Protein 6FND (pdb70)

Nearest PDB structures (foldseek):
  6fnd-assembly1_B  TM=9.970E-01  e=4.504E-64  Toxoplasma gondii TgCatPRC2
  7kw7-assembly1_E  TM=5.707E-01  e=5.114E-01  Homo sapiens
  6yxx-assembly1_BE  TM=6.167E-01  e=5.961E-01  Trypanosoma brucei brucei
  2nc9-assembly1_A  TM=5.061E-01  e=2.772E-01  Homo sapiens
  4u1d-assembly3_A  TM=3.752E-01  e=2.757E+00  Saccharomyces cerevisiae S288C

B-factor: mean 58.18, std 24.16, range [18.7, 177.25]

Sequence (1636 aa):
GSHMANPLAPYTLPQIATVQVHVPGGRCLYTKHDLEPGSIIFVETPVLVAIPSLDEELWSVLTEINDEEALELPPVWHLAAICSLTMLDDEKKICLDKWVPDPDRAPSDDVLRVINRAGLQVHPKLYERMLMVWRYNSFGHHTEQHGLVLYNRISMMAHSCRATACWHYGEDDAFILRARVLQAGDELTISYIGDDDLFSTNVRREVYGWLFTCQCVRCAAPVDNARGFRCPLCGTGAMFFKTEDGETTSSACTICQAFPTQETIQEYLDFEQAYVDRLAETDKSDVPDAELVYNQATRVFAQHWVLYQLHTILFEGYRDAGNSESASFHQMERIYVSQVMPLASYTLAWLYEEMGDTMLNKAEESGPEVPAHLNVISRHFEDAYNLLYILCGEDHDYTVAAGTKKTACEERLPLAPYTLPQIATVQVHVPGGRCLYTHDLEPGSIIFVETPVLVAIPSLDEELWSVLTEINDEEALELPPVWHLAAICSLTMLDDEKKICLDKWVPDPDRAPSDDVLRVINRAGLQVHPLYERMLMVWRYNSFGHHTEQHGLVLYNRISMMAHSCRATACWHYGEDDAFILRARVKLQAGDELTISYIGDDDLFSTNVRREVYGWLFTCQCVRCAAPVDNARGFRCPLCGTGAMFFTEDGETTSSACTICQAFPTQETIQEYLDFEQAYVDRLAETDSDVPDAELVYNQATRVFAQHWVLYQLHTILFEGYRDAGNSESASFHQMERIYVSQVMPLASYTLAWLYEEMGDTMLNAEESGPEVPAHLNVISRHFEDAYNLLYILCGEDHDYTVAAGTKTACEERLPASANPLAPYTLPQIATKVQVKHVPGGRCLYTHDLEPGSIIFVETPVLVAIPSLDEELWSVLTEINDEEALELPPVWHLAAICSLTMLDDEKKICLDKWVPDPDRAPSDDVLRVINRAGLQVHPKLYERMLMVWRYNSFGHHTEQHGLVLYNRISMMAHSCRATACWHYGEDDAFILRARVLQAGDELTISYIGDDDLFSTNVRREVYGWLFTCQCVRCAAPVDNARGFRCPLCGTGAMFFKTEDGETTSSACTICQQAFPTQETIQEYLDFEQAYVDRLAETDSDVPDAELVYNQATRVFAQHWVLYQLHTILFEGYRDAGNSESASFHQMERIYVSQVMPLASYTLAWLYEEMGDTMLNKAEESGPEVPAHLNVISRHFEDAYNLLYILCGEDHDYTVAAGTKTACEERLPAMANPLAPYTLPQIATVQVHVPGGRCLYTHDLEPGSIIFVETPVLVAIPSLDEELWSVLTEINDEEALELPPVWHLAAICSLTMLDDEKICLDKWVPDPDRAPSDDVLRVINRAGLQVHPLYERMLMVWRYNSFGHHTEQHGLVLYNRISMMAHSCRATACWHYGEDDAFILRARVLQAGDELTISYIGDDDLFSTNVRREVYGWLFTCQCVRCAAPVDNARGFRCPLCGTGAMFFTEDGETTSSACTICQAFPTQETIQEYLDFEQAYVDRLAETDKSDVPDAELVYNQATRVFAQHWVLYQLHTILFEGYRDAGNSESASFHQMERIYVSQVMPLASYTLAWLYEEMGDTMLNKAEESGPEVPAHLNVISRHFEDAYNLLYILCGEDHDYTVAAGTKTACEERLPAS

Secondary structure (DSSP, 8-state):
---SS-TTSPPPHHHHH--B-------EEEESS---TT-EEEEE--SEEE-GGG-HHHHHHHHHHHHHS--SS-HHHHHHHHHHHHSS-S---TTTTS--S-TTPPPPHHHHHHHHHHT--S-HHHHHHHHHHHHHH-EE-SS-TT-EEE-SSGGGSEE-SS-SEEEEE-TTS-EEEEE----TTPEEEE-SS-HHHH--HHHHH--GGGT----STTTT-SS-TTEEEE-TTTSSSEEEEEEETTEEEEPPPTTT-PPPPHHHHHHHHHHHHHHHHHHTT--TT-HHHHHHHHHHHHTTEEEEHHHHHHHHHHHHHHHHTT-HHHHHHHHHHH--HHHH--S--HHHHHHHHHHHHHHHHHHHTT-S------HHHHHHHHHHHHHHHHHH-TTSHHHHHHHHHHHHHHHT--/-PPPPHHHHH--B--------EE---B-TT-EEEEE--SEEE-GGG-HHHHHHHHHHHHHS--SS-HHHHHHHHHHHHHS----HHHHTS--S-TTPPPPHHHHHHHHHHT--S---HHHHHHHHHHHEEE-SS-SS-EEE-SGGGGSEE-TT-SEEEEE-GGG-EEEEESS-B-TTPEEEE-SS-HHHH--HHHHH--GGGT----STTTT-S--TTEEEEPTTTSSSEEE--BTTB---PPPTTT-PPPPHHHHHHHHHHHHHHHHHHTT----HHHHHHHHHHHTTTEEEEHHHHHHHHHHHHHHHHTT-HHHHHHHHHHH--HHHH--S--HHHHHHHHHHHHHHH--GGG-SS-----HHHHHHHHHHHHHHHHHH-TTSHHHHHHHH--HHHHTS---/--TTSPPPHHHHHTTEEEEPPP----EE-----TT-EEEEE--SEEE-GGG-HHHHHHHHHHHHHS--SS-HHHHHHHHHHHHHS-S---TTTTS--S-TTPPPPHHHHHHHHHHT----HHHHHHHHHHHHHH-EE-SS-SS-EEE-SGGGGSPB-SS-SEEEEE-GGG-EEEEE----TTPEE-B-SS-HHHH--HHHHH--GGGT----STTTT-SS-TTEEEEPTTTSSSEEEEEEETTEEEEPPPTTT-PPPPHHHHHHHHHHHHHHHHHHTT----HHHHHHHHHHHHTTEEEEHHHHHHHHHHHHHHHHTT-HHHHHHHHHHH--HHHH--S--HHHHHHHHHHHHHHHHHHHTT-S------HHHHHHHHHHHHHHHHHH-TTSHHHHHHHH--HHHHTS--/---TTSPPPHHHHH--B--------EE-----TT-EEEEE--SEEE-GGG-HHHHHHHHHHHHHS--SS-HHHHHHHHHHHHHS----TTTTS--S-TTPPPPHHHHHHHHHHT--S---HHHHHHHHHHH-EE-SS-TT-EEE-SGGGGSEE-SS-SEEEEE-GGG-EEEEE----TT-EEEE-SS-HHHH--HHHHH--GGGS----STTTT-S--TTEEEE-TTTSSSEEE--BTTB---PPPTTT-PPPPHHHHHHHHHHHHHHHHHHTT--TT-HHHHHHHHHHHHTTEEEEHHHHHHHHHHHHHHHHTT-HHHHHHHHHHH--HHHH--S--HHHHHHHHHHHHHHHHHHHTT-SS-----HHHHHHHHHHHHHHHHHH-TTSHHHHHHH--HHHHHT----

Solvent-accessible surface area: 72167 Å² total

Foldseek 3Di:
DPDPDDPPPDDDPVRVVVDDDDPFLHAWAFAQFDAAFQDWRDKFDFLDKQDCVVPVVLVVLQVVVCVVPNDPDHSSLLSQLVCLQPPDDPVSVLQLPGDFPDLQDDQDPRQVCSCVSVVDDDDSSSSVSSSRSQVSAWAQDDPRRSIITHTRVVSNHAAALQFQWFWDADDNRMITIFGLHDGRGGIGHDHPDDPVQSLFLVRSQCSCNSPDRDCHPQNVPPFRLQAWWQDPPVQHFTWGWHDDPRDIFIAQTPPPRHGDDSVVVVVLVVVVVVLVVVLVVDALVDLVVLVVSLVVCSSTGDLHVSNLSSLVRNLVNCVVVLNLPVNLVSLVVNCSCCVRRVGQDLSNLVSLLVNLVSVQSVQCVVPPLRAQVLVVSLVSLVSSLVRVCSRPHCPDPSNVVSVVSNVVSVVSYD/DDDDDPVRVVVPDDDCFLDAWAFAAWAAFQAWRDKFAFPDKQDCVVDVVLVVLQVVVCVVPNDPDHSSLLSQLVCLQVVHDPVVVLLLVGDFPCNPDDQDPSLVVCCVSVVDDDDSNSVSSSRSQVSAWDADPPDDSMITHTRPVSNHAAALQFQWFWDADPNRMITIFGLHGDHGGGIGHYHPDDPVQSLFQVSSQCSCNSPDRDCHCQNVPPFRLQAWWQDPVVRAFTWGWDDPRDMFIFATPPPRDGDDPVVVVVLVVVVVVLVVVLVVDAVDLVVLVVSLVVCSSTGHLHVSNLSSLVRNLVVCVVVLNLPSNLVSLVSNCSCCVNPVGQDLSNLVSLLVNLVSVQSCCVVPPLNAQVLVSSLVSLVSSLVSVCSRPRCPDPSNVVSVVSVVSVVSYDPD/DPPPDDDDVVRVPVVDDDADCFLHAWAFAADAAFQAFGDKFAFLDKQDCVVDVVQQVLQVVVCVVPNDPDHSLLLSQLVCLQPVHDPVSVLQLPGDFPDLPDDQDPVQVVCCVRVVDDDDRSSSVSSSRSQVSAWDADPPDDSIITHTRVVSNHAAALQFQWFWDADPNRMITIFGLHDHGGDIGHDHPDDPVQSLFQVRSQCSCNSPDRDCHCQNVPPFRLQAWWQDPPVRAFTWGWHDDPRAIFIAATPPPRHGDDSVVVVVLVVVVVVLVVVLVVDAVDLVVLVVSLVVCSSTGHLHVSNLSSLVRNLVVCVVVLNLPSNLVSLVSNCSCCVRPVTQDLSNLVSLLVNLVSVQSVQCVVPPLRAQVLVVSLVSLVSSLVRVCSRPHCPDPSNVVSVVSVVSVVSYDD/DVDPPDDDDPVRVVVDDDDPFLHAWAFFADAAQQAWGDKFAFQDKQDCVVDVVLVVLQVVVCVVPNDPDHSSLLSQQVCCQPPHDPPCLQLPGDFPDNPDDQDPSLVVSCVSVVDPDDSNSVSSSRSQVSAWDADPPHNSIITHTRVVSNHAAALQFQWFWDADPNRMITIFGLHDHGGGIGHDHSDDPVQSLFQVRSQCSCNSPDRDCHCQNVPPFRLQAWWQDPPVQHFTWGWDDPRDMFTAATPPPRHGDDVVVVVVLVVVVVVLVVVLVVDALVDLVVLVVSLVVRSSTGDLHVSNLSSLVRNLVNCVVVLNLPSNLVSLVVNCSCCVNPVGQDLSNLVSLLVNLVSVVSVQCVVPQPRAQVLVSSLVSLVSSLVSVCSRPHCPDPSNVVSVCSVVSVVSYDPD

Structure (mmCIF, N/CA/C/O backbone):
data_6FND
#
_entry.id   6FND
#
_cell.length_a   61.935
_cell.length_b   89.371
_cell.length_c   91.720
_cell.angle_alpha   108.690
_cell.angle_beta   101.310
_cell.angle_gamma   103.410
#
_symmetry.space_group_name_H-M   'P 1'
#
loop_
_entity.id
_entity.type
_entity.pdbx_description
1 polymer 'Apical complex lysine methyltransferase'
2 polymer 'Apical complex lysine methyltransferase'
3 polymer 'Apical complex lysine methyltransferase'
4 polymer 'Apical complex lysine methyltransferase'
5 non-polymer 'ZINC ION'
6 non-polymer 'SULFATE ION'
7 non-polymer GLYCEROL
8 non-polymer 1,2-ETHANEDIOL
9 non-polymer DI(HYDROXYETHYL)ETHER
10 water water
#
loop_
_atom_site.group_PDB
_atom_site.id
_atom_site.type_symbol
_atom_site.label_atom_id
_atom_site.label_alt_id
_atom_site.label_comp_id
_atom_site.label_asym_id
_atom_site.label_entity_id
_atom_site.label_seq_id
_atom_site.pdbx_PDB_ins_code
_atom_site.Cartn_x
_atom_site.Cartn_y
_atom_site.Cartn_z
_atom_site.occupancy
_atom_site.B_iso_or_equiv
_atom_site.auth_seq_id
_atom_site.auth_comp_id
_atom_site.auth_asym_id
_atom_site.auth_atom_id
_atom_site.pdbx_PDB_model_num
ATOM 1 N N . GLY A 1 1 ? -39.313 -12.226 -28.973 1.00 72.03 285 GLY A N 1
ATOM 2 C CA . GLY A 1 1 ? -38.736 -10.914 -28.742 1.00 72.89 285 GLY A CA 1
ATOM 3 C C . GLY A 1 1 ? -38.878 -10.437 -27.308 1.00 76.55 285 GLY A C 1
ATOM 4 O O . GLY A 1 1 ? -39.983 -10.154 -26.846 1.00 80.97 285 GLY A O 1
ATOM 5 N N . SER A 1 2 ? -37.752 -10.352 -26.601 1.00 75.52 286 SER A N 1
ATOM 6 C CA . SER A 1 2 ? -37.722 -9.883 -25.222 1.00 77.63 286 SER A CA 1
ATOM 7 C C . SER A 1 2 ? -37.246 -8.442 -25.099 1.00 76.50 286 SER A C 1
ATOM 8 O O . SER A 1 2 ? -36.932 -7.995 -23.990 1.00 73.49 286 SER A O 1
ATOM 11 N N . HIS A 1 3 ? -37.166 -7.711 -26.207 1.00 77.84 287 HIS A N 1
ATOM 12 C CA . HIS A 1 3 ? -36.899 -6.282 -26.134 1.00 75.87 287 HIS A CA 1
ATOM 13 C C . HIS A 1 3 ? -38.122 -5.562 -25.579 1.00 76.14 287 HIS A C 1
ATOM 14 O O . HIS A 1 3 ? -39.250 -5.810 -26.013 1.00 74.62 287 HIS A O 1
ATOM 21 N N . MET A 1 4 ? -37.902 -4.690 -24.596 1.00 75.92 288 MET A N 1
ATOM 22 C CA . MET A 1 4 ? -38.950 -3.788 -24.140 1.00 75.71 288 MET A CA 1
ATOM 23 C C . MET A 1 4 ? -38.908 -2.450 -24.861 1.00 73.34 288 MET A C 1
ATOM 24 O O . MET A 1 4 ? -39.932 -1.762 -24.935 1.00 77.82 288 MET A O 1
ATOM 29 N N . ALA A 1 5 ? -37.747 -2.076 -25.391 1.00 68.63 289 ALA A N 1
ATOM 30 C CA . ALA A 1 5 ? -37.606 -0.911 -26.248 1.00 65.36 289 ALA A CA 1
ATOM 31 C C . ALA A 1 5 ? -36.510 -1.208 -27.258 1.00 57.69 289 ALA A C 1
ATOM 32 O O . ALA A 1 5 ? -35.799 -2.211 -27.154 1.00 59.99 289 ALA A O 1
ATOM 34 N N . ASN A 1 6 ? -36.385 -0.331 -28.246 1.00 52.03 290 ASN A N 1
ATOM 35 C CA . ASN A 1 6 ? -35.311 -0.461 -29.221 1.00 46.65 290 ASN A CA 1
ATOM 36 C C . ASN A 1 6 ? -33.964 -0.352 -28.512 1.00 50.04 290 ASN A C 1
ATOM 37 O O . ASN A 1 6 ? -33.748 0.599 -27.748 1.00 56.22 290 ASN A O 1
ATOM 42 N N . PRO A 1 7 ? -33.040 -1.291 -28.730 1.00 48.36 291 PRO A N 1
ATOM 43 C CA . PRO A 1 7 ? -31.742 -1.217 -28.038 1.00 46.41 291 PRO A CA 1
ATOM 44 C C . PRO A 1 7 ? -30.893 -0.031 -28.458 1.00 43.32 291 PRO A C 1
ATOM 45 O O . PRO A 1 7 ? -29.940 0.308 -27.745 1.00 37.20 291 PRO A O 1
ATOM 49 N N . LEU A 1 8 ? -31.199 0.605 -29.588 1.00 46.00 292 LEU A N 1
ATOM 50 C CA . LEU A 1 8 ? -30.489 1.801 -30.020 1.00 50.36 292 LEU A CA 1
ATOM 51 C C . LEU A 1 8 ? -31.098 3.083 -29.467 1.00 56.49 292 LEU A C 1
ATOM 52 O O . LEU A 1 8 ? -30.511 4.156 -29.647 1.00 58.16 292 LEU A O 1
ATOM 57 N N . ALA A 1 9 ? -32.250 3.002 -28.809 1.00 43.61 293 ALA A N 1
ATOM 58 C CA . ALA A 1 9 ? -32.854 4.194 -28.235 1.00 49.81 293 ALA A CA 1
ATOM 59 C C . ALA A 1 9 ? -31.976 4.732 -27.107 1.00 47.14 293 ALA A C 1
ATOM 60 O O . ALA A 1 9 ? -31.399 3.952 -26.343 1.00 45.53 293 ALA A O 1
ATOM 62 N N . PRO A 1 10 ? -31.846 6.052 -26.985 1.00 57.98 294 PRO A N 1
ATOM 63 C CA . PRO A 1 10 ? -30.989 6.613 -25.934 1.00 49.76 294 PRO A CA 1
ATOM 64 C C . PRO A 1 10 ? -31.467 6.213 -24.545 1.00 50.20 294 PRO A C 1
ATOM 65 O O . PRO A 1 10 ? -32.667 6.158 -24.271 1.00 52.24 294 PRO A O 1
ATOM 69 N N . TYR A 1 11 ? -30.509 5.933 -23.668 1.00 54.67 295 TYR A N 1
ATOM 70 C CA . TYR A 1 11 ? -30.804 5.520 -22.303 1.00 53.98 295 TYR A CA 1
ATOM 71 C C . TYR A 1 11 ? -31.139 6.722 -21.428 1.00 59.53 295 TYR A C 1
ATOM 72 O O . TYR A 1 11 ? -30.674 7.840 -21.666 1.00 63.37 295 TYR A O 1
ATOM 81 N N . THR A 1 12 ? -31.931 6.474 -20.389 1.00 59.56 296 THR A N 1
ATOM 82 C CA . THR A 1 12 ? -31.994 7.409 -19.279 1.00 61.54 296 THR A CA 1
ATOM 83 C C . THR A 1 12 ? -30.749 7.253 -18.408 1.00 57.70 296 THR A C 1
ATOM 84 O O . THR A 1 12 ? -30.046 6.239 -18.464 1.00 54.44 296 THR A O 1
ATOM 88 N N . LEU A 1 13 ? -30.470 8.280 -17.606 1.00 58.95 297 LEU A N 1
ATOM 89 C CA . LEU A 1 13 ? -29.330 8.202 -16.695 1.00 59.53 297 LEU A CA 1
ATOM 90 C C . LEU A 1 13 ? -29.436 7.038 -15.714 1.00 56.52 297 LEU A C 1
ATOM 91 O O . LEU A 1 13 ? -28.414 6.363 -15.493 1.00 53.88 297 LEU A O 1
ATOM 96 N N . PRO A 1 14 ? -30.589 6.753 -15.091 1.00 55.90 298 PRO A N 1
ATOM 97 C CA . PRO A 1 14 ? -30.684 5.514 -14.301 1.00 53.99 298 PRO A CA 1
ATOM 98 C C . PRO A 1 14 ? -30.402 4.263 -15.113 1.00 52.63 298 PRO A C 1
ATOM 99 O O . PRO A 1 14 ? -29.766 3.335 -14.601 1.00 50.30 298 PRO A O 1
ATOM 103 N N . GLN A 1 15 ? -30.857 4.208 -16.369 1.00 51.47 299 GLN A N 1
ATOM 104 C CA . GLN A 1 15 ? -30.587 3.033 -17.192 1.00 47.55 299 GLN A CA 1
ATOM 105 C C . GLN A 1 15 ? -29.105 2.915 -17.521 1.00 48.05 299 GLN A C 1
ATOM 106 O O . GLN A 1 15 ? -28.562 1.804 -17.576 1.00 42.19 299 GLN A O 1
ATOM 112 N N . ILE A 1 16 ? -28.431 4.047 -17.745 1.00 44.03 300 ILE A N 1
ATOM 113 C CA . ILE A 1 16 ? -26.984 4.012 -17.927 1.00 44.16 300 ILE A CA 1
ATOM 114 C C . ILE A 1 16 ? -26.309 3.501 -16.663 1.00 46.96 300 ILE A C 1
ATOM 115 O O . ILE A 1 16 ? -25.361 2.708 -16.723 1.00 37.34 300 ILE A O 1
ATOM 120 N N . ALA A 1 17 ? -26.800 3.930 -15.496 1.00 48.10 301 ALA A N 1
ATOM 121 C CA . ALA A 1 17 ? -26.178 3.517 -14.242 1.00 47.64 301 ALA A CA 1
ATOM 122 C C . ALA A 1 17 ? -26.273 2.012 -14.035 1.00 44.28 301 ALA A C 1
ATOM 123 O O . ALA A 1 17 ? -25.418 1.427 -13.363 1.00 45.63 301 ALA A O 1
ATOM 125 N N . THR A 1 18 ? -27.284 1.370 -14.611 1.00 41.63 302 THR A N 1
ATOM 126 C CA . THR A 1 18 ? -27.421 -0.080 -14.508 1.00 40.58 302 THR A CA 1
ATOM 127 C C . THR A 1 18 ? -26.295 -0.819 -15.229 1.00 43.47 302 THR A C 1
ATOM 128 O O . THR A 1 18 ? -25.968 -1.952 -14.880 1.00 46.95 302 THR A O 1
ATOM 143 N N . VAL A 1 20 ? -23.013 0.603 -16.230 1.00 38.90 304 VAL A N 1
ATOM 144 C CA . VAL A 1 20 ? -21.631 0.996 -15.975 1.00 39.48 304 VAL A CA 1
ATOM 145 C C . VAL A 1 20 ? -21.441 1.558 -14.573 1.00 46.98 304 VAL A C 1
ATOM 146 O O . VAL A 1 20 ? -22.400 1.953 -13.912 1.00 51.80 304 VAL A O 1
ATOM 150 N N . GLN A 1 21 ? -20.183 1.609 -14.139 1.00 46.53 305 GLN A N 1
ATOM 151 C CA . GLN A 1 21 ? -19.813 2.056 -12.802 1.00 46.90 305 GLN A CA 1
ATOM 152 C C . GLN A 1 21 ? -18.733 3.123 -12.916 1.00 49.88 305 GLN A C 1
ATOM 153 O O . GLN A 1 21 ? -17.638 2.844 -13.416 1.00 53.17 305 GLN A O 1
ATOM 159 N N . VAL A 1 22 ? -19.034 4.339 -12.461 1.00 49.21 306 VAL A N 1
ATOM 160 C CA . VAL A 1 22 ? -18.011 5.381 -12.393 1.00 50.52 306 VAL A CA 1
ATOM 161 C C . VAL A 1 22 ? -17.177 5.200 -11.142 1.00 52.11 306 VAL A C 1
ATOM 162 O O . VAL A 1 22 ? -17.693 4.875 -10.074 1.00 52.79 306 VAL A O 1
ATOM 177 N N . HIS A 1 24 ? -14.595 7.447 -8.865 1.00 71.32 308 HIS A N 1
ATOM 178 C CA . HIS A 1 24 ? -14.002 8.736 -8.574 1.00 78.78 308 HIS A CA 1
ATOM 179 C C . HIS A 1 24 ? -12.543 8.532 -8.193 1.00 75.83 308 HIS A C 1
ATOM 180 O O . HIS A 1 24 ? -12.169 7.483 -7.659 1.00 69.46 308 HIS A O 1
ATOM 187 N N . VAL A 1 25 ? -11.730 9.538 -8.494 1.00 76.90 309 VAL A N 1
ATOM 188 C CA . VAL A 1 25 ? -10.282 9.482 -8.319 1.00 72.93 309 VAL A CA 1
ATOM 189 C C . VAL A 1 25 ? -9.960 9.111 -6.876 1.00 68.12 309 VAL A C 1
ATOM 190 O O . VAL A 1 25 ? -10.620 9.599 -5.944 1.00 70.26 309 VAL A O 1
ATOM 194 N N . PRO A 1 26 ? -8.996 8.219 -6.651 1.00 62.64 310 PRO A N 1
ATOM 195 C CA . PRO A 1 26 ? -8.598 7.890 -5.277 1.00 59.51 310 PRO A CA 1
ATOM 196 C C . PRO A 1 26 ? -8.146 9.131 -4.521 1.00 56.23 310 PRO A C 1
ATOM 197 O O . PRO A 1 26 ? -7.512 10.027 -5.082 1.00 55.96 310 PRO A O 1
ATOM 201 N N . GLY A 1 27 ? -8.492 9.183 -3.239 1.00 56.88 311 GLY A N 1
ATOM 202 C CA . GLY A 1 27 ? -8.013 10.244 -2.373 1.00 61.35 311 GLY A CA 1
ATOM 203 C C . GLY A 1 27 ? -6.508 10.165 -2.191 1.00 62.79 311 GLY A C 1
ATOM 204 O O . GLY A 1 27 ? -5.939 9.073 -2.239 1.00 62.46 311 GLY A O 1
ATOM 216 N N . GLY A 1 29 ? -6.484 12.614 -4.305 1.00 68.32 313 GLY A N 1
ATOM 217 C CA . GLY A 1 29 ? -6.765 13.186 -5.608 1.00 68.29 313 GLY A CA 1
ATOM 218 C C . GLY A 1 29 ? -5.611 13.676 -6.458 1.00 69.61 313 GLY A C 1
ATOM 219 O O . GLY A 1 29 ? -5.779 13.870 -7.661 1.00 70.84 313 GLY A O 1
ATOM 220 N N . ARG A 1 30 ? -4.439 13.879 -5.860 1.00 71.23 314 ARG A N 1
ATOM 221 C CA . ARG A 1 30 ? -3.327 14.475 -6.587 1.00 70.07 314 ARG A CA 1
ATOM 222 C C . ARG A 1 30 ? -2.020 13.782 -6.230 1.00 68.62 314 ARG A C 1
ATOM 223 O O . ARG A 1 30 ? -1.913 13.077 -5.222 1.00 67.18 314 ARG A O 1
ATOM 231 N N . CYS A 1 31 ? -1.023 14.000 -7.087 1.00 68.94 315 CYS A N 1
ATOM 232 C CA . CYS A 1 31 ? 0.345 13.545 -6.885 1.00 68.05 315 CYS A CA 1
ATOM 233 C C . CYS A 1 31 ? 1.267 14.761 -6.804 1.00 67.22 315 CYS A C 1
ATOM 234 O O . CYS A 1 31 ? 0.967 15.818 -7.370 1.00 63.19 315 CYS A O 1
ATOM 237 N N . LEU A 1 32 ? 2.379 14.616 -6.066 1.00 65.48 316 LEU A N 1
ATOM 238 C CA . LEU A 1 32 ? 3.358 15.682 -5.869 1.00 64.42 316 LEU A CA 1
ATOM 239 C C . LEU A 1 32 ? 4.759 15.133 -6.113 1.00 61.45 316 LEU A C 1
ATOM 240 O O . LEU A 1 32 ? 5.080 14.019 -5.685 1.00 63.75 316 LEU A O 1
ATOM 245 N N . TYR A 1 33 ? 5.577 15.900 -6.839 1.00 59.04 317 TYR A N 1
ATOM 246 C CA . TYR A 1 33 ? 6.900 15.463 -7.271 1.00 63.44 317 TYR A CA 1
ATOM 247 C C . TYR A 1 33 ? 7.939 16.511 -6.889 1.00 69.57 317 TYR A C 1
ATOM 248 O O . TYR A 1 33 ? 7.646 17.707 -6.858 1.00 72.33 317 TYR A O 1
ATOM 257 N N . THR A 1 34 ? 9.158 16.061 -6.594 1.00 71.27 318 THR A N 1
ATOM 258 C CA . THR A 1 34 ? 10.243 16.986 -6.287 1.00 69.57 318 THR A CA 1
ATOM 259 C C . THR A 1 34 ? 10.874 17.501 -7.576 1.00 68.61 318 THR A C 1
ATOM 260 O O . THR A 1 34 ? 11.034 16.755 -8.547 1.00 63.98 318 THR A O 1
ATOM 264 N N . LYS A 1 35 ? 11.218 18.787 -7.588 1.00 73.79 319 LYS A N 1
ATOM 265 C CA . LYS A 1 35 ? 11.899 19.386 -8.728 1.00 81.34 319 LYS A CA 1
ATOM 266 C C . LYS A 1 35 ? 13.410 19.212 -8.679 1.00 83.66 319 LYS A C 1
ATOM 267 O O . LYS A 1 35 ? 14.079 19.475 -9.685 1.00 87.56 319 LYS A O 1
ATOM 273 N N . HIS A 1 36 ? 13.960 18.763 -7.552 1.00 78.33 320 HIS A N 1
ATOM 274 C CA . HIS A 1 36 ? 15.399 18.732 -7.340 1.00 73.38 320 HIS A CA 1
ATOM 275 C C . HIS A 1 36 ? 15.825 17.375 -6.798 1.00 69.24 320 HIS A C 1
ATOM 276 O O . HIS A 1 36 ? 14.999 16.536 -6.427 1.00 67.05 320 HIS A O 1
ATOM 283 N N . ASP A 1 37 ? 17.138 17.170 -6.759 1.00 68.09 321 ASP A N 1
ATOM 284 C CA . ASP A 1 37 ? 17.693 16.025 -6.057 1.00 69.60 321 ASP A CA 1
ATOM 285 C C . ASP A 1 37 ? 17.646 16.272 -4.558 1.00 70.76 321 ASP A C 1
ATOM 286 O O . ASP A 1 37 ? 17.919 17.379 -4.087 1.00 75.61 321 ASP A O 1
ATOM 291 N N . LEU A 1 38 ? 17.294 15.238 -3.802 1.00 65.94 322 LEU A N 1
ATOM 292 C CA . LEU A 1 38 ? 17.187 15.354 -2.357 1.00 63.17 322 LEU A CA 1
ATOM 293 C C . LEU A 1 38 ? 18.015 14.260 -1.700 1.00 63.95 322 LEU A C 1
ATOM 294 O O . LEU A 1 38 ? 17.926 13.091 -2.086 1.00 64.25 322 LEU A O 1
ATOM 299 N N . GLU A 1 39 ? 18.826 14.645 -0.736 1.00 66.46 323 GLU A N 1
ATOM 300 C CA . GLU A 1 39 ? 19.479 13.629 0.070 1.00 65.02 323 GLU A CA 1
ATOM 301 C C . GLU A 1 39 ? 18.614 13.300 1.283 1.00 58.95 323 GLU A C 1
ATOM 302 O O . GLU A 1 39 ? 17.803 14.128 1.713 1.00 54.95 323 GLU A O 1
ATOM 308 N N . PRO A 1 40 ? 18.757 12.098 1.844 1.00 53.00 324 PRO A N 1
ATOM 309 C CA . PRO A 1 40 ? 17.866 11.681 2.937 1.00 53.28 324 PRO A CA 1
ATOM 310 C C . PRO A 1 40 ? 17.945 12.624 4.129 1.00 54.05 324 PRO A C 1
ATOM 311 O O . PRO A 1 40 ? 19.030 13.002 4.573 1.00 56.55 324 PRO A O 1
ATOM 315 N N . GLY A 1 41 ? 16.775 13.001 4.644 1.00 55.15 325 GLY A N 1
ATOM 316 C CA . GLY A 1 41 ? 16.678 13.883 5.785 1.00 55.53 325 GLY A CA 1
ATOM 317 C C . GLY A 1 41 ? 16.609 15.361 5.463 1.00 55.55 325 GLY A C 1
ATOM 318 O O . GLY A 1 41 ? 16.340 16.162 6.368 1.00 57.18 325 GLY A O 1
ATOM 319 N N . SER A 1 42 ? 16.837 15.754 4.213 1.00 54.17 326 SER A N 1
ATOM 320 C CA . SER A 1 42 ? 16.816 17.165 3.856 1.00 58.74 326 SER A CA 1
ATOM 321 C C . SER A 1 42 ? 15.383 17.678 3.767 1.00 57.90 326 SER A C 1
ATOM 322 O O . SER A 1 42 ? 14.457 16.945 3.411 1.00 56.80 326 SER A O 1
ATOM 325 N N . ILE A 1 43 ? 15.210 18.958 4.093 1.00 60.22 327 ILE A N 1
ATOM 326 C CA . ILE A 1 43 ? 13.882 19.560 4.085 1.00 68.28 327 ILE A CA 1
ATOM 327 C C . ILE A 1 43 ? 13.438 19.798 2.648 1.00 69.16 327 ILE A C 1
ATOM 328 O O . ILE A 1 43 ? 14.182 20.361 1.833 1.00 69.90 327 ILE A O 1
ATOM 333 N N . ILE A 1 44 ? 12.223 19.358 2.326 1.00 68.39 328 ILE A N 1
ATOM 334 C CA . ILE A 1 44 ? 11.626 19.615 1.021 1.00 66.32 328 ILE A CA 1
ATOM 335 C C . ILE A 1 44 ? 10.952 20.978 1.074 1.00 65.57 328 ILE A C 1
ATOM 336 O O . ILE A 1 44 ? 11.275 21.874 0.285 1.00 68.82 328 ILE A O 1
ATOM 341 N N . PHE A 1 45 ? 10.013 21.138 2.004 1.00 64.15 329 PHE A N 1
ATOM 342 C CA . PHE A 1 45 ? 9.472 22.449 2.334 1.00 69.00 329 PHE A CA 1
ATOM 343 C C . PHE A 1 45 ? 8.813 22.377 3.706 1.00 67.32 329 PHE A C 1
ATOM 344 O O . PHE A 1 45 ? 8.630 21.298 4.283 1.00 64.03 329 PHE A O 1
ATOM 352 N N . VAL A 1 46 ? 8.488 23.556 4.231 1.00 71.51 330 VAL A N 1
ATOM 353 C CA . VAL A 1 46 ? 7.754 23.717 5.480 1.00 72.39 330 VAL A CA 1
ATOM 354 C C . VAL A 1 46 ? 6.495 24.509 5.164 1.00 76.19 330 VAL A C 1
ATOM 355 O O . VAL A 1 46 ? 6.560 25.518 4.452 1.00 73.76 330 VAL A O 1
ATOM 359 N N . GLU A 1 47 ? 5.352 24.054 5.675 1.00 79.33 331 GLU A N 1
ATOM 360 C CA . GLU A 1 47 ? 4.081 24.679 5.327 1.00 79.46 331 GLU A CA 1
ATOM 361 C C . GLU A 1 47 ? 3.301 25.077 6.570 1.00 78.24 331 GLU A C 1
ATOM 362 O O . GLU A 1 47 ? 3.190 24.304 7.525 1.00 72.51 331 GLU A O 1
ATOM 368 N N . THR A 1 48 ? 2.753 26.284 6.539 1.00 80.04 332 THR A N 1
ATOM 369 C CA . THR A 1 48 ? 1.857 26.740 7.585 1.00 82.38 332 THR A CA 1
ATOM 370 C C . THR A 1 48 ? 0.450 26.192 7.339 1.00 78.49 332 THR A C 1
ATOM 371 O O . THR A 1 48 ? 0.060 25.951 6.192 1.00 77.93 332 THR A O 1
ATOM 375 N N . PRO A 1 49 ? -0.317 25.950 8.400 1.00 77.36 333 PRO A N 1
ATOM 376 C CA . PRO A 1 49 ? -1.669 25.410 8.220 1.00 77.47 333 PRO A CA 1
ATOM 377 C C . PRO A 1 49 ? -2.603 26.397 7.539 1.00 84.70 333 PRO A C 1
ATOM 378 O O . PRO A 1 49 ? -2.488 27.614 7.700 1.00 86.68 333 PRO A O 1
ATOM 382 N N . VAL A 1 50 ? -3.537 25.848 6.756 1.00 88.64 334 VAL A N 1
ATOM 383 C CA . VAL A 1 50 ? -4.710 26.619 6.352 1.00 91.15 334 VAL A CA 1
ATOM 384 C C . VAL A 1 50 ? -5.522 26.997 7.579 1.00 93.25 334 VAL A C 1
ATOM 385 O O . VAL A 1 50 ? -5.981 28.138 7.717 1.00 96.75 334 VAL A O 1
ATOM 389 N N . LEU A 1 51 ? -5.714 26.042 8.484 1.00 91.59 335 LEU A N 1
ATOM 390 C CA . LEU A 1 51 ? -6.411 26.282 9.735 1.00 97.69 335 LEU A CA 1
ATOM 391 C C . LEU A 1 51 ? -6.019 25.201 10.732 1.00 97.37 335 LEU A C 1
ATOM 392 O O . LEU A 1 51 ? -5.788 24.038 10.365 1.00 96.25 335 LEU A O 1
ATOM 397 N N . VAL A 1 52 ? -5.925 25.622 11.991 1.00 99.44 336 VAL A N 1
ATOM 398 C CA . VAL A 1 52 ? -5.727 24.751 13.142 1.00 101.76 336 VAL A CA 1
ATOM 399 C C . VAL A 1 52 ? -7.032 24.765 13.924 1.00 107.01 336 VAL A C 1
ATOM 400 O O . VAL A 1 52 ? -7.330 25.746 14.618 1.00 111.39 336 VAL A O 1
ATOM 404 N N . ALA A 1 53 ? -7.831 23.705 13.819 1.00 107.25 337 ALA A N 1
ATOM 405 C CA . ALA A 1 53 ? -9.068 23.688 14.595 1.00 110.37 337 ALA A CA 1
ATOM 406 C C . ALA A 1 53 ? -8.762 23.085 15.956 1.00 110.29 337 ALA A C 1
ATOM 407 O O . ALA A 1 53 ? -8.356 21.920 16.081 1.00 105.75 337 ALA A O 1
ATOM 409 N N . ILE A 1 54 ? -8.935 23.940 16.955 1.00 115.96 338 ILE A N 1
ATOM 410 C CA . ILE A 1 54 ? -8.675 23.763 18.372 1.00 117.37 338 ILE A CA 1
ATOM 411 C C . ILE A 1 54 ? -9.948 24.284 19.023 1.00 121.22 338 ILE A C 1
ATOM 412 O O . ILE A 1 54 ? -10.608 25.161 18.444 1.00 122.60 338 ILE A O 1
ATOM 417 N N . PRO A 1 55 ? -10.377 23.741 20.161 1.00 121.93 339 PRO A N 1
ATOM 418 C CA . PRO A 1 55 ? -11.388 24.449 20.966 1.00 127.00 339 PRO A CA 1
ATOM 419 C C . PRO A 1 55 ? -11.090 25.932 21.140 1.00 130.69 339 PRO A C 1
ATOM 420 O O . PRO A 1 55 ? -12.012 26.757 21.133 1.00 133.17 339 PRO A O 1
ATOM 424 N N . SER A 1 56 ? -9.809 26.285 21.284 1.00 130.60 340 SER A N 1
ATOM 425 C CA . SER A 1 56 ? -9.395 27.669 21.485 1.00 133.71 340 SER A CA 1
ATOM 426 C C . SER A 1 56 ? -9.772 28.577 20.320 1.00 136.59 340 SER A C 1
ATOM 427 O O . SER A 1 56 ? -9.730 29.804 20.470 1.00 139.89 340 SER A O 1
ATOM 430 N N . LEU A 1 57 ? -10.113 28.011 19.160 1.00 136.38 341 LEU A N 1
ATOM 431 C CA . LEU A 1 57 ? -10.428 28.827 17.993 1.00 139.17 341 LEU A CA 1
ATOM 432 C C . LEU A 1 57 ? -11.784 29.514 18.124 1.00 143.76 341 LEU A C 1
ATOM 433 O O . LEU A 1 57 ? -11.958 30.633 17.626 1.00 144.96 341 LEU A O 1
ATOM 438 N N . ASP A 1 58 ? -12.741 28.868 18.791 1.00 145.93 342 ASP A N 1
ATOM 439 C CA . ASP A 1 58 ? -14.066 29.431 19.023 1.00 150.03 342 ASP A CA 1
ATOM 440 C C . ASP A 1 58 ? -14.770 28.620 20.106 1.00 152.61 342 ASP A C 1
ATOM 441 O O . ASP A 1 58 ? -15.490 27.667 19.792 1.00 151.38 342 ASP A O 1
ATOM 446 N N . GLU A 1 59 ? -14.573 28.972 21.384 1.00 156.14 343 GLU A N 1
ATOM 447 C CA . GLU A 1 59 ? -15.100 28.114 22.447 1.00 157.40 343 GLU A CA 1
ATOM 448 C C . GLU A 1 59 ? -16.600 28.317 22.642 1.00 161.00 343 GLU A C 1
ATOM 449 O O . GLU A 1 59 ? -17.272 27.426 23.168 1.00 160.10 343 GLU A O 1
ATOM 455 N N . GLU A 1 60 ? -17.150 29.464 22.230 1.00 164.65 344 GLU A N 1
ATOM 456 C CA . GLU A 1 60 ? -18.603 29.586 22.136 1.00 166.57 344 GLU A CA 1
ATOM 457 C C . GLU A 1 60 ? -19.170 28.406 21.350 1.00 162.53 344 GLU A C 1
ATOM 458 O O . GLU A 1 60 ? -19.911 27.556 21.879 1.00 162.67 344 GLU A O 1
ATOM 464 N N . LEU A 1 61 ? -18.768 28.325 20.079 1.00 158.77 345 LEU A N 1
ATOM 465 C CA . LEU A 1 61 ? -19.201 27.255 19.190 1.00 154.73 345 LEU A CA 1
ATOM 466 C C . LEU A 1 61 ? -18.823 25.886 19.733 1.00 149.50 345 LEU A C 1
ATOM 467 O O . LEU A 1 61 ? -19.531 24.904 19.487 1.00 147.00 345 LEU A O 1
ATOM 472 N N . TRP A 1 62 ? -17.716 25.800 20.470 1.00 147.29 346 TRP A N 1
ATOM 473 C CA . TRP A 1 62 ? -17.279 24.516 21.003 1.00 143.25 346 TRP A CA 1
ATOM 474 C C . TRP A 1 62 ? -18.222 24.017 22.090 1.00 143.90 346 TRP A C 1
ATOM 475 O O . TRP A 1 62 ? -18.661 22.862 22.062 1.00 139.99 346 TRP A O 1
ATOM 486 N N . SER A 1 63 ? -18.523 24.866 23.077 1.00 148.40 347 SER A N 1
ATOM 487 C CA . SER A 1 63 ? -19.486 24.491 24.107 1.00 149.61 347 SER A CA 1
ATOM 488 C C . SER A 1 63 ? -20.814 24.090 23.483 1.00 151.15 347 SER A C 1
ATOM 489 O O . SER A 1 63 ? -21.408 23.068 23.861 1.00 149.92 347 SER A O 1
ATOM 492 N N . VAL A 1 64 ? -21.282 24.871 22.502 1.00 153.56 348 VAL A N 1
ATOM 493 C CA . VAL A 1 64 ? -22.535 24.524 21.833 1.00 154.83 348 VAL A CA 1
ATOM 494 C C . VAL A 1 64 ? -22.439 23.138 21.198 1.00 151.50 348 VAL A C 1
ATOM 495 O O . VAL A 1 64 ? -23.336 22.299 21.354 1.00 151.82 348 VAL A O 1
ATOM 499 N N . LEU A 1 65 ? -21.333 22.868 20.496 1.00 148.38 349 LEU A N 1
ATOM 500 C CA . LEU A 1 65 ? -21.192 21.598 19.785 1.00 145.47 349 LEU A CA 1
ATOM 501 C C . LEU A 1 65 ? -21.095 20.420 20.748 1.00 144.17 349 LEU A C 1
ATOM 502 O O . LEU A 1 65 ? -21.697 19.367 20.509 1.00 141.13 349 LEU A O 1
ATOM 507 N N . THR A 1 66 ? -20.330 20.571 21.833 1.00 145.55 350 THR A N 1
ATOM 508 C CA . THR A 1 66 ? -20.192 19.497 22.810 1.00 143.56 350 THR A CA 1
ATOM 509 C C . THR A 1 66 ? -21.513 19.201 23.500 1.00 146.44 350 THR A C 1
ATOM 510 O O . THR A 1 66 ? -21.794 18.043 23.829 1.00 144.05 350 THR A O 1
ATOM 514 N N . GLU A 1 67 ? -22.331 20.229 23.728 1.00 151.12 351 GLU A N 1
ATOM 515 C CA . GLU A 1 67 ? -23.621 20.012 24.372 1.00 154.26 351 GLU A CA 1
ATOM 516 C C . GLU A 1 67 ? -24.610 19.344 23.416 1.00 154.26 351 GLU A C 1
ATOM 517 O O . GLU A 1 67 ? -25.342 18.422 23.815 1.00 155.44 351 GLU A O 1
ATOM 523 N N . ILE A 1 68 ? -24.609 19.763 22.144 1.00 152.46 352 ILE A N 1
ATOM 524 C CA . ILE A 1 68 ? -25.352 19.037 21.114 1.00 149.43 352 ILE A CA 1
ATOM 525 C C . ILE A 1 68 ? -24.924 17.574 21.082 1.00 144.89 352 ILE A C 1
ATOM 526 O O . ILE A 1 68 ? -25.757 16.668 20.958 1.00 143.67 352 ILE A O 1
ATOM 531 N N . ASN A 1 69 ? -23.618 17.322 21.202 1.00 142.70 353 ASN A N 1
ATOM 532 C CA . ASN A 1 69 ? -23.112 15.954 21.168 1.00 138.82 353 ASN A CA 1
ATOM 533 C C . ASN A 1 69 ? -23.572 15.161 22.386 1.00 139.53 353 ASN A C 1
ATOM 534 O O . ASN A 1 69 ? -23.917 13.979 22.270 1.00 136.34 353 ASN A O 1
ATOM 539 N N . ASP A 1 70 ? -23.583 15.796 23.560 1.00 141.94 354 ASP A N 1
ATOM 540 C CA . ASP A 1 70 ? -23.987 15.098 24.775 1.00 141.87 354 ASP A CA 1
ATOM 541 C C . ASP A 1 70 ? -25.468 14.749 24.759 1.00 142.62 354 ASP A C 1
ATOM 542 O O . ASP A 1 70 ? -25.860 13.706 25.297 1.00 143.72 354 ASP A O 1
ATOM 547 N N . GLU A 1 71 ? -26.307 15.596 24.157 1.00 141.50 355 GLU A N 1
ATOM 548 C CA . GLU A 1 71 ? -27.730 15.271 24.094 1.00 141.54 355 GLU A CA 1
ATOM 549 C C . GLU A 1 71 ? -27.990 14.113 23.136 1.00 138.03 355 GLU A C 1
ATOM 550 O O . GLU A 1 71 ? -28.612 13.112 23.509 1.00 137.55 355 GLU A O 1
ATOM 556 N N . GLU A 1 72 ? -27.526 14.235 21.895 1.00 135.44 356 GLU A N 1
ATOM 557 C CA . GLU A 1 72 ? -27.638 13.168 20.908 1.00 132.31 356 GLU A CA 1
ATOM 558 C C . GLU A 1 72 ? -26.291 13.046 20.216 1.00 129.80 356 GLU A C 1
ATOM 559 O O . GLU A 1 72 ? -25.851 13.986 19.547 1.00 129.60 356 GLU A O 1
ATOM 565 N N . ALA A 1 73 ? -25.627 11.906 20.407 1.00 128.18 357 ALA A N 1
ATOM 566 C CA . ALA A 1 73 ? -24.300 11.708 19.838 1.00 125.12 357 ALA A CA 1
ATOM 567 C C . ALA A 1 73 ? -24.317 11.915 18.327 1.00 123.71 357 ALA A C 1
ATOM 568 O O . ALA A 1 73 ? -25.265 11.526 17.637 1.00 124.51 357 ALA A O 1
ATOM 570 N N . LEU A 1 74 ? -23.255 12.541 17.823 1.00 121.73 358 LEU A N 1
ATOM 571 C CA . LEU A 1 74 ? -23.145 12.945 16.430 1.00 120.00 358 LEU A CA 1
ATOM 572 C C . LEU A 1 74 ? -22.043 12.129 15.766 1.00 115.03 358 LEU A C 1
ATOM 573 O O . LEU A 1 74 ? -20.982 11.911 16.362 1.00 114.46 358 LEU A O 1
ATOM 578 N N . GLU A 1 75 ? -22.292 11.700 14.523 1.00 111.84 359 GLU A N 1
ATOM 579 C CA . GLU A 1 75 ? -21.493 10.639 13.905 1.00 108.82 359 GLU A CA 1
ATOM 580 C C . GLU A 1 75 ? -20.000 10.961 13.917 1.00 107.06 359 GLU A C 1
ATOM 581 O O . GLU A 1 75 ? -19.182 10.134 14.335 1.00 104.89 359 GLU A O 1
ATOM 587 N N . LEU A 1 76 ? -19.624 12.148 13.442 1.00 106.67 360 LEU A N 1
ATOM 588 C CA . LEU A 1 76 ? -18.230 12.561 13.595 1.00 102.78 360 LEU A CA 1
ATOM 589 C C . LEU A 1 76 ? -18.087 13.432 14.841 1.00 104.90 360 LEU A C 1
ATOM 590 O O . LEU A 1 76 ? -18.917 14.304 15.076 1.00 108.77 360 LEU A O 1
ATOM 595 N N . PRO A 1 77 ? -17.075 13.245 15.681 1.00 101.56 361 PRO A N 1
ATOM 596 C CA . PRO A 1 77 ? -16.988 14.024 16.931 1.00 102.26 361 PRO A CA 1
ATOM 597 C C . PRO A 1 77 ? -17.001 15.523 16.672 1.00 103.65 361 PRO A C 1
ATOM 598 O O . PRO A 1 77 ? -16.777 15.971 15.537 1.00 103.06 361 PRO A O 1
ATOM 602 N N . PRO A 1 78 ? -17.288 16.331 17.700 1.00 105.59 362 PRO A N 1
ATOM 603 C CA . PRO A 1 78 ? -17.382 17.794 17.509 1.00 110.10 362 PRO A CA 1
ATOM 604 C C . PRO A 1 78 ? -16.216 18.467 16.775 1.00 110.24 362 PRO A C 1
ATOM 605 O O . PRO A 1 78 ? -16.453 19.474 16.085 1.00 111.99 362 PRO A O 1
ATOM 609 N N . VAL A 1 79 ? -14.975 17.978 16.904 1.00 108.13 363 VAL A N 1
ATOM 610 C CA . VAL A 1 79 ? -13.840 18.701 16.321 1.00 106.37 363 VAL A CA 1
ATOM 611 C C . VAL A 1 79 ? -14.016 18.872 14.823 1.00 105.23 363 VAL A C 1
ATOM 612 O O . VAL A 1 79 ? -13.718 19.935 14.264 1.00 106.01 363 VAL A O 1
ATOM 616 N N . TRP A 1 80 ? -14.483 17.824 14.148 1.00 102.53 364 TRP A N 1
ATOM 617 C CA . TRP A 1 80 ? -14.665 17.892 12.704 1.00 100.50 364 TRP A CA 1
ATOM 618 C C . TRP A 1 80 ? -15.639 19.000 12.323 1.00 102.13 364 TRP A C 1
ATOM 619 O O . TRP A 1 80 ? -15.462 19.676 11.300 1.00 101.79 364 TRP A O 1
ATOM 630 N N . HIS A 1 81 ? -16.655 19.227 13.156 1.00 104.31 365 HIS A N 1
ATOM 631 C CA . HIS A 1 81 ? -17.663 20.227 12.831 1.00 106.56 365 HIS A CA 1
ATOM 632 C C . HIS A 1 81 ? -17.183 21.634 13.151 1.00 106.63 365 HIS A C 1
ATOM 633 O O . HIS A 1 81 ? -17.458 22.566 12.387 1.00 105.90 365 HIS A O 1
ATOM 640 N N . LEU A 1 82 ? -16.453 21.813 14.257 1.00 107.60 366 LEU A N 1
ATOM 641 C CA . LEU A 1 82 ? -15.794 23.099 14.473 1.00 109.58 366 LEU A CA 1
ATOM 642 C C . LEU A 1 82 ? -14.866 23.426 13.310 1.00 106.72 366 LEU A C 1
ATOM 643 O O . LEU A 1 82 ? -14.865 24.556 12.803 1.00 111.55 366 LEU A O 1
ATOM 648 N N . ALA A 1 83 ? -14.082 22.442 12.865 1.00 99.74 367 ALA A N 1
ATOM 649 C CA . ALA A 1 83 ? -13.179 22.652 11.739 1.00 97.90 367 ALA A CA 1
ATOM 650 C C . ALA A 1 83 ? -13.941 23.093 10.497 1.00 98.58 367 ALA A C 1
ATOM 651 O O . ALA A 1 83 ? -13.572 24.077 9.845 1.00 96.41 367 ALA A O 1
ATOM 653 N N . ALA A 1 84 ? -15.012 22.372 10.155 1.00 100.40 368 ALA A N 1
ATOM 654 C CA . ALA A 1 84 ? -15.757 22.690 8.940 1.00 98.84 368 ALA A CA 1
ATOM 655 C C . ALA A 1 84 ? -16.388 24.077 9.020 1.00 101.06 368 ALA A C 1
ATOM 656 O O . ALA A 1 84 ? -16.211 24.906 8.116 1.00 99.82 368 ALA A O 1
ATOM 658 N N . ILE A 1 85 ? -17.123 24.354 10.104 1.00 105.84 369 ILE A N 1
ATOM 659 C CA . ILE A 1 85 ? -17.834 25.629 10.208 1.00 111.06 369 ILE A CA 1
ATOM 660 C C . ILE A 1 85 ? -16.850 26.793 10.227 1.00 111.11 369 ILE A C 1
ATOM 661 O O . ILE A 1 85 ? -17.062 27.815 9.560 1.00 113.47 369 ILE A O 1
ATOM 666 N N . CYS A 1 86 ? -15.751 26.655 10.975 1.00 109.37 370 CYS A N 1
ATOM 667 C CA . CYS A 1 86 ? -14.753 27.717 11.001 1.00 110.99 370 CYS A CA 1
ATOM 668 C C . CYS A 1 86 ? -14.067 27.857 9.653 1.00 111.92 370 CYS A C 1
ATOM 669 O O . CYS A 1 86 ? -13.586 28.944 9.312 1.00 115.53 370 CYS A O 1
ATOM 672 N N . SER A 1 87 ? -14.010 26.774 8.877 1.00 109.93 371 SER A N 1
ATOM 673 C CA . SER A 1 87 ? -13.519 26.883 7.511 1.00 108.97 371 SER A CA 1
ATOM 674 C C . SER A 1 87 ? -14.501 27.633 6.625 1.00 110.33 371 SER A C 1
ATOM 675 O O . SER A 1 87 ? -14.092 28.261 5.649 1.00 106.62 371 SER A O 1
ATOM 678 N N . LEU A 1 88 ? -15.794 27.580 6.926 1.00 114.37 372 LEU A N 1
ATOM 679 C CA . LEU A 1 88 ? -16.734 28.314 6.091 1.00 117.44 372 LEU A CA 1
ATOM 680 C C . LEU A 1 88 ? -16.934 29.757 6.534 1.00 121.08 372 LEU A C 1
ATOM 681 O O . LEU A 1 88 ? -17.379 30.579 5.724 1.00 121.67 372 LEU A O 1
ATOM 686 N N . THR A 1 89 ? -16.595 30.097 7.777 1.00 122.11 373 THR A N 1
ATOM 687 C CA . THR A 1 89 ? -16.831 31.442 8.289 1.00 125.00 373 THR A CA 1
ATOM 688 C C . THR A 1 89 ? -15.572 32.276 8.472 1.00 125.54 373 THR A C 1
ATOM 689 O O . THR A 1 89 ? -15.639 33.500 8.347 1.00 129.32 373 THR A O 1
ATOM 693 N N . MET A 1 90 ? -14.428 31.653 8.755 1.00 122.66 374 MET A N 1
ATOM 694 C CA . MET A 1 90 ? -13.265 32.384 9.242 1.00 124.03 374 MET A CA 1
ATOM 695 C C . MET A 1 90 ? -12.257 32.753 8.163 1.00 125.07 374 MET A C 1
ATOM 696 O O . MET A 1 90 ? -11.435 33.647 8.393 1.00 129.13 374 MET A O 1
ATOM 701 N N . LEU A 1 91 ? -12.281 32.105 7.010 1.00 122.57 375 LEU A N 1
ATOM 702 C CA . LEU A 1 91 ? -11.272 32.388 6.004 1.00 123.79 375 LEU A CA 1
ATOM 703 C C . LEU A 1 91 ? -11.851 33.228 4.873 1.00 128.67 375 LEU A C 1
ATOM 704 O O . LEU A 1 91 ? -13.065 33.409 4.747 1.00 130.43 375 LEU A O 1
ATOM 709 N N . ASP A 1 92 ? -10.949 33.722 4.038 1.00 131.52 376 ASP A N 1
ATOM 710 C CA . ASP A 1 92 ? -11.291 34.519 2.878 1.00 135.96 376 ASP A CA 1
ATOM 711 C C . ASP A 1 92 ? -11.980 33.638 1.828 1.00 132.21 376 ASP A C 1
ATOM 712 O O . ASP A 1 92 ? -11.975 32.407 1.916 1.00 126.12 376 ASP A O 1
ATOM 717 N N . ASP A 1 93 ? -12.617 34.286 0.846 1.00 135.25 377 ASP A N 1
ATOM 718 C CA . ASP A 1 93 ? -13.255 33.548 -0.240 1.00 133.66 377 ASP A CA 1
ATOM 719 C C . ASP A 1 93 ? -12.267 32.668 -0.996 1.00 131.21 377 ASP A C 1
ATOM 720 O O . ASP A 1 93 ? -12.641 31.596 -1.485 1.00 128.09 377 ASP A O 1
ATOM 725 N N . GLU A 1 94 ? -11.010 33.095 -1.114 1.00 132.64 378 GLU A N 1
ATOM 726 C CA . GLU A 1 94 ? -10.042 32.286 -1.847 1.00 130.15 378 GLU A CA 1
ATOM 727 C C . GLU A 1 94 ? -9.599 31.080 -1.024 1.00 126.30 378 GLU A C 1
ATOM 728 O O . GLU A 1 94 ? -9.656 29.943 -1.509 1.00 122.77 378 GLU A O 1
ATOM 734 N N . LYS A 1 95 ? -9.184 31.302 0.227 1.00 126.72 379 LYS A N 1
ATOM 735 C CA . LYS A 1 95 ? -8.854 30.208 1.146 1.00 122.99 379 LYS A CA 1
ATOM 736 C C . LYS A 1 95 ? -9.958 29.155 1.115 1.00 120.20 379 LYS A C 1
ATOM 737 O O . LYS A 1 95 ? -9.691 27.960 0.962 1.00 113.89 379 LYS A O 1
ATOM 753 N N . LYS A 1 97 ? -12.142 28.365 -1.275 1.00 110.90 381 LYS A N 1
ATOM 754 C CA . LYS A 1 97 ? -12.233 27.562 -2.487 1.00 109.27 381 LYS A CA 1
ATOM 755 C C . LYS A 1 97 ? -11.051 26.608 -2.540 1.00 109.26 381 LYS A C 1
ATOM 756 O O . LYS A 1 97 ? -11.091 25.581 -3.222 1.00 106.85 381 LYS A O 1
ATOM 762 N N . ILE A 1 98 ? -10.003 26.950 -1.787 1.00 111.20 382 ILE A N 1
ATOM 763 C CA . ILE A 1 98 ? -8.884 26.031 -1.629 1.00 107.54 382 ILE A CA 1
ATOM 764 C C . ILE A 1 98 ? -9.317 24.775 -0.874 1.00 103.61 382 ILE A C 1
ATOM 765 O O . ILE A 1 98 ? -8.867 23.669 -1.188 1.00 101.23 382 ILE A O 1
ATOM 770 N N . CYS A 1 99 ? -10.202 24.909 0.119 1.00 102.85 383 CYS A N 1
ATOM 771 C CA . CYS A 1 99 ? -10.601 23.726 0.884 1.00 97.22 383 CYS A CA 1
ATOM 772 C C . CYS A 1 99 ? -11.822 23.030 0.261 1.00 95.68 383 CYS A C 1
ATOM 773 O O . CYS A 1 99 ? -11.907 21.793 0.247 1.00 94.98 383 CYS A O 1
ATOM 776 N N . LEU A 1 100 ? -12.778 23.804 -0.270 1.00 95.08 384 LEU A N 1
ATOM 777 C CA . LEU A 1 100 ? -13.955 23.200 -0.902 1.00 93.88 384 LEU A CA 1
ATOM 778 C C . LEU A 1 100 ? -13.605 22.339 -2.118 1.00 91.42 384 LEU A C 1
ATOM 779 O O . LEU A 1 100 ? -14.356 21.411 -2.442 1.00 91.27 384 LEU A O 1
ATOM 784 N N . ASP A 1 101 ? -12.495 22.629 -2.822 1.00 91.93 385 ASP A N 1
ATOM 785 C CA . ASP A 1 101 ? -12.141 21.840 -4.008 1.00 93.35 385 ASP A CA 1
ATOM 786 C C . ASP A 1 101 ? -11.143 20.721 -3.722 1.00 87.93 385 ASP A C 1
ATOM 787 O O . ASP A 1 101 ? -10.704 20.043 -4.661 1.00 87.52 385 ASP A O 1
ATOM 792 N N . LYS A 1 102 ? -10.774 20.515 -2.462 1.00 84.47 386 LYS A N 1
ATOM 793 C CA . LYS A 1 102 ? -9.965 19.364 -2.103 1.00 80.22 386 LYS A CA 1
ATOM 794 C C . LYS A 1 102 ? -10.787 18.083 -2.248 1.00 78.40 386 LYS A C 1
ATOM 795 O O . LYS A 1 102 ? -11.989 18.102 -2.531 1.00 77.58 386 LYS A O 1
ATOM 801 N N . TRP A 1 103 ? -10.128 16.950 -2.045 1.00 76.60 387 TRP A N 1
ATOM 802 C CA . TRP A 1 103 ? -10.751 15.677 -2.359 1.00 70.47 387 TRP A CA 1
ATOM 803 C C . TRP A 1 103 ? -11.797 15.302 -1.322 1.00 68.16 387 TRP A C 1
ATOM 804 O O . TRP A 1 103 ? -11.693 15.645 -0.140 1.00 65.79 387 TRP A O 1
ATOM 815 N N . VAL A 1 104 ? -12.801 14.564 -1.782 1.00 69.67 388 VAL A N 1
ATOM 816 C CA . VAL A 1 104 ? -13.943 14.200 -0.956 1.00 71.22 388 VAL A CA 1
ATOM 817 C C . VAL A 1 104 ? -14.540 12.922 -1.543 1.00 68.05 388 VAL A C 1
ATOM 818 O O . VAL A 1 104 ? -14.598 12.778 -2.774 1.00 69.15 388 VAL A O 1
ATOM 822 N N . PRO A 1 105 ? -14.945 11.943 -0.725 1.00 66.29 389 PRO A N 1
ATOM 823 C CA . PRO A 1 105 ? -15.416 10.675 -1.309 1.00 65.76 389 PRO A CA 1
ATOM 824 C C . PRO A 1 105 ? -16.732 10.798 -2.050 1.00 68.29 389 PRO A C 1
ATOM 825 O O . PRO A 1 105 ? -16.981 10.027 -2.985 1.00 64.64 389 PRO A O 1
ATOM 829 N N . ASP A 1 106 ? -17.581 11.749 -1.666 1.00 75.69 390 ASP A N 1
ATOM 830 C CA . ASP A 1 106 ? -18.925 11.876 -2.224 1.00 79.48 390 ASP A CA 1
ATOM 831 C C . ASP A 1 106 ? -19.167 13.339 -2.563 1.00 80.63 390 ASP A C 1
ATOM 832 O O . ASP A 1 106 ? -19.699 14.101 -1.745 1.00 80.56 390 ASP A O 1
ATOM 837 N N . PRO A 1 107 ? -18.787 13.770 -3.770 1.00 84.97 391 PRO A N 1
ATOM 838 C CA . PRO A 1 107 ? -18.903 15.203 -4.099 1.00 89.36 391 PRO A CA 1
ATOM 839 C C . PRO A 1 107 ? -20.325 15.737 -4.029 1.00 94.04 391 PRO A C 1
ATOM 840 O O . PRO A 1 107 ? -20.527 16.890 -3.628 1.00 96.50 391 PRO A O 1
ATOM 844 N N . ASP A 1 108 ? -21.319 14.931 -4.401 1.00 95.40 392 ASP A N 1
ATOM 845 C CA . ASP A 1 108 ? -22.705 15.375 -4.481 1.00 98.69 392 ASP A CA 1
ATOM 846 C C . ASP A 1 108 ? -23.526 14.979 -3.258 1.00 96.97 392 ASP A C 1
ATOM 847 O O . ASP A 1 108 ? -24.755 14.891 -3.352 1.00 96.43 392 ASP A O 1
ATOM 852 N N . ARG A 1 109 ? -22.883 14.747 -2.116 1.00 95.17 393 ARG A N 1
ATOM 853 C CA . ARG A 1 109 ? -23.601 14.233 -0.958 1.00 94.41 393 ARG A CA 1
ATOM 854 C C . ARG A 1 109 ? -24.565 15.276 -0.408 1.00 96.19 393 ARG A C 1
ATOM 855 O O . ARG A 1 109 ? -24.214 16.450 -0.255 1.00 99.59 393 ARG A O 1
ATOM 863 N N . ALA A 1 110 ? -25.785 14.836 -0.111 1.00 95.94 394 ALA A N 1
ATOM 864 C CA . ALA A 1 110 ? -26.784 15.699 0.486 1.00 99.71 394 ALA A CA 1
ATOM 865 C C . ALA A 1 110 ? -26.436 15.977 1.948 1.00 100.67 394 ALA A C 1
ATOM 866 O O . ALA A 1 110 ? -25.711 15.206 2.582 1.00 96.66 394 ALA A O 1
ATOM 868 N N . PRO A 1 111 ? -26.934 17.084 2.498 1.00 105.90 395 PRO A N 1
ATOM 869 C CA . PRO A 1 111 ? -26.660 17.397 3.908 1.00 108.60 395 PRO A CA 1
ATOM 870 C C . PRO A 1 111 ? -27.157 16.294 4.831 1.00 109.47 395 PRO A C 1
ATOM 871 O O . PRO A 1 111 ? -28.290 15.823 4.714 1.00 110.53 395 PRO A O 1
ATOM 875 N N . SER A 1 112 ? -26.294 15.886 5.756 1.00 108.67 396 SER A N 1
ATOM 876 C CA . SER A 1 112 ? -26.633 14.833 6.698 1.00 107.02 396 SER A CA 1
ATOM 877 C C . SER A 1 112 ? -27.600 15.352 7.762 1.00 111.84 396 SER A C 1
ATOM 878 O O . SER A 1 112 ? -27.781 16.560 7.941 1.00 115.72 396 SER A O 1
ATOM 881 N N . ASP A 1 113 ? -28.250 14.407 8.454 1.00 113.48 397 ASP A N 1
ATOM 882 C CA . ASP A 1 113 ? -29.073 14.743 9.615 1.00 118.44 397 ASP A CA 1
ATOM 883 C C . ASP A 1 113 ? -28.301 15.633 10.577 1.00 120.22 397 ASP A C 1
ATOM 884 O O . ASP A 1 113 ? -28.774 16.702 10.987 1.00 124.36 397 ASP A O 1
ATOM 889 N N . ASP A 1 114 ? -27.096 15.185 10.941 1.00 118.00 398 ASP A N 1
ATOM 890 C CA . ASP A 1 114 ? -26.230 15.919 11.858 1.00 119.63 398 ASP A CA 1
ATOM 891 C C . ASP A 1 114 ? -26.020 17.360 11.410 1.00 122.79 398 ASP A C 1
ATOM 892 O O . ASP A 1 114 ? -26.056 18.287 12.229 1.00 125.51 398 ASP A O 1
ATOM 897 N N . VAL A 1 115 ? -25.792 17.566 10.113 1.00 123.72 399 VAL A N 1
ATOM 898 C CA . VAL A 1 115 ? -25.478 18.903 9.616 1.00 128.27 399 VAL A CA 1
ATOM 899 C C . VAL A 1 115 ? -26.673 19.831 9.776 1.00 133.99 399 VAL A C 1
ATOM 900 O O . VAL A 1 115 ? -26.547 20.939 10.309 1.00 137.88 399 VAL A O 1
ATOM 904 N N . LEU A 1 116 ? -27.847 19.402 9.306 1.00 133.73 400 LEU A N 1
ATOM 905 C CA . LEU A 1 116 ? -29.042 20.230 9.437 1.00 136.97 400 LEU A CA 1
ATOM 906 C C . LEU A 1 116 ? -29.345 20.525 10.901 1.00 140.51 400 LEU A C 1
ATOM 907 O O . LEU A 1 116 ? -29.719 21.654 11.255 1.00 145.37 400 LEU A O 1
ATOM 912 N N . ARG A 1 117 ? -29.162 19.528 11.773 1.00 139.14 401 ARG A N 1
ATOM 913 C CA . ARG A 1 117 ? -29.401 19.752 13.195 1.00 142.98 401 ARG A CA 1
ATOM 914 C C . ARG A 1 117 ? -28.446 20.793 13.765 1.00 144.94 401 ARG A C 1
ATOM 915 O O . ARG A 1 117 ? -28.855 21.642 14.563 1.00 147.74 401 ARG A O 1
ATOM 923 N N . VAL A 1 118 ? -27.167 20.743 13.378 1.00 143.26 402 VAL A N 1
ATOM 924 C CA . VAL A 1 118 ? -26.218 21.737 13.876 1.00 144.50 402 VAL A CA 1
ATOM 925 C C . VAL A 1 118 ? -26.575 23.122 13.353 1.00 147.48 402 VAL A C 1
ATOM 926 O O . VAL A 1 118 ? -26.521 24.117 14.088 1.00 150.53 402 VAL A O 1
ATOM 930 N N . ILE A 1 119 ? -26.941 23.206 12.072 1.00 147.17 403 ILE A N 1
ATOM 931 C CA . ILE A 1 119 ? -27.305 24.485 11.468 1.00 150.93 403 ILE A CA 1
ATOM 932 C C . ILE A 1 119 ? -28.468 25.114 12.222 1.00 155.56 403 ILE A C 1
ATOM 933 O O . ILE A 1 119 ? -28.456 26.310 12.536 1.00 158.67 403 ILE A O 1
ATOM 938 N N . ASN A 1 120 ? -29.489 24.313 12.527 1.00 156.11 404 ASN A N 1
ATOM 939 C CA . ASN A 1 120 ? -30.687 24.842 13.170 1.00 160.78 404 ASN A CA 1
ATOM 940 C C . ASN A 1 120 ? -30.469 25.111 14.658 1.00 162.30 404 ASN A C 1
ATOM 941 O O . ASN A 1 120 ? -30.989 26.099 15.188 1.00 166.00 404 ASN A O 1
ATOM 946 N N . ARG A 1 121 ? -29.688 24.267 15.335 1.00 158.48 405 ARG A N 1
ATOM 947 C CA . ARG A 1 121 ? -29.501 24.398 16.777 1.00 158.29 405 ARG A CA 1
ATOM 948 C C . ARG A 1 121 ? -28.499 25.494 17.122 1.00 157.51 405 ARG A C 1
ATOM 949 O O . ARG A 1 121 ? -28.702 26.243 18.085 1.00 159.55 405 ARG A O 1
ATOM 957 N N . ALA A 1 122 ? -27.409 25.595 16.363 1.00 153.67 406 ALA A N 1
ATOM 958 C CA . ALA A 1 122 ? -26.443 26.668 16.549 1.00 152.35 406 ALA A CA 1
ATOM 959 C C . ALA A 1 122 ? -26.780 27.911 15.737 1.00 153.35 406 ALA A C 1
ATOM 960 O O . ALA A 1 122 ? -26.135 28.949 15.925 1.00 154.42 406 ALA A O 1
ATOM 962 N N . GLY A 1 123 ? -27.763 27.827 14.842 1.00 153.68 407 GLY A N 1
ATOM 963 C CA . GLY A 1 123 ? -28.266 28.977 14.116 1.00 157.26 407 GLY A CA 1
ATOM 964 C C . GLY A 1 123 ? -27.255 29.697 13.247 1.00 155.84 407 GLY A C 1
ATOM 965 O O . GLY A 1 123 ? -27.161 30.926 13.302 1.00 157.23 407 GLY A O 1
ATOM 966 N N . LEU A 1 124 ? -26.501 28.962 12.436 1.00 152.47 408 LEU A N 1
ATOM 967 C CA . LEU A 1 124 ? -25.473 29.572 11.605 1.00 151.62 408 LEU A CA 1
ATOM 968 C C . LEU A 1 124 ? -25.980 29.796 10.181 1.00 152.41 408 LEU A C 1
ATOM 969 O O . LEU A 1 124 ? -27.025 29.285 9.771 1.00 151.28 408 LEU A O 1
ATOM 974 N N . GLN A 1 125 ? -25.201 30.564 9.420 1.00 154.18 409 GLN A N 1
ATOM 975 C CA . GLN A 1 125 ? -25.620 31.076 8.122 1.00 156.12 409 GLN A CA 1
ATOM 976 C C . GLN A 1 125 ? -25.025 30.319 6.940 1.00 151.07 409 GLN A C 1
ATOM 977 O O . GLN A 1 125 ? -25.312 30.674 5.792 1.00 150.22 409 GLN A O 1
ATOM 983 N N . VAL A 1 126 ? -24.231 29.277 7.179 1.00 148.04 410 VAL A N 1
ATOM 984 C CA . VAL A 1 126 ? -23.503 28.627 6.094 1.00 142.43 410 VAL A CA 1
ATOM 985 C C . VAL A 1 126 ? -24.401 27.624 5.379 1.00 138.99 410 VAL A C 1
ATOM 986 O O . VAL A 1 126 ? -25.336 27.056 5.956 1.00 138.36 410 VAL A O 1
ATOM 990 N N . HIS A 1 127 ? -24.093 27.404 4.105 1.00 136.35 411 HIS A N 1
ATOM 991 C CA . HIS A 1 127 ? -24.892 26.533 3.249 1.00 134.15 411 HIS A CA 1
ATOM 992 C C . HIS A 1 127 ? -24.741 25.079 3.689 1.00 127.35 411 HIS A C 1
ATOM 993 O O . HIS A 1 127 ? -23.611 24.605 3.859 1.00 124.15 411 HIS A O 1
ATOM 1000 N N . PRO A 1 128 ? -25.844 24.344 3.883 1.00 136.97 412 PRO A N 1
ATOM 1001 C CA . PRO A 1 128 ? -25.718 22.944 4.333 1.00 131.38 412 PRO A CA 1
ATOM 1002 C C . PRO A 1 128 ? -24.868 22.083 3.416 1.00 124.77 412 PRO A C 1
ATOM 1003 O O . PRO A 1 128 ? -24.106 21.230 3.892 1.00 120.17 412 PRO A O 1
ATOM 1007 N N . LYS A 1 129 ? -24.975 22.295 2.104 1.00 124.28 413 LYS A N 1
ATOM 1008 C CA . LYS A 1 129 ? -24.236 21.477 1.148 1.00 122.34 413 LYS A CA 1
ATOM 1009 C C . LYS A 1 129 ? -22.735 21.687 1.305 1.00 122.25 413 LYS A C 1
ATOM 1010 O O . LYS A 1 129 ? -21.948 20.733 1.230 1.00 121.23 413 LYS A O 1
ATOM 1016 N N . LEU A 1 130 ? -22.323 22.937 1.537 1.00 123.85 414 LEU A N 1
ATOM 1017 C CA . LEU A 1 130 ? -20.911 23.225 1.756 1.00 121.01 414 LEU A CA 1
ATOM 1018 C C . LEU A 1 130 ? -20.463 22.794 3.145 1.00 119.55 414 LEU A C 1
ATOM 1019 O O . LEU A 1 130 ? -19.293 22.451 3.334 1.00 116.85 414 LEU A O 1
ATOM 1024 N N . TYR A 1 131 ? -21.363 22.832 4.129 1.00 119.33 415 TYR A N 1
ATOM 1025 C CA . TYR A 1 131 ? -21.043 22.308 5.454 1.00 116.04 415 TYR A CA 1
ATOM 1026 C C . TYR A 1 131 ? -20.694 20.825 5.371 1.00 113.28 415 TYR A C 1
ATOM 1027 O O . TYR A 1 131 ? -19.665 20.378 5.903 1.00 113.51 415 TYR A O 1
ATOM 1036 N N . GLU A 1 132 ? -21.535 20.052 4.681 1.00 110.65 416 GLU A N 1
ATOM 1037 C CA . GLU A 1 132 ? -21.251 18.637 4.460 1.00 105.98 416 GLU A CA 1
ATOM 1038 C C . GLU A 1 132 ? -19.942 18.455 3.698 1.00 104.39 416 GLU A C 1
ATOM 1039 O O . GLU A 1 132 ? -19.040 17.706 4.130 1.00 105.42 416 GLU A O 1
ATOM 1045 N N . ARG A 1 133 ? -19.819 19.155 2.562 1.00 104.02 417 ARG A N 1
ATOM 1046 C CA . ARG A 1 133 ? -18.597 19.081 1.770 1.00 103.26 417 ARG A CA 1
ATOM 1047 C C . ARG A 1 133 ? -17.365 19.286 2.647 1.00 104.13 417 ARG A C 1
ATOM 1048 O O . ARG A 1 133 ? -16.386 18.534 2.555 1.00 102.63 417 ARG A O 1
ATOM 1056 N N . MET A 1 134 ? -17.415 20.276 3.544 1.00 105.00 418 MET A N 1
ATOM 1057 C CA . MET A 1 134 ? -16.235 20.619 4.328 1.00 105.16 418 MET A CA 1
ATOM 1058 C C . MET A 1 134 ? -15.962 19.626 5.443 1.00 101.48 418 MET A C 1
ATOM 1059 O O . MET A 1 134 ? -14.787 19.406 5.787 1.00 95.27 418 MET A O 1
ATOM 1064 N N . LEU A 1 135 ? -17.010 19.059 6.059 1.00 102.56 419 LEU A N 1
ATOM 1065 C CA . LEU A 1 135 ? -16.771 18.045 7.082 1.00 98.91 419 LEU A CA 1
ATOM 1066 C C . LEU A 1 135 ? -16.020 16.860 6.471 1.00 96.16 419 LEU A C 1
ATOM 1067 O O . LEU A 1 135 ? -15.073 16.323 7.067 1.00 94.47 419 LEU A O 1
ATOM 1072 N N . MET A 1 136 ? -16.392 16.464 5.239 1.00 94.99 420 MET A N 1
ATOM 1073 C CA . MET A 1 136 ? -15.585 15.397 4.648 1.00 92.48 420 MET A CA 1
ATOM 1074 C C . MET A 1 136 ? -14.212 15.852 4.155 1.00 92.51 420 MET A C 1
ATOM 1075 O O . MET A 1 136 ? -13.279 15.035 4.174 1.00 89.73 420 MET A O 1
ATOM 1080 N N . VAL A 1 137 ? -14.042 17.102 3.693 1.00 95.20 421 VAL A N 1
ATOM 1081 C CA . VAL A 1 137 ? -12.684 17.483 3.302 1.00 91.98 421 VAL A CA 1
ATOM 1082 C C . VAL A 1 137 ? -11.749 17.391 4.498 1.00 88.21 421 VAL A C 1
ATOM 1083 O O . VAL A 1 137 ? -10.606 16.935 4.365 1.00 85.45 421 VAL A O 1
ATOM 1087 N N . TRP A 1 138 ? -12.219 17.756 5.692 1.00 87.89 422 TRP A N 1
ATOM 1088 C CA . TRP A 1 138 ? -11.293 17.615 6.807 1.00 90.85 422 TRP A CA 1
ATOM 1089 C C . TRP A 1 138 ? -11.237 16.183 7.331 1.00 90.52 422 TRP A C 1
ATOM 1090 O O . TRP A 1 138 ? -10.217 15.784 7.907 1.00 90.18 422 TRP A O 1
ATOM 1101 N N . ARG A 1 139 ? -12.302 15.395 7.144 1.00 91.56 423 ARG A N 1
ATOM 1102 C CA . ARG A 1 139 ? -12.239 13.983 7.518 1.00 90.91 423 ARG A CA 1
ATOM 1103 C C . ARG A 1 139 ? -11.185 13.251 6.703 1.00 85.35 423 ARG A C 1
ATOM 1104 O O . ARG A 1 139 ? -10.521 12.338 7.206 1.00 82.22 423 ARG A O 1
ATOM 1112 N N . TYR A 1 140 ? -11.000 13.652 5.447 1.00 84.09 424 TYR A N 1
ATOM 1113 C CA . TYR A 1 140 ? -10.134 12.923 4.534 1.00 79.22 424 TYR A CA 1
ATOM 1114 C C . TYR A 1 140 ? -8.887 13.698 4.118 1.00 78.84 424 TYR A C 1
ATOM 1115 O O . TYR A 1 140 ? -8.139 13.219 3.259 1.00 76.13 424 TYR A O 1
ATOM 1124 N N . ASN A 1 141 ? -8.619 14.863 4.714 1.00 82.34 425 ASN A N 1
ATOM 1125 C CA . ASN A 1 141 ? -7.459 15.653 4.316 1.00 80.02 425 ASN A CA 1
ATOM 1126 C C . ASN A 1 141 ? -6.645 16.224 5.472 1.00 76.76 425 ASN A C 1
ATOM 1127 O O . ASN A 1 141 ? -5.553 16.744 5.224 1.00 77.80 425 ASN A O 1
ATOM 1132 N N . SER A 1 142 ? -7.112 16.140 6.711 1.00 77.69 426 SER A N 1
ATOM 1133 C CA . SER A 1 142 ? -6.460 16.814 7.824 1.00 81.10 426 SER A CA 1
ATOM 1134 C C . SER A 1 142 ? -5.534 15.880 8.593 1.00 80.07 426 SER A C 1
ATOM 1135 O O . SER A 1 142 ? -5.485 14.675 8.354 1.00 81.50 426 SER A O 1
ATOM 1138 N N . PHE A 1 143 ? -4.800 16.461 9.540 1.00 82.27 427 PHE A N 1
ATOM 1139 C CA . PHE A 1 143 ? -3.916 15.722 10.422 1.00 84.38 427 PHE A CA 1
ATOM 1140 C C . PHE A 1 143 ? -4.312 16.004 11.856 1.00 90.84 427 PHE A C 1
ATOM 1141 O O . PHE A 1 143 ? -4.810 17.084 12.169 1.00 95.67 427 PHE A O 1
ATOM 1149 N N . GLY A 1 144 ? -4.148 14.995 12.703 1.00 90.16 428 GLY A N 1
ATOM 1150 C CA . GLY A 1 144 ? -4.392 15.179 14.120 1.00 95.51 428 GLY A CA 1
ATOM 1151 C C . GLY A 1 144 ? -3.381 16.127 14.746 1.00 102.07 428 GLY A C 1
ATOM 1152 O O . GLY A 1 144 ? -2.190 16.100 14.429 1.00 101.45 428 GLY A O 1
ATOM 1153 N N . HIS A 1 145 ? -3.864 16.955 15.673 1.00 107.17 429 HIS A N 1
ATOM 1154 C CA . HIS A 1 145 ? -2.998 17.911 16.346 1.00 108.57 429 HIS A CA 1
ATOM 1155 C C . HIS A 1 145 ? -1.909 17.183 17.131 1.00 109.48 429 HIS A C 1
ATOM 1156 O O . HIS A 1 145 ? -2.050 16.017 17.511 1.00 108.76 429 HIS A O 1
ATOM 1163 N N . HIS A 1 146 ? -0.802 17.886 17.367 1.00 112.81 430 HIS A N 1
ATOM 1164 C CA . HIS A 1 146 ? 0.350 17.247 17.995 1.00 116.35 430 HIS A CA 1
ATOM 1165 C C . HIS A 1 146 ? 0.072 16.923 19.461 1.00 116.51 430 HIS A C 1
ATOM 1166 O O . HIS A 1 146 ? 0.249 15.779 19.893 1.00 114.68 430 HIS A O 1
ATOM 1173 N N . THR A 1 147 ? -0.364 17.910 20.243 1.00 118.70 431 THR A N 1
ATOM 1174 C CA . THR A 1 147 ? -0.588 17.737 21.676 1.00 118.64 431 THR A CA 1
ATOM 1175 C C . THR A 1 147 ? -2.059 17.675 22.050 1.00 119.66 431 THR A C 1
ATOM 1176 O O . THR A 1 147 ? -2.490 16.739 22.735 1.00 119.40 431 THR A O 1
ATOM 1180 N N . GLU A 1 148 ? -2.836 18.671 21.632 1.00 120.34 432 GLU A N 1
ATOM 1181 C CA . GLU A 1 148 ? -4.227 18.767 22.045 1.00 119.95 432 GLU A CA 1
ATOM 1182 C C . GLU A 1 148 ? -5.027 17.644 21.408 1.00 116.41 432 GLU A C 1
ATOM 1183 O O . GLU A 1 148 ? -5.037 17.489 20.183 1.00 116.14 432 GLU A O 1
ATOM 1189 N N . GLN A 1 149 ? -5.704 16.866 22.248 1.00 113.70 433 GLN A N 1
ATOM 1190 C CA . GLN A 1 149 ? -6.207 15.573 21.809 1.00 108.91 433 GLN A CA 1
ATOM 1191 C C . GLN A 1 149 ? -7.460 15.711 20.941 1.00 108.79 433 GLN A C 1
ATOM 1192 O O . GLN A 1 149 ? -7.678 14.887 20.044 1.00 107.77 433 GLN A O 1
ATOM 1198 N N . HIS A 1 150 ? -8.252 16.766 21.144 1.00 110.17 434 HIS A N 1
ATOM 1199 C CA . HIS A 1 150 ? -9.378 17.101 20.262 1.00 113.13 434 HIS A CA 1
ATOM 1200 C C . HIS A 1 150 ? -9.004 18.223 19.289 1.00 116.01 434 HIS A C 1
ATOM 1201 O O . HIS A 1 150 ? -9.632 19.284 19.250 1.00 115.68 434 HIS A O 1
ATOM 1208 N N . GLY A 1 151 ? -7.975 17.982 18.481 1.00 118.98 435 GLY A N 1
ATOM 1209 C CA . GLY A 1 151 ? -7.502 19.000 17.561 1.00 122.65 435 GLY A CA 1
ATOM 1210 C C . GLY A 1 151 ? -7.128 18.453 16.200 1.00 122.89 435 GLY A C 1
ATOM 1211 O O . GLY A 1 151 ? -6.689 17.306 16.085 1.00 136.02 435 GLY A O 1
ATOM 1212 N N . LEU A 1 152 ? -7.306 19.244 15.149 1.00 115.01 436 LEU A N 1
ATOM 1213 C CA . LEU A 1 152 ? -6.936 18.767 13.823 1.00 105.77 436 LEU A CA 1
ATOM 1214 C C . LEU A 1 152 ? -6.382 19.945 13.026 1.00 102.70 436 LEU A C 1
ATOM 1215 O O . LEU A 1 152 ? -6.550 21.103 13.420 1.00 104.45 436 LEU A O 1
ATOM 1220 N N . VAL A 1 153 ? -5.620 19.650 11.969 1.00 97.22 437 VAL A N 1
ATOM 1221 C CA . VAL A 1 153 ? -4.880 20.677 11.229 1.00 95.24 437 VAL A CA 1
ATOM 1222 C C . VAL A 1 153 ? -5.006 20.383 9.740 1.00 93.40 437 VAL A C 1
ATOM 1223 O O . VAL A 1 153 ? -4.885 19.225 9.325 1.00 90.59 437 VAL A O 1
ATOM 1227 N N . LEU A 1 154 ? -5.255 21.414 8.928 1.00 93.62 438 LEU A N 1
ATOM 1228 C CA . LEU A 1 154 ? -5.282 21.214 7.480 1.00 90.94 438 LEU A CA 1
ATOM 1229 C C . LEU A 1 154 ? -4.231 22.069 6.800 1.00 91.92 438 LEU A C 1
ATOM 1230 O O . LEU A 1 154 ? -4.003 23.223 7.180 1.00 95.48 438 LEU A O 1
ATOM 1235 N N . TYR A 1 155 ? -3.616 21.486 5.780 1.00 89.16 439 TYR A N 1
ATOM 1236 C CA . TYR A 1 155 ? -2.668 22.155 4.913 1.00 88.67 439 TYR A CA 1
ATOM 1237 C C . TYR A 1 155 ? -3.122 21.991 3.472 1.00 90.76 439 TYR A C 1
ATOM 1238 O O . TYR A 1 155 ? -3.888 21.080 3.140 1.00 91.85 439 TYR A O 1
ATOM 1247 N N . ASN A 1 156 ? -2.638 22.886 2.614 1.00 91.61 440 ASN A N 1
ATOM 1248 C CA . ASN A 1 156 ? -3.052 22.867 1.217 1.00 94.95 440 ASN A CA 1
ATOM 1249 C C . ASN A 1 156 ? -2.130 21.988 0.374 1.00 90.85 440 ASN A C 1
ATOM 1250 O O . ASN A 1 156 ? -2.584 21.036 -0.269 1.00 92.47 440 ASN A O 1
ATOM 1255 N N . ARG A 1 157 ? -0.827 22.295 0.372 1.00 84.68 441 ARG A N 1
ATOM 1256 C CA . ARG A 1 157 ? 0.101 21.536 -0.459 1.00 81.32 441 ARG A CA 1
ATOM 1257 C C . ARG A 1 157 ? 0.273 20.106 0.040 1.00 76.89 441 ARG A C 1
ATOM 1258 O O . ARG A 1 157 ? 0.451 19.193 -0.774 1.00 72.60 441 ARG A O 1
ATOM 1266 N N . ILE A 1 158 ? 0.218 19.887 1.359 1.00 79.35 442 ILE A N 1
ATOM 1267 C CA . ILE A 1 158 ? 0.428 18.543 1.901 1.00 76.82 442 ILE A CA 1
ATOM 1268 C C . ILE A 1 158 ? -0.628 17.576 1.383 1.00 74.83 442 ILE A C 1
ATOM 1269 O O . ILE A 1 158 ? -0.340 16.394 1.154 1.00 68.97 442 ILE A O 1
ATOM 1274 N N . SER A 1 159 ? -1.855 18.057 1.173 1.00 76.92 443 SER A N 1
ATOM 1275 C CA . SER A 1 159 ? -2.917 17.207 0.651 1.00 79.36 443 SER A CA 1
ATOM 1276 C C . SER A 1 159 ? -2.655 16.739 -0.775 1.00 77.74 443 SER A C 1
ATOM 1277 O O . SER A 1 159 ? -3.370 15.855 -1.255 1.00 81.08 443 SER A O 1
ATOM 1280 N N . MET A 1 160 ? -1.656 17.299 -1.457 1.00 75.30 444 MET A N 1
ATOM 1281 C CA . MET A 1 160 ? -1.381 16.923 -2.837 1.00 78.03 444 MET A CA 1
ATOM 1282 C C . MET A 1 160 ? -0.543 15.659 -2.962 1.00 76.64 444 MET A C 1
ATOM 1283 O O . MET A 1 160 ? -0.334 15.186 -4.084 1.00 79.23 444 MET A O 1
ATOM 1288 N N . MET A 1 161 ? -0.056 15.106 -1.856 1.00 70.77 445 MET A N 1
ATOM 1289 C CA . MET A 1 161 ? 0.775 13.913 -1.900 1.00 66.02 445 MET A CA 1
ATOM 1290 C C . MET A 1 161 ? -0.105 12.671 -1.859 1.00 64.57 445 MET A C 1
ATOM 1291 O O . MET A 1 161 ? -1.027 12.580 -1.041 1.00 62.16 445 MET A O 1
ATOM 1296 N N . ALA A 1 162 ? 0.174 11.726 -2.754 1.00 61.45 446 ALA A N 1
ATOM 1297 C CA . ALA A 1 162 ? -0.551 10.466 -2.772 1.00 61.96 446 ALA A CA 1
ATOM 1298 C C . ALA A 1 162 ? -0.078 9.566 -1.634 1.00 61.04 446 ALA A C 1
ATOM 1299 O O . ALA A 1 162 ? 0.986 9.771 -1.042 1.00 61.36 446 ALA A O 1
ATOM 1301 N N . HIS A 1 163 ? -0.884 8.553 -1.330 1.00 58.54 447 HIS A N 1
ATOM 1302 C CA . HIS A 1 163 ? -0.539 7.627 -0.263 1.00 56.49 447 HIS A CA 1
ATOM 1303 C C . HIS A 1 163 ? 0.439 6.566 -0.751 1.00 53.55 447 HIS A C 1
ATOM 1304 O O . HIS A 1 163 ? 0.427 6.165 -1.918 1.00 51.94 447 HIS A O 1
ATOM 1311 N N . SER A 1 164 ? 1.300 6.120 0.162 1.00 55.71 448 SER A N 1
ATOM 1312 C CA . SER A 1 164 ? 2.086 4.912 -0.034 1.00 53.98 448 SER A CA 1
ATOM 1313 C C . SER A 1 164 ? 2.366 4.294 1.327 1.00 52.23 448 SER A C 1
ATOM 1314 O O . SER A 1 164 ? 2.618 5.011 2.299 1.00 49.47 448 SER A O 1
ATOM 1317 N N . CYS A 1 165 ? 2.300 2.963 1.391 1.00 49.03 449 CYS A N 1
ATOM 1318 C CA . CYS A 1 165 ? 2.715 2.262 2.598 1.00 47.75 449 CYS A CA 1
ATOM 1319 C C . CYS A 1 165 ? 4.232 2.237 2.749 1.00 49.39 449 CYS A C 1
ATOM 1320 O O . CYS A 1 165 ? 4.727 1.879 3.824 1.00 49.54 449 CYS A O 1
ATOM 1323 N N . ARG A 1 166 ? 4.973 2.617 1.698 1.00 50.06 450 ARG A N 1
ATOM 1324 C CA . ARG A 1 166 ? 6.422 2.821 1.744 1.00 47.44 450 ARG A CA 1
ATOM 1325 C C . ARG A 1 166 ? 6.702 4.234 1.217 1.00 47.38 450 ARG A C 1
ATOM 1326 O O . ARG A 1 166 ? 7.113 4.427 0.071 1.00 47.56 450 ARG A O 1
ATOM 1334 N N . ALA A 1 167 ? 6.470 5.227 2.070 1.00 50.25 451 ALA A N 1
ATOM 1335 C CA . ALA A 1 167 ? 6.460 6.612 1.626 1.00 49.66 451 ALA A CA 1
ATOM 1336 C C . ALA A 1 167 ? 7.869 7.118 1.338 1.00 50.71 451 ALA A C 1
ATOM 1337 O O . ALA A 1 167 ? 8.841 6.741 1.998 1.00 51.70 451 ALA A O 1
ATOM 1339 N N . THR A 1 168 ? 7.968 7.989 0.335 1.00 50.91 452 THR A N 1
ATOM 1340 C CA . THR A 1 168 ? 9.225 8.632 -0.017 1.00 50.21 452 THR A CA 1
ATOM 1341 C C . THR A 1 168 ? 9.549 9.818 0.880 1.00 54.38 452 THR A C 1
ATOM 1342 O O . THR A 1 168 ? 10.708 10.243 0.927 1.00 52.80 452 THR A O 1
ATOM 1346 N N . ALA A 1 169 ? 8.566 10.342 1.605 1.00 49.77 453 ALA A N 1
ATOM 1347 C CA . ALA A 1 169 ? 8.741 11.523 2.431 1.00 52.15 453 ALA A CA 1
ATOM 1348 C C . ALA A 1 169 ? 8.270 11.233 3.848 1.00 50.00 453 ALA A C 1
ATOM 1349 O O . ALA A 1 169 ? 7.386 10.401 4.072 1.00 53.14 453 ALA A O 1
ATOM 1351 N N . CYS A 1 170 ? 8.882 11.920 4.804 1.00 46.78 454 CYS A N 1
ATOM 1352 C CA . CYS A 1 170 ? 8.475 11.864 6.197 1.00 48.14 454 CYS A CA 1
ATOM 1353 C C . CYS A 1 170 ? 8.186 13.284 6.660 1.00 50.91 454 CYS A C 1
ATOM 1354 O O . CYS A 1 170 ? 8.504 14.257 5.974 1.00 53.71 454 CYS A O 1
ATOM 1357 N N . TRP A 1 171 ? 7.574 13.413 7.832 1.00 50.09 455 TRP A N 1
ATOM 1358 C CA . TRP A 1 171 ? 7.165 14.738 8.267 1.00 55.46 455 TRP A CA 1
ATOM 1359 C C . TRP A 1 171 ? 7.132 14.813 9.781 1.00 58.56 455 TRP A C 1
ATOM 1360 O O . TRP A 1 171 ? 7.032 13.799 10.476 1.00 58.21 455 TRP A O 1
ATOM 1371 N N . HIS A 1 172 ? 7.215 16.043 10.284 1.00 62.43 456 HIS A N 1
ATOM 1372 C CA . HIS A 1 172 ? 6.989 16.282 11.703 1.00 65.76 456 HIS A CA 1
ATOM 1373 C C . HIS A 1 172 ? 6.560 17.729 11.890 1.00 69.51 456 HIS A C 1
ATOM 1374 O O . HIS A 1 172 ? 6.759 18.574 11.014 1.00 68.29 456 HIS A O 1
ATOM 1381 N N . TYR A 1 173 ? 5.964 18.000 13.049 1.00 74.56 457 TYR A N 1
ATOM 1382 C CA . TYR A 1 173 ? 5.441 19.326 13.345 1.00 80.94 457 TYR A CA 1
ATOM 1383 C C . TYR A 1 173 ? 6.552 20.257 13.812 1.00 82.78 457 TYR A C 1
ATOM 1384 O O . TYR A 1 173 ? 7.389 19.879 14.638 1.00 82.26 457 TYR A O 1
ATOM 1393 N N . GLY A 1 174 ? 6.552 21.474 13.278 1.00 85.62 458 GLY A N 1
ATOM 1394 C CA . GLY A 1 174 ? 7.354 22.553 13.812 1.00 90.01 458 GLY A CA 1
ATOM 1395 C C . GLY A 1 174 ? 6.645 23.206 14.980 1.00 94.86 458 GLY A C 1
ATOM 1396 O O . GLY A 1 174 ? 5.684 22.670 15.540 1.00 96.31 458 GLY A O 1
ATOM 1397 N N . GLU A 1 175 ? 7.108 24.405 15.335 1.00 98.05 459 GLU A N 1
ATOM 1398 C CA . GLU A 1 175 ? 6.676 24.990 16.599 1.00 102.34 459 GLU A CA 1
ATOM 1399 C C . GLU A 1 175 ? 5.256 25.542 16.516 1.00 103.87 459 GLU A C 1
ATOM 1400 O O . GLU A 1 175 ? 4.433 25.292 17.405 1.00 106.95 459 GLU A O 1
ATOM 1406 N N . ASP A 1 176 ? 4.943 26.303 15.473 1.00 101.65 460 ASP A N 1
ATOM 1407 C CA . ASP A 1 176 ? 3.601 26.870 15.344 1.00 104.83 460 ASP A CA 1
ATOM 1408 C C . ASP A 1 176 ? 2.759 26.029 14.386 1.00 102.50 460 ASP A C 1
ATOM 1409 O O . ASP A 1 176 ? 2.198 26.516 13.402 1.00 102.33 460 ASP A O 1
ATOM 1414 N N . ASP A 1 177 ? 2.683 24.735 14.706 1.00 98.93 461 ASP A N 1
ATOM 1415 C CA . ASP A 1 177 ? 1.971 23.748 13.898 1.00 93.61 461 ASP A CA 1
ATOM 1416 C C . ASP A 1 177 ? 2.467 23.739 12.457 1.00 87.65 461 ASP A C 1
ATOM 1417 O O . ASP A 1 177 ? 1.734 23.357 11.538 1.00 86.22 461 ASP A O 1
ATOM 1422 N N . ALA A 1 178 ? 3.708 24.172 12.247 1.00 84.47 462 ALA A N 1
ATOM 1423 C CA . ALA A 1 178 ? 4.314 24.082 10.929 1.00 81.30 462 ALA A CA 1
ATOM 1424 C C . ALA A 1 178 ? 4.513 22.621 10.550 1.00 75.91 462 ALA A C 1
ATOM 1425 O O . ALA A 1 178 ? 4.836 21.780 11.393 1.00 73.82 462 ALA A O 1
ATOM 1427 N N . PHE A 1 179 ? 4.294 22.321 9.277 1.00 75.80 463 PHE A N 1
ATOM 1428 C CA . PHE A 1 179 ? 4.436 20.977 8.735 1.00 72.14 463 PHE A CA 1
ATOM 1429 C C . PHE A 1 179 ? 5.781 20.909 8.024 1.00 68.87 463 PHE A C 1
ATOM 1430 O O . PHE A 1 179 ? 5.947 21.477 6.939 1.00 69.80 463 PHE A O 1
ATOM 1438 N N . ILE A 1 180 ? 6.742 20.236 8.645 1.00 66.36 464 ILE A N 1
ATOM 1439 C CA . ILE A 1 180 ? 8.080 20.090 8.091 1.00 67.13 464 ILE A CA 1
ATOM 1440 C C . ILE A 1 180 ? 8.113 18.785 7.310 1.00 65.98 464 ILE A C 1
ATOM 1441 O O . ILE A 1 180 ? 7.959 17.696 7.884 1.00 67.11 464 ILE A O 1
ATOM 1446 N N . LEU A 1 181 ? 8.305 18.908 5.996 1.00 65.08 465 LEU A N 1
ATOM 1447 C CA . LEU A 1 181 ? 8.357 17.771 5.088 1.00 65.93 465 LEU A CA 1
ATOM 1448 C C . LEU A 1 181 ? 9.808 17.507 4.708 1.00 65.08 465 LEU A C 1
ATOM 1449 O O . LEU A 1 181 ? 10.487 18.396 4.181 1.00 63.81 465 LEU A O 1
ATOM 1454 N N . ARG A 1 182 ? 10.273 16.288 4.973 1.00 60.67 466 ARG A N 1
ATOM 1455 C CA . ARG A 1 182 ? 11.638 15.870 4.699 1.00 61.49 466 ARG A CA 1
ATOM 1456 C C . ARG A 1 182 ? 11.650 14.678 3.753 1.00 61.47 466 ARG A C 1
ATOM 1457 O O . ARG A 1 182 ? 10.699 13.894 3.687 1.00 63.80 466 ARG A O 1
ATOM 1465 N N . ALA A 1 183 ? 12.755 14.546 3.027 1.00 58.89 467 ALA A N 1
ATOM 1466 C CA . ALA A 1 183 ? 12.981 13.361 2.214 1.00 53.43 467 ALA A CA 1
ATOM 1467 C C . ALA A 1 183 ? 13.335 12.190 3.122 1.00 48.61 467 ALA A C 1
ATOM 1468 O O . ALA A 1 183 ? 14.280 12.270 3.913 1.00 48.67 467 ALA A O 1
ATOM 1470 N N . ARG A 1 184 ? 12.556 11.113 3.028 1.00 49.69 468 ARG A N 1
ATOM 1471 C CA . ARG A 1 184 ? 12.824 9.913 3.812 1.00 48.46 468 ARG A CA 1
ATOM 1472 C C . ARG A 1 184 ? 13.900 9.052 3.168 1.00 48.03 468 ARG A C 1
ATOM 1473 O O . ARG A 1 184 ? 14.596 8.304 3.865 1.00 45.57 468 ARG A O 1
ATOM 1481 N N . VAL A 1 185 ? 14.047 9.150 1.851 1.00 49.42 469 VAL A N 1
ATOM 1482 C CA . VAL A 1 185 ? 15.052 8.400 1.114 1.00 50.13 469 VAL A CA 1
ATOM 1483 C C . VAL A 1 185 ? 15.797 9.338 0.174 1.00 53.37 469 VAL A C 1
ATOM 1484 O O . VAL A 1 185 ? 15.441 10.509 0.036 1.00 54.04 469 VAL A O 1
ATOM 1498 N N . LEU A 1 187 ? 16.413 10.925 -3.232 1.00 60.82 471 LEU A N 1
ATOM 1499 C CA . LEU A 1 187 ? 15.510 11.160 -4.351 1.00 63.20 471 LEU A CA 1
ATOM 1500 C C . LEU A 1 187 ? 16.159 11.971 -5.468 1.00 68.37 471 LEU A C 1
ATOM 1501 O O . LEU A 1 187 ? 17.012 12.824 -5.221 1.00 69.40 471 LEU A O 1
ATOM 1506 N N . GLN A 1 188 ? 15.744 11.697 -6.699 1.00 68.71 472 GLN A N 1
ATOM 1507 C CA . GLN A 1 188 ? 16.197 12.429 -7.869 1.00 70.97 472 GLN A CA 1
ATOM 1508 C C . GLN A 1 188 ? 15.097 13.368 -8.344 1.00 71.15 472 GLN A C 1
ATOM 1509 O O . GLN A 1 188 ? 13.913 13.166 -8.059 1.00 69.67 472 GLN A O 1
ATOM 1515 N N . ALA A 1 189 ? 15.506 14.405 -9.072 1.00 75.41 473 ALA A N 1
ATOM 1516 C CA . ALA A 1 189 ? 14.554 15.389 -9.572 1.00 73.41 473 ALA A CA 1
ATOM 1517 C C . ALA A 1 189 ? 13.483 14.714 -10.422 1.00 68.30 473 ALA A C 1
ATOM 1518 O O . ALA A 1 189 ? 13.791 13.965 -11.354 1.00 68.50 473 ALA A O 1
ATOM 1520 N N . GLY A 1 190 ? 12.220 14.974 -10.084 1.00 68.87 474 GLY A N 1
ATOM 1521 C CA . GLY A 1 190 ? 11.087 14.365 -10.748 1.00 68.81 474 GLY A CA 1
ATOM 1522 C C . GLY A 1 190 ? 10.481 13.180 -10.023 1.00 66.41 474 GLY A C 1
ATOM 1523 O O . GLY A 1 190 ? 9.391 12.733 -10.406 1.00 66.19 474 GLY A O 1
ATOM 1524 N N . ASP A 1 191 ? 11.149 12.658 -8.997 1.00 64.72 475 ASP A N 1
ATOM 1525 C CA . ASP A 1 191 ? 10.605 11.542 -8.237 1.00 61.24 475 ASP A CA 1
ATOM 1526 C C . ASP A 1 191 ? 9.365 11.975 -7.464 1.00 61.03 475 ASP A C 1
ATOM 1527 O O . ASP A 1 191 ? 9.236 13.130 -7.047 1.00 63.17 475 ASP A O 1
ATOM 1532 N N . GLU A 1 192 ? 8.448 11.033 -7.270 1.00 56.27 476 GLU A N 1
ATOM 1533 C CA . GLU A 1 192 ? 7.202 11.328 -6.579 1.00 54.17 476 GLU A CA 1
ATOM 1534 C C . GLU A 1 192 ? 7.418 11.379 -5.072 1.00 55.16 476 GLU A C 1
ATOM 1535 O O . GLU A 1 192 ? 8.175 10.584 -4.509 1.00 57.81 476 GLU A O 1
ATOM 1541 N N . LEU A 1 193 ? 6.741 12.321 -4.421 1.00 55.00 477 LEU A N 1
ATOM 1542 C CA . LEU A 1 193 ? 6.755 12.451 -2.970 1.00 51.19 477 LEU A CA 1
ATOM 1543 C C . LEU A 1 193 ? 5.455 11.885 -2.414 1.00 56.73 477 LEU A C 1
ATOM 1544 O O . LEU A 1 193 ? 4.373 12.406 -2.702 1.00 61.61 477 LEU A O 1
ATOM 1549 N N . THR A 1 194 ? 5.561 10.823 -1.622 1.00 58.21 478 THR A N 1
ATOM 1550 C CA . THR A 1 194 ? 4.402 10.187 -1.019 1.00 56.83 478 THR A CA 1
ATOM 1551 C C . THR A 1 194 ? 4.523 10.209 0.498 1.00 54.01 478 THR A C 1
ATOM 1552 O O . THR A 1 194 ? 5.626 10.238 1.052 1.00 53.10 478 THR A O 1
ATOM 1556 N N . ILE A 1 195 ? 3.369 10.207 1.164 1.00 49.92 479 ILE A N 1
ATOM 1557 C CA . ILE A 1 195 ? 3.303 10.053 2.608 1.00 50.80 479 ILE A CA 1
ATOM 1558 C C . ILE A 1 195 ? 2.293 8.962 2.920 1.00 52.51 479 ILE A C 1
ATOM 1559 O O . ILE A 1 195 ? 1.494 8.556 2.074 1.00 55.27 479 ILE A O 1
ATOM 1564 N N . SER A 1 196 ? 2.341 8.486 4.156 1.00 54.20 480 SER A N 1
ATOM 1565 C CA . SER A 1 196 ? 1.439 7.444 4.617 1.00 52.93 480 SER A CA 1
ATOM 1566 C C . SER A 1 196 ? 0.169 8.087 5.156 1.00 54.18 480 SER A C 1
ATOM 1567 O O . SER A 1 196 ? 0.220 8.866 6.115 1.00 53.90 480 SER A O 1
ATOM 1570 N N . TYR A 1 197 ? -0.966 7.777 4.526 1.00 54.01 481 TYR A N 1
ATOM 1571 C CA . TYR A 1 197 ? -2.255 8.194 5.064 1.00 54.24 481 TYR A CA 1
ATOM 1572 C C . TYR A 1 197 ? -2.605 7.456 6.345 1.00 51.58 481 TYR A C 1
ATOM 1573 O O . TYR A 1 197 ? -3.551 7.852 7.035 1.00 53.55 481 TYR A O 1
ATOM 1582 N N . ILE A 1 198 ? -1.865 6.404 6.674 1.00 48.75 482 ILE A N 1
ATOM 1583 C CA . ILE A 1 198 ? -2.175 5.515 7.783 1.00 51.85 482 ILE A CA 1
ATOM 1584 C C . ILE A 1 198 ? -1.112 5.691 8.860 1.00 50.82 482 ILE A C 1
ATOM 1585 O O . ILE A 1 198 ? 0.070 5.889 8.557 1.00 47.23 482 ILE A O 1
ATOM 1590 N N . GLY A 1 199 ? -1.543 5.637 10.119 1.00 52.94 483 GLY A N 1
ATOM 1591 C CA . GLY A 1 199 ? -0.644 5.904 11.222 1.00 53.59 483 GLY A CA 1
ATOM 1592 C C . GLY A 1 199 ? 0.400 4.821 11.402 1.00 53.37 483 GLY A C 1
ATOM 1593 O O . GLY A 1 199 ? 0.281 3.697 10.908 1.00 51.55 483 GLY A O 1
ATOM 1594 N N . ASP A 1 200 ? 1.448 5.181 12.147 1.00 57.69 484 ASP A N 1
ATOM 1595 C CA . ASP A 1 200 ? 2.550 4.261 12.393 1.00 59.28 484 ASP A CA 1
ATOM 1596 C C . ASP A 1 200 ? 2.126 3.047 13.206 1.00 58.13 484 ASP A C 1
ATOM 1597 O O . ASP A 1 200 ? 2.805 2.016 13.156 1.00 53.67 484 ASP A O 1
ATOM 1602 N N . ASP A 1 201 ? 1.027 3.143 13.958 1.00 60.91 485 ASP A N 1
ATOM 1603 C CA . ASP A 1 201 ? 0.557 2.002 14.733 1.00 60.14 485 ASP A CA 1
ATOM 1604 C C . ASP A 1 201 ? 0.037 0.877 13.850 1.00 56.28 485 ASP A C 1
ATOM 1605 O O . ASP A 1 201 ? -0.157 -0.237 14.345 1.00 59.57 485 ASP A O 1
ATOM 1610 N N . ASP A 1 202 ? -0.194 1.142 12.563 1.00 51.96 486 ASP A N 1
ATOM 1611 C CA . ASP A 1 202 ? -0.674 0.135 11.630 1.00 48.49 486 ASP A CA 1
ATOM 1612 C C . ASP A 1 202 ? 0.262 -0.114 10.457 1.00 44.50 486 ASP A C 1
ATOM 1613 O O . ASP A 1 202 ? 0.028 -1.060 9.695 1.00 48.79 486 ASP A O 1
ATOM 1618 N N . LEU A 1 203 ? 1.304 0.700 10.279 1.00 44.68 487 LEU A N 1
ATOM 1619 C CA . LEU A 1 203 ? 2.145 0.572 9.093 1.00 44.59 487 LEU A CA 1
ATOM 1620 C C . LEU A 1 203 ? 2.946 -0.725 9.093 1.00 40.59 487 LEU A C 1
ATOM 1621 O O . LEU A 1 203 ? 3.336 -1.206 8.023 1.00 41.12 487 LEU A O 1
ATOM 1626 N N . PHE A 1 204 ? 3.202 -1.304 10.262 1.00 39.73 488 PHE A N 1
ATOM 1627 C CA . PHE A 1 204 ? 4.008 -2.522 10.342 1.00 38.25 488 PHE A CA 1
ATOM 1628 C C . PHE A 1 204 ? 3.148 -3.773 10.180 1.00 39.80 488 PHE A C 1
ATOM 1629 O O . PHE A 1 204 ? 3.660 -4.891 10.187 1.00 39.17 488 PHE A O 1
ATOM 1648 N N . SER A 1 206 ? 0.092 -6.233 8.196 1.00 33.92 490 SER A N 1
ATOM 1649 C CA . SER A 1 206 ? 0.085 -6.873 6.885 1.00 35.11 490 SER A CA 1
ATOM 1650 C C . SER A 1 206 ? -0.757 -6.124 5.851 1.00 37.72 490 SER A C 1
ATOM 1651 O O . SER A 1 206 ? -1.477 -5.180 6.178 1.00 37.12 490 SER A O 1
ATOM 1654 N N . THR A 1 207 ? -0.660 -6.581 4.600 1.00 36.69 491 THR A N 1
ATOM 1655 C CA . THR A 1 207 ? -1.256 -5.857 3.481 1.00 38.96 491 THR A CA 1
ATOM 1656 C C . THR A 1 207 ? -2.769 -5.732 3.626 1.00 41.15 491 THR A C 1
ATOM 1657 O O . THR A 1 207 ? -3.338 -4.664 3.363 1.00 42.21 491 THR A O 1
ATOM 1661 N N . ASN A 1 208 ? -3.440 -6.809 4.049 1.00 37.33 492 ASN A N 1
ATOM 1662 C CA . ASN A 1 208 ? -4.889 -6.752 4.229 1.00 36.99 492 ASN A CA 1
ATOM 1663 C C . ASN A 1 208 ? -5.282 -5.656 5.215 1.00 41.98 492 ASN A C 1
ATOM 1664 O O . ASN A 1 208 ? -6.248 -4.912 4.985 1.00 44.33 492 ASN A O 1
ATOM 1669 N N . VAL A 1 209 ? -4.523 -5.522 6.304 1.00 41.60 493 VAL A N 1
ATOM 1670 C CA . VAL A 1 209 ? -4.862 -4.548 7.338 1.00 42.02 493 VAL A CA 1
ATOM 1671 C C . VAL A 1 209 ? -4.647 -3.128 6.828 1.00 45.34 493 VAL A C 1
ATOM 1672 O O . VAL A 1 209 ? -5.522 -2.262 6.965 1.00 49.23 493 VAL A O 1
ATOM 1676 N N . ARG A 1 210 ? -3.477 -2.864 6.239 1.00 42.02 494 ARG A N 1
ATOM 1677 C CA . ARG A 1 210 ? -3.207 -1.533 5.699 1.00 43.86 494 ARG A CA 1
ATOM 1678 C C . ARG A 1 210 ? -4.261 -1.137 4.674 1.00 46.00 494 ARG A C 1
ATOM 1679 O O . ARG A 1 210 ? -4.770 -0.004 4.690 1.00 48.01 494 ARG A O 1
ATOM 1687 N N . ARG A 1 211 ? -4.621 -2.071 3.790 1.00 46.87 495 ARG A N 1
ATOM 1688 C CA . ARG A 1 211 ? -5.655 -1.791 2.802 1.00 47.71 495 ARG A CA 1
ATOM 1689 C C . ARG A 1 211 ? -6.981 -1.456 3.473 1.00 48.35 495 ARG A C 1
ATOM 1690 O O . ARG A 1 211 ? -7.684 -0.531 3.043 1.00 52.34 495 ARG A O 1
ATOM 1698 N N . GLU A 1 212 ? -7.332 -2.179 4.539 1.00 49.43 496 GLU A N 1
ATOM 1699 C CA . GLU A 1 212 ? -8.535 -1.835 5.297 1.00 54.53 496 GLU A CA 1
ATOM 1700 C C . GLU A 1 212 ? -8.453 -0.402 5.810 1.00 52.05 496 GLU A C 1
ATOM 1701 O O . GLU A 1 212 ? -9.450 0.325 5.799 1.00 49.95 496 GLU A O 1
ATOM 1718 N N . VAL A 1 214 ? -6.844 2.160 4.501 1.00 55.75 498 VAL A N 1
ATOM 1719 C CA . VAL A 1 214 ? -6.952 3.215 3.490 1.00 59.01 498 VAL A CA 1
ATOM 1720 C C . VAL A 1 214 ? -8.168 3.079 2.569 1.00 57.79 498 VAL A C 1
ATOM 1721 O O . VAL A 1 214 ? -8.323 3.883 1.648 1.00 59.91 498 VAL A O 1
ATOM 1725 N N . TYR A 1 215 ? -9.033 2.083 2.807 1.00 53.65 499 TYR A N 1
ATOM 1726 C CA . TYR A 1 215 ? -10.218 1.933 1.960 1.00 55.49 499 TYR A CA 1
ATOM 1727 C C . TYR A 1 215 ? -11.095 3.181 1.971 1.00 54.60 499 TYR A C 1
ATOM 1728 O O . TYR A 1 215 ? -11.809 3.439 0.996 1.00 53.80 499 TYR A O 1
ATOM 1737 N N . GLY A 1 216 ? -11.057 3.961 3.055 1.00 58.21 500 GLY A N 1
ATOM 1738 C CA . GLY A 1 216 ? -11.895 5.147 3.141 1.00 61.84 500 GLY A CA 1
ATOM 1739 C C . GLY A 1 216 ? -11.613 6.165 2.055 1.00 64.55 500 GLY A C 1
ATOM 1740 O O . GLY A 1 216 ? -12.509 6.909 1.646 1.00 67.12 500 GLY A O 1
ATOM 1741 N N . TRP A 1 217 ? -10.374 6.218 1.575 1.00 63.45 501 TRP A N 1
ATOM 1742 C CA . TRP A 1 217 ? -10.032 7.050 0.431 1.00 61.78 501 TRP A CA 1
ATOM 1743 C C . TRP A 1 217 ? -10.392 6.383 -0.895 1.00 62.48 501 TRP A C 1
ATOM 1744 O O . TRP A 1 217 ? -9.962 6.853 -1.953 1.00 67.05 501 TRP A O 1
ATOM 1755 N N . LEU A 1 218 ? -11.166 5.295 -0.838 1.00 60.68 502 LEU A N 1
ATOM 1756 C CA . LEU A 1 218 ? -11.800 4.674 -2.005 1.00 56.30 502 LEU A CA 1
ATOM 1757 C C . LEU A 1 218 ? -10.782 4.186 -3.034 1.00 55.60 502 LEU A C 1
ATOM 1758 O O . LEU A 1 218 ? -10.931 4.408 -4.237 1.00 58.84 502 LEU A O 1
ATOM 1763 N N . PHE A 1 219 ? -9.743 3.503 -2.561 1.00 52.00 503 PHE A N 1
ATOM 1764 C CA . PHE A 1 219 ? -8.871 2.756 -3.453 1.00 48.28 503 PHE A CA 1
ATOM 1765 C C . PHE A 1 219 ? -8.332 1.547 -2.708 1.00 46.31 503 PHE A C 1
ATOM 1766 O O . PHE A 1 219 ? -8.201 1.563 -1.481 1.00 44.96 503 PHE A O 1
ATOM 1774 N N . THR A 1 220 ? -8.048 0.488 -3.462 1.00 47.37 504 THR A N 1
ATOM 1775 C CA . THR A 1 220 ? -7.321 -0.666 -2.947 1.00 45.56 504 THR A CA 1
ATOM 1776 C C . THR A 1 220 ? -5.841 -0.402 -3.188 1.00 46.23 504 THR A C 1
ATOM 1777 O O . THR A 1 220 ? -5.400 -0.331 -4.340 1.00 48.97 504 THR A O 1
ATOM 1781 N N . CYS A 1 221 ? -5.081 -0.230 -2.108 1.00 45.35 505 CYS A N 1
ATOM 1782 C CA . CYS A 1 221 ? -3.696 0.202 -2.243 1.00 46.34 505 CYS A CA 1
ATOM 1783 C C . CYS A 1 221 ? -2.900 -0.800 -3.068 1.00 45.74 505 CYS A C 1
ATOM 1784 O O . CYS A 1 221 ? -3.001 -2.014 -2.868 1.00 40.65 505 CYS A O 1
ATOM 1787 N N . GLN A 1 222 ? -2.128 -0.280 -4.020 1.00 47.27 506 GLN A N 1
ATOM 1788 C CA . GLN A 1 222 ? -1.231 -1.080 -4.841 1.00 49.20 506 GLN A CA 1
ATOM 1789 C C . GLN A 1 222 ? 0.186 -0.523 -4.793 1.00 48.14 506 GLN A C 1
ATOM 1790 O O . GLN A 1 222 ? 0.931 -0.609 -5.770 1.00 50.52 506 GLN A O 1
ATOM 1796 N N . CYS A 1 223 ? 0.565 0.055 -3.655 1.00 49.07 507 CYS A N 1
ATOM 1797 C CA . CYS A 1 223 ? 1.918 0.550 -3.466 1.00 47.03 507 CYS A CA 1
ATOM 1798 C C . CYS A 1 223 ? 2.912 -0.612 -3.500 1.00 47.48 507 CYS A C 1
ATOM 1799 O O . CYS A 1 223 ? 2.540 -1.788 -3.570 1.00 46.29 507 CYS A O 1
ATOM 1802 N N . VAL A 1 224 ? 4.200 -0.267 -3.441 1.00 46.92 508 VAL A N 1
ATOM 1803 C CA . VAL A 1 224 ? 5.255 -1.261 -3.622 1.00 45.98 508 VAL A CA 1
ATOM 1804 C C . VAL A 1 224 ? 5.150 -2.364 -2.574 1.00 41.96 508 VAL A C 1
ATOM 1805 O O . VAL A 1 224 ? 5.347 -3.547 -2.877 1.00 42.89 508 VAL A O 1
ATOM 1809 N N . ARG A 1 225 ? 4.826 -2.000 -1.332 1.00 41.35 509 ARG A N 1
ATOM 1810 C CA . ARG A 1 225 ? 4.623 -3.011 -0.298 1.00 46.06 509 ARG A CA 1
ATOM 1811 C C . ARG A 1 225 ? 3.336 -3.785 -0.540 1.00 47.87 509 ARG A C 1
ATOM 1812 O O . ARG A 1 225 ? 3.312 -5.020 -0.471 1.00 44.29 509 ARG A O 1
ATOM 1820 N N . CYS A 1 226 ? 2.256 -3.063 -0.831 1.00 46.85 510 CYS A N 1
ATOM 1821 C CA . CYS A 1 226 ? 0.937 -3.671 -0.898 1.00 44.61 510 CYS A CA 1
ATOM 1822 C C . CYS A 1 226 ? 0.799 -4.581 -2.120 1.00 48.12 510 CYS A C 1
ATOM 1823 O O . CYS A 1 226 ? 0.039 -5.556 -2.081 1.00 46.40 510 CYS A O 1
ATOM 1826 N N . ALA A 1 227 ? 1.562 -4.317 -3.183 1.00 49.62 511 ALA A N 1
ATOM 1827 C CA . ALA A 1 227 ? 1.543 -5.129 -4.395 1.00 45.79 511 ALA A CA 1
ATOM 1828 C C . ALA A 1 227 ? 2.669 -6.156 -4.456 1.00 45.96 511 ALA A C 1
ATOM 1829 O O . ALA A 1 227 ? 2.805 -6.842 -5.475 1.00 48.63 511 ALA A O 1
ATOM 1831 N N . ALA A 1 228 ? 3.479 -6.273 -3.406 1.00 44.71 512 ALA A N 1
ATOM 1832 C CA . ALA A 1 228 ? 4.585 -7.217 -3.421 1.00 48.69 512 ALA A CA 1
ATOM 1833 C C . ALA A 1 228 ? 4.059 -8.650 -3.524 1.00 54.48 512 ALA A C 1
ATOM 1834 O O . ALA A 1 228 ? 2.996 -8.970 -2.983 1.00 58.21 512 ALA A O 1
ATOM 1836 N N . PRO A 1 229 ? 4.781 -9.533 -4.221 1.00 55.02 513 PRO A N 1
ATOM 1837 C CA . PRO A 1 229 ? 4.306 -10.922 -4.344 1.00 53.69 513 PRO A CA 1
ATOM 1838 C C . PRO A 1 229 ? 4.229 -11.642 -3.012 1.00 49.78 513 PRO A C 1
ATOM 1839 O O . PRO A 1 229 ? 3.357 -12.500 -2.827 1.00 55.12 513 PRO A O 1
ATOM 1843 N N . VAL A 1 230 ? 5.112 -11.312 -2.073 1.00 47.80 514 VAL A N 1
ATOM 1844 C CA . VAL A 1 230 ? 5.149 -11.939 -0.758 1.00 45.51 514 VAL A CA 1
ATOM 1845 C C . VAL A 1 230 ? 4.830 -10.878 0.286 1.00 46.19 514 VAL A C 1
ATOM 1846 O O . VAL A 1 230 ? 5.512 -9.848 0.363 1.00 47.62 514 VAL A O 1
ATOM 1850 N N . ASP A 1 231 ? 3.797 -11.129 1.089 1.00 42.81 515 ASP A N 1
ATOM 1851 C CA . ASP A 1 231 ? 3.495 -10.297 2.253 1.00 41.17 515 ASP A CA 1
ATOM 1852 C C . ASP A 1 231 ? 4.261 -10.888 3.431 1.00 41.10 515 ASP A C 1
ATOM 1853 O O . ASP A 1 231 ? 3.771 -11.769 4.139 1.00 40.59 515 ASP A O 1
ATOM 1858 N N . ASN A 1 232 ? 5.486 -10.401 3.643 1.00 41.25 516 ASN A N 1
ATOM 1859 C CA . ASN A 1 232 ? 6.330 -10.930 4.707 1.00 38.17 516 ASN A CA 1
ATOM 1860 C C . ASN A 1 232 ? 5.979 -10.365 6.080 1.00 35.54 516 ASN A C 1
ATOM 1861 O O . ASN A 1 232 ? 6.741 -10.563 7.032 1.00 36.05 516 ASN A O 1
ATOM 1866 N N . ALA A 1 233 ? 4.847 -9.679 6.209 1.00 36.07 517 ALA A N 1
ATOM 1867 C CA . ALA A 1 233 ? 4.308 -9.320 7.511 1.00 35.71 517 ALA A CA 1
ATOM 1868 C C . ALA A 1 233 ? 3.252 -10.305 7.989 1.00 34.24 517 ALA A C 1
ATOM 1869 O O . ALA A 1 233 ? 2.732 -10.149 9.098 1.00 35.12 517 ALA A O 1
ATOM 1871 N N . ARG A 1 234 ? 2.933 -11.316 7.185 1.00 33.26 518 ARG A N 1
ATOM 1872 C CA . ARG A 1 234 ? 1.803 -12.208 7.423 1.00 34.95 518 ARG A CA 1
ATOM 1873 C C . ARG A 1 234 ? 2.249 -13.664 7.356 1.00 34.64 518 ARG A C 1
ATOM 1874 O O . ARG A 1 234 ? 1.678 -14.477 6.619 1.00 33.84 518 ARG A O 1
ATOM 1882 N N . GLY A 1 235 ? 3.258 -14.010 8.133 1.00 36.62 519 GLY A N 1
ATOM 1883 C CA . GLY A 1 235 ? 3.864 -15.332 8.078 1.00 32.84 519 GLY A CA 1
ATOM 1884 C C . GLY A 1 235 ? 3.345 -16.247 9.170 1.00 34.98 519 GLY A C 1
ATOM 1885 O O . GLY A 1 235 ? 3.307 -15.876 10.346 1.00 38.76 519 GLY A O 1
ATOM 1886 N N . PHE A 1 236 ? 2.957 -17.451 8.765 1.00 30.71 520 PHE A N 1
ATOM 1887 C CA . PHE A 1 236 ? 2.492 -18.484 9.672 1.00 30.99 520 PHE A CA 1
ATOM 1888 C C . PHE A 1 236 ? 3.519 -19.607 9.747 1.00 33.88 520 PHE A C 1
ATOM 1889 O O . PHE A 1 236 ? 4.269 -19.851 8.797 1.00 32.54 520 PHE A O 1
ATOM 1897 N N . ARG A 1 237 ? 3.557 -20.282 10.893 1.00 36.73 521 ARG A N 1
ATOM 1898 C CA . ARG A 1 237 ? 4.481 -21.394 11.077 1.00 34.47 521 ARG A CA 1
ATOM 1899 C C . ARG A 1 237 ? 4.016 -22.586 10.250 1.00 33.55 521 ARG A C 1
ATOM 1900 O O . ARG A 1 237 ? 2.920 -23.113 10.469 1.00 36.10 521 ARG A O 1
ATOM 1908 N N . CYS A 1 238 ? 4.846 -23.000 9.299 1.00 34.72 522 CYS A N 1
ATOM 1909 C CA . CYS A 1 238 ? 4.517 -24.133 8.444 1.00 34.95 522 CYS A CA 1
ATOM 1910 C C . CYS A 1 238 ? 4.214 -25.367 9.289 1.00 39.20 522 CYS A C 1
ATOM 1911 O O . CYS A 1 238 ? 5.032 -25.746 10.139 1.00 40.79 522 CYS A O 1
ATOM 1914 N N . PRO A 1 239 ? 3.059 -26.012 9.098 1.00 43.14 523 PRO A N 1
ATOM 1915 C CA . PRO A 1 239 ? 2.744 -27.218 9.874 1.00 42.31 523 PRO A CA 1
ATOM 1916 C C . PRO A 1 239 ? 3.456 -28.466 9.384 1.00 44.95 523 PRO A C 1
ATOM 1917 O O . PRO A 1 239 ? 3.458 -29.476 10.100 1.00 41.87 523 PRO A O 1
ATOM 1921 N N . LEU A 1 240 ? 4.047 -28.436 8.189 1.00 48.05 524 LEU A N 1
ATOM 1922 C CA . LEU A 1 240 ? 4.753 -29.607 7.682 1.00 43.23 524 LEU A CA 1
ATOM 1923 C C . LEU A 1 240 ? 6.118 -29.750 8.344 1.00 39.19 524 LEU A C 1
ATOM 1924 O O . LEU A 1 240 ? 6.420 -30.782 8.951 1.00 40.02 524 LEU A O 1
ATOM 1929 N N . CYS A 1 241 ? 6.958 -28.718 8.241 1.00 39.77 525 CYS A N 1
ATOM 1930 C CA . CYS A 1 241 ? 8.290 -28.777 8.829 1.00 39.78 525 CYS A CA 1
ATOM 1931 C C . CYS A 1 241 ? 8.339 -28.231 10.250 1.00 39.82 525 CYS A C 1
ATOM 1932 O O . CYS A 1 241 ? 9.270 -28.566 10.993 1.00 36.53 525 CYS A O 1
ATOM 1935 N N . GLY A 1 242 ? 7.361 -27.413 10.647 1.00 37.64 526 GLY A N 1
ATOM 1936 C CA . GLY A 1 242 ? 7.256 -26.926 12.007 1.00 34.46 526 GLY A CA 1
ATOM 1937 C C . GLY A 1 242 ? 8.103 -25.717 12.334 1.00 33.16 526 GLY A C 1
ATOM 1938 O O . GLY A 1 242 ? 8.042 -25.229 13.472 1.00 31.72 526 GLY A O 1
ATOM 1939 N N . THR A 1 243 ? 8.874 -25.207 11.381 1.00 33.25 527 THR A N 1
ATOM 1940 C CA . THR A 1 243 ? 9.829 -24.138 11.662 1.00 34.51 527 THR A CA 1
ATOM 1941 C C . THR A 1 243 ? 9.855 -23.028 10.618 1.00 35.31 527 THR A C 1
ATOM 1942 O O . THR A 1 243 ? 10.076 -21.870 10.988 1.00 36.60 527 THR A O 1
ATOM 1946 N N . GLY A 1 244 ? 9.619 -23.317 9.343 1.00 30.95 528 GLY A N 1
ATOM 1947 C CA . GLY A 1 244 ? 9.611 -22.287 8.328 1.00 30.48 528 GLY A CA 1
ATOM 1948 C C . GLY A 1 244 ? 8.357 -21.427 8.381 1.00 32.84 528 GLY A C 1
ATOM 1949 O O . GLY A 1 244 ? 7.418 -21.661 9.143 1.00 35.36 528 GLY A O 1
ATOM 1950 N N . ALA A 1 245 ? 8.352 -20.407 7.529 1.00 31.18 529 ALA A N 1
ATOM 1951 C CA . ALA A 1 245 ? 7.253 -19.457 7.439 1.00 30.87 529 ALA A CA 1
ATOM 1952 C C . ALA A 1 245 ? 6.580 -19.559 6.078 1.00 33.11 529 ALA A C 1
ATOM 1953 O O . ALA A 1 245 ? 7.253 -19.639 5.045 1.00 33.09 529 ALA A O 1
ATOM 1955 N N . MET A 1 246 ? 5.249 -19.556 6.086 1.00 35.76 530 MET A N 1
ATOM 1956 C CA . MET A 1 246 ? 4.445 -19.443 4.875 1.00 38.36 530 MET A CA 1
ATOM 1957 C C . MET A 1 246 ? 3.661 -18.141 4.953 1.00 34.53 530 MET A C 1
ATOM 1958 O O . MET A 1 246 ? 2.916 -17.917 5.912 1.00 34.10 530 MET A O 1
ATOM 1963 N N . PHE A 1 247 ? 3.839 -17.285 3.955 1.00 33.21 531 PHE A N 1
ATOM 1964 C CA . PHE A 1 247 ? 3.280 -15.940 3.967 1.00 34.16 531 PHE A CA 1
ATOM 1965 C C . PHE A 1 247 ? 1.984 -15.924 3.164 1.00 35.92 531 PHE A C 1
ATOM 1966 O O . PHE A 1 247 ? 1.971 -16.308 1.989 1.00 34.54 531 PHE A O 1
ATOM 1974 N N . PHE A 1 248 ? 0.899 -15.493 3.803 1.00 36.36 532 PHE A N 1
ATOM 1975 C CA . PHE A 1 248 ? -0.405 -15.447 3.159 1.00 36.96 532 PHE A CA 1
ATOM 1976 C C . PHE A 1 248 ? -0.596 -14.109 2.456 1.00 39.12 532 PHE A C 1
ATOM 1977 O O . PHE A 1 248 ? 0.016 -13.100 2.820 1.00 38.95 532 PHE A O 1
ATOM 1985 N N . LYS A 1 249 ? -1.457 -14.111 1.442 1.00 40.42 533 LYS A N 1
ATOM 1986 C CA . LYS A 1 249 ? -1.715 -12.924 0.636 1.00 42.76 533 LYS A CA 1
ATOM 1987 C C . LYS A 1 249 ? -3.133 -13.008 0.094 1.00 42.98 533 LYS A C 1
ATOM 1988 O O . LYS A 1 249 ? -3.522 -14.037 -0.465 1.00 37.14 533 LYS A O 1
ATOM 1994 N N . THR A 1 250 ? -3.897 -11.933 0.253 1.00 47.48 534 THR A N 1
ATOM 1995 C CA . THR A 1 250 ? -5.291 -11.897 -0.171 1.00 47.90 534 THR A CA 1
ATOM 1996 C C . THR A 1 250 ? -5.446 -10.909 -1.318 1.00 52.21 534 THR A C 1
ATOM 1997 O O . THR A 1 250 ? -5.093 -9.731 -1.184 1.00 49.26 534 THR A O 1
ATOM 2001 N N . GLU A 1 251 ? -5.970 -11.393 -2.442 1.00 54.14 535 GLU A N 1
ATOM 2002 C CA . GLU A 1 251 ? -6.330 -10.542 -3.566 1.00 58.49 535 GLU A CA 1
ATOM 2003 C C . GLU A 1 251 ? -7.704 -10.964 -4.058 1.00 60.14 535 GLU A C 1
ATOM 2004 O O . GLU A 1 251 ? -7.985 -12.162 -4.167 1.00 59.47 535 GLU A O 1
ATOM 2010 N N . ASP A 1 252 ? -8.560 -9.977 -4.328 1.00 61.39 536 ASP A N 1
ATOM 2011 C CA . ASP A 1 252 ? -9.913 -10.212 -4.828 1.00 66.43 536 ASP A CA 1
ATOM 2012 C C . ASP A 1 252 ? -10.654 -11.231 -3.963 1.00 64.71 536 ASP A C 1
ATOM 2013 O O . ASP A 1 252 ? -11.317 -12.146 -4.457 1.00 60.44 536 ASP A O 1
ATOM 2018 N N . GLY A 1 253 ? -10.519 -11.072 -2.648 1.00 66.47 537 GLY A N 1
ATOM 2019 C CA . GLY A 1 253 ? -11.209 -11.918 -1.698 1.00 69.47 537 GLY A CA 1
ATOM 2020 C C . GLY A 1 253 ? -10.670 -13.323 -1.552 1.00 70.59 537 GLY A C 1
ATOM 2021 O O . GLY A 1 253 ? -11.197 -14.083 -0.731 1.00 72.07 537 GLY A O 1
ATOM 2022 N N . GLU A 1 254 ? -9.646 -13.701 -2.312 1.00 67.81 538 GLU A N 1
ATOM 2023 C CA . GLU A 1 254 ? -9.074 -15.037 -2.237 1.00 63.26 538 GLU A CA 1
ATOM 2024 C C . GLU A 1 254 ? -7.673 -14.981 -1.647 1.00 53.14 538 GLU A C 1
ATOM 2025 O O . GLU A 1 254 ? -6.871 -14.111 -2.003 1.00 49.59 538 GLU A O 1
ATOM 2031 N N . THR A 1 255 ? -7.386 -15.913 -0.743 1.00 47.49 539 THR A N 1
ATOM 2032 C CA . THR A 1 255 ? -6.110 -15.971 -0.046 1.00 46.25 539 THR A CA 1
ATOM 2033 C C . THR A 1 255 ? -5.274 -17.120 -0.592 1.00 46.28 539 THR A C 1
ATOM 2034 O O . THR A 1 255 ? -5.764 -18.247 -0.718 1.00 45.96 539 THR A O 1
ATOM 2038 N N . THR A 1 256 ? -4.019 -16.824 -0.919 1.00 45.84 540 THR A N 1
ATOM 2039 C CA . THR A 1 256 ? -3.026 -17.810 -1.313 1.00 47.87 540 THR A CA 1
ATOM 2040 C C . THR A 1 256 ? -1.825 -17.701 -0.382 1.00 50.44 540 THR A C 1
ATOM 2041 O O . THR A 1 256 ? -1.739 -16.801 0.456 1.00 52.39 540 THR A O 1
ATOM 2045 N N . SER A 1 257 ? -0.884 -18.623 -0.541 1.00 45.99 541 SER A N 1
ATOM 2046 C CA . SER A 1 257 ? 0.288 -18.669 0.318 1.00 41.08 541 SER A CA 1
ATOM 2047 C C . SER A 1 257 ? 1.545 -18.860 -0.512 1.00 36.36 541 SER A C 1
ATOM 2048 O O . SER A 1 257 ? 1.533 -19.561 -1.530 1.00 33.31 541 SER A O 1
ATOM 2051 N N . SER A 1 258 ? 2.625 -18.227 -0.071 1.00 36.75 542 SER A N 1
ATOM 2052 C CA . SER A 1 258 ? 3.940 -18.556 -0.586 1.00 39.39 542 SER A CA 1
ATOM 2053 C C . SER A 1 258 ? 4.340 -19.954 -0.125 1.00 39.26 542 SER A C 1
ATOM 2054 O O . SER A 1 258 ? 3.778 -20.509 0.825 1.00 35.97 542 SER A O 1
ATOM 2057 N N . ALA A 1 259 ? 5.319 -20.531 -0.814 1.00 41.57 543 ALA A N 1
ATOM 2058 C CA . ALA A 1 259 ? 5.895 -21.779 -0.339 1.00 40.51 543 ALA A CA 1
ATOM 2059 C C . ALA A 1 259 ? 6.657 -21.529 0.955 1.00 37.78 543 ALA A C 1
ATOM 2060 O O . ALA A 1 259 ? 7.204 -20.445 1.175 1.00 40.24 543 ALA A O 1
ATOM 2062 N N . CYS A 1 260 ? 6.668 -22.536 1.825 1.00 37.36 544 CYS A N 1
ATOM 2063 C CA . CYS A 1 260 ? 7.381 -22.419 3.090 1.00 34.43 544 CYS A CA 1
ATOM 2064 C C . CYS A 1 260 ? 8.839 -22.048 2.848 1.00 32.73 544 CYS A C 1
ATOM 2065 O O . CYS A 1 260 ? 9.479 -22.550 1.921 1.00 35.33 544 CYS A O 1
ATOM 2068 N N . THR A 1 261 ? 9.364 -21.153 3.688 1.00 31.56 545 THR A N 1
ATOM 2069 C CA . THR A 1 261 ? 10.729 -20.674 3.505 1.00 33.17 545 THR A CA 1
ATOM 2070 C C . THR A 1 261 ? 11.764 -21.782 3.657 1.00 34.01 545 THR A C 1
ATOM 2071 O O . THR A 1 261 ? 12.859 -21.672 3.092 1.00 35.48 545 THR A O 1
ATOM 2075 N N . ILE A 1 262 ? 11.447 -22.843 4.398 1.00 37.42 546 ILE A N 1
ATOM 2076 C CA . ILE A 1 262 ? 12.426 -23.883 4.699 1.00 40.34 546 ILE A CA 1
ATOM 2077 C C . ILE A 1 262 ? 12.170 -25.128 3.858 1.00 39.50 546 ILE A C 1
ATOM 2078 O O . ILE A 1 262 ? 13.049 -25.566 3.107 1.00 41.14 546 ILE A O 1
ATOM 2083 N N . CYS A 1 263 ? 10.975 -25.712 3.974 1.00 33.63 547 CYS A N 1
ATOM 2084 C CA . CYS A 1 263 ? 10.690 -26.965 3.280 1.00 31.80 547 CYS A CA 1
ATOM 2085 C C . CYS A 1 263 ? 10.029 -26.769 1.920 1.00 32.02 547 CYS A C 1
ATOM 2086 O O . CYS A 1 263 ? 9.838 -27.754 1.199 1.00 35.71 547 CYS A O 1
ATOM 2089 N N . GLN A 1 264 ? 9.678 -25.533 1.556 1.00 30.61 548 GLN A N 1
ATOM 2090 C CA . GLN A 1 264 ? 9.181 -25.171 0.229 1.00 33.14 548 GLN A CA 1
ATOM 2091 C C . GLN A 1 264 ? 7.834 -25.802 -0.107 1.00 37.42 548 GLN A C 1
ATOM 2092 O O . GLN A 1 264 ? 7.440 -25.834 -1.276 1.00 41.86 548 GLN A O 1
ATOM 2098 N N . ALA A 1 265 ? 7.101 -26.294 0.886 1.00 38.78 549 ALA A N 1
ATOM 2099 C CA . ALA A 1 265 ? 5.779 -26.842 0.628 1.00 38.61 549 ALA A CA 1
ATOM 2100 C C . ALA A 1 265 ? 4.727 -25.738 0.632 1.00 34.98 549 ALA A C 1
ATOM 2101 O O . ALA A 1 265 ? 4.832 -24.750 1.365 1.00 34.16 549 ALA A O 1
ATOM 2103 N N . PHE A 1 266 ? 3.711 -25.913 -0.208 1.00 34.53 550 PHE A N 1
ATOM 2104 C CA . PHE A 1 266 ? 2.540 -25.043 -0.222 1.00 37.39 550 PHE A CA 1
ATOM 2105 C C . PHE A 1 266 ? 1.447 -25.629 0.667 1.00 39.79 550 PHE A C 1
ATOM 2106 O O . PHE A 1 266 ? 1.169 -26.829 0.594 1.00 46.92 550 PHE A O 1
ATOM 2114 N N . PRO A 1 267 ? 0.804 -24.833 1.513 1.00 39.08 551 PRO A N 1
ATOM 2115 C CA . PRO A 1 267 ? -0.346 -25.349 2.257 1.00 42.68 551 PRO A CA 1
ATOM 2116 C C . PRO A 1 267 ? -1.548 -25.527 1.343 1.00 45.05 551 PRO A C 1
ATOM 2117 O O . PRO A 1 267 ? -1.696 -24.840 0.329 1.00 45.38 551 PRO A O 1
ATOM 2121 N N . THR A 1 268 ? -2.405 -26.476 1.704 1.00 46.02 552 THR A N 1
ATOM 2122 C CA . THR A 1 268 ? -3.665 -26.623 0.996 1.00 48.57 552 THR A CA 1
ATOM 2123 C C . THR A 1 268 ? -4.585 -25.450 1.319 1.00 49.79 552 THR A C 1
ATOM 2124 O O . THR A 1 268 ? -4.371 -24.704 2.280 1.00 46.67 552 THR A O 1
ATOM 2128 N N . GLN A 1 269 ? -5.624 -25.288 0.495 1.00 50.91 553 GLN A N 1
ATOM 2129 C CA . GLN A 1 269 ? -6.611 -24.249 0.770 1.00 51.83 553 GLN A CA 1
ATOM 2130 C C . GLN A 1 269 ? -7.311 -24.493 2.103 1.00 50.83 553 GLN A C 1
ATOM 2131 O O . GLN A 1 269 ? -7.670 -23.537 2.801 1.00 50.26 553 GLN A O 1
ATOM 2137 N N . GLU A 1 270 ? -7.487 -25.761 2.484 1.00 50.97 554 GLU A N 1
ATOM 2138 C CA . GLU A 1 270 ? -8.076 -26.079 3.782 1.00 51.96 554 GLU A CA 1
ATOM 2139 C C . GLU A 1 270 ? -7.175 -25.622 4.923 1.00 48.20 554 GLU A C 1
ATOM 2140 O O . GLU A 1 270 ? -7.648 -25.046 5.911 1.00 50.35 554 GLU A O 1
ATOM 2146 N N . THR A 1 271 ? -5.869 -25.878 4.808 1.00 42.44 555 THR A N 1
ATOM 2147 C CA . THR A 1 271 ? -4.928 -25.374 5.803 1.00 40.20 555 THR A CA 1
ATOM 2148 C C . THR A 1 271 ? -4.929 -23.851 5.829 1.00 38.99 555 THR A C 1
ATOM 2149 O O . THR A 1 271 ? -4.851 -23.236 6.901 1.00 40.00 555 THR A O 1
ATOM 2153 N N . ILE A 1 272 ? -5.032 -23.224 4.657 1.00 39.51 556 ILE A N 1
ATOM 2154 C CA . ILE A 1 272 ? -5.068 -21.766 4.591 1.00 41.11 556 ILE A CA 1
ATOM 2155 C C . ILE A 1 272 ? -6.267 -21.229 5.364 1.00 43.68 556 ILE A C 1
ATOM 2156 O O . ILE A 1 272 ? -6.144 -20.288 6.155 1.00 40.51 556 ILE A O 1
ATOM 2161 N N . GLN A 1 273 ? -7.442 -21.833 5.162 1.00 44.10 557 GLN A N 1
ATOM 2162 C CA . GLN A 1 273 ? -8.632 -21.399 5.891 1.00 45.69 557 GLN A CA 1
ATOM 2163 C C . GLN A 1 273 ? -8.481 -21.638 7.391 1.00 45.01 557 GLN A C 1
ATOM 2164 O O . GLN A 1 273 ? -8.850 -20.782 8.208 1.00 44.14 557 GLN A O 1
ATOM 2170 N N . GLU A 1 274 ? -7.941 -22.801 7.768 1.00 44.58 558 GLU A N 1
ATOM 2171 C CA . GLU A 1 274 ? -7.671 -23.099 9.172 1.00 49.27 558 GLU A CA 1
ATOM 2172 C C . GLU A 1 274 ? -6.834 -22.000 9.820 1.00 47.40 558 GLU A C 1
ATOM 2173 O O . GLU A 1 274 ? -7.181 -21.473 10.888 1.00 46.28 558 GLU A O 1
ATOM 2179 N N . TYR A 1 275 ? -5.731 -21.628 9.172 1.00 45.90 559 TYR A N 1
ATOM 2180 C CA . TYR A 1 275 ? -4.838 -20.629 9.740 1.00 42.45 559 TYR A CA 1
ATOM 2181 C C . TYR A 1 275 ? -5.391 -19.212 9.636 1.00 41.66 559 TYR A C 1
ATOM 2182 O O . TYR A 1 275 ? -4.989 -18.351 10.423 1.00 44.45 559 TYR A O 1
ATOM 2191 N N . LEU A 1 276 ? -6.299 -18.948 8.696 1.00 38.10 560 LEU A N 1
ATOM 2192 C CA . LEU A 1 276 ? -7.011 -17.675 8.717 1.00 41.79 560 LEU A CA 1
ATOM 2193 C C . LEU A 1 276 ? -7.916 -17.587 9.940 1.00 40.74 560 LEU A C 1
ATOM 2194 O O . LEU A 1 276 ? -8.011 -16.529 10.579 1.00 37.15 560 LEU A O 1
ATOM 2199 N N . ASP A 1 277 ? -8.573 -18.698 10.291 1.00 40.02 561 ASP A N 1
ATOM 2200 C CA . ASP A 1 277 ? -9.364 -18.736 11.518 1.00 45.87 561 ASP A CA 1
ATOM 2201 C C . ASP A 1 277 ? -8.486 -18.500 12.743 1.00 44.60 561 ASP A C 1
ATOM 2202 O O . ASP A 1 277 ? -8.831 -17.699 13.624 1.00 42.69 561 ASP A O 1
ATOM 2207 N N . PHE A 1 278 ? -7.342 -19.192 12.818 1.00 44.50 562 PHE A N 1
ATOM 2208 C CA . PHE A 1 278 ? -6.391 -18.926 13.898 1.00 41.83 562 PHE A CA 1
ATOM 2209 C C . PHE A 1 278 ? -6.020 -17.447 13.950 1.00 40.73 562 PHE A C 1
ATOM 2210 O O . PHE A 1 278 ? -6.041 -16.819 15.019 1.00 40.19 562 PHE A O 1
ATOM 2218 N N . GLU A 1 279 ? -5.683 -16.877 12.789 1.00 38.39 563 GLU A N 1
ATOM 2219 C CA . GLU A 1 279 ? -5.281 -15.478 12.712 1.00 40.08 563 GLU A CA 1
ATOM 2220 C C . GLU A 1 279 ? -6.345 -14.566 13.309 1.00 42.59 563 GLU A C 1
ATOM 2221 O O . GLU A 1 279 ? -6.047 -13.719 14.160 1.00 41.50 563 GLU A O 1
ATOM 2227 N N . GLN A 1 280 ? -7.603 -14.741 12.892 1.00 43.27 564 GLN A N 1
ATOM 2228 C CA . GLN A 1 280 ? -8.666 -13.893 13.427 1.00 44.37 564 GLN A CA 1
ATOM 2229 C C . GLN A 1 280 ? -8.840 -14.099 14.930 1.00 45.02 564 GLN A C 1
ATOM 2230 O O . GLN A 1 280 ? -9.067 -13.134 15.672 1.00 48.08 564 GLN A O 1
ATOM 2236 N N . ALA A 1 281 ? -8.722 -15.345 15.400 1.00 42.64 565 ALA A N 1
ATOM 2237 C CA . ALA A 1 281 ? -8.844 -15.603 16.834 1.00 46.26 565 ALA A CA 1
ATOM 2238 C C . ALA A 1 281 ? -7.785 -14.845 17.630 1.00 48.32 565 ALA A C 1
ATOM 2239 O O . ALA A 1 281 ? -8.083 -14.274 18.689 1.00 52.63 565 ALA A O 1
ATOM 2241 N N . TYR A 1 282 ? -6.544 -14.815 17.135 1.00 42.61 566 TYR A N 1
ATOM 2242 C CA . TYR A 1 282 ? -5.494 -14.106 17.861 1.00 41.03 566 TYR A CA 1
ATOM 2243 C C . TYR A 1 282 ? -5.610 -12.592 17.722 1.00 43.84 566 TYR A C 1
ATOM 2244 O O . TYR A 1 282 ? -5.263 -11.863 18.661 1.00 45.80 566 TYR A O 1
ATOM 2253 N N . VAL A 1 283 ? -6.081 -12.101 16.572 1.00 45.68 567 VAL A N 1
ATOM 2254 C CA . VAL A 1 283 ? -6.399 -10.680 16.456 1.00 46.49 567 VAL A CA 1
ATOM 2255 C C . VAL A 1 283 ? -7.424 -10.285 17.509 1.00 53.39 567 VAL A C 1
ATOM 2256 O O . VAL A 1 283 ? -7.300 -9.240 18.159 1.00 57.83 567 VAL A O 1
ATOM 2260 N N . ASP A 1 284 ? -8.446 -11.123 17.701 1.00 54.32 568 ASP A N 1
ATOM 2261 C CA . ASP A 1 284 ? -9.422 -10.868 18.755 1.00 54.96 568 ASP A CA 1
ATOM 2262 C C . ASP A 1 284 ? -8.769 -10.898 20.132 1.00 56.04 568 ASP A C 1
ATOM 2263 O O . ASP A 1 284 ? -9.045 -10.037 20.975 1.00 59.93 568 ASP A O 1
ATOM 2268 N N . ARG A 1 285 ? -7.898 -11.883 20.377 1.00 51.51 569 ARG A N 1
ATOM 2269 C CA . ARG A 1 285 ? -7.270 -11.999 21.690 1.00 52.01 569 ARG A CA 1
ATOM 2270 C C . ARG A 1 285 ? -6.397 -10.792 22.009 1.00 53.43 569 ARG A C 1
ATOM 2271 O O . ARG A 1 285 ? -6.257 -10.423 23.181 1.00 54.15 569 ARG A O 1
ATOM 2279 N N . LEU A 1 286 ? -5.811 -10.162 20.985 1.00 52.38 570 LEU A N 1
ATOM 2280 C CA . LEU A 1 286 ? -4.939 -9.013 21.217 1.00 52.24 570 LEU A CA 1
ATOM 2281 C C . LEU A 1 286 ? -5.658 -7.887 21.951 1.00 56.49 570 LEU A C 1
ATOM 2282 O O . LEU A 1 286 ? -5.036 -7.173 22.746 1.00 59.33 570 LEU A O 1
ATOM 2287 N N . ALA A 1 287 ? -6.957 -7.707 21.698 1.00 56.77 571 ALA A N 1
ATOM 2288 C CA . ALA A 1 287 ? -7.706 -6.659 22.383 1.00 57.84 571 ALA A CA 1
ATOM 2289 C C . ALA A 1 287 ? -7.842 -6.933 23.874 1.00 62.22 571 ALA A C 1
ATOM 2290 O O . ALA A 1 287 ? -8.077 -5.998 24.647 1.00 67.33 571 ALA A O 1
ATOM 2292 N N . GLU A 1 288 ? -7.701 -8.190 24.291 1.00 60.33 572 GLU A N 1
ATOM 2293 C CA . GLU A 1 288 ? -7.774 -8.578 25.691 1.00 62.79 572 GLU A CA 1
ATOM 2294 C C . GLU A 1 288 ? -6.400 -8.772 26.319 1.00 61.51 572 GLU A C 1
ATOM 2295 O O . GLU A 1 288 ? -6.313 -9.217 27.468 1.00 67.54 572 GLU A O 1
ATOM 2301 N N . THR A 1 289 ? -5.330 -8.456 25.595 1.00 57.65 573 THR A N 1
ATOM 2302 C CA . THR A 1 289 ? -3.964 -8.702 26.042 1.00 56.63 573 THR A CA 1
ATOM 2303 C C . THR A 1 289 ? -3.225 -7.376 26.141 1.00 55.91 573 THR A C 1
ATOM 2304 O O . THR A 1 289 ? -3.294 -6.556 25.220 1.00 56.89 573 THR A O 1
ATOM 2308 N N . ASP A 1 290 ? -2.516 -7.167 27.248 1.00 55.75 574 ASP A N 1
ATOM 2309 C CA . ASP A 1 290 ? -1.811 -5.909 27.451 1.00 57.09 574 ASP A CA 1
ATOM 2310 C C . ASP A 1 290 ? -0.743 -6.084 28.523 1.00 58.29 574 ASP A C 1
ATOM 2311 O O . ASP A 1 290 ? -0.667 -7.114 29.199 1.00 58.29 574 ASP A O 1
ATOM 2316 N N . LYS A 1 291 ? 0.071 -5.037 28.682 1.00 58.41 575 LYS A N 1
ATOM 2317 C CA . LYS A 1 291 ? 1.283 -5.097 29.490 1.00 56.86 575 LYS A CA 1
ATOM 2318 C C . LYS A 1 291 ? 1.019 -5.078 30.989 1.00 61.36 575 LYS A C 1
ATOM 2319 O O . LYS A 1 291 ? 1.953 -5.319 31.761 1.00 65.37 575 LYS A O 1
ATOM 2325 N N . SER A 1 292 ? -0.209 -4.800 31.426 1.00 62.33 576 SER A N 1
ATOM 2326 C CA . SER A 1 292 ? -0.500 -4.802 32.853 1.00 65.35 576 SER A CA 1
ATOM 2327 C C . SER A 1 292 ? -0.725 -6.202 33.409 1.00 62.49 576 SER A C 1
ATOM 2328 O O . SER A 1 292 ? -0.791 -6.360 34.633 1.00 62.28 576 SER A O 1
ATOM 2331 N N . ASP A 1 293 ? -0.849 -7.212 32.547 1.00 59.45 577 ASP A N 1
ATOM 2332 C CA . ASP A 1 293 ? -0.945 -8.615 32.955 1.00 62.39 577 ASP A CA 1
ATOM 2333 C C . ASP A 1 293 ? 0.051 -9.390 32.096 1.00 56.76 577 ASP A C 1
ATOM 2334 O O . ASP A 1 293 ? -0.294 -9.903 31.027 1.00 50.64 577 ASP A O 1
ATOM 2339 N N . VAL A 1 294 ? 1.290 -9.468 32.568 1.00 54.73 578 VAL A N 1
ATOM 2340 C CA . VAL A 1 294 ? 2.358 -10.133 31.829 1.00 53.63 578 VAL A CA 1
ATOM 2341 C C . VAL A 1 294 ? 2.181 -11.651 31.844 1.00 52.23 578 VAL A C 1
ATOM 2342 O O . VAL A 1 294 ? 2.411 -12.278 30.806 1.00 49.54 578 VAL A O 1
ATOM 2346 N N . PRO A 1 295 ? 1.790 -12.300 32.955 1.00 55.63 579 PRO A N 1
ATOM 2347 C CA . PRO A 1 295 ? 1.525 -13.753 32.872 1.00 55.50 579 PRO A CA 1
ATOM 2348 C C . PRO A 1 295 ? 0.551 -14.131 31.764 1.00 57.94 579 PRO A C 1
ATOM 2349 O O . PRO A 1 295 ? 0.790 -15.093 31.016 1.00 60.98 579 PRO A O 1
ATOM 2353 N N . ASP A 1 296 ? -0.539 -13.373 31.634 1.00 59.39 580 ASP A N 1
ATOM 2354 C CA . ASP A 1 296 ? -1.514 -13.621 30.577 1.00 54.12 580 ASP A CA 1
ATOM 2355 C C . ASP A 1 296 ? -0.885 -13.456 29.198 1.00 51.14 580 ASP A C 1
ATOM 2356 O O . ASP A 1 296 ? -1.066 -14.302 28.311 1.00 53.57 580 ASP A O 1
ATOM 2361 N N . ALA A 1 297 ? -0.135 -12.368 29.002 1.00 49.92 581 ALA A N 1
ATOM 2362 C CA . ALA A 1 297 ? 0.539 -12.148 27.725 1.00 46.14 581 ALA A CA 1
ATOM 2363 C C . ALA A 1 297 ? 1.558 -13.242 27.427 1.00 42.10 581 ALA A C 1
ATOM 2364 O O . ALA A 1 297 ? 1.792 -13.567 26.258 1.00 41.29 581 ALA A O 1
ATOM 2366 N N . GLU A 1 298 ? 2.174 -13.815 28.462 1.00 42.19 582 GLU A N 1
ATOM 2367 C CA . GLU A 1 298 ? 3.082 -14.940 28.264 1.00 43.84 582 GLU A CA 1
ATOM 2368 C C . GLU A 1 298 ? 2.322 -16.162 27.775 1.00 48.61 582 GLU A C 1
ATOM 2369 O O . GLU A 1 298 ? 2.765 -16.845 26.844 1.00 49.39 582 GLU A O 1
ATOM 2375 N N . LEU A 1 299 ? 1.171 -16.447 28.391 1.00 51.15 583 LEU A N 1
ATOM 2376 C CA . LEU A 1 299 ? 0.316 -17.531 27.915 1.00 51.38 583 LEU A CA 1
ATOM 2377 C C . LEU A 1 299 ? -0.029 -17.350 26.438 1.00 47.02 583 LEU A C 1
ATOM 2378 O O . LEU A 1 299 ? 0.175 -18.257 25.614 1.00 45.46 583 LEU A O 1
ATOM 2383 N N . VAL A 1 300 ? -0.524 -16.161 26.083 1.00 45.34 584 VAL A N 1
ATOM 2384 C CA . VAL A 1 300 ? -0.942 -15.904 24.706 1.00 44.56 584 VAL A CA 1
ATOM 2385 C C . VAL A 1 300 ? 0.241 -16.010 23.751 1.00 43.62 584 VAL A C 1
ATOM 2386 O O . VAL A 1 300 ? 0.109 -16.531 22.637 1.00 45.11 584 VAL A O 1
ATOM 2390 N N . TYR A 1 301 ? 1.409 -15.510 24.159 1.00 41.41 585 TYR A N 1
ATOM 2391 C CA . TYR A 1 301 ? 2.583 -15.583 23.293 1.00 40.68 585 TYR A CA 1
ATOM 2392 C C . TYR A 1 301 ? 2.984 -17.031 23.041 1.00 40.13 585 TYR A C 1
ATOM 2393 O O . TYR A 1 301 ? 3.275 -17.422 21.901 1.00 38.34 585 TYR A O 1
ATOM 2402 N N . ASN A 1 302 ? 3.008 -17.839 24.105 1.00 42.17 586 ASN A N 1
ATOM 2403 C CA . ASN A 1 302 ? 3.359 -19.247 23.963 1.00 45.14 586 ASN A CA 1
ATOM 2404 C C . ASN A 1 302 ? 2.415 -19.952 23.001 1.00 46.36 586 ASN A C 1
ATOM 2405 O O . ASN A 1 302 ? 2.855 -20.690 22.112 1.00 46.94 586 ASN A O 1
ATOM 2410 N N . GLN A 1 303 ? 1.105 -19.731 23.157 1.00 47.02 587 GLN A N 1
ATOM 2411 C CA . GLN A 1 303 ? 0.168 -20.338 22.216 1.00 47.26 587 GLN A CA 1
ATOM 2412 C C . GLN A 1 303 ? 0.360 -19.805 20.800 1.00 44.15 587 GLN A C 1
ATOM 2413 O O . GLN A 1 303 ? 0.195 -20.552 19.829 1.00 41.44 587 GLN A O 1
ATOM 2419 N N . ALA A 1 304 ? 0.722 -18.527 20.662 1.00 43.26 588 ALA A N 1
ATOM 2420 C CA . ALA A 1 304 ? 0.794 -17.908 19.343 1.00 38.65 588 ALA A CA 1
ATOM 2421 C C . ALA A 1 304 ? 2.025 -18.353 18.564 1.00 37.68 588 ALA A C 1
ATOM 2422 O O . ALA A 1 304 ? 2.007 -18.334 17.326 1.00 35.12 588 ALA A O 1
ATOM 2424 N N . THR A 1 305 ? 3.102 -18.743 19.253 1.00 36.12 589 THR A N 1
ATOM 2425 C CA . THR A 1 305 ? 4.292 -19.178 18.526 1.00 35.97 589 THR A CA 1
ATOM 2426 C C . THR A 1 305 ? 4.027 -20.428 17.695 1.00 36.01 589 THR A C 1
ATOM 2427 O O . THR A 1 305 ? 4.714 -20.659 16.694 1.00 38.46 589 THR A O 1
ATOM 2431 N N . ARG A 1 306 ? 3.039 -21.240 18.077 1.00 40.57 590 ARG A N 1
ATOM 2432 C CA . ARG A 1 306 ? 2.708 -22.417 17.281 1.00 44.03 590 ARG A CA 1
ATOM 2433 C C . ARG A 1 306 ? 2.002 -22.056 15.983 1.00 40.83 590 ARG A C 1
ATOM 2434 O O . ARG A 1 306 ? 2.006 -22.857 15.041 1.00 38.57 590 ARG A O 1
ATOM 2442 N N . VAL A 1 307 ? 1.398 -20.875 15.911 1.00 36.69 591 VAL A N 1
ATOM 2443 C CA . VAL A 1 307 ? 0.653 -20.459 14.736 1.00 32.84 591 VAL A CA 1
ATOM 2444 C C . VAL A 1 307 ? 1.483 -19.554 13.837 1.00 30.39 591 VAL A C 1
ATOM 2445 O O . VAL A 1 307 ? 1.474 -19.712 12.616 1.00 34.67 591 VAL A O 1
ATOM 2449 N N . PHE A 1 308 ? 2.226 -18.623 14.424 1.00 31.69 592 PHE A N 1
ATOM 2450 C CA . PHE A 1 308 ? 2.847 -17.539 13.680 1.00 34.41 592 PHE A CA 1
ATOM 2451 C C . PHE A 1 308 ? 4.350 -17.735 13.539 1.00 35.72 592 PHE A C 1
ATOM 2452 O O . PHE A 1 308 ? 5.012 -18.291 14.421 1.00 39.06 592 PHE A O 1
ATOM 2460 N N . ALA A 1 309 ? 4.875 -17.256 12.412 1.00 37.15 593 ALA A N 1
ATOM 2461 C CA . ALA A 1 309 ? 6.311 -17.118 12.178 1.00 40.34 593 ALA A CA 1
ATOM 2462 C C . ALA A 1 309 ? 6.503 -15.851 11.356 1.00 46.21 593 ALA A C 1
ATOM 2463 O O . ALA A 1 309 ? 6.227 -15.847 10.153 1.00 51.94 593 ALA A O 1
ATOM 2465 N N . GLN A 1 310 ? 6.966 -14.781 12.006 1.00 42.21 594 GLN A N 1
ATOM 2466 C CA . GLN A 1 310 ? 7.070 -13.456 11.399 1.00 38.49 594 GLN A CA 1
ATOM 2467 C C . GLN A 1 310 ? 5.695 -12.948 10.976 1.00 35.20 594 GLN A C 1
ATOM 2468 O O . GLN A 1 310 ? 5.339 -12.974 9.793 1.00 35.96 594 GLN A O 1
ATOM 2474 N N . HIS A 1 311 ? 4.923 -12.481 11.950 1.00 32.18 595 HIS A N 1
ATOM 2475 C CA . HIS A 1 311 ? 3.580 -11.973 11.732 1.00 31.57 595 HIS A CA 1
ATOM 2476 C C . HIS A 1 311 ? 3.379 -10.782 12.655 1.00 32.11 595 HIS A C 1
ATOM 2477 O O . HIS A 1 311 ? 3.929 -10.745 13.759 1.00 32.08 595 HIS A O 1
ATOM 2484 N N . TRP A 1 312 ? 2.598 -9.799 12.195 1.00 32.13 596 TRP A N 1
ATOM 2485 C CA . TRP A 1 312 ? 2.433 -8.581 12.984 1.00 34.97 596 TRP A CA 1
ATOM 2486 C C . TRP A 1 312 ? 1.743 -8.852 14.317 1.00 37.45 596 TRP A C 1
ATOM 2487 O O . TRP A 1 312 ? 1.957 -8.106 15.279 1.00 41.09 596 TRP A O 1
ATOM 2498 N N . VAL A 1 313 ? 0.926 -9.905 14.402 1.00 35.92 597 VAL A N 1
ATOM 2499 C CA . VAL A 1 313 ? 0.323 -10.266 15.685 1.00 38.75 597 VAL A CA 1
ATOM 2500 C C . VAL A 1 313 ? 1.405 -10.693 16.668 1.00 38.13 597 VAL A C 1
ATOM 2501 O O . VAL A 1 313 ? 1.420 -10.279 17.839 1.00 35.00 597 VAL A O 1
ATOM 2505 N N . LEU A 1 314 ? 2.337 -11.525 16.196 1.00 36.40 598 LEU A N 1
ATOM 2506 C CA . LEU A 1 314 ? 3.462 -11.930 17.028 1.00 38.18 598 LEU A CA 1
ATOM 2507 C C . LEU A 1 314 ? 4.313 -10.729 17.416 1.00 37.47 598 LEU A C 1
ATOM 2508 O O . LEU A 1 314 ? 4.797 -10.646 18.549 1.00 36.47 598 LEU A O 1
ATOM 2513 N N . TYR A 1 315 ? 4.497 -9.781 16.491 1.00 37.89 599 TYR A N 1
ATOM 2514 C CA . TYR A 1 315 ? 5.216 -8.557 16.830 1.00 34.95 599 TYR A CA 1
ATOM 2515 C C . TYR A 1 315 ? 4.503 -7.790 17.936 1.00 36.33 599 TYR A C 1
ATOM 2516 O O . TYR A 1 315 ? 5.149 -7.255 18.844 1.00 40.53 599 TYR A O 1
ATOM 2525 N N . GLN A 1 316 ? 3.171 -7.712 17.868 1.00 36.80 600 GLN A N 1
ATOM 2526 C CA . GLN A 1 316 ? 2.419 -7.033 18.919 1.00 37.94 600 GLN A CA 1
ATOM 2527 C C . GLN A 1 316 ? 2.621 -7.716 20.263 1.00 38.54 600 GLN A C 1
ATOM 2528 O O . GLN A 1 316 ? 2.768 -7.048 21.295 1.00 39.02 600 GLN A O 1
ATOM 2534 N N . LEU A 1 317 ? 2.637 -9.052 20.273 1.00 39.40 601 LEU A N 1
ATOM 2535 C CA . LEU A 1 317 ? 2.882 -9.758 21.527 1.00 39.75 601 LEU A CA 1
ATOM 2536 C C . LEU A 1 317 ? 4.296 -9.504 22.042 1.00 42.20 601 LEU A C 1
ATOM 2537 O O . LEU A 1 317 ? 4.496 -9.304 23.247 1.00 45.77 601 LEU A O 1
ATOM 2542 N N . HIS A 1 318 ? 5.287 -9.499 21.143 1.00 39.37 602 HIS A N 1
ATOM 2543 C CA . HIS A 1 318 ? 6.644 -9.114 21.522 1.00 35.52 602 HIS A CA 1
ATOM 2544 C C . HIS A 1 318 ? 6.667 -7.721 22.136 1.00 37.95 602 HIS A C 1
ATOM 2545 O O . HIS A 1 318 ? 7.402 -7.467 23.096 1.00 38.49 602 HIS A O 1
ATOM 2552 N N . THR A 1 319 ? 5.874 -6.801 21.584 1.00 40.16 603 THR A N 1
ATOM 2553 C CA . THR A 1 319 ? 5.828 -5.436 22.095 1.00 45.11 603 THR A CA 1
ATOM 2554 C C . THR A 1 319 ? 5.251 -5.401 23.504 1.00 47.36 603 THR A C 1
ATOM 2555 O O . THR A 1 319 ? 5.846 -4.815 24.419 1.00 48.51 603 THR A O 1
ATOM 2559 N N . ILE A 1 320 ? 4.085 -6.027 23.691 1.00 45.08 604 ILE A N 1
ATOM 2560 C CA . ILE A 1 320 ? 3.465 -6.091 25.012 1.00 44.72 604 ILE A CA 1
ATOM 2561 C C . ILE A 1 320 ? 4.441 -6.668 26.028 1.00 45.29 604 ILE A C 1
ATOM 2562 O O . ILE A 1 320 ? 4.626 -6.121 27.123 1.00 49.82 604 ILE A O 1
ATOM 2567 N N . LEU A 1 321 ? 5.097 -7.775 25.672 1.00 40.17 605 LEU A N 1
ATOM 2568 C CA . LEU A 1 321 ? 6.004 -8.418 26.617 1.00 46.37 605 LEU A CA 1
ATOM 2569 C C . LEU A 1 321 ? 7.223 -7.548 26.903 1.00 50.17 605 LEU A C 1
ATOM 2570 O O . LEU A 1 321 ? 7.672 -7.463 28.051 1.00 54.30 605 LEU A O 1
ATOM 2575 N N . PHE A 1 322 ? 7.765 -6.881 25.881 1.00 48.89 606 PHE A N 1
ATOM 2576 C CA . PHE A 1 322 ? 8.911 -6.007 26.106 1.00 47.09 606 PHE A CA 1
ATOM 2577 C C . PHE A 1 322 ? 8.555 -4.877 27.060 1.00 47.49 606 PHE A C 1
ATOM 2578 O O . PHE A 1 322 ? 9.318 -4.565 27.979 1.00 48.80 606 PHE A O 1
ATOM 2586 N N . GLU A 1 323 ? 7.400 -4.242 26.852 1.00 47.65 607 GLU A N 1
ATOM 2587 C CA . GLU A 1 323 ? 7.028 -3.127 27.716 1.00 50.93 607 GLU A CA 1
ATOM 2588 C C . GLU A 1 323 ? 6.717 -3.604 29.131 1.00 52.70 607 GLU A C 1
ATOM 2589 O O . GLU A 1 323 ? 7.053 -2.925 30.110 1.00 56.37 607 GLU A O 1
ATOM 2595 N N . GLY A 1 324 ? 6.096 -4.779 29.260 1.00 51.38 608 GLY A N 1
ATOM 2596 C CA . GLY A 1 324 ? 5.831 -5.315 30.587 1.00 54.93 608 GLY A CA 1
ATOM 2597 C C . GLY A 1 324 ? 7.102 -5.645 31.346 1.00 55.87 608 GLY A C 1
ATOM 2598 O O . GLY A 1 324 ? 7.250 -5.295 32.520 1.00 59.62 608 GLY A O 1
ATOM 2599 N N . TYR A 1 325 ? 8.041 -6.323 30.682 1.00 51.85 609 TYR A N 1
ATOM 2600 C CA . TYR A 1 325 ? 9.301 -6.675 31.329 1.00 52.98 609 TYR A CA 1
ATOM 2601 C C . TYR A 1 325 ? 10.127 -5.434 31.643 1.00 57.73 609 TYR A C 1
ATOM 2602 O O . TYR A 1 325 ? 10.742 -5.345 32.712 1.00 63.17 609 TYR A O 1
ATOM 2611 N N . ARG A 1 326 ? 10.152 -4.470 30.721 1.00 56.89 610 ARG A N 1
ATOM 2612 C CA . ARG A 1 326 ? 10.888 -3.231 30.948 1.00 59.37 610 ARG A CA 1
ATOM 2613 C C . ARG A 1 326 ? 10.325 -2.475 32.144 1.00 63.03 610 ARG A C 1
ATOM 2614 O O . ARG A 1 326 ? 11.077 -1.994 33.000 1.00 66.25 610 ARG A O 1
ATOM 2622 N N . ASP A 1 327 ? 8.996 -2.366 32.223 1.00 63.86 611 ASP A N 1
ATOM 2623 C CA . ASP A 1 327 ? 8.379 -1.687 33.358 1.00 67.28 611 ASP A CA 1
ATOM 2624 C C . ASP A 1 327 ? 8.665 -2.407 34.667 1.00 67.88 611 ASP A C 1
ATOM 2625 O O . ASP A 1 327 ? 8.748 -1.767 35.721 1.00 70.47 611 ASP A O 1
ATOM 2630 N N . ALA A 1 328 ? 8.817 -3.727 34.623 1.00 65.43 612 ALA A N 1
ATOM 2631 C CA . ALA A 1 328 ? 9.093 -4.518 35.813 1.00 66.50 612 ALA A CA 1
ATOM 2632 C C . ALA A 1 328 ? 10.581 -4.637 36.117 1.00 67.61 612 ALA A C 1
ATOM 2633 O O . ALA A 1 328 ? 10.946 -5.293 37.097 1.00 70.83 612 ALA A O 1
ATOM 2635 N N . GLY A 1 329 ? 11.443 -4.023 35.310 1.00 65.26 613 GLY A N 1
ATOM 2636 C CA . GLY A 1 329 ? 12.872 -4.091 35.538 1.00 65.90 613 GLY A CA 1
ATOM 2637 C C . GLY A 1 329 ? 13.531 -5.388 35.130 1.00 66.85 613 GLY A C 1
ATOM 2638 O O . GLY A 1 329 ? 14.681 -5.626 35.515 1.00 68.32 613 GLY A O 1
ATOM 2639 N N . ASN A 1 330 ? 12.843 -6.236 34.366 1.00 65.19 614 ASN A N 1
ATOM 2640 C CA . ASN A 1 330 ? 13.390 -7.516 33.916 1.00 61.49 614 ASN A CA 1
ATOM 2641 C C . ASN A 1 330 ? 14.048 -7.285 32.562 1.00 59.33 614 ASN A C 1
ATOM 2642 O O . ASN A 1 330 ? 13.439 -7.471 31.509 1.00 57.67 614 ASN A O 1
ATOM 2647 N N . SER A 1 331 ? 15.318 -6.875 32.595 1.00 60.34 615 SER A N 1
ATOM 2648 C CA . SER A 1 331 ? 16.038 -6.598 31.358 1.00 61.31 615 SER A CA 1
ATOM 2649 C C . SER A 1 331 ? 16.316 -7.869 30.561 1.00 58.77 615 SER A C 1
ATOM 2650 O O . SER A 1 331 ? 16.431 -7.810 29.330 1.00 56.21 615 SER A O 1
ATOM 2653 N N . GLU A 1 332 ? 16.393 -9.023 31.232 1.00 60.25 616 GLU A N 1
ATOM 2654 C CA . GLU A 1 332 ? 16.859 -10.243 30.574 1.00 63.10 616 GLU A CA 1
ATOM 2655 C C . GLU A 1 332 ? 15.923 -10.678 29.443 1.00 62.54 616 GLU A C 1
ATOM 2656 O O . GLU A 1 332 ? 16.369 -10.896 28.309 1.00 65.57 616 GLU A O 1
ATOM 2662 N N . SER A 1 333 ? 14.620 -10.813 29.730 1.00 61.22 617 SER A N 1
ATOM 2663 C CA . SER A 1 333 ? 13.653 -11.248 28.717 1.00 59.46 617 SER A CA 1
ATOM 2664 C C . SER A 1 333 ? 13.185 -10.088 27.833 1.00 54.52 617 SER A C 1
ATOM 2665 O O . SER A 1 333 ? 12.887 -10.277 26.636 1.00 57.85 617 SER A O 1
ATOM 2668 N N . ALA A 1 334 ? 13.112 -8.883 28.411 1.00 50.46 618 ALA A N 1
ATOM 2669 C CA . ALA A 1 334 ? 12.879 -7.690 27.607 1.00 52.04 618 ALA A CA 1
ATOM 2670 C C . ALA A 1 334 ? 13.865 -7.620 26.449 1.00 51.52 618 ALA A C 1
ATOM 2671 O O . ALA A 1 334 ? 13.503 -7.237 25.330 1.00 49.24 618 ALA A O 1
ATOM 2673 N N . SER A 1 335 ? 15.118 -8.006 26.703 1.00 50.62 619 SER A N 1
ATOM 2674 C CA . SER A 1 335 ? 16.136 -8.020 25.660 1.00 48.32 619 SER A CA 1
ATOM 2675 C C . SER A 1 335 ? 15.745 -8.943 24.508 1.00 46.05 619 SER A C 1
ATOM 2676 O O . SER A 1 335 ? 15.754 -8.535 23.338 1.00 49.95 619 SER A O 1
ATOM 2679 N N . PHE A 1 336 ? 15.399 -10.197 24.820 1.00 41.55 620 PHE A N 1
ATOM 2680 C CA . PHE A 1 336 ? 15.022 -11.149 23.777 1.00 40.63 620 PHE A CA 1
ATOM 2681 C C . PHE A 1 336 ? 13.865 -10.618 22.940 1.00 39.59 620 PHE A C 1
ATOM 2682 O O . PHE A 1 336 ? 13.929 -10.598 21.700 1.00 35.66 620 PHE A O 1
ATOM 2690 N N . HIS A 1 337 ? 12.794 -10.172 23.604 1.00 42.18 621 HIS A N 1
ATOM 2691 C CA . HIS A 1 337 ? 11.633 -9.720 22.844 1.00 41.87 621 HIS A CA 1
ATOM 2692 C C . HIS A 1 337 ? 11.940 -8.473 22.025 1.00 40.74 621 HIS A C 1
ATOM 2693 O O . HIS A 1 337 ? 11.418 -8.319 20.913 1.00 44.57 621 HIS A O 1
ATOM 2700 N N . GLN A 1 338 ? 12.801 -7.592 22.533 1.00 41.20 622 GLN A N 1
ATOM 2701 C CA . GLN A 1 338 ? 13.147 -6.400 21.768 1.00 44.88 622 GLN A CA 1
ATOM 2702 C C . GLN A 1 338 ? 13.959 -6.764 20.528 1.00 48.31 622 GLN A C 1
ATOM 2703 O O . GLN A 1 338 ? 13.760 -6.184 19.451 1.00 50.77 622 GLN A O 1
ATOM 2709 N N . MET A 1 339 ? 14.850 -7.749 20.649 1.00 45.78 623 MET A N 1
ATOM 2710 C CA . MET A 1 339 ? 15.599 -8.208 19.484 1.00 45.07 623 MET A CA 1
ATOM 2711 C C . MET A 1 339 ? 14.683 -8.845 18.440 1.00 36.27 623 MET A C 1
ATOM 2712 O O . MET A 1 339 ? 14.852 -8.601 17.234 1.00 32.95 623 MET A O 1
ATOM 2717 N N . GLU A 1 340 ? 13.680 -9.616 18.878 1.00 33.35 624 GLU A N 1
ATOM 2718 C CA . GLU A 1 340 ? 12.680 -10.113 17.932 1.00 36.50 624 GLU A CA 1
ATOM 2719 C C . GLU A 1 340 ? 11.925 -8.967 17.255 1.00 37.17 624 GLU A C 1
ATOM 2720 O O . GLU A 1 340 ? 11.609 -9.038 16.058 1.00 33.86 624 GLU A O 1
ATOM 2726 N N . ARG A 1 341 ? 11.623 -7.904 18.007 1.00 39.52 625 ARG A N 1
ATOM 2727 C CA . ARG A 1 341 ? 10.944 -6.753 17.417 1.00 37.82 625 ARG A CA 1
ATOM 2728 C C . ARG A 1 341 ? 11.791 -6.108 16.327 1.00 37.17 625 ARG A C 1
ATOM 2729 O O . ARG A 1 341 ? 11.282 -5.782 15.244 1.00 36.08 625 ARG A O 1
ATOM 2737 N N . ILE A 1 342 ? 13.081 -5.919 16.592 1.00 38.19 626 ILE A N 1
ATOM 2738 C CA . ILE A 1 342 ? 13.984 -5.330 15.607 1.00 39.44 626 ILE A CA 1
ATOM 2739 C C . ILE A 1 342 ? 14.046 -6.192 14.348 1.00 38.05 626 ILE A C 1
ATOM 2740 O O . ILE A 1 342 ? 14.001 -5.659 13.229 1.00 37.28 626 ILE A O 1
ATOM 2756 N N . TYR A 1 344 ? 11.738 -8.343 13.190 1.00 31.31 628 TYR A N 1
ATOM 2757 C CA . TYR A 1 344 ? 10.478 -8.194 12.476 1.00 29.87 628 TYR A CA 1
ATOM 2758 C C . TYR A 1 344 ? 10.427 -6.886 11.687 1.00 31.30 628 TYR A C 1
ATOM 2759 O O . TYR A 1 344 ? 10.202 -6.901 10.481 1.00 32.49 628 TYR A O 1
ATOM 2768 N N . VAL A 1 345 ? 10.642 -5.755 12.366 1.00 34.89 629 VAL A N 1
ATOM 2769 C CA . VAL A 1 345 ? 10.445 -4.462 11.710 1.00 36.96 629 VAL A CA 1
ATOM 2770 C C . VAL A 1 345 ? 11.448 -4.267 10.579 1.00 40.42 629 VAL A C 1
ATOM 2771 O O . VAL A 1 345 ? 11.094 -3.794 9.490 1.00 38.44 629 VAL A O 1
ATOM 2775 N N . SER A 1 346 ? 12.714 -4.630 10.809 1.00 41.89 630 SER A N 1
ATOM 2776 C CA . SER A 1 346 ? 13.710 -4.458 9.759 1.00 42.38 630 SER A CA 1
ATOM 2777 C C . SER A 1 346 ? 13.471 -5.391 8.579 1.00 40.69 630 SER A C 1
ATOM 2778 O O . SER A 1 346 ? 13.933 -5.095 7.471 1.00 42.88 630 SER A O 1
ATOM 2781 N N . GLN A 1 347 ? 12.756 -6.502 8.779 1.00 36.28 631 GLN A N 1
ATOM 2782 C CA . GLN A 1 347 ? 12.358 -7.307 7.627 1.00 36.09 631 GLN A CA 1
ATOM 2783 C C . GLN A 1 347 ? 11.148 -6.712 6.912 1.00 38.51 631 GLN A C 1
ATOM 2784 O O . GLN A 1 347 ? 11.121 -6.643 5.678 1.00 41.39 631 GLN A O 1
ATOM 2790 N N . VAL A 1 348 ? 10.151 -6.268 7.670 1.00 39.03 632 VAL A N 1
ATOM 2791 C CA . VAL A 1 348 ? 8.847 -5.914 7.118 1.00 43.23 632 VAL A CA 1
ATOM 2792 C C . VAL A 1 348 ? 8.816 -4.475 6.617 1.00 42.90 632 VAL A C 1
ATOM 2793 O O . VAL A 1 348 ? 8.231 -4.188 5.569 1.00 41.40 632 VAL A O 1
ATOM 2797 N N . MET A 1 349 ? 9.449 -3.557 7.345 1.00 41.31 633 MET A N 1
ATOM 2798 C CA . MET A 1 349 ? 9.359 -2.124 7.065 1.00 39.71 633 MET A CA 1
ATOM 2799 C C . MET A 1 349 ? 10.732 -1.512 7.293 1.00 39.04 633 MET A C 1
ATOM 2800 O O . MET A 1 349 ? 10.981 -0.849 8.309 1.00 39.37 633 MET A O 1
ATOM 2805 N N . PRO A 1 350 ? 11.660 -1.705 6.350 1.00 39.53 634 PRO A N 1
ATOM 2806 C CA . PRO A 1 350 ? 13.064 -1.367 6.621 1.00 39.17 634 PRO A CA 1
ATOM 2807 C C . PRO A 1 350 ? 13.392 0.115 6.544 1.00 39.96 634 PRO A C 1
ATOM 2808 O O . PRO A 1 350 ? 14.437 0.519 7.073 1.00 36.73 634 PRO A O 1
ATOM 2812 N N . LEU A 1 351 ? 12.557 0.935 5.912 1.00 40.03 635 LEU A N 1
ATOM 2813 C CA . LEU A 1 351 ? 12.875 2.351 5.798 1.00 40.85 635 LEU A CA 1
ATOM 2814 C C . LEU A 1 351 ? 12.756 3.035 7.157 1.00 43.67 635 LEU A C 1
ATOM 2815 O O . LEU A 1 351 ? 12.147 2.513 8.095 1.00 45.00 635 LEU A O 1
ATOM 2820 N N . ALA A 1 352 ? 13.348 4.224 7.249 1.00 44.12 636 ALA A N 1
ATOM 2821 C CA . ALA A 1 352 ? 13.421 4.929 8.522 1.00 46.49 636 ALA A CA 1
ATOM 2822 C C . ALA A 1 352 ? 12.029 5.204 9.074 1.00 51.31 636 ALA A C 1
ATOM 2823 O O . ALA A 1 352 ? 11.157 5.722 8.370 1.00 50.87 636 ALA A O 1
ATOM 2825 N N . SER A 1 353 ? 11.823 4.843 10.339 1.00 50.24 637 SER A N 1
ATOM 2826 C CA . SER A 1 353 ? 10.575 5.125 11.030 1.00 51.64 637 SER A CA 1
ATOM 2827 C C . SER A 1 353 ? 10.884 5.398 12.493 1.00 53.22 637 SER A C 1
ATOM 2828 O O . SER A 1 353 ? 11.941 5.019 13.004 1.00 53.65 637 SER A O 1
ATOM 2831 N N . TYR A 1 354 ? 9.954 6.080 13.164 1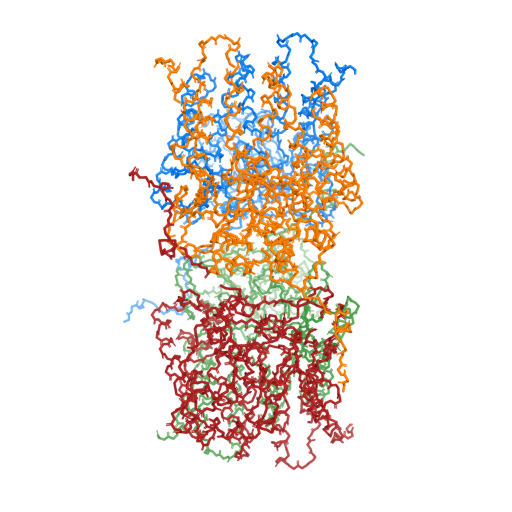.00 51.67 638 TYR A N 1
ATOM 2832 C CA . TYR A 1 354 ? 10.118 6.298 14.596 1.00 51.42 638 TYR A CA 1
ATOM 2833 C C . TYR A 1 354 ? 10.090 4.979 15.355 1.00 47.85 638 TYR A C 1
ATOM 2834 O O . TYR A 1 354 ? 10.822 4.811 16.340 1.00 51.52 638 TYR A O 1
ATOM 2843 N N . THR A 1 355 ? 9.276 4.027 14.891 1.00 40.08 639 THR A N 1
ATOM 2844 C CA . THR A 1 355 ? 9.221 2.713 15.522 1.00 40.69 639 THR A CA 1
ATOM 2845 C C . THR A 1 355 ? 10.589 2.039 15.508 1.00 43.48 639 THR A C 1
ATOM 2846 O O . THR A 1 355 ? 11.073 1.580 16.547 1.00 48.40 639 THR A O 1
ATOM 2850 N N . LEU A 1 356 ? 11.233 1.983 14.339 1.00 44.80 640 LEU A N 1
ATOM 2851 C CA . LEU A 1 356 ? 12.527 1.313 14.229 1.00 45.94 640 LEU A CA 1
ATOM 2852 C C . LEU A 1 356 ? 13.601 2.047 15.025 1.00 43.08 640 LEU A C 1
ATOM 2853 O O . LEU A 1 356 ? 14.357 1.430 15.789 1.00 40.98 640 LEU A O 1
ATOM 2858 N N . ALA A 1 357 ? 13.678 3.371 14.860 1.00 42.55 641 ALA A N 1
ATOM 2859 C CA . ALA A 1 357 ? 14.669 4.163 15.582 1.00 43.26 641 ALA A CA 1
ATOM 2860 C C . ALA A 1 357 ? 14.566 3.940 17.086 1.00 49.16 641 ALA A C 1
ATOM 2861 O O . ALA A 1 357 ? 15.571 3.683 17.762 1.00 50.96 641 ALA A O 1
ATOM 2863 N N . TRP A 1 358 ? 13.349 4.018 17.629 1.00 50.90 642 TRP A N 1
ATOM 2864 C CA . TRP A 1 358 ? 13.189 3.822 19.063 1.00 51.78 642 TRP A CA 1
ATOM 2865 C C . TRP A 1 358 ? 13.318 2.361 19.475 1.00 49.06 642 TRP A C 1
ATOM 2866 O O . TRP A 1 358 ? 13.582 2.086 20.650 1.00 49.72 642 TRP A O 1
ATOM 2877 N N . LEU A 1 359 ? 13.142 1.423 18.542 1.00 42.86 643 LEU A N 1
ATOM 2878 C CA . LEU A 1 359 ? 13.514 0.040 18.816 1.00 41.84 643 LEU A CA 1
ATOM 2879 C C . LEU A 1 359 ? 15.009 -0.064 19.086 1.00 43.47 643 LEU A C 1
ATOM 2880 O O . LEU A 1 359 ? 15.437 -0.709 20.052 1.00 46.48 643 LEU A O 1
ATOM 2885 N N . TYR A 1 360 ? 15.821 0.580 18.242 1.00 43.71 644 TYR A N 1
ATOM 2886 C CA . TYR A 1 360 ? 17.265 0.566 18.458 1.00 43.31 644 TYR A CA 1
ATOM 2887 C C . TYR A 1 360 ? 17.634 1.274 19.758 1.00 45.58 644 TYR A C 1
ATOM 2888 O O . TYR A 1 360 ? 18.436 0.763 20.554 1.00 45.98 644 TYR A O 1
ATOM 2897 N N . GLU A 1 361 ? 17.045 2.450 19.999 1.00 43.29 645 GLU A N 1
ATOM 2898 C CA . GLU A 1 361 ? 17.367 3.196 21.213 1.00 49.06 645 GLU A CA 1
ATOM 2899 C C . GLU A 1 361 ? 17.008 2.402 22.463 1.00 50.77 645 GLU A C 1
ATOM 2900 O O . GLU A 1 361 ? 17.816 2.283 23.394 1.00 49.82 645 GLU A O 1
ATOM 2906 N N . GLU A 1 362 ? 15.794 1.848 22.503 1.00 50.80 646 GLU A N 1
ATOM 2907 C CA . GLU A 1 362 ? 15.366 1.119 23.691 1.00 53.08 646 GLU A CA 1
ATOM 2908 C C . GLU A 1 362 ? 16.126 -0.191 23.853 1.00 52.39 646 GLU A C 1
ATOM 2909 O O . GLU A 1 362 ? 16.297 -0.668 24.982 1.00 50.78 646 GLU A O 1
ATOM 2915 N N . MET A 1 363 ? 16.592 -0.785 22.750 1.00 52.30 647 MET A N 1
ATOM 2916 C CA . MET A 1 363 ? 17.532 -1.894 22.873 1.00 51.89 647 MET A CA 1
ATOM 2917 C C . MET A 1 363 ? 18.810 -1.447 23.564 1.00 52.57 647 MET A C 1
ATOM 2918 O O . MET A 1 363 ? 19.351 -2.165 24.417 1.00 54.45 647 MET A O 1
ATOM 2923 N N . GLY A 1 364 ? 19.317 -0.269 23.193 1.00 52.48 648 GLY A N 1
ATOM 2924 C CA . GLY A 1 364 ? 20.457 0.288 23.904 1.00 54.70 648 GLY A CA 1
ATOM 2925 C C . GLY A 1 364 ? 20.191 0.444 25.390 1.00 55.88 648 GLY A C 1
ATOM 2926 O O . GLY A 1 364 ? 21.013 0.054 26.225 1.00 58.14 648 GLY A O 1
ATOM 2927 N N . ASP A 1 365 ? 19.030 1.010 25.738 1.00 55.91 649 ASP A N 1
ATOM 2928 C CA . ASP A 1 365 ? 18.658 1.161 27.144 1.00 59.31 649 ASP A CA 1
ATOM 2929 C C . ASP A 1 365 ? 18.676 -0.177 27.870 1.00 60.59 649 ASP A C 1
ATOM 2930 O O . ASP A 1 365 ? 19.287 -0.315 28.938 1.00 65.27 649 ASP A O 1
ATOM 2935 N N . THR A 1 366 ? 17.997 -1.176 27.302 1.00 57.47 650 THR A N 1
ATOM 2936 C CA . THR A 1 366 ? 17.875 -2.475 27.958 1.00 57.18 650 THR A CA 1
ATOM 2937 C C . THR A 1 366 ? 19.239 -3.127 28.146 1.00 59.06 650 THR A C 1
ATOM 2938 O O . THR A 1 366 ? 19.564 -3.624 29.235 1.00 59.49 650 THR A O 1
ATOM 2942 N N . MET A 1 367 ? 20.056 -3.129 27.091 1.00 59.35 651 MET A N 1
ATOM 2943 C CA . MET A 1 367 ? 21.380 -3.728 27.189 1.00 61.25 651 MET A CA 1
ATOM 2944 C C . MET A 1 367 ? 22.234 -3.014 28.228 1.00 63.91 651 MET A C 1
ATOM 2945 O O . MET A 1 367 ? 22.967 -3.658 28.989 1.00 67.63 651 MET A O 1
ATOM 2950 N N . LEU A 1 368 ? 22.144 -1.683 28.283 1.00 63.06 652 LEU A N 1
ATOM 2951 C CA . LEU A 1 368 ? 22.940 -0.933 29.249 1.00 64.77 652 LEU A CA 1
ATOM 2952 C C . LEU A 1 368 ? 22.501 -1.226 30.678 1.00 68.81 652 LEU A C 1
ATOM 2953 O O . LEU A 1 368 ? 23.344 -1.378 31.569 1.00 71.67 652 LEU A O 1
ATOM 2958 N N . ASN A 1 369 ? 21.190 -1.304 30.920 1.00 68.90 653 ASN A N 1
ATOM 2959 C CA . ASN A 1 369 ? 20.700 -1.657 32.250 1.00 71.45 653 ASN A CA 1
ATOM 2960 C C . ASN A 1 369 ? 21.199 -3.038 32.664 1.00 70.34 653 ASN A C 1
ATOM 2961 O O . ASN A 1 369 ? 21.828 -3.206 33.723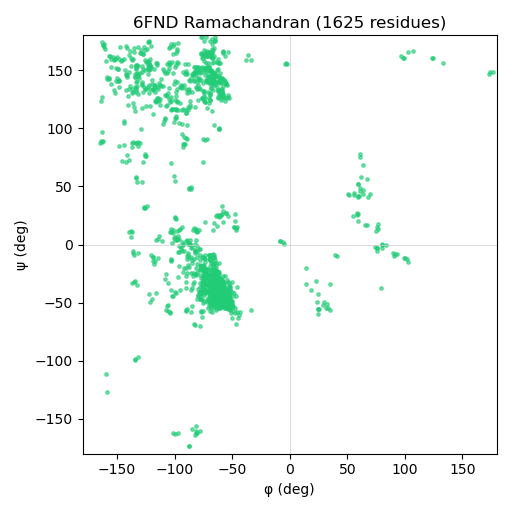 1.00 74.66 653 ASN A O 1
ATOM 2966 N N . LYS A 1 370 ? 20.929 -4.042 31.821 1.00 65.22 654 LYS A N 1
ATOM 2967 C CA . LYS A 1 370 ? 21.372 -5.404 32.102 1.00 65.62 654 LYS A CA 1
ATOM 2968 C C . LYS A 1 370 ? 22.866 -5.456 32.396 1.00 66.48 654 LYS A C 1
ATOM 2969 O O . LYS A 1 370 ? 23.298 -6.124 33.343 1.00 69.77 654 LYS A O 1
ATOM 2975 N N . ALA A 1 371 ? 23.670 -4.742 31.604 1.00 63.90 655 ALA A N 1
ATOM 2976 C CA . ALA A 1 371 ? 25.110 -4.731 31.842 1.00 66.36 655 ALA A CA 1
ATOM 2977 C C . ALA A 1 371 ? 25.452 -4.069 33.172 1.00 70.29 655 ALA A C 1
ATOM 2978 O O . ALA A 1 371 ? 26.306 -4.563 33.917 1.00 74.67 655 ALA A O 1
ATOM 2980 N N . GLU A 1 372 ? 24.790 -2.955 33.493 1.00 68.71 656 GLU A N 1
ATOM 2981 C CA . GLU A 1 372 ? 25.083 -2.226 34.720 1.00 70.03 656 GLU A CA 1
ATOM 2982 C C . GLU A 1 372 ? 24.636 -2.966 35.970 1.00 76.58 656 GLU A C 1
ATOM 2983 O O . GLU A 1 372 ? 25.025 -2.565 37.073 1.00 83.31 656 GLU A O 1
ATOM 2989 N N . GLU A 1 373 ? 23.833 -4.024 35.836 1.00 78.94 657 GLU A N 1
ATOM 2990 C CA . GLU A 1 373 ? 23.565 -4.859 37.003 1.00 85.98 657 GLU A CA 1
ATOM 2991 C C . GLU A 1 373 ? 24.813 -5.583 37.505 1.00 90.45 657 GLU A C 1
ATOM 2992 O O . GLU A 1 373 ? 24.816 -6.076 38.638 1.00 90.76 657 GLU A O 1
ATOM 2998 N N . SER A 1 374 ? 25.871 -5.652 36.697 1.00 92.54 658 SER A N 1
ATOM 2999 C CA . SER A 1 374 ? 27.131 -6.265 37.101 1.00 94.00 658 SER A CA 1
ATOM 3000 C C . SER A 1 374 ? 28.116 -5.267 37.696 1.00 95.90 658 SER A C 1
ATOM 3001 O O . SER A 1 374 ? 29.224 -5.662 38.076 1.00 97.08 658 SER A O 1
ATOM 3004 N N . GLY A 1 375 ? 27.745 -3.994 37.788 1.00 96.90 659 GLY A N 1
ATOM 3005 C CA . GLY A 1 375 ? 28.650 -2.965 38.238 1.00 99.00 659 GLY A CA 1
ATOM 3006 C C . GLY A 1 375 ? 28.758 -1.848 37.221 1.00 99.46 659 GLY A C 1
ATOM 3007 O O . GLY A 1 375 ? 28.439 -2.023 36.040 1.00 97.78 659 GLY A O 1
ATOM 3008 N N . PRO A 1 376 ? 29.215 -0.672 37.659 1.00 101.54 660 PRO A N 1
ATOM 3009 C CA . PRO A 1 376 ? 29.277 0.468 36.731 1.00 100.59 660 PRO A CA 1
ATOM 3010 C C . PRO A 1 376 ? 30.326 0.305 35.646 1.00 96.83 660 PRO A C 1
ATOM 3011 O O . PRO A 1 376 ? 30.125 0.804 34.532 1.00 96.67 660 PRO A O 1
ATOM 3015 N N . GLU A 1 377 ? 31.437 -0.375 35.932 1.00 93.34 661 GLU A N 1
ATOM 3016 C CA . GLU A 1 377 ? 32.464 -0.595 34.922 1.00 87.69 661 GLU A CA 1
ATOM 3017 C C . GLU A 1 377 ? 32.013 -1.665 33.939 1.00 81.57 661 GLU A C 1
ATOM 3018 O O . GLU A 1 377 ? 32.240 -2.861 34.156 1.00 81.26 661 GLU A O 1
ATOM 3024 N N . VAL A 1 378 ? 31.366 -1.237 32.861 1.00 75.32 662 VAL A N 1
ATOM 3025 C CA . VAL A 1 378 ? 30.877 -2.133 31.818 1.00 68.75 662 VAL A CA 1
ATOM 3026 C C . VAL A 1 378 ? 31.982 -2.288 30.781 1.00 65.72 662 VAL A C 1
ATOM 3027 O O . VAL A 1 378 ? 32.584 -1.284 30.371 1.00 64.09 662 VAL A O 1
ATOM 3031 N N . PRO A 1 379 ? 32.290 -3.509 30.341 1.00 65.44 663 PRO A N 1
ATOM 3032 C CA . PRO A 1 379 ? 33.443 -3.705 29.455 1.00 67.30 663 PRO A CA 1
ATOM 3033 C C . PRO A 1 379 ? 33.282 -2.966 28.137 1.00 65.38 663 PRO A C 1
ATOM 3034 O O . PRO A 1 379 ? 32.179 -2.600 27.723 1.00 66.26 663 PRO A O 1
ATOM 3038 N N . ALA A 1 380 ? 34.422 -2.747 27.476 1.00 64.26 664 ALA A N 1
ATOM 3039 C CA . ALA A 1 380 ? 34.438 -1.970 26.241 1.00 63.59 664 ALA A CA 1
ATOM 3040 C C . ALA A 1 380 ? 33.508 -2.574 25.199 1.00 61.67 664 ALA A C 1
ATOM 3041 O O . ALA A 1 380 ? 32.630 -1.886 24.663 1.00 64.01 664 ALA A O 1
ATOM 3043 N N . HIS A 1 381 ? 33.674 -3.867 24.918 1.00 58.88 665 HIS A N 1
ATOM 3044 C CA . HIS A 1 381 ? 32.890 -4.558 23.898 1.00 57.70 665 HIS A CA 1
ATOM 3045 C C . HIS A 1 381 ? 31.404 -4.250 24.021 1.00 59.15 665 HIS A C 1
ATOM 3046 O O . HIS A 1 381 ? 30.798 -3.716 23.082 1.00 61.71 665 HIS A O 1
ATOM 3064 N N . LEU A 1 383 ? 29.902 -1.949 25.779 1.00 58.92 667 LEU A N 1
ATOM 3065 C CA . LEU A 1 383 ? 29.736 -0.522 25.530 1.00 57.08 667 LEU A CA 1
ATOM 3066 C C . LEU A 1 383 ? 29.576 -0.280 24.036 1.00 58.03 667 LEU A C 1
ATOM 3067 O O . LEU A 1 383 ? 28.556 0.267 23.595 1.00 54.06 667 LEU A O 1
ATOM 3072 N N . ASN A 1 384 ? 30.564 -0.747 23.263 1.00 59.44 668 ASN A N 1
ATOM 3073 C CA . ASN A 1 384 ? 30.525 -0.544 21.820 1.00 57.69 668 ASN A CA 1
ATOM 3074 C C . ASN A 1 384 ? 29.207 -1.039 21.247 1.00 54.90 668 ASN A C 1
ATOM 3075 O O . ASN A 1 384 ? 28.502 -0.296 20.552 1.00 54.20 668 ASN A O 1
ATOM 3080 N N . VAL A 1 385 ? 28.825 -2.274 21.590 1.00 53.53 669 VAL A N 1
ATOM 3081 C CA . VAL A 1 385 ? 27.572 -2.816 21.075 1.00 52.75 669 VAL A CA 1
ATOM 3082 C C . VAL A 1 385 ? 26.426 -1.878 21.419 1.00 52.48 669 VAL A C 1
ATOM 3083 O O . VAL A 1 385 ? 25.678 -1.433 20.536 1.00 51.85 669 VAL A O 1
ATOM 3087 N N . ILE A 1 386 ? 26.325 -1.498 22.699 1.00 51.29 670 ILE A N 1
ATOM 3088 C CA . ILE A 1 386 ? 25.269 -0.579 23.119 1.00 53.78 670 ILE A CA 1
ATOM 3089 C C . ILE A 1 386 ? 25.334 0.694 22.289 1.00 52.82 670 ILE A C 1
ATOM 3090 O O . ILE A 1 386 ? 24.334 1.130 21.701 1.00 47.87 670 ILE A O 1
ATOM 3095 N N . SER A 1 387 ? 26.537 1.266 22.177 1.00 55.09 671 SER A N 1
ATOM 3096 C CA . SER A 1 387 ? 26.711 2.490 21.407 1.00 53.67 671 SER A CA 1
ATOM 3097 C C . SER A 1 387 ? 26.165 2.316 20.000 1.00 52.11 671 SER A C 1
ATOM 3098 O O . SER A 1 387 ? 25.400 3.160 19.510 1.00 53.61 671 SER A O 1
ATOM 3101 N N . ARG A 1 388 ? 26.501 1.189 19.359 1.00 46.60 672 ARG A N 1
ATOM 3102 C CA . ARG A 1 388 ? 26.036 0.942 18.000 1.00 45.44 672 ARG A CA 1
ATOM 3103 C C . ARG A 1 388 ? 24.533 1.149 17.908 1.00 47.46 672 ARG A C 1
ATOM 3104 O O . ARG A 1 388 ? 24.049 1.923 17.071 1.00 48.60 672 ARG A O 1
ATOM 3112 N N . HIS A 1 389 ? 23.784 0.526 18.821 1.00 46.29 673 HIS A N 1
ATOM 3113 C CA . HIS A 1 389 ? 22.334 0.654 18.780 1.00 48.54 673 HIS A CA 1
ATOM 3114 C C . HIS A 1 389 ? 21.921 2.113 18.910 1.00 51.55 673 HIS A C 1
ATOM 3115 O O . HIS A 1 389 ? 21.172 2.634 18.071 1.00 42.98 673 HIS A O 1
ATOM 3122 N N . PHE A 1 390 ? 22.456 2.807 19.922 1.00 52.27 674 PHE A N 1
ATOM 3123 C CA . PHE A 1 390 ? 22.163 4.229 20.062 1.00 51.99 674 PHE A CA 1
ATOM 3124 C C . PHE A 1 390 ? 22.455 4.952 18.757 1.00 49.00 674 PHE A C 1
ATOM 3125 O O . PHE A 1 390 ? 21.610 5.695 18.239 1.00 52.02 674 PHE A O 1
ATOM 3133 N N . GLU A 1 391 ? 23.623 4.676 18.168 1.00 44.30 675 GLU A N 1
ATOM 3134 C CA . GLU A 1 391 ? 23.994 5.347 16.930 1.00 49.82 675 GLU A CA 1
ATOM 3135 C C . GLU A 1 391 ? 22.949 5.098 15.856 1.00 51.62 675 GLU A C 1
ATOM 3136 O O . GLU A 1 391 ? 22.482 6.038 15.197 1.00 51.06 675 GLU A O 1
ATOM 3142 N N . ASP A 1 392 ? 22.535 3.838 15.700 1.00 49.68 676 ASP A N 1
ATOM 3143 C CA . ASP A 1 392 ? 21.528 3.526 14.695 1.00 49.71 676 ASP A CA 1
ATOM 3144 C C . ASP A 1 392 ? 20.281 4.366 14.920 1.00 50.30 676 ASP A C 1
ATOM 3145 O O . ASP A 1 392 ? 19.772 5.000 13.986 1.00 50.60 676 ASP A O 1
ATOM 3150 N N . ALA A 1 393 ? 19.821 4.442 16.173 1.00 48.59 677 ALA A N 1
ATOM 3151 C CA . ALA A 1 393 ? 18.679 5.288 16.488 1.00 48.60 677 ALA A CA 1
ATOM 3152 C C . ALA A 1 393 ? 18.926 6.699 15.977 1.00 49.56 677 ALA A C 1
ATOM 3153 O O . ALA A 1 393 ? 18.152 7.234 15.170 1.00 51.72 677 ALA A O 1
ATOM 3155 N N . TYR A 1 394 ? 20.055 7.280 16.392 1.00 44.26 678 TYR A N 1
ATOM 3156 C CA . TYR A 1 394 ? 20.442 8.603 15.925 1.00 48.87 678 TYR A CA 1
ATOM 3157 C C . TYR A 1 394 ? 20.340 8.683 14.409 1.00 55.54 678 TYR A C 1
ATOM 3158 O O . TYR A 1 394 ? 19.623 9.536 13.867 1.00 58.64 678 TYR A O 1
ATOM 3167 N N . ASN A 1 395 ? 20.978 7.732 13.714 1.00 55.25 679 ASN A N 1
ATOM 3168 C CA . ASN A 1 395 ? 21.046 7.800 12.258 1.00 50.72 679 ASN A CA 1
ATOM 3169 C C . ASN A 1 395 ? 19.657 7.862 11.647 1.00 50.01 679 ASN A C 1
ATOM 3170 O O . ASN A 1 395 ? 19.436 8.569 10.656 1.00 52.94 679 ASN A O 1
ATOM 3175 N N . LEU A 1 396 ? 18.702 7.147 12.237 1.00 44.53 680 LEU A N 1
ATOM 3176 C CA . LEU A 1 396 ? 17.364 7.159 11.670 1.00 45.73 680 LEU A CA 1
ATOM 3177 C C . LEU A 1 396 ? 16.638 8.449 12.023 1.00 46.92 680 LEU A C 1
ATOM 3178 O O . LEU A 1 396 ? 16.013 9.069 11.155 1.00 45.83 680 LEU A O 1
ATOM 3183 N N . LEU A 1 397 ? 16.758 8.896 13.276 1.00 49.11 681 LEU A N 1
ATOM 3184 C CA . LEU A 1 397 ? 16.050 10.105 13.683 1.00 51.34 681 LEU A CA 1
ATOM 3185 C C . LEU A 1 397 ? 16.588 11.320 12.944 1.00 54.89 681 LEU A C 1
ATOM 3186 O O . LEU A 1 397 ? 15.820 12.214 12.564 1.00 63.39 681 LEU A O 1
ATOM 3191 N N . TYR A 1 398 ? 17.903 11.353 12.712 1.00 53.65 682 TYR A N 1
ATOM 3192 C CA . TYR A 1 398 ? 18.502 12.393 11.883 1.00 61.16 682 TYR A CA 1
ATOM 3193 C C . TYR A 1 398 ? 17.766 12.534 10.557 1.00 61.42 682 TYR A C 1
ATOM 3194 O O . TYR A 1 398 ? 17.544 13.650 10.075 1.00 60.75 682 TYR A O 1
ATOM 3203 N N . ILE A 1 399 ? 17.373 11.409 9.954 1.00 59.57 683 ILE A N 1
ATOM 3204 C CA . ILE A 1 399 ? 16.660 11.474 8.684 1.00 56.01 683 ILE A CA 1
ATOM 3205 C C . ILE A 1 399 ? 15.225 11.932 8.906 1.00 55.67 683 ILE A C 1
ATOM 3206 O O . ILE A 1 399 ? 14.679 12.719 8.123 1.00 53.79 683 ILE A O 1
ATOM 3211 N N . LEU A 1 400 ? 14.602 11.473 9.991 1.00 55.97 684 LEU A N 1
ATOM 3212 C CA . LEU A 1 400 ? 13.169 11.680 10.156 1.00 54.88 684 LEU A CA 1
ATOM 3213 C C . LEU A 1 400 ? 12.843 13.095 10.615 1.00 58.31 684 LEU A C 1
ATOM 3214 O O . LEU A 1 400 ? 11.873 13.693 10.137 1.00 59.02 684 LEU A O 1
ATOM 3219 N N . CYS A 1 401 ? 13.632 13.651 11.540 1.00 56.65 685 CYS A N 1
ATOM 3220 C CA . CYS A 1 401 ? 13.271 14.934 12.129 1.00 61.17 685 CYS A CA 1
ATOM 3221 C C . CYS A 1 401 ? 14.444 15.897 12.287 1.00 64.16 685 CYS A C 1
ATOM 3222 O O . CYS A 1 401 ? 14.269 16.960 12.895 1.00 60.95 685 CYS A O 1
ATOM 3225 N N . GLY A 1 402 ? 15.624 15.571 11.776 1.00 69.01 686 GLY A N 1
ATOM 3226 C CA . GLY A 1 402 ? 16.675 16.560 11.671 1.00 71.88 686 GLY A CA 1
ATOM 3227 C C . GLY A 1 402 ? 17.741 16.418 12.747 1.00 70.50 686 GLY A C 1
ATOM 3228 O O . GLY A 1 402 ? 17.570 15.739 13.763 1.00 65.90 686 GLY A O 1
ATOM 3229 N N . GLU A 1 403 ? 18.859 17.110 12.511 1.00 74.68 687 GLU A N 1
ATOM 3230 C CA . GLU A 1 403 ? 20.025 17.012 13.384 1.00 77.15 687 GLU A CA 1
ATOM 3231 C C . GLU A 1 403 ? 19.718 17.500 14.795 1.00 78.83 687 GLU A C 1
ATOM 3232 O O . GLU A 1 403 ? 20.147 16.885 15.779 1.00 80.79 687 GLU A O 1
ATOM 3238 N N . ASP A 1 404 ? 18.977 18.599 14.917 1.00 76.85 688 ASP A N 1
ATOM 3239 C CA . ASP A 1 404 ? 18.819 19.295 16.186 1.00 78.91 688 ASP A CA 1
ATOM 3240 C C . ASP A 1 404 ? 17.496 18.994 16.883 1.00 78.72 688 ASP A C 1
ATOM 3241 O O . ASP A 1 404 ? 17.165 19.660 17.869 1.00 83.01 688 ASP A O 1
ATOM 3246 N N . HIS A 1 405 ? 16.739 18.009 16.406 1.00 73.94 689 HIS A N 1
ATOM 3247 C CA . HIS A 1 405 ? 15.479 17.658 17.049 1.00 73.48 689 HIS A CA 1
ATOM 3248 C C . HIS A 1 405 ? 15.730 16.978 18.391 1.00 73.82 689 HIS A C 1
ATOM 3249 O O . HIS A 1 405 ? 16.759 16.332 18.603 1.00 69.51 689 HIS A O 1
ATOM 3256 N N . ASP A 1 406 ? 14.761 17.120 19.301 1.00 77.28 690 ASP A N 1
ATOM 3257 C CA . ASP A 1 406 ? 14.921 16.590 20.654 1.00 77.62 690 ASP A CA 1
ATOM 3258 C C . ASP A 1 406 ? 15.125 15.077 20.648 1.00 72.74 690 ASP A C 1
ATOM 3259 O O . ASP A 1 406 ? 15.922 14.549 21.435 1.00 73.81 690 ASP A O 1
ATOM 3264 N N . TYR A 1 407 ? 14.417 14.361 19.770 1.00 68.04 691 TYR A N 1
ATOM 3265 C CA . TYR A 1 407 ? 14.610 12.916 19.667 1.00 66.64 691 TYR A CA 1
ATOM 3266 C C . TYR A 1 407 ? 16.040 12.589 19.246 1.00 67.75 691 TYR A C 1
ATOM 3267 O O . TYR A 1 407 ? 16.737 11.794 19.898 1.00 71.78 691 TYR A O 1
ATOM 3276 N N . THR A 1 408 ? 16.495 13.211 18.154 1.00 64.96 692 THR A N 1
ATOM 3277 C CA . THR A 1 408 ? 17.834 12.956 17.635 1.00 61.81 692 THR A CA 1
ATOM 3278 C C . THR A 1 408 ? 18.900 13.286 18.672 1.00 63.89 692 THR A C 1
ATOM 3279 O O . THR A 1 408 ? 19.838 12.507 18.886 1.00 62.29 692 THR A O 1
ATOM 3283 N N . VAL A 1 409 ? 18.771 14.439 19.336 1.00 65.74 693 VAL A N 1
ATOM 3284 C CA . VAL A 1 409 ? 19.781 14.822 20.318 1.00 69.85 693 VAL A CA 1
ATOM 3285 C C . VAL A 1 409 ? 19.721 13.912 21.537 1.00 70.41 693 VAL A C 1
ATOM 3286 O O . VAL A 1 409 ? 20.727 13.733 22.231 1.00 70.84 693 VAL A O 1
ATOM 3290 N N . ALA A 1 410 ? 18.557 13.323 21.823 1.00 71.67 694 ALA A N 1
ATOM 3291 C CA . ALA A 1 410 ? 18.481 12.353 22.911 1.00 72.76 694 ALA A CA 1
ATOM 3292 C C . ALA A 1 410 ? 19.275 11.096 22.573 1.00 70.60 694 ALA A C 1
ATOM 3293 O O . ALA A 1 410 ? 20.136 10.658 23.354 1.00 71.74 694 ALA A O 1
ATOM 3295 N N . ALA A 1 411 ? 19.013 10.514 21.399 1.00 66.55 695 ALA A N 1
ATOM 3296 C CA . ALA A 1 411 ? 19.745 9.315 20.995 1.00 62.62 695 ALA A CA 1
ATOM 3297 C C . ALA A 1 411 ? 21.245 9.583 20.919 1.00 61.23 695 ALA A C 1
ATOM 3298 O O . ALA A 1 411 ? 22.056 8.816 21.459 1.00 58.74 695 ALA A O 1
ATOM 3300 N N . GLY A 1 412 ? 21.635 10.674 20.254 1.00 63.48 696 GLY A N 1
ATOM 3301 C CA . GLY A 1 412 ? 23.045 11.022 20.185 1.00 66.63 696 GLY A CA 1
ATOM 3302 C C . GLY A 1 412 ? 23.660 11.279 21.547 1.00 70.32 696 GLY A C 1
ATOM 3303 O O . GLY A 1 412 ? 24.842 10.995 21.764 1.00 69.16 696 GLY A O 1
ATOM 3304 N N . THR A 1 413 ? 22.870 11.816 22.480 1.00 73.47 697 THR A N 1
ATOM 3305 C CA . THR A 1 413 ? 23.343 12.011 23.846 1.00 77.13 697 THR A CA 1
ATOM 3306 C C . THR A 1 413 ? 23.704 10.679 24.489 1.00 77.35 697 THR A C 1
ATOM 3307 O O . THR A 1 413 ? 24.791 10.525 25.065 1.00 81.37 697 THR A O 1
ATOM 3311 N N . LYS A 1 414 ? 22.801 9.698 24.394 1.00 73.69 698 LYS A N 1
ATOM 3312 C CA . LYS A 1 414 ? 23.104 8.381 24.948 1.00 71.54 698 LYS A CA 1
ATOM 3313 C C . LYS A 1 414 ? 24.332 7.769 24.278 1.00 68.90 698 LYS A C 1
ATOM 3314 O O . LYS A 1 414 ? 25.208 7.210 24.955 1.00 73.86 698 LYS A O 1
ATOM 3320 N N . LYS A 1 415 ? 24.424 7.890 22.950 1.00 63.09 699 LYS A N 1
ATOM 3321 C CA . LYS A 1 415 ? 25.576 7.356 22.225 1.00 62.99 699 LYS A CA 1
ATOM 3322 C C . LYS A 1 415 ? 26.883 7.948 22.745 1.00 68.52 699 LYS A C 1
ATOM 3323 O O . LYS A 1 415 ? 27.818 7.215 23.102 1.00 70.00 699 LYS A O 1
ATOM 3329 N N . THR A 1 416 ? 26.964 9.281 22.805 1.00 69.64 700 THR A N 1
ATOM 3330 C CA . THR A 1 416 ? 28.214 9.917 23.206 1.00 71.38 700 THR A CA 1
ATOM 3331 C C . THR A 1 416 ? 28.540 9.656 24.670 1.00 71.45 700 THR A C 1
ATOM 3332 O O . THR A 1 416 ? 29.719 9.607 25.033 1.00 73.61 700 THR A O 1
ATOM 3336 N N . ALA A 1 417 ? 27.526 9.500 25.526 1.00 71.13 701 ALA A N 1
ATOM 3337 C CA . ALA A 1 417 ? 27.795 9.080 26.899 1.00 74.45 701 ALA A CA 1
ATOM 3338 C C . ALA A 1 417 ? 28.452 7.703 26.921 1.00 74.72 701 ALA A C 1
ATOM 3339 O O . ALA A 1 417 ? 29.453 7.479 27.624 1.00 75.55 701 ALA A O 1
ATOM 3341 N N . CYS A 1 418 ? 27.905 6.771 26.133 1.00 71.51 702 CYS A N 1
ATOM 3342 C CA . CYS A 1 418 ? 28.514 5.453 26.002 1.00 68.91 702 CYS A CA 1
ATOM 3343 C C . CYS A 1 418 ? 29.977 5.557 25.590 1.00 67.62 702 CYS A C 1
ATOM 3344 O O . CYS A 1 418 ? 30.850 4.929 26.200 1.00 65.28 702 CYS A O 1
ATOM 3347 N N . GLU A 1 419 ? 30.267 6.354 24.556 1.00 70.64 703 GLU A N 1
ATOM 3348 C CA . GLU A 1 419 ? 31.660 6.533 24.150 1.00 72.27 703 GLU A CA 1
ATOM 3349 C C . GLU A 1 419 ? 32.492 7.145 25.272 1.00 76.57 703 GLU A C 1
ATOM 3350 O O . GLU A 1 419 ? 33.677 6.824 25.424 1.00 78.14 703 GLU A O 1
ATOM 3356 N N . GLU A 1 420 ? 31.886 8.034 26.064 1.00 77.03 704 GLU A N 1
ATOM 3357 C CA . GLU A 1 420 ? 32.607 8.676 27.158 1.00 78.83 704 GLU A CA 1
ATOM 3358 C C . GLU A 1 420 ? 33.065 7.656 28.187 1.00 77.98 704 GLU A C 1
ATOM 3359 O O . GLU A 1 420 ? 34.142 7.799 28.778 1.00 81.39 704 GLU A O 1
ATOM 3365 N N . ARG A 1 421 ? 32.257 6.625 28.426 1.00 77.18 705 ARG A N 1
ATOM 3366 C CA . ARG A 1 421 ? 32.652 5.622 29.408 1.00 79.03 705 ARG A CA 1
ATOM 3367 C C . ARG A 1 421 ? 33.633 4.584 28.863 1.00 78.15 705 ARG A C 1
ATOM 3368 O O . ARG A 1 421 ? 33.998 3.661 29.599 1.00 79.71 705 ARG A O 1
ATOM 3376 N N . LEU A 1 422 ? 34.091 4.722 27.609 1.00 74.21 706 LEU A N 1
ATOM 3377 C CA . LEU A 1 422 ? 35.031 3.781 27.014 1.00 73.18 706 LEU A CA 1
ATOM 3378 C C . LEU A 1 422 ? 36.455 4.035 27.508 1.00 80.50 706 LEU A C 1
ATOM 3379 O O . LEU A 1 422 ? 36.830 5.177 27.786 1.00 82.24 706 LEU A O 1
ATOM 3384 N N . PRO A 1 423 ? 37.275 2.975 27.624 1.00 84.31 707 PRO A N 1
ATOM 3385 C CA . PRO A 1 423 ? 38.703 3.113 27.938 1.00 88.25 707 PRO A CA 1
ATOM 3386 C C . PRO A 1 423 ? 39.478 3.838 26.840 1.00 89.52 707 PRO A C 1
ATOM 3387 O O . PRO A 1 423 ? 39.646 3.284 25.751 1.00 86.94 707 PRO A O 1
ATOM 3391 N N . LEU B 2 1 ? 38.395 -20.316 -49.112 1.00 113.96 292 LEU B N 1
ATOM 3392 C CA . LEU B 2 1 ? 38.608 -19.810 -47.762 1.00 113.10 292 LEU B CA 1
ATOM 3393 C C . LEU B 2 1 ? 39.250 -20.916 -46.923 1.00 114.08 292 LEU B C 1
ATOM 3394 O O . LEU B 2 1 ? 38.601 -21.903 -46.571 1.00 113.28 292 LEU B O 1
ATOM 3399 N N . ALA B 2 2 ? 40.538 -20.732 -46.607 1.00 114.25 293 ALA B N 1
ATOM 3400 C CA . ALA B 2 2 ? 41.402 -21.825 -46.175 1.00 111.12 293 ALA B CA 1
ATOM 3401 C C . ALA B 2 2 ? 41.059 -22.283 -44.757 1.00 104.77 293 ALA B C 1
ATOM 3402 O O . ALA B 2 2 ? 40.769 -21.458 -43.886 1.00 101.41 293 ALA B O 1
ATOM 3404 N N . PRO B 2 3 ? 41.098 -23.592 -44.507 1.00 101.81 294 PRO B N 1
ATOM 3405 C CA . PRO B 2 3 ? 40.796 -24.104 -43.166 1.00 99.15 294 PRO B CA 1
ATOM 3406 C C . PRO B 2 3 ? 41.807 -23.640 -42.129 1.00 97.66 294 PRO B C 1
ATOM 3407 O O . PRO B 2 3 ? 43.002 -23.508 -42.405 1.00 101.33 294 PRO B O 1
ATOM 3411 N N . TYR B 2 4 ? 41.308 -23.409 -40.920 1.00 94.61 295 TYR B N 1
ATOM 3412 C CA . TYR B 2 4 ? 42.138 -23.028 -39.791 1.00 95.04 295 TYR B CA 1
ATOM 3413 C C . TYR B 2 4 ? 42.789 -24.265 -39.184 1.00 96.47 295 TYR B C 1
ATOM 3414 O O . TYR B 2 4 ? 42.228 -25.364 -39.214 1.00 97.20 295 TYR B O 1
ATOM 3423 N N . THR B 2 5 ? 43.979 -24.083 -38.622 1.00 95.91 296 THR B N 1
ATOM 3424 C CA . THR B 2 5 ? 44.494 -25.134 -37.764 1.00 92.57 296 THR B CA 1
ATOM 3425 C C . THR B 2 5 ? 43.791 -25.076 -36.410 1.00 89.16 296 THR B C 1
ATOM 3426 O O . THR B 2 5 ? 43.123 -24.096 -36.067 1.00 85.63 296 THR B O 1
ATOM 3430 N N . LEU B 2 6 ? 43.936 -26.153 -35.644 1.00 87.93 297 LEU B N 1
ATOM 3431 C CA . LEU B 2 6 ? 43.290 -26.220 -34.337 1.00 80.41 297 LEU B CA 1
ATOM 3432 C C . LEU B 2 6 ? 43.714 -25.091 -33.398 1.00 79.23 297 LEU B C 1
ATOM 3433 O O . LEU B 2 6 ? 42.837 -24.543 -32.706 1.00 79.39 297 LEU B O 1
ATOM 3438 N N . PRO B 2 7 ? 44.993 -24.701 -33.308 1.00 83.38 298 PRO B N 1
ATOM 3439 C CA . PRO B 2 7 ? 45.328 -23.530 -32.477 1.00 82.39 298 PRO B CA 1
ATOM 3440 C C . PRO B 2 7 ? 44.695 -22.240 -32.971 1.00 80.42 298 PRO B C 1
ATOM 3441 O O . PRO B 2 7 ? 44.344 -21.376 -32.157 1.00 80.29 298 PRO B O 1
ATOM 3445 N N . GLN B 2 8 ? 44.562 -22.087 -34.294 1.00 81.77 299 GLN B N 1
ATOM 3446 C CA . GLN B 2 8 ? 43.887 -20.926 -34.869 1.00 79.43 299 GLN B CA 1
ATOM 3447 C C . GLN B 2 8 ? 42.417 -20.899 -34.462 1.00 75.84 299 GLN B C 1
ATOM 3448 O O . GLN B 2 8 ? 41.886 -19.845 -34.096 1.00 74.09 299 GLN B O 1
ATOM 3454 N N . ILE B 2 9 ? 41.761 -22.063 -34.480 1.00 73.34 300 ILE B N 1
ATOM 3455 C CA . ILE B 2 9 ? 40.374 -22.167 -34.027 1.00 73.98 300 ILE B CA 1
ATOM 3456 C C . ILE B 2 9 ? 40.266 -21.824 -32.544 1.00 74.07 300 ILE B C 1
ATOM 3457 O O . ILE B 2 9 ? 39.350 -21.106 -32.118 1.00 69.65 300 ILE B O 1
ATOM 3462 N N . ALA B 2 10 ? 41.212 -22.315 -31.740 1.00 74.37 301 ALA B N 1
ATOM 3463 C CA . ALA B 2 10 ? 41.170 -22.072 -30.304 1.00 67.91 301 ALA B CA 1
ATOM 3464 C C . ALA B 2 10 ? 41.351 -20.603 -29.954 1.00 62.02 301 ALA B C 1
ATOM 3465 O O . ALA B 2 10 ? 40.945 -20.185 -28.866 1.00 64.19 301 ALA B O 1
ATOM 3467 N N . THR B 2 11 ? 41.940 -19.815 -30.842 1.00 59.48 302 THR B N 1
ATOM 3468 C CA . THR B 2 11 ? 42.145 -18.401 -30.574 1.00 62.08 302 THR B CA 1
ATOM 3469 C C . THR B 2 11 ? 40.835 -17.625 -30.660 1.00 62.00 302 THR B C 1
ATOM 3470 O O . THR B 2 11 ? 40.663 -16.594 -30.009 1.00 64.85 302 THR B O 1
ATOM 3484 N N . VAL B 2 13 ? 37.437 -19.109 -30.450 1.00 50.98 304 VAL B N 1
ATOM 3485 C CA . VAL B 2 13 ? 36.310 -19.612 -29.685 1.00 54.75 304 VAL B CA 1
ATOM 3486 C C . VAL B 2 13 ? 36.775 -20.281 -28.399 1.00 55.11 304 VAL B C 1
ATOM 3487 O O . VAL B 2 13 ? 37.930 -20.691 -28.277 1.00 62.37 304 VAL B O 1
ATOM 3491 N N . GLN B 2 14 ? 35.856 -20.377 -27.442 1.00 49.73 305 GLN B N 1
ATOM 3492 C CA . GLN B 2 14 ? 36.100 -20.988 -26.143 1.00 50.06 305 GLN B CA 1
ATOM 3493 C C . GLN B 2 14 ? 35.119 -22.135 -25.954 1.00 50.50 305 GLN B C 1
ATOM 3494 O O . GLN B 2 14 ? 33.902 -21.918 -25.956 1.00 51.26 305 GLN B O 1
ATOM 3500 N N . VAL B 2 15 ? 35.644 -23.346 -25.793 1.00 50.19 306 VAL B N 1
ATOM 3501 C CA . VAL B 2 15 ? 34.812 -24.516 -25.535 1.00 49.93 306 VAL B CA 1
ATOM 3502 C C . VAL B 2 15 ? 34.440 -24.588 -24.057 1.00 52.40 306 VAL B C 1
ATOM 3503 O O . VAL B 2 15 ? 35.263 -24.316 -23.185 1.00 55.76 306 VAL B O 1
ATOM 3518 N N . HIS B 2 17 ? 33.334 -27.191 -21.210 1.00 67.22 308 HIS B N 1
ATOM 3519 C CA . HIS B 2 17 ? 33.233 -28.589 -20.790 1.00 69.32 308 HIS B CA 1
ATOM 3520 C C . HIS B 2 17 ? 31.839 -28.871 -20.238 1.00 61.54 308 HIS B C 1
ATOM 3521 O O . HIS B 2 17 ? 31.166 -27.959 -19.750 1.00 56.93 308 HIS B O 1
ATOM 3528 N N . VAL B 2 18 ? 31.395 -30.122 -20.323 1.00 59.17 309 VAL B N 1
ATOM 3529 C CA . VAL B 2 18 ? 30.229 -30.538 -19.550 1.00 57.54 309 VAL B CA 1
ATOM 3530 C C . VAL B 2 18 ? 30.564 -30.216 -18.101 1.00 54.16 309 VAL B C 1
ATOM 3531 O O . VAL B 2 18 ? 31.604 -30.667 -17.601 1.00 52.25 309 VAL B O 1
ATOM 3535 N N . PRO B 2 19 ? 29.755 -29.419 -17.407 1.00 55.35 310 PRO B N 1
ATOM 3536 C CA . PRO B 2 19 ? 30.076 -29.093 -16.013 1.00 53.04 310 PRO B CA 1
ATOM 3537 C C . PRO B 2 19 ? 30.081 -30.346 -15.153 1.00 49.96 310 PRO B C 1
ATOM 3538 O O . PRO B 2 19 ? 29.245 -31.235 -15.319 1.00 52.89 310 PRO B O 1
ATOM 3542 N N . GLY B 2 20 ? 31.051 -30.420 -14.248 1.00 49.23 311 GLY B N 1
ATOM 3543 C CA . GLY B 2 20 ? 31.104 -31.512 -13.292 1.00 49.44 311 GLY B CA 1
ATOM 3544 C C . GLY B 2 20 ? 29.868 -31.499 -12.414 1.00 45.75 311 GLY B C 1
ATOM 3545 O O . GLY B 2 20 ? 29.348 -30.427 -12.105 1.00 42.05 311 GLY B O 1
ATOM 3557 N N . GLY B 2 22 ? 28.823 -33.820 -14.424 1.00 43.35 313 GLY B N 1
ATOM 3558 C CA . GLY B 2 22 ? 28.453 -34.290 -15.746 1.00 44.80 313 GLY B CA 1
ATOM 3559 C C . GLY B 2 22 ? 27.028 -34.744 -15.990 1.00 49.20 313 GLY B C 1
ATOM 3560 O O . GLY B 2 22 ? 26.627 -34.904 -17.144 1.00 53.47 313 GLY B O 1
ATOM 3561 N N . ARG B 2 23 ? 26.255 -34.960 -14.927 1.00 46.46 314 ARG B N 1
ATOM 3562 C CA . ARG B 2 23 ? 24.918 -35.520 -15.067 1.00 49.62 314 ARG B CA 1
ATOM 3563 C C . ARG B 2 23 ? 23.945 -34.814 -14.133 1.00 48.96 314 ARG B C 1
ATOM 3564 O O . ARG B 2 23 ? 24.334 -34.087 -13.215 1.00 47.92 314 ARG B O 1
ATOM 3572 N N . CYS B 2 24 ? 22.658 -35.047 -14.385 1.00 50.22 315 CYS B N 1
ATOM 3573 C CA . CYS B 2 24 ? 21.575 -34.597 -13.527 1.00 48.73 315 CYS B CA 1
ATOM 3574 C C . CYS B 2 24 ? 20.739 -35.794 -13.096 1.00 48.36 315 CYS B C 1
ATOM 3575 O O . CYS B 2 24 ? 20.633 -36.791 -13.816 1.00 49.18 315 CYS B O 1
ATOM 3578 N N . LEU B 2 25 ? 20.141 -35.686 -11.912 1.00 46.50 316 LEU B N 1
ATOM 3579 C CA . LEU B 2 25 ? 19.330 -36.753 -11.348 1.00 44.80 316 LEU B CA 1
ATOM 3580 C C . LEU B 2 25 ? 17.977 -36.192 -10.933 1.00 41.17 316 LEU B C 1
ATOM 3581 O O . LEU B 2 25 ? 17.892 -35.085 -10.394 1.00 35.43 316 LEU B O 1
ATOM 3586 N N . TYR B 2 26 ? 16.922 -36.963 -11.188 1.00 39.69 317 TYR B N 1
ATOM 3587 C CA . TYR B 2 26 ? 15.556 -36.526 -10.942 1.00 40.85 317 TYR B CA 1
ATOM 3588 C C . TYR B 2 26 ? 14.809 -37.594 -10.162 1.00 43.17 317 TYR B C 1
ATOM 3589 O O . TYR B 2 26 ? 15.016 -38.791 -10.380 1.00 47.17 317 TYR B O 1
ATOM 3598 N N . THR B 2 27 ? 13.944 -37.159 -9.252 1.00 42.62 318 THR B N 1
ATOM 3599 C CA . THR B 2 27 ? 13.110 -38.096 -8.514 1.00 41.45 318 THR B CA 1
ATOM 3600 C C . THR B 2 27 ? 11.950 -38.549 -9.391 1.00 44.14 318 THR B C 1
ATOM 3601 O O . THR B 2 27 ? 11.376 -37.756 -10.141 1.00 45.67 318 THR B O 1
ATOM 3615 N N . HIS B 2 29 ? 9.266 -39.886 -7.940 1.00 50.77 320 HIS B N 1
ATOM 3616 C CA . HIS B 2 29 ? 8.120 -39.859 -7.042 1.00 50.97 320 HIS B CA 1
ATOM 3617 C C . HIS B 2 29 ? 8.045 -38.555 -6.264 1.00 50.96 320 HIS B C 1
ATOM 3618 O O . HIS B 2 29 ? 9.054 -37.875 -6.080 1.00 50.48 320 HIS B O 1
ATOM 3625 N N . ASP B 2 30 ? 6.840 -38.212 -5.813 1.00 51.45 321 ASP B N 1
ATOM 3626 C CA . ASP B 2 30 ? 6.693 -37.157 -4.822 1.00 47.42 321 ASP B CA 1
ATOM 3627 C C . ASP B 2 30 ? 7.474 -37.531 -3.571 1.00 47.52 321 ASP B C 1
ATOM 3628 O O . ASP B 2 30 ? 7.534 -38.702 -3.186 1.00 52.36 321 ASP B O 1
ATOM 3633 N N . LEU B 2 31 ? 8.085 -36.536 -2.937 1.00 43.61 322 LEU B N 1
ATOM 3634 C CA . LEU B 2 31 ? 8.870 -36.759 -1.730 1.00 38.20 322 LEU B CA 1
ATOM 3635 C C . LEU B 2 31 ? 8.495 -35.721 -0.686 1.00 40.07 322 LEU B C 1
ATOM 3636 O O . LEU B 2 31 ? 8.441 -34.524 -0.987 1.00 44.90 322 LEU B O 1
ATOM 3641 N N . GLU B 2 32 ? 8.235 -36.180 0.530 1.00 37.92 323 GLU B N 1
ATOM 3642 C CA . GLU B 2 32 ? 8.066 -35.278 1.654 1.00 38.26 323 GLU B CA 1
ATOM 3643 C C . GLU B 2 32 ? 9.433 -34.886 2.213 1.00 38.56 323 GLU B C 1
ATOM 3644 O O . GLU B 2 32 ? 10.403 -35.637 2.077 1.00 35.95 323 GLU B O 1
ATOM 3650 N N . PRO B 2 33 ? 9.540 -33.708 2.829 1.00 41.11 324 PRO B N 1
ATOM 3651 C CA . PRO B 2 33 ? 10.825 -33.296 3.412 1.00 38.89 324 PRO B CA 1
ATOM 3652 C C . PRO B 2 33 ? 11.308 -34.299 4.450 1.00 37.25 324 PRO B C 1
ATOM 3653 O O . PRO B 2 33 ? 10.571 -34.683 5.359 1.00 37.86 324 PRO B O 1
ATOM 3657 N N . GLY B 2 34 ? 12.564 -34.723 4.304 1.00 35.95 325 GLY B N 1
ATOM 3658 C CA . GLY B 2 34 ? 13.161 -35.684 5.204 1.00 33.70 325 GLY B CA 1
ATOM 3659 C C . GLY B 2 34 ? 13.051 -37.127 4.768 1.00 37.09 325 GLY B C 1
ATOM 3660 O O . GLY B 2 34 ? 13.665 -37.996 5.402 1.00 40.07 325 GLY B O 1
ATOM 3661 N N . SER B 2 35 ? 12.296 -37.413 3.710 1.00 37.19 326 SER B N 1
ATOM 3662 C CA . SER B 2 35 ? 12.121 -38.788 3.265 1.00 42.86 326 SER B CA 1
ATOM 3663 C C . SER B 2 35 ? 13.399 -39.315 2.628 1.00 43.76 326 SER B C 1
ATOM 3664 O O . SER B 2 35 ? 14.101 -38.591 1.916 1.00 42.17 326 SER B O 1
ATOM 3667 N N . ILE B 2 36 ? 13.694 -40.590 2.882 1.00 41.35 327 ILE B N 1
ATOM 3668 C CA . ILE B 2 36 ? 14.818 -41.237 2.220 1.00 40.89 327 ILE B CA 1
ATOM 3669 C C . ILE B 2 36 ? 14.490 -41.417 0.746 1.00 39.49 327 ILE B C 1
ATOM 3670 O O . ILE B 2 36 ? 13.411 -41.907 0.389 1.00 40.31 327 ILE B O 1
ATOM 3675 N N . ILE B 2 37 ? 15.416 -41.006 -0.119 1.00 38.07 328 ILE B N 1
ATOM 3676 C CA . ILE B 2 37 ? 15.277 -41.192 -1.558 1.00 37.90 328 ILE B CA 1
ATOM 3677 C C . ILE B 2 37 ? 15.882 -42.541 -1.915 1.00 42.89 328 ILE B C 1
ATOM 3678 O O . ILE B 2 37 ? 15.221 -43.391 -2.523 1.00 46.82 328 ILE B O 1
ATOM 3683 N N . PHE B 2 38 ? 17.143 -42.745 -1.540 1.00 42.90 329 PHE B N 1
ATOM 3684 C CA . PHE B 2 38 ? 17.740 -44.072 -1.569 1.00 41.71 329 PHE B CA 1
ATOM 3685 C C . PHE B 2 38 ? 18.972 -44.077 -0.675 1.00 41.37 329 PHE B C 1
ATOM 3686 O O . PHE B 2 38 ? 19.422 -43.036 -0.180 1.00 41.74 329 PHE B O 1
ATOM 3694 N N . VAL B 2 39 ? 19.487 -45.282 -0.448 1.00 42.97 330 VAL B N 1
ATOM 3695 C CA . VAL B 2 39 ? 20.725 -45.518 0.281 1.00 47.74 330 VAL B CA 1
ATOM 3696 C C . VAL B 2 39 ? 21.652 -46.289 -0.643 1.00 50.40 330 VAL B C 1
ATOM 3697 O O . VAL B 2 39 ? 21.241 -47.292 -1.239 1.00 52.44 330 VAL B O 1
ATOM 3701 N N . GLU B 2 40 ? 22.892 -45.827 -0.771 1.00 49.71 331 GLU B N 1
ATOM 3702 C CA . GLU B 2 40 ? 23.834 -46.440 -1.696 1.00 50.13 331 GLU B CA 1
ATOM 3703 C C . GLU B 2 40 ? 25.090 -46.905 -0.972 1.00 50.96 331 GLU B C 1
ATOM 3704 O O . GLU B 2 40 ? 25.629 -46.192 -0.121 1.00 49.70 331 GLU B O 1
ATOM 3710 N N . THR B 2 41 ? 25.552 -48.110 -1.327 1.00 50.84 332 THR B N 1
ATOM 3711 C CA . THR B 2 41 ? 26.838 -48.602 -0.865 1.00 53.09 332 THR B CA 1
ATOM 3712 C C . THR B 2 41 ? 27.964 -48.007 -1.703 1.00 49.04 332 THR B C 1
ATOM 3713 O O . THR B 2 41 ? 27.773 -47.691 -2.881 1.00 52.85 332 THR B O 1
ATOM 3717 N N . PRO B 2 42 ? 29.148 -47.848 -1.120 1.00 47.46 333 PRO B N 1
ATOM 3718 C CA . PRO B 2 42 ? 30.277 -47.322 -1.889 1.00 48.24 333 PRO B CA 1
ATOM 3719 C C . PRO B 2 42 ? 30.732 -48.293 -2.964 1.00 52.24 333 PRO B C 1
ATOM 3720 O O . PRO B 2 42 ? 30.663 -49.515 -2.808 1.00 49.79 333 PRO B O 1
ATOM 3724 N N . VAL B 2 43 ? 31.192 -47.724 -4.079 1.00 54.06 334 VAL B N 1
ATOM 3725 C CA . VAL B 2 43 ? 31.992 -48.500 -5.020 1.00 57.49 334 VAL B CA 1
ATOM 3726 C C . VAL B 2 43 ? 33.291 -48.927 -4.354 1.00 61.42 334 VAL B C 1
ATOM 3727 O O . VAL B 2 43 ? 33.728 -50.078 -4.482 1.00 61.04 334 VAL B O 1
ATOM 3731 N N . LEU B 2 44 ? 33.917 -48.011 -3.618 1.00 62.35 335 LEU B N 1
ATOM 3732 C CA . LEU B 2 44 ? 35.117 -48.328 -2.862 1.00 61.31 335 LEU B CA 1
ATOM 3733 C C . LEU B 2 44 ? 35.279 -47.332 -1.720 1.00 60.48 335 LEU B C 1
ATOM 3734 O O . LEU B 2 44 ? 34.954 -46.140 -1.860 1.00 61.74 335 LEU B O 1
ATOM 3739 N N . VAL B 2 45 ? 35.763 -47.851 -0.592 1.00 58.12 336 VAL B N 1
ATOM 3740 C CA . VAL B 2 45 ? 36.152 -47.078 0.581 1.00 58.67 336 VAL B CA 1
ATOM 3741 C C . VAL B 2 45 ? 37.671 -47.132 0.665 1.00 63.87 336 VAL B C 1
ATOM 3742 O O . VAL B 2 45 ? 38.249 -48.165 1.028 1.00 65.88 336 VAL B O 1
ATOM 3746 N N . ALA B 2 46 ? 38.320 -46.024 0.324 1.00 65.63 337 ALA B N 1
ATOM 3747 C CA . ALA B 2 46 ? 39.776 -45.918 0.337 1.00 65.21 337 ALA B CA 1
ATOM 3748 C C . ALA B 2 46 ? 40.226 -45.454 1.716 1.00 65.54 337 ALA B C 1
ATOM 3749 O O . ALA B 2 46 ? 40.117 -44.271 2.058 1.00 66.72 337 ALA B O 1
ATOM 3751 N N . ILE B 2 47 ? 40.724 -46.397 2.509 1.00 65.53 338 ILE B N 1
ATOM 3752 C CA . ILE B 2 47 ? 41.324 -46.127 3.814 1.00 70.53 338 ILE B CA 1
ATOM 3753 C C . ILE B 2 47 ? 42.589 -46.957 3.941 1.00 72.65 338 ILE B C 1
ATOM 3754 O O . ILE B 2 47 ? 42.769 -47.949 3.214 1.00 73.78 338 ILE B O 1
ATOM 3759 N N . PRO B 2 48 ? 43.509 -46.567 4.834 1.00 74.38 339 PRO B N 1
ATOM 3760 C CA . PRO B 2 48 ? 44.780 -47.309 4.940 1.00 77.88 339 PRO B CA 1
ATOM 3761 C C . PRO B 2 48 ? 44.613 -48.810 5.126 1.00 80.01 339 PRO B C 1
ATOM 3762 O O . PRO B 2 48 ? 45.400 -49.587 4.571 1.00 83.94 339 PRO B O 1
ATOM 3766 N N . SER B 2 49 ? 43.598 -49.241 5.878 1.00 80.52 340 SER B N 1
ATOM 3767 C CA . SER B 2 49 ? 43.373 -50.664 6.108 1.00 86.37 340 SER B CA 1
ATOM 3768 C C . SER B 2 49 ? 42.967 -51.417 4.846 1.00 86.00 340 SER B C 1
ATOM 3769 O O . SER B 2 49 ? 42.892 -52.650 4.882 1.00 85.48 340 SER B O 1
ATOM 3772 N N . LEU B 2 50 ? 42.699 -50.713 3.743 1.00 84.72 341 LEU B N 1
ATOM 3773 C CA . LEU B 2 50 ? 42.389 -51.388 2.487 1.00 83.95 341 LEU B CA 1
ATOM 3774 C C . LEU B 2 50 ? 43.603 -52.125 1.936 1.00 88.02 341 LEU B C 1
ATOM 3775 O O . LEU B 2 50 ? 43.459 -53.194 1.330 1.00 87.49 341 LEU B O 1
ATOM 3780 N N . ASP B 2 51 ? 44.800 -51.571 2.138 1.00 91.28 342 ASP B N 1
ATOM 3781 C CA . ASP B 2 51 ? 46.035 -52.199 1.664 1.00 94.42 342 ASP B CA 1
ATOM 3782 C C . ASP B 2 51 ? 47.179 -51.543 2.446 1.00 95.20 342 ASP B C 1
ATOM 3783 O O . ASP B 2 51 ? 47.751 -50.547 2.003 1.00 94.53 342 ASP B O 1
ATOM 3788 N N . GLU B 2 52 ? 47.495 -52.119 3.608 1.00 96.06 343 GLU B N 1
ATOM 3789 C CA . GLU B 2 52 ? 48.452 -51.483 4.508 1.00 97.64 343 GLU B CA 1
ATOM 3790 C C . GLU B 2 52 ? 49.853 -51.452 3.912 1.00 103.02 343 GLU B C 1
ATOM 3791 O O . GLU B 2 52 ? 50.604 -50.499 4.142 1.00 104.98 343 GLU B O 1
ATOM 3797 N N . GLU B 2 53 ? 50.230 -52.486 3.158 1.00 106.25 344 GLU B N 1
ATOM 3798 C CA . GLU B 2 53 ? 51.533 -52.480 2.501 1.00 110.73 344 GLU B CA 1
ATOM 3799 C C . GLU B 2 53 ? 51.628 -51.330 1.505 1.00 109.27 344 GLU B C 1
ATOM 3800 O O . GLU B 2 53 ? 52.545 -50.498 1.572 1.00 111.49 344 GLU B O 1
ATOM 3806 N N . LEU B 2 54 ? 50.664 -51.262 0.580 1.00 104.04 345 LEU B N 1
ATOM 3807 C CA . LEU B 2 54 ? 50.590 -50.142 -0.353 1.00 100.14 345 LEU B CA 1
ATOM 3808 C C . LEU B 2 54 ? 50.601 -48.811 0.389 1.00 97.69 345 LEU B C 1
ATOM 3809 O O . LEU B 2 54 ? 51.295 -47.873 -0.013 1.00 96.08 345 LEU B O 1
ATOM 3814 N N . TRP B 2 55 ? 49.843 -48.718 1.486 1.00 96.32 346 TRP B N 1
ATOM 3815 C CA . TRP B 2 55 ? 49.800 -47.477 2.255 1.00 95.43 346 TRP B CA 1
ATOM 3816 C C . TRP B 2 55 ? 51.182 -47.099 2.772 1.00 95.62 346 TRP B C 1
ATOM 3817 O O . TRP B 2 55 ? 51.617 -45.956 2.619 1.00 96.31 346 TRP B O 1
ATOM 3828 N N . SER B 2 56 ? 51.885 -48.045 3.399 1.00 96.14 347 SER B N 1
ATOM 3829 C CA . SER B 2 56 ? 53.197 -47.744 3.967 1.00 99.87 347 SER B CA 1
ATOM 3830 C C . SER B 2 56 ? 54.162 -47.276 2.886 1.00 100.28 347 SER B C 1
ATOM 3831 O O . SER B 2 56 ? 54.868 -46.266 3.056 1.00 98.03 347 SER B O 1
ATOM 3834 N N . VAL B 2 57 ? 54.206 -48.005 1.763 1.00 102.32 348 VAL B N 1
ATOM 3835 C CA . VAL B 2 57 ? 54.936 -47.524 0.589 1.00 104.60 348 VAL B CA 1
ATOM 3836 C C . VAL B 2 57 ? 54.583 -46.061 0.322 1.00 103.81 348 VAL B C 1
ATOM 3837 O O . VAL B 2 57 ? 55.409 -45.154 0.517 1.00 104.59 348 VAL B O 1
ATOM 3841 N N . LEU B 2 58 ? 53.327 -45.818 -0.089 1.00 101.43 349 LEU B N 1
ATOM 3842 C CA . LEU B 2 58 ? 52.769 -44.483 -0.312 1.00 99.36 349 LEU B CA 1
ATOM 3843 C C . LEU B 2 58 ? 53.317 -43.429 0.645 1.00 99.70 349 LEU B C 1
ATOM 3844 O O . LEU B 2 58 ? 53.840 -42.388 0.222 1.00 99.70 349 LEU B O 1
ATOM 3849 N N . THR B 2 59 ? 53.162 -43.685 1.947 1.00 99.57 350 THR B N 1
ATOM 3850 C CA . THR B 2 59 ? 53.672 -42.783 2.972 1.00 100.14 350 THR B CA 1
ATOM 3851 C C . THR B 2 59 ? 55.135 -42.462 2.734 1.00 102.15 350 THR B C 1
ATOM 3852 O O . THR B 2 59 ? 55.522 -41.292 2.660 1.00 102.55 350 THR B O 1
ATOM 3856 N N . GLU B 2 60 ? 55.969 -43.496 2.595 1.00 104.61 351 GLU B N 1
ATOM 3857 C CA . GLU B 2 60 ? 57.400 -43.229 2.509 1.00 108.26 351 GLU B CA 1
ATOM 3858 C C . GLU B 2 60 ? 57.766 -42.466 1.235 1.00 108.19 351 GLU B C 1
ATOM 3859 O O . GLU B 2 60 ? 58.619 -41.565 1.284 1.00 108.04 351 GLU B O 1
ATOM 3865 N N . ILE B 2 61 ? 57.141 -42.782 0.086 1.00 106.60 352 ILE B N 1
ATOM 3866 C CA . ILE B 2 61 ? 57.437 -41.962 -1.093 1.00 106.51 352 ILE B CA 1
ATOM 3867 C C . ILE B 2 61 ? 56.988 -40.518 -0.863 1.00 108.78 352 ILE B C 1
ATOM 3868 O O . ILE B 2 61 ? 57.604 -39.569 -1.366 1.00 111.92 352 ILE B O 1
ATOM 3873 N N . ASN B 2 62 ? 55.910 -40.326 -0.102 1.00 108.22 353 ASN B N 1
ATOM 3874 C CA . ASN B 2 62 ? 55.463 -38.965 0.174 1.00 107.84 353 ASN B CA 1
ATOM 3875 C C . ASN B 2 62 ? 56.466 -38.218 1.042 1.00 109.40 353 ASN B C 1
ATOM 3876 O O . ASN B 2 62 ? 56.728 -37.032 0.812 1.00 108.88 353 ASN B O 1
ATOM 3881 N N . ASP B 2 63 ? 57.039 -38.892 2.043 1.00 112.34 354 ASP B N 1
ATOM 3882 C CA . ASP B 2 63 ? 57.971 -38.209 2.936 1.00 115.32 354 ASP B CA 1
ATOM 3883 C C . ASP B 2 63 ? 59.313 -37.949 2.267 1.00 117.42 354 ASP B C 1
ATOM 3884 O O . ASP B 2 63 ? 59.993 -36.976 2.613 1.00 120.17 354 ASP B O 1
ATOM 3889 N N . GLU B 2 64 ? 59.721 -38.796 1.320 1.00 116.99 355 GLU B N 1
ATOM 3890 C CA . GLU B 2 64 ? 60.921 -38.475 0.552 1.00 118.56 355 GLU B CA 1
ATOM 3891 C C . GLU B 2 64 ? 60.687 -37.254 -0.327 1.00 117.87 355 GLU B C 1
ATOM 3892 O O . GLU B 2 64 ? 61.437 -36.273 -0.265 1.00 118.52 355 GLU B O 1
ATOM 3898 N N . GLU B 2 65 ? 59.647 -37.303 -1.152 1.00 115.67 356 GLU B N 1
ATOM 3899 C CA . GLU B 2 65 ? 59.303 -36.232 -2.076 1.00 113.43 356 GLU B CA 1
ATOM 3900 C C . GLU B 2 65 ? 57.800 -36.028 -1.967 1.00 111.12 356 GLU B C 1
ATOM 3901 O O . GLU B 2 65 ? 57.032 -36.956 -2.236 1.00 110.73 356 GLU B O 1
ATOM 3907 N N . ALA B 2 66 ? 57.378 -34.838 -1.543 1.00 108.70 357 ALA B N 1
ATOM 3908 C CA . ALA B 2 66 ? 55.963 -34.608 -1.280 1.00 103.81 357 ALA B CA 1
ATOM 3909 C C . ALA B 2 66 ? 55.142 -34.762 -2.555 1.00 101.80 357 ALA B C 1
ATOM 3910 O O . ALA B 2 66 ? 55.524 -34.280 -3.625 1.00 104.91 357 ALA B O 1
ATOM 3912 N N . LEU B 2 67 ? 54.014 -35.455 -2.435 1.00 96.53 358 LEU B N 1
ATOM 3913 C CA . LEU B 2 67 ? 53.096 -35.631 -3.549 1.00 94.76 358 LEU B CA 1
ATOM 3914 C C . LEU B 2 67 ? 52.126 -34.459 -3.599 1.00 89.52 358 LEU B C 1
ATOM 3915 O O . LEU B 2 67 ? 51.681 -33.963 -2.559 1.00 89.37 358 LEU B O 1
ATOM 3920 N N . GLU B 2 68 ? 51.815 -34.009 -4.817 1.00 85.44 359 GLU B N 1
ATOM 3921 C CA . GLU B 2 68 ? 50.894 -32.889 -4.982 1.00 85.47 359 GLU B CA 1
ATOM 3922 C C . GLU B 2 68 ? 49.545 -33.199 -4.345 1.00 84.59 359 GLU B C 1
ATOM 3923 O O . GLU B 2 68 ? 49.006 -32.393 -3.578 1.00 85.11 359 GLU B O 1
ATOM 3929 N N . LEU B 2 69 ? 48.990 -34.369 -4.648 1.00 81.64 360 LEU B N 1
ATOM 3930 C CA . LEU B 2 69 ? 47.815 -34.881 -3.958 1.00 76.49 360 LEU B CA 1
ATOM 3931 C C . LEU B 2 69 ? 48.255 -35.862 -2.883 1.00 77.24 360 LEU B C 1
ATOM 3932 O O . LEU B 2 69 ? 49.105 -36.722 -3.157 1.00 80.39 360 LEU B O 1
ATOM 3937 N N . PRO B 2 70 ? 47.722 -35.760 -1.668 1.00 77.85 361 PRO B N 1
ATOM 3938 C CA . PRO B 2 70 ? 48.188 -36.610 -0.556 1.00 79.66 361 PRO B CA 1
ATOM 3939 C C . PRO B 2 70 ? 48.054 -38.091 -0.873 1.00 78.75 361 PRO B C 1
ATOM 3940 O O . PRO B 2 70 ? 47.383 -38.472 -1.843 1.00 76.82 361 PRO B O 1
ATOM 3944 N N . PRO B 2 71 ? 48.689 -38.959 -0.075 1.00 83.13 362 PRO B N 1
ATOM 3945 C CA . PRO B 2 71 ? 48.723 -40.392 -0.422 1.00 85.05 362 PRO B CA 1
ATOM 3946 C C . PRO B 2 71 ? 47.359 -41.048 -0.578 1.00 82.28 362 PRO B C 1
ATOM 3947 O O . PRO B 2 71 ? 47.225 -41.963 -1.401 1.00 81.31 362 PRO B O 1
ATOM 3951 N N . VAL B 2 72 ? 46.345 -40.619 0.179 1.00 78.72 363 VAL B N 1
ATOM 3952 C CA . VAL B 2 72 ? 45.068 -41.331 0.170 1.00 72.44 363 VAL B CA 1
ATOM 3953 C C . VAL B 2 72 ? 44.437 -41.315 -1.219 1.00 69.77 363 VAL B C 1
ATOM 3954 O O . VAL B 2 72 ? 43.768 -42.278 -1.617 1.00 68.15 363 VAL B O 1
ATOM 3958 N N . TRP B 2 73 ? 44.657 -40.244 -1.986 1.00 69.05 364 TRP B N 1
ATOM 3959 C CA . TRP B 2 73 ? 44.126 -40.187 -3.344 1.00 68.55 364 TRP B CA 1
ATOM 3960 C C . TRP B 2 73 ? 44.758 -41.262 -4.224 1.00 67.99 364 TRP B C 1
ATOM 3961 O O . TRP B 2 73 ? 44.069 -41.913 -5.020 1.00 64.51 364 TRP B O 1
ATOM 3972 N N . HIS B 2 74 ? 46.067 -41.477 -4.077 1.00 69.64 365 HIS B N 1
ATOM 3973 C CA . HIS B 2 74 ? 46.739 -42.509 -4.859 1.00 70.80 365 HIS B CA 1
ATOM 3974 C C . HIS B 2 74 ? 46.336 -43.903 -4.398 1.00 68.41 365 HIS B C 1
ATOM 3975 O O . HIS B 2 74 ? 46.149 -44.803 -5.225 1.00 65.91 365 HIS B O 1
ATOM 3982 N N . LEU B 2 75 ? 46.210 -44.104 -3.084 1.00 69.80 366 LEU B N 1
ATOM 3983 C CA . LEU B 2 75 ? 45.655 -45.354 -2.573 1.00 71.33 366 LEU B CA 1
ATOM 3984 C C . LEU B 2 75 ? 44.318 -45.655 -3.238 1.00 69.78 366 LEU B C 1
ATOM 3985 O O . LEU B 2 75 ? 44.089 -46.761 -3.745 1.00 71.52 366 LEU B O 1
ATOM 3990 N N . ALA B 2 76 ? 43.440 -44.650 -3.278 1.00 65.59 367 ALA B N 1
ATOM 3991 C CA . ALA B 2 76 ? 42.127 -44.811 -3.893 1.00 65.47 367 ALA B CA 1
ATOM 3992 C C . ALA B 2 76 ? 42.242 -45.181 -5.365 1.00 66.32 367 ALA B C 1
ATOM 3993 O O . ALA B 2 76 ? 41.632 -46.154 -5.820 1.00 64.97 367 ALA B O 1
ATOM 3995 N N . ALA B 2 77 ? 43.017 -44.408 -6.130 1.00 67.03 368 ALA B N 1
ATOM 3996 C CA . ALA B 2 77 ? 43.092 -44.630 -7.572 1.00 68.00 368 ALA B CA 1
ATOM 3997 C C . ALA B 2 77 ? 43.688 -45.996 -7.895 1.00 72.27 368 ALA B C 1
ATOM 3998 O O . ALA B 2 77 ? 43.073 -46.807 -8.607 1.00 75.23 368 ALA B O 1
ATOM 4000 N N . ILE B 2 78 ? 44.894 -46.263 -7.383 1.00 73.78 369 ILE B N 1
ATOM 4001 C CA . ILE B 2 78 ? 45.525 -47.562 -7.597 1.00 76.58 369 ILE B CA 1
ATOM 4002 C C . ILE B 2 78 ? 44.564 -48.684 -7.227 1.00 78.46 369 ILE B C 1
ATOM 4003 O O . ILE B 2 78 ? 44.169 -49.483 -8.083 1.00 78.47 369 ILE B O 1
ATOM 4008 N N . CYS B 2 79 ? 44.109 -48.711 -5.967 1.00 79.92 370 CYS B N 1
ATOM 4009 C CA . CYS B 2 79 ? 43.210 -49.778 -5.529 1.00 81.64 370 CYS B CA 1
ATOM 4010 C C . CYS B 2 79 ? 41.957 -49.877 -6.397 1.00 80.41 370 CYS B C 1
ATOM 4011 O O . CYS B 2 79 ? 41.368 -50.958 -6.513 1.00 80.18 370 CYS B O 1
ATOM 4014 N N . SER B 2 80 ? 41.531 -48.769 -7.009 1.00 77.67 371 SER B N 1
ATOM 4015 C CA . SER B 2 80 ? 40.410 -48.834 -7.941 1.00 76.38 371 SER B CA 1
ATOM 4016 C C . SER B 2 80 ? 40.797 -49.581 -9.208 1.00 77.62 371 SER B C 1
ATOM 4017 O O . SER B 2 80 ? 39.974 -50.300 -9.786 1.00 77.53 371 SER B O 1
ATOM 4020 N N . LEU B 2 81 ? 42.045 -49.424 -9.654 1.00 77.39 372 LEU B N 1
ATOM 4021 C CA . LEU B 2 81 ? 42.496 -50.148 -10.837 1.00 79.41 372 LEU B CA 1
ATOM 4022 C C . LEU B 2 81 ? 42.903 -51.591 -10.544 1.00 83.68 372 LEU B C 1
ATOM 4023 O O . LEU B 2 81 ? 42.865 -52.423 -11.457 1.00 88.68 372 LEU B O 1
ATOM 4028 N N . THR B 2 82 ? 43.278 -51.915 -9.304 1.00 84.48 373 THR B N 1
ATOM 4029 C CA . THR B 2 82 ? 43.707 -53.265 -8.947 1.00 88.23 373 THR B CA 1
ATOM 4030 C C . THR B 2 82 ? 42.613 -54.155 -8.363 1.00 88.73 373 THR B C 1
ATOM 4031 O O . THR B 2 82 ? 42.553 -55.334 -8.709 1.00 91.27 373 THR B O 1
ATOM 4035 N N . MET B 2 83 ? 41.734 -53.622 -7.517 1.00 84.85 374 MET B N 1
ATOM 4036 C CA . MET B 2 83 ? 40.883 -54.451 -6.673 1.00 83.17 374 MET B CA 1
ATOM 4037 C C . MET B 2 83 ? 39.447 -54.565 -7.161 1.00 85.49 374 MET B C 1
ATOM 4038 O O . MET B 2 83 ? 38.711 -55.433 -6.675 1.00 88.73 374 MET B O 1
ATOM 4043 N N . LEU B 2 84 ? 39.030 -53.713 -8.088 1.00 84.96 375 LEU B N 1
ATOM 4044 C CA . LEU B 2 84 ? 37.671 -53.748 -8.599 1.00 84.24 375 LEU B CA 1
ATOM 4045 C C . LEU B 2 84 ? 37.592 -54.650 -9.822 1.00 87.36 375 LEU B C 1
ATOM 4046 O O . LEU B 2 84 ? 38.539 -54.749 -10.607 1.00 86.73 375 LEU B O 1
ATOM 4051 N N . ASP B 2 85 ? 36.450 -55.316 -9.974 1.00 91.26 376 ASP B N 1
ATOM 4052 C CA . ASP B 2 85 ? 36.213 -56.098 -11.176 1.00 95.22 376 ASP B CA 1
ATOM 4053 C C . ASP B 2 85 ? 36.113 -55.172 -12.389 1.00 95.11 376 ASP B C 1
ATOM 4054 O O . ASP B 2 85 ? 36.033 -53.945 -12.268 1.00 91.78 376 ASP B O 1
ATOM 4059 N N . ASP B 2 86 ? 36.123 -55.779 -13.578 1.00 98.23 377 ASP B N 1
ATOM 4060 C CA . ASP B 2 86 ? 36.100 -54.996 -14.811 1.00 98.69 377 ASP B CA 1
ATOM 4061 C C . ASP B 2 86 ? 34.847 -54.137 -14.914 1.00 95.97 377 ASP B C 1
ATOM 4062 O O . ASP B 2 86 ? 34.889 -53.044 -15.491 1.00 94.76 377 ASP B O 1
ATOM 4067 N N . GLU B 2 87 ? 33.735 -54.609 -14.364 1.00 94.71 378 GLU B N 1
ATOM 4068 C CA . GLU B 2 87 ? 32.457 -53.920 -14.471 1.00 92.14 378 GLU B CA 1
ATOM 4069 C C . GLU B 2 87 ? 32.490 -52.601 -13.710 1.00 85.69 378 GLU B C 1
ATOM 4070 O O . GLU B 2 87 ? 32.111 -51.559 -14.242 1.00 83.51 378 GLU B O 1
ATOM 4096 N N . LYS B 2 89 ? 35.319 -51.094 -12.475 1.00 76.87 380 LYS B N 1
ATOM 4097 C CA . LYS B 2 89 ? 36.470 -50.310 -12.909 1.00 75.09 380 LYS B CA 1
ATOM 4098 C C . LYS B 2 89 ? 36.047 -49.376 -14.038 1.00 76.96 380 LYS B C 1
ATOM 4099 O O . LYS B 2 89 ? 36.536 -48.253 -14.148 1.00 76.68 380 LYS B O 1
ATOM 4105 N N . LYS B 2 90 ? 35.114 -49.854 -14.864 1.00 79.71 381 LYS B N 1
ATOM 4106 C CA . LYS B 2 90 ? 34.589 -49.037 -15.950 1.00 80.36 381 LYS B CA 1
ATOM 4107 C C . LYS B 2 90 ? 33.638 -47.955 -15.443 1.00 78.34 381 LYS B C 1
ATOM 4108 O O . LYS B 2 90 ? 33.637 -46.842 -15.982 1.00 78.05 381 LYS B O 1
ATOM 4114 N N . ILE B 2 91 ? 32.839 -48.241 -14.409 1.00 77.67 382 ILE B N 1
ATOM 4115 C CA . ILE B 2 91 ? 31.963 -47.210 -13.855 1.00 77.76 382 ILE B CA 1
ATOM 4116 C C . ILE B 2 91 ? 32.789 -46.075 -13.259 1.00 74.34 382 ILE B C 1
ATOM 4117 O O . ILE B 2 91 ? 32.389 -44.906 -13.303 1.00 76.82 382 ILE B O 1
ATOM 4122 N N . CYS B 2 92 ? 33.956 -46.401 -12.695 1.00 69.05 383 CYS B N 1
ATOM 4123 C CA . CYS B 2 92 ? 34.843 -45.365 -12.174 1.00 67.52 383 CYS B CA 1
ATOM 4124 C C . CYS B 2 92 ? 35.490 -44.580 -13.305 1.00 67.48 383 CYS B C 1
ATOM 4125 O O . CYS B 2 92 ? 35.483 -43.344 -13.298 1.00 66.04 383 CYS B O 1
ATOM 4128 N N . LEU B 2 93 ? 36.061 -45.283 -14.286 1.00 67.80 384 LEU B N 1
ATOM 4129 C CA . LEU B 2 93 ? 36.705 -44.614 -15.410 1.00 66.48 384 LEU B CA 1
ATOM 4130 C C . LEU B 2 93 ? 35.718 -43.824 -16.259 1.00 67.20 384 LEU B C 1
ATOM 4131 O O . LEU B 2 93 ? 36.131 -42.901 -16.969 1.00 66.99 384 LEU B O 1
ATOM 4136 N N . ASP B 2 94 ? 34.430 -44.163 -16.203 1.00 68.67 385 ASP B N 1
ATOM 4137 C CA . ASP B 2 94 ? 33.402 -43.426 -16.925 1.00 69.40 385 ASP B CA 1
ATOM 4138 C C . ASP B 2 94 ? 33.019 -42.119 -16.246 1.00 63.13 385 ASP B C 1
ATOM 4139 O O . ASP B 2 94 ? 32.281 -41.327 -16.841 1.00 64.13 385 ASP B O 1
ATOM 4144 N N . LYS B 2 95 ? 33.493 -41.877 -15.027 1.00 59.09 386 LYS B N 1
ATOM 4145 C CA . LYS B 2 95 ? 33.066 -40.716 -14.264 1.00 55.83 386 LYS B CA 1
ATOM 4146 C C . LYS B 2 95 ? 33.711 -39.440 -14.798 1.00 58.50 386 LYS B C 1
ATOM 4147 O O . LYS B 2 95 ? 34.736 -39.465 -15.486 1.00 59.04 386 LYS B O 1
ATOM 4153 N N . TRP B 2 96 ? 33.094 -38.312 -14.451 1.00 56.14 387 TRP B N 1
ATOM 4154 C CA . TRP B 2 96 ? 33.510 -37.019 -14.977 1.00 53.34 387 TRP B CA 1
ATOM 4155 C C . TRP B 2 96 ? 34.911 -36.653 -14.507 1.00 51.27 387 TRP B C 1
ATOM 4156 O O . TRP B 2 96 ? 35.260 -36.823 -13.336 1.00 48.43 387 TRP B O 1
ATOM 4167 N N . VAL B 2 97 ? 35.708 -36.133 -15.435 1.00 53.70 388 VAL B N 1
ATOM 4168 C CA . VAL B 2 97 ? 37.034 -35.602 -15.134 1.00 57.86 388 VAL B CA 1
ATOM 4169 C C . VAL B 2 97 ? 37.159 -34.253 -15.833 1.00 58.80 388 VAL B C 1
ATOM 4170 O O . VAL B 2 97 ? 36.497 -34.026 -16.857 1.00 58.95 388 VAL B O 1
ATOM 4174 N N . PRO B 2 98 ? 37.970 -33.325 -15.319 1.00 58.92 389 PRO B N 1
ATOM 4175 C CA . PRO B 2 98 ? 38.115 -32.038 -16.013 1.00 62.70 389 PRO B CA 1
ATOM 4176 C C . PRO B 2 98 ? 38.938 -32.139 -17.280 1.00 66.46 389 PRO B C 1
ATOM 4177 O O . PRO B 2 98 ? 38.768 -31.317 -18.188 1.00 64.72 389 PRO B O 1
ATOM 4181 N N . ASP B 2 99 ? 39.817 -33.133 -17.372 1.00 70.68 390 ASP B N 1
ATOM 4182 C CA . ASP B 2 99 ? 40.813 -33.195 -18.436 1.00 71.42 390 ASP B CA 1
ATOM 4183 C C . ASP B 2 99 ? 40.873 -34.638 -18.930 1.00 68.65 390 ASP B C 1
ATOM 4184 O O . ASP B 2 99 ? 41.717 -35.420 -18.495 1.00 66.12 390 ASP B O 1
ATOM 4189 N N . PRO B 2 100 ? 39.974 -35.006 -19.846 1.00 70.70 391 PRO B N 1
ATOM 4190 C CA . PRO B 2 100 ? 39.970 -36.405 -20.315 1.00 73.50 391 PRO B CA 1
ATOM 4191 C C . PRO B 2 100 ? 41.283 -36.817 -20.945 1.00 78.85 391 PRO B C 1
ATOM 4192 O O . PRO B 2 100 ? 41.661 -37.995 -20.882 1.00 78.07 391 PRO B O 1
ATOM 4196 N N . ASP B 2 101 ? 41.997 -35.874 -21.548 1.00 83.42 392 ASP B N 1
ATOM 4197 C CA . ASP B 2 101 ? 43.156 -36.176 -22.372 1.00 87.16 392 ASP B CA 1
ATOM 4198 C C . ASP B 2 101 ? 44.474 -36.066 -21.621 1.00 87.01 392 ASP B C 1
ATOM 4199 O O . ASP B 2 101 ? 45.539 -36.128 -22.248 1.00 89.42 392 ASP B O 1
ATOM 4204 N N . ARG B 2 102 ? 44.436 -35.964 -20.299 1.00 85.62 393 ARG B N 1
ATOM 4205 C CA . ARG B 2 102 ? 45.604 -35.476 -19.587 1.00 84.73 393 ARG B CA 1
ATOM 4206 C C . ARG B 2 102 ? 46.687 -36.544 -19.516 1.00 84.79 393 ARG B C 1
ATOM 4207 O O . ARG B 2 102 ? 46.419 -37.697 -19.170 1.00 85.96 393 ARG B O 1
ATOM 4215 N N . ALA B 2 103 ? 47.915 -36.145 -19.850 1.00 83.79 394 ALA B N 1
ATOM 4216 C CA . ALA B 2 103 ? 49.057 -37.039 -19.792 1.00 84.50 394 ALA B CA 1
ATOM 4217 C C . ALA B 2 103 ? 49.383 -37.407 -18.345 1.00 84.66 394 ALA B C 1
ATOM 4218 O O . ALA B 2 103 ? 49.033 -36.679 -17.414 1.00 80.27 394 ALA B O 1
ATOM 4220 N N . PRO B 2 104 ? 50.049 -38.543 -18.132 1.00 88.20 395 PRO B N 1
ATOM 4221 C CA . PRO B 2 104 ? 50.432 -38.928 -16.766 1.00 88.87 395 PRO B CA 1
ATOM 4222 C C . PRO B 2 104 ? 51.302 -37.867 -16.110 1.00 90.93 395 PRO B C 1
ATOM 4223 O O . PRO B 2 104 ? 52.307 -37.427 -16.672 1.00 94.59 395 PRO B O 1
ATOM 4227 N N . SER B 2 105 ? 50.906 -37.456 -14.909 1.00 89.48 396 SER B N 1
ATOM 4228 C CA . SER B 2 105 ? 51.710 -36.525 -14.135 1.00 89.13 396 SER B CA 1
ATOM 4229 C C . SER B 2 105 ? 53.020 -37.186 -13.708 1.00 90.44 396 SER B C 1
ATOM 4230 O O . SER B 2 105 ? 53.200 -38.402 -13.811 1.00 93.17 396 SER B O 1
ATOM 4233 N N . ASP B 2 106 ? 53.948 -36.360 -13.217 1.00 89.31 397 ASP B N 1
ATOM 4234 C CA . ASP B 2 106 ? 55.233 -36.889 -12.771 1.00 95.53 397 ASP B CA 1
ATOM 4235 C C . ASP B 2 106 ? 55.090 -37.669 -11.468 1.00 94.72 397 ASP B C 1
ATOM 4236 O O . ASP B 2 106 ? 55.787 -38.672 -11.257 1.00 95.06 397 ASP B O 1
ATOM 4241 N N . ASP B 2 107 ? 54.187 -37.226 -10.584 1.00 93.96 398 ASP B N 1
ATOM 4242 C CA . ASP B 2 107 ? 53.858 -38.012 -9.398 1.00 94.30 398 ASP B CA 1
ATOM 4243 C C . ASP B 2 107 ? 53.435 -39.425 -9.780 1.00 92.32 398 ASP B C 1
ATOM 4244 O O . ASP B 2 107 ? 53.816 -40.400 -9.119 1.00 90.60 398 ASP B O 1
ATOM 4249 N N . VAL B 2 108 ? 52.657 -39.552 -10.857 1.00 92.25 399 VAL B N 1
ATOM 4250 C CA . VAL B 2 108 ? 52.113 -40.849 -11.246 1.00 92.86 399 VAL B CA 1
ATOM 4251 C C . VAL B 2 108 ? 53.219 -41.767 -11.756 1.00 96.20 399 VAL B C 1
ATOM 4252 O O . VAL B 2 108 ? 53.357 -42.907 -11.295 1.00 97.43 399 VAL B O 1
ATOM 4256 N N . LEU B 2 109 ? 54.029 -41.289 -12.708 1.00 97.78 400 LEU B N 1
ATOM 4257 C CA . LEU B 2 109 ? 55.115 -42.121 -13.219 1.00 101.89 400 LEU B CA 1
ATOM 4258 C C . LEU B 2 109 ? 56.084 -42.496 -12.104 1.00 105.64 400 LEU B C 1
ATOM 4259 O O . LEU B 2 109 ? 56.590 -43.628 -12.061 1.00 109.64 400 LEU B O 1
ATOM 4264 N N . ARG B 2 110 ? 56.317 -41.574 -11.167 1.00 102.98 401 ARG B N 1
ATOM 4265 C CA . ARG B 2 110 ? 57.186 -41.872 -10.034 1.00 103.60 401 ARG B CA 1
ATOM 4266 C C . ARG B 2 110 ? 56.613 -42.999 -9.183 1.00 104.69 401 ARG B C 1
ATOM 4267 O O . ARG B 2 110 ? 57.292 -43.993 -8.915 1.00 109.25 401 ARG B O 1
ATOM 4275 N N . VAL B 2 111 ? 55.358 -42.858 -8.744 1.00 100.70 402 VAL B N 1
ATOM 4276 C CA . VAL B 2 111 ? 54.750 -43.886 -7.898 1.00 98.66 402 VAL B CA 1
ATOM 4277 C C . VAL B 2 111 ? 54.728 -45.229 -8.618 1.00 97.02 402 VAL B C 1
ATOM 4278 O O . VAL B 2 111 ? 54.948 -46.283 -8.007 1.00 97.76 402 VAL B O 1
ATOM 4282 N N . ILE B 2 112 ? 54.465 -45.212 -9.926 1.00 94.96 403 ILE B N 1
ATOM 4283 C CA . ILE B 2 112 ? 54.504 -46.445 -10.707 1.00 97.55 403 ILE B CA 1
ATOM 4284 C C . ILE B 2 112 ? 55.889 -47.076 -10.629 1.00 100.34 403 ILE B C 1
ATOM 4285 O O . ILE B 2 112 ? 56.027 -48.292 -10.453 1.00 99.58 403 ILE B O 1
ATOM 4290 N N . ASN B 2 113 ? 56.937 -46.255 -10.733 1.00 104.36 404 ASN B N 1
ATOM 4291 C CA . ASN B 2 113 ? 58.291 -46.800 -10.807 1.00 111.46 404 ASN B CA 1
ATOM 4292 C C . ASN B 2 113 ? 58.795 -47.259 -9.440 1.00 114.78 404 ASN B C 1
ATOM 4293 O O . ASN B 2 113 ? 59.444 -48.305 -9.333 1.00 118.19 404 ASN B O 1
ATOM 4298 N N . ARG B 2 114 ? 58.497 -46.509 -8.384 1.00 112.62 405 ARG B N 1
ATOM 4299 C CA . ARG B 2 114 ? 59.072 -46.811 -7.081 1.00 113.96 405 ARG B CA 1
ATOM 4300 C C . ARG B 2 114 ? 58.216 -47.782 -6.276 1.00 112.85 405 ARG B C 1
ATOM 4301 O O . ARG B 2 114 ? 58.743 -48.497 -5.415 1.00 111.62 405 ARG B O 1
ATOM 4309 N N . ALA B 2 115 ? 56.915 -47.846 -6.550 1.00 112.63 406 ALA B N 1
ATOM 4310 C CA . ALA B 2 115 ? 56.089 -48.919 -6.016 1.00 111.70 406 ALA B CA 1
ATOM 4311 C C . ALA B 2 115 ? 56.043 -50.131 -6.937 1.00 111.86 406 ALA B C 1
ATOM 4312 O O . ALA B 2 115 ? 55.579 -51.195 -6.514 1.00 109.05 406 ALA B O 1
ATOM 4314 N N . GLY B 2 116 ? 56.516 -49.995 -8.176 1.00 114.66 407 GLY B N 1
ATOM 4315 C CA . GLY B 2 116 ? 56.614 -51.105 -9.105 1.00 116.29 407 GLY B CA 1
ATOM 4316 C C . GLY B 2 116 ? 55.291 -51.731 -9.494 1.00 114.52 407 GLY B C 1
ATOM 4317 O O . GLY B 2 116 ? 55.161 -52.959 -9.491 1.00 115.93 407 GLY B O 1
ATOM 4318 N N . LEU B 2 117 ? 54.306 -50.910 -9.843 1.00 110.92 408 LEU B N 1
ATOM 4319 C CA . LEU B 2 117 ? 52.970 -51.396 -10.155 1.00 107.83 408 LEU B CA 1
ATOM 4320 C C . LEU B 2 117 ? 52.783 -51.562 -11.660 1.00 107.37 408 LEU B C 1
ATOM 4321 O O . LEU B 2 117 ? 53.460 -50.928 -12.473 1.00 105.66 408 LEU B O 1
ATOM 4326 N N . GLN B 2 118 ? 51.834 -52.427 -12.019 1.00 110.17 409 GLN B N 1
ATOM 4327 C CA . GLN B 2 118 ? 51.572 -52.794 -13.405 1.00 112.12 409 GLN B CA 1
ATOM 4328 C C . GLN B 2 118 ? 50.407 -52.025 -14.017 1.00 108.27 409 GLN B C 1
ATOM 4329 O O . GLN B 2 118 ? 49.944 -52.390 -15.102 1.00 109.05 409 GLN B O 1
ATOM 4335 N N . VAL B 2 119 ? 49.920 -50.981 -13.353 1.00 102.64 410 VAL B N 1
ATOM 4336 C CA . VAL B 2 119 ? 48.773 -50.237 -13.861 1.00 98.25 410 VAL B CA 1
ATOM 4337 C C . VAL B 2 119 ? 49.231 -49.247 -14.923 1.00 96.83 410 VAL B C 1
ATOM 4338 O O . VAL B 2 119 ? 50.319 -48.665 -14.843 1.00 95.17 410 VAL B O 1
ATOM 4342 N N . HIS B 2 120 ? 48.387 -49.053 -15.927 1.00 96.59 411 HIS B N 1
ATOM 4343 C CA . HIS B 2 120 ? 48.698 -48.139 -17.017 1.00 95.70 411 HIS B CA 1
ATOM 4344 C C . HIS B 2 120 ? 48.656 -46.706 -16.508 1.00 91.19 411 HIS B C 1
ATOM 4345 O O . HIS B 2 120 ? 47.647 -46.300 -15.914 1.00 90.59 411 HIS B O 1
ATOM 4352 N N . PRO B 2 121 ? 49.720 -45.909 -16.702 1.00 88.75 412 PRO B N 1
ATOM 4353 C CA . PRO B 2 121 ? 49.847 -44.536 -16.201 1.00 87.33 412 PRO B CA 1
ATOM 4354 C C . PRO B 2 121 ? 48.617 -43.671 -16.474 1.00 85.40 412 PRO B C 1
ATOM 4355 O O . PRO B 2 121 ? 48.059 -43.097 -15.534 1.00 83.98 412 PRO B O 1
ATOM 4370 N N . LEU B 2 123 ? 45.555 -44.367 -17.140 1.00 79.26 414 LEU B N 1
ATOM 4371 C CA . LEU B 2 123 ? 44.387 -44.741 -16.362 1.00 80.09 414 LEU B CA 1
ATOM 4372 C C . LEU B 2 123 ? 44.591 -44.246 -14.937 1.00 83.98 414 LEU B C 1
ATOM 4373 O O . LEU B 2 123 ? 43.710 -43.584 -14.374 1.00 87.06 414 LEU B O 1
ATOM 4378 N N . TYR B 2 124 ? 45.772 -44.551 -14.382 1.00 80.90 415 TYR B N 1
ATOM 4379 C CA . TYR B 2 124 ? 46.149 -44.061 -13.059 1.00 76.84 415 TYR B CA 1
ATOM 4380 C C . TYR B 2 124 ? 45.798 -42.584 -12.926 1.00 75.79 415 TYR B C 1
ATOM 4381 O O . TYR B 2 124 ? 44.923 -42.205 -12.136 1.00 74.10 415 TYR B O 1
ATOM 4390 N N . GLU B 2 125 ? 46.439 -41.746 -13.748 1.00 76.24 416 GLU B N 1
ATOM 4391 C CA . GLU B 2 125 ? 46.119 -40.327 -13.826 1.00 75.08 416 GLU B CA 1
ATOM 4392 C C . GLU B 2 125 ? 44.616 -40.086 -13.827 1.00 72.90 416 GLU B C 1
ATOM 4393 O O . GLU B 2 125 ? 44.083 -39.411 -12.937 1.00 74.64 416 GLU B O 1
ATOM 4399 N N . ARG B 2 126 ? 43.912 -40.667 -14.804 1.00 71.62 417 ARG B N 1
ATOM 4400 C CA . ARG B 2 126 ? 42.483 -40.399 -14.918 1.00 72.74 417 ARG B CA 1
ATOM 4401 C C . ARG B 2 126 ? 41.761 -40.793 -13.637 1.00 71.82 417 ARG B C 1
ATOM 4402 O O . ARG B 2 126 ? 40.939 -40.025 -13.120 1.00 67.18 417 ARG B O 1
ATOM 4410 N N . MET B 2 127 ? 42.110 -41.954 -13.070 1.00 73.94 418 MET B N 1
ATOM 4411 C CA . MET B 2 127 ? 41.466 -42.370 -11.830 1.00 70.54 418 MET B CA 1
ATOM 4412 C C . MET B 2 127 ? 41.676 -41.327 -10.739 1.00 69.24 418 MET B C 1
ATOM 4413 O O . MET B 2 127 ? 40.723 -40.965 -10.034 1.00 69.04 418 MET B O 1
ATOM 4418 N N . LEU B 2 128 ? 42.903 -40.799 -10.619 1.00 67.45 419 LEU B N 1
ATOM 4419 C CA . LEU B 2 128 ? 43.150 -39.668 -9.728 1.00 64.74 419 LEU B CA 1
ATOM 4420 C C . LEU B 2 128 ? 42.057 -38.626 -9.880 1.00 61.86 419 LEU B C 1
ATOM 4421 O O . LEU B 2 128 ? 41.317 -38.330 -8.933 1.00 60.13 419 LEU B O 1
ATOM 4426 N N . MET B 2 129 ? 41.924 -38.092 -11.097 1.00 61.76 420 MET B N 1
ATOM 4427 C CA . MET B 2 129 ? 40.945 -37.043 -11.338 1.00 59.21 420 MET B CA 1
ATOM 4428 C C . MET B 2 129 ? 39.565 -37.483 -10.885 1.00 58.81 420 MET B C 1
ATOM 4429 O O . MET B 2 129 ? 38.876 -36.740 -10.173 1.00 58.13 420 MET B O 1
ATOM 4434 N N . VAL B 2 130 ? 39.173 -38.712 -11.238 1.00 57.89 421 VAL B N 1
ATOM 4435 C CA . VAL B 2 130 ? 37.878 -39.234 -10.810 1.00 56.50 421 VAL B CA 1
ATOM 4436 C C . VAL B 2 130 ? 37.716 -39.025 -9.312 1.00 54.34 421 VAL B C 1
ATOM 4437 O O . VAL B 2 130 ? 36.816 -38.309 -8.851 1.00 50.99 421 VAL B O 1
ATOM 4441 N N . TRP B 2 131 ? 38.655 -39.572 -8.538 1.00 54.44 422 TRP B N 1
ATOM 4442 C CA . TRP B 2 131 ? 38.526 -39.504 -7.091 1.00 54.04 422 TRP B CA 1
ATOM 4443 C C . TRP B 2 131 ? 38.614 -38.072 -6.587 1.00 54.03 422 TRP B C 1
ATOM 4444 O O . TRP B 2 131 ? 37.983 -37.734 -5.579 1.00 48.52 422 TRP B O 1
ATOM 4455 N N . ARG B 2 132 ? 39.362 -37.209 -7.277 1.00 56.84 423 ARG B N 1
ATOM 4456 C CA . ARG B 2 132 ? 39.452 -35.839 -6.791 1.00 59.59 423 ARG B CA 1
ATOM 4457 C C . ARG B 2 132 ? 38.153 -35.085 -7.033 1.00 54.16 423 ARG B C 1
ATOM 4458 O O . ARG B 2 132 ? 37.824 -34.164 -6.277 1.00 52.91 423 ARG B O 1
ATOM 4466 N N . TYR B 2 133 ? 37.378 -35.483 -8.043 1.00 53.10 424 TYR B N 1
ATOM 4467 C CA . TYR B 2 133 ? 36.219 -34.699 -8.439 1.00 53.03 424 TYR B CA 1
ATOM 4468 C C . TYR B 2 133 ? 34.895 -35.426 -8.248 1.00 52.35 424 TYR B C 1
ATOM 4469 O O . TYR B 2 133 ? 33.845 -34.870 -8.597 1.00 49.21 424 TYR B O 1
ATOM 4478 N N . ASN B 2 134 ? 34.904 -36.636 -7.683 1.00 50.72 425 ASN B N 1
ATOM 4479 C CA . ASN B 2 134 ? 33.680 -37.394 -7.474 1.00 48.52 425 ASN B CA 1
ATOM 4480 C C . ASN B 2 134 ? 33.578 -38.057 -6.105 1.00 51.69 425 ASN B C 1
ATOM 4481 O O . ASN B 2 134 ? 32.522 -38.621 -5.799 1.00 58.46 425 ASN B O 1
ATOM 4486 N N . SER B 2 135 ? 34.616 -38.004 -5.275 1.00 47.56 426 SER B N 1
ATOM 4487 C CA . SER B 2 135 ? 34.626 -38.726 -4.012 1.00 47.93 426 SER B CA 1
ATOM 4488 C C . SER B 2 135 ? 34.323 -37.798 -2.840 1.00 46.45 426 SER B C 1
ATOM 4489 O O . SER B 2 135 ? 34.393 -36.572 -2.941 1.00 47.32 426 SER B O 1
ATOM 4492 N N . PHE B 2 136 ? 33.987 -38.413 -1.709 1.00 47.60 427 PHE B N 1
ATOM 4493 C CA . PHE B 2 136 ? 33.697 -37.709 -0.470 1.00 46.79 427 PHE B CA 1
ATOM 4494 C C . PHE B 2 136 ? 34.734 -38.070 0.583 1.00 50.10 427 PHE B C 1
ATOM 4495 O O . PHE B 2 136 ? 35.366 -39.128 0.526 1.00 53.37 427 PHE B O 1
ATOM 4503 N N . GLY B 2 137 ? 34.893 -37.179 1.557 1.00 47.36 428 GLY B N 1
ATOM 4504 C CA . GLY B 2 137 ? 35.753 -37.481 2.687 1.00 45.47 428 GLY B CA 1
ATOM 4505 C C . GLY B 2 137 ? 35.112 -38.511 3.601 1.00 47.48 428 GLY B C 1
ATOM 4506 O O . GLY B 2 137 ? 33.900 -38.507 3.828 1.00 45.46 428 GLY B O 1
ATOM 4507 N N . HIS B 2 138 ? 35.941 -39.409 4.126 1.00 49.45 429 HIS B N 1
ATOM 4508 C CA . HIS B 2 138 ? 35.449 -40.439 5.028 1.00 52.09 429 HIS B CA 1
ATOM 4509 C C . HIS B 2 138 ? 34.941 -39.812 6.323 1.00 55.84 429 HIS B C 1
ATOM 4510 O O . HIS B 2 138 ? 35.445 -38.783 6.782 1.00 55.85 429 HIS B O 1
ATOM 4517 N N . HIS B 2 139 ? 33.922 -40.448 6.908 1.00 61.56 430 HIS B N 1
ATOM 4518 C CA . HIS B 2 139 ? 33.263 -39.892 8.087 1.00 68.45 430 HIS B CA 1
ATOM 4519 C C . HIS B 2 139 ? 34.202 -39.856 9.284 1.00 68.36 430 HIS B C 1
ATOM 4520 O O . HIS B 2 139 ? 34.250 -38.867 10.021 1.00 65.98 430 HIS B O 1
ATOM 4527 N N . THR B 2 140 ? 34.951 -40.929 9.494 1.00 70.20 431 THR B N 1
ATOM 4528 C CA . THR B 2 140 ? 35.769 -41.102 10.686 1.00 72.96 431 THR B CA 1
ATOM 4529 C C . THR B 2 140 ? 37.248 -40.910 10.409 1.00 72.75 431 THR B C 1
ATOM 4530 O O . THR B 2 140 ? 37.908 -40.112 11.080 1.00 74.65 431 THR B O 1
ATOM 4534 N N . GLU B 2 141 ? 37.772 -41.607 9.415 1.00 70.78 432 GLU B N 1
ATOM 4535 C CA . GLU B 2 141 ? 39.207 -41.685 9.201 1.00 73.61 432 GLU B CA 1
ATOM 4536 C C . GLU B 2 141 ? 39.706 -40.462 8.442 1.00 74.76 432 GLU B C 1
ATOM 4537 O O . GLU B 2 141 ? 39.272 -40.202 7.314 1.00 75.24 432 GLU B O 1
ATOM 4543 N N . GLN B 2 142 ? 40.588 -39.691 9.073 1.00 75.83 433 GLN B N 1
ATOM 4544 C CA . GLN B 2 142 ? 41.445 -38.794 8.315 1.00 77.59 433 GLN B CA 1
ATOM 4545 C C . GLN B 2 142 ? 42.344 -39.636 7.419 1.00 80.21 433 GLN B C 1
ATOM 4546 O O . GLN B 2 142 ? 42.825 -40.695 7.830 1.00 81.86 433 GLN B O 1
ATOM 4552 N N . HIS B 2 143 ? 42.562 -39.166 6.190 1.00 81.83 434 HIS B N 1
ATOM 4553 C CA . HIS B 2 143 ? 43.137 -39.980 5.116 1.00 81.94 434 HIS B CA 1
ATOM 4554 C C . HIS B 2 143 ? 42.162 -41.093 4.726 1.00 81.05 434 HIS B C 1
ATOM 4555 O O . HIS B 2 143 ? 42.477 -42.284 4.768 1.00 84.64 434 HIS B O 1
ATOM 4562 N N . GLY B 2 144 ? 40.958 -40.672 4.353 1.00 76.10 435 GLY B N 1
ATOM 4563 C CA . GLY B 2 144 ? 39.929 -41.587 3.904 1.00 73.06 435 GLY B CA 1
ATOM 4564 C C . GLY B 2 144 ? 39.017 -40.958 2.872 1.00 66.07 435 GLY B C 1
ATOM 4565 O O . GLY B 2 144 ? 38.591 -39.809 3.028 1.00 62.21 435 GLY B O 1
ATOM 4566 N N . LEU B 2 145 ? 38.719 -41.697 1.806 1.00 62.91 436 LEU B N 1
ATOM 4567 C CA . LEU B 2 145 ? 37.843 -41.225 0.744 1.00 57.16 436 LEU B CA 1
ATOM 4568 C C . LEU B 2 145 ? 36.835 -42.314 0.417 1.00 55.84 436 LEU B C 1
ATOM 4569 O O . LEU B 2 145 ? 37.087 -43.495 0.651 1.00 58.22 436 LEU B O 1
ATOM 4574 N N . VAL B 2 146 ? 35.680 -41.914 -0.109 1.00 50.92 437 VAL B N 1
ATOM 4575 C CA . VAL B 2 146 ? 34.620 -42.857 -0.457 1.00 49.74 437 VAL B CA 1
ATOM 4576 C C . VAL B 2 146 ? 34.051 -42.453 -1.808 1.00 50.55 437 VAL B C 1
ATOM 4577 O O . VAL B 2 146 ? 33.777 -41.270 -2.035 1.00 46.80 437 VAL B O 1
ATOM 4581 N N . LEU B 2 147 ? 33.862 -43.421 -2.707 1.00 53.78 438 LEU B N 1
ATOM 4582 C CA . LEU B 2 147 ? 33.311 -43.093 -4.018 1.00 53.37 438 LEU B CA 1
ATOM 4583 C C . LEU B 2 147 ? 32.043 -43.891 -4.286 1.00 52.68 438 LEU B C 1
ATOM 4584 O O . LEU B 2 147 ? 31.993 -45.101 -4.039 1.00 56.67 438 LEU B O 1
ATOM 4589 N N . TYR B 2 148 ? 31.021 -43.207 -4.803 1.00 49.11 439 TYR B N 1
ATOM 4590 C CA . TYR B 2 148 ? 29.723 -43.807 -5.071 1.00 49.54 439 TYR B CA 1
ATOM 4591 C C . TYR B 2 148 ? 29.366 -43.680 -6.546 1.00 55.14 439 TYR B C 1
ATOM 4592 O O . TYR B 2 148 ? 29.817 -42.764 -7.239 1.00 61.78 439 TYR B O 1
ATOM 4601 N N . ASN B 2 149 ? 28.533 -44.610 -7.015 1.00 54.59 440 ASN B N 1
ATOM 4602 C CA . ASN B 2 149 ? 28.101 -44.608 -8.412 1.00 55.57 440 ASN B CA 1
ATOM 4603 C C . ASN B 2 149 ? 27.010 -43.567 -8.648 1.00 55.03 440 ASN B C 1
ATOM 4604 O O . ASN B 2 149 ? 27.235 -42.553 -9.314 1.00 58.30 440 ASN B O 1
ATOM 4609 N N . ARG B 2 150 ? 25.815 -43.811 -8.105 1.00 52.51 441 ARG B N 1
ATOM 4610 C CA . ARG B 2 150 ? 24.666 -42.972 -8.429 1.00 55.51 441 ARG B CA 1
ATOM 4611 C C . ARG B 2 150 ? 24.795 -41.567 -7.850 1.00 51.44 441 ARG B C 1
ATOM 4612 O O . ARG B 2 150 ? 24.325 -40.604 -8.467 1.00 47.70 441 ARG B O 1
ATOM 4620 N N . ILE B 2 151 ? 25.428 -41.426 -6.681 1.00 50.04 442 ILE B N 1
ATOM 4621 C CA . ILE B 2 151 ? 25.529 -40.117 -6.036 1.00 48.35 442 ILE B CA 1
ATOM 4622 C C . ILE B 2 151 ? 26.225 -39.115 -6.950 1.00 48.36 442 ILE B C 1
ATOM 4623 O O . ILE B 2 151 ? 25.882 -37.927 -6.968 1.00 48.24 442 ILE B O 1
ATOM 4628 N N . SER B 2 152 ? 27.200 -39.578 -7.735 1.00 47.18 443 SER B N 1
ATOM 4629 C CA . SER B 2 152 ? 27.938 -38.691 -8.625 1.00 49.47 443 SER B CA 1
ATOM 4630 C C . SER B 2 152 ? 27.080 -38.116 -9.744 1.00 46.04 443 SER B C 1
ATOM 4631 O O . SER B 2 152 ? 27.537 -37.203 -10.441 1.00 45.67 443 SER B O 1
ATOM 4634 N N . MET B 2 153 ? 25.865 -38.618 -9.940 1.00 44.64 444 MET B N 1
ATOM 4635 C CA . MET B 2 153 ? 25.021 -38.151 -11.028 1.00 49.76 444 MET B CA 1
ATOM 4636 C C . MET B 2 153 ? 24.162 -36.954 -10.647 1.00 48.94 444 MET B C 1
ATOM 4637 O O . MET B 2 153 ? 23.384 -36.479 -11.479 1.00 50.16 444 MET B O 1
ATOM 4642 N N . MET B 2 154 ? 24.288 -36.450 -9.423 1.00 46.37 445 MET B N 1
ATOM 4643 C CA . MET B 2 154 ? 23.552 -35.269 -8.999 1.00 44.74 445 MET B CA 1
ATOM 4644 C C . MET B 2 154 ? 24.361 -34.018 -9.314 1.00 42.16 445 MET B C 1
ATOM 4645 O O . MET B 2 154 ? 25.551 -33.942 -8.990 1.00 36.18 445 MET B O 1
ATOM 4650 N N . ALA B 2 155 ? 23.716 -33.047 -9.954 1.00 41.25 446 ALA B N 1
ATOM 4651 C CA . ALA B 2 155 ? 24.357 -31.768 -10.205 1.00 40.32 446 ALA B CA 1
ATOM 4652 C C . ALA B 2 155 ? 24.477 -30.974 -8.907 1.00 40.86 446 ALA B C 1
ATOM 4653 O O . ALA B 2 155 ? 23.797 -31.247 -7.913 1.00 42.24 446 ALA B O 1
ATOM 4655 N N . HIS B 2 156 ? 25.351 -29.976 -8.926 1.00 39.83 447 HIS B N 1
ATOM 4656 C CA . HIS B 2 156 ? 25.555 -29.124 -7.765 1.00 41.32 447 HIS B CA 1
ATOM 4657 C C . HIS B 2 156 ? 24.512 -28.015 -7.714 1.00 39.84 447 HIS B C 1
ATOM 4658 O O . HIS B 2 156 ? 24.038 -27.533 -8.744 1.00 38.96 447 HIS B O 1
ATOM 4665 N N . SER B 2 157 ? 24.166 -27.609 -6.494 1.00 37.85 448 SER B N 1
ATOM 4666 C CA . SER B 2 157 ? 23.423 -26.380 -6.264 1.00 36.80 448 SER B CA 1
ATOM 4667 C C . SER B 2 157 ? 23.830 -25.815 -4.912 1.00 36.60 448 SER B C 1
ATOM 4668 O O . SER B 2 157 ? 24.045 -26.570 -3.960 1.00 37.44 448 SER B O 1
ATOM 4671 N N . CYS B 2 158 ? 23.953 -24.487 -4.839 1.00 36.73 449 CYS B N 1
ATOM 4672 C CA . CYS B 2 158 ? 24.144 -23.835 -3.550 1.00 35.49 449 CYS B CA 1
ATOM 4673 C C . CYS B 2 158 ? 22.865 -23.817 -2.724 1.00 37.65 449 CYS B C 1
ATOM 4674 O O . CYS B 2 158 ? 22.909 -23.442 -1.547 1.00 37.45 449 CYS B O 1
ATOM 4677 N N . ARG B 2 159 ? 21.733 -24.198 -3.322 1.00 38.92 450 ARG B N 1
ATOM 4678 C CA . ARG B 2 159 ? 20.463 -24.383 -2.622 1.00 39.18 450 ARG B CA 1
ATOM 4679 C C . ARG B 2 159 ? 19.953 -25.781 -2.986 1.00 37.57 450 ARG B C 1
ATOM 4680 O O . ARG B 2 159 ? 18.986 -25.946 -3.732 1.00 39.26 450 ARG B O 1
ATOM 4688 N N . ALA B 2 160 ? 20.633 -26.795 -2.460 1.00 39.41 451 ALA B N 1
ATOM 4689 C CA . ALA B 2 160 ? 20.355 -28.173 -2.840 1.00 38.31 451 ALA B CA 1
ATOM 4690 C C . ALA B 2 160 ? 18.952 -28.595 -2.421 1.00 34.49 451 ALA B C 1
ATOM 4691 O O . ALA B 2 160 ? 18.443 -28.180 -1.376 1.00 31.79 451 ALA B O 1
ATOM 4693 N N . THR B 2 161 ? 18.326 -29.429 -3.251 1.00 31.32 452 THR B N 1
ATOM 4694 C CA . THR B 2 161 ? 17.033 -30.014 -2.932 1.00 29.32 452 THR B CA 1
ATOM 4695 C C . THR B 2 161 ? 17.157 -31.326 -2.170 1.00 34.86 452 THR B C 1
ATOM 4696 O O . THR B 2 161 ? 16.146 -31.835 -1.673 1.00 35.13 452 THR B O 1
ATOM 4700 N N . ALA B 2 162 ? 18.363 -31.880 -2.067 1.00 35.06 453 ALA B N 1
ATOM 4701 C CA . ALA B 2 162 ? 18.608 -33.118 -1.346 1.00 34.44 453 ALA B CA 1
ATOM 4702 C C . ALA B 2 162 ? 19.706 -32.909 -0.313 1.00 36.43 453 ALA B C 1
ATOM 4703 O O . ALA B 2 162 ? 20.594 -32.070 -0.484 1.00 38.44 453 ALA B O 1
ATOM 4705 N N . CYS B 2 163 ? 19.631 -33.674 0.769 1.00 38.09 454 CYS B N 1
ATOM 4706 C CA . CYS B 2 163 ? 20.662 -33.684 1.796 1.00 36.76 454 CYS B CA 1
ATOM 4707 C C . CYS B 2 163 ? 21.096 -35.126 2.009 1.00 38.03 454 CYS B C 1
ATOM 4708 O O . CYS B 2 163 ? 20.477 -36.059 1.495 1.00 39.01 454 CYS B O 1
ATOM 4711 N N . TRP B 2 164 ? 22.172 -35.319 2.763 1.00 39.78 455 TRP B N 1
ATOM 4712 C CA . TRP B 2 164 ? 22.710 -36.663 2.887 1.00 37.03 455 TRP B CA 1
ATOM 4713 C C . TRP B 2 164 ? 23.451 -36.815 4.201 1.00 35.28 455 TRP B C 1
ATOM 4714 O O . TRP B 2 164 ? 23.834 -35.833 4.843 1.00 34.12 455 TRP B O 1
ATOM 4725 N N . HIS B 2 165 ? 23.647 -38.072 4.593 1.00 30.70 456 HIS B N 1
ATOM 4726 C CA . HIS B 2 165 ? 24.480 -38.366 5.749 1.00 31.48 456 HIS B CA 1
ATOM 4727 C C . HIS B 2 165 ? 24.932 -39.815 5.666 1.00 35.56 456 HIS B C 1
ATOM 4728 O O . HIS B 2 165 ? 24.315 -40.640 4.986 1.00 36.90 456 HIS B O 1
ATOM 4735 N N . TYR B 2 166 ? 26.029 -40.106 6.360 1.00 38.35 457 TYR B N 1
ATOM 4736 C CA . TYR B 2 166 ? 26.575 -41.455 6.392 1.00 44.26 457 TYR B CA 1
ATOM 4737 C C . TYR B 2 166 ? 25.788 -42.331 7.355 1.00 44.77 457 TYR B C 1
ATOM 4738 O O . TYR B 2 166 ? 25.475 -41.924 8.476 1.00 45.68 457 TYR B O 1
ATOM 4747 N N . GLY B 2 167 ? 25.476 -43.542 6.911 1.00 46.39 458 GLY B N 1
ATOM 4748 C CA . GLY B 2 167 ? 24.925 -44.566 7.765 1.00 46.78 458 GLY B CA 1
ATOM 4749 C C . GLY B 2 167 ? 25.976 -45.573 8.179 1.00 52.27 458 GLY B C 1
ATOM 4750 O O . GLY B 2 167 ? 27.185 -45.329 8.083 1.00 51.35 458 GLY B O 1
ATOM 4751 N N . GLU B 2 168 ? 25.507 -46.726 8.643 1.00 53.00 459 GLU B N 1
ATOM 4752 C CA . GLU B 2 168 ? 26.416 -47.804 9.000 1.00 58.68 459 GLU B CA 1
ATOM 4753 C C . GLU B 2 168 ? 27.135 -48.317 7.758 1.00 60.81 459 GLU B C 1
ATOM 4754 O O . GLU B 2 168 ? 26.565 -48.358 6.663 1.00 57.36 459 GLU B O 1
ATOM 4760 N N . ASP B 2 169 ? 28.402 -48.693 7.937 1.00 62.26 460 ASP B N 1
ATOM 4761 C CA . ASP B 2 169 ? 29.217 -49.274 6.869 1.00 62.88 460 ASP B CA 1
ATOM 4762 C C . ASP B 2 169 ? 29.341 -48.326 5.679 1.00 58.79 460 ASP B C 1
ATOM 4763 O O . ASP B 2 169 ? 29.280 -48.745 4.521 1.00 58.67 460 ASP B O 1
ATOM 4768 N N . ASP B 2 170 ? 29.514 -47.036 5.973 1.00 55.83 461 ASP B N 1
ATOM 4769 C CA . ASP B 2 170 ? 29.756 -46.011 4.957 1.00 51.54 461 ASP B CA 1
ATOM 4770 C C . ASP B 2 170 ? 28.635 -45.952 3.927 1.00 46.22 461 ASP B C 1
ATOM 4771 O O . ASP B 2 170 ? 28.852 -45.569 2.775 1.00 44.77 461 ASP B O 1
ATOM 4776 N N . ALA B 2 171 ? 27.432 -46.344 4.332 1.00 47.24 462 ALA B N 1
ATOM 4777 C CA . ALA B 2 171 ? 26.278 -46.174 3.466 1.00 49.25 462 ALA B CA 1
ATOM 4778 C C . ALA B 2 171 ? 25.991 -44.689 3.287 1.00 47.37 462 ALA B C 1
ATOM 4779 O O . ALA B 2 171 ? 26.130 -43.893 4.219 1.00 43.54 462 ALA B O 1
ATOM 4781 N N . PHE B 2 172 ? 25.619 -44.317 2.069 1.00 49.66 463 PHE B N 1
ATOM 4782 C CA . PHE B 2 172 ? 25.267 -42.945 1.729 1.00 43.90 463 PHE B CA 1
ATOM 4783 C C . PHE B 2 172 ? 23.748 -42.851 1.753 1.00 42.39 463 PHE B C 1
ATOM 4784 O O . PHE B 2 172 ? 23.072 -43.411 0.882 1.00 48.68 463 PHE B O 1
ATOM 4792 N N . ILE B 2 173 ? 23.213 -42.167 2.759 1.00 38.33 464 ILE B N 1
ATOM 4793 C CA . ILE B 2 173 ? 21.775 -42.008 2.921 1.00 38.63 464 ILE B CA 1
ATOM 4794 C C . ILE B 2 173 ? 21.377 -40.666 2.323 1.00 39.65 464 ILE B C 1
ATOM 4795 O O . ILE B 2 173 ? 21.808 -39.607 2.805 1.00 38.18 464 ILE B O 1
ATOM 4800 N N . LEU B 2 174 ? 20.568 -40.719 1.263 1.00 42.56 465 LEU B N 1
ATOM 4801 C CA . LEU B 2 174 ? 20.120 -39.530 0.548 1.00 43.08 465 LEU B CA 1
ATOM 4802 C C . LEU B 2 174 ? 18.671 -39.247 0.921 1.00 40.84 465 LEU B C 1
ATOM 4803 O O . LEU B 2 174 ? 17.807 -40.121 0.787 1.00 38.59 465 LEU B O 1
ATOM 4808 N N . ARG B 2 175 ? 18.410 -38.031 1.388 1.00 37.58 466 ARG B N 1
ATOM 4809 C CA . ARG B 2 175 ? 17.084 -37.609 1.802 1.00 36.05 466 ARG B CA 1
ATOM 4810 C C . ARG B 2 175 ? 16.651 -36.384 1.010 1.00 40.10 466 ARG B C 1
ATOM 4811 O O . ARG B 2 175 ? 17.476 -35.629 0.481 1.00 40.59 466 ARG B O 1
ATOM 4819 N N . ALA B 2 176 ? 15.337 -36.196 0.934 1.00 39.13 467 ALA B N 1
ATOM 4820 C CA . ALA B 2 176 ? 14.788 -34.964 0.393 1.00 39.86 467 ALA B CA 1
ATOM 4821 C C . ALA B 2 176 ? 14.919 -33.864 1.435 1.00 39.02 467 ALA B C 1
ATOM 4822 O O . ALA B 2 176 ? 14.493 -34.028 2.582 1.00 43.46 467 ALA B O 1
ATOM 4824 N N . ARG B 2 177 ? 15.536 -32.753 1.040 1.00 36.99 468 ARG B N 1
ATOM 4825 C CA . ARG B 2 177 ? 15.685 -31.598 1.912 1.00 37.02 468 ARG B CA 1
ATOM 4826 C C . ARG B 2 177 ? 14.453 -30.700 1.892 1.00 37.37 468 ARG B C 1
ATOM 4827 O O . ARG B 2 177 ? 14.204 -29.979 2.867 1.00 31.90 468 ARG B O 1
ATOM 4835 N N . VAL B 2 178 ? 13.679 -30.742 0.806 1.00 35.70 469 VAL B N 1
ATOM 4836 C CA . VAL B 2 178 ? 12.475 -29.945 0.628 1.00 29.85 469 VAL B CA 1
ATOM 4837 C C . VAL B 2 178 ? 11.383 -30.852 0.074 1.00 32.31 469 VAL B C 1
ATOM 4838 O O . VAL B 2 178 ? 11.634 -31.983 -0.339 1.00 35.45 469 VAL B O 1
ATOM 4842 N N . LYS B 2 179 ? 10.157 -30.335 0.065 1.00 36.43 470 LYS B N 1
ATOM 4843 C CA . LYS B 2 179 ? 9.056 -31.047 -0.572 1.00 39.16 470 LYS B CA 1
ATOM 4844 C C . LYS B 2 179 ? 9.258 -31.062 -2.081 1.00 39.76 470 LYS B C 1
ATOM 4845 O O . LYS B 2 179 ? 9.485 -30.016 -2.697 1.00 39.95 470 LYS B O 1
ATOM 4851 N N . LEU B 2 180 ? 9.178 -32.248 -2.681 1.00 40.48 471 LEU B N 1
ATOM 4852 C CA . LEU B 2 180 ? 9.476 -32.419 -4.094 1.00 41.79 471 LEU B CA 1
ATOM 4853 C C . LEU B 2 180 ? 8.356 -33.184 -4.784 1.00 42.80 471 LEU B C 1
ATOM 4854 O O . LEU B 2 180 ? 7.713 -34.051 -4.188 1.00 43.57 471 LEU B O 1
ATOM 4859 N N . GLN B 2 181 ? 8.135 -32.856 -6.052 1.00 43.05 472 GLN B N 1
ATOM 4860 C CA . GLN B 2 181 ? 7.165 -33.545 -6.887 1.00 45.49 472 GLN B CA 1
ATOM 4861 C C . GLN B 2 181 ? 7.888 -34.423 -7.898 1.00 45.97 472 GLN B C 1
ATOM 4862 O O . GLN B 2 181 ? 9.046 -34.172 -8.244 1.00 48.29 472 GLN B O 1
ATOM 4868 N N . ALA B 2 182 ? 7.195 -35.462 -8.363 1.00 42.90 473 ALA B N 1
ATOM 4869 C CA . ALA B 2 182 ? 7.764 -36.361 -9.358 1.00 47.07 473 ALA B CA 1
ATOM 4870 C C . ALA B 2 182 ? 8.251 -35.576 -10.568 1.00 49.91 473 ALA B C 1
ATOM 4871 O O . ALA B 2 182 ? 7.512 -34.773 -11.143 1.00 51.71 473 ALA B O 1
ATOM 4873 N N . GLY B 2 183 ? 9.512 -35.801 -10.937 1.00 48.73 474 GLY B N 1
ATOM 4874 C CA . GLY B 2 183 ? 10.147 -35.081 -12.018 1.00 43.75 474 GLY B CA 1
ATOM 4875 C C . GLY B 2 183 ? 11.083 -33.975 -11.579 1.00 43.61 474 GLY B C 1
ATOM 4876 O O . GLY B 2 183 ? 11.848 -33.469 -12.410 1.00 49.01 474 GLY B O 1
ATOM 4877 N N . ASP B 2 184 ? 11.049 -33.587 -10.308 1.00 40.62 475 ASP B N 1
ATOM 4878 C CA . ASP B 2 184 ? 11.927 -32.534 -9.819 1.00 41.65 475 ASP B CA 1
ATOM 4879 C C . ASP B 2 184 ? 13.369 -33.024 -9.740 1.00 42.50 475 ASP B C 1
ATOM 4880 O O . ASP B 2 184 ? 13.639 -34.207 -9.515 1.00 43.46 475 ASP B O 1
ATOM 4885 N N . GLU B 2 185 ? 14.301 -32.091 -9.919 1.00 41.21 476 GLU B N 1
ATOM 4886 C CA . GLU B 2 185 ? 15.719 -32.422 -9.934 1.00 40.06 476 GLU B CA 1
ATOM 4887 C C . GLU B 2 185 ? 16.259 -32.563 -8.518 1.00 40.20 476 GLU B C 1
ATOM 4888 O O . GLU B 2 185 ? 15.912 -31.788 -7.621 1.00 40.08 476 GLU B O 1
ATOM 4894 N N . LEU B 2 186 ? 17.118 -33.562 -8.326 1.00 39.53 477 LEU B N 1
ATOM 4895 C CA . LEU B 2 186 ? 17.808 -33.788 -7.063 1.00 39.70 477 LEU B CA 1
ATOM 4896 C C . LEU B 2 186 ? 19.215 -33.215 -7.165 1.00 40.77 477 LEU B C 1
ATOM 4897 O O . LEU B 2 186 ? 20.019 -33.672 -7.986 1.00 37.92 477 LEU B O 1
ATOM 4902 N N . THR B 2 187 ? 19.510 -32.216 -6.340 1.00 40.27 478 THR B N 1
ATOM 4903 C CA . THR B 2 187 ? 20.821 -31.591 -6.310 1.00 38.50 478 THR B CA 1
ATOM 4904 C C . THR B 2 187 ? 21.415 -31.699 -4.912 1.00 38.21 478 THR B C 1
ATOM 4905 O O . THR B 2 187 ? 20.691 -31.788 -3.915 1.00 37.98 478 THR B O 1
ATOM 4909 N N . ILE B 2 188 ? 22.747 -31.708 -4.852 1.00 34.87 479 ILE B N 1
ATOM 4910 C CA . ILE B 2 188 ? 23.480 -31.627 -3.598 1.00 33.37 479 ILE B CA 1
ATOM 4911 C C . ILE B 2 188 ? 24.521 -30.528 -3.737 1.00 37.03 479 ILE B C 1
ATOM 4912 O O . ILE B 2 188 ? 24.837 -30.073 -4.838 1.00 39.89 479 ILE B O 1
ATOM 4917 N N . SER B 2 189 ? 25.054 -30.102 -2.599 1.00 34.79 480 SER B N 1
ATOM 4918 C CA . SER B 2 189 ? 26.105 -29.097 -2.579 1.00 39.70 480 SER B CA 1
ATOM 4919 C C . SER B 2 189 ? 27.458 -29.783 -2.730 1.00 41.27 480 SER B C 1
ATOM 4920 O O . SER B 2 189 ? 27.838 -30.608 -1.892 1.00 42.24 480 SER B O 1
ATOM 4923 N N . TYR B 2 190 ? 28.176 -29.455 -3.807 1.00 42.18 481 TYR B N 1
ATOM 4924 C CA . TYR B 2 190 ? 29.578 -29.844 -3.905 1.00 45.63 481 TYR B CA 1
ATOM 4925 C C . TYR B 2 190 ? 30.446 -29.075 -2.919 1.00 49.14 481 TYR B C 1
ATOM 4926 O O . TYR B 2 190 ? 31.613 -29.437 -2.726 1.00 45.91 481 TYR B O 1
ATOM 4935 N N . ILE B 2 191 ? 29.898 -28.028 -2.300 1.00 48.60 482 ILE B N 1
ATOM 4936 C CA . ILE B 2 191 ? 30.618 -27.137 -1.399 1.00 47.10 482 ILE B CA 1
ATOM 4937 C C . ILE B 2 191 ? 30.344 -27.560 0.034 1.00 40.26 482 ILE B C 1
ATOM 4938 O O . ILE B 2 191 ? 29.209 -27.907 0.382 1.00 37.29 482 ILE B O 1
ATOM 4943 N N . GLY B 2 192 ? 31.377 -27.518 0.872 1.00 40.99 483 GLY B N 1
ATOM 4944 C CA . GLY B 2 192 ? 31.191 -27.805 2.277 1.00 43.12 483 GLY B CA 1
ATOM 4945 C C . GLY B 2 192 ? 30.365 -26.743 2.977 1.00 47.03 483 GLY B C 1
ATOM 4946 O O . GLY B 2 192 ? 30.215 -25.612 2.510 1.00 50.08 483 GLY B O 1
ATOM 4947 N N . ASP B 2 193 ? 29.816 -27.122 4.132 1.00 46.27 484 ASP B N 1
ATOM 4948 C CA . ASP B 2 193 ? 29.000 -26.190 4.901 1.00 51.93 484 ASP B CA 1
ATOM 4949 C C . ASP B 2 193 ? 29.817 -25.032 5.460 1.00 51.18 484 ASP B C 1
ATOM 4950 O O . ASP B 2 193 ? 29.241 -23.997 5.810 1.00 52.64 484 ASP B O 1
ATOM 4955 N N . ASP B 2 194 ? 31.142 -25.179 5.544 1.00 50.80 485 ASP B N 1
ATOM 4956 C CA . ASP B 2 194 ? 31.984 -24.076 5.989 1.00 51.28 485 ASP B CA 1
ATOM 4957 C C . ASP B 2 194 ? 31.978 -22.914 5.004 1.00 45.29 485 ASP B C 1
ATOM 4958 O O . ASP B 2 194 ? 32.375 -21.803 5.371 1.00 49.05 485 ASP B O 1
ATOM 4963 N N . ASP B 2 195 ? 31.536 -23.141 3.764 1.00 41.35 486 ASP B N 1
ATOM 4964 C CA . ASP B 2 195 ? 31.491 -22.100 2.748 1.00 39.34 486 ASP B CA 1
ATOM 4965 C C . ASP B 2 195 ? 30.092 -21.801 2.229 1.00 36.05 486 ASP B C 1
ATOM 4966 O O . ASP B 2 195 ? 29.919 -20.800 1.523 1.00 40.46 486 ASP B O 1
ATOM 4971 N N . LEU B 2 196 ? 29.095 -22.629 2.551 1.00 32.65 487 LEU B N 1
ATOM 4972 C CA . LEU B 2 196 ? 27.771 -22.474 1.955 1.00 37.99 487 LEU B CA 1
ATOM 4973 C C . LEU B 2 196 ? 27.107 -21.164 2.362 1.00 36.85 487 LEU B C 1
ATOM 4974 O O . LEU B 2 196 ? 26.294 -20.623 1.602 1.00 36.07 487 LEU B O 1
ATOM 4979 N N . PHE B 2 197 ? 27.436 -20.638 3.537 1.00 35.58 488 PHE B N 1
ATOM 4980 C CA . PHE B 2 197 ? 26.781 -19.434 4.041 1.00 35.22 488 PHE B CA 1
ATOM 4981 C C . PHE B 2 197 ? 27.460 -18.161 3.553 1.00 35.23 488 PHE B C 1
ATOM 4982 O O . PHE B 2 197 ? 27.049 -17.058 3.913 1.00 37.17 488 PHE B O 1
ATOM 5001 N N . SER B 2 199 ? 29.255 -15.558 0.448 1.00 38.91 490 SER B N 1
ATOM 5002 C CA . SER B 2 199 ? 28.677 -14.847 -0.692 1.00 39.36 490 SER B CA 1
ATOM 5003 C C . SER B 2 199 ? 28.907 -15.560 -2.028 1.00 38.58 490 SER B C 1
ATOM 5004 O O . SER B 2 199 ? 29.664 -16.524 -2.117 1.00 38.93 490 SER B O 1
ATOM 5007 N N . THR B 2 200 ? 28.238 -15.055 -3.066 1.00 42.69 491 THR B N 1
ATOM 5008 C CA . THR B 2 200 ? 28.206 -15.742 -4.355 1.00 45.51 491 THR B CA 1
ATOM 5009 C C . THR B 2 200 ? 29.595 -15.843 -4.978 1.00 44.23 491 THR B C 1
ATOM 5010 O O . THR B 2 200 ? 29.959 -16.889 -5.533 1.00 42.31 491 THR B O 1
ATOM 5014 N N . ASN B 2 201 ? 30.388 -14.772 -4.891 1.00 44.08 492 ASN B N 1
ATOM 5015 C CA . ASN B 2 201 ? 31.751 -14.816 -5.417 1.00 45.87 492 ASN B CA 1
ATOM 5016 C C . ASN B 2 201 ? 32.553 -15.947 -4.780 1.00 44.63 492 ASN B C 1
ATOM 5017 O O . ASN B 2 201 ? 33.272 -16.681 -5.474 1.00 43.89 492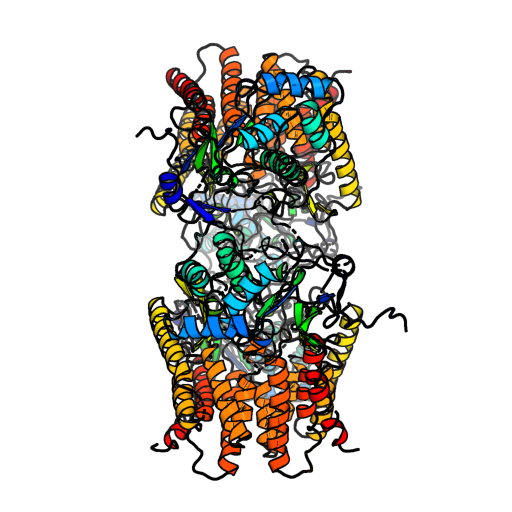 ASN B O 1
ATOM 5022 N N . VAL B 2 202 ? 32.416 -16.122 -3.464 1.00 47.74 493 VAL B N 1
ATOM 5023 C CA . VAL B 2 202 ? 33.192 -17.137 -2.756 1.00 47.36 493 VAL B CA 1
ATOM 5024 C C . VAL B 2 202 ? 32.732 -18.537 -3.145 1.00 46.33 493 VAL B C 1
ATOM 5025 O O . VAL B 2 202 ? 33.553 -19.423 -3.416 1.00 49.85 493 VAL B O 1
ATOM 5029 N N . ARG B 2 203 ? 31.414 -18.763 -3.167 1.00 39.24 494 ARG B N 1
ATOM 5030 C CA . ARG B 2 203 ? 30.900 -20.084 -3.527 1.00 38.37 494 ARG B CA 1
ATOM 5031 C C . ARG B 2 203 ? 31.315 -20.463 -4.942 1.00 39.24 494 ARG B C 1
ATOM 5032 O O . ARG B 2 203 ? 31.752 -21.598 -5.194 1.00 41.80 494 ARG B O 1
ATOM 5040 N N . ARG B 2 204 ? 31.197 -19.516 -5.877 1.00 37.02 495 ARG B N 1
ATOM 5041 C CA . ARG B 2 204 ? 31.655 -19.754 -7.241 1.00 43.78 495 ARG B CA 1
ATOM 5042 C C . ARG B 2 204 ? 33.136 -20.109 -7.268 1.00 48.79 495 ARG B C 1
ATOM 5043 O O . ARG B 2 204 ? 33.548 -21.027 -7.991 1.00 53.07 495 ARG B O 1
ATOM 5051 N N . GLU B 2 205 ? 33.948 -19.402 -6.482 1.00 48.40 496 GLU B N 1
ATOM 5052 C CA . GLU B 2 205 ? 35.360 -19.759 -6.346 1.00 49.82 496 GLU B CA 1
ATOM 5053 C C . GLU B 2 205 ? 35.511 -21.213 -5.914 1.00 50.08 496 GLU B C 1
ATOM 5054 O O . GLU B 2 205 ? 36.347 -21.945 -6.445 1.00 49.43 496 GLU B O 1
ATOM 5070 N N . VAL B 2 207 ? 33.428 -23.741 -6.433 1.00 46.22 498 VAL B N 1
ATOM 5071 C CA . VAL B 2 207 ? 33.032 -24.752 -7.421 1.00 47.37 498 VAL B CA 1
ATOM 5072 C C . VAL B 2 207 ? 33.728 -24.613 -8.779 1.00 49.10 498 VAL B C 1
ATOM 5073 O O . VAL B 2 207 ? 33.459 -25.409 -9.680 1.00 48.69 498 VAL B O 1
ATOM 5077 N N . TYR B 2 208 ? 34.614 -23.619 -8.927 1.00 51.16 499 TYR B N 1
ATOM 5078 C CA . TYR B 2 208 ? 35.311 -23.428 -10.201 1.00 55.57 499 TYR B CA 1
ATOM 5079 C C . TYR B 2 208 ? 35.993 -24.699 -10.698 1.00 54.19 499 TYR B C 1
ATOM 5080 O O . TYR B 2 208 ? 36.083 -24.920 -11.911 1.00 53.92 499 TYR B O 1
ATOM 5089 N N . GLY B 2 209 ? 36.479 -25.542 -9.783 1.00 56.38 500 GLY B N 1
ATOM 5090 C CA . GLY B 2 209 ? 37.222 -26.725 -10.189 1.00 57.63 500 GLY B CA 1
ATOM 5091 C C . GLY B 2 209 ? 36.420 -27.687 -11.041 1.00 58.10 500 GLY B C 1
ATOM 5092 O O . GLY B 2 209 ? 36.986 -28.422 -11.854 1.00 63.98 500 GLY B O 1
ATOM 5093 N N . TRP B 2 210 ? 35.102 -27.707 -10.869 1.00 51.73 501 TRP B N 1
ATOM 5094 C CA . TRP B 2 210 ? 34.238 -28.507 -11.724 1.00 48.52 501 TRP B CA 1
ATOM 5095 C C . TRP B 2 210 ? 33.895 -27.793 -13.029 1.00 51.25 501 TRP B C 1
ATOM 5096 O O . TRP B 2 210 ? 32.964 -28.209 -13.729 1.00 54.17 501 TRP B O 1
ATOM 5107 N N . LEU B 2 211 ? 34.629 -26.721 -13.342 1.00 53.81 502 LEU B N 1
ATOM 5108 C CA . LEU B 2 211 ? 34.632 -26.071 -14.657 1.00 56.92 502 LEU B CA 1
ATOM 5109 C C . LEU B 2 211 ? 33.274 -25.484 -15.027 1.00 59.41 502 LEU B C 1
ATOM 5110 O O . LEU B 2 211 ? 32.821 -25.591 -16.169 1.00 62.34 502 LEU B O 1
ATOM 5115 N N . PHE B 2 212 ? 32.630 -24.826 -14.069 1.00 55.23 503 PHE B N 1
ATOM 5116 C CA . PHE B 2 212 ? 31.454 -24.039 -14.394 1.00 51.68 503 PHE B CA 1
ATOM 5117 C C . PHE B 2 212 ? 31.358 -22.868 -13.430 1.00 51.92 503 PHE B C 1
ATOM 5118 O O . PHE B 2 212 ? 31.838 -22.933 -12.295 1.00 51.50 503 PHE B O 1
ATOM 5126 N N . THR B 2 213 ? 30.758 -21.786 -13.913 1.00 51.83 504 THR B N 1
ATOM 5127 C CA . THR B 2 213 ? 30.367 -20.669 -13.068 1.00 49.40 504 THR B CA 1
ATOM 5128 C C . THR B 2 213 ? 28.946 -20.930 -12.589 1.00 48.61 504 THR B C 1
ATOM 5129 O O . THR B 2 213 ? 28.019 -21.005 -13.403 1.00 51.17 504 THR B O 1
ATOM 5133 N N . CYS B 2 214 ? 28.779 -21.095 -11.278 1.00 46.02 505 CYS B N 1
ATOM 5134 C CA . CYS B 2 214 ? 27.488 -21.516 -10.750 1.00 45.44 505 CYS B CA 1
ATOM 5135 C C . CYS B 2 214 ? 26.417 -20.479 -11.059 1.00 45.46 505 CYS B C 1
ATOM 5136 O O . CYS B 2 214 ? 26.617 -19.274 -10.864 1.00 42.62 505 CYS B O 1
ATOM 5139 N N . GLN B 2 215 ? 25.284 -20.962 -11.568 1.00 43.74 506 GLN B N 1
ATOM 5140 C CA . GLN B 2 215 ? 24.113 -20.149 -11.863 1.00 42.70 506 GLN B CA 1
ATOM 5141 C C . GLN B 2 215 ? 22.878 -20.719 -11.177 1.00 44.57 506 GLN B C 1
ATOM 5142 O O . GLN B 2 215 ? 21.762 -20.608 -11.691 1.00 44.77 506 GLN B O 1
ATOM 5148 N N . CYS B 2 216 ? 23.070 -21.342 -10.014 1.00 39.43 507 CYS B N 1
ATOM 5149 C CA . CYS B 2 216 ? 21.954 -21.863 -9.237 1.00 42.07 507 CYS B CA 1
ATOM 5150 C C . CYS B 2 216 ? 21.076 -20.715 -8.757 1.00 44.02 507 CYS B C 1
ATOM 5151 O O . CYS B 2 216 ? 21.409 -19.544 -8.972 1.00 47.70 507 CYS B O 1
ATOM 5154 N N . VAL B 2 217 ? 19.957 -21.041 -8.105 1.00 41.63 508 VAL B N 1
ATOM 5155 C CA . VAL B 2 217 ? 18.984 -20.016 -7.736 1.00 41.62 508 VAL B CA 1
ATOM 5156 C C . VAL B 2 217 ? 19.601 -18.979 -6.803 1.00 42.45 508 VAL B C 1
ATOM 5157 O O . VAL B 2 217 ? 19.226 -17.800 -6.839 1.00 46.61 508 VAL B O 1
ATOM 5161 N N . ARG B 2 218 ? 20.572 -19.382 -5.979 1.00 37.68 509 ARG B N 1
ATOM 5162 C CA . ARG B 2 218 ? 21.233 -18.425 -5.096 1.00 35.76 509 ARG B CA 1
ATOM 5163 C C . ARG B 2 218 ? 22.251 -17.578 -5.853 1.00 37.08 509 ARG B C 1
ATOM 5164 O O . ARG B 2 218 ? 22.290 -16.353 -5.696 1.00 37.55 509 ARG B O 1
ATOM 5172 N N . CYS B 2 219 ? 23.091 -18.214 -6.672 1.00 35.13 510 CYS B N 1
ATOM 5173 C CA . CYS B 2 219 ? 24.144 -17.474 -7.359 1.00 36.59 510 CYS B CA 1
ATOM 5174 C C . CYS B 2 219 ? 23.577 -16.527 -8.410 1.00 38.78 510 CYS B C 1
ATOM 5175 O O . CYS B 2 219 ? 24.132 -15.444 -8.629 1.00 37.86 510 CYS B O 1
ATOM 5178 N N . ALA B 2 220 ? 22.480 -16.902 -9.059 1.00 38.29 511 ALA B N 1
ATOM 5179 C CA . ALA B 2 220 ? 21.871 -16.064 -10.082 1.00 40.31 511 ALA B CA 1
ATOM 5180 C C . ALA B 2 220 ? 20.876 -15.059 -9.515 1.00 43.27 511 ALA B C 1
ATOM 5181 O O . ALA B 2 220 ? 20.283 -14.298 -10.288 1.00 46.09 511 ALA B O 1
ATOM 5183 N N . ALA B 2 221 ? 20.679 -15.036 -8.198 1.00 39.86 512 ALA B N 1
ATOM 5184 C CA . ALA B 2 221 ? 19.736 -14.103 -7.606 1.00 42.76 512 ALA B CA 1
ATOM 5185 C C . ALA B 2 221 ? 20.178 -12.664 -7.868 1.00 48.47 512 ALA B C 1
ATOM 5186 O O . ALA B 2 221 ? 21.377 -12.365 -7.888 1.00 48.56 512 ALA B O 1
ATOM 5188 N N . PRO B 2 222 ? 19.228 -11.751 -8.078 1.00 51.31 513 PRO B N 1
ATOM 5189 C CA . PRO B 2 222 ? 19.607 -10.353 -8.334 1.00 54.13 513 PRO B CA 1
ATOM 5190 C C . PRO B 2 222 ? 20.347 -9.715 -7.174 1.00 49.34 513 PRO B C 1
ATOM 5191 O O . PRO B 2 222 ? 21.250 -8.900 -7.400 1.00 51.79 513 PRO B O 1
ATOM 5195 N N . VAL B 2 223 ? 19.999 -10.068 -5.939 1.00 44.26 514 VAL B N 1
ATOM 5196 C CA . VAL B 2 223 ? 20.630 -9.518 -4.746 1.00 42.28 514 VAL B CA 1
ATOM 5197 C C . VAL B 2 223 ? 21.367 -10.637 -4.025 1.00 43.16 514 VAL B C 1
ATOM 5198 O O . VAL B 2 223 ? 20.775 -11.675 -3.709 1.00 44.97 514 VAL B O 1
ATOM 5202 N N . ASP B 2 224 ? 22.656 -10.425 -3.764 1.00 42.96 515 ASP B N 1
ATOM 5203 C CA . ASP B 2 224 ? 23.423 -11.337 -2.918 1.00 43.34 515 ASP B CA 1
ATOM 5204 C C . ASP B 2 224 ? 23.356 -10.780 -1.503 1.00 42.45 515 ASP B C 1
ATOM 5205 O O . ASP B 2 224 ? 24.144 -9.918 -1.110 1.00 43.25 515 ASP B O 1
ATOM 5210 N N . ASN B 2 225 ? 22.403 -11.285 -0.724 1.00 39.00 516 ASN B N 1
ATOM 5211 C CA . ASN B 2 225 ? 22.191 -10.788 0.627 1.00 42.24 516 ASN B CA 1
ATOM 5212 C C . ASN B 2 225 ? 23.171 -11.375 1.638 1.00 39.98 516 ASN B C 1
ATOM 5213 O O . ASN B 2 225 ? 22.983 -11.183 2.844 1.00 37.06 516 ASN B O 1
ATOM 5218 N N . ALA B 2 226 ? 24.207 -12.072 1.177 1.00 39.30 517 ALA B N 1
ATOM 5219 C CA . ALA B 2 226 ? 25.314 -12.483 2.028 1.00 38.46 517 ALA B CA 1
ATOM 5220 C C . ALA B 2 226 ? 26.506 -11.541 1.927 1.00 37.61 517 ALA B C 1
ATOM 5221 O O . ALA B 2 226 ? 27.543 -11.805 2.542 1.00 35.16 517 ALA B O 1
ATOM 5223 N N . ARG B 2 227 ? 26.378 -10.444 1.177 1.00 38.26 518 ARG B N 1
ATOM 5224 C CA . ARG B 2 227 ? 27.493 -9.546 0.881 1.00 37.17 518 ARG B CA 1
ATOM 5225 C C . ARG B 2 227 ? 27.059 -8.095 1.099 1.00 38.72 518 ARG B C 1
ATOM 5226 O O . ARG B 2 227 ? 27.128 -7.253 0.205 1.00 38.89 518 ARG B O 1
ATOM 5234 N N . GLY B 2 228 ? 26.617 -7.802 2.318 1.00 40.52 519 GLY B N 1
ATOM 5235 C CA . GLY B 2 228 ? 26.022 -6.517 2.625 1.00 39.52 519 GLY B CA 1
ATOM 5236 C C . GLY B 2 228 ? 26.879 -5.600 3.472 1.00 39.52 519 GLY B C 1
ATOM 5237 O O . GLY B 2 228 ? 27.210 -5.916 4.620 1.00 43.93 519 GLY B O 1
ATOM 5238 N N . PHE B 2 229 ? 27.217 -4.445 2.911 1.00 37.50 520 PHE B N 1
ATOM 5239 C CA . PHE B 2 229 ? 28.050 -3.451 3.564 1.00 38.92 520 PHE B CA 1
ATOM 5240 C C . PHE B 2 229 ? 27.182 -2.358 4.174 1.00 43.33 520 PHE B C 1
ATOM 5241 O O . PHE B 2 229 ? 26.060 -2.108 3.727 1.00 46.57 520 PHE B O 1
ATOM 5249 N N . ARG B 2 230 ? 27.715 -1.706 5.205 1.00 43.98 521 ARG B N 1
ATOM 5250 C CA . ARG B 2 230 ? 26.991 -0.633 5.874 1.00 45.40 521 ARG B CA 1
ATOM 5251 C C . ARG B 2 230 ? 27.006 0.618 5.004 1.00 43.78 521 ARG B C 1
ATOM 5252 O O . ARG B 2 230 ? 28.076 1.111 4.632 1.00 43.06 521 ARG B O 1
ATOM 5260 N N . CYS B 2 231 ? 25.823 1.122 4.679 1.00 40.82 522 CYS B N 1
ATOM 5261 C CA . CYS B 2 231 ? 25.700 2.290 3.817 1.00 40.31 522 CYS B CA 1
ATOM 5262 C C . CYS B 2 231 ? 26.419 3.483 4.439 1.00 43.38 522 CYS B C 1
ATOM 5263 O O . CYS B 2 231 ? 26.129 3.839 5.591 1.00 44.20 522 CYS B O 1
ATOM 5266 N N . PRO B 2 232 ? 27.360 4.118 3.732 1.00 47.91 523 PRO B N 1
ATOM 5267 C CA . PRO B 2 232 ? 28.058 5.272 4.316 1.00 54.48 523 PRO B CA 1
ATOM 5268 C C . PRO B 2 232 ? 27.225 6.540 4.343 1.00 54.34 523 PRO B C 1
ATOM 5269 O O . PRO B 2 232 ? 27.565 7.462 5.096 1.00 56.72 523 PRO B O 1
ATOM 5273 N N . LEU B 2 233 ? 26.155 6.620 3.549 1.00 52.93 524 LEU B N 1
ATOM 5274 C CA . LEU B 2 233 ? 25.287 7.794 3.573 1.00 52.88 524 LEU B CA 1
ATOM 5275 C C . LEU B 2 233 ? 24.402 7.792 4.814 1.00 52.56 524 LEU B C 1
ATOM 5276 O O . LEU B 2 233 ? 24.419 8.742 5.604 1.00 53.65 524 LEU B O 1
ATOM 5281 N N . CYS B 2 234 ? 23.612 6.728 4.992 1.00 52.44 525 CYS B N 1
ATOM 5282 C CA . CYS B 2 234 ? 22.668 6.661 6.103 1.00 57.93 525 CYS B CA 1
ATOM 5283 C C . CYS B 2 234 ? 23.324 6.169 7.385 1.00 51.61 525 CYS B C 1
ATOM 5284 O O . CYS B 2 234 ? 22.848 6.488 8.480 1.00 47.90 525 CYS B O 1
ATOM 5287 N N . GLY B 2 235 ? 24.394 5.383 7.270 1.00 51.20 526 GLY B N 1
ATOM 5288 C CA . GLY B 2 235 ? 25.072 4.826 8.421 1.00 51.49 526 GLY B CA 1
ATOM 5289 C C . GLY B 2 235 ? 24.419 3.605 9.027 1.00 48.78 526 GLY B C 1
ATOM 5290 O O . GLY B 2 235 ? 24.981 3.027 9.968 1.00 42.46 526 GLY B O 1
ATOM 5291 N N . THR B 2 236 ? 23.266 3.177 8.514 1.00 46.09 527 THR B N 1
ATOM 5292 C CA . THR B 2 236 ? 22.535 2.090 9.157 1.00 49.54 527 THR B CA 1
ATOM 5293 C C . THR B 2 236 ? 22.052 1.006 8.196 1.00 50.35 527 THR B C 1
ATOM 5294 O O . THR B 2 236 ? 22.065 -0.169 8.576 1.00 49.92 527 THR B O 1
ATOM 5298 N N . GLY B 2 237 ? 21.668 1.331 6.962 1.00 48.43 528 GLY B N 1
ATOM 5299 C CA . GLY B 2 237 ? 21.182 0.333 6.031 1.00 45.29 528 GLY B CA 1
ATOM 5300 C C . GLY B 2 237 ? 22.286 -0.513 5.418 1.00 42.62 528 GLY B C 1
ATOM 5301 O O . GLY B 2 237 ? 23.477 -0.339 5.675 1.00 43.38 528 GLY B O 1
ATOM 5302 N N . ALA B 2 238 ? 21.866 -1.454 4.575 1.00 41.93 529 ALA B N 1
ATOM 5303 C CA . ALA B 2 238 ? 22.775 -2.382 3.918 1.00 42.12 529 ALA B CA 1
ATOM 5304 C C . ALA B 2 238 ? 22.726 -2.187 2.410 1.00 42.81 529 ALA B C 1
ATOM 5305 O O . ALA B 2 238 ? 21.649 -2.017 1.828 1.00 41.36 529 ALA B O 1
ATOM 5307 N N . MET B 2 239 ? 23.899 -2.202 1.784 1.00 41.71 530 MET B N 1
ATOM 5308 C CA . MET B 2 239 ? 24.016 -2.241 0.333 1.00 43.18 530 MET B CA 1
ATOM 5309 C C . MET B 2 239 ? 24.712 -3.540 -0.037 1.00 44.95 530 MET B C 1
ATOM 5310 O O . MET B 2 239 ? 25.812 -3.823 0.453 1.00 45.95 530 MET B O 1
ATOM 5315 N N . PHE B 2 240 ? 24.060 -4.338 -0.874 1.00 44.28 531 PHE B N 1
ATOM 5316 C CA . PHE B 2 240 ? 24.527 -5.676 -1.209 1.00 42.64 531 PHE B CA 1
ATOM 5317 C C . PHE B 2 240 ? 25.278 -5.628 -2.532 1.00 41.98 531 PHE B C 1
ATOM 5318 O O . PHE B 2 240 ? 24.727 -5.193 -3.549 1.00 45.00 531 PHE B O 1
ATOM 5326 N N . PHE B 2 241 ? 26.533 -6.063 -2.512 1.00 41.63 532 PHE B N 1
ATOM 5327 C CA . PHE B 2 241 ? 27.363 -6.063 -3.710 1.00 41.68 532 PHE B CA 1
ATOM 5328 C C . PHE B 2 241 ? 27.173 -7.354 -4.490 1.00 45.11 532 PHE B C 1
ATOM 5329 O O . PHE B 2 241 ? 26.941 -8.417 -3.911 1.00 43.73 532 PHE B O 1
ATOM 5347 N N . THR B 2 243 ? 28.938 -9.437 -8.062 1.00 50.28 534 THR B N 1
ATOM 5348 C CA . THR B 2 243 ? 29.977 -9.453 -9.083 1.00 53.30 534 THR B CA 1
ATOM 5349 C C . THR B 2 243 ? 29.607 -10.383 -10.231 1.00 54.30 534 THR B C 1
ATOM 5350 O O . THR B 2 243 ? 29.282 -11.552 -10.020 1.00 51.93 534 THR B O 1
ATOM 5354 N N . GLU B 2 244 ? 29.657 -9.850 -11.449 1.00 54.39 535 GLU B N 1
ATOM 5355 C CA . GLU B 2 244 ? 29.403 -10.629 -12.652 1.00 60.61 535 GLU B CA 1
ATOM 5356 C C . GLU B 2 244 ? 30.377 -10.183 -13.729 1.00 62.14 535 GLU B C 1
ATOM 5357 O O . GLU B 2 244 ? 30.485 -8.987 -14.012 1.00 61.45 535 GLU B O 1
ATOM 5363 N N . ASP B 2 245 ? 31.085 -11.149 -14.317 1.00 63.51 536 ASP B N 1
ATOM 5364 C CA . ASP B 2 245 ? 32.091 -10.881 -15.346 1.00 65.77 536 ASP B CA 1
ATOM 5365 C C . ASP B 2 245 ? 33.144 -9.892 -14.846 1.00 62.96 536 ASP B C 1
ATOM 5366 O O . ASP B 2 245 ? 33.531 -8.957 -15.549 1.00 66.00 536 ASP B O 1
ATOM 5371 N N . GLY B 2 246 ? 33.604 -10.096 -13.613 1.00 60.25 537 GLY B N 1
ATOM 5372 C CA . GLY B 2 246 ? 34.658 -9.290 -13.034 1.00 60.86 537 GLY B CA 1
ATOM 5373 C C . GLY B 2 246 ? 34.252 -7.907 -12.574 1.00 64.67 537 GLY B C 1
ATOM 5374 O O . GLY B 2 246 ? 35.091 -7.191 -12.012 1.00 67.86 537 GLY B O 1
ATOM 5375 N N . GLU B 2 247 ? 33.003 -7.504 -12.783 1.00 62.24 538 GLU B N 1
ATOM 5376 C CA . GLU B 2 247 ? 32.545 -6.171 -12.425 1.00 58.46 538 GLU B CA 1
ATOM 5377 C C . GLU B 2 247 ? 31.531 -6.243 -11.293 1.00 55.68 538 GLU B C 1
ATOM 5378 O O . GLU B 2 247 ? 30.638 -7.096 -11.298 1.00 53.57 538 GLU B O 1
ATOM 5384 N N . THR B 2 248 ? 31.676 -5.338 -10.330 1.00 54.72 539 THR B N 1
ATOM 5385 C CA . THR B 2 248 ? 30.868 -5.330 -9.120 1.00 52.92 539 THR B CA 1
ATOM 5386 C C . THR B 2 248 ? 29.889 -4.166 -9.155 1.00 49.60 539 THR B C 1
ATOM 5387 O O . THR B 2 248 ? 30.286 -3.020 -9.390 1.00 48.42 539 THR B O 1
ATOM 5391 N N . THR B 2 249 ? 28.615 -4.468 -8.927 1.00 49.07 540 THR B N 1
ATOM 5392 C CA . THR B 2 249 ? 27.567 -3.474 -8.761 1.00 46.56 540 THR B CA 1
ATOM 5393 C C . THR B 2 249 ? 26.935 -3.652 -7.387 1.00 45.95 540 THR B C 1
ATOM 5394 O O . THR B 2 249 ? 27.193 -4.629 -6.680 1.00 47.38 540 THR B O 1
ATOM 5398 N N . SER B 2 250 ? 26.093 -2.697 -7.008 1.00 41.10 541 SER B N 1
ATOM 5399 C CA . SER B 2 250 ? 25.480 -2.705 -5.691 1.00 41.34 541 SER B CA 1
ATOM 5400 C C . SER B 2 250 ? 23.981 -2.480 -5.798 1.00 42.22 541 SER B C 1
ATOM 5401 O O . SER B 2 250 ? 23.503 -1.743 -6.664 1.00 40.48 541 SER B O 1
ATOM 5404 N N . SER B 2 251 ? 23.246 -3.128 -4.901 1.00 44.12 542 SER B N 1
ATOM 5405 C CA . SER B 2 251 ? 21.847 -2.795 -4.712 1.00 46.78 542 SER B CA 1
ATOM 5406 C C . SER B 2 251 ? 21.731 -1.436 -4.031 1.00 45.17 542 SER B C 1
ATOM 5407 O O . SER B 2 251 ? 22.688 -0.922 -3.442 1.00 41.65 542 SER B O 1
ATOM 5410 N N . ALA B 2 252 ? 20.544 -0.844 -4.130 1.00 42.60 543 ALA B N 1
ATOM 5411 C CA . ALA B 2 252 ? 20.264 0.364 -3.371 1.00 41.78 543 ALA B CA 1
ATOM 5412 C C . ALA B 2 252 ? 20.199 0.035 -1.884 1.00 41.26 543 ALA B C 1
ATOM 5413 O O . ALA B 2 252 ? 19.820 -1.071 -1.487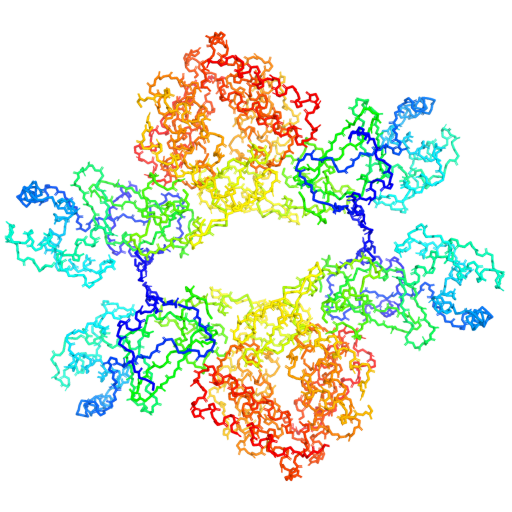 1.00 41.81 543 ALA B O 1
ATOM 5415 N N . CYS B 2 253 ? 20.590 1.005 -1.058 1.00 40.90 544 CYS B N 1
ATOM 5416 C CA . CYS B 2 253 ? 20.575 0.799 0.384 1.00 38.58 544 CYS B CA 1
ATOM 5417 C C . CYS B 2 253 ? 19.177 0.420 0.855 1.00 40.30 544 CYS B C 1
ATOM 5418 O O . CYS B 2 253 ? 18.177 0.980 0.401 1.00 45.25 544 CYS B O 1
ATOM 5421 N N . THR B 2 254 ? 19.111 -0.544 1.774 1.00 37.13 545 THR B N 1
ATOM 5422 C CA . THR B 2 254 ? 17.819 -1.023 2.248 1.00 37.81 545 THR B CA 1
ATOM 5423 C C . THR B 2 254 ? 17.010 0.071 2.930 1.00 42.65 545 THR B C 1
ATOM 5424 O O . THR B 2 254 ? 15.777 -0.019 2.970 1.00 43.91 545 THR B O 1
ATOM 5428 N N . ILE B 2 255 ? 17.660 1.110 3.450 1.00 43.99 546 ILE B N 1
ATOM 5429 C CA . ILE B 2 255 ? 16.989 2.132 4.249 1.00 45.54 546 ILE B CA 1
ATOM 5430 C C . ILE B 2 255 ? 16.844 3.443 3.485 1.00 45.44 546 ILE B C 1
ATOM 5431 O O . ILE B 2 255 ? 15.736 3.959 3.325 1.00 47.62 546 ILE B O 1
ATOM 5436 N N . CYS B 2 256 ? 17.953 4.005 3.012 1.00 46.50 547 CYS B N 1
ATOM 5437 C CA . CYS B 2 256 ? 17.888 5.276 2.301 1.00 46.24 547 CYS B CA 1
ATOM 5438 C C . CYS B 2 256 ? 17.842 5.113 0.786 1.00 48.76 547 CYS B C 1
ATOM 5439 O O . CYS B 2 256 ? 17.659 6.108 0.081 1.00 45.35 547 CYS B O 1
ATOM 5442 N N . GLN B 2 257 ? 18.002 3.891 0.272 1.00 52.28 548 GLN B N 1
ATOM 5443 C CA . GLN B 2 257 ? 17.858 3.559 -1.143 1.00 50.98 548 GLN B CA 1
ATOM 5444 C C . GLN B 2 257 ? 18.818 4.322 -2.049 1.00 51.16 548 GLN B C 1
ATOM 5445 O O . GLN B 2 257 ? 18.581 4.425 -3.256 1.00 50.25 548 GLN B O 1
ATOM 5451 N N . ALA B 2 258 ? 19.908 4.855 -1.513 1.00 49.49 549 ALA B N 1
ATOM 5452 C CA . ALA B 2 258 ? 20.945 5.406 -2.370 1.00 47.35 549 ALA B CA 1
ATOM 5453 C C . ALA B 2 258 ? 21.831 4.294 -2.923 1.00 51.59 549 ALA B C 1
ATOM 5454 O O . ALA B 2 258 ? 22.031 3.251 -2.290 1.00 49.23 549 ALA B O 1
ATOM 5456 N N . PHE B 2 259 ? 22.354 4.523 -4.124 1.00 53.27 550 PHE B N 1
ATOM 5457 C CA . PHE B 2 259 ? 23.359 3.666 -4.740 1.00 55.03 550 PHE B CA 1
ATOM 5458 C C . PHE B 2 259 ? 24.754 4.214 -4.457 1.00 59.97 550 PHE B C 1
ATOM 5459 O O . PHE B 2 259 ? 24.978 5.423 -4.568 1.00 63.38 550 PHE B O 1
ATOM 5467 N N . PRO B 2 260 ? 25.716 3.370 -4.092 1.00 56.53 551 PRO B N 1
ATOM 5468 C CA . PRO B 2 260 ? 27.092 3.852 -3.969 1.00 50.95 551 PRO B CA 1
ATOM 5469 C C . PRO B 2 260 ? 27.712 4.077 -5.338 1.00 52.25 551 PRO B C 1
ATOM 5470 O O . PRO B 2 260 ? 27.348 3.435 -6.326 1.00 47.02 551 PRO B O 1
ATOM 5474 N N . THR B 2 261 ? 28.655 5.013 -5.387 1.00 57.76 552 THR B N 1
ATOM 5475 C CA . THR B 2 261 ? 29.415 5.247 -6.603 1.00 60.00 552 THR B CA 1
ATOM 5476 C C . THR B 2 261 ? 30.387 4.094 -6.842 1.00 63.85 552 THR B C 1
ATOM 5477 O O . THR B 2 261 ? 30.634 3.259 -5.966 1.00 63.36 552 THR B O 1
ATOM 5481 N N . GLN B 2 262 ? 30.947 4.049 -8.055 1.00 60.70 553 GLN B N 1
ATOM 5482 C CA . GLN B 2 262 ? 31.986 3.062 -8.338 1.00 63.98 553 GLN B CA 1
ATOM 5483 C C . GLN B 2 262 ? 33.180 3.254 -7.410 1.00 65.01 553 GLN B C 1
ATOM 5484 O O . GLN B 2 262 ? 33.811 2.279 -6.981 1.00 61.96 553 GLN B O 1
ATOM 5490 N N . GLU B 2 263 ? 33.492 4.513 -7.084 1.00 66.03 554 GLU B N 1
ATOM 5491 C CA . GLU B 2 263 ? 34.555 4.817 -6.132 1.00 66.90 554 GLU B CA 1
ATOM 5492 C C . GLU B 2 263 ? 34.291 4.155 -4.786 1.00 61.07 554 GLU B C 1
ATOM 5493 O O . GLU B 2 263 ? 35.153 3.454 -4.239 1.00 61.56 554 GLU B O 1
ATOM 5499 N N . THR B 2 264 ? 33.097 4.381 -4.234 1.00 58.04 555 THR B N 1
ATOM 5500 C CA . THR B 2 264 ? 32.728 3.778 -2.958 1.00 56.27 555 THR B CA 1
ATOM 5501 C C . THR B 2 264 ? 32.761 2.258 -3.038 1.00 52.84 555 THR B C 1
ATOM 5502 O O . THR B 2 264 ? 33.217 1.587 -2.103 1.00 56.27 555 THR B O 1
ATOM 5506 N N . ILE B 2 265 ? 32.287 1.699 -4.155 1.00 47.13 556 ILE B N 1
ATOM 5507 C CA . ILE B 2 265 ? 32.280 0.249 -4.328 1.00 50.24 556 ILE B CA 1
ATOM 5508 C C . ILE B 2 265 ? 33.697 -0.304 -4.251 1.00 54.59 556 ILE B C 1
ATOM 5509 O O . ILE B 2 265 ? 33.960 -1.286 -3.548 1.00 54.42 556 ILE B O 1
ATOM 5514 N N . GLN B 2 266 ? 34.635 0.323 -4.969 1.00 55.68 557 GLN B N 1
ATOM 5515 C CA . GLN B 2 266 ? 36.019 -0.143 -4.935 1.00 57.46 557 GLN B CA 1
ATOM 5516 C C . GLN B 2 266 ? 36.618 0.006 -3.540 1.00 52.56 557 GLN B C 1
ATOM 5517 O O . GLN B 2 266 ? 37.338 -0.884 -3.064 1.00 48.38 557 GLN B O 1
ATOM 5523 N N . GLU B 2 267 ? 36.330 1.126 -2.871 1.00 54.62 558 GLU B N 1
ATOM 5524 C CA . GLU B 2 267 ? 36.797 1.325 -1.502 1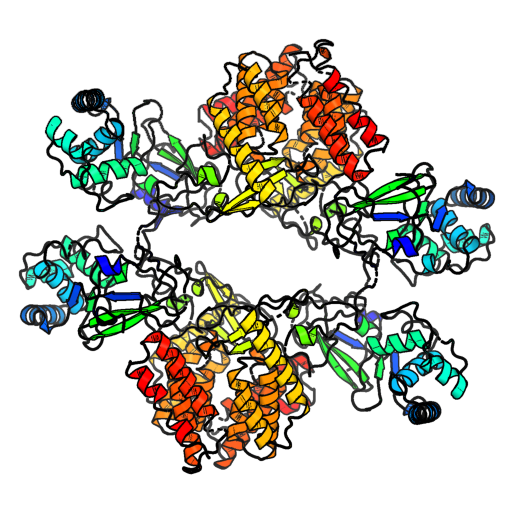.00 56.50 558 GLU B CA 1
ATOM 5525 C C . GLU B 2 267 ? 36.345 0.184 -0.595 1.00 53.62 558 GLU B C 1
ATOM 5526 O O . GLU B 2 267 ? 37.151 -0.406 0.138 1.00 52.96 558 GLU B O 1
ATOM 5532 N N . TYR B 2 268 ? 35.057 -0.157 -0.650 1.00 51.65 559 TYR B N 1
ATOM 5533 C CA . TYR B 2 268 ? 34.528 -1.194 0.224 1.00 51.33 559 TYR B CA 1
ATOM 5534 C C . TYR B 2 268 ? 34.946 -2.595 -0.202 1.00 49.02 559 TYR B C 1
ATOM 5535 O O . TYR B 2 268 ? 34.965 -3.499 0.638 1.00 49.34 559 TYR B O 1
ATOM 5544 N N . LEU B 2 269 ? 35.289 -2.797 -1.476 1.00 51.57 560 LEU B N 1
ATOM 5545 C CA . LEU B 2 269 ? 35.913 -4.056 -1.870 1.00 53.58 560 LEU B CA 1
ATOM 5546 C C . LEU B 2 269 ? 37.299 -4.186 -1.250 1.00 54.27 560 LEU B C 1
ATOM 5547 O O . LEU B 2 269 ? 37.690 -5.273 -0.801 1.00 49.99 560 LEU B O 1
ATOM 5552 N N . ASP B 2 270 ? 38.050 -3.081 -1.206 1.00 54.99 561 ASP B N 1
ATOM 5553 C CA . ASP B 2 270 ? 39.342 -3.093 -0.527 1.00 56.18 561 ASP B CA 1
ATOM 5554 C C . ASP B 2 270 ? 39.176 -3.401 0.958 1.00 49.57 561 ASP B C 1
ATOM 5555 O O . ASP B 2 270 ? 39.920 -4.215 1.523 1.00 48.70 561 ASP B O 1
ATOM 5560 N N . PHE B 2 271 ? 38.199 -2.757 1.609 1.00 47.35 562 PHE B N 1
ATOM 5561 C CA . PHE B 2 271 ? 37.886 -3.098 2.996 1.00 49.15 562 PHE B CA 1
ATOM 5562 C C . PHE B 2 271 ? 37.576 -4.584 3.136 1.00 49.52 562 PHE B C 1
ATOM 5563 O O . PHE B 2 271 ? 38.083 -5.259 4.042 1.00 52.48 562 PHE B O 1
ATOM 5571 N N . GLU B 2 272 ? 36.740 -5.107 2.235 1.00 50.84 563 GLU B N 1
ATOM 5572 C CA . GLU B 2 272 ? 36.340 -6.509 2.293 1.00 49.37 563 GLU B CA 1
ATOM 5573 C C . GLU B 2 272 ? 37.552 -7.429 2.242 1.00 51.11 563 GLU B C 1
ATOM 5574 O O . GLU B 2 272 ? 37.683 -8.347 3.060 1.00 53.99 563 GLU B O 1
ATOM 5580 N N . GLN B 2 273 ? 38.459 -7.192 1.290 1.00 50.34 564 GLN B N 1
ATOM 5581 C CA . GLN B 2 273 ? 39.647 -8.035 1.191 1.00 53.67 564 GLN B CA 1
ATOM 5582 C C . GLN B 2 273 ? 40.523 -7.908 2.433 1.00 53.83 564 GLN B C 1
ATOM 5583 O O . GLN B 2 273 ? 41.086 -8.903 2.910 1.00 52.70 564 GLN B O 1
ATOM 5589 N N . ALA B 2 274 ? 40.643 -6.694 2.980 1.00 53.58 565 ALA B N 1
ATOM 5590 C CA . ALA B 2 274 ? 41.445 -6.514 4.188 1.00 50.80 565 ALA B CA 1
ATOM 5591 C C . ALA B 2 274 ? 40.879 -7.312 5.358 1.00 52.76 565 ALA B C 1
ATOM 5592 O O . ALA B 2 274 ? 41.634 -7.919 6.128 1.00 52.80 565 ALA B O 1
ATOM 5594 N N . TYR B 2 275 ? 39.551 -7.330 5.509 1.00 52.46 566 TYR B N 1
ATOM 5595 C CA . TYR B 2 275 ? 38.963 -8.063 6.625 1.00 47.89 566 TYR B CA 1
ATOM 5596 C C . TYR B 2 275 ? 38.974 -9.568 6.392 1.00 47.70 566 TYR B C 1
ATOM 5597 O O . TYR B 2 275 ? 39.098 -10.337 7.353 1.00 47.45 566 TYR B O 1
ATOM 5606 N N . VAL B 2 276 ? 38.850 -10.008 5.137 1.00 47.23 567 VAL B N 1
ATOM 5607 C CA . VAL B 2 276 ? 39.055 -11.422 4.839 1.00 47.47 567 VAL B CA 1
ATOM 5608 C C . VAL B 2 276 ? 40.465 -11.840 5.237 1.00 51.73 567 VAL B C 1
ATOM 5609 O O . VAL B 2 276 ? 40.672 -12.914 5.816 1.00 56.98 567 VAL B O 1
ATOM 5613 N N . ASP B 2 277 ? 41.455 -10.985 4.955 1.00 48.04 568 ASP B N 1
ATOM 5614 C CA . ASP B 2 277 ? 42.822 -11.265 5.391 1.00 52.25 568 ASP B CA 1
ATOM 5615 C C . ASP B 2 277 ? 42.921 -11.317 6.911 1.00 54.78 568 ASP B C 1
ATOM 5616 O O . ASP B 2 277 ? 43.570 -12.211 7.468 1.00 54.09 568 ASP B O 1
ATOM 5621 N N . ARG B 2 278 ? 42.291 -10.360 7.599 1.00 55.61 569 ARG B N 1
ATOM 5622 C CA . ARG B 2 278 ? 42.371 -10.322 9.056 1.00 55.24 569 ARG B CA 1
ATOM 5623 C C . ARG B 2 278 ? 41.701 -11.535 9.693 1.00 56.02 569 ARG B C 1
ATOM 5624 O O . ARG B 2 278 ? 42.089 -11.951 10.791 1.00 56.91 569 ARG B O 1
ATOM 5632 N N . LEU B 2 279 ? 40.703 -12.119 9.021 1.00 54.43 570 LEU B N 1
ATOM 5633 C CA . LEU B 2 279 ? 40.017 -13.282 9.578 1.00 56.70 570 LEU B CA 1
ATOM 5634 C C . LEU B 2 279 ? 40.983 -14.432 9.842 1.00 59.95 570 LEU B C 1
ATOM 5635 O O . LEU B 2 279 ? 40.818 -15.178 10.815 1.00 60.93 570 LEU B O 1
ATOM 5640 N N . ALA B 2 280 ? 41.997 -14.592 8.987 1.00 61.82 571 ALA B N 1
ATOM 5641 C CA . ALA B 2 280 ? 42.953 -15.679 9.157 1.00 61.67 571 ALA B CA 1
ATOM 5642 C C . ALA B 2 280 ? 43.791 -15.527 10.421 1.00 65.21 571 ALA B C 1
ATOM 5643 O O . ALA B 2 280 ? 44.308 -16.528 10.929 1.00 70.01 571 ALA B O 1
ATOM 5645 N N . GLU B 2 281 ? 43.935 -14.307 10.937 1.00 65.31 572 GLU B N 1
ATOM 5646 C CA . GLU B 2 281 ? 44.669 -14.038 12.165 1.00 65.68 572 GLU B CA 1
ATOM 5647 C C . GLU B 2 281 ? 43.744 -13.782 13.349 1.00 62.19 572 GLU B C 1
ATOM 5648 O O . GLU B 2 281 ? 44.208 -13.335 14.403 1.00 64.79 572 GLU B O 1
ATOM 5654 N N . THR B 2 282 ? 42.446 -14.036 13.193 1.00 59.32 573 THR B N 1
ATOM 5655 C CA . THR B 2 282 ? 41.457 -13.822 14.241 1.00 56.96 573 THR B CA 1
ATOM 5656 C C . THR B 2 282 ? 40.834 -15.159 14.615 1.00 60.78 573 THR B C 1
ATOM 5657 O O . THR B 2 282 ? 40.411 -15.916 13.734 1.00 62.99 573 THR B O 1
ATOM 5661 N N . ASP B 2 283 ? 40.777 -15.448 15.912 1.00 59.01 574 ASP B N 1
ATOM 5662 C CA . ASP B 2 283 ? 40.153 -16.684 16.381 1.00 58.11 574 ASP B CA 1
ATOM 5663 C C . ASP B 2 283 ? 39.753 -16.613 17.855 1.00 57.82 574 ASP B C 1
ATOM 5664 O O . ASP B 2 283 ? 40.101 -15.668 18.565 1.00 60.85 574 ASP B O 1
ATOM 5679 N N . SER B 2 285 ? 40.722 -17.998 20.576 1.00 61.17 576 SER B N 1
ATOM 5680 C CA . SER B 2 285 ? 41.706 -18.101 21.649 1.00 65.75 576 SER B CA 1
ATOM 5681 C C . SER B 2 285 ? 42.191 -16.725 22.104 1.00 71.26 576 SER B C 1
ATOM 5682 O O . SER B 2 285 ? 42.888 -16.606 23.112 1.00 75.96 576 SER B O 1
ATOM 5685 N N . ASP B 2 286 ? 41.823 -15.686 21.353 1.00 68.19 577 ASP B N 1
ATOM 5686 C CA . ASP B 2 286 ? 42.090 -14.295 21.726 1.00 64.14 577 ASP B CA 1
ATOM 5687 C C . ASP B 2 286 ? 40.793 -13.519 21.511 1.00 60.36 577 ASP B C 1
ATOM 5688 O O . ASP B 2 286 ? 40.572 -12.944 20.442 1.00 59.88 577 ASP B O 1
ATOM 5693 N N . VAL B 2 287 ? 39.943 -13.505 22.533 1.00 56.64 578 VAL B N 1
ATOM 5694 C CA . VAL B 2 287 ? 38.651 -12.822 22.479 1.00 54.37 578 VAL B CA 1
ATOM 5695 C C . VAL B 2 287 ? 38.821 -11.304 22.443 1.00 55.12 578 VAL B C 1
ATOM 5696 O O . VAL B 2 287 ? 38.117 -10.648 21.665 1.00 53.27 578 VAL B O 1
ATOM 5700 N N . PRO B 2 288 ? 39.706 -10.686 23.247 1.00 57.94 579 PRO B N 1
ATOM 5701 C CA . PRO B 2 288 ? 39.895 -9.226 23.114 1.00 59.60 579 PRO B CA 1
ATOM 5702 C C . PRO B 2 288 ? 40.234 -8.776 21.698 1.00 60.54 579 PRO B C 1
ATOM 5703 O O . PRO B 2 288 ? 39.683 -7.776 21.212 1.00 65.08 579 PRO B O 1
ATOM 5707 N N . ASP B 2 289 ? 41.127 -9.503 21.021 1.00 57.36 580 ASP B N 1
ATOM 5708 C CA . ASP B 2 289 ? 41.489 -9.167 19.647 1.00 54.65 580 ASP B CA 1
ATOM 5709 C C . ASP B 2 289 ? 40.283 -9.268 18.721 1.00 54.58 580 ASP B C 1
ATOM 5710 O O . ASP B 2 289 ? 40.034 -8.374 17.901 1.00 57.08 580 ASP B O 1
ATOM 5715 N N . ALA B 2 290 ? 39.518 -10.357 18.841 1.00 52.71 581 ALA B N 1
ATOM 5716 C CA . ALA B 2 290 ? 38.312 -10.507 18.036 1.00 53.41 581 ALA B CA 1
ATOM 5717 C C . ALA B 2 290 ? 37.303 -9.406 18.329 1.00 49.43 581 ALA B C 1
ATOM 5718 O O . ALA B 2 290 ? 36.557 -8.999 17.434 1.00 49.50 581 ALA B O 1
ATOM 5720 N N . GLU B 2 291 ? 37.265 -8.913 19.569 1.00 49.89 582 GLU B N 1
ATOM 5721 C CA . GLU B 2 291 ? 36.379 -7.805 19.913 1.00 49.74 582 GLU B CA 1
ATOM 5722 C C . GLU B 2 291 ? 36.808 -6.533 19.198 1.00 49.92 582 GLU B C 1
ATOM 5723 O O . GLU B 2 291 ? 35.973 -5.800 18.651 1.00 50.59 582 GLU B O 1
ATOM 5729 N N . LEU B 2 292 ? 38.113 -6.255 19.203 1.00 47.82 583 LEU B N 1
ATOM 5730 C CA . LEU B 2 292 ? 38.654 -5.142 18.428 1.00 49.11 583 LEU B CA 1
ATOM 5731 C C . LEU B 2 292 ? 38.233 -5.241 16.963 1.00 48.87 583 LEU B C 1
ATOM 5732 O O . LEU B 2 292 ? 37.642 -4.305 16.400 1.00 54.47 583 LEU B O 1
ATOM 5737 N N . VAL B 2 293 ? 38.511 -6.390 16.340 1.00 45.27 584 VAL B N 1
ATOM 5738 C CA . VAL B 2 293 ? 38.247 -6.554 14.912 1.00 45.68 584 VAL B CA 1
ATOM 5739 C C . VAL B 2 293 ? 36.756 -6.434 14.620 1.00 46.31 584 VAL B C 1
ATOM 5740 O O . VAL B 2 293 ? 36.355 -5.849 13.608 1.00 50.33 584 VAL B O 1
ATOM 5744 N N . TYR B 2 294 ? 35.913 -6.988 15.494 1.00 43.35 585 TYR B N 1
ATOM 5745 C CA . TYR B 2 294 ? 34.469 -6.881 15.301 1.00 45.30 585 TYR B CA 1
ATOM 5746 C C . TYR B 2 294 ? 34.019 -5.427 15.368 1.00 45.49 585 TYR B C 1
ATOM 5747 O O . TYR B 2 294 ? 33.266 -4.953 14.504 1.00 42.16 585 TYR B O 1
ATOM 5756 N N . ASN B 2 295 ? 34.478 -4.703 16.395 1.00 48.63 586 ASN B N 1
ATOM 5757 C CA . ASN B 2 295 ? 34.113 -3.300 16.546 1.00 49.40 586 ASN B CA 1
ATOM 5758 C C . ASN B 2 295 ? 34.479 -2.496 15.307 1.00 50.59 586 ASN B C 1
ATOM 5759 O O . ASN B 2 295 ? 33.689 -1.665 14.845 1.00 52.64 586 ASN B O 1
ATOM 5764 N N . GLN B 2 296 ? 35.669 -2.729 14.748 1.00 48.96 587 GLN B N 1
ATOM 5765 C CA . GLN B 2 296 ? 36.006 -2.013 13.521 1.00 48.95 587 GLN B CA 1
ATOM 5766 C C . GLN B 2 296 ? 35.203 -2.523 12.330 1.00 48.84 587 GLN B C 1
ATOM 5767 O O . GLN B 2 296 ? 34.915 -1.756 11.403 1.00 49.45 587 GLN B O 1
ATOM 5773 N N . ALA B 2 297 ? 34.812 -3.797 12.349 1.00 45.71 588 ALA B N 1
ATOM 5774 C CA . ALA B 2 297 ? 34.134 -4.383 11.200 1.00 45.47 588 ALA B CA 1
ATOM 5775 C C . ALA B 2 297 ? 32.694 -3.905 11.083 1.00 40.92 588 ALA B C 1
ATOM 5776 O O . ALA B 2 297 ? 32.147 -3.876 9.975 1.00 38.66 588 ALA B O 1
ATOM 5778 N N . THR B 2 298 ? 32.060 -3.536 12.201 1.00 38.97 589 THR B N 1
ATOM 5779 C CA . THR B 2 298 ? 30.679 -3.068 12.122 1.00 39.23 589 THR B CA 1
ATOM 5780 C C . THR B 2 298 ? 30.553 -1.774 11.326 1.00 49.72 589 THR B C 1
ATOM 5781 O O . THR B 2 298 ? 29.475 -1.492 10.791 1.00 51.14 589 THR B O 1
ATOM 5785 N N . ARG B 2 299 ? 31.624 -0.983 11.231 1.00 56.03 590 ARG B N 1
ATOM 5786 C CA . ARG B 2 299 ? 31.579 0.222 10.413 1.00 59.14 590 ARG B CA 1
ATOM 5787 C C . ARG B 2 299 ? 31.549 -0.092 8.923 1.00 56.09 590 ARG B C 1
ATOM 5788 O O . ARG B 2 299 ? 31.114 0.752 8.132 1.00 56.19 590 ARG B O 1
ATOM 5796 N N . VAL B 2 300 ? 31.989 -1.283 8.527 1.00 51.26 591 VAL B N 1
ATOM 5797 C CA . VAL B 2 300 ? 32.082 -1.657 7.122 1.00 48.26 591 VAL B CA 1
ATOM 5798 C C . VAL B 2 300 ? 30.920 -2.545 6.694 1.00 43.98 591 VAL B C 1
ATOM 5799 O O . VAL B 2 300 ? 30.336 -2.337 5.630 1.00 40.82 591 VAL B O 1
ATOM 5803 N N . PHE B 2 301 ? 30.570 -3.530 7.514 1.00 40.76 592 PHE B N 1
ATOM 5804 C CA . PHE B 2 301 ? 29.617 -4.564 7.143 1.00 41.36 592 PHE B CA 1
ATOM 5805 C C . PHE B 2 301 ? 28.277 -4.349 7.833 1.00 41.21 592 PHE B C 1
ATOM 5806 O O . PHE B 2 301 ? 28.207 -3.835 8.953 1.00 42.58 592 PHE B O 1
ATOM 5814 N N . ALA B 2 302 ? 27.211 -4.767 7.152 1.00 37.86 593 ALA B N 1
ATOM 5815 C CA . ALA B 2 302 ? 25.869 -4.760 7.717 1.00 41.40 593 ALA B CA 1
ATOM 5816 C C . ALA B 2 302 ? 25.263 -6.152 7.773 1.00 50.91 593 ALA B C 1
ATOM 5817 O O . ALA B 2 302 ? 24.719 -6.547 8.811 1.00 57.88 593 ALA B O 1
ATOM 5819 N N . GLN B 2 303 ? 25.353 -6.922 6.680 1.00 48.31 594 GLN B N 1
ATOM 5820 C CA . GLN B 2 303 ? 24.866 -8.308 6.668 1.00 38.67 594 GLN B CA 1
ATOM 5821 C C . GLN B 2 303 ? 25.783 -9.068 5.706 1.00 35.98 594 GLN B C 1
ATOM 5822 O O . GLN B 2 303 ? 25.496 -9.237 4.519 1.00 37.85 594 GLN B O 1
ATOM 5828 N N . HIS B 2 304 ? 26.914 -9.524 6.235 1.00 34.45 595 HIS B N 1
ATOM 5829 C CA . HIS B 2 304 ? 28.013 -10.020 5.421 1.00 34.87 595 HIS B CA 1
ATOM 5830 C C . HIS B 2 304 ? 28.627 -11.234 6.102 1.00 34.94 595 HIS B C 1
ATOM 5831 O O . HIS B 2 304 ? 28.704 -11.296 7.332 1.00 34.62 595 HIS B O 1
ATOM 5838 N N . TRP B 2 305 ? 29.067 -12.201 5.289 1.00 35.81 596 TRP B N 1
ATOM 5839 C CA . TRP B 2 305 ? 29.571 -13.453 5.847 1.00 38.61 596 TRP B CA 1
ATOM 5840 C C . TRP B 2 305 ? 30.816 -13.240 6.700 1.00 40.61 596 TRP B C 1
ATOM 5841 O O . TRP B 2 305 ? 31.096 -14.048 7.593 1.00 41.76 596 TRP B O 1
ATOM 5852 N N . VAL B 2 306 ? 31.579 -12.176 6.443 1.00 41.26 597 VAL B N 1
ATOM 5853 C CA . VAL B 2 306 ? 32.727 -11.866 7.293 1.00 40.28 597 VAL B CA 1
ATOM 5854 C C . VAL B 2 306 ? 32.257 -11.486 8.691 1.00 40.15 597 VAL B C 1
ATOM 5855 O O . VAL B 2 306 ? 32.801 -11.948 9.705 1.00 39.14 597 VAL B O 1
ATOM 5859 N N . LEU B 2 307 ? 31.233 -10.632 8.760 1.00 38.63 598 LEU B N 1
ATOM 5860 C CA . LEU B 2 307 ? 30.647 -10.280 10.045 1.00 40.72 598 LEU B CA 1
ATOM 5861 C C . LEU B 2 307 ? 30.074 -11.509 10.735 1.00 40.71 598 LEU B C 1
ATOM 5862 O O . LEU B 2 307 ? 30.187 -11.648 11.957 1.00 43.37 598 LEU B O 1
ATOM 5867 N N . TYR B 2 308 ? 29.457 -12.412 9.967 1.00 36.64 599 TYR B N 1
ATOM 5868 C CA . TYR B 2 308 ? 28.972 -13.662 10.543 1.00 36.16 599 TYR B CA 1
ATOM 5869 C C . TYR B 2 308 ? 30.119 -14.480 11.121 1.00 34.77 599 TYR B C 1
ATOM 5870 O O . TYR B 2 308 ? 29.979 -15.087 12.188 1.00 33.16 599 TYR B O 1
ATOM 5879 N N . GLN B 2 309 ? 31.260 -14.518 10.427 1.00 35.51 600 GLN B N 1
ATOM 5880 C CA . GLN B 2 309 ? 32.415 -15.237 10.952 1.00 37.83 600 GLN B CA 1
ATOM 5881 C C . GLN B 2 309 ? 32.881 -14.630 12.268 1.00 38.41 600 GLN B C 1
ATOM 5882 O O . GLN B 2 309 ? 33.232 -15.356 13.207 1.00 41.25 600 GLN B O 1
ATOM 5888 N N . LEU B 2 310 ? 32.876 -13.297 12.364 1.00 37.31 601 LEU B N 1
ATOM 5889 C CA . LEU B 2 310 ? 33.274 -12.661 13.617 1.00 39.03 601 LEU B CA 1
ATOM 5890 C C . LEU B 2 310 ? 32.266 -12.941 14.728 1.00 38.90 601 LEU B C 1
ATOM 5891 O O . LEU B 2 310 ? 32.655 -13.183 15.880 1.00 43.03 601 LEU B O 1
ATOM 5896 N N . HIS B 2 311 ? 30.969 -12.921 14.402 1.00 37.31 602 HIS B N 1
ATOM 5897 C CA . HIS B 2 311 ? 29.948 -13.334 15.361 1.00 37.32 602 HIS B CA 1
ATOM 5898 C C . HIS B 2 311 ? 30.192 -14.759 15.838 1.00 37.86 602 HIS B C 1
ATOM 5899 O O . HIS B 2 311 ? 29.981 -15.074 17.014 1.00 38.07 602 HIS B O 1
ATOM 5906 N N . THR B 2 312 ? 30.622 -15.637 14.931 1.00 38.23 603 THR B N 1
ATOM 5907 C CA . THR B 2 312 ? 30.881 -17.027 15.290 1.00 39.06 603 THR B CA 1
ATOM 5908 C C . THR B 2 312 ? 32.057 -17.130 16.252 1.00 40.87 603 THR B C 1
ATOM 5909 O O . THR B 2 312 ? 31.972 -17.803 17.291 1.00 39.59 603 THR B O 1
ATOM 5913 N N . ILE B 2 313 ? 33.167 -16.466 15.914 1.00 41.33 604 ILE B N 1
ATOM 5914 C CA . ILE B 2 313 ? 34.343 -16.458 16.782 1.00 41.08 604 ILE B CA 1
ATOM 5915 C C . ILE B 2 313 ? 33.971 -15.961 18.172 1.00 42.27 604 ILE B C 1
ATOM 5916 O O . ILE B 2 313 ? 34.314 -16.579 19.189 1.00 41.08 604 ILE B O 1
ATOM 5921 N N . LEU B 2 314 ? 33.247 -14.842 18.236 1.00 39.80 605 LEU B N 1
ATOM 5922 C CA . LEU B 2 314 ? 32.896 -14.275 19.532 1.00 41.15 605 LEU B CA 1
ATOM 5923 C C . LEU B 2 314 ? 31.930 -15.176 20.294 1.00 41.65 605 LEU B C 1
ATOM 5924 O O . LEU B 2 314 ? 32.046 -15.317 21.516 1.00 45.44 605 LEU B O 1
ATOM 5929 N N . PHE B 2 315 ? 30.978 -15.805 19.599 1.00 37.91 606 PHE B N 1
ATOM 5930 C CA . PHE B 2 315 ? 30.055 -16.701 20.289 1.00 37.20 606 PHE B CA 1
ATOM 5931 C C . PHE B 2 315 ? 30.792 -17.881 20.903 1.00 34.75 606 PHE B C 1
ATOM 5932 O O . PHE B 2 315 ? 30.530 -18.255 22.050 1.00 37.69 606 PHE B O 1
ATOM 5940 N N . GLU B 2 316 ? 31.704 -18.494 20.149 1.00 37.74 607 GLU B N 1
ATOM 5941 C CA . GLU B 2 316 ? 32.433 -19.638 20.685 1.00 42.58 607 GLU B CA 1
ATOM 5942 C C . GLU B 2 316 ? 33.378 -19.218 21.806 1.00 42.22 607 GLU B C 1
ATOM 5943 O O . GLU B 2 316 ? 33.538 -19.945 22.794 1.00 47.03 607 GLU B O 1
ATOM 5949 N N . GLY B 2 317 ? 33.989 -18.038 21.686 1.00 39.27 608 GLY B N 1
ATOM 5950 C CA . GLY B 2 317 ? 34.864 -17.563 22.748 1.00 41.09 608 GLY B CA 1
ATOM 5951 C C . GLY B 2 317 ? 34.113 -17.281 24.036 1.00 43.67 608 GLY B C 1
ATOM 5952 O O . GLY B 2 317 ? 34.549 -17.670 25.122 1.00 49.08 608 GLY B O 1
ATOM 5953 N N . TYR B 2 318 ? 32.968 -16.604 23.928 1.00 40.59 609 TYR B N 1
ATOM 5954 C CA . TYR B 2 318 ? 32.172 -16.285 25.110 1.00 39.55 609 TYR B CA 1
ATOM 5955 C C . TYR B 2 318 ? 31.542 -17.536 25.708 1.00 40.59 609 TYR B C 1
ATOM 5956 O O . TYR B 2 318 ? 31.464 -17.673 26.934 1.00 44.39 609 TYR B O 1
ATOM 5965 N N . ARG B 2 319 ? 31.070 -18.448 24.856 1.00 41.84 610 ARG B N 1
ATOM 5966 C CA . ARG B 2 319 ? 30.509 -19.705 25.337 1.00 39.80 610 ARG B CA 1
ATOM 5967 C C . ARG B 2 319 ? 31.553 -20.505 26.102 1.00 39.50 610 ARG B C 1
ATOM 5968 O O . ARG B 2 319 ? 31.291 -20.988 27.210 1.00 41.27 610 ARG B O 1
ATOM 5976 N N . ASP B 2 320 ? 32.752 -20.647 25.526 1.00 40.73 611 ASP B N 1
ATOM 5977 C CA . ASP B 2 320 ? 33.822 -21.370 26.207 1.00 45.97 611 ASP B CA 1
ATOM 5978 C C . ASP B 2 320 ? 34.184 -20.718 27.534 1.00 46.56 611 ASP B C 1
ATOM 5979 O O . ASP B 2 320 ? 34.538 -21.416 28.492 1.00 45.10 611 ASP B O 1
ATOM 5984 N N . ALA B 2 321 ? 34.101 -19.393 27.614 1.00 45.24 612 ALA B N 1
ATOM 5985 C CA . ALA B 2 321 ? 34.436 -18.672 28.834 1.00 45.83 612 ALA B CA 1
ATOM 5986 C C . ALA B 2 321 ? 33.277 -18.595 29.818 1.00 46.96 612 ALA B C 1
ATOM 5987 O O . ALA B 2 321 ? 33.446 -18.039 30.907 1.00 50.20 612 ALA B O 1
ATOM 5989 N N . GLY B 2 322 ? 32.112 -19.134 29.466 1.00 48.15 613 GLY B N 1
ATOM 5990 C CA . GLY B 2 322 ? 30.964 -19.071 30.349 1.00 54.54 613 GLY B CA 1
ATOM 5991 C C . GLY B 2 322 ? 30.266 -17.732 30.404 1.00 55.60 613 GLY B C 1
ATOM 5992 O O . GLY B 2 322 ? 29.505 -17.483 31.343 1.00 59.08 613 GLY B O 1
ATOM 5993 N N . ASN B 2 323 ? 30.503 -16.856 29.429 1.00 53.18 614 ASN B N 1
ATOM 5994 C CA . ASN B 2 323 ? 29.846 -15.549 29.373 1.00 49.64 614 ASN B CA 1
ATOM 5995 C C . ASN B 2 323 ? 28.599 -15.698 28.511 1.00 46.64 614 ASN B C 1
ATOM 5996 O O . ASN B 2 323 ? 28.612 -15.446 27.305 1.00 42.98 614 ASN B O 1
ATOM 6001 N N . SER B 2 324 ? 27.500 -16.112 29.146 1.00 47.23 615 SER B N 1
ATOM 6002 C CA . SER B 2 324 ? 26.267 -16.365 28.407 1.00 50.07 615 SER B CA 1
ATOM 6003 C C . SER B 2 324 ? 25.641 -15.078 27.883 1.00 46.92 615 SER B C 1
ATOM 6004 O O . SER B 2 324 ? 24.942 -15.106 26.864 1.00 43.48 615 SER B O 1
ATOM 6007 N N . GLU B 2 325 ? 25.883 -13.949 28.555 1.00 51.13 616 GLU B N 1
ATOM 6008 C CA . GLU B 2 325 ? 25.255 -12.692 28.155 1.00 57.82 616 GLU B CA 1
ATOM 6009 C C . GLU B 2 325 ? 25.684 -12.277 26.749 1.00 53.60 616 GLU B C 1
ATOM 6010 O O . GLU B 2 325 ? 24.841 -12.011 25.884 1.00 49.83 616 GLU B O 1
ATOM 6016 N N . SER B 2 326 ? 26.995 -12.224 26.501 1.00 50.26 617 SER B N 1
ATOM 6017 C CA . SER B 2 326 ? 27.486 -11.755 25.207 1.00 49.20 617 SER B CA 1
ATOM 6018 C C . SER B 2 326 ? 27.307 -12.818 24.127 1.00 46.01 617 SER B C 1
ATOM 6019 O O . SER B 2 326 ? 26.930 -12.508 22.981 1.00 49.38 617 SER B O 1
ATOM 6022 N N . ALA B 2 327 ? 27.572 -14.081 24.478 1.00 41.16 618 ALA B N 1
ATOM 6023 C CA . ALA B 2 327 ? 27.302 -15.182 23.563 1.00 41.93 618 ALA B CA 1
ATOM 6024 C C . ALA B 2 327 ? 25.862 -15.147 23.074 1.00 41.64 618 ALA B C 1
ATOM 6025 O O . ALA B 2 327 ? 25.592 -15.421 21.900 1.00 44.21 618 ALA B O 1
ATOM 6027 N N . SER B 2 328 ? 24.926 -14.802 23.961 1.00 39.47 619 SER B N 1
ATOM 6028 C CA . SER B 2 328 ? 23.523 -14.696 23.571 1.00 41.87 619 SER B CA 1
ATOM 6029 C C . SER B 2 328 ? 23.346 -13.737 22.399 1.00 39.97 619 SER B C 1
ATOM 6030 O O . SER B 2 328 ? 22.791 -14.108 21.353 1.00 39.77 619 SER B O 1
ATOM 6033 N N . PHE B 2 329 ? 23.832 -12.503 22.550 1.00 38.38 620 PHE B N 1
ATOM 6034 C CA . PHE B 2 329 ? 23.696 -11.508 21.489 1.00 40.36 620 PHE B CA 1
ATOM 6035 C C . PHE B 2 329 ? 24.299 -11.998 20.178 1.00 42.18 620 PHE B C 1
ATOM 6036 O O . PHE B 2 329 ? 23.654 -11.940 19.117 1.00 42.09 620 PHE B O 1
ATOM 6044 N N . HIS B 2 330 ? 25.536 -12.504 20.230 1.00 39.59 621 HIS B N 1
ATOM 6045 C CA . HIS B 2 330 ? 26.184 -12.883 18.977 1.00 35.82 621 HIS B CA 1
ATOM 6046 C C . HIS B 2 330 ? 25.505 -14.081 18.321 1.00 35.49 621 HIS B C 1
ATOM 6047 O O . HIS B 2 330 ? 25.411 -14.140 17.089 1.00 37.86 621 HIS B O 1
ATOM 6054 N N . GLN B 2 331 ? 25.000 -15.024 19.117 1.00 36.22 622 GLN B N 1
ATOM 6055 C CA . GLN B 2 331 ? 24.270 -16.150 18.544 1.00 37.67 622 GLN B CA 1
ATOM 6056 C C . GLN B 2 331 ? 22.969 -15.690 17.898 1.00 35.64 622 GLN B C 1
ATOM 6057 O O . GLN B 2 331 ? 22.578 -16.203 16.840 1.00 33.51 622 GLN B O 1
ATOM 6063 N N . MET B 2 332 ? 22.286 -14.720 18.511 1.00 37.98 623 MET B N 1
ATOM 6064 C CA . MET B 2 332 ? 21.083 -14.192 17.877 1.00 39.94 623 MET B CA 1
ATOM 6065 C C . MET B 2 332 ? 21.416 -13.569 16.526 1.00 37.40 623 MET B C 1
ATOM 6066 O O . MET B 2 332 ? 20.724 -13.821 15.528 1.00 31.88 623 MET B O 1
ATOM 6071 N N . GLU B 2 333 ? 22.508 -12.798 16.459 1.00 38.00 624 GLU B N 1
ATOM 6072 C CA . GLU B 2 333 ? 22.921 -12.239 15.172 1.00 37.91 624 GLU B CA 1
ATOM 6073 C C . GLU B 2 333 ? 23.244 -13.337 14.158 1.00 36.35 624 GLU B C 1
ATOM 6074 O O . GLU B 2 333 ? 22.927 -13.211 12.966 1.00 36.47 624 GLU B O 1
ATOM 6080 N N . ARG B 2 334 ? 23.867 -14.428 14.616 1.00 33.25 625 ARG B N 1
ATOM 6081 C CA . ARG B 2 334 ? 24.164 -15.539 13.714 1.00 30.06 625 ARG B CA 1
ATOM 6082 C C . ARG B 2 334 ? 22.889 -16.140 13.137 1.00 27.75 625 ARG B C 1
ATOM 6083 O O . ARG B 2 334 ? 22.814 -16.415 11.930 1.00 30.50 625 ARG B O 1
ATOM 6091 N N . ILE B 2 335 ? 21.882 -16.353 13.980 1.00 26.78 626 ILE B N 1
ATOM 6092 C CA . ILE B 2 335 ? 20.607 -16.895 13.525 1.00 31.74 626 ILE B CA 1
ATOM 6093 C C . ILE B 2 335 ? 19.951 -15.964 12.500 1.00 31.10 626 ILE B C 1
ATOM 6094 O O . ILE B 2 335 ? 19.415 -16.432 11.488 1.00 31.49 626 ILE B O 1
ATOM 6110 N N . TYR B 2 337 ? 21.452 -13.742 10.459 1.00 30.77 628 TYR B N 1
ATOM 6111 C CA . TYR B 2 337 ? 22.213 -13.853 9.225 1.00 30.30 628 TYR B CA 1
ATOM 6112 C C . TYR B 2 337 ? 21.866 -15.119 8.447 1.00 34.80 628 TYR B C 1
ATOM 6113 O O . TYR B 2 337 ? 21.486 -15.049 7.274 1.00 35.39 628 TYR B O 1
ATOM 6122 N N . VAL B 2 338 ? 21.999 -16.277 9.099 1.00 33.73 629 VAL B N 1
ATOM 6123 C CA . VAL B 2 338 ? 21.825 -17.538 8.380 1.00 33.18 629 VAL B CA 1
ATOM 6124 C C . VAL B 2 338 ? 20.394 -17.683 7.879 1.00 33.50 629 VAL B C 1
ATOM 6125 O O . VAL B 2 338 ? 20.162 -18.076 6.729 1.00 33.97 629 VAL B O 1
ATOM 6129 N N . SER B 2 339 ? 19.409 -17.363 8.722 1.00 33.25 630 SER B N 1
ATOM 6130 C CA . SER B 2 339 ? 18.028 -17.493 8.276 1.00 39.93 630 SER B CA 1
ATOM 6131 C C . SER B 2 339 ? 17.696 -16.517 7.156 1.00 39.62 630 SER B C 1
ATOM 6132 O O . SER B 2 339 ? 16.737 -16.755 6.415 1.00 40.42 630 SER B O 1
ATOM 6135 N N . GLN B 2 340 ? 18.469 -15.435 7.006 1.00 39.12 631 GLN B N 1
ATOM 6136 C CA . GLN B 2 340 ? 18.276 -14.569 5.846 1.00 39.63 631 GLN B CA 1
ATOM 6137 C C . GLN B 2 340 ? 18.958 -15.124 4.596 1.00 40.22 631 GLN B C 1
ATOM 6138 O O . GLN B 2 340 ? 18.355 -15.155 3.517 1.00 42.61 631 GLN B O 1
ATOM 6144 N N . VAL B 2 341 ? 20.213 -15.559 4.713 1.00 34.92 632 VAL B N 1
ATOM 6145 C CA . VAL B 2 341 ? 20.985 -15.894 3.519 1.00 35.82 632 VAL B CA 1
ATOM 6146 C C . VAL B 2 341 ? 20.831 -17.358 3.111 1.00 36.02 632 VAL B C 1
ATOM 6147 O O . VAL B 2 341 ? 20.966 -17.685 1.927 1.00 39.78 632 VAL B O 1
ATOM 6151 N N . MET B 2 342 ? 20.549 -18.248 4.058 1.00 36.32 633 MET B N 1
ATOM 6152 C CA . MET B 2 342 ? 20.555 -19.691 3.815 1.00 39.35 633 MET B CA 1
ATOM 6153 C C . MET B 2 342 ? 19.416 -20.314 4.607 1.00 41.94 633 MET B C 1
ATOM 6154 O O . MET B 2 342 ? 19.635 -21.028 5.593 1.00 42.02 633 MET B O 1
ATOM 6159 N N . PRO B 2 343 ? 18.167 -20.067 4.193 1.00 41.02 634 PRO B N 1
ATOM 6160 C CA . PRO B 2 343 ? 17.026 -20.428 5.049 1.00 36.87 634 PRO B CA 1
ATOM 6161 C C . PRO B 2 343 ? 16.683 -21.909 5.066 1.00 39.24 634 PRO B C 1
ATOM 6162 O O . PRO B 2 343 ? 16.030 -22.356 6.019 1.00 36.04 634 PRO B O 1
ATOM 6166 N N . LEU B 2 344 ? 17.089 -22.682 4.063 1.00 38.38 635 LEU B N 1
ATOM 6167 C CA . LEU B 2 344 ? 16.745 -24.095 4.038 1.00 35.80 635 LEU B CA 1
ATOM 6168 C C . LEU B 2 344 ? 17.453 -24.843 5.166 1.00 37.26 635 LEU B C 1
ATOM 6169 O O . LEU B 2 344 ? 18.407 -24.350 5.774 1.00 39.32 635 LEU B O 1
ATOM 6174 N N . ALA B 2 345 ? 16.972 -26.057 5.434 1.00 35.07 636 ALA B N 1
ATOM 6175 C CA . ALA B 2 345 ? 17.506 -26.855 6.532 1.00 35.37 636 ALA B CA 1
ATOM 6176 C C . ALA B 2 345 ? 18.989 -27.136 6.332 1.00 36.02 636 ALA B C 1
ATOM 6177 O O . ALA B 2 345 ? 19.411 -27.607 5.271 1.00 36.33 636 ALA B O 1
ATOM 6179 N N . SER B 2 346 ? 19.778 -26.837 7.359 1.00 38.00 637 SER B N 1
ATOM 6180 C CA . SER B 2 346 ? 21.197 -27.159 7.361 1.00 36.84 637 SER B CA 1
ATOM 6181 C C . SER B 2 346 ? 21.614 -27.490 8.785 1.00 34.01 637 SER B C 1
ATOM 6182 O O . SER B 2 346 ? 20.953 -27.102 9.751 1.00 30.93 637 SER B O 1
ATOM 6185 N N . TYR B 2 347 ? 22.717 -28.230 8.906 1.00 37.67 638 TYR B N 1
ATOM 6186 C CA . TYR B 2 347 ? 23.264 -28.507 10.230 1.00 39.79 638 TYR B CA 1
ATOM 6187 C C . TYR B 2 347 ? 23.674 -27.221 10.934 1.00 39.37 638 TYR B C 1
ATOM 6188 O O . TYR B 2 347 ? 23.503 -27.096 12.155 1.00 39.48 638 TYR B O 1
ATOM 6197 N N . THR B 2 348 ? 24.192 -26.252 10.177 1.00 35.95 639 THR B N 1
ATOM 6198 C CA . THR B 2 348 ? 24.578 -24.967 10.750 1.00 38.28 639 THR B CA 1
ATOM 6199 C C . THR B 2 348 ? 23.395 -24.289 11.427 1.00 36.96 639 THR B C 1
ATOM 6200 O O . THR B 2 348 ? 23.489 -23.863 12.582 1.00 40.05 639 THR B O 1
ATOM 6204 N N . LEU B 2 349 ? 22.263 -24.194 10.725 1.00 36.70 640 LEU B N 1
ATOM 6205 C CA . LEU B 2 349 ? 21.093 -23.522 11.282 1.00 32.05 640 LEU B CA 1
ATOM 6206 C C . LEU B 2 349 ? 20.509 -24.308 12.452 1.00 34.40 640 LEU B C 1
ATOM 6207 O O . LEU B 2 349 ? 20.177 -23.733 13.502 1.00 34.54 640 LEU B O 1
ATOM 6212 N N . ALA B 2 350 ? 20.372 -25.626 12.286 1.00 31.92 641 ALA B N 1
ATOM 6213 C CA . ALA B 2 350 ? 19.824 -26.461 13.350 1.00 32.58 641 ALA B CA 1
ATOM 6214 C C . ALA B 2 350 ? 20.626 -26.300 14.633 1.00 31.50 641 ALA B C 1
ATOM 6215 O O . ALA B 2 350 ? 20.062 -26.083 15.714 1.00 31.40 641 ALA B O 1
ATOM 6217 N N . TRP B 2 351 ? 21.952 -26.376 14.529 1.00 31.27 642 TRP B N 1
ATOM 6218 C CA . TRP B 2 351 ? 22.785 -26.252 15.715 1.00 32.73 642 TRP B CA 1
ATOM 6219 C C . TRP B 2 351 ? 22.903 -24.813 16.195 1.00 33.88 642 TRP B C 1
ATOM 6220 O O . TRP B 2 351 ? 23.245 -24.590 17.361 1.00 33.78 642 TRP B O 1
ATOM 6231 N N . LEU B 2 352 ? 22.623 -23.834 15.333 1.00 31.75 643 LEU B N 1
ATOM 6232 C CA . LEU B 2 352 ? 22.447 -22.470 15.818 1.00 31.74 643 LEU B CA 1
ATOM 6233 C C . LEU B 2 352 ? 21.270 -22.398 16.777 1.00 34.30 643 LEU B C 1
ATOM 6234 O O . LEU B 2 352 ? 21.370 -21.815 17.865 1.00 35.12 643 LEU B O 1
ATOM 6239 N N . TYR B 2 353 ? 20.141 -23.002 16.392 1.00 29.01 644 TYR B N 1
ATOM 6240 C CA . TYR B 2 353 ? 18.985 -23.028 17.281 1.00 30.85 644 TYR B CA 1
ATOM 6241 C C . TYR B 2 353 ? 19.278 -23.818 18.554 1.00 33.06 644 TYR B C 1
ATOM 6242 O O . TYR B 2 353 ? 18.944 -23.374 19.661 1.00 33.24 644 TYR B O 1
ATOM 6251 N N . GLU B 2 354 ? 19.911 -24.988 18.422 1.00 33.17 645 GLU B N 1
ATOM 6252 C CA . GLU B 2 354 ? 20.198 -25.794 19.607 1.00 31.84 645 GLU B CA 1
ATOM 6253 C C . GLU B 2 354 ? 21.116 -25.051 20.571 1.00 32.27 645 GLU B C 1
ATOM 6254 O O . GLU B 2 354 ? 20.855 -24.997 21.780 1.00 34.58 645 GLU B O 1
ATOM 6260 N N . GLU B 2 355 ? 22.195 -24.460 20.053 1.00 31.70 646 GLU B N 1
ATOM 6261 C CA . GLU B 2 355 ? 23.146 -23.784 20.928 1.00 34.07 646 GLU B CA 1
ATOM 6262 C C . GLU B 2 355 ? 22.581 -22.484 21.485 1.00 36.60 646 GLU B C 1
ATOM 6263 O O . GLU B 2 355 ? 22.972 -22.065 22.580 1.00 38.33 646 GLU B O 1
ATOM 6269 N N . MET B 2 356 ? 21.675 -21.826 20.755 1.00 38.83 647 MET B N 1
ATOM 6270 C CA . MET B 2 356 ? 20.922 -20.736 21.367 1.00 39.65 647 MET B CA 1
ATOM 6271 C C . MET B 2 356 ? 20.121 -21.245 22.556 1.00 39.62 647 MET B C 1
ATOM 6272 O O . MET B 2 356 ? 20.072 -20.596 23.611 1.00 39.99 647 MET B O 1
ATOM 6277 N N . GLY B 2 357 ? 19.492 -22.416 22.403 1.00 36.63 648 GLY B N 1
ATOM 6278 C CA . GLY B 2 357 ? 18.813 -23.033 23.532 1.00 36.91 648 GLY B CA 1
ATOM 6279 C C . GLY B 2 357 ? 19.738 -23.256 24.713 1.00 38.93 648 GLY B C 1
ATOM 6280 O O . GLY B 2 357 ? 19.415 -22.889 25.848 1.00 39.76 648 GLY B O 1
ATOM 6281 N N . ASP B 2 358 ? 20.909 -23.855 24.459 1.00 39.55 649 ASP B N 1
ATOM 6282 C CA . ASP B 2 358 ? 21.897 -24.069 25.516 1.00 40.98 649 ASP B CA 1
ATOM 6283 C C . ASP B 2 358 ? 22.254 -22.763 26.214 1.00 41.72 649 ASP B C 1
ATOM 6284 O O . ASP B 2 358 ? 22.246 -22.678 27.448 1.00 39.07 649 ASP B O 1
ATOM 6289 N N . THR B 2 359 ? 22.581 -21.733 25.429 1.00 42.36 650 THR B N 1
ATOM 6290 C CA . THR B 2 359 ? 23.047 -20.473 26.001 1.00 42.95 650 THR B CA 1
ATOM 6291 C C . THR B 2 359 ? 21.972 -19.825 26.866 1.00 41.15 650 THR B C 1
ATOM 6292 O O . THR B 2 359 ? 22.252 -19.369 27.983 1.00 38.33 650 THR B O 1
ATOM 6296 N N . MET B 2 360 ? 20.731 -19.780 26.372 1.00 45.96 651 MET B N 1
ATOM 6297 C CA . MET B 2 360 ? 19.663 -19.159 27.151 1.00 46.15 651 MET B CA 1
ATOM 6298 C C . MET B 2 360 ? 19.337 -19.972 28.398 1.00 41.88 651 MET B C 1
ATOM 6299 O O . MET B 2 360 ? 18.976 -19.409 29.439 1.00 43.28 651 MET B O 1
ATOM 6304 N N . LEU B 2 361 ? 19.430 -21.302 28.306 1.00 39.62 652 LEU B N 1
ATOM 6305 C CA . LEU B 2 361 ? 19.191 -22.127 29.486 1.00 42.56 652 LEU B CA 1
ATOM 6306 C C . LEU B 2 361 ? 20.257 -21.885 30.548 1.00 46.54 652 LEU B C 1
ATOM 6307 O O . LEU B 2 361 ? 19.934 -21.760 31.733 1.00 48.34 652 LEU B O 1
ATOM 6312 N N . ASN B 2 362 ? 21.526 -21.814 30.147 1.00 46.75 653 ASN B N 1
ATOM 6313 C CA . ASN B 2 362 ? 22.614 -21.493 31.074 1.00 49.21 653 ASN B CA 1
ATOM 6314 C C . ASN B 2 362 ? 22.375 -20.144 31.752 1.00 50.77 653 ASN B C 1
ATOM 6315 O O . ASN B 2 362 ? 22.350 -20.032 32.995 1.00 52.96 653 ASN B O 1
ATOM 6330 N N . ALA B 2 364 ? 19.659 -18.436 32.105 1.00 52.95 655 ALA B N 1
ATOM 6331 C CA . ALA B 2 364 ? 18.505 -18.507 32.994 1.00 49.72 655 ALA B CA 1
ATOM 6332 C C . ALA B 2 364 ? 18.858 -19.206 34.302 1.00 51.31 655 ALA B C 1
ATOM 6333 O O . ALA B 2 364 ? 18.463 -18.765 35.382 1.00 49.96 655 ALA B O 1
ATOM 6335 N N . GLU B 2 365 ? 19.611 -20.303 34.194 1.00 53.72 656 GLU B N 1
ATOM 6336 C CA . GLU B 2 365 ? 19.981 -21.080 35.368 1.00 58.38 656 GLU B CA 1
ATOM 6337 C C . GLU B 2 365 ? 20.936 -20.337 36.287 1.00 63.19 656 GLU B C 1
ATOM 6338 O O . GLU B 2 365 ? 21.096 -20.748 37.443 1.00 67.58 656 GLU B O 1
ATOM 6344 N N . GLU B 2 366 ? 21.569 -19.259 35.815 1.00 61.10 657 GLU B N 1
ATOM 6345 C CA . GLU B 2 366 ? 22.321 -18.415 36.739 1.00 67.52 657 GLU B CA 1
ATOM 6346 C C . GLU B 2 366 ? 21.429 -17.745 37.781 1.00 75.40 657 GLU B C 1
ATOM 6347 O O . GLU B 2 366 ? 21.943 -17.257 38.795 1.00 79.41 657 GLU B O 1
ATOM 6353 N N . SER B 2 367 ? 20.113 -17.711 37.564 1.00 77.05 658 SER B N 1
ATOM 6354 C CA . SER B 2 367 ? 19.170 -17.135 38.518 1.00 75.79 658 SER B CA 1
ATOM 6355 C C . SER B 2 367 ? 18.561 -18.168 39.457 1.00 76.66 658 SER B C 1
ATOM 6356 O O . SER B 2 367 ? 17.773 -17.798 40.334 1.00 78.92 658 SER B O 1
ATOM 6359 N N . GLY B 2 368 ? 18.900 -19.443 39.298 1.00 75.85 659 GLY B N 1
ATOM 6360 C CA . GLY B 2 368 ? 18.308 -20.495 40.087 1.00 77.13 659 GLY B CA 1
ATOM 6361 C C . GLY B 2 368 ? 17.880 -21.663 39.226 1.00 76.62 659 GLY B C 1
ATOM 6362 O O . GLY B 2 368 ? 17.632 -21.517 38.024 1.00 76.54 659 GLY B O 1
ATOM 6363 N N . PRO B 2 369 ? 17.791 -22.855 39.823 1.00 75.15 660 PRO B N 1
ATOM 6364 C CA . PRO B 2 369 ? 17.320 -24.012 39.047 1.00 76.03 660 PRO B CA 1
ATOM 6365 C C . PRO B 2 369 ? 15.882 -23.866 38.586 1.00 78.05 660 PRO B C 1
ATOM 6366 O O . PRO B 2 369 ? 15.552 -24.312 37.481 1.00 83.47 660 PRO B O 1
ATOM 6370 N N . GLU B 2 370 ? 15.019 -23.244 39.390 1.00 75.47 661 GLU B N 1
ATOM 6371 C CA . GLU B 2 370 ? 13.640 -23.013 38.981 1.00 71.32 661 GLU B CA 1
ATOM 6372 C C . GLU B 2 370 ? 13.576 -21.911 37.931 1.00 65.54 661 GLU B C 1
ATOM 6373 O O . GLU B 2 370 ? 13.451 -20.727 38.264 1.00 67.67 661 GLU B O 1
ATOM 6379 N N . VAL B 2 371 ? 13.670 -22.294 36.667 1.00 55.96 662 VAL B N 1
ATOM 6380 C CA . VAL B 2 371 ? 13.564 -21.338 35.564 1.00 49.70 662 VAL B CA 1
ATOM 6381 C C . VAL B 2 371 ? 12.086 -21.053 35.307 1.00 47.76 662 VAL B C 1
ATOM 6382 O O . VAL B 2 371 ? 11.281 -21.997 35.271 1.00 41.92 662 VAL B O 1
ATOM 6386 N N . PRO B 2 372 ? 11.688 -19.791 35.146 1.00 51.36 663 PRO B N 1
ATOM 6387 C CA . PRO B 2 372 ? 10.266 -19.488 34.934 1.00 52.77 663 PRO B CA 1
ATOM 6388 C C . PRO B 2 372 ? 9.733 -20.144 33.668 1.00 52.09 663 PRO B C 1
ATOM 6389 O O . PRO B 2 372 ? 10.478 -20.470 32.741 1.00 53.54 663 PRO B O 1
ATOM 6393 N N . ALA B 2 373 ? 8.413 -20.345 33.649 1.00 52.54 664 ALA B N 1
ATOM 6394 C CA . ALA B 2 373 ? 7.777 -21.047 32.538 1.00 52.14 664 ALA B CA 1
ATOM 6395 C C . ALA B 2 373 ? 8.093 -20.380 31.205 1.00 50.05 664 ALA B C 1
ATOM 6396 O O . ALA B 2 373 ? 8.570 -21.035 30.270 1.00 51.73 664 ALA B O 1
ATOM 6398 N N . HIS B 2 374 ? 7.846 -19.074 31.108 1.00 44.33 665 HIS B N 1
ATOM 6399 C CA . HIS B 2 374 ? 8.043 -18.328 29.865 1.00 46.33 665 HIS B CA 1
ATOM 6400 C C . HIS B 2 374 ? 9.403 -18.612 29.239 1.00 48.06 665 HIS B C 1
ATOM 6401 O O . HIS B 2 374 ? 9.482 -19.144 28.131 1.00 45.23 665 HIS B O 1
ATOM 6418 N N . LEU B 2 376 ? 11.474 -20.982 29.861 1.00 46.28 667 LEU B N 1
ATOM 6419 C CA . LEU B 2 376 ? 11.557 -22.394 29.509 1.00 44.24 667 LEU B CA 1
ATOM 6420 C C . LEU B 2 376 ? 10.947 -22.601 28.133 1.00 45.85 667 LEU B C 1
ATOM 6421 O O . LEU B 2 376 ? 11.588 -23.158 27.234 1.00 45.74 667 LEU B O 1
ATOM 6426 N N . ASN B 2 377 ? 9.727 -22.085 27.960 1.00 45.22 668 ASN B N 1
ATOM 6427 C CA . ASN B 2 377 ? 9.026 -22.256 26.693 1.00 40.51 668 ASN B CA 1
ATOM 6428 C C . ASN B 2 377 ? 9.850 -21.706 25.538 1.00 38.60 668 ASN B C 1
ATOM 6429 O O . ASN B 2 377 ? 10.072 -22.398 24.536 1.00 44.25 668 ASN B O 1
ATOM 6434 N N . VAL B 2 378 ? 10.351 -20.476 25.682 1.00 35.52 669 VAL B N 1
ATOM 6435 C CA . VAL B 2 378 ? 11.223 -19.910 24.656 1.00 37.88 669 VAL B CA 1
ATOM 6436 C C . VAL B 2 378 ? 12.392 -20.849 24.391 1.00 43.38 669 VAL B C 1
ATOM 6437 O O . VAL B 2 378 ? 12.654 -21.237 23.242 1.00 44.06 669 VAL B O 1
ATOM 6441 N N . ILE B 2 379 ? 13.079 -21.271 25.459 1.00 43.96 670 ILE B N 1
ATOM 6442 C CA . ILE B 2 379 ? 14.198 -22.196 25.290 1.00 39.66 670 ILE B CA 1
ATOM 6443 C C . ILE B 2 379 ? 13.730 -23.433 24.542 1.00 34.65 670 ILE B C 1
ATOM 6444 O O . ILE B 2 379 ? 14.347 -23.860 23.556 1.00 33.60 670 ILE B O 1
ATOM 6449 N N . SER B 2 380 ? 12.585 -23.981 24.961 1.00 34.20 671 SER B N 1
ATOM 6450 C CA . SER B 2 380 ? 12.062 -25.181 24.325 1.00 37.73 671 SER B CA 1
ATOM 6451 C C . SER B 2 380 ? 11.859 -24.944 22.840 1.00 37.69 671 SER B C 1
ATOM 6452 O O . SER B 2 380 ? 12.270 -25.762 22.005 1.00 36.34 671 SER B O 1
ATOM 6455 N N . ARG B 2 381 ? 11.273 -23.791 22.495 1.00 33.63 672 ARG B N 1
ATOM 6456 C CA . ARG B 2 381 ? 11.052 -23.460 21.095 1.00 33.08 672 ARG B CA 1
ATOM 6457 C C . ARG B 2 381 ? 12.338 -23.632 20.301 1.00 34.02 672 ARG B C 1
ATOM 6458 O O . ARG B 2 381 ? 12.364 -24.329 19.278 1.00 37.36 672 ARG B O 1
ATOM 6466 N N . HIS B 2 382 ? 13.438 -23.073 20.811 1.00 33.35 673 HIS B N 1
ATOM 6467 C CA . HIS B 2 382 ? 14.702 -23.185 20.093 1.00 35.58 673 HIS B CA 1
ATOM 6468 C C . HIS B 2 382 ? 15.085 -24.648 19.912 1.00 38.94 673 HIS B C 1
ATOM 6469 O O . HIS B 2 382 ? 15.333 -25.100 18.785 1.00 40.26 673 HIS B O 1
ATOM 6476 N N . PHE B 2 383 ? 15.068 -25.420 21.004 1.00 37.60 674 PHE B N 1
ATOM 6477 C CA . PHE B 2 383 ? 15.370 -26.842 20.895 1.00 36.53 674 PHE B CA 1
ATOM 6478 C C . PHE B 2 383 ? 14.467 -27.494 19.858 1.00 37.25 674 PHE B C 1
ATOM 6479 O O . PHE B 2 383 ? 14.940 -28.223 18.974 1.00 34.12 674 PHE B O 1
ATOM 6487 N N . GLU B 2 384 ? 13.169 -27.172 19.902 1.00 35.33 675 GLU B N 1
ATOM 6488 C CA . GLU B 2 384 ? 12.241 -27.799 18.969 1.00 31.61 675 GLU B CA 1
ATOM 6489 C C . GLU B 2 384 ? 12.626 -27.469 17.535 1.00 29.61 675 GLU B C 1
ATOM 6490 O O . GLU B 2 384 ? 12.681 -28.359 16.675 1.00 34.12 675 GLU B O 1
ATOM 6496 N N . ASP B 2 385 ? 12.965 -26.201 17.276 1.00 27.78 676 ASP B N 1
ATOM 6497 C CA . ASP B 2 385 ? 13.372 -25.824 15.928 1.00 28.82 676 ASP B CA 1
ATOM 6498 C C . ASP B 2 385 ? 14.567 -26.656 15.484 1.00 34.28 676 ASP B C 1
ATOM 6499 O O . ASP B 2 385 ? 14.578 -27.208 14.374 1.00 33.88 676 ASP B O 1
ATOM 6504 N N . ALA B 2 386 ? 15.552 -26.821 16.374 1.00 36.22 677 ALA B N 1
ATOM 6505 C CA . ALA B 2 386 ? 16.697 -27.661 16.042 1.00 34.95 677 ALA B CA 1
ATOM 6506 C C . ALA B 2 386 ? 16.224 -29.051 15.653 1.00 36.51 677 ALA B C 1
ATOM 6507 O O . ALA B 2 386 ? 16.534 -29.552 14.560 1.00 34.86 677 ALA B O 1
ATOM 6509 N N . TYR B 2 387 ? 15.398 -29.651 16.513 1.00 37.46 678 TYR B N 1
ATOM 6510 C CA . TYR B 2 387 ? 14.846 -30.968 16.231 1.00 33.35 678 TYR B CA 1
ATOM 6511 C C . TYR B 2 387 ? 14.198 -30.980 14.856 1.00 34.64 678 TYR B C 1
ATOM 6512 O O . TYR B 2 387 ? 14.522 -31.825 14.009 1.00 32.54 678 TYR B O 1
ATOM 6521 N N . ASN B 2 388 ? 13.358 -29.969 14.584 1.00 31.20 679 ASN B N 1
ATOM 6522 C CA . ASN B 2 388 ? 12.595 -29.957 13.341 1.00 33.44 679 ASN B CA 1
ATOM 6523 C C . ASN B 2 388 ? 13.517 -29.998 12.137 1.00 34.50 679 ASN B C 1
ATOM 6524 O O . ASN B 2 388 ? 13.238 -30.697 11.155 1.00 35.36 679 ASN B O 1
ATOM 6529 N N . LEU B 2 389 ? 14.637 -29.278 12.204 1.00 30.56 680 LEU B N 1
ATOM 6530 C CA . LEU B 2 389 ? 15.523 -29.265 11.051 1.00 33.73 680 LEU B CA 1
ATOM 6531 C C . LEU B 2 389 ? 16.301 -30.570 10.949 1.00 36.14 680 LEU B C 1
ATOM 6532 O O . LEU B 2 389 ? 16.447 -31.123 9.851 1.00 37.29 680 LEU B O 1
ATOM 6537 N N . LEU B 2 390 ? 16.757 -31.107 12.086 1.00 37.00 681 LEU B N 1
ATOM 6538 C CA . LEU B 2 390 ? 17.569 -32.319 12.026 1.00 35.88 681 LEU B CA 1
ATOM 6539 C C . LEU B 2 390 ? 16.724 -33.513 11.608 1.00 34.07 681 LEU B C 1
ATOM 6540 O O . LEU B 2 390 ? 17.199 -34.397 10.882 1.00 36.60 681 LEU B O 1
ATOM 6545 N N . TYR B 2 391 ? 15.461 -33.538 12.045 1.00 32.50 682 TYR B N 1
ATOM 6546 C CA . TYR B 2 391 ? 14.491 -34.497 11.531 1.00 33.92 682 TYR B CA 1
ATOM 6547 C C . TYR B 2 391 ? 14.534 -34.558 10.011 1.00 37.52 682 TYR B C 1
ATOM 6548 O O . TYR B 2 391 ? 14.525 -35.648 9.426 1.00 38.76 682 TYR B O 1
ATOM 6557 N N . ILE B 2 392 ? 14.590 -33.396 9.354 1.00 34.68 683 ILE B N 1
ATOM 6558 C CA . ILE B 2 392 ? 14.621 -33.387 7.897 1.00 35.48 683 ILE B CA 1
ATOM 6559 C C . ILE B 2 392 ? 15.979 -33.857 7.398 1.00 38.43 683 ILE B C 1
ATOM 6560 O O . ILE B 2 392 ? 16.072 -34.615 6.424 1.00 39.62 683 ILE B O 1
ATOM 6565 N N . LEU B 2 393 ? 17.051 -33.447 8.077 1.00 36.33 684 LEU B N 1
ATOM 6566 C CA . LEU B 2 393 ? 18.381 -33.652 7.520 1.00 34.18 684 LEU B CA 1
ATOM 6567 C C . LEU B 2 393 ? 18.845 -35.092 7.676 1.00 33.06 684 LEU B C 1
ATOM 6568 O O . LEU B 2 393 ? 19.430 -35.658 6.747 1.00 35.74 684 LEU B O 1
ATOM 6573 N N . CYS B 2 394 ? 18.593 -35.705 8.833 1.00 31.72 685 CYS B N 1
ATOM 6574 C CA . CYS B 2 394 ? 19.163 -37.020 9.092 1.00 38.36 685 CYS B CA 1
ATOM 6575 C C . CYS B 2 394 ? 18.195 -37.990 9.760 1.00 37.39 685 CYS B C 1
ATOM 6576 O O . CYS B 2 394 ? 18.634 -39.050 10.223 1.00 38.14 685 CYS B O 1
ATOM 6579 N N . GLY B 2 395 ? 16.909 -37.676 9.833 1.00 38.97 686 GLY B N 1
ATOM 6580 C CA . GLY B 2 395 ? 15.938 -38.654 10.271 1.00 41.58 686 GLY B CA 1
ATOM 6581 C C . GLY B 2 395 ? 15.547 -38.486 11.732 1.00 42.02 686 GLY B C 1
ATOM 6582 O O . GLY B 2 395 ? 16.253 -37.874 12.537 1.00 41.38 686 GLY B O 1
ATOM 6583 N N . GLU B 2 396 ? 14.393 -39.068 12.069 1.00 43.79 687 GLU B N 1
ATOM 6584 C CA . GLU B 2 396 ? 13.844 -38.944 13.416 1.00 48.33 687 GLU B CA 1
ATOM 6585 C C . GLU B 2 396 ? 14.725 -39.638 14.451 1.00 48.45 687 GLU B C 1
ATOM 6586 O O . GLU B 2 396 ? 14.864 -39.155 15.581 1.00 47.25 687 GLU B O 1
ATOM 6592 N N . ASP B 2 397 ? 15.332 -40.767 14.086 1.00 48.29 688 ASP B N 1
ATOM 6593 C CA . ASP B 2 397 ? 16.051 -41.607 15.034 1.00 52.56 688 ASP B CA 1
ATOM 6594 C C . ASP B 2 397 ? 17.555 -41.362 15.040 1.00 50.46 688 ASP B C 1
ATOM 6595 O O . ASP B 2 397 ? 18.289 -42.102 15.702 1.00 54.29 688 ASP B O 1
ATOM 6600 N N . HIS B 2 398 ? 18.033 -40.349 14.325 1.00 48.90 689 HIS B N 1
ATOM 6601 C CA . HIS B 2 398 ? 19.456 -40.045 14.331 1.00 45.62 689 HIS B CA 1
ATOM 6602 C C . HIS B 2 398 ? 19.878 -39.486 15.687 1.00 41.82 689 HIS B C 1
ATOM 6603 O O . HIS B 2 398 ? 19.078 -38.888 16.412 1.00 39.25 689 HIS B O 1
ATOM 6610 N N . ASP B 2 399 ? 21.154 -39.694 16.027 1.00 40.41 690 ASP B N 1
ATOM 6611 C CA . ASP B 2 399 ? 21.668 -39.237 17.316 1.00 41.08 690 ASP B CA 1
ATOM 6612 C C . ASP B 2 399 ? 21.524 -37.722 17.479 1.00 38.94 690 ASP B C 1
ATOM 6613 O O . ASP B 2 399 ? 21.200 -37.240 18.571 1.00 45.73 690 ASP B O 1
ATOM 6618 N N . TYR B 2 400 ? 21.766 -36.955 16.410 1.00 35.27 691 TYR B N 1
ATOM 6619 C CA . TYR B 2 400 ? 21.616 -35.501 16.480 1.00 36.20 691 TYR B CA 1
ATOM 6620 C C . TYR B 2 400 ? 20.176 -35.115 16.807 1.00 38.02 691 TYR B C 1
ATOM 6621 O O . TYR B 2 400 ? 19.910 -34.357 17.753 1.00 45.85 691 TYR B O 1
ATOM 6630 N N . THR B 2 401 ? 19.235 -35.620 16.004 1.00 34.07 692 THR B N 1
ATOM 6631 C CA . THR B 2 401 ? 17.819 -35.326 16.202 1.00 35.73 692 THR B CA 1
ATOM 6632 C C . THR B 2 401 ? 17.366 -35.733 17.597 1.00 40.56 692 THR B C 1
ATOM 6633 O O . THR B 2 401 ? 16.672 -34.975 18.286 1.00 39.78 692 THR B O 1
ATOM 6637 N N . VAL B 2 402 ? 17.761 -36.932 18.034 1.00 43.89 693 VAL B N 1
ATOM 6638 C CA . VAL B 2 402 ? 17.372 -37.415 19.355 1.00 44.17 693 VAL B CA 1
ATOM 6639 C C . VAL B 2 402 ? 17.954 -36.524 20.445 1.00 41.00 693 VAL B C 1
ATOM 6640 O O . VAL B 2 402 ? 17.321 -36.295 21.479 1.00 40.31 693 VAL B O 1
ATOM 6644 N N . ALA B 2 403 ? 19.163 -35.999 20.234 1.00 42.20 694 ALA B N 1
ATOM 6645 C CA . ALA B 2 403 ? 19.756 -35.110 21.229 1.00 43.57 694 ALA B CA 1
ATOM 6646 C C . ALA B 2 403 ? 18.952 -33.819 21.358 1.00 41.68 694 ALA B C 1
ATOM 6647 O O . ALA B 2 403 ? 18.594 -33.400 22.471 1.00 47.10 694 ALA B O 1
ATOM 6649 N N . ALA B 2 404 ? 18.644 -33.181 20.224 1.00 33.03 695 ALA B N 1
ATOM 6650 C CA . ALA B 2 404 ? 17.847 -31.956 20.268 1.00 34.86 695 ALA B CA 1
ATOM 6651 C C . ALA B 2 404 ? 16.480 -32.205 20.903 1.00 35.84 695 ALA B C 1
ATOM 6652 O O . ALA B 2 404 ? 16.033 -31.443 21.774 1.00 32.71 695 ALA B O 1
ATOM 6654 N N . GLY B 2 405 ? 15.797 -33.271 20.476 1.00 36.41 696 GLY B N 1
ATOM 6655 C CA . GLY B 2 405 ? 14.502 -33.581 21.058 1.00 35.61 696 GLY B CA 1
ATOM 6656 C C . GLY B 2 405 ? 14.589 -33.891 22.538 1.00 39.35 696 GLY B C 1
ATOM 6657 O O . GLY B 2 405 ? 13.665 -33.586 23.297 1.00 37.82 696 GLY B O 1
ATOM 6658 N N . THR B 2 406 ? 15.706 -34.487 22.966 1.00 39.67 697 THR B N 1
ATOM 6659 C CA . THR B 2 406 ? 15.919 -34.778 24.379 1.00 41.01 697 THR B CA 1
ATOM 6660 C C . THR B 2 406 ? 16.000 -33.495 25.193 1.00 42.89 697 THR B C 1
ATOM 6661 O O . THR B 2 406 ? 15.348 -33.365 26.239 1.00 42.69 697 THR B O 1
ATOM 6665 N N . LYS B 2 407 ? 16.798 -32.533 24.729 1.00 40.14 698 LYS B N 1
ATOM 6666 C CA . LYS B 2 407 ? 16.864 -31.237 25.404 1.00 39.11 698 LYS B CA 1
ATOM 6667 C C . LYS B 2 407 ? 15.484 -30.572 25.451 1.00 36.74 698 LYS B C 1
ATOM 6668 O O . LYS B 2 407 ? 15.089 -30.004 26.479 1.00 35.22 698 LYS B O 1
ATOM 6694 N N . THR B 2 409 ? 12.320 -32.036 25.377 1.00 42.96 700 THR B N 1
ATOM 6695 C CA . THR B 2 409 ? 11.435 -32.710 26.316 1.00 46.24 700 THR B CA 1
ATOM 6696 C C . THR B 2 409 ? 11.882 -32.504 27.762 1.00 47.71 700 THR B C 1
ATOM 6697 O O . THR B 2 409 ? 11.047 -32.420 28.657 1.00 52.44 700 THR B O 1
ATOM 6701 N N . ALA B 2 410 ? 13.196 -32.424 27.995 1.00 48.39 701 ALA B N 1
ATOM 6702 C CA . ALA B 2 410 ? 13.677 -32.068 29.329 1.00 51.78 701 ALA B CA 1
ATOM 6703 C C . ALA B 2 410 ? 13.164 -30.691 29.732 1.00 54.06 701 ALA B C 1
ATOM 6704 O O . ALA B 2 410 ? 12.651 -30.497 30.849 1.00 52.07 701 ALA B O 1
ATOM 6706 N N . CYS B 2 411 ? 13.279 -29.722 28.816 1.00 51.69 702 CYS B N 1
ATOM 6707 C CA . CYS B 2 411 ? 12.738 -28.390 29.057 1.00 49.37 702 CYS B CA 1
ATOM 6708 C C . CYS B 2 411 ? 11.265 -28.446 29.430 1.00 45.38 702 CYS B C 1
ATOM 6709 O O . CYS B 2 411 ? 10.838 -27.818 30.405 1.00 48.91 702 CYS B O 1
ATOM 6712 N N . GLU B 2 412 ? 10.468 -29.187 28.656 1.00 46.82 703 GLU B N 1
ATOM 6713 C CA . GLU B 2 412 ? 9.045 -29.287 28.976 1.00 49.81 703 GLU B CA 1
ATOM 6714 C C . GLU B 2 412 ? 8.823 -29.938 30.337 1.00 52.11 703 GLU B C 1
ATOM 6715 O O . GLU B 2 412 ? 7.911 -29.548 31.078 1.00 50.48 703 GLU B O 1
ATOM 6721 N N . GLU B 2 413 ? 9.649 -30.926 30.687 1.00 50.58 704 GLU B N 1
ATOM 6722 C CA . GLU B 2 413 ? 9.505 -31.579 31.983 1.00 52.94 704 GLU B CA 1
ATOM 6723 C C . GLU B 2 413 ? 9.774 -30.617 33.131 1.00 49.69 704 GLU B C 1
ATOM 6724 O O . GLU B 2 413 ? 9.199 -30.773 34.214 1.00 48.67 704 GLU B O 1
ATOM 6730 N N . ARG B 2 414 ? 10.630 -29.617 32.923 1.00 47.96 705 ARG B N 1
ATOM 6731 C CA . ARG B 2 414 ? 10.888 -28.664 34.000 1.00 47.22 705 ARG B CA 1
ATOM 6732 C C . ARG B 2 414 ? 9.794 -27.608 34.169 1.00 44.51 705 ARG B C 1
ATOM 6733 O O . ARG B 2 414 ? 9.879 -26.810 35.109 1.00 42.28 705 ARG B O 1
ATOM 6741 N N . LEU B 2 415 ? 8.778 -27.583 33.309 1.00 44.93 706 LEU B N 1
ATOM 6742 C CA . LEU B 2 415 ? 7.749 -26.551 33.406 1.00 46.84 706 LEU B CA 1
ATOM 6743 C C . LEU B 2 415 ? 6.958 -26.705 34.704 1.00 45.73 706 LEU B C 1
ATOM 6744 O O . LEU B 2 415 ? 6.634 -27.826 35.105 1.00 43.05 706 LEU B O 1
ATOM 6749 N N . PRO B 2 416 ? 6.626 -25.604 35.376 1.00 46.85 707 PRO B N 1
ATOM 6750 C CA . PRO B 2 416 ? 5.832 -25.704 36.604 1.00 46.39 707 PRO B CA 1
ATOM 6751 C C . PRO B 2 416 ? 4.413 -26.159 36.300 1.00 41.63 707 PRO B C 1
ATOM 6752 O O . PRO B 2 416 ? 3.947 -26.106 35.160 1.00 39.20 707 PRO B O 1
ATOM 6756 N N . ALA B 2 417 ? 3.727 -26.623 37.349 1.00 44.37 708 ALA B N 1
ATOM 6757 C CA . ALA B 2 417 ? 2.355 -27.095 37.183 1.00 47.41 708 ALA B CA 1
ATOM 6758 C C . ALA B 2 417 ? 1.469 -26.014 36.575 1.00 51.54 708 ALA B C 1
ATOM 6759 O O . ALA B 2 417 ? 0.639 -26.297 35.702 1.00 47.89 708 ALA B O 1
ATOM 6761 N N . SER B 2 418 ? 1.633 -24.773 37.020 1.00 58.72 709 SER B N 1
ATOM 6762 C CA . SER B 2 418 ? 0.972 -23.621 36.416 1.00 62.70 709 SER B CA 1
ATOM 6763 C C . SER B 2 418 ? 1.758 -22.354 36.733 1.00 68.61 709 SER B C 1
ATOM 6764 O O . SER B 2 418 ? 1.268 -21.237 36.568 1.00 70.23 709 SER B O 1
ATOM 6768 N N . ALA C 3 5 ? 17.757 32.395 5.772 1.00 124.46 289 ALA C N 1
ATOM 6769 C CA . ALA C 3 5 ? 16.664 32.263 6.728 1.00 123.47 289 ALA C CA 1
ATOM 6770 C C . ALA C 3 5 ? 16.778 30.967 7.523 1.00 122.36 289 ALA C C 1
ATOM 6771 O O . ALA C 3 5 ? 17.573 30.088 7.187 1.00 122.52 289 ALA C O 1
ATOM 6773 N N . ASN C 3 6 ? 15.983 30.864 8.582 1.00 119.62 290 ASN C N 1
ATOM 6774 C CA . ASN C 3 6 ? 15.911 29.630 9.350 1.00 114.91 290 ASN C CA 1
ATOM 6775 C C . ASN C 3 6 ? 15.386 28.510 8.455 1.00 107.91 290 ASN C C 1
ATOM 6776 O O . ASN C 3 6 ? 14.335 28.673 7.820 1.00 107.89 290 ASN C O 1
ATOM 6781 N N . PRO C 3 7 ? 16.082 27.373 8.365 1.00 99.49 291 PRO C N 1
ATOM 6782 C CA . PRO C 3 7 ? 15.595 26.285 7.499 1.00 91.00 291 PRO C CA 1
ATOM 6783 C C . PRO C 3 7 ? 14.269 25.698 7.948 1.00 80.87 291 PRO C C 1
ATOM 6784 O O . PRO C 3 7 ? 13.579 25.069 7.136 1.00 75.27 291 PRO C O 1
ATOM 6788 N N . LEU C 3 8 ? 13.891 25.887 9.211 1.00 79.52 292 LEU C N 1
ATOM 6789 C CA . LEU C 3 8 ? 12.630 25.394 9.747 1.00 79.26 292 LEU C CA 1
ATOM 6790 C C . LEU C 3 8 ? 11.466 26.340 9.480 1.00 81.22 292 LEU C C 1
ATOM 6791 O O . LEU C 3 8 ? 10.310 25.932 9.629 1.00 82.23 292 LEU C O 1
ATOM 6796 N N . ALA C 3 9 ? 11.744 27.575 9.065 1.00 80.05 293 ALA C N 1
ATOM 6797 C CA . ALA C 3 9 ? 10.693 28.569 8.905 1.00 78.50 293 ALA C CA 1
ATOM 6798 C C . ALA C 3 9 ? 9.742 28.171 7.778 1.00 77.09 293 ALA C C 1
ATOM 6799 O O . ALA C 3 9 ? 10.182 27.654 6.746 1.00 74.27 293 ALA C O 1
ATOM 6801 N N . PRO C 3 10 ? 8.437 28.393 7.950 1.00 79.86 294 PRO C N 1
ATOM 6802 C CA . PRO C 3 10 ? 7.475 28.028 6.902 1.00 75.41 294 PRO C CA 1
ATOM 6803 C C . PRO C 3 10 ? 7.766 28.742 5.590 1.00 74.40 294 PRO C C 1
ATOM 6804 O O . PRO C 3 10 ? 8.149 29.913 5.566 1.00 79.66 294 PRO C O 1
ATOM 6808 N N . TYR C 3 11 ? 7.579 28.017 4.491 1.00 71.38 295 TYR C N 1
ATOM 6809 C CA . TYR C 3 11 ? 7.839 28.555 3.164 1.00 75.54 295 TYR C CA 1
ATOM 6810 C C . TYR C 3 11 ? 6.662 29.385 2.670 1.00 80.86 295 TYR C C 1
ATOM 6811 O O . TYR C 3 11 ? 5.501 29.109 2.986 1.00 81.42 295 TYR C O 1
ATOM 6820 N N . THR C 3 12 ? 6.969 30.395 1.865 1.00 85.75 296 THR C N 1
ATOM 6821 C CA . THR C 3 12 ? 5.931 30.985 1.040 1.00 87.55 296 THR C CA 1
ATOM 6822 C C . THR C 3 12 ? 5.455 29.960 0.019 1.00 86.63 296 THR C C 1
ATOM 6823 O O . THR C 3 12 ? 6.126 28.962 -0.256 1.00 87.40 296 THR C O 1
ATOM 6827 N N . LEU C 3 13 ? 4.290 30.215 -0.557 1.00 84.36 297 LEU C N 1
ATOM 6828 C CA . LEU C 3 13 ? 3.776 29.281 -1.554 1.00 85.12 297 LEU C CA 1
ATOM 6829 C C . LEU C 3 13 ? 4.521 29.391 -2.882 1.00 86.17 297 LEU C C 1
ATOM 6830 O O . LEU C 3 13 ? 4.636 28.385 -3.590 1.00 81.94 297 LEU C O 1
ATOM 6835 N N . PRO C 3 14 ? 5.019 30.566 -3.284 1.00 91.01 298 PRO C N 1
ATOM 6836 C CA . PRO C 3 14 ? 6.020 30.567 -4.370 1.00 90.67 298 PRO C CA 1
ATOM 6837 C C . PRO C 3 14 ? 7.259 29.750 -4.025 1.00 88.18 298 PRO C C 1
ATOM 6838 O O . PRO C 3 14 ? 7.746 28.956 -4.855 1.00 90.81 298 PRO C O 1
ATOM 6842 N N . GLN C 3 15 ? 7.777 29.920 -2.802 1.00 86.80 299 GLN C N 1
ATOM 6843 C CA . GLN C 3 15 ? 8.921 29.134 -2.350 1.00 87.95 299 GLN C CA 1
ATOM 6844 C C . GLN C 3 15 ? 8.613 27.644 -2.357 1.00 85.51 299 GLN C C 1
ATOM 6845 O O . GLN C 3 15 ? 9.495 26.830 -2.653 1.00 88.84 299 GLN C O 1
ATOM 6851 N N . ILE C 3 16 ? 7.377 27.266 -2.022 1.00 79.84 300 ILE C N 1
ATOM 6852 C CA . ILE C 3 16 ? 6.971 25.871 -2.160 1.00 77.72 300 ILE C CA 1
ATOM 6853 C C . ILE C 3 16 ? 6.944 25.476 -3.630 1.00 78.21 300 ILE C C 1
ATOM 6854 O O . ILE C 3 16 ? 7.333 24.361 -3.997 1.00 75.93 300 ILE C O 1
ATOM 6859 N N . ALA C 3 17 ? 6.511 26.395 -4.497 1.00 76.06 301 ALA C N 1
ATOM 6860 C CA . ALA C 3 17 ? 6.287 26.056 -5.897 1.00 73.77 301 ALA C CA 1
ATOM 6861 C C . ALA C 3 17 ? 7.590 25.793 -6.642 1.00 72.55 301 ALA C C 1
ATOM 6862 O O . ALA C 3 17 ? 7.597 25.022 -7.609 1.00 70.73 301 ALA C O 1
ATOM 6864 N N . THR C 3 18 ? 8.699 26.416 -6.230 1.00 75.95 302 THR C N 1
ATOM 6865 C CA . THR C 3 18 ? 9.956 26.071 -6.892 1.00 79.35 302 THR C CA 1
ATOM 6866 C C . THR C 3 18 ? 10.601 24.802 -6.338 1.00 81.30 302 THR C C 1
ATOM 6867 O O . THR C 3 18 ? 11.619 24.360 -6.884 1.00 82.05 302 THR C O 1
ATOM 6871 N N . LYS C 3 19 ? 10.056 24.217 -5.268 1.00 80.45 303 LYS C N 1
ATOM 6872 C CA . LYS C 3 19 ? 10.581 22.967 -4.727 1.00 79.38 303 LYS C CA 1
ATOM 6873 C C . LYS C 3 19 ? 9.829 21.728 -5.198 1.00 77.31 303 LYS C C 1
ATOM 6874 O O . LYS C 3 19 ? 10.427 20.650 -5.261 1.00 78.63 303 LYS C O 1
ATOM 6880 N N . VAL C 3 20 ? 8.538 21.837 -5.532 1.00 76.44 304 VAL C N 1
ATOM 6881 C CA . VAL C 3 20 ? 7.728 20.676 -5.892 1.00 77.28 304 VAL C CA 1
ATOM 6882 C C . VAL C 3 20 ? 6.884 20.970 -7.128 1.00 79.80 304 VAL C C 1
ATOM 6883 O O . VAL C 3 20 ? 6.708 22.120 -7.534 1.00 80.55 304 VAL C O 1
ATOM 6887 N N . GLN C 3 21 ? 6.339 19.899 -7.714 1.00 78.65 305 GLN C N 1
ATOM 6888 C CA . GLN C 3 21 ? 5.601 19.939 -8.977 1.00 80.35 305 GLN C CA 1
ATOM 6889 C C . GLN C 3 21 ? 4.259 19.235 -8.821 1.00 82.00 305 GLN C C 1
ATOM 6890 O O . GLN C 3 21 ? 4.194 18.004 -8.911 1.00 83.99 305 GLN C O 1
ATOM 6896 N N . VAL C 3 22 ? 3.185 19.999 -8.626 1.00 81.10 306 VAL C N 1
ATOM 6897 C CA . VAL C 3 22 ? 1.861 19.399 -8.500 1.00 80.13 306 VAL C CA 1
ATOM 6898 C C . VAL C 3 22 ? 1.408 18.885 -9.855 1.00 80.02 306 VAL C C 1
ATOM 6899 O O . VAL C 3 22 ? 1.645 19.515 -10.894 1.00 81.52 306 VAL C O 1
ATOM 6903 N N . LYS C 3 23 ? 0.759 17.728 -9.847 1.00 79.17 307 LYS C N 1
ATOM 6904 C CA . LYS C 3 23 ? 0.158 17.163 -11.045 1.00 79.99 307 LYS C CA 1
ATOM 6905 C C . LYS C 3 23 ? -1.340 17.039 -10.792 1.00 79.71 307 LYS C C 1
ATOM 6906 O O . LYS C 3 23 ? -1.776 16.241 -9.953 1.00 79.58 307 LYS C O 1
ATOM 6912 N N . HIS C 3 24 ? -2.111 17.840 -11.530 1.00 80.75 308 HIS C N 1
ATOM 6913 C CA . HIS C 3 24 ? -3.568 17.811 -11.563 1.00 79.79 308 HIS C CA 1
ATOM 6914 C C . HIS C 3 24 ? -4.108 16.419 -11.864 1.00 69.37 308 HIS C C 1
ATOM 6915 O O . HIS C 3 24 ? -3.364 15.539 -12.308 1.00 65.56 308 HIS C O 1
ATOM 6922 N N . VAL C 3 25 ? -5.398 16.212 -11.624 1.00 65.24 309 VAL C N 1
ATOM 6923 C CA . VAL C 3 25 ? -6.040 14.978 -12.087 1.00 60.14 309 VAL C CA 1
ATOM 6924 C C . VAL C 3 25 ? -5.971 14.926 -13.608 1.00 56.99 309 VAL C C 1
ATOM 6925 O O . VAL C 3 25 ? -6.262 15.938 -14.274 1.00 57.65 309 VAL C O 1
ATOM 6929 N N . PRO C 3 26 ? -5.578 13.807 -14.211 1.00 56.23 310 PRO C N 1
ATOM 6930 C CA . PRO C 3 26 ? -5.556 13.740 -15.677 1.00 50.83 310 PRO C CA 1
ATOM 6931 C C . PRO C 3 26 ? -6.965 13.820 -16.246 1.00 44.20 310 PRO C C 1
ATOM 6932 O O . PRO C 3 26 ? -7.906 13.232 -15.709 1.00 43.80 310 PRO C O 1
ATOM 6936 N N . GLY C 3 27 ? -7.107 14.569 -17.335 1.00 44.22 311 GLY C N 1
ATOM 6937 C CA . GLY C 3 27 ? -8.365 14.628 -18.054 1.00 41.38 311 GLY C CA 1
ATOM 6938 C C . GLY C 3 27 ? -8.728 13.255 -18.585 1.00 38.94 311 GLY C C 1
ATOM 6939 O O . GLY C 3 27 ? -7.836 12.480 -18.932 1.00 37.84 311 GLY C O 1
ATOM 6951 N N . GLY C 3 29 ? -10.640 13.131 -15.998 1.00 38.74 313 GLY C N 1
ATOM 6952 C CA . GLY C 3 29 ? -10.829 13.123 -14.560 1.00 39.58 313 GLY C CA 1
ATOM 6953 C C . GLY C 3 29 ? -11.381 11.864 -13.921 1.00 45.24 313 GLY C C 1
ATOM 6954 O O . GLY C 3 29 ? -11.349 11.734 -12.695 1.00 53.08 313 GLY C O 1
ATOM 6955 N N . ARG C 3 30 ? -11.878 10.926 -14.727 1.00 40.68 314 ARG C N 1
ATOM 6956 C CA . ARG C 3 30 ? -12.615 9.790 -14.194 1.00 41.15 314 ARG C CA 1
ATOM 6957 C C . ARG C 3 30 ? -12.270 8.519 -14.956 1.00 40.04 314 ARG C C 1
ATOM 6958 O O . ARG C 3 30 ? -11.630 8.547 -16.011 1.00 39.65 314 ARG C O 1
ATOM 6966 N N . CYS C 3 31 ? -12.715 7.393 -14.397 1.00 40.58 315 CYS C N 1
ATOM 6967 C CA . CYS C 3 31 ? -12.664 6.090 -15.043 1.00 36.82 315 CYS C CA 1
ATOM 6968 C C . CYS C 3 31 ? -14.049 5.458 -14.996 1.00 37.70 315 CYS C C 1
ATOM 6969 O O . CYS C 3 31 ? -14.850 5.749 -14.103 1.00 39.20 315 CYS C O 1
ATOM 6972 N N . LEU C 3 32 ? -14.324 4.585 -15.966 1.00 35.58 316 LEU C N 1
ATOM 6973 C CA . LEU C 3 32 ? -15.623 3.943 -16.109 1.00 33.98 316 LEU C CA 1
ATOM 6974 C C . LEU C 3 32 ? -15.435 2.449 -16.318 1.00 32.29 316 LEU C C 1
ATOM 6975 O O . LEU C 3 32 ? -14.512 2.022 -17.019 1.00 33.05 316 LEU C O 1
ATOM 6980 N N . TYR C 3 33 ? -16.314 1.657 -15.707 1.00 31.01 317 TYR C N 1
ATOM 6981 C CA . TYR C 3 33 ? -16.203 0.207 -15.720 1.00 33.53 317 TYR C CA 1
ATOM 6982 C C . TYR C 3 33 ? -17.553 -0.399 -16.063 1.00 39.47 317 TYR C C 1
ATOM 6983 O O . TYR C 3 33 ? -18.600 0.147 -15.707 1.00 40.56 317 TYR C O 1
ATOM 6992 N N . THR C 3 34 ? -17.527 -1.528 -16.763 1.00 26.78 318 THR C N 1
ATOM 6993 C CA . THR C 3 34 ? -18.768 -2.231 -17.067 1.00 31.31 318 THR C CA 1
ATOM 6994 C C . THR C 3 34 ? -19.170 -3.142 -15.906 1.00 35.56 318 THR C C 1
ATOM 6995 O O . THR C 3 34 ? -18.316 -3.755 -15.259 1.00 32.77 318 THR C O 1
ATOM 7010 N N . HIS C 3 36 ? -21.172 -5.659 -16.379 1.00 40.55 320 HIS C N 1
ATOM 7011 C CA . HIS C 3 36 ? -21.516 -6.941 -16.991 1.00 38.27 320 HIS C CA 1
ATOM 7012 C C . HIS C 3 36 ? -20.477 -7.432 -17.992 1.00 39.36 320 HIS C C 1
ATOM 7013 O O . HIS C 3 36 ? -19.734 -6.638 -18.572 1.00 38.31 320 HIS C O 1
ATOM 7020 N N . ASP C 3 37 ? -20.445 -8.750 -18.187 1.00 37.66 321 ASP C N 1
ATOM 7021 C CA . ASP C 3 37 ? -19.722 -9.325 -19.311 1.00 35.86 321 ASP C CA 1
ATOM 7022 C C . ASP C 3 37 ? -20.252 -8.741 -20.613 1.00 37.66 321 ASP C C 1
ATOM 7023 O O . ASP C 3 37 ? -21.457 -8.524 -20.769 1.00 34.21 321 ASP C O 1
ATOM 7028 N N . LEU C 3 38 ? -19.348 -8.489 -21.556 1.00 34.57 322 LEU C N 1
ATOM 7029 C CA . LEU C 3 38 ? -19.724 -7.929 -22.846 1.00 31.57 322 LEU C CA 1
ATOM 7030 C C . LEU C 3 38 ? -19.065 -8.725 -23.959 1.00 30.62 322 LEU C C 1
ATOM 7031 O O . LEU C 3 38 ? -17.852 -8.956 -23.928 1.00 34.48 322 LEU C O 1
ATOM 7036 N N . GLU C 3 39 ? -19.865 -9.145 -24.928 1.00 29.65 323 GLU C N 1
ATOM 7037 C CA . GLU C 3 39 ? -19.333 -9.706 -26.155 1.00 32.59 323 GLU C CA 1
ATOM 7038 C C . GLU C 3 39 ? -18.839 -8.582 -27.064 1.00 35.79 323 GLU C C 1
ATOM 7039 O O . GLU C 3 39 ? -19.342 -7.457 -26.998 1.00 32.89 323 GLU C O 1
ATOM 7045 N N . PRO C 3 40 ? -17.846 -8.854 -27.908 1.00 33.85 324 PRO C N 1
ATOM 7046 C CA . PRO C 3 40 ? -17.383 -7.824 -28.846 1.00 35.15 324 PRO C CA 1
ATOM 7047 C C . PRO C 3 40 ? -18.518 -7.366 -29.751 1.00 37.35 324 PRO C C 1
ATOM 7048 O O . PRO C 3 40 ? -19.248 -8.180 -30.322 1.00 32.91 324 PRO C O 1
ATOM 7052 N N . GLY C 3 41 ? -18.673 -6.047 -29.862 1.00 34.22 325 GLY C N 1
ATOM 7053 C CA . GLY C 3 41 ? -19.699 -5.464 -30.693 1.00 32.95 325 GLY C CA 1
ATOM 7054 C C . GLY C 3 41 ? -21.018 -5.190 -30.006 1.00 35.69 325 GLY C C 1
ATOM 7055 O O . GLY C 3 41 ? -21.890 -4.554 -30.611 1.00 33.98 325 GLY C O 1
ATOM 7056 N N . SER C 3 42 ? -21.202 -5.643 -28.768 1.00 34.38 326 SER C N 1
ATOM 7057 C CA . SER C 3 42 ? -22.469 -5.426 -28.090 1.00 33.00 326 SER C CA 1
ATOM 7058 C C . SER C 3 42 ? -22.558 -4.001 -27.557 1.00 31.45 326 SER C C 1
ATOM 7059 O O . SER C 3 42 ? -21.550 -3.371 -27.223 1.00 29.19 326 SER C O 1
ATOM 7062 N N . ILE C 3 43 ? -23.790 -3.499 -27.490 1.00 33.24 327 ILE C N 1
ATOM 7063 C CA . ILE C 3 43 ? -24.046 -2.149 -27.008 1.00 35.34 327 ILE C CA 1
ATOM 7064 C C . ILE C 3 43 ? -23.878 -2.108 -25.496 1.00 33.72 327 ILE C C 1
ATOM 7065 O O . ILE C 3 43 ? -24.407 -2.961 -24.773 1.00 29.97 327 ILE C O 1
ATOM 7070 N N . ILE C 3 44 ? -23.141 -1.109 -25.013 1.00 36.40 328 ILE C N 1
ATOM 7071 C CA . ILE C 3 44 ? -22.985 -0.872 -23.582 1.00 33.66 328 ILE C CA 1
ATOM 7072 C C . ILE C 3 44 ? -24.089 0.078 -23.136 1.00 34.83 328 ILE C C 1
ATOM 7073 O O . ILE C 3 44 ? -24.871 -0.241 -22.233 1.00 34.25 328 ILE C O 1
ATOM 7078 N N . PHE C 3 45 ? -24.163 1.250 -23.767 1.00 35.20 329 PHE C N 1
ATOM 7079 C CA . PHE C 3 45 ? -25.321 2.123 -23.623 1.00 33.09 329 PHE C CA 1
ATOM 7080 C C . PHE C 3 45 ? -25.328 3.132 -24.766 1.00 32.41 329 PHE C C 1
ATOM 7081 O O . PHE C 3 45 ? -24.387 3.213 -25.565 1.00 29.05 329 PHE C O 1
ATOM 7089 N N . VAL C 3 46 ? -26.430 3.879 -24.846 1.00 37.06 330 VAL C N 1
ATOM 7090 C CA . VAL C 3 46 ? -26.634 4.946 -25.821 1.00 37.57 330 VAL C CA 1
ATOM 7091 C C . VAL C 3 46 ? -26.998 6.207 -25.052 1.00 37.71 330 VAL C C 1
ATOM 7092 O O . VAL C 3 46 ? -27.844 6.163 -24.151 1.00 36.95 330 VAL C O 1
ATOM 7096 N N . GLU C 3 47 ? -26.366 7.328 -25.402 1.00 34.60 331 GLU C N 1
ATOM 7097 C CA . GLU C 3 47 ? -26.564 8.565 -24.656 1.00 37.28 331 GLU C CA 1
ATOM 7098 C C . GLU C 3 47 ? -26.934 9.713 -25.583 1.00 39.45 331 GLU C C 1
ATOM 7099 O O . GLU C 3 47 ? -26.339 9.882 -26.650 1.00 40.90 331 GLU C O 1
ATOM 7105 N N . THR C 3 48 ? -27.908 10.509 -25.149 1.00 37.53 332 THR C N 1
ATOM 7106 C CA . THR C 3 48 ? -28.333 11.740 -25.801 1.00 40.68 332 THR C CA 1
ATOM 7107 C C . THR C 3 48 ? -27.418 12.889 -25.382 1.00 41.07 332 THR C C 1
ATOM 7108 O O . THR C 3 48 ? -26.982 12.943 -24.229 1.00 41.78 332 THR C O 1
ATOM 7112 N N . PRO C 3 49 ? -27.090 13.798 -26.303 1.00 38.96 333 PRO C N 1
ATOM 7113 C CA . PRO C 3 49 ? -26.233 14.934 -25.946 1.00 38.63 333 PRO C CA 1
ATOM 7114 C C . PRO C 3 49 ? -26.845 15.800 -24.858 1.00 37.92 333 PRO C C 1
ATOM 7115 O O . PRO C 3 49 ? -28.066 15.939 -24.752 1.00 40.54 333 PRO C O 1
ATOM 7119 N N . VAL C 3 50 ? -25.972 16.385 -24.036 1.00 38.81 334 VAL C N 1
ATOM 7120 C CA . VAL C 3 50 ? -26.392 17.507 -23.206 1.00 43.04 334 VAL C CA 1
ATOM 7121 C C . VAL C 3 50 ? -26.734 18.698 -24.088 1.00 47.66 334 VAL C C 1
ATOM 7122 O O . VAL C 3 50 ? -27.738 19.387 -23.868 1.00 51.55 334 VAL C O 1
ATOM 7126 N N . LEU C 3 51 ? -25.917 18.948 -25.110 1.00 46.06 335 LEU C N 1
ATOM 7127 C CA . LEU C 3 51 ? -26.180 20.013 -26.064 1.00 46.14 335 LEU C CA 1
ATOM 7128 C C . LEU C 3 51 ? -25.428 19.731 -27.357 1.00 46.97 335 LEU C C 1
ATOM 7129 O O . LEU C 3 51 ? -24.296 19.219 -27.336 1.00 49.12 335 LEU C O 1
ATOM 7134 N N . VAL C 3 52 ? -26.082 20.056 -28.473 1.00 44.01 336 VAL C N 1
ATOM 7135 C CA . VAL C 3 52 ? -25.495 20.025 -29.807 1.00 46.85 336 VAL C CA 1
ATOM 7136 C C . VAL C 3 52 ? -25.306 21.471 -30.244 1.00 51.71 336 VAL C C 1
ATOM 7137 O O . VAL C 3 52 ? -26.279 22.172 -30.545 1.00 53.20 336 VAL C O 1
ATOM 7141 N N . ALA C 3 53 ? -24.054 21.918 -30.281 1.00 54.61 337 ALA C N 1
ATOM 7142 C CA . ALA C 3 53 ? -23.710 23.295 -30.629 1.00 54.73 337 ALA C CA 1
ATOM 7143 C C . ALA C 3 53 ? -23.413 23.376 -32.122 1.00 53.52 337 ALA C C 1
ATOM 7144 O O . ALA C 3 53 ? -22.341 22.969 -32.583 1.00 53.29 337 ALA C O 1
ATOM 7146 N N . ILE C 3 54 ? -24.373 23.903 -32.875 1.00 54.62 338 ILE C N 1
ATOM 7147 C CA . ILE C 3 54 ? -24.216 24.190 -34.299 1.00 57.20 338 ILE C CA 1
ATOM 7148 C C . ILE C 3 54 ? -24.805 25.566 -34.576 1.00 58.83 338 ILE C C 1
ATOM 7149 O O . ILE C 3 54 ? -25.597 26.085 -33.778 1.00 60.50 338 ILE C O 1
ATOM 7154 N N . PRO C 3 55 ? -24.412 26.198 -35.693 1.00 61.21 339 PRO C N 1
ATOM 7155 C CA . PRO C 3 55 ? -24.889 27.570 -35.953 1.00 63.13 339 PRO C CA 1
ATOM 7156 C C . PRO C 3 55 ? -26.399 27.732 -35.880 1.00 62.22 339 PRO C C 1
ATOM 7157 O O . PRO C 3 55 ? -26.881 28.771 -35.415 1.00 65.34 339 PRO C O 1
ATOM 7161 N N . SER C 3 56 ? -27.162 26.724 -36.307 1.00 60.90 340 SER C N 1
ATOM 7162 C CA . SER C 3 56 ? -28.615 26.842 -36.335 1.00 66.21 340 SER C CA 1
ATOM 7163 C C . SER C 3 56 ? -29.241 26.866 -34.947 1.00 70.26 340 SER C C 1
ATOM 7164 O O . SER C 3 56 ? -30.444 27.127 -34.837 1.00 70.45 340 SER C O 1
ATOM 7167 N N . LEU C 3 57 ? -28.470 26.605 -33.889 1.00 72.24 341 LEU C N 1
ATOM 7168 C CA . LEU C 3 57 ? -29.042 26.676 -32.551 1.00 71.61 341 LEU C CA 1
ATOM 7169 C C . LEU C 3 57 ? -29.288 28.121 -32.132 1.00 72.13 341 LEU C C 1
ATOM 7170 O O . LEU C 3 57 ? -30.173 28.385 -31.309 1.00 69.12 341 LEU C O 1
ATOM 7175 N N . ASP C 3 58 ? -28.537 29.069 -32.700 1.00 74.82 342 ASP C N 1
ATOM 7176 C CA . ASP C 3 58 ? -28.737 30.492 -32.405 1.00 77.65 342 ASP C CA 1
ATOM 7177 C C . ASP C 3 58 ? -28.015 31.288 -33.501 1.00 78.85 342 ASP C C 1
ATOM 7178 O O . ASP C 3 58 ? -26.847 31.645 -33.350 1.00 78.60 342 ASP C O 1
ATOM 7183 N N . GLU C 3 59 ? -28.735 31.566 -34.593 1.00 81.32 343 GLU C N 1
ATOM 7184 C CA . GLU C 3 59 ? -28.109 32.200 -35.751 1.00 84.21 343 GLU C CA 1
ATOM 7185 C C . GLU C 3 59 ? -27.707 33.645 -35.460 1.00 83.11 343 GLU C C 1
ATOM 7186 O O . GLU C 3 59 ? -26.668 34.110 -35.946 1.00 80.92 343 GLU C O 1
ATOM 7192 N N . GLU C 3 60 ? -28.516 34.373 -34.680 1.00 85.39 344 GLU C N 1
ATOM 7193 C CA . GLU C 3 60 ? -28.145 35.731 -34.277 1.00 90.13 344 GLU C CA 1
ATOM 7194 C C . GLU C 3 60 ? -26.791 35.727 -33.567 1.00 86.00 344 GLU C C 1
ATOM 7195 O O . GLU C 3 60 ? -25.858 36.461 -33.944 1.00 85.75 344 GLU C O 1
ATOM 7201 N N . LEU C 3 61 ? -26.655 34.849 -32.569 1.00 82.20 345 LEU C N 1
ATOM 7202 C CA . LEU C 3 61 ? -25.406 34.689 -31.846 1.00 81.66 345 LEU C CA 1
ATOM 7203 C C . LEU C 3 61 ? -24.280 34.300 -32.783 1.00 80.27 345 LEU C C 1
ATOM 7204 O O . LEU C 3 61 ? -23.165 34.811 -32.653 1.00 79.53 345 LEU C O 1
ATOM 7209 N N . TRP C 3 62 ? -24.563 33.427 -33.747 1.00 79.03 346 TRP C N 1
ATOM 7210 C CA . TRP C 3 62 ? -23.518 32.930 -34.631 1.00 79.55 346 TRP C CA 1
ATOM 7211 C C . TRP C 3 62 ? -22.962 34.041 -35.514 1.00 84.76 346 TRP C C 1
ATOM 7212 O O . TRP C 3 62 ? -21.740 34.191 -35.645 1.00 85.91 346 TRP C O 1
ATOM 7223 N N . SER C 3 63 ? -23.844 34.835 -36.124 1.00 86.37 347 SER C N 1
ATOM 7224 C CA . SER C 3 63 ? -23.372 35.898 -37.005 1.00 88.05 347 SER C CA 1
ATOM 7225 C C . SER C 3 63 ? -22.618 36.972 -36.226 1.00 85.98 347 SER C C 1
ATOM 7226 O O . SER C 3 63 ? -21.563 37.445 -36.681 1.00 87.43 347 SER C O 1
ATOM 7229 N N . VAL C 3 64 ? -23.122 37.362 -35.045 1.00 83.82 348 VAL C N 1
ATOM 7230 C CA . VAL C 3 64 ? -22.374 38.334 -34.246 1.00 85.47 348 VAL C CA 1
ATOM 7231 C C . VAL C 3 64 ? -21.004 37.772 -33.865 1.00 83.69 348 VAL C C 1
ATOM 7232 O O . VAL C 3 64 ? -19.986 38.474 -33.920 1.00 82.47 348 VAL C O 1
ATOM 7236 N N . LEU C 3 65 ? -20.957 36.489 -33.486 1.00 82.03 349 LEU C N 1
ATOM 7237 C CA . LEU C 3 65 ? -19.691 35.882 -33.086 1.00 84.21 349 LEU C CA 1
ATOM 7238 C C . LEU C 3 65 ? -18.698 35.854 -34.238 1.00 87.11 349 LEU C C 1
ATOM 7239 O O . LEU C 3 65 ? -17.517 36.157 -34.044 1.00 85.95 349 LEU C O 1
ATOM 7244 N N . THR C 3 66 ? -19.144 35.492 -35.442 1.00 90.19 350 THR C N 1
ATOM 7245 C CA . THR C 3 66 ? -18.188 35.387 -36.535 1.00 94.90 350 THR C CA 1
ATOM 7246 C C . THR C 3 66 ? -17.806 36.742 -37.119 1.00 97.03 350 THR C C 1
ATOM 7247 O O . THR C 3 66 ? -16.738 36.851 -37.729 1.00 98.98 350 THR C O 1
ATOM 7251 N N . GLU C 3 67 ? -18.621 37.788 -36.939 1.00 96.18 351 GLU C N 1
ATOM 7252 C CA . GLU C 3 67 ? -18.109 39.099 -37.326 1.00 98.34 351 GLU C CA 1
ATOM 7253 C C . GLU C 3 67 ? -17.144 39.650 -36.278 1.00 96.69 351 GLU C C 1
ATOM 7254 O O . GLU C 3 67 ? -16.168 40.328 -36.636 1.00 97.54 351 GLU C O 1
ATOM 7260 N N . ILE C 3 68 ? -17.370 39.339 -34.994 1.00 93.24 352 ILE C N 1
ATOM 7261 C CA . ILE C 3 68 ? -16.342 39.583 -33.983 1.00 92.39 352 ILE C CA 1
ATOM 7262 C C . ILE C 3 68 ? -15.049 38.872 -34.364 1.00 94.55 352 ILE C C 1
ATOM 7263 O O . ILE C 3 68 ? -13.951 39.427 -34.224 1.00 97.30 352 ILE C O 1
ATOM 7268 N N . ASN C 3 69 ? -15.158 37.633 -34.848 1.00 93.08 353 ASN C N 1
ATOM 7269 C CA . ASN C 3 69 ? -13.974 36.894 -35.275 1.00 91.78 353 ASN C CA 1
ATOM 7270 C C . ASN C 3 69 ? -13.313 37.554 -36.478 1.00 95.24 353 ASN C C 1
ATOM 7271 O O . ASN C 3 69 ? -12.081 37.621 -36.556 1.00 98.92 353 ASN C O 1
ATOM 7276 N N . ASP C 3 70 ? -14.113 38.050 -37.425 1.00 94.53 354 ASP C N 1
ATOM 7277 C CA . ASP C 3 70 ? -13.540 38.658 -38.621 1.00 96.71 354 ASP C CA 1
ATOM 7278 C C . ASP C 3 70 ? -12.820 39.962 -38.306 1.00 100.56 354 ASP C C 1
ATOM 7279 O O . ASP C 3 70 ? -11.823 40.286 -38.961 1.00 103.11 354 ASP C O 1
ATOM 7284 N N . GLU C 3 71 ? -13.297 40.719 -37.315 1.00 101.72 355 GLU C N 1
ATOM 7285 C CA . GLU C 3 71 ? -12.588 41.937 -36.929 1.00 103.46 355 GLU C CA 1
ATOM 7286 C C . GLU C 3 71 ? -11.239 41.610 -36.297 1.00 101.67 355 GLU C C 1
ATOM 7287 O O . GLU C 3 71 ? -10.189 42.053 -36.776 1.00 100.75 355 GLU C O 1
ATOM 7293 N N . GLU C 3 72 ? -11.251 40.836 -35.214 1.00 100.14 356 GLU C N 1
ATOM 7294 C CA . GLU C 3 72 ? -10.030 40.391 -34.551 1.00 99.21 356 GLU C CA 1
ATOM 7295 C C . GLU C 3 72 ? -10.206 38.919 -34.212 1.00 97.78 356 GLU C C 1
ATOM 7296 O O . GLU C 3 72 ? -11.153 38.555 -33.507 1.00 97.19 356 GLU C O 1
ATOM 7302 N N . ALA C 3 73 ? -9.303 38.082 -34.720 1.00 97.05 357 ALA C N 1
ATOM 7303 C CA . ALA C 3 73 ? -9.482 36.638 -34.638 1.00 93.80 357 ALA C CA 1
ATOM 7304 C C . ALA C 3 73 ? -9.527 36.163 -33.191 1.00 91.39 357 ALA C C 1
ATOM 7305 O O . ALA C 3 73 ? -8.771 36.637 -32.338 1.00 92.65 357 ALA C O 1
ATOM 7307 N N . LEU C 3 74 ? -10.427 35.221 -32.921 1.00 87.68 358 LEU C N 1
ATOM 7308 C CA . LEU C 3 74 ? -10.535 34.601 -31.610 1.00 84.53 358 LEU C CA 1
ATOM 7309 C C . LEU C 3 74 ? -9.554 33.438 -31.524 1.00 81.76 358 LEU C C 1
ATOM 7310 O O . LEU C 3 74 ? -9.329 32.731 -32.511 1.00 81.60 358 LEU C O 1
ATOM 7315 N N . GLU C 3 75 ? -8.961 33.251 -30.342 1.00 80.92 359 GLU C N 1
ATOM 7316 C CA . GLU C 3 75 ? -8.012 32.155 -30.160 1.00 83.77 359 GLU C CA 1
ATOM 7317 C C . GLU C 3 75 ? -8.684 30.810 -30.412 1.00 84.47 359 GLU C C 1
ATOM 7318 O O . GLU C 3 75 ? -8.180 29.983 -31.181 1.00 86.07 359 GLU C O 1
ATOM 7324 N N . LEU C 3 76 ? -9.826 30.575 -29.769 1.00 81.62 360 LEU C N 1
ATOM 7325 C CA . LEU C 3 76 ? -10.674 29.450 -30.139 1.00 75.92 360 LEU C CA 1
ATOM 7326 C C . LEU C 3 76 ? -11.723 29.910 -31.148 1.00 74.70 360 LEU C C 1
ATOM 7327 O O . LEU C 3 76 ? -12.314 30.980 -30.979 1.00 75.37 360 LEU C O 1
ATOM 7332 N N . PRO C 3 77 ? -11.956 29.127 -32.199 1.00 74.00 361 PRO C N 1
ATOM 7333 C CA . PRO C 3 77 ? -12.906 29.530 -33.251 1.00 73.37 361 PRO C CA 1
ATOM 7334 C C . PRO C 3 77 ? -14.295 29.790 -32.690 1.00 74.29 361 PRO C C 1
ATOM 7335 O O . PRO C 3 77 ? -14.594 29.420 -31.544 1.00 76.80 361 PRO C O 1
ATOM 7339 N N . PRO C 3 78 ? -15.173 30.431 -33.471 1.00 73.31 362 PRO C N 1
ATOM 7340 C CA . PRO C 3 78 ? -16.476 30.853 -32.925 1.00 71.91 362 PRO C CA 1
ATOM 7341 C C . PRO C 3 78 ? -17.336 29.732 -32.360 1.00 67.35 362 PRO C C 1
ATOM 7342 O O . PRO C 3 78 ? -18.103 29.986 -31.423 1.00 67.62 362 PRO C O 1
ATOM 7346 N N . VAL C 3 79 ? -17.251 28.510 -32.896 1.00 66.05 363 VAL C N 1
ATOM 7347 C CA . VAL C 3 79 ? -18.179 27.462 -32.468 1.00 62.69 363 VAL C CA 1
ATOM 7348 C C . VAL C 3 79 ? -18.000 27.138 -30.989 1.00 58.35 363 VAL C C 1
ATOM 7349 O O . VAL C 3 79 ? -18.970 26.797 -30.299 1.00 57.64 363 VAL C O 1
ATOM 7353 N N . TRP C 3 80 ? -16.776 27.257 -30.471 1.00 56.53 364 TRP C N 1
ATOM 7354 C CA . TRP C 3 80 ? -16.550 27.001 -29.052 1.00 56.98 364 TRP C CA 1
ATOM 7355 C C . TRP C 3 80 ? -17.270 28.032 -28.189 1.00 59.03 364 TRP C C 1
ATOM 7356 O O . TRP C 3 80 ? -17.882 27.682 -27.170 1.00 58.42 364 TRP C O 1
ATOM 7367 N N . HIS C 3 81 ? -17.224 29.304 -28.591 1.00 58.27 365 HIS C N 1
ATOM 7368 C CA . HIS C 3 81 ? -17.938 30.341 -27.854 1.00 59.95 365 HIS C CA 1
ATOM 7369 C C . HIS C 3 81 ? -19.446 30.164 -27.978 1.00 57.00 365 HIS C C 1
ATOM 7370 O O . HIS C 3 81 ? -20.178 30.345 -26.998 1.00 59.58 365 HIS C O 1
ATOM 7377 N N . LEU C 3 82 ? -19.925 29.826 -29.179 1.00 55.42 366 LEU C N 1
ATOM 7378 C CA . LEU C 3 82 ? -21.313 29.429 -29.384 1.00 57.08 366 LEU C CA 1
ATOM 7379 C C . LEU C 3 82 ? -21.740 28.408 -28.338 1.00 56.39 366 LEU C C 1
ATOM 7380 O O . LEU C 3 82 ? -22.723 28.601 -27.607 1.00 61.97 366 LEU C O 1
ATOM 7385 N N . ALA C 3 83 ? -20.970 27.323 -28.255 1.00 51.20 367 ALA C N 1
ATOM 7386 C CA . ALA C 3 83 ? -21.270 26.238 -27.329 1.00 47.27 367 ALA C CA 1
ATOM 7387 C C . ALA C 3 83 ? -21.296 26.725 -25.888 1.00 48.72 367 ALA C C 1
ATOM 7388 O O . ALA C 3 83 ? -22.220 26.407 -25.130 1.00 49.88 367 ALA C O 1
ATOM 7390 N N . ALA C 3 84 ? -20.283 27.493 -25.486 1.00 51.57 368 ALA C N 1
ATOM 7391 C CA . ALA C 3 84 ? -20.187 27.912 -24.091 1.00 53.53 368 ALA C CA 1
ATOM 7392 C C . ALA C 3 84 ? -21.345 28.830 -23.704 1.00 56.08 368 ALA C C 1
ATOM 7393 O O . ALA C 3 84 ? -22.063 28.575 -22.724 1.00 56.61 368 ALA C O 1
ATOM 7395 N N . ILE C 3 85 ? -21.542 29.903 -24.472 1.00 54.85 369 ILE C N 1
ATOM 7396 C CA . ILE C 3 85 ? -22.601 30.863 -24.172 1.00 56.60 369 ILE C CA 1
ATOM 7397 C C . ILE C 3 85 ? -23.959 30.173 -24.164 1.00 61.40 369 ILE C C 1
ATOM 7398 O O . ILE C 3 85 ? -24.758 30.342 -23.232 1.00 62.16 369 ILE C O 1
ATOM 7403 N N . CYS C 3 86 ? -24.236 29.372 -25.199 1.00 63.92 370 CYS C N 1
ATOM 7404 C CA . CYS C 3 86 ? -25.516 28.671 -25.259 1.00 62.88 370 CYS C CA 1
ATOM 7405 C C . CYS C 3 86 ? -25.671 27.681 -24.114 1.00 61.65 370 CYS C C 1
ATOM 7406 O O . CYS C 3 86 ? -26.796 27.397 -23.687 1.00 64.52 370 CYS C O 1
ATOM 7409 N N . SER C 3 87 ? -24.562 27.146 -23.603 1.00 56.98 371 SER C N 1
ATOM 7410 C CA . SER C 3 87 ? -24.641 26.283 -22.432 1.00 54.74 371 SER C CA 1
ATOM 7411 C C . SER C 3 87 ? -25.008 27.073 -21.186 1.00 57.65 371 SER C C 1
ATOM 7412 O O . SER C 3 87 ? -25.712 26.555 -20.310 1.00 60.44 371 SER C O 1
ATOM 7415 N N . LEU C 3 88 ? -24.548 28.320 -21.083 1.00 59.05 372 LEU C N 1
ATOM 7416 C CA . LEU C 3 88 ? -24.889 29.122 -19.916 1.00 61.08 372 LEU C CA 1
ATOM 7417 C C . LEU C 3 88 ? -26.269 29.764 -20.005 1.00 65.52 372 LEU C C 1
ATOM 7418 O O . LEU C 3 88 ? -26.829 30.135 -18.968 1.00 68.82 372 LEU C O 1
ATOM 7423 N N . THR C 3 89 ? -26.834 29.908 -21.203 1.00 64.25 373 THR C N 1
ATOM 7424 C CA . THR C 3 89 ? -28.116 30.587 -21.341 1.00 65.54 373 THR C CA 1
ATOM 7425 C C . THR C 3 89 ? -29.294 29.661 -21.613 1.00 68.00 373 THR C C 1
ATOM 7426 O O . THR C 3 89 ? -30.399 29.947 -21.146 1.00 70.29 373 THR C O 1
ATOM 7430 N N . MET C 3 90 ? -29.095 28.558 -22.340 1.00 67.09 374 MET C N 1
ATOM 7431 C CA . MET C 3 90 ? -30.215 27.746 -22.806 1.00 67.90 374 MET C CA 1
ATOM 7432 C C . MET C 3 90 ? -30.433 26.460 -22.020 1.00 68.27 374 MET C C 1
ATOM 7433 O O . MET C 3 90 ? -31.481 25.826 -22.190 1.00 72.98 374 MET C O 1
ATOM 7438 N N . LEU C 3 91 ? -29.488 26.054 -21.180 1.00 67.08 375 LEU C N 1
ATOM 7439 C CA . LEU C 3 91 ? -29.658 24.853 -20.377 1.00 64.88 375 LEU C CA 1
ATOM 7440 C C . LEU C 3 91 ? -30.314 25.190 -19.045 1.00 69.55 375 LEU C C 1
ATOM 7441 O O . LEU C 3 91 ? -30.114 26.273 -18.488 1.00 71.92 375 LEU C O 1
ATOM 7446 N N . ASP C 3 92 ? -31.102 24.248 -18.534 1.00 71.84 376 ASP C N 1
ATOM 7447 C CA . ASP C 3 92 ? -31.638 24.399 -17.191 1.00 76.60 376 ASP C CA 1
ATOM 7448 C C . ASP C 3 92 ? -30.504 24.323 -16.169 1.00 78.66 376 ASP C C 1
ATOM 7449 O O . ASP C 3 92 ? -29.373 23.941 -16.481 1.00 75.91 376 ASP C O 1
ATOM 7454 N N . ASP C 3 93 ? -30.821 24.694 -14.927 1.00 82.12 377 ASP C N 1
ATOM 7455 C CA . ASP C 3 93 ? -29.784 24.796 -13.906 1.00 83.54 377 ASP C CA 1
ATOM 7456 C C . ASP C 3 93 ? -29.147 23.446 -13.600 1.00 79.78 377 ASP C C 1
ATOM 7457 O O . ASP C 3 93 ? -27.976 23.392 -13.209 1.00 78.53 377 ASP C O 1
ATOM 7462 N N . GLU C 3 94 ? -29.890 22.353 -13.774 1.00 78.24 378 GLU C N 1
ATOM 7463 C CA . GLU C 3 94 ? -29.329 21.027 -13.533 1.00 77.22 378 GLU C CA 1
ATOM 7464 C C . GLU C 3 94 ? -28.287 20.679 -14.589 1.00 75.26 378 GLU C C 1
ATOM 7465 O O . GLU C 3 94 ? -27.126 20.396 -14.268 1.00 75.09 378 GLU C O 1
ATOM 7471 N N . LYS C 3 95 ? -28.683 20.710 -15.859 1.00 72.86 379 LYS C N 1
ATOM 7472 C CA . LYS C 3 95 ? -27.776 20.426 -16.966 1.00 67.19 379 LYS C CA 1
ATOM 7473 C C . LYS C 3 95 ? -26.592 21.387 -16.962 1.00 66.76 379 LYS C C 1
ATOM 7474 O O . LYS C 3 95 ? -25.454 20.978 -17.198 1.00 65.61 379 LYS C O 1
ATOM 7490 N N . LYS C 3 97 ? -25.221 22.613 -14.424 1.00 69.59 381 LYS C N 1
ATOM 7491 C CA . LYS C 3 97 ? -24.324 22.153 -13.373 1.00 69.55 381 LYS C CA 1
ATOM 7492 C C . LYS C 3 97 ? -23.536 20.940 -13.855 1.00 68.73 381 LYS C C 1
ATOM 7493 O O . LYS C 3 97 ? -22.391 20.734 -13.452 1.00 69.22 381 LYS C O 1
ATOM 7499 N N . ILE C 3 98 ? -24.159 20.141 -14.725 1.00 68.91 382 ILE C N 1
ATOM 7500 C CA . ILE C 3 98 ? -23.476 18.976 -15.280 1.00 68.63 382 ILE C CA 1
ATOM 7501 C C . ILE C 3 98 ? -22.249 19.409 -16.071 1.00 67.55 382 ILE C C 1
ATOM 7502 O O . ILE C 3 98 ? -21.189 18.776 -16.000 1.00 67.18 382 ILE C O 1
ATOM 7507 N N . CYS C 3 99 ? -22.367 20.507 -16.818 1.00 65.11 383 CYS C N 1
ATOM 7508 C CA . CYS C 3 99 ? -21.259 20.959 -17.653 1.00 61.22 383 CYS C CA 1
ATOM 7509 C C . CYS C 3 99 ? -20.152 21.592 -16.816 1.00 56.88 383 CYS C C 1
ATOM 7510 O O . CYS C 3 99 ? -18.972 21.266 -16.987 1.00 54.81 383 CYS C O 1
ATOM 7513 N N . LEU C 3 100 ? -20.511 22.506 -15.909 1.00 55.05 384 LEU C N 1
ATOM 7514 C CA . LEU C 3 100 ? -19.508 23.200 -15.104 1.00 55.77 384 LEU C CA 1
ATOM 7515 C C . LEU C 3 100 ? -18.759 22.277 -14.152 1.00 55.27 384 LEU C C 1
ATOM 7516 O O . LEU C 3 100 ? -17.656 22.625 -13.718 1.00 58.05 384 LEU C O 1
ATOM 7521 N N . ASP C 3 101 ? -19.324 21.121 -13.812 1.00 53.28 385 ASP C N 1
ATOM 7522 C CA . ASP C 3 101 ? -18.620 20.165 -12.968 1.00 56.98 385 ASP C CA 1
ATOM 7523 C C . ASP C 3 101 ? -17.614 19.318 -13.736 1.00 54.52 385 ASP C C 1
ATOM 7524 O O . ASP C 3 101 ? -16.876 18.550 -13.110 1.00 56.39 385 ASP C O 1
ATOM 7529 N N . LYS C 3 102 ? -17.566 19.433 -15.062 1.00 50.58 386 LYS C N 1
ATOM 7530 C CA . LYS C 3 102 ? -16.680 18.597 -15.857 1.00 46.56 386 LYS C CA 1
ATOM 7531 C C . LYS C 3 102 ? -15.229 19.052 -15.705 1.00 47.07 386 LYS C C 1
ATOM 7532 O O . LYS C 3 102 ? -14.931 20.144 -15.212 1.00 47.30 386 LYS C O 1
ATOM 7538 N N . TRP C 3 103 ? -14.321 18.188 -16.148 1.00 45.21 387 TRP C N 1
ATOM 7539 C CA . TRP C 3 103 ? -12.896 18.418 -15.958 1.00 41.68 387 TRP C CA 1
ATOM 7540 C C . TRP C 3 103 ? -12.408 19.587 -16.802 1.00 41.38 387 TRP C C 1
ATOM 7541 O O . TRP C 3 103 ? -12.781 19.736 -17.969 1.00 42.65 387 TRP C O 1
ATOM 7552 N N . VAL C 3 104 ? -11.559 20.415 -16.205 1.00 40.19 388 VAL C N 1
ATOM 7553 C CA . VAL C 3 104 ? -10.894 21.497 -16.923 1.00 43.30 388 VAL C CA 1
ATOM 7554 C C . VAL C 3 104 ? -9.417 21.458 -16.551 1.00 48.39 388 VAL C C 1
ATOM 7555 O O . VAL C 3 104 ? -9.069 20.974 -15.464 1.00 50.43 388 VAL C O 1
ATOM 7559 N N . PRO C 3 105 ? -8.515 21.937 -17.411 1.00 48.81 389 PRO C N 1
ATOM 7560 C CA . PRO C 3 105 ? -7.094 21.928 -17.037 1.00 48.01 389 PRO C CA 1
ATOM 7561 C C . PRO C 3 105 ? -6.741 22.980 -16.003 1.00 48.94 389 PRO C C 1
ATOM 7562 O O . PRO C 3 105 ? -5.785 22.789 -15.242 1.00 50.26 389 PRO C O 1
ATOM 7566 N N . ASP C 3 106 ? -7.491 24.080 -15.942 1.00 50.05 390 ASP C N 1
ATOM 7567 C CA . ASP C 3 106 ? -7.126 25.234 -15.123 1.00 53.38 390 ASP C CA 1
ATOM 7568 C C . ASP C 3 106 ? -8.368 25.719 -14.390 1.00 56.79 390 ASP C C 1
ATOM 7569 O O . ASP C 3 106 ? -9.090 26.598 -14.876 1.00 58.73 390 ASP C O 1
ATOM 7574 N N . PRO C 3 107 ? -8.649 25.164 -13.207 1.00 58.53 391 PRO C N 1
ATOM 7575 C CA . PRO C 3 107 ? -9.906 25.517 -12.522 1.00 58.94 391 PRO C CA 1
ATOM 7576 C C . PRO C 3 107 ? -10.024 26.991 -12.173 1.00 61.97 391 PRO C C 1
ATOM 7577 O O . PRO C 3 107 ? -11.130 27.545 -12.222 1.00 64.80 391 PRO C O 1
ATOM 7581 N N . ASP C 3 108 ? -8.916 27.650 -11.833 1.00 64.03 392 ASP C N 1
ATOM 7582 C CA . ASP C 3 108 ? -8.943 29.026 -11.354 1.00 70.93 392 ASP C CA 1
ATOM 7583 C C . ASP C 3 108 ? -8.596 30.040 -12.440 1.00 71.89 392 ASP C C 1
ATOM 7584 O O . ASP C 3 108 ? -8.179 31.159 -12.120 1.00 73.92 392 ASP C O 1
ATOM 7589 N N . ARG C 3 109 ? -8.767 29.683 -13.711 1.00 68.00 393 ARG C N 1
ATOM 7590 C CA . ARG C 3 109 ? -8.323 30.553 -14.793 1.00 65.13 393 ARG C CA 1
ATOM 7591 C C . ARG C 3 109 ? -9.166 31.822 -14.858 1.00 64.65 393 ARG C C 1
ATOM 7592 O O . ARG C 3 109 ? -10.398 31.771 -14.788 1.00 63.05 393 ARG C O 1
ATOM 7600 N N . ALA C 3 110 ? -8.494 32.962 -15.003 1.00 63.58 394 ALA C N 1
ATOM 7601 C CA . ALA C 3 110 ? -9.178 34.237 -15.114 1.00 64.24 394 ALA C CA 1
ATOM 7602 C C . ALA C 3 110 ? -9.822 34.376 -16.492 1.00 64.94 394 ALA C C 1
ATOM 7603 O O . ALA C 3 110 ? -9.420 33.706 -17.446 1.00 62.55 394 ALA C O 1
ATOM 7605 N N . PRO C 3 111 ? -10.839 35.232 -16.616 1.00 66.23 395 PRO C N 1
ATOM 7606 C CA . PRO C 3 111 ? -11.465 35.446 -17.929 1.00 66.53 395 PRO C CA 1
ATOM 7607 C C . PRO C 3 111 ? -10.455 35.954 -18.948 1.00 68.23 395 PRO C C 1
ATOM 7608 O O . PRO C 3 111 ? -9.700 36.893 -18.687 1.00 71.03 395 PRO C O 1
ATOM 7612 N N . SER C 3 112 ? -10.450 35.322 -20.119 1.00 66.43 396 SER C N 1
ATOM 7613 C CA . SER C 3 112 ? -9.512 35.665 -21.174 1.00 69.19 396 SER C CA 1
ATOM 7614 C C . SER C 3 112 ? -9.906 36.980 -21.844 1.00 75.37 396 SER C C 1
ATOM 7615 O O . SER C 3 112 ? -11.007 37.506 -21.653 1.00 79.77 396 SER C O 1
ATOM 7618 N N . ASP C 3 113 ? -8.974 37.516 -22.638 1.00 77.21 397 ASP C N 1
ATOM 7619 C CA . ASP C 3 113 ? -9.252 38.718 -23.419 1.00 79.54 397 ASP C CA 1
ATOM 7620 C C . ASP C 3 113 ? -10.449 38.504 -24.335 1.00 78.73 397 ASP C C 1
ATOM 7621 O O . ASP C 3 113 ? -11.351 39.349 -24.416 1.00 78.26 397 ASP C O 1
ATOM 7626 N N . ASP C 3 114 ? -10.468 37.365 -25.032 1.00 76.23 398 ASP C N 1
ATOM 7627 C CA . ASP C 3 114 ? -11.554 37.057 -25.956 1.00 73.61 398 ASP C CA 1
ATOM 7628 C C . ASP C 3 114 ? -12.904 37.058 -25.254 1.00 72.56 398 ASP C C 1
ATOM 7629 O O . ASP C 3 114 ? -13.899 37.543 -25.804 1.00 76.70 398 ASP C O 1
ATOM 7634 N N . VAL C 3 115 ? -12.958 36.520 -24.036 1.00 68.71 399 VAL C N 1
ATOM 7635 C CA . VAL C 3 115 ? -14.235 36.371 -23.345 1.00 68.59 399 VAL C CA 1
ATOM 7636 C C . VAL C 3 115 ? -14.781 37.733 -22.931 1.00 72.16 399 VAL C C 1
ATOM 7637 O O . VAL C 3 115 ? -15.956 38.044 -23.162 1.00 73.12 399 VAL C O 1
ATOM 7641 N N . LEU C 3 116 ? -13.935 38.568 -22.320 1.00 73.67 400 LEU C N 1
ATOM 7642 C CA . LEU C 3 116 ? -14.366 39.914 -21.959 1.00 78.78 400 LEU C CA 1
ATOM 7643 C C . LEU C 3 116 ? -14.753 40.712 -23.194 1.00 80.47 400 LEU C C 1
ATOM 7644 O O . LEU C 3 116 ? -15.709 41.496 -23.162 1.00 80.02 400 LEU C O 1
ATOM 7649 N N . ARG C 3 117 ? -14.024 40.524 -24.295 1.00 80.95 401 ARG C N 1
ATOM 7650 C CA . ARG C 3 117 ? -14.366 41.227 -25.525 1.00 82.26 401 ARG C CA 1
ATOM 7651 C C . ARG C 3 117 ? -15.727 40.790 -26.054 1.00 80.78 401 ARG C C 1
ATOM 7652 O O . ARG C 3 117 ? -16.506 41.621 -26.527 1.00 81.33 401 ARG C O 1
ATOM 7660 N N . VAL C 3 118 ? -16.030 39.492 -25.988 1.00 76.74 402 VAL C N 1
ATOM 7661 C CA . VAL C 3 118 ? -17.290 39.000 -26.539 1.00 75.84 402 VAL C CA 1
ATOM 7662 C C . VAL C 3 118 ? -18.461 39.416 -25.654 1.00 79.85 402 VAL C C 1
ATOM 7663 O O . VAL C 3 118 ? -19.526 39.805 -26.151 1.00 84.72 402 VAL C O 1
ATOM 7667 N N . ILE C 3 119 ? -18.280 39.345 -24.332 1.00 77.21 403 ILE C N 1
ATOM 7668 C CA . ILE C 3 119 ? -19.272 39.889 -23.408 1.00 78.87 403 ILE C CA 1
ATOM 7669 C C . ILE C 3 119 ? -19.510 41.369 -23.697 1.00 85.77 403 ILE C C 1
ATOM 7670 O O . ILE C 3 119 ? -20.652 41.833 -23.752 1.00 87.48 403 ILE C O 1
ATOM 7675 N N . ASN C 3 120 ? -18.432 42.128 -23.883 1.00 89.83 404 ASN C N 1
ATOM 7676 C CA . ASN C 3 120 ? -18.533 43.538 -24.244 1.00 93.69 404 ASN C CA 1
ATOM 7677 C C . ASN C 3 120 ? -19.319 43.729 -25.541 1.00 98.71 404 ASN C C 1
ATOM 7678 O O . ASN C 3 120 ? -20.301 44.479 -25.578 1.00 101.94 404 ASN C O 1
ATOM 7683 N N . ARG C 3 121 ? -18.938 43.017 -26.594 1.00 99.54 405 ARG C N 1
ATOM 7684 C CA . ARG C 3 121 ? -19.356 43.354 -27.949 1.00 101.99 405 ARG C CA 1
ATOM 7685 C C . ARG C 3 121 ? -20.731 42.786 -28.287 1.00 102.75 405 ARG C C 1
ATOM 7686 O O . ARG C 3 121 ? -21.499 43.408 -29.033 1.00 105.97 405 ARG C O 1
ATOM 7694 N N . ALA C 3 122 ? -21.053 41.611 -27.756 1.00 100.70 406 ALA C N 1
ATOM 7695 C CA . ALA C 3 122 ? -22.371 41.023 -27.929 1.00 99.61 406 ALA C CA 1
ATOM 7696 C C . ALA C 3 122 ? -23.311 41.346 -26.773 1.00 100.92 406 ALA C C 1
ATOM 7697 O O . ALA C 3 122 ? -24.489 40.976 -26.829 1.00 99.75 406 ALA C O 1
ATOM 7699 N N . GLY C 3 123 ? -22.817 42.029 -25.740 1.00 101.83 407 GLY C N 1
ATOM 7700 C CA . GLY C 3 123 ? -23.639 42.540 -24.660 1.00 103.53 407 GLY C CA 1
ATOM 7701 C C . GLY C 3 123 ? -24.429 41.497 -23.897 1.00 101.90 407 GLY C C 1
ATOM 7702 O O . GLY C 3 123 ? -25.643 41.642 -23.723 1.00 103.05 407 GLY C O 1
ATOM 7703 N N . LEU C 3 124 ? -23.758 40.454 -23.422 1.00 99.34 408 LEU C N 1
ATOM 7704 C CA . LEU C 3 124 ? -24.434 39.346 -22.765 1.00 97.06 408 LEU C CA 1
ATOM 7705 C C . LEU C 3 124 ? -24.285 39.421 -21.252 1.00 96.15 408 LEU C C 1
ATOM 7706 O O . LEU C 3 124 ? -23.346 40.023 -20.724 1.00 96.52 408 LEU C O 1
ATOM 7711 N N . GLN C 3 125 ? -25.221 38.775 -20.560 1.00 94.16 409 GLN C N 1
ATOM 7712 C CA . GLN C 3 125 ? -25.318 38.829 -19.111 1.00 94.22 409 GLN C CA 1
ATOM 7713 C C . GLN C 3 125 ? -24.615 37.662 -18.427 1.00 91.09 409 GLN C C 1
ATOM 7714 O O . GLN C 3 125 ? -24.824 37.444 -17.229 1.00 92.81 409 GLN C O 1
ATOM 7720 N N . VAL C 3 126 ? -23.787 36.913 -19.150 1.00 85.90 410 VAL C N 1
ATOM 7721 C CA . VAL C 3 126 ? -23.135 35.742 -18.575 1.00 80.89 410 VAL C CA 1
ATOM 7722 C C . VAL C 3 126 ? -21.957 36.180 -17.714 1.00 78.81 410 VAL C C 1
ATOM 7723 O O . VAL C 3 126 ? -21.313 37.208 -17.965 1.00 80.92 410 VAL C O 1
ATOM 7727 N N . HIS C 3 127 ? -21.686 35.400 -16.676 1.00 74.23 411 HIS C N 1
ATOM 7728 C CA . HIS C 3 127 ? -20.565 35.691 -15.791 1.00 75.44 411 HIS C CA 1
ATOM 7729 C C . HIS C 3 127 ? -19.262 35.331 -16.493 1.00 72.80 411 HIS C C 1
ATOM 7730 O O . HIS C 3 127 ? -19.127 34.209 -16.995 1.00 73.28 411 HIS C O 1
ATOM 7737 N N . PRO C 3 128 ? -18.290 36.246 -16.557 1.00 72.79 412 PRO C N 1
ATOM 7738 C CA . PRO C 3 128 ? -17.066 35.960 -17.329 1.00 71.43 412 PRO C CA 1
ATOM 7739 C C . PRO C 3 128 ? -16.324 34.716 -16.868 1.00 70.27 412 PRO C C 1
ATOM 7740 O O . PRO C 3 128 ? -15.806 33.965 -17.706 1.00 69.95 412 PRO C O 1
ATOM 7744 N N . LYS C 3 129 ? -16.262 34.472 -15.557 1.00 69.29 413 LYS C N 1
ATOM 7745 C CA . LYS C 3 129 ? -15.546 33.301 -15.059 1.00 68.32 413 LYS C CA 1
ATOM 7746 C C . LYS C 3 129 ? -16.221 32.010 -15.508 1.00 63.71 413 LYS C C 1
ATOM 7747 O O . LYS C 3 129 ? -15.545 31.038 -15.870 1.00 59.06 413 LYS C O 1
ATOM 7753 N N . LEU C 3 130 ? -17.557 31.985 -15.503 1.00 64.87 414 LEU C N 1
ATOM 7754 C CA . LEU C 3 130 ? -18.274 30.800 -15.960 1.00 62.95 414 LEU C CA 1
ATOM 7755 C C . LEU C 3 130 ? -18.177 30.638 -17.472 1.00 61.13 414 LEU C C 1
ATOM 7756 O O . LEU C 3 130 ? -18.131 29.508 -17.970 1.00 59.56 414 LEU C O 1
ATOM 7761 N N . TYR C 3 131 ? -18.159 31.749 -18.211 1.00 61.16 415 TYR C N 1
ATOM 7762 C CA . TYR C 3 131 ? -17.902 31.697 -19.648 1.00 58.86 415 TYR C CA 1
ATOM 7763 C C . TYR C 3 131 ? -16.554 31.039 -19.930 1.00 55.95 415 TYR C C 1
ATOM 7764 O O . TYR C 3 131 ? -16.459 30.103 -20.734 1.00 53.97 415 TYR C O 1
ATOM 7773 N N . GLU C 3 132 ? -15.502 31.507 -19.254 1.00 56.90 416 GLU C N 1
ATOM 7774 C CA . GLU C 3 132 ? -14.173 30.925 -19.428 1.00 55.47 416 GLU C CA 1
ATOM 7775 C C . GLU C 3 132 ? -14.170 29.438 -19.082 1.00 54.45 416 GLU C C 1
ATOM 7776 O O . GLU C 3 132 ? -13.712 28.597 -19.874 1.00 55.24 416 GLU C O 1
ATOM 7782 N N . ARG C 3 133 ? -14.691 29.091 -17.900 1.00 55.33 417 ARG C N 1
ATOM 7783 C CA . ARG C 3 133 ? -14.673 27.692 -17.487 1.00 54.61 417 ARG C CA 1
ATOM 7784 C C . ARG C 3 133 ? -15.440 26.812 -18.465 1.00 49.54 417 ARG C C 1
ATOM 7785 O O . ARG C 3 133 ? -15.003 25.701 -18.779 1.00 47.48 417 ARG C O 1
ATOM 7793 N N . MET C 3 134 ? -16.579 27.291 -18.969 1.00 48.08 418 MET C N 1
ATOM 7794 C CA . MET C 3 134 ? -17.340 26.477 -19.909 1.00 49.53 418 MET C CA 1
ATOM 7795 C C . MET C 3 134 ? -16.618 26.347 -21.248 1.00 51.34 418 MET C C 1
ATOM 7796 O O . MET C 3 134 ? -16.702 25.293 -21.894 1.00 50.92 418 MET C O 1
ATOM 7801 N N . LEU C 3 135 ? -15.902 27.392 -21.676 1.00 54.15 419 LEU C N 1
ATOM 7802 C CA . LEU C 3 135 ? -15.019 27.258 -22.832 1.00 51.12 419 LEU C CA 1
ATOM 7803 C C . LEU C 3 135 ? -14.046 26.102 -22.637 1.00 46.08 419 LEU C C 1
ATOM 7804 O O . LEU C 3 135 ? -13.851 25.275 -23.538 1.00 39.67 419 LEU C O 1
ATOM 7809 N N . MET C 3 136 ? -13.426 26.026 -21.455 1.00 44.27 420 MET C N 1
ATOM 7810 C CA . MET C 3 136 ? -12.540 24.897 -21.175 1.00 44.93 420 MET C CA 1
ATOM 7811 C C . MET C 3 136 ? -13.301 23.574 -21.187 1.00 43.95 420 MET C C 1
ATOM 7812 O O . MET C 3 136 ? -12.803 22.565 -21.709 1.00 42.29 420 MET C O 1
ATOM 7817 N N . VAL C 3 137 ? -14.509 23.563 -20.617 1.00 39.59 421 VAL C N 1
ATOM 7818 C CA . VAL C 3 137 ? -15.305 22.339 -20.542 1.00 39.37 421 VAL C CA 1
ATOM 7819 C C . VAL C 3 137 ? -15.542 21.781 -21.936 1.00 35.71 421 VAL C C 1
ATOM 7820 O O . VAL C 3 137 ? -15.358 20.583 -22.189 1.00 35.56 421 VAL C O 1
ATOM 7824 N N . TRP C 3 138 ? -15.935 22.647 -22.869 1.00 38.05 422 TRP C N 1
ATOM 7825 C CA . TRP C 3 138 ? -16.190 22.183 -24.226 1.00 38.80 422 TRP C CA 1
ATOM 7826 C C . TRP C 3 138 ? -14.894 21.844 -24.951 1.00 40.05 422 TRP C C 1
ATOM 7827 O O . TRP C 3 138 ? -14.860 20.916 -25.767 1.00 39.17 422 TRP C O 1
ATOM 7838 N N . ARG C 3 139 ? -13.818 22.582 -24.670 1.00 44.68 423 ARG C N 1
ATOM 7839 C CA . ARG C 3 139 ? -12.548 22.291 -25.327 1.00 45.39 423 ARG C CA 1
ATOM 7840 C C . ARG C 3 139 ? -12.052 20.896 -24.973 1.00 41.37 423 ARG C C 1
ATOM 7841 O O . ARG C 3 139 ? -11.501 20.190 -25.825 1.00 41.15 423 ARG C O 1
ATOM 7849 N N . TYR C 3 140 ? -12.256 20.468 -23.731 1.00 35.99 424 TYR C N 1
ATOM 7850 C CA . TYR C 3 140 ? -11.641 19.236 -23.263 1.00 36.95 424 TYR C CA 1
ATOM 7851 C C . TYR C 3 140 ? -12.627 18.105 -23.009 1.00 35.77 424 TYR C C 1
ATOM 7852 O O . TYR C 3 140 ? -12.204 17.027 -22.577 1.00 33.74 424 TYR C O 1
ATOM 7861 N N . ASN C 3 141 ? -13.920 18.302 -23.282 1.00 33.27 425 ASN C N 1
ATOM 7862 C CA . ASN C 3 141 ? -14.900 17.247 -23.063 1.00 32.76 425 ASN C CA 1
ATOM 7863 C C . ASN C 3 141 ? -15.848 16.998 -24.231 1.00 33.97 425 ASN C C 1
ATOM 7864 O O . ASN C 3 141 ? -16.602 16.022 -24.177 1.00 39.41 425 ASN C O 1
ATOM 7869 N N . SER C 3 142 ? -15.832 17.817 -25.277 1.00 34.72 426 SER C N 1
ATOM 7870 C CA . SER C 3 142 ? -16.793 17.687 -26.365 1.00 36.38 426 SER C CA 1
ATOM 7871 C C . SER C 3 142 ? -16.203 16.921 -27.548 1.00 34.58 426 SER C C 1
ATOM 7872 O O . SER C 3 142 ? -14.994 16.699 -27.648 1.00 35.76 426 SER C O 1
ATOM 7875 N N . PHE C 3 143 ? -17.091 16.513 -28.452 1.00 33.15 427 PHE C N 1
ATOM 7876 C CA . PHE C 3 143 ? -16.732 15.826 -29.683 1.00 34.27 427 PHE C CA 1
ATOM 7877 C C . PHE C 3 143 ? -17.094 16.689 -30.885 1.00 40.78 427 PHE C C 1
ATOM 7878 O O . PHE C 3 143 ? -18.004 17.522 -30.821 1.00 38.74 427 PHE C O 1
ATOM 7886 N N . GLY C 3 144 ? -16.383 16.476 -31.988 1.00 43.32 428 GLY C N 1
ATOM 7887 C CA . GLY C 3 144 ? -16.754 17.130 -33.230 1.00 43.91 428 GLY C CA 1
ATOM 7888 C C . GLY C 3 144 ? -18.045 16.552 -33.784 1.00 48.85 428 GLY C C 1
ATOM 7889 O O . GLY C 3 144 ? -18.282 15.344 -33.734 1.00 47.77 428 GLY C O 1
ATOM 7890 N N . HIS C 3 145 ? -18.897 17.435 -34.305 1.00 53.13 429 HIS C N 1
ATOM 7891 C CA . HIS C 3 145 ? -20.155 17.003 -34.899 1.00 51.59 429 HIS C CA 1
ATOM 7892 C C . HIS C 3 145 ? -19.884 16.096 -36.094 1.00 53.57 429 HIS C C 1
ATOM 7893 O O . HIS C 3 145 ? -18.851 16.203 -36.761 1.00 57.97 429 HIS C O 1
ATOM 7900 N N . HIS C 3 146 ? -20.822 15.183 -36.354 1.00 54.62 430 HIS C N 1
ATOM 7901 C CA . HIS C 3 146 ? -20.593 14.162 -37.372 1.00 60.62 430 HIS C CA 1
ATOM 7902 C C . HIS C 3 146 ? -20.445 14.775 -38.758 1.00 67.00 430 HIS C C 1
ATOM 7903 O O . HIS C 3 146 ? -19.592 14.349 -39.546 1.00 68.03 430 HIS C O 1
ATOM 7910 N N . THR C 3 147 ? -21.264 15.766 -39.076 1.00 69.24 431 THR C N 1
ATOM 7911 C CA . THR C 3 147 ? -21.303 16.340 -40.414 1.00 73.52 431 THR C CA 1
ATOM 7912 C C . THR C 3 147 ? -21.016 17.829 -40.436 1.00 76.54 431 THR C C 1
ATOM 7913 O O . THR C 3 147 ? -20.278 18.300 -41.306 1.00 74.87 431 THR C O 1
ATOM 7917 N N . GLU C 3 148 ? -21.583 18.583 -39.501 1.00 80.54 432 GLU C N 1
ATOM 7918 C CA . GLU C 3 148 ? -21.383 20.024 -39.466 1.00 82.94 432 GLU C CA 1
ATOM 7919 C C . GLU C 3 148 ? -19.936 20.350 -39.128 1.00 84.79 432 GLU C C 1
ATOM 7920 O O . GLU C 3 148 ? -19.466 20.047 -38.026 1.00 86.87 432 GLU C O 1
ATOM 7926 N N . GLN C 3 149 ? -19.224 20.954 -40.073 1.00 84.61 433 GLN C N 1
ATOM 7927 C CA . GLN C 3 149 ? -18.102 21.783 -39.675 1.00 82.54 433 GLN C CA 1
ATOM 7928 C C . GLN C 3 149 ? -18.654 22.988 -38.926 1.00 80.91 433 GLN C C 1
ATOM 7929 O O . GLN C 3 149 ? -19.748 23.478 -39.224 1.00 85.20 433 GLN C O 1
ATOM 7935 N N . HIS C 3 150 ? -17.896 23.447 -37.929 1.00 75.69 434 HIS C N 1
ATOM 7936 C CA . HIS C 3 150 ? -18.392 24.376 -36.909 1.00 75.44 434 HIS C CA 1
ATOM 7937 C C . HIS C 3 150 ? -19.529 23.726 -36.117 1.00 67.65 434 HIS C C 1
ATOM 7938 O O . HIS C 3 150 ? -20.653 24.227 -36.054 1.00 64.94 434 HIS C O 1
ATOM 7945 N N . GLY C 3 151 ? -19.210 22.584 -35.514 1.00 63.76 435 GLY C N 1
ATOM 7946 C CA . GLY C 3 151 ? -20.180 21.836 -34.738 1.00 60.38 435 GLY C CA 1
ATOM 7947 C C . GLY C 3 151 ? -19.539 21.007 -33.643 1.00 54.29 435 GLY C C 1
ATOM 7948 O O . GLY C 3 151 ? -18.548 20.310 -33.882 1.00 47.43 435 GLY C O 1
ATOM 7949 N N . LEU C 3 152 ? -20.094 21.080 -32.435 1.00 53.96 436 LEU C N 1
ATOM 7950 C CA . LEU C 3 152 ? -19.579 20.349 -31.286 1.00 48.50 436 LEU C CA 1
ATOM 7951 C C . LEU C 3 152 ? -20.740 19.685 -30.562 1.00 46.03 436 LEU C C 1
ATOM 7952 O O . LEU C 3 152 ? -21.878 20.142 -30.650 1.00 47.16 436 LEU C O 1
ATOM 7957 N N . VAL C 3 153 ? -20.455 18.593 -29.855 1.00 44.67 437 VAL C N 1
ATOM 7958 C CA . VAL C 3 153 ? -21.481 17.850 -29.128 1.00 44.02 437 VAL C CA 1
ATOM 7959 C C . VAL C 3 153 ? -20.940 17.493 -27.750 1.00 40.55 437 VAL C C 1
ATOM 7960 O O . VAL C 3 153 ? -19.830 16.963 -27.637 1.00 37.34 437 VAL C O 1
ATOM 7964 N N . LEU C 3 154 ? -21.723 17.758 -26.702 1.00 38.42 438 LEU C N 1
ATOM 7965 C CA . LEU C 3 154 ? -21.280 17.460 -25.344 1.00 38.15 438 LEU C CA 1
ATOM 7966 C C . LEU C 3 154 ? -22.181 16.414 -24.697 1.00 40.55 438 LEU C C 1
ATOM 7967 O O . LEU C 3 154 ? -23.409 16.499 -24.788 1.00 40.95 438 LEU C O 1
ATOM 7972 N N . TYR C 3 155 ? -21.562 15.433 -24.034 1.00 38.99 439 TYR C N 1
ATOM 7973 C CA . TYR C 3 155 ? -22.271 14.352 -23.362 1.00 38.70 439 TYR C CA 1
ATOM 7974 C C . TYR C 3 155 ? -21.897 14.298 -21.886 1.00 44.65 439 TYR C C 1
ATOM 7975 O O . TYR C 3 155 ? -20.835 14.765 -21.471 1.00 50.84 439 TYR C O 1
ATOM 7984 N N . ASN C 3 156 ? -22.779 13.692 -21.095 1.00 42.41 440 ASN C N 1
ATOM 7985 C CA . ASN C 3 156 ? -22.563 13.611 -19.651 1.00 42.81 440 ASN C CA 1
ATOM 7986 C C . ASN C 3 156 ? -21.652 12.437 -19.307 1.00 41.98 440 ASN C C 1
ATOM 7987 O O . ASN C 3 156 ? -20.505 12.620 -18.884 1.00 44.42 440 ASN C O 1
ATOM 7992 N N . ARG C 3 157 ? -22.161 11.216 -19.500 1.00 39.99 441 ARG C N 1
ATOM 7993 C CA . ARG C 3 157 ? -21.501 10.018 -18.992 1.00 40.37 441 ARG C CA 1
ATOM 7994 C C . ARG C 3 157 ? -20.322 9.604 -19.870 1.00 35.79 441 ARG C C 1
ATOM 7995 O O . ARG C 3 157 ? -19.375 8.979 -19.376 1.00 33.65 441 ARG C O 1
ATOM 8003 N N . ILE C 3 158 ? -20.342 9.957 -21.160 1.00 39.61 442 ILE C N 1
ATOM 8004 C CA . ILE C 3 158 ? -19.217 9.628 -22.034 1.00 42.62 442 ILE C CA 1
ATOM 8005 C C . ILE C 3 158 ? -17.926 10.231 -21.502 1.00 40.41 442 ILE C C 1
ATOM 8006 O O . ILE C 3 158 ? -16.853 9.624 -21.612 1.00 40.72 442 ILE C O 1
ATOM 8011 N N . SER C 3 159 ? -18.007 11.414 -20.890 1.00 34.83 443 SER C N 1
ATOM 8012 C CA . SER C 3 159 ? -16.828 12.086 -20.366 1.00 37.26 443 SER C CA 1
ATOM 8013 C C . SER C 3 159 ? -16.192 11.361 -19.185 1.00 40.04 443 SER C C 1
ATOM 8014 O O . SER C 3 159 ? -15.092 11.748 -18.775 1.00 42.93 443 SER C O 1
ATOM 8017 N N . MET C 3 160 ? -16.836 10.333 -18.624 1.00 40.46 444 MET C N 1
ATOM 8018 C CA . MET C 3 160 ? -16.253 9.641 -17.479 1.00 44.18 444 MET C CA 1
ATOM 8019 C C . MET C 3 160 ? -15.279 8.536 -17.873 1.00 40.61 444 MET C C 1
ATOM 8020 O O . MET C 3 160 ? -14.681 7.917 -16.986 1.00 38.91 444 MET C O 1
ATOM 8025 N N . MET C 3 161 ? -15.098 8.271 -19.165 1.00 39.74 445 MET C N 1
ATOM 8026 C CA . MET C 3 161 ? -14.172 7.242 -19.619 1.00 37.86 445 MET C CA 1
ATOM 8027 C C . MET C 3 161 ? -12.770 7.822 -19.768 1.00 36.26 445 MET C C 1
ATOM 8028 O O . MET C 3 161 ? -12.590 8.882 -20.378 1.00 34.48 445 MET C O 1
ATOM 8033 N N . ALA C 3 162 ? -11.783 7.122 -19.211 1.00 28.89 446 ALA C N 1
ATOM 8034 C CA . ALA C 3 162 ? -10.394 7.522 -19.361 1.00 27.68 446 ALA C CA 1
ATOM 8035 C C . ALA C 3 162 ? -9.908 7.239 -20.779 1.00 27.37 446 ALA C C 1
ATOM 8036 O O . ALA C 3 162 ? -10.519 6.480 -21.537 1.00 29.36 446 ALA C O 1
ATOM 8038 N N . HIS C 3 163 ? -8.786 7.857 -21.133 1.00 26.05 447 HIS C N 1
ATOM 8039 C CA . HIS C 3 163 ? -8.211 7.659 -22.453 1.00 30.46 447 HIS C CA 1
ATOM 8040 C C . HIS C 3 163 ? -7.355 6.401 -22.497 1.00 32.75 447 HIS C C 1
ATOM 8041 O O . HIS C 3 163 ? -6.689 6.040 -21.523 1.00 33.57 447 HIS C O 1
ATOM 8048 N N . SER C 3 164 ? -7.367 5.740 -23.653 1.00 30.77 448 SER C N 1
ATOM 8049 C CA . SER C 3 164 ? -6.362 4.738 -23.971 1.00 29.37 448 SER C CA 1
ATOM 8050 C C . SER C 3 164 ? -6.115 4.741 -25.472 1.00 30.38 448 SER C C 1
ATOM 8051 O O . SER C 3 164 ? -7.051 4.894 -26.263 1.00 26.98 448 SER C O 1
ATOM 8054 N N . CYS C 3 165 ? -4.850 4.566 -25.857 1.00 28.58 449 CYS C N 1
ATOM 8055 C CA . CYS C 3 165 ? -4.513 4.372 -27.260 1.00 31.06 449 CYS C CA 1
ATOM 8056 C C . CYS C 3 165 ? -4.908 2.988 -27.757 1.00 29.28 449 CYS C C 1
ATOM 8057 O O . CYS C 3 165 ? -4.891 2.749 -28.970 1.00 31.16 449 CYS C O 1
ATOM 8060 N N . ARG C 3 166 ? -5.244 2.074 -26.843 1.00 27.42 450 ARG C N 1
ATOM 8061 C CA . ARG C 3 166 ? -5.812 0.767 -27.167 1.00 34.31 450 ARG C CA 1
ATOM 8062 C C . ARG C 3 166 ? -7.130 0.650 -26.396 1.00 37.12 450 ARG C C 1
ATOM 8063 O O . ARG C 3 166 ? -7.221 -0.034 -25.374 1.00 36.29 450 ARG C O 1
ATOM 8071 N N . ALA C 3 167 ? -8.151 1.344 -26.894 1.00 31.10 451 ALA C N 1
ATOM 8072 C CA . ALA C 3 167 ? -9.415 1.469 -26.179 1.00 28.01 451 ALA C CA 1
ATOM 8073 C C . ALA C 3 167 ? -10.173 0.147 -26.151 1.00 29.45 451 ALA C C 1
ATOM 8074 O O . ALA C 3 167 ? -10.203 -0.591 -27.137 1.00 29.52 451 ALA C O 1
ATOM 8076 N N . THR C 3 168 ? -10.804 -0.144 -25.015 1.00 30.60 452 THR C N 1
ATOM 8077 C CA . THR C 3 168 ? -11.657 -1.320 -24.915 1.00 31.39 452 THR C CA 1
ATOM 8078 C C . THR C 3 168 ? -13.067 -1.076 -25.438 1.00 33.40 452 THR C C 1
ATOM 8079 O O . THR C 3 168 ? -13.815 -2.039 -25.634 1.00 32.57 452 THR C O 1
ATOM 8083 N N . ALA C 3 169 ? -13.446 0.176 -25.671 1.00 29.97 453 ALA C N 1
ATOM 8084 C CA . ALA C 3 169 ? -14.766 0.503 -26.184 1.00 32.96 453 ALA C CA 1
ATOM 8085 C C . ALA C 3 169 ? -14.631 1.297 -27.474 1.00 33.99 453 ALA C C 1
ATOM 8086 O O . ALA C 3 169 ? -13.637 1.991 -27.695 1.00 35.66 453 ALA C O 1
ATOM 8088 N N . CYS C 3 170 ? -15.638 1.172 -28.331 1.00 33.94 454 CYS C N 1
ATOM 8089 C CA . CYS C 3 170 ? -15.726 1.941 -29.561 1.00 32.70 454 CYS C CA 1
ATOM 8090 C C . CYS C 3 170 ? -17.077 2.641 -29.579 1.00 33.58 454 CYS C C 1
ATOM 8091 O O . CYS C 3 170 ? -17.960 2.339 -28.775 1.00 32.44 454 CYS C O 1
ATOM 8094 N N . TRP C 3 171 ? -17.247 3.595 -30.489 1.00 30.18 455 TRP C N 1
ATOM 8095 C CA . TRP C 3 171 ? -18.482 4.361 -30.481 1.00 31.11 455 TRP C CA 1
ATOM 8096 C C . TRP C 3 171 ? -18.799 4.861 -31.879 1.00 32.98 455 TRP C C 1
ATOM 8097 O O . TRP C 3 171 ? -17.924 4.946 -32.745 1.00 33.06 455 TRP C O 1
ATOM 8108 N N . HIS C 3 172 ? -20.073 5.187 -32.089 1.00 32.23 456 HIS C N 1
ATOM 8109 C CA . HIS C 3 172 ? -20.468 5.857 -33.320 1.00 29.09 456 HIS C CA 1
ATOM 8110 C C . HIS C 3 172 ? -21.743 6.649 -33.077 1.00 36.71 456 HIS C C 1
ATOM 8111 O O . HIS C 3 172 ? -22.486 6.398 -32.123 1.00 37.97 456 HIS C O 1
ATOM 8118 N N . TYR C 3 173 ? -21.981 7.623 -33.954 1.00 37.15 457 TYR C N 1
ATOM 8119 C CA . TYR C 3 173 ? -23.184 8.438 -33.876 1.00 38.06 457 TYR C CA 1
ATOM 8120 C C . TYR C 3 173 ? -24.373 7.667 -34.430 1.00 39.11 457 TYR C C 1
ATOM 8121 O O . TYR C 3 173 ? -24.282 7.047 -35.494 1.00 45.23 457 TYR C O 1
ATOM 8130 N N . GLY C 3 174 ? -25.481 7.693 -33.699 1.00 34.93 458 GLY C N 1
ATOM 8131 C CA . GLY C 3 174 ? -26.757 7.240 -34.198 1.00 36.31 458 GLY C CA 1
ATOM 8132 C C . GLY C 3 174 ? -27.585 8.402 -34.703 1.00 41.94 458 GLY C C 1
ATOM 8133 O O . GLY C 3 174 ? -27.076 9.499 -34.959 1.00 42.99 458 GLY C O 1
ATOM 8134 N N . GLU C 3 175 ? -28.885 8.165 -34.838 1.00 44.85 459 GLU C N 1
ATOM 8135 C CA . GLU C 3 175 ? -29.775 9.232 -35.272 1.00 49.87 459 GLU C CA 1
ATOM 8136 C C . GLU C 3 175 ? -29.894 10.294 -34.184 1.00 51.79 459 GLU C C 1
ATOM 8137 O O . GLU C 3 175 ? -29.880 9.987 -32.988 1.00 51.46 459 GLU C O 1
ATOM 8143 N N . ASP C 3 176 ? -29.983 11.555 -34.616 1.00 53.30 460 ASP C N 1
ATOM 8144 C CA . ASP C 3 176 ? -30.126 12.702 -33.716 1.00 56.37 460 ASP C CA 1
ATOM 8145 C C . ASP C 3 176 ? -28.960 12.794 -32.738 1.00 52.09 460 ASP C C 1
ATOM 8146 O O . ASP C 3 176 ? -29.141 13.068 -31.549 1.00 53.52 460 ASP C O 1
ATOM 8151 N N . ASP C 3 177 ? -27.752 12.556 -33.253 1.00 44.15 461 ASP C N 1
ATOM 8152 C CA . ASP C 3 177 ? -26.510 12.731 -32.503 1.00 42.47 461 ASP C CA 1
ATOM 8153 C C . ASP C 3 177 ? -26.469 11.854 -31.256 1.00 38.16 461 ASP C C 1
ATOM 8154 O O . ASP C 3 177 ? -25.781 12.173 -30.282 1.00 42.00 461 ASP C O 1
ATOM 8159 N N . ALA C 3 178 ? -27.197 10.739 -31.279 1.00 31.82 462 ALA C N 1
ATOM 8160 C CA . ALA C 3 178 ? -27.061 9.748 -30.223 1.00 37.51 462 ALA C CA 1
ATOM 8161 C C . ALA C 3 178 ? -25.657 9.156 -30.245 1.00 38.44 462 ALA C C 1
ATOM 8162 O O . ALA C 3 178 ? -25.089 8.896 -31.309 1.00 38.82 462 ALA C O 1
ATOM 8164 N N . PHE C 3 179 ? -25.095 8.962 -29.057 1.00 36.29 463 PHE C N 1
ATOM 8165 C CA . PHE C 3 179 ? -23.764 8.393 -28.877 1.00 34.44 463 PHE C CA 1
ATOM 8166 C C . PHE C 3 179 ? -23.942 6.919 -28.529 1.00 32.22 463 PHE C C 1
ATOM 8167 O O . PHE C 3 179 ? -24.421 6.586 -27.440 1.00 29.92 463 PHE C O 1
ATOM 8175 N N . ILE C 3 180 ? -23.588 6.040 -29.461 1.00 33.34 464 ILE C N 1
ATOM 8176 C CA . ILE C 3 180 ? -23.729 4.602 -29.274 1.00 32.32 464 ILE C CA 1
ATOM 8177 C C . ILE C 3 180 ? -22.374 4.039 -28.867 1.00 33.40 464 ILE C C 1
ATOM 8178 O O . ILE C 3 180 ? -21.405 4.097 -29.642 1.00 32.56 464 ILE C O 1
ATOM 8183 N N . LEU C 3 181 ? -22.311 3.508 -27.646 1.00 33.44 465 LEU C N 1
ATOM 8184 C CA . LEU C 3 181 ? -21.090 2.953 -27.080 1.00 32.79 465 LEU C CA 1
ATOM 8185 C C . LEU C 3 181 ? -21.161 1.433 -27.147 1.00 33.46 465 LEU C C 1
ATOM 8186 O O . LEU C 3 181 ? -22.099 0.828 -26.618 1.00 30.97 465 LEU C O 1
ATOM 8191 N N . ARG C 3 182 ? -20.172 0.825 -27.793 1.00 30.96 466 ARG C N 1
ATOM 8192 C CA . ARG C 3 182 ? -20.093 -0.615 -27.954 1.00 28.84 466 ARG C CA 1
ATOM 8193 C C . ARG C 3 182 ? -18.800 -1.140 -27.348 1.00 30.06 466 ARG C C 1
ATOM 8194 O O . ARG C 3 182 ? -17.826 -0.405 -27.158 1.00 30.56 466 ARG C O 1
ATOM 8202 N N . ALA C 3 183 ? -18.803 -2.435 -27.051 1.00 31.49 467 ALA C N 1
ATOM 8203 C CA . ALA C 3 183 ? -17.596 -3.113 -26.603 1.00 31.01 467 ALA C CA 1
ATOM 8204 C C . ALA C 3 183 ? -16.733 -3.421 -27.819 1.00 32.27 467 ALA C C 1
ATOM 8205 O O . ALA C 3 183 ? -17.200 -4.048 -28.777 1.00 34.06 467 ALA C O 1
ATOM 8207 N N . ARG C 3 184 ? -15.485 -2.960 -27.794 1.00 33.44 468 ARG C N 1
ATOM 8208 C CA . ARG C 3 184 ? -14.556 -3.241 -28.880 1.00 31.24 468 ARG C CA 1
ATOM 8209 C C . ARG C 3 184 ? -13.908 -4.610 -28.739 1.00 29.57 468 ARG C C 1
ATOM 8210 O O . ARG C 3 184 ? -13.494 -5.195 -29.745 1.00 28.91 468 ARG C O 1
ATOM 8218 N N . VAL C 3 185 ? -13.824 -5.128 -27.520 1.00 30.71 469 VAL C N 1
ATOM 8219 C CA . VAL C 3 185 ? -13.225 -6.428 -27.248 1.00 34.18 469 VAL C CA 1
ATOM 8220 C C . VAL C 3 185 ? -14.140 -7.192 -26.307 1.00 33.86 469 VAL C C 1
ATOM 8221 O O . VAL C 3 185 ? -15.098 -6.628 -25.775 1.00 30.99 469 VAL C O 1
ATOM 8236 N N . LEU C 3 187 ? -15.163 -8.437 -22.907 1.00 30.17 471 LEU C N 1
ATOM 8237 C CA . LEU C 3 187 ? -14.939 -7.847 -21.593 1.00 29.33 471 LEU C CA 1
ATOM 8238 C C . LEU C 3 187 ? -15.673 -8.614 -20.503 1.00 31.18 471 LEU C C 1
ATOM 8239 O O . LEU C 3 187 ? -16.749 -9.164 -20.727 1.00 33.14 471 LEU C O 1
ATOM 8244 N N . GLN C 3 188 ? -15.075 -8.647 -19.320 1.00 34.47 472 GLN C N 1
ATOM 8245 C CA . GLN C 3 188 ? -15.680 -9.260 -18.151 1.00 38.37 472 GLN C CA 1
ATOM 8246 C C . GLN C 3 188 ? -16.199 -8.176 -17.220 1.00 38.70 472 GLN C C 1
ATOM 8247 O O . GLN C 3 188 ? -15.714 -7.041 -17.233 1.00 34.64 472 GLN C O 1
ATOM 8253 N N . ALA C 3 189 ? -17.194 -8.539 -16.411 1.00 40.16 473 ALA C N 1
ATOM 8254 C CA . ALA C 3 189 ? -17.734 -7.618 -15.420 1.00 38.88 473 ALA C CA 1
ATOM 8255 C C . ALA C 3 189 ? -16.614 -7.074 -14.545 1.00 40.68 473 ALA C C 1
ATOM 8256 O O . ALA C 3 189 ? -15.803 -7.832 -14.009 1.00 43.15 473 ALA C O 1
ATOM 8258 N N . GLY C 3 190 ? -16.561 -5.749 -14.423 1.00 39.49 474 GLY C N 1
ATOM 8259 C CA . GLY C 3 190 ? -15.514 -5.079 -13.683 1.00 36.30 474 GLY C CA 1
ATOM 8260 C C . GLY C 3 190 ? -14.403 -4.498 -14.535 1.00 37.15 474 GLY C C 1
ATOM 8261 O O . GLY C 3 190 ? -13.592 -3.721 -14.015 1.00 39.35 474 GLY C O 1
ATOM 8262 N N . ASP C 3 191 ? -14.343 -4.844 -15.820 1.00 33.26 475 ASP C N 1
ATOM 8263 C CA . ASP C 3 191 ? -13.289 -4.337 -16.689 1.00 35.36 475 ASP C CA 1
ATOM 8264 C C . ASP C 3 191 ? -13.505 -2.861 -17.007 1.00 36.62 475 ASP C C 1
ATOM 8265 O O . ASP C 3 191 ? -14.638 -2.376 -17.086 1.00 35.40 475 ASP C O 1
ATOM 8270 N N . GLU C 3 192 ? -12.401 -2.146 -17.201 1.00 35.02 476 GLU C N 1
ATOM 8271 C CA . GLU C 3 192 ? -12.478 -0.719 -17.469 1.00 34.22 476 GLU C CA 1
ATOM 8272 C C . GLU C 3 192 ? -12.888 -0.463 -18.912 1.00 32.05 476 GLU C C 1
ATOM 8273 O O . GLU C 3 192 ? -12.477 -1.180 -19.830 1.00 32.72 476 GLU C O 1
ATOM 8279 N N . LEU C 3 193 ? -13.715 0.561 -19.102 1.00 29.69 477 LEU C N 1
ATOM 8280 C CA . LEU C 3 193 ? -14.133 1.016 -20.420 1.00 30.07 477 LEU C CA 1
ATOM 8281 C C . LEU C 3 193 ? -13.343 2.268 -20.773 1.00 30.54 477 LEU C C 1
ATOM 8282 O O . LEU C 3 193 ? -13.462 3.295 -20.096 1.00 30.89 477 LEU C O 1
ATOM 8287 N N . THR C 3 194 ? -12.534 2.181 -21.821 1.00 33.39 478 THR C N 1
ATOM 8288 C CA . THR C 3 194 ? -11.733 3.303 -22.281 1.00 33.51 478 THR C CA 1
ATOM 8289 C C . THR C 3 194 ? -12.076 3.614 -23.731 1.00 32.10 478 THR C C 1
ATOM 8290 O O . THR C 3 194 ? -12.461 2.727 -24.498 1.00 30.21 478 THR C O 1
ATOM 8294 N N . ILE C 3 195 ? -11.942 4.889 -24.093 1.00 33.68 479 ILE C N 1
ATOM 8295 C CA . ILE C 3 195 ? -12.047 5.338 -25.473 1.00 32.18 479 ILE C CA 1
ATOM 8296 C C . ILE C 3 195 ? -10.808 6.160 -25.792 1.00 30.41 479 ILE C C 1
ATOM 8297 O O . ILE C 3 195 ? -10.079 6.601 -24.902 1.00 29.41 479 ILE C O 1
ATOM 8302 N N . SER C 3 196 ? -10.576 6.366 -27.082 1.00 32.46 480 SER C N 1
ATOM 8303 C CA . SER C 3 196 ? -9.446 7.166 -27.531 1.00 32.77 480 SER C CA 1
ATOM 8304 C C . SER C 3 196 ? -9.849 8.635 -27.564 1.00 30.96 480 SER C C 1
ATOM 8305 O O . SER C 3 196 ? -10.784 9.010 -28.278 1.00 32.33 480 SER C O 1
ATOM 8308 N N . TYR C 3 197 ? -9.151 9.463 -26.784 1.00 30.14 481 TYR C N 1
ATOM 8309 C CA . TYR C 3 197 ? -9.269 10.908 -26.940 1.00 33.20 481 TYR C CA 1
ATOM 8310 C C . TYR C 3 197 ? -8.639 11.383 -28.241 1.00 37.81 481 TYR C C 1
ATOM 8311 O O . TYR C 3 197 ? -8.805 12.553 -28.604 1.00 38.79 481 TYR C O 1
ATOM 8320 N N . ILE C 3 198 ? -7.926 10.501 -28.938 1.00 37.17 482 ILE C N 1
ATOM 8321 C CA . ILE C 3 198 ? -7.179 10.816 -30.149 1.00 35.81 482 ILE C CA 1
ATOM 8322 C C . ILE C 3 198 ? -7.981 10.360 -31.357 1.00 33.26 482 ILE C C 1
ATOM 8323 O O . ILE C 3 198 ? -8.564 9.268 -31.351 1.00 34.91 482 ILE C O 1
ATOM 8328 N N . GLY C 3 199 ? -8.004 11.186 -32.401 1.00 32.24 483 GLY C N 1
ATOM 8329 C CA . GLY C 3 199 ? -8.669 10.798 -33.626 1.00 33.13 483 GLY C CA 1
ATOM 8330 C C . GLY C 3 199 ? -7.979 9.639 -34.320 1.00 37.47 483 GLY C C 1
ATOM 8331 O O . GLY C 3 199 ? -6.806 9.340 -34.090 1.00 44.33 483 GLY C O 1
ATOM 8332 N N . ASP C 3 200 ? -8.736 8.972 -35.195 1.00 33.70 484 ASP C N 1
ATOM 8333 C CA . ASP C 3 200 ? -8.196 7.837 -35.936 1.00 38.38 484 ASP C CA 1
ATOM 8334 C C . ASP C 3 200 ? -7.079 8.247 -36.888 1.00 40.67 484 ASP C C 1
ATOM 8335 O O . ASP C 3 200 ? -6.253 7.405 -37.257 1.00 41.71 484 ASP C O 1
ATOM 8340 N N . ASP C 3 201 ? -7.033 9.520 -37.291 1.00 37.72 485 ASP C N 1
ATOM 8341 C CA . ASP C 3 201 ? -5.951 9.991 -38.145 1.00 41.88 485 ASP C CA 1
ATOM 8342 C C . ASP C 3 201 ? -4.595 9.908 -37.457 1.00 35.38 485 ASP C C 1
ATOM 8343 O O . ASP C 3 201 ? -3.565 9.960 -38.135 1.00 37.86 485 ASP C O 1
ATOM 8348 N N . ASP C 3 202 ? -4.568 9.781 -36.130 1.00 32.59 486 ASP C N 1
ATOM 8349 C CA . ASP C 3 202 ? -3.327 9.758 -35.379 1.00 33.97 486 ASP C CA 1
ATOM 8350 C C . ASP C 3 202 ? -3.092 8.464 -34.616 1.00 36.31 486 ASP C C 1
ATOM 8351 O O . ASP C 3 202 ? -1.980 8.260 -34.116 1.00 40.21 486 ASP C O 1
ATOM 8356 N N . LEU C 3 203 ? -4.094 7.586 -34.508 1.00 34.58 487 LEU C N 1
ATOM 8357 C CA . LEU C 3 203 ? -3.965 6.428 -33.628 1.00 35.19 487 LEU C CA 1
ATOM 8358 C C . LEU C 3 203 ? -2.934 5.429 -34.139 1.00 30.90 487 LEU C C 1
ATOM 8359 O O . LEU C 3 203 ? -2.341 4.696 -33.340 1.00 32.97 487 LEU C O 1
ATOM 8364 N N . PHE C 3 204 ? -2.694 5.393 -35.446 1.00 29.64 488 PHE C N 1
ATOM 8365 C CA . PHE C 3 204 ? -1.739 4.451 -36.026 1.00 28.28 488 PHE C CA 1
ATOM 8366 C C . PHE C 3 204 ? -0.308 4.983 -35.994 1.00 33.84 488 PHE C C 1
ATOM 8367 O O . PHE C 3 204 ? 0.619 4.321 -36.467 1.00 34.97 488 PHE C O 1
ATOM 8386 N N . SER C 3 206 ? 3.166 6.797 -33.971 1.00 36.32 490 SER C N 1
ATOM 8387 C CA . SER C 3 206 ? 4.044 6.332 -32.899 1.00 38.79 490 SER C CA 1
ATOM 8388 C C . SER C 3 206 ? 3.749 6.984 -31.549 1.00 34.73 490 SER C C 1
ATOM 8389 O O . SER C 3 206 ? 2.994 7.950 -31.461 1.00 34.72 490 SER C O 1
ATOM 8392 N N . THR C 3 207 ? 4.384 6.449 -30.503 1.00 36.32 491 THR C N 1
ATOM 8393 C CA . THR C 3 207 ? 4.034 6.818 -29.133 1.00 37.56 491 THR C CA 1
ATOM 8394 C C . THR C 3 207 ? 4.278 8.301 -28.865 1.00 37.23 491 THR C C 1
ATOM 8395 O O . THR C 3 207 ? 3.461 8.963 -28.212 1.00 35.40 491 THR C O 1
ATOM 8399 N N . ASN C 3 208 ? 5.394 8.840 -29.363 1.00 35.61 492 ASN C N 1
ATOM 8400 C CA . ASN C 3 208 ? 5.681 10.260 -29.174 1.00 38.03 492 ASN C CA 1
ATOM 8401 C C . ASN C 3 208 ? 4.559 11.134 -29.731 1.00 37.74 492 ASN C C 1
ATOM 8402 O O . ASN C 3 208 ? 4.153 12.119 -29.098 1.00 38.56 492 ASN C O 1
ATOM 8407 N N . VAL C 3 209 ? 4.024 10.766 -30.898 1.00 36.36 493 VAL C N 1
ATOM 8408 C CA . VAL C 3 209 ? 2.987 11.571 -31.541 1.00 39.14 493 VAL C CA 1
ATOM 8409 C C . VAL C 3 209 ? 1.675 11.485 -30.766 1.00 37.48 493 VAL C C 1
ATOM 8410 O O . VAL C 3 209 ? 1.035 12.506 -30.486 1.00 36.91 493 VAL C O 1
ATOM 8414 N N . ARG C 3 210 ? 1.248 10.267 -30.415 1.00 32.16 494 ARG C N 1
ATOM 8415 C CA . ARG C 3 210 ? 0.007 10.108 -29.659 1.00 30.88 494 ARG C CA 1
ATOM 8416 C C . ARG C 3 210 ? 0.073 10.865 -28.337 1.00 35.63 494 ARG C C 1
ATOM 8417 O O . ARG C 3 210 ? -0.872 11.579 -27.958 1.00 37.27 494 ARG C O 1
ATOM 8425 N N . ARG C 3 211 ? 1.197 10.730 -27.626 1.00 34.14 495 ARG C N 1
ATOM 8426 C CA . ARG C 3 211 ? 1.385 11.479 -26.390 1.00 37.00 495 ARG C CA 1
ATOM 8427 C C . ARG C 3 211 ? 1.292 12.980 -26.636 1.00 37.71 495 ARG C C 1
ATOM 8428 O O . ARG C 3 211 ? 0.704 13.712 -25.827 1.00 38.76 495 ARG C O 1
ATOM 8436 N N . GLU C 3 212 ? 1.860 13.454 -27.747 1.00 37.55 496 GLU C N 1
ATOM 8437 C CA . GLU C 3 212 ? 1.679 14.848 -28.158 1.00 42.63 496 GLU C CA 1
ATOM 8438 C C . GLU C 3 212 ? 0.200 15.202 -28.226 1.00 37.04 496 GLU C C 1
ATOM 8439 O O . GLU C 3 212 ? -0.211 16.262 -27.758 1.00 40.21 496 GLU C O 1
ATOM 8456 N N . VAL C 3 214 ? -2.372 13.872 -26.682 1.00 44.55 498 VAL C N 1
ATOM 8457 C CA . VAL C 3 214 ? -3.133 13.916 -25.431 1.00 41.29 498 VAL C CA 1
ATOM 8458 C C . VAL C 3 214 ? -2.501 14.774 -24.332 1.00 38.52 498 VAL C C 1
ATOM 8459 O O . VAL C 3 214 ? -3.039 14.831 -23.223 1.00 38.64 498 VAL C O 1
ATOM 8463 N N . TYR C 3 215 ? -1.379 15.444 -24.629 1.00 35.41 499 TYR C N 1
ATOM 8464 C CA . TYR C 3 215 ? -0.757 16.319 -23.633 1.00 39.77 499 TYR C CA 1
ATOM 8465 C C . TYR C 3 215 ? -1.733 17.349 -23.072 1.00 40.87 499 TYR C C 1
ATOM 8466 O O . TYR C 3 215 ? -1.621 17.736 -21.903 1.00 41.10 499 TYR C O 1
ATOM 8475 N N . GLY C 3 216 ? -2.689 17.806 -23.887 1.00 41.56 500 GLY C N 1
ATOM 8476 C CA . GLY C 3 216 ? -3.603 18.849 -23.443 1.00 41.73 500 GLY C CA 1
ATOM 8477 C C . GLY C 3 216 ? -4.438 18.450 -22.243 1.00 42.84 500 GLY C C 1
ATOM 8478 O O . GLY C 3 216 ? -4.787 19.297 -21.416 1.00 46.25 500 GLY C O 1
ATOM 8479 N N . TRP C 3 217 ? -4.769 17.166 -22.127 1.00 36.67 501 TRP C N 1
ATOM 8480 C CA . TRP C 3 217 ? -5.453 16.655 -20.949 1.00 37.40 501 TRP C CA 1
ATOM 8481 C C . TRP C 3 217 ? -4.503 16.453 -19.782 1.00 41.57 501 TRP C C 1
ATOM 8482 O O . TRP C 3 217 ? -4.864 15.796 -18.797 1.00 39.77 501 TRP C O 1
ATOM 8493 N N . LEU C 3 218 ? -3.290 16.992 -19.905 1.00 46.32 502 LEU C N 1
ATOM 8494 C CA . LEU C 3 218 ? -2.340 17.111 -18.809 1.00 46.67 502 LEU C CA 1
ATOM 8495 C C . LEU C 3 218 ? -1.828 15.756 -18.345 1.00 44.21 502 LEU C C 1
ATOM 8496 O O . LEU C 3 218 ? -1.711 15.527 -17.156 1.00 41.85 502 LEU C O 1
ATOM 8501 N N . PHE C 3 219 ? -1.533 14.838 -19.258 1.00 44.13 503 PHE C N 1
ATOM 8502 C CA . PHE C 3 219 ? -0.874 13.625 -18.797 1.00 39.57 503 PHE C CA 1
ATOM 8503 C C . PHE C 3 219 ? -0.010 13.057 -19.909 1.00 41.11 503 PHE C C 1
ATOM 8504 O O . PHE C 3 219 ? -0.275 13.266 -21.096 1.00 40.65 503 PHE C O 1
ATOM 8512 N N . THR C 3 220 ? 1.044 12.358 -19.499 1.00 40.43 504 THR C N 1
ATOM 8513 C CA . THR C 3 220 ? 1.858 11.553 -20.400 1.00 41.51 504 THR C CA 1
ATOM 8514 C C . THR C 3 220 ? 1.249 10.157 -20.427 1.00 38.77 504 THR C C 1
ATOM 8515 O O . THR C 3 220 ? 1.248 9.456 -19.410 1.00 39.62 504 THR C O 1
ATOM 8519 N N . CYS C 3 221 ? 0.711 9.763 -21.579 1.00 31.87 505 CYS C N 1
ATOM 8520 C CA . CYS C 3 221 ? -0.020 8.506 -21.659 1.00 33.28 505 CYS C CA 1
ATOM 8521 C C . CYS C 3 221 ? 0.893 7.330 -21.331 1.00 37.36 505 CYS C C 1
ATOM 8522 O O . CYS C 3 221 ? 2.024 7.246 -21.820 1.00 37.70 505 CYS C O 1
ATOM 8525 N N . GLN C 3 222 ? 0.400 6.436 -20.476 1.00 39.48 506 GLN C N 1
ATOM 8526 C CA . GLN C 3 222 ? 1.092 5.203 -20.126 1.00 38.70 506 GLN C CA 1
ATOM 8527 C C . GLN C 3 222 ? 0.210 3.990 -20.393 1.00 38.32 506 GLN C C 1
ATOM 8528 O O . GLN C 3 222 ? 0.285 2.989 -19.677 1.00 38.65 506 GLN C O 1
ATOM 8534 N N . CYS C 3 223 ? -0.635 4.071 -21.419 1.00 34.11 507 CYS C N 1
ATOM 8535 C CA . CYS C 3 223 ? -1.480 2.947 -21.785 1.00 32.82 507 CYS C CA 1
ATOM 8536 C C . CYS C 3 223 ? -0.612 1.792 -22.278 1.00 35.44 507 CYS C C 1
ATOM 8537 O O . CYS C 3 223 ? 0.610 1.910 -22.420 1.00 36.98 507 CYS C O 1
ATOM 8540 N N . VAL C 3 224 ? -1.258 0.655 -22.555 1.00 34.52 508 VAL C N 1
ATOM 8541 C CA . VAL C 3 224 ? -0.513 -0.553 -22.904 1.00 36.81 508 VAL C CA 1
ATOM 8542 C C . VAL C 3 224 ? 0.322 -0.342 -24.162 1.00 35.39 508 VAL C C 1
ATOM 8543 O O . VAL C 3 224 ? 1.389 -0.947 -24.316 1.00 35.68 508 VAL C O 1
ATOM 8547 N N . ARG C 3 225 ? -0.124 0.530 -25.069 1.00 34.04 509 ARG C N 1
ATOM 8548 C CA . ARG C 3 225 ? 0.665 0.802 -26.265 1.00 33.00 509 ARG C CA 1
ATOM 8549 C C . ARG C 3 225 ? 1.821 1.750 -25.964 1.00 34.20 509 ARG C C 1
ATOM 8550 O O . ARG C 3 225 ? 2.964 1.495 -26.362 1.00 29.34 509 ARG C O 1
ATOM 8558 N N . CYS C 3 226 ? 1.540 2.847 -25.253 1.00 33.93 510 CYS C N 1
ATOM 8559 C CA . CYS C 3 226 ? 2.568 3.849 -24.995 1.00 34.42 510 CYS C CA 1
ATOM 8560 C C . CYS C 3 226 ? 3.650 3.328 -24.055 1.00 36.79 510 CYS C C 1
ATOM 8561 O O . CYS C 3 226 ? 4.822 3.696 -24.199 1.00 35.75 510 CYS C O 1
ATOM 8564 N N . ALA C 3 227 ? 3.287 2.482 -23.093 1.00 36.63 511 ALA C N 1
ATOM 8565 C CA . ALA C 3 227 ? 4.248 1.933 -22.146 1.00 36.05 511 ALA C CA 1
ATOM 8566 C C . ALA C 3 227 ? 4.938 0.675 -22.657 1.00 35.71 511 ALA C C 1
ATOM 8567 O O . ALA C 3 227 ? 5.768 0.110 -21.937 1.00 38.75 511 ALA C O 1
ATOM 8569 N N . ALA C 3 228 ? 4.621 0.229 -23.868 1.00 32.01 512 ALA C N 1
ATOM 8570 C CA . ALA C 3 228 ? 5.240 -0.975 -24.401 1.00 33.75 512 ALA C CA 1
ATOM 8571 C C . ALA C 3 228 ? 6.751 -0.782 -24.519 1.00 41.17 512 ALA C C 1
ATOM 8572 O O . ALA C 3 228 ? 7.215 0.326 -24.816 1.00 43.66 512 ALA C O 1
ATOM 8574 N N . PRO C 3 229 ? 7.547 -1.831 -24.289 1.00 44.75 513 PRO C N 1
ATOM 8575 C CA . PRO C 3 229 ? 9.006 -1.674 -24.416 1.00 43.51 513 PRO C CA 1
ATOM 8576 C C . PRO C 3 229 ? 9.445 -1.286 -25.816 1.00 39.87 513 PRO C C 1
ATOM 8577 O O . PRO C 3 229 ? 10.394 -0.508 -25.971 1.00 39.64 513 PRO C O 1
ATOM 8581 N N . VAL C 3 230 ? 8.771 -1.797 -26.844 1.00 36.61 514 VAL C N 1
ATOM 8582 C CA . VAL C 3 230 ? 9.127 -1.543 -28.235 1.00 35.12 514 VAL C CA 1
ATOM 8583 C C . VAL C 3 230 ? 8.000 -0.753 -28.886 1.00 37.77 514 VAL C C 1
ATOM 8584 O O . VAL C 3 230 ? 6.843 -1.194 -28.886 1.00 32.56 514 VAL C O 1
ATOM 8588 N N . ASP C 3 231 ? 8.337 0.404 -29.451 1.00 36.59 515 ASP C N 1
ATOM 8589 C CA . ASP C 3 231 ? 7.385 1.173 -30.251 1.00 34.42 515 ASP C CA 1
ATOM 8590 C C . ASP C 3 231 ? 7.522 0.701 -31.692 1.00 35.14 515 ASP C C 1
ATOM 8591 O O . ASP C 3 231 ? 8.325 1.226 -32.467 1.00 30.66 515 ASP C O 1
ATOM 8596 N N . ASN C 3 232 ? 6.717 -0.297 -32.063 1.00 36.95 516 ASN C N 1
ATOM 8597 C CA . ASN C 3 232 ? 6.815 -0.885 -33.394 1.00 37.84 516 ASN C CA 1
ATOM 8598 C C . ASN C 3 232 ? 6.083 -0.073 -34.460 1.00 32.22 516 ASN C C 1
ATOM 8599 O O . ASN C 3 232 ? 5.893 -0.568 -35.576 1.00 33.97 516 ASN C O 1
ATOM 8604 N N . ALA C 3 233 ? 5.686 1.156 -34.147 1.00 29.43 517 ALA C N 1
ATOM 8605 C CA . ALA C 3 233 ? 5.228 2.109 -35.147 1.00 28.89 517 ALA C CA 1
ATOM 8606 C C . ALA C 3 233 ? 6.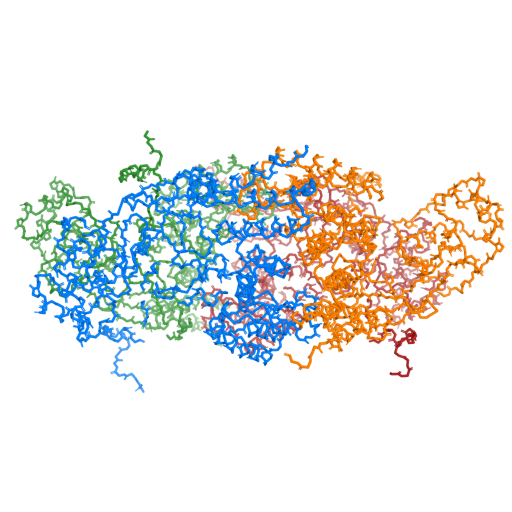307 3.117 -35.522 1.00 29.06 517 ALA C C 1
ATOM 8607 O O . ALA C 3 233 ? 6.031 4.042 -36.292 1.00 31.77 517 ALA C O 1
ATOM 8609 N N . ARG C 3 234 ? 7.527 2.959 -35.004 1.00 32.13 518 ARG C N 1
ATOM 8610 C CA . ARG C 3 234 ? 8.603 3.935 -35.181 1.00 33.25 518 ARG C CA 1
ATOM 8611 C C . ARG C 3 234 ? 9.899 3.217 -35.573 1.00 31.77 518 ARG C C 1
ATOM 8612 O O . ARG C 3 234 ? 10.937 3.338 -34.922 1.00 30.33 518 ARG C O 1
ATOM 8620 N N . GLY C 3 235 ? 9.832 2.474 -36.672 1.00 29.84 519 GLY C N 1
ATOM 8621 C CA . GLY C 3 235 ? 10.916 1.609 -37.091 1.00 30.75 519 GLY C CA 1
ATOM 8622 C C . GLY C 3 235 ? 11.698 2.095 -38.292 1.00 35.84 519 GLY C C 1
ATOM 8623 O O . GLY C 3 235 ? 11.149 2.258 -39.390 1.00 38.47 519 GLY C O 1
ATOM 8624 N N . PHE C 3 236 ? 12.997 2.301 -38.084 1.00 35.08 520 PHE C N 1
ATOM 8625 C CA . PHE C 3 236 ? 13.916 2.781 -39.103 1.00 34.90 520 PHE C CA 1
ATOM 8626 C C . PHE C 3 236 ? 14.704 1.618 -39.694 1.00 34.18 520 PHE C C 1
ATOM 8627 O O . PHE C 3 236 ? 14.909 0.590 -39.045 1.00 34.20 520 PHE C O 1
ATOM 8635 N N . ARG C 3 237 ? 15.136 1.788 -40.941 1.00 33.69 521 ARG C N 1
ATOM 8636 C CA . ARG C 3 237 ? 15.896 0.745 -41.621 1.00 34.50 521 ARG C CA 1
ATOM 8637 C C . ARG C 3 237 ? 17.308 0.689 -41.051 1.00 35.95 521 ARG C C 1
ATOM 8638 O O . ARG C 3 237 ? 18.028 1.694 -41.056 1.00 36.18 521 ARG C O 1
ATOM 8646 N N . CYS C 3 238 ? 17.698 -0.482 -40.555 1.00 35.23 522 CYS C N 1
ATOM 8647 C CA . CYS C 3 238 ? 19.005 -0.639 -39.929 1.00 33.48 522 CYS C CA 1
ATOM 8648 C C . CYS C 3 238 ? 20.112 -0.271 -40.915 1.00 33.99 522 CYS C C 1
ATOM 8649 O O . CYS C 3 238 ? 20.144 -0.806 -42.029 1.00 35.14 522 CYS C O 1
ATOM 8652 N N . PRO C 3 239 ? 21.023 0.638 -40.555 1.00 36.45 523 PRO C N 1
ATOM 8653 C CA . PRO C 3 239 ? 22.106 0.984 -41.487 1.00 38.99 523 PRO C CA 1
ATOM 8654 C C . PRO C 3 239 ? 23.195 -0.069 -41.579 1.00 40.47 523 PRO C C 1
ATOM 8655 O O . PRO C 3 239 ? 23.967 -0.043 -42.547 1.00 41.10 523 PRO C O 1
ATOM 8659 N N . LEU C 3 240 ? 23.284 -0.991 -40.617 1.00 39.09 524 LEU C N 1
ATOM 8660 C CA . LEU C 3 240 ? 24.291 -2.047 -40.683 1.00 35.55 524 LEU C CA 1
ATOM 8661 C C . LEU C 3 240 ? 23.898 -3.119 -41.692 1.00 32.10 524 LEU C C 1
ATOM 8662 O O . LEU C 3 240 ? 24.609 -3.353 -42.675 1.00 35.82 524 LEU C O 1
ATOM 8667 N N . CYS C 3 241 ? 22.782 -3.802 -41.456 1.00 30.96 525 CYS C N 1
ATOM 8668 C CA . CYS C 3 241 ? 22.394 -4.890 -42.343 1.00 34.30 525 CYS C CA 1
ATOM 8669 C C . CYS C 3 241 ? 21.545 -4.424 -43.519 1.00 36.88 525 CYS C C 1
ATOM 8670 O O . CYS C 3 241 ? 21.447 -5.149 -44.516 1.00 33.72 525 CYS C O 1
ATOM 8673 N N . GLY C 3 242 ? 20.954 -3.231 -43.441 1.00 38.04 526 GLY C N 1
ATOM 8674 C CA . GLY C 3 242 ? 20.221 -2.663 -44.553 1.00 37.32 526 GLY C CA 1
ATOM 8675 C C . GLY C 3 242 ? 18.812 -3.181 -44.736 1.00 39.49 526 GLY C C 1
ATOM 8676 O O . GLY C 3 242 ? 18.119 -2.726 -45.655 1.00 39.01 526 GLY C O 1
ATOM 8677 N N . THR C 3 243 ? 18.356 -4.099 -43.886 1.00 36.19 527 THR C N 1
ATOM 8678 C CA . THR C 3 243 ? 17.058 -4.735 -44.083 1.00 37.16 527 THR C CA 1
ATOM 8679 C C . THR C 3 243 ? 16.214 -4.844 -42.816 1.00 34.33 527 THR C C 1
ATOM 8680 O O . THR C 3 243 ? 14.986 -4.746 -42.910 1.00 33.98 527 THR C O 1
ATOM 8684 N N . GLY C 3 244 ? 16.807 -5.004 -41.640 1.00 31.33 528 GLY C N 1
ATOM 8685 C CA . GLY C 3 244 ? 16.036 -5.064 -40.417 1.00 32.79 528 GLY C CA 1
ATOM 8686 C C . GLY C 3 244 ? 15.484 -3.705 -40.013 1.00 34.30 528 GLY C C 1
ATOM 8687 O O . GLY C 3 244 ? 15.707 -2.679 -40.654 1.00 33.39 528 GLY C O 1
ATOM 8688 N N . ALA C 3 245 ? 14.743 -3.712 -38.907 1.00 33.67 529 ALA C N 1
ATOM 8689 C CA . ALA C 3 245 ? 14.153 -2.505 -38.348 1.00 33.90 529 ALA C CA 1
ATOM 8690 C C . ALA C 3 245 ? 14.686 -2.268 -36.942 1.00 35.43 529 ALA C C 1
ATOM 8691 O O . ALA C 3 245 ? 14.821 -3.207 -36.153 1.00 31.24 529 ALA C O 1
ATOM 8693 N N . MET C 3 246 ? 14.986 -1.007 -36.637 1.00 34.03 530 MET C N 1
ATOM 8694 C CA . MET C 3 246 ? 15.313 -0.574 -35.284 1.00 32.78 530 MET C CA 1
ATOM 8695 C C . MET C 3 246 ? 14.241 0.408 -34.835 1.00 32.01 530 MET C C 1
ATOM 8696 O O . MET C 3 246 ? 13.981 1.408 -35.514 1.00 30.20 530 MET C O 1
ATOM 8701 N N . PHE C 3 247 ? 13.612 0.115 -33.704 1.00 31.82 531 PHE C N 1
ATOM 8702 C CA . PHE C 3 247 ? 12.460 0.872 -33.235 1.00 31.54 531 PHE C CA 1
ATOM 8703 C C . PHE C 3 247 ? 12.912 1.865 -32.172 1.00 29.98 531 PHE C C 1
ATOM 8704 O O . PHE C 3 247 ? 13.533 1.478 -31.177 1.00 31.13 531 PHE C O 1
ATOM 8712 N N . PHE C 3 248 ? 12.609 3.141 -32.392 1.00 31.45 532 PHE C N 1
ATOM 8713 C CA . PHE C 3 248 ? 13.009 4.194 -31.472 1.00 33.56 532 PHE C CA 1
ATOM 8714 C C . PHE C 3 248 ? 11.931 4.412 -30.419 1.00 35.39 532 PHE C C 1
ATOM 8715 O O . PHE C 3 248 ? 10.738 4.227 -30.672 1.00 33.00 532 PHE C O 1
ATOM 8723 N N . LYS C 3 249 ? 12.367 4.816 -29.230 1.00 38.70 533 LYS C N 1
ATOM 8724 C CA . LYS C 3 249 ? 11.473 5.082 -28.113 1.00 45.53 533 LYS C CA 1
ATOM 8725 C C . LYS C 3 249 ? 11.992 6.292 -27.355 1.00 45.16 533 LYS C C 1
ATOM 8726 O O . LYS C 3 249 ? 13.188 6.377 -27.070 1.00 43.40 533 LYS C O 1
ATOM 8732 N N . THR C 3 250 ? 11.100 7.226 -27.037 1.00 42.82 534 THR C N 1
ATOM 8733 C CA . THR C 3 250 ? 11.455 8.431 -26.302 1.00 41.53 534 THR C CA 1
ATOM 8734 C C . THR C 3 250 ? 10.812 8.401 -24.923 1.00 45.74 534 THR C C 1
ATOM 8735 O O . THR C 3 250 ? 9.591 8.248 -24.805 1.00 48.42 534 THR C O 1
ATOM 8739 N N . GLU C 3 251 ? 11.635 8.550 -23.888 1.00 48.49 535 GLU C N 1
ATOM 8740 C CA . GLU C 3 251 ? 11.163 8.646 -22.514 1.00 53.17 535 GLU C CA 1
ATOM 8741 C C . GLU C 3 251 ? 11.981 9.710 -21.799 1.00 61.37 535 GLU C C 1
ATOM 8742 O O . GLU C 3 251 ? 13.210 9.736 -21.924 1.00 65.62 535 GLU C O 1
ATOM 8748 N N . ASP C 3 252 ? 11.292 10.593 -21.071 1.00 64.25 536 ASP C N 1
ATOM 8749 C CA . ASP C 3 252 ? 11.931 11.682 -20.328 1.00 67.75 536 ASP C CA 1
ATOM 8750 C C . ASP C 3 252 ? 12.876 12.486 -21.219 1.00 66.48 536 ASP C C 1
ATOM 8751 O O . ASP C 3 252 ? 13.986 12.845 -20.822 1.00 67.46 536 ASP C O 1
ATOM 8756 N N . GLY C 3 253 ? 12.432 12.760 -22.444 1.00 63.40 537 GLY C N 1
ATOM 8757 C CA . GLY C 3 253 ? 13.202 13.548 -23.382 1.00 60.52 537 GLY C CA 1
ATOM 8758 C C . GLY C 3 253 ? 14.368 12.839 -24.039 1.00 59.17 537 GLY C C 1
ATOM 8759 O O . GLY C 3 253 ? 15.024 13.440 -24.900 1.00 63.03 537 GLY C O 1
ATOM 8760 N N . GLU C 3 254 ? 14.652 11.591 -23.675 1.00 54.26 538 GLU C N 1
ATOM 8761 C CA . GLU C 3 254 ? 15.774 10.852 -24.237 1.00 54.10 538 GLU C CA 1
ATOM 8762 C C . GLU C 3 254 ? 15.270 9.735 -25.142 1.00 46.67 538 GLU C C 1
ATOM 8763 O O . GLU C 3 254 ? 14.327 9.020 -24.793 1.00 43.81 538 GLU C O 1
ATOM 8769 N N . THR C 3 255 ? 15.909 9.581 -26.299 1.00 43.89 539 THR C N 1
ATOM 8770 C CA . THR C 3 255 ? 15.524 8.581 -27.285 1.00 42.13 539 THR C CA 1
ATOM 8771 C C . THR C 3 255 ? 16.547 7.452 -27.303 1.00 39.82 539 THR C C 1
ATOM 8772 O O . THR C 3 255 ? 17.753 7.700 -27.410 1.00 41.15 539 THR C O 1
ATOM 8776 N N . THR C 3 256 ? 16.060 6.222 -27.192 1.00 36.16 540 THR C N 1
ATOM 8777 C CA . THR C 3 256 ? 16.856 5.013 -27.326 1.00 36.27 540 THR C CA 1
ATOM 8778 C C . THR C 3 256 ? 16.274 4.164 -28.447 1.00 37.63 540 THR C C 1
ATOM 8779 O O . THR C 3 256 ? 15.229 4.481 -29.018 1.00 39.43 540 THR C O 1
ATOM 8783 N N . SER C 3 257 ? 16.956 3.072 -28.766 1.00 35.88 541 SER C N 1
ATOM 8784 C CA . SER C 3 257 ? 16.533 2.204 -29.852 1.00 32.70 541 SER C CA 1
ATOM 8785 C C . SER C 3 257 ? 16.589 0.751 -29.413 1.00 33.53 541 SER C C 1
ATOM 8786 O O . SER C 3 257 ? 17.471 0.347 -28.650 1.00 31.83 541 SER C O 1
ATOM 8789 N N . SER C 3 258 ? 15.629 -0.027 -29.898 1.00 33.34 542 SER C N 1
ATOM 8790 C CA . SER C 3 258 ? 15.741 -1.470 -29.811 1.00 35.76 542 SER C CA 1
ATOM 8791 C C . SER C 3 258 ? 16.873 -1.950 -30.712 1.00 37.24 542 SER C C 1
ATOM 8792 O O . SER C 3 258 ? 17.329 -1.240 -31.615 1.00 31.82 542 SER C O 1
ATOM 8795 N N . ALA C 3 259 ? 17.335 -3.170 -30.451 1.00 37.96 543 ALA C N 1
ATOM 8796 C CA . ALA C 3 259 ? 18.280 -3.808 -31.353 1.00 35.55 543 ALA C CA 1
ATOM 8797 C C . ALA C 3 259 ? 17.577 -4.183 -32.652 1.00 32.52 543 ALA C C 1
ATOM 8798 O O . ALA C 3 259 ? 16.378 -4.473 -32.671 1.00 34.02 543 ALA C O 1
ATOM 8800 N N . CYS C 3 260 ? 18.336 -4.165 -33.746 1.00 31.28 544 CYS C N 1
ATOM 8801 C CA . CYS C 3 260 ? 17.768 -4.472 -35.052 1.00 31.20 544 CYS C CA 1
ATOM 8802 C C . CYS C 3 260 ? 17.092 -5.837 -35.042 1.00 33.09 544 CYS C C 1
ATOM 8803 O O . CYS C 3 260 ? 17.609 -6.802 -34.471 1.00 36.13 544 CYS C O 1
ATOM 8806 N N . THR C 3 261 ? 15.925 -5.916 -35.686 1.00 29.24 545 THR C N 1
ATOM 8807 C CA . THR C 3 261 ? 15.170 -7.164 -35.712 1.00 31.81 545 THR C CA 1
ATOM 8808 C C . THR C 3 261 ? 15.937 -8.301 -36.375 1.00 29.91 545 THR C C 1
ATOM 8809 O O . THR C 3 261 ? 15.655 -9.469 -36.091 1.00 31.25 545 THR C O 1
ATOM 8813 N N . ILE C 3 262 ? 16.883 -7.998 -37.261 1.00 30.17 546 ILE C N 1
ATOM 8814 C CA . ILE C 3 262 ? 17.591 -9.019 -38.029 1.00 33.75 546 ILE C CA 1
ATOM 8815 C C . ILE C 3 262 ? 19.004 -9.252 -37.492 1.00 33.17 546 ILE C C 1
ATOM 8816 O O . ILE C 3 262 ? 19.350 -10.367 -37.103 1.00 31.01 546 ILE C O 1
ATOM 8821 N N . CYS C 3 263 ? 19.838 -8.212 -37.464 1.00 35.95 547 CYS C N 1
ATOM 8822 C CA . CYS C 3 263 ? 21.233 -8.404 -37.083 1.00 34.52 547 CYS C CA 1
ATOM 8823 C C . CYS C 3 263 ? 21.513 -8.084 -35.617 1.00 34.46 547 CYS C C 1
ATOM 8824 O O . CYS C 3 263 ? 22.650 -8.265 -35.168 1.00 30.72 547 CYS C O 1
ATOM 8827 N N A GLN C 3 264 ? 20.511 -7.614 -34.869 0.54 35.00 548 GLN C N 1
ATOM 8828 N N B GLN C 3 264 ? 20.510 -7.602 -34.880 0.46 35.03 548 GLN C N 1
ATOM 8829 C CA A GLN C 3 264 ? 20.585 -7.402 -33.421 0.54 34.01 548 GLN C CA 1
ATOM 8830 C CA B GLN C 3 264 ? 20.569 -7.386 -33.434 0.46 34.00 548 GLN C CA 1
ATOM 8831 C C A GLN C 3 264 ? 21.574 -6.309 -33.022 0.54 35.41 548 GLN C C 1
ATOM 8832 C C B GLN C 3 264 ? 21.597 -6.332 -33.031 0.46 35.43 548 GLN C C 1
ATOM 8833 O O A GLN C 3 264 ? 21.929 -6.194 -31.844 0.54 36.79 548 GLN C O 1
ATOM 8834 O O B GLN C 3 264 ? 21.998 -6.269 -31.865 0.46 37.11 548 GLN C O 1
ATOM 8845 N N . ALA C 3 265 ? 22.026 -5.491 -33.967 1.00 34.93 549 ALA C N 1
ATOM 8846 C CA . ALA C 3 265 ? 22.916 -4.389 -33.631 1.00 35.46 549 ALA C CA 1
ATOM 8847 C C . ALA C 3 265 ? 22.119 -3.204 -33.097 1.00 34.82 549 ALA C C 1
ATOM 8848 O O . ALA C 3 265 ? 20.956 -2.999 -33.459 1.00 33.29 549 ALA C O 1
ATOM 8850 N N . PHE C 3 266 ? 22.754 -2.426 -32.214 1.00 36.27 550 PHE C N 1
ATOM 8851 C CA . PHE C 3 266 ? 22.209 -1.173 -31.700 1.00 33.99 550 PHE C CA 1
ATOM 8852 C C . PHE C 3 266 ? 22.816 0.007 -32.442 1.00 37.20 550 PHE C C 1
ATOM 8853 O O . PHE C 3 266 ? 24.016 0.000 -32.742 1.00 35.19 550 PHE C O 1
ATOM 8861 N N . PRO C 3 267 ? 22.039 1.038 -32.751 1.00 36.55 551 PRO C N 1
ATOM 8862 C CA . PRO C 3 267 ? 22.639 2.281 -33.232 1.00 37.93 551 PRO C CA 1
ATOM 8863 C C . PRO C 3 267 ? 23.267 3.052 -32.084 1.00 37.79 551 PRO C C 1
ATOM 8864 O O . PRO C 3 267 ? 22.861 2.937 -30.926 1.00 36.31 551 PRO C O 1
ATOM 8868 N N . THR C 3 268 ? 24.280 3.840 -32.421 1.00 38.85 552 THR C N 1
ATOM 8869 C CA . THR C 3 268 ? 24.820 4.778 -31.454 1.00 40.61 552 THR C CA 1
ATOM 8870 C C . THR C 3 268 ? 23.831 5.919 -31.230 1.00 42.78 552 THR C C 1
ATOM 8871 O O . THR C 3 268 ? 22.896 6.128 -32.008 1.00 40.93 552 THR C O 1
ATOM 8875 N N . GLN C 3 269 ? 24.046 6.665 -30.143 1.00 44.05 553 GLN C N 1
ATOM 8876 C CA . GLN C 3 269 ? 23.223 7.843 -29.893 1.00 43.31 553 GLN C CA 1
ATOM 8877 C C . GLN C 3 269 ? 23.341 8.851 -31.030 1.00 43.86 553 GLN C C 1
ATOM 8878 O O . GLN C 3 269 ? 22.382 9.581 -31.319 1.00 45.27 553 GLN C O 1
ATOM 8884 N N . GLU C 3 270 ? 24.496 8.892 -31.698 1.00 42.59 554 GLU C N 1
ATOM 8885 C CA . GLU C 3 270 ? 24.677 9.821 -32.809 1.00 49.85 554 GLU C CA 1
ATOM 8886 C C . GLU C 3 270 ? 23.897 9.375 -34.038 1.00 43.04 554 GLU C C 1
ATOM 8887 O O . GLU C 3 270 ? 23.292 10.203 -34.731 1.00 43.38 554 GLU C O 1
ATOM 8893 N N . THR C 3 271 ? 23.911 8.074 -34.333 1.00 35.54 555 THR C N 1
ATOM 8894 C CA . THR C 3 271 ? 23.049 7.553 -35.387 1.00 37.46 555 THR C CA 1
ATOM 8895 C C . THR C 3 271 ? 21.583 7.824 -35.066 1.00 38.62 555 THR C C 1
ATOM 8896 O O . THR C 3 271 ? 20.797 8.177 -35.956 1.00 43.44 555 THR C O 1
ATOM 8900 N N . ILE C 3 272 ? 21.207 7.696 -33.789 1.00 37.45 556 ILE C N 1
ATOM 8901 C CA . ILE C 3 272 ? 19.838 7.990 -33.371 1.00 34.84 556 ILE C CA 1
ATOM 8902 C C . ILE C 3 272 ? 19.491 9.444 -33.669 1.00 38.36 556 ILE C C 1
ATOM 8903 O O . ILE C 3 272 ? 18.436 9.739 -34.238 1.00 37.34 556 ILE C O 1
ATOM 8908 N N . GLN C 3 273 ? 20.378 10.374 -33.300 1.00 43.63 557 GLN C N 1
ATOM 8909 C CA . GLN C 3 273 ? 20.133 11.785 -33.597 1.00 49.75 557 GLN C CA 1
ATOM 8910 C C . GLN C 3 273 ? 19.993 12.021 -35.098 1.00 47.50 557 GLN C C 1
ATOM 8911 O O . GLN C 3 273 ? 19.091 12.747 -35.543 1.00 46.13 557 GLN C O 1
ATOM 8917 N N . GLU C 3 274 ? 20.877 11.410 -35.892 1.00 43.68 558 GLU C N 1
ATOM 8918 C CA . GLU C 3 274 ? 20.812 11.555 -37.344 1.00 45.66 558 GLU C CA 1
ATOM 8919 C C . GLU C 3 274 ? 19.459 11.104 -37.885 1.00 42.28 558 GLU C C 1
ATOM 8920 O O . GLU C 3 274 ? 18.833 11.801 -38.697 1.00 43.54 558 GLU C O 1
ATOM 8926 N N . TYR C 3 275 ? 18.986 9.939 -37.436 1.00 37.83 559 TYR C N 1
ATOM 8927 C CA . TYR C 3 275 ? 17.718 9.422 -37.933 1.00 38.29 559 TYR C CA 1
ATOM 8928 C C . TYR C 3 275 ? 16.521 10.171 -37.362 1.00 38.54 559 TYR C C 1
ATOM 8929 O O . TYR C 3 275 ? 15.450 10.155 -37.974 1.00 34.98 559 TYR C O 1
ATOM 8938 N N . LEU C 3 276 ? 16.672 10.821 -36.207 1.00 40.56 560 LEU C N 1
ATOM 8939 C CA . LEU C 3 276 ? 15.625 11.720 -35.737 1.00 42.04 560 LEU C CA 1
ATOM 8940 C C . LEU C 3 276 ? 15.513 12.931 -36.649 1.00 43.91 560 LEU C C 1
ATOM 8941 O O . LEU C 3 276 ? 14.405 13.385 -36.962 1.00 42.07 560 LEU C O 1
ATOM 8946 N N . ASP C 3 277 ? 16.656 13.457 -37.097 1.00 40.74 561 ASP C N 1
ATOM 8947 C CA . ASP C 3 277 ? 16.637 14.540 -38.074 1.00 41.64 561 ASP C CA 1
ATOM 8948 C C . ASP C 3 277 ? 15.973 14.092 -39.373 1.00 43.03 561 ASP C C 1
ATOM 8949 O O . ASP C 3 277 ? 15.138 14.812 -39.937 1.00 48.99 561 ASP C O 1
ATOM 8954 N N . PHE C 3 278 ? 16.327 12.897 -39.862 1.00 39.60 562 PHE C N 1
ATOM 8955 C CA . PHE C 3 278 ? 15.651 12.353 -41.040 1.00 39.64 562 PHE C CA 1
ATOM 8956 C C . PHE C 3 278 ? 14.146 12.268 -40.817 1.00 41.61 562 PHE C C 1
ATOM 8957 O O . PHE C 3 278 ? 13.349 12.666 -41.679 1.00 40.33 562 PHE C O 1
ATOM 8965 N N . GLU C 3 279 ? 13.746 11.743 -39.655 1.00 37.76 563 GLU C N 1
ATOM 8966 C CA . GLU C 3 279 ? 12.333 11.595 -39.322 1.00 37.90 563 GLU C CA 1
ATOM 8967 C C . GLU C 3 279 ? 11.606 12.931 -39.391 1.00 37.60 563 GLU C C 1
ATOM 8968 O O . GLU C 3 279 ? 10.544 13.041 -40.017 1.00 39.48 563 GLU C O 1
ATOM 8974 N N . GLN C 3 280 ? 12.165 13.963 -38.753 1.00 38.33 564 GLN C N 1
ATOM 8975 C CA . GLN C 3 280 ? 11.523 15.274 -38.788 1.00 40.71 564 GLN C CA 1
ATOM 8976 C C . GLN C 3 280 ? 11.451 15.815 -40.211 1.00 42.75 564 GLN C C 1
ATOM 8977 O O . GLN C 3 280 ? 10.443 16.420 -40.602 1.00 44.97 564 GLN C O 1
ATOM 8983 N N . ALA C 3 281 ? 12.508 15.603 -41.002 1.00 40.45 565 ALA C N 1
ATOM 8984 C CA . ALA C 3 281 ? 12.491 16.073 -42.384 1.00 43.29 565 ALA C CA 1
ATOM 8985 C C . ALA C 3 281 ? 11.364 15.420 -43.177 1.00 41.87 565 ALA C C 1
ATOM 8986 O O . ALA C 3 281 ? 10.675 16.089 -43.957 1.00 43.62 565 ALA C O 1
ATOM 8988 N N . TYR C 3 282 ? 11.151 14.116 -42.988 1.00 38.39 566 TYR C N 1
ATOM 8989 C CA . TYR C 3 282 ? 10.103 13.450 -43.753 1.00 39.58 566 TYR C CA 1
ATOM 8990 C C . TYR C 3 282 ? 8.711 13.793 -43.238 1.00 43.49 566 TYR C C 1
ATOM 8991 O O . TYR C 3 282 ? 7.766 13.876 -44.033 1.00 44.40 566 TYR C O 1
ATOM 9000 N N . VAL C 3 283 ? 8.566 14.011 -41.927 1.00 43.24 567 VAL C N 1
ATOM 9001 C CA . VAL C 3 283 ? 7.310 14.542 -41.407 1.00 40.28 567 VAL C CA 1
ATOM 9002 C C . VAL C 3 283 ? 6.996 15.881 -42.061 1.00 42.86 567 VAL C C 1
ATOM 9003 O O . VAL C 3 283 ? 5.852 16.144 -42.453 1.00 41.43 567 VAL C O 1
ATOM 9007 N N . ASP C 3 284 ? 8.011 16.739 -42.211 1.00 44.03 568 ASP C N 1
ATOM 9008 C CA . ASP C 3 284 ? 7.810 18.005 -42.911 1.00 47.22 568 ASP C CA 1
ATOM 9009 C C . ASP C 3 284 ? 7.410 17.779 -44.364 1.00 47.57 568 ASP C C 1
ATOM 9010 O O . ASP C 3 284 ? 6.498 18.442 -44.875 1.00 48.80 568 ASP C O 1
ATOM 9015 N N . ARG C 3 285 ? 8.084 16.848 -45.048 1.00 41.33 569 ARG C N 1
ATOM 9016 C CA . ARG C 3 285 ? 7.788 16.600 -46.457 1.00 42.98 569 ARG C CA 1
ATOM 9017 C C . ARG C 3 285 ? 6.372 16.078 -46.657 1.00 44.31 569 ARG C C 1
ATOM 9018 O O . ARG C 3 285 ? 5.763 16.330 -47.705 1.00 44.65 569 ARG C O 1
ATOM 9026 N N . LEU C 3 286 ? 5.833 15.356 -45.668 1.00 41.99 570 LEU C N 1
ATOM 9027 C CA . LEU C 3 286 ? 4.484 14.810 -45.793 1.00 41.94 570 LEU C CA 1
ATOM 9028 C C . LEU C 3 286 ? 3.443 15.899 -46.029 1.00 44.21 570 LEU C C 1
ATOM 9029 O O . LEU C 3 286 ? 2.450 15.666 -46.728 1.00 46.76 570 LEU C O 1
ATOM 9034 N N . ALA C 3 287 ? 3.644 17.088 -45.454 1.00 43.67 571 ALA C N 1
ATOM 9035 C CA . ALA C 3 287 ? 2.672 18.162 -45.629 1.00 49.61 571 ALA C CA 1
ATOM 9036 C C . ALA C 3 287 ? 2.601 18.643 -47.072 1.00 52.79 571 ALA C C 1
ATOM 9037 O O . ALA C 3 287 ? 1.569 19.186 -47.483 1.00 53.82 571 ALA C O 1
ATOM 9039 N N . GLU C 3 288 ? 3.668 18.454 -47.847 1.00 50.17 572 GLU C N 1
ATOM 9040 C CA . GLU C 3 288 ? 3.709 18.835 -49.252 1.00 52.89 572 GLU C CA 1
ATOM 9041 C C . GLU C 3 288 ? 3.572 17.640 -50.184 1.00 47.26 572 GLU C C 1
ATOM 9042 O O . GLU C 3 288 ? 3.798 17.776 -51.389 1.00 54.52 572 GLU C O 1
ATOM 9048 N N . THR C 3 289 ? 3.220 16.474 -49.654 1.00 44.21 573 THR C N 1
ATOM 9049 C CA . THR C 3 289 ? 3.073 15.257 -50.436 1.00 48.27 573 THR C CA 1
ATOM 9050 C C . THR C 3 289 ? 1.614 14.835 -50.408 1.00 49.01 573 THR C C 1
ATOM 9051 O O . THR C 3 289 ? 0.984 14.825 -49.347 1.00 52.13 573 THR C O 1
ATOM 9055 N N . ASP C 3 290 ? 1.082 14.485 -51.572 1.00 43.77 574 ASP C N 1
ATOM 9056 C CA . ASP C 3 290 ? -0.347 14.250 -51.688 1.00 45.24 574 ASP C CA 1
ATOM 9057 C C . ASP C 3 290 ? -0.678 13.388 -52.910 1.00 43.57 574 ASP C C 1
ATOM 9058 O O . ASP C 3 290 ? 0.098 13.326 -53.861 1.00 45.67 574 ASP C O 1
ATOM 9074 N N . SER C 3 292 ? -2.624 13.759 -55.330 1.00 45.30 576 SER C N 1
ATOM 9075 C CA . SER C 3 292 ? -2.887 14.438 -56.602 1.00 52.68 576 SER C CA 1
ATOM 9076 C C . SER C 3 292 ? -1.626 14.589 -57.458 1.00 54.90 576 SER C C 1
ATOM 9077 O O . SER C 3 292 ? -1.707 14.988 -58.619 1.00 58.69 576 SER C O 1
ATOM 9080 N N . ASP C 3 293 ? -0.464 14.277 -56.881 1.00 51.70 577 ASP C N 1
ATOM 9081 C CA . ASP C 3 293 ? 0.818 14.287 -57.591 1.00 51.20 577 ASP C CA 1
ATOM 9082 C C . ASP C 3 293 ? 1.525 12.971 -57.271 1.00 51.13 577 ASP C C 1
ATOM 9083 O O . ASP C 3 293 ? 2.365 12.910 -56.370 1.00 41.62 577 ASP C O 1
ATOM 9088 N N . VAL C 3 294 ? 1.189 11.929 -58.025 1.00 49.22 578 VAL C N 1
ATOM 9089 C CA . VAL C 3 294 ? 1.735 10.590 -57.819 1.00 49.15 578 VAL C CA 1
ATOM 9090 C C . VAL C 3 294 ? 3.232 10.536 -58.126 1.00 47.23 578 VAL C C 1
ATOM 9091 O O . VAL C 3 294 ? 3.971 9.932 -57.341 1.00 44.82 578 VAL C O 1
ATOM 9095 N N . PRO C 3 295 ? 3.740 11.123 -59.224 1.00 50.42 579 PRO C N 1
ATOM 9096 C CA . PRO C 3 295 ? 5.203 11.097 -59.434 1.00 53.94 579 PRO C CA 1
ATOM 9097 C C . PRO C 3 295 ? 6.000 11.654 -58.262 1.00 55.62 579 PRO C C 1
ATOM 9098 O O . PRO C 3 295 ? 7.028 11.076 -57.868 1.00 54.08 579 PRO C O 1
ATOM 9102 N N . ASP C 3 296 ? 5.538 12.765 -57.685 1.00 53.52 580 ASP C N 1
ATOM 9103 C CA . ASP C 3 296 ? 6.208 13.342 -56.525 1.00 50.92 580 ASP C CA 1
ATOM 9104 C C . ASP C 3 296 ? 6.197 12.371 -55.349 1.00 50.54 580 ASP C C 1
ATOM 9105 O O . ASP C 3 296 ? 7.234 12.129 -54.713 1.00 48.25 580 ASP C O 1
ATOM 9110 N N . ALA C 3 297 ? 5.030 11.789 -55.055 1.00 49.73 581 ALA C N 1
ATOM 9111 C CA . ALA C 3 297 ? 4.933 10.827 -53.962 1.00 42.32 581 ALA C CA 1
ATOM 9112 C C . ALA C 3 297 ? 5.802 9.599 -54.210 1.00 39.89 581 ALA C C 1
ATOM 9113 O O . ALA C 3 297 ? 6.297 8.991 -53.257 1.00 37.16 581 ALA C O 1
ATOM 9115 N N . GLU C 3 298 ? 5.992 9.215 -55.473 1.00 45.06 582 GLU C N 1
ATOM 9116 C CA . GLU C 3 298 ? 6.886 8.109 -55.792 1.00 44.29 582 GLU C CA 1
ATOM 9117 C C . GLU C 3 298 ? 8.327 8.474 -55.468 1.00 46.23 582 GLU C C 1
ATOM 9118 O O . GLU C 3 298 ? 9.069 7.671 -54.885 1.00 46.62 582 GLU C O 1
ATOM 9124 N N . LEU C 3 299 ? 8.741 9.688 -55.847 1.00 46.79 583 LEU C N 1
ATOM 9125 C CA . LEU C 3 299 ? 10.065 10.179 -55.473 1.00 48.17 583 LEU C CA 1
ATOM 9126 C C . LEU C 3 299 ? 10.266 10.119 -53.960 1.00 47.48 583 LEU C C 1
ATOM 9127 O O . LEU C 3 299 ? 11.235 9.521 -53.463 1.00 52.26 583 LEU C O 1
ATOM 9132 N N . VAL C 3 300 ? 9.335 10.717 -53.210 1.00 41.71 584 VAL C N 1
ATOM 9133 C CA . VAL C 3 300 ? 9.464 10.766 -51.755 1.00 45.40 584 VAL C CA 1
ATOM 9134 C C . VAL C 3 300 ? 9.486 9.363 -51.165 1.00 43.15 584 VAL C C 1
ATOM 9135 O O . VAL C 3 300 ? 10.267 9.076 -50.251 1.00 39.91 584 VAL C O 1
ATOM 9139 N N . TYR C 3 301 ? 8.627 8.473 -51.666 1.00 38.23 585 TYR C N 1
ATOM 9140 C CA . TYR C 3 301 ? 8.588 7.107 -51.153 1.00 39.16 585 TYR C CA 1
ATOM 9141 C C . TYR C 3 301 ? 9.920 6.404 -51.374 1.00 41.19 585 TYR C C 1
ATOM 9142 O O . TYR C 3 301 ? 10.451 5.749 -50.466 1.00 43.04 585 TYR C O 1
ATOM 9151 N N . ASN C 3 302 ? 10.467 6.522 -52.587 1.00 42.78 586 ASN C N 1
ATOM 9152 C CA . ASN C 3 302 ? 11.750 5.897 -52.891 1.00 39.50 586 ASN C CA 1
ATOM 9153 C C . ASN C 3 302 ? 12.838 6.398 -51.951 1.00 39.62 586 ASN C C 1
ATOM 9154 O O . ASN C 3 302 ? 13.616 5.604 -51.411 1.00 41.23 586 ASN C O 1
ATOM 9159 N N . GLN C 3 303 ? 12.905 7.714 -51.732 1.00 43.16 587 GLN C N 1
ATOM 9160 C CA . GLN C 3 303 ? 13.893 8.221 -50.782 1.00 44.56 587 GLN C CA 1
ATOM 9161 C C . GLN C 3 303 ? 13.620 7.729 -49.365 1.00 42.47 587 GLN C C 1
ATOM 9162 O O . GLN C 3 303 ? 14.560 7.442 -48.614 1.00 40.62 587 GLN C O 1
ATOM 9168 N N . ALA C 3 304 ? 12.346 7.601 -48.994 1.00 40.77 588 ALA C N 1
ATOM 9169 C CA . ALA C 3 304 ? 11.969 7.281 -47.623 1.00 40.05 588 ALA C CA 1
ATOM 9170 C C . ALA C 3 304 ? 12.221 5.822 -47.270 1.00 34.86 588 ALA C C 1
ATOM 9171 O O . ALA C 3 304 ? 12.416 5.508 -46.091 1.00 33.31 588 ALA C O 1
ATOM 9173 N N . THR C 3 305 ? 12.208 4.917 -48.255 1.00 33.35 589 THR C N 1
ATOM 9174 C CA . THR C 3 305 ? 12.527 3.523 -47.953 1.00 36.67 589 THR C CA 1
ATOM 9175 C C . THR C 3 305 ? 13.957 3.347 -47.457 1.00 34.02 589 THR C C 1
ATOM 9176 O O . THR C 3 305 ? 14.249 2.349 -46.790 1.00 33.27 589 THR C O 1
ATOM 9180 N N . ARG C 3 306 ? 14.858 4.278 -47.777 1.00 34.90 590 ARG C N 1
ATOM 9181 C CA . ARG C 3 306 ? 16.223 4.183 -47.271 1.00 40.83 590 ARG C CA 1
ATOM 9182 C C . ARG C 3 306 ? 16.299 4.472 -45.780 1.00 39.08 590 ARG C C 1
ATOM 9183 O O . ARG C 3 306 ? 17.258 4.048 -45.126 1.00 35.64 590 ARG C O 1
ATOM 9191 N N . VAL C 3 307 ? 15.307 5.172 -45.238 1.00 37.41 591 VAL C N 1
ATOM 9192 C CA . VAL C 3 307 ? 15.306 5.605 -43.849 1.00 38.08 591 VAL C CA 1
ATOM 9193 C C . VAL C 3 307 ? 14.408 4.730 -42.983 1.00 35.75 591 VAL C C 1
ATOM 9194 O O . VAL C 3 307 ? 14.793 4.342 -41.880 1.00 33.86 591 VAL C O 1
ATOM 9198 N N . PHE C 3 308 ? 13.211 4.414 -43.461 1.00 36.23 592 PHE C N 1
ATOM 9199 C CA . PHE C 3 308 ? 12.199 3.757 -42.651 1.00 35.48 592 PHE C CA 1
ATOM 9200 C C . PHE C 3 308 ? 12.078 2.286 -43.021 1.00 36.08 592 PHE C C 1
ATOM 9201 O O . PHE C 3 308 ? 12.334 1.888 -44.161 1.00 35.41 592 PHE C O 1
ATOM 9209 N N . ALA C 3 309 ? 11.674 1.483 -42.041 1.00 37.73 593 ALA C N 1
ATOM 9210 C CA . ALA C 3 309 ? 11.372 0.074 -42.259 1.00 39.37 593 ALA C CA 1
ATOM 9211 C C . ALA C 3 309 ? 9.942 -0.268 -41.880 1.00 40.94 593 ALA C C 1
ATOM 9212 O O . ALA C 3 309 ? 9.228 -0.893 -42.674 1.00 48.19 593 ALA C O 1
ATOM 9214 N N . GLN C 3 310 ? 9.494 0.133 -40.679 1.00 37.24 594 GLN C N 1
ATOM 9215 C CA . GLN C 3 310 ? 8.100 -0.065 -40.250 1.00 33.08 594 GLN C CA 1
ATOM 9216 C C . GLN C 3 310 ? 7.737 1.166 -39.421 1.00 32.68 594 GLN C C 1
ATOM 9217 O O . GLN C 3 310 ? 7.834 1.161 -38.194 1.00 33.28 594 GLN C O 1
ATOM 9223 N N . HIS C 3 311 ? 7.304 2.225 -40.107 1.00 35.99 595 HIS C N 1
ATOM 9224 C CA . HIS C 3 311 ? 7.151 3.548 -39.516 1.00 36.55 595 HIS C CA 1
ATOM 9225 C C . HIS C 3 311 ? 5.893 4.205 -40.065 1.00 33.97 595 HIS C C 1
ATOM 9226 O O . HIS C 3 311 ? 5.531 4.001 -41.227 1.00 34.99 595 HIS C O 1
ATOM 9233 N N . TRP C 3 312 ? 5.228 5.001 -39.220 1.00 32.21 596 TRP C N 1
ATOM 9234 C CA . TRP C 3 312 ? 3.953 5.590 -39.624 1.00 31.69 596 TRP C CA 1
ATOM 9235 C C . TRP C 3 312 ? 4.118 6.571 -40.779 1.00 32.58 596 TRP C C 1
ATOM 9236 O O . TRP C 3 312 ? 3.174 6.777 -41.547 1.00 36.23 596 TRP C O 1
ATOM 9247 N N . VAL C 3 313 ? 5.294 7.184 -40.920 1.00 30.04 597 VAL C N 1
ATOM 9248 C CA . VAL C 3 313 ? 5.548 8.038 -42.078 1.00 30.89 597 VAL C CA 1
ATOM 9249 C C . VAL C 3 313 ? 5.529 7.210 -43.358 1.00 32.73 597 VAL C C 1
ATOM 9250 O O . VAL C 3 313 ? 4.926 7.599 -44.370 1.00 33.57 597 VAL C O 1
ATOM 9254 N N . LEU C 3 314 ? 6.185 6.049 -43.328 1.00 34.62 598 LEU C N 1
ATOM 9255 C CA . LEU C 3 314 ? 6.148 5.155 -44.479 1.00 39.07 598 LEU C CA 1
ATOM 9256 C C . LEU C 3 314 ? 4.732 4.660 -44.736 1.00 36.81 598 LEU C C 1
ATOM 9257 O O . LEU C 3 314 ? 4.326 4.500 -45.893 1.00 36.05 598 LEU C O 1
ATOM 9262 N N . TYR C 3 315 ? 3.964 4.415 -43.669 1.00 35.60 599 TYR C N 1
ATOM 9263 C CA . TYR C 3 315 ? 2.560 4.054 -43.842 1.00 32.91 599 TYR C CA 1
ATOM 9264 C C . TYR C 3 315 ? 1.786 5.168 -44.535 1.00 34.12 599 TYR C C 1
ATOM 9265 O O . TYR C 3 315 ? 0.950 4.903 -45.406 1.00 33.67 599 TYR C O 1
ATOM 9274 N N . GLN C 3 316 ? 2.035 6.420 -44.145 1.00 37.48 600 GLN C N 1
ATOM 9275 C CA . GLN C 3 316 ? 1.363 7.541 -44.796 1.00 39.76 600 GLN C CA 1
ATOM 9276 C C . GLN C 3 316 ? 1.715 7.600 -46.275 1.00 39.82 600 GLN C C 1
ATOM 9277 O O . GLN C 3 316 ? 0.853 7.886 -47.115 1.00 36.21 600 GLN C O 1
ATOM 9283 N N . LEU C 3 317 ? 2.975 7.319 -46.620 1.00 37.40 601 LEU C N 1
ATOM 9284 C CA . LEU C 3 317 ? 3.344 7.329 -48.033 1.00 37.57 601 LEU C CA 1
ATOM 9285 C C . LEU C 3 317 ? 2.683 6.179 -48.789 1.00 36.97 601 LEU C C 1
ATOM 9286 O O . LEU C 3 317 ? 2.217 6.362 -49.922 1.00 39.27 601 LEU C O 1
ATOM 9291 N N . HIS C 3 318 ? 2.626 4.993 -48.178 1.00 34.60 602 HIS C N 1
ATOM 9292 C CA . HIS C 3 318 ? 1.867 3.887 -48.758 1.00 35.86 602 HIS C CA 1
ATOM 9293 C C . HIS C 3 318 ? 0.414 4.281 -48.984 1.00 36.58 602 HIS C C 1
ATOM 9294 O O . HIS C 3 318 ? -0.211 3.857 -49.964 1.00 34.35 602 HIS C O 1
ATOM 9301 N N . THR C 3 319 ? -0.143 5.076 -48.071 1.00 36.10 603 THR C N 1
ATOM 9302 C CA . THR C 3 319 ? -1.534 5.492 -48.182 1.00 34.79 603 THR C CA 1
ATOM 9303 C C . THR C 3 319 ? -1.718 6.450 -49.351 1.00 38.60 603 THR C C 1
ATOM 9304 O O . THR C 3 319 ? -2.620 6.273 -50.177 1.00 39.51 603 THR C O 1
ATOM 9308 N N . ILE C 3 320 ? -0.858 7.469 -49.435 1.00 40.67 604 ILE C N 1
ATOM 9309 C CA . ILE C 3 320 ? -0.910 8.420 -50.542 1.00 41.75 604 ILE C CA 1
ATOM 9310 C C . ILE C 3 320 ? -0.793 7.691 -51.875 1.00 43.03 604 ILE C C 1
ATOM 9311 O O . ILE C 3 320 ? -1.548 7.955 -52.822 1.00 44.40 604 ILE C O 1
ATOM 9316 N N . LEU C 3 321 ? 0.154 6.756 -51.966 1.00 41.96 605 LEU C N 1
ATOM 9317 C CA . LEU C 3 321 ? 0.363 6.059 -53.228 1.00 41.46 605 LEU C CA 1
ATOM 9318 C C . LEU C 3 321 ? -0.801 5.130 -53.549 1.00 41.79 605 LEU C C 1
ATOM 9319 O O . LEU C 3 321 ? -1.196 5.010 -54.712 1.00 43.66 605 LEU C O 1
ATOM 9324 N N . PHE C 3 322 ? -1.373 4.470 -52.540 1.00 42.11 606 PHE C N 1
ATOM 9325 C CA . PHE C 3 322 ? -2.545 3.640 -52.802 1.00 42.27 606 PHE C CA 1
ATOM 9326 C C . PHE C 3 322 ? -3.707 4.478 -53.315 1.00 44.02 606 PHE C C 1
ATOM 9327 O O . PHE C 3 322 ? -4.395 4.083 -54.264 1.00 48.60 606 PHE C O 1
ATOM 9335 N N . GLU C 3 323 ? -3.956 5.628 -52.689 1.00 43.03 607 GLU C N 1
ATOM 9336 C CA . GLU C 3 323 ? -5.059 6.474 -53.129 1.00 43.87 607 GLU C CA 1
ATOM 9337 C C . GLU C 3 323 ? -4.824 6.979 -54.546 1.00 43.93 607 GLU C C 1
ATOM 9338 O O . GLU C 3 323 ? -5.747 6.987 -55.369 1.00 43.65 607 GLU C O 1
ATOM 9344 N N . GLY C 3 324 ? -3.586 7.378 -54.852 1.00 43.43 608 GLY C N 1
ATOM 9345 C CA . GLY C 3 324 ? -3.288 7.868 -56.187 1.00 45.25 608 GLY C CA 1
ATOM 9346 C C . GLY C 3 324 ? -3.395 6.793 -57.252 1.00 45.05 608 GLY C C 1
ATOM 9347 O O . GLY C 3 324 ? -3.967 7.021 -58.321 1.00 44.79 608 GLY C O 1
ATOM 9348 N N . TYR C 3 325 ? -2.849 5.605 -56.980 1.00 43.23 609 TYR C N 1
ATOM 9349 C CA . TYR C 3 325 ? -2.933 4.524 -57.957 1.00 43.67 609 TYR C CA 1
ATOM 9350 C C . TYR C 3 325 ? -4.374 4.066 -58.144 1.00 48.22 609 TYR C C 1
ATOM 9351 O O . TYR C 3 325 ? -4.807 3.803 -59.273 1.00 49.63 609 TYR C O 1
ATOM 9360 N N . ARG C 3 326 ? -5.130 3.974 -57.049 1.00 45.09 610 ARG C N 1
ATOM 9361 C CA . ARG C 3 326 ? -6.540 3.610 -57.141 1.00 50.87 610 ARG C CA 1
ATOM 9362 C C . ARG C 3 326 ? -7.311 4.626 -57.976 1.00 54.65 610 ARG C C 1
ATOM 9363 O O . ARG C 3 326 ? -8.093 4.254 -58.859 1.00 54.41 610 ARG C O 1
ATOM 9371 N N . ASP C 3 327 ? -7.096 5.919 -57.715 1.00 55.55 611 ASP C N 1
ATOM 9372 C CA . ASP C 3 327 ? -7.776 6.953 -58.488 1.00 55.46 611 ASP C CA 1
ATOM 9373 C C . ASP C 3 327 ? -7.376 6.909 -59.957 1.00 59.06 611 ASP C C 1
ATOM 9374 O O . ASP C 3 327 ? -8.180 7.256 -60.830 1.00 63.90 611 ASP C O 1
ATOM 9379 N N . ALA C 3 328 ? -6.148 6.489 -60.251 1.00 57.55 612 ALA C N 1
ATOM 9380 C CA . ALA C 3 328 ? -5.664 6.411 -61.622 1.00 61.25 612 ALA C CA 1
ATOM 9381 C C . ALA C 3 328 ? -5.956 5.070 -62.284 1.00 58.46 612 ALA C C 1
ATOM 9382 O O . ALA C 3 328 ? -5.532 4.856 -63.424 1.00 56.25 612 ALA C O 1
ATOM 9384 N N . GLY C 3 329 ? -6.661 4.168 -61.605 1.00 58.09 613 GLY C N 1
ATOM 9385 C CA . GLY C 3 329 ? -6.984 2.874 -62.171 1.00 59.81 613 GLY C CA 1
ATOM 9386 C C . GLY C 3 329 ? -5.844 1.881 -62.224 1.00 61.59 613 GLY C C 1
ATOM 9387 O O . GLY C 3 329 ? -5.983 0.839 -62.875 1.00 67.20 613 GLY C O 1
ATOM 9388 N N . ASN C 3 330 ? -4.722 2.162 -61.561 1.00 56.85 614 ASN C N 1
ATOM 9389 C CA . ASN C 3 330 ? -3.567 1.263 -61.563 1.00 54.92 614 ASN C CA 1
ATOM 9390 C C . ASN C 3 330 ? -3.709 0.315 -60.379 1.00 53.09 614 ASN C C 1
ATOM 9391 O O . ASN C 3 330 ? -3.182 0.557 -59.292 1.00 49.85 614 ASN C O 1
ATOM 9396 N N . SER C 3 331 ? -4.432 -0.786 -60.596 1.00 55.28 615 SER C N 1
ATOM 9397 C CA . SER C 3 331 ? -4.675 -1.740 -59.518 1.00 56.04 615 SER C CA 1
ATOM 9398 C C . SER C 3 331 ? -3.415 -2.512 -59.151 1.00 52.99 615 SER C C 1
ATOM 9399 O O . SER C 3 331 ? -3.289 -2.985 -58.015 1.00 48.74 615 SER C O 1
ATOM 9402 N N . GLU C 3 332 ? -2.479 -2.645 -60.092 1.00 55.53 616 GLU C N 1
ATOM 9403 C CA . GLU C 3 332 ? -1.276 -3.435 -59.850 1.00 56.06 616 GLU C CA 1
ATOM 9404 C C . GLU C 3 332 ? -0.440 -2.840 -58.721 1.00 52.91 616 GLU C C 1
ATOM 9405 O O . GLU C 3 332 ? -0.090 -3.535 -57.761 1.00 55.22 616 GLU C O 1
ATOM 9411 N N . SER C 3 333 ? -0.118 -1.547 -58.814 1.00 52.75 617 SER C N 1
ATOM 9412 C CA . SER C 3 333 ? 0.714 -0.904 -57.798 1.00 53.36 617 SER C CA 1
ATOM 9413 C C . SER C 3 333 ? -0.073 -0.632 -56.518 1.00 49.32 617 SER C C 1
ATOM 9414 O O . SER C 3 333 ? 0.447 -0.814 -55.401 1.00 55.14 617 SER C O 1
ATOM 9417 N N . ALA C 3 334 ? -1.326 -0.191 -56.670 1.00 44.33 618 ALA C N 1
ATOM 9418 C CA . ALA C 3 334 ? -2.200 -0.010 -55.518 1.00 42.29 618 ALA C CA 1
ATOM 9419 C C . ALA C 3 334 ? -2.271 -1.278 -54.680 1.00 40.81 618 ALA C C 1
ATOM 9420 O O . ALA C 3 334 ? -2.288 -1.214 -53.447 1.00 42.07 618 ALA C O 1
ATOM 9422 N N . SER C 3 335 ? -2.292 -2.443 -55.333 1.00 43.10 619 SER C N 1
ATOM 9423 C CA . SER C 3 335 ? -2.332 -3.709 -54.605 1.00 49.30 619 SER C CA 1
ATOM 9424 C C . SER C 3 335 ? -1.137 -3.850 -53.666 1.00 48.07 619 SER C C 1
ATOM 9425 O O . SER C 3 335 ? -1.300 -4.151 -52.474 1.00 43.84 619 SER C O 1
ATOM 9428 N N . PHE C 3 336 ? 0.074 -3.633 -54.186 1.00 46.59 620 PHE C N 1
ATOM 9429 C CA . PHE C 3 336 ? 1.271 -3.741 -53.354 1.00 45.03 620 PHE C CA 1
ATOM 9430 C C . PHE C 3 336 ? 1.208 -2.781 -52.170 1.00 41.48 620 PHE C C 1
ATOM 9431 O O . PHE C 3 336 ? 1.394 -3.185 -51.008 1.00 40.29 620 PHE C O 1
ATOM 9439 N N . HIS C 3 337 ? 0.919 -1.504 -52.441 1.00 40.88 621 HIS C N 1
ATOM 9440 C CA . HIS C 3 337 ? 0.928 -0.537 -51.346 1.00 37.70 621 HIS C CA 1
ATOM 9441 C C . HIS C 3 337 ? -0.146 -0.843 -50.307 1.00 37.05 621 HIS C C 1
ATOM 9442 O O . HIS C 3 337 ? 0.067 -0.626 -49.107 1.00 36.08 621 HIS C O 1
ATOM 9449 N N . GLN C 3 338 ? -1.287 -1.377 -50.739 1.00 38.26 622 GLN C N 1
ATOM 9450 C CA . GLN C 3 338 ? -2.329 -1.737 -49.786 1.00 39.13 622 GLN C CA 1
ATOM 9451 C C . GLN C 3 338 ? -1.911 -2.932 -48.937 1.00 37.30 622 GLN C C 1
ATOM 9452 O O . GLN C 3 338 ? -2.198 -2.973 -47.735 1.00 35.82 622 GLN C O 1
ATOM 9458 N N . MET C 3 339 ? -1.229 -3.915 -49.538 1.00 41.57 623 MET C N 1
ATOM 9459 C CA . MET C 3 339 ? -0.703 -5.020 -48.738 1.00 40.15 623 MET C CA 1
ATOM 9460 C C . MET C 3 339 ? 0.233 -4.507 -47.654 1.00 30.84 623 MET C C 1
ATOM 9461 O O . MET C 3 339 ? 0.150 -4.934 -46.492 1.00 29.32 623 MET C O 1
ATOM 9466 N N . GLU C 3 340 ? 1.124 -3.576 -48.010 1.00 33.72 624 GLU C N 1
ATOM 9467 C CA . GLU C 3 340 ? 2.009 -3.002 -46.999 1.00 34.65 624 GLU C CA 1
ATOM 9468 C C . GLU C 3 340 ? 1.218 -2.260 -45.924 1.00 36.98 624 GLU C C 1
ATOM 9469 O O . GLU C 3 340 ? 1.577 -2.302 -44.740 1.00 35.94 624 GLU C O 1
ATOM 9475 N N . ARG C 3 341 ? 0.135 -1.581 -46.318 1.00 37.16 625 ARG C N 1
ATOM 9476 C CA . ARG C 3 341 ? -0.715 -0.896 -45.345 1.00 34.67 625 ARG C CA 1
ATOM 9477 C C . ARG C 3 341 ? -1.306 -1.875 -44.336 1.00 32.62 625 ARG C C 1
ATOM 9478 O O . ARG C 3 341 ? -1.297 -1.622 -43.123 1.00 30.81 625 ARG C O 1
ATOM 9486 N N . ILE C 3 342 ? -1.842 -2.990 -44.823 1.00 33.08 626 ILE C N 1
ATOM 9487 C CA . ILE C 3 342 ? -2.441 -3.988 -43.944 1.00 35.25 626 ILE C CA 1
ATOM 9488 C C . ILE C 3 342 ? -1.389 -4.568 -43.001 1.00 37.57 626 ILE C C 1
ATOM 9489 O O . ILE C 3 342 ? -1.650 -4.739 -41.802 1.00 34.90 626 ILE C O 1
ATOM 9505 N N . TYR C 3 344 ? 1.454 -3.137 -41.934 1.00 35.23 628 TYR C N 1
ATOM 9506 C CA . TYR C 3 344 ? 1.737 -2.127 -40.924 1.00 37.62 628 TYR C CA 1
ATOM 9507 C C . TYR C 3 344 ? 0.643 -2.091 -39.857 1.00 34.51 628 TYR C C 1
ATOM 9508 O O . TYR C 3 344 ? 0.924 -2.327 -38.684 1.00 29.00 628 TYR C O 1
ATOM 9517 N N . VAL C 3 345 ? -0.603 -1.823 -40.260 1.00 31.93 629 VAL C N 1
ATOM 9518 C CA . VAL C 3 345 ? -1.652 -1.582 -39.269 1.00 30.57 629 VAL C CA 1
ATOM 9519 C C . VAL C 3 345 ? -1.872 -2.812 -38.392 1.00 31.01 629 VAL C C 1
ATOM 9520 O O . VAL C 3 345 ? -2.017 -2.698 -37.168 1.00 28.29 629 VAL C O 1
ATOM 9524 N N . SER C 3 346 ? -1.909 -4.002 -38.992 1.00 34.74 630 SER C N 1
ATOM 9525 C CA . SER C 3 346 ? -2.127 -5.195 -38.184 1.00 37.88 630 SER C CA 1
ATOM 9526 C C . SER C 3 346 ? -0.952 -5.482 -37.261 1.00 43.45 630 SER C C 1
ATOM 9527 O O . SER C 3 346 ? -1.133 -6.173 -36.252 1.00 47.99 630 SER C O 1
ATOM 9530 N N . GLN C 3 347 ? 0.244 -4.965 -37.572 1.00 41.71 631 GLN C N 1
ATOM 9531 C CA . GLN C 3 347 ? 1.328 -5.048 -36.597 1.00 38.19 631 GLN C CA 1
ATOM 9532 C C . GLN C 3 347 ? 1.196 -3.997 -35.494 1.00 36.79 631 GLN C C 1
ATOM 953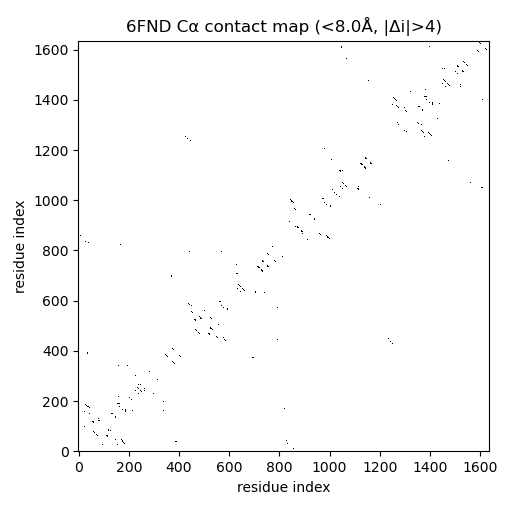3 O O . GLN C 3 347 ? 1.421 -4.302 -34.317 1.00 36.81 631 GLN C O 1
ATOM 9539 N N . VAL C 3 348 ? 0.843 -2.760 -35.841 1.00 32.72 632 VAL C N 1
ATOM 9540 C CA . VAL C 3 348 ? 0.919 -1.656 -34.881 1.00 33.96 632 VAL C CA 1
ATOM 9541 C C . VAL C 3 348 ? -0.374 -1.489 -34.095 1.00 31.03 632 VAL C C 1
ATOM 9542 O O . VAL C 3 348 ? -0.348 -1.085 -32.930 1.00 31.28 632 VAL C O 1
ATOM 9546 N N . MET C 3 349 ? -1.516 -1.794 -34.702 1.00 28.81 633 MET C N 1
ATOM 9547 C CA . MET C 3 349 ? -2.823 -1.431 -34.157 1.00 28.09 633 MET C CA 1
ATOM 9548 C C . MET C 3 349 ? -3.792 -2.542 -34.524 1.00 30.18 633 MET C C 1
ATOM 9549 O O . MET C 3 349 ? -4.665 -2.376 -35.385 1.00 32.40 633 MET C O 1
ATOM 9554 N N . PRO C 3 350 ? -3.656 -3.711 -33.888 1.00 32.25 634 PRO C N 1
ATOM 9555 C CA . PRO C 3 350 ? -4.365 -4.900 -34.383 1.00 33.02 634 PRO C CA 1
ATOM 9556 C C . PRO C 3 350 ? -5.846 -4.939 -34.048 1.00 33.03 634 PRO C C 1
ATOM 9557 O O . PRO C 3 350 ? -6.592 -5.662 -34.722 1.00 28.54 634 PRO C O 1
ATOM 9561 N N . LEU C 3 351 ? -6.302 -4.195 -33.045 1.00 32.39 635 LEU C N 1
ATOM 9562 C CA . LEU C 3 351 ? -7.702 -4.277 -32.665 1.00 33.93 635 LEU C CA 1
ATOM 9563 C C . LEU C 3 351 ? -8.584 -3.644 -33.740 1.00 37.44 635 LEU C C 1
ATOM 9564 O O . LEU C 3 351 ? -8.114 -2.944 -34.641 1.00 41.42 635 LEU C O 1
ATOM 9569 N N . ALA C 3 352 ? -9.885 -3.915 -33.642 1.00 35.54 636 ALA C N 1
ATOM 9570 C CA . ALA C 3 352 ? -10.824 -3.455 -34.657 1.00 31.16 636 ALA C CA 1
ATOM 9571 C C . ALA C 3 352 ? -10.800 -1.935 -34.765 1.00 31.42 636 ALA C C 1
ATOM 9572 O O . ALA C 3 352 ? -10.851 -1.224 -33.757 1.00 30.25 636 ALA C O 1
ATOM 9574 N N . SER C 3 353 ? -10.694 -1.444 -35.997 1.00 33.09 637 SER C N 1
ATOM 9575 C CA . SER C 3 353 ? -10.787 -0.018 -36.272 1.00 33.48 637 SER C CA 1
ATOM 9576 C C . SER C 3 353 ? -11.362 0.160 -37.667 1.00 28.44 637 SER C C 1
ATOM 9577 O O . SER C 3 353 ? -11.369 -0.769 -38.479 1.00 28.55 637 SER C O 1
ATOM 9580 N N . TYR C 3 354 ? -11.867 1.364 -37.935 1.00 32.25 638 TYR C N 1
ATOM 9581 C CA . TYR C 3 354 ? -12.343 1.652 -39.282 1.00 36.65 638 TYR C CA 1
ATOM 9582 C C . TYR C 3 354 ? -11.196 1.624 -40.281 1.00 34.73 638 TYR C C 1
ATOM 9583 O O . TYR C 3 354 ? -11.379 1.179 -41.421 1.00 33.80 638 TYR C O 1
ATOM 9592 N N . THR C 3 355 ? -10.006 2.061 -39.861 1.00 34.96 639 THR C N 1
ATOM 9593 C CA . THR C 3 355 ? -8.844 2.035 -40.744 1.00 36.16 639 THR C CA 1
ATOM 9594 C C . THR C 3 355 ? -8.567 0.621 -41.240 1.00 33.52 639 THR C C 1
ATOM 9595 O O . THR C 3 355 ? -8.435 0.390 -42.446 1.00 32.49 639 THR C O 1
ATOM 9599 N N . LEU C 3 356 ? -8.496 -0.344 -40.317 1.00 26.75 640 LEU C N 1
ATOM 9600 C CA . LEU C 3 356 ? -8.171 -1.720 -40.686 1.00 29.22 640 LEU C CA 1
ATOM 9601 C C . LEU C 3 356 ? -9.301 -2.366 -41.481 1.00 29.84 640 LEU C C 1
ATOM 9602 O O . LEU C 3 356 ? -9.059 -3.047 -42.489 1.00 32.18 640 LEU C O 1
ATOM 9607 N N . ALA C 3 357 ? -10.545 -2.175 -41.034 1.00 30.89 641 ALA C N 1
ATOM 9608 C CA . ALA C 3 357 ? -11.683 -2.742 -41.751 1.00 33.56 641 ALA C CA 1
ATOM 9609 C C . ALA C 3 357 ? -11.711 -2.258 -43.195 1.00 34.11 641 ALA C C 1
ATOM 9610 O O . ALA C 3 357 ? -11.866 -3.054 -44.131 1.00 35.39 641 ALA C O 1
ATOM 9612 N N . TRP C 3 358 ? -11.535 -0.953 -43.400 1.00 30.00 642 TRP C N 1
ATOM 9613 C CA . TRP C 3 358 ? -11.558 -0.422 -44.755 1.00 32.17 642 TRP C CA 1
ATOM 9614 C C . TRP C 3 358 ? -10.280 -0.726 -45.526 1.00 36.14 642 TRP C C 1
ATOM 9615 O O . TRP C 3 358 ? -10.300 -0.700 -46.760 1.00 41.88 642 TRP C O 1
ATOM 9626 N N . LEU C 3 359 ? -9.176 -1.022 -44.835 1.00 32.30 643 LEU C N 1
ATOM 9627 C CA . LEU C 3 359 ? -8.018 -1.586 -45.519 1.00 33.17 643 LEU C CA 1
ATOM 9628 C C . LEU C 3 359 ? -8.372 -2.927 -46.145 1.00 34.72 643 LEU C C 1
ATOM 9629 O O . LEU C 3 359 ? -8.063 -3.184 -47.314 1.00 34.92 643 LEU C O 1
ATOM 9634 N N . TYR C 3 360 ? -9.038 -3.795 -45.378 1.00 35.60 644 TYR C N 1
ATOM 9635 C CA . TYR C 3 360 ? -9.439 -5.090 -45.920 1.00 38.11 644 TYR C CA 1
ATOM 9636 C C . TYR C 3 360 ? -10.455 -4.930 -47.047 1.00 38.27 644 TYR C C 1
ATOM 9637 O O . TYR C 3 360 ? -10.332 -5.567 -48.104 1.00 37.11 644 TYR C O 1
ATOM 9646 N N . GLU C 3 361 ? -11.467 -4.080 -46.841 1.00 37.27 645 GLU C N 1
ATOM 9647 C CA . GLU C 3 361 ? -12.487 -3.881 -47.870 1.00 36.59 645 GLU C CA 1
ATOM 9648 C C . GLU C 3 361 ? -11.874 -3.347 -49.160 1.00 37.36 645 GLU C C 1
ATOM 9649 O O . GLU C 3 361 ? -12.135 -3.870 -50.251 1.00 39.38 645 GLU C O 1
ATOM 9655 N N . GLU C 3 362 ? -11.052 -2.301 -49.055 1.00 35.62 646 GLU C N 1
ATOM 9656 C CA . GLU C 3 362 ? -10.474 -1.709 -50.256 1.00 47.50 646 GLU C CA 1
ATOM 9657 C C . GLU C 3 362 ? -9.465 -2.642 -50.910 1.00 47.34 646 GLU C C 1
ATOM 9658 O O . GLU C 3 362 ? -9.311 -2.620 -52.137 1.00 50.44 646 GLU C O 1
ATOM 9664 N N . MET C 3 363 ? -8.779 -3.473 -50.122 1.00 45.65 647 MET C N 1
ATOM 9665 C CA . MET C 3 363 ? -7.977 -4.533 -50.722 1.00 46.09 647 MET C CA 1
ATOM 9666 C C . MET C 3 363 ? -8.847 -5.470 -51.546 1.00 46.92 647 MET C C 1
ATOM 9667 O O . MET C 3 363 ? -8.457 -5.888 -52.645 1.00 49.75 647 MET C O 1
ATOM 9672 N N . GLY C 3 364 ? -10.031 -5.811 -51.032 1.00 46.42 648 GLY C N 1
ATOM 9673 C CA . GLY C 3 364 ? -10.972 -6.582 -51.831 1.00 50.54 648 GLY C CA 1
ATOM 9674 C C . GLY C 3 364 ? -11.342 -5.882 -53.125 1.00 52.95 648 GLY C C 1
ATOM 9675 O O . GLY C 3 364 ? -11.355 -6.495 -54.198 1.00 53.14 648 GLY C O 1
ATOM 9676 N N . ASP C 3 365 ? -11.638 -4.580 -53.040 1.00 51.58 649 ASP C N 1
ATOM 9677 C CA . ASP C 3 365 ? -11.971 -3.804 -54.233 1.00 51.44 649 ASP C CA 1
ATOM 9678 C C . ASP C 3 365 ? -10.865 -3.889 -55.278 1.00 51.50 649 ASP C C 1
ATOM 9679 O O . ASP C 3 365 ? -11.114 -4.233 -56.439 1.00 50.01 649 ASP C O 1
ATOM 9684 N N . THR C 3 366 ? -9.630 -3.580 -54.877 1.00 52.40 650 THR C N 1
ATOM 9685 C CA . THR C 3 366 ? -8.538 -3.514 -55.844 1.00 54.90 650 THR C CA 1
ATOM 9686 C C . THR C 3 366 ? -8.192 -4.891 -56.397 1.00 52.22 650 THR C C 1
ATOM 9687 O O . THR C 3 366 ? -7.893 -5.025 -57.589 1.00 51.04 650 THR C O 1
ATOM 9691 N N . MET C 3 367 ? -8.220 -5.924 -55.552 1.00 50.32 651 MET C N 1
ATOM 9692 C CA . MET C 3 367 ? -7.990 -7.274 -56.055 1.00 51.63 651 MET C CA 1
ATOM 9693 C C . MET C 3 367 ? -9.052 -7.666 -57.073 1.00 50.69 651 MET C C 1
ATOM 9694 O O . MET C 3 367 ? -8.744 -8.294 -58.095 1.00 52.21 651 MET C O 1
ATOM 9699 N N . LEU C 3 368 ? -10.307 -7.285 -56.819 1.00 50.05 652 LEU C N 1
ATOM 9700 C CA . LEU C 3 368 ? -11.379 -7.615 -57.752 1.00 50.88 652 LEU C CA 1
ATOM 9701 C C . LEU C 3 368 ? -11.215 -6.874 -59.074 1.00 56.57 652 LEU C C 1
ATOM 9702 O O . LEU C 3 368 ? -11.378 -7.470 -60.144 1.00 57.33 652 LEU C O 1
ATOM 9707 N N . ASN C 3 369 ? -10.898 -5.576 -59.024 1.00 58.44 653 ASN C N 1
ATOM 9708 C CA . ASN C 3 369 ? -10.646 -4.825 -60.253 1.00 60.60 653 ASN C CA 1
ATOM 9709 C C . ASN C 3 369 ? -9.508 -5.453 -61.049 1.00 58.05 653 ASN C C 1
ATOM 9710 O O . ASN C 3 369 ? -9.650 -5.756 -62.245 1.00 57.59 653 ASN C O 1
ATOM 9715 N N . LYS C 3 370 ? -8.366 -5.660 -60.385 1.00 58.33 654 LYS C N 1
ATOM 9716 C CA . LYS C 3 370 ? -7.201 -6.259 -61.025 1.00 65.61 654 LYS C CA 1
ATOM 9717 C C . LYS C 3 370 ? -7.545 -7.587 -61.682 1.00 68.91 654 LYS C C 1
ATOM 9718 O O . LYS C 3 370 ? -7.106 -7.866 -62.804 1.00 71.23 654 LYS C O 1
ATOM 9724 N N . ALA C 3 371 ? -8.336 -8.421 -61.000 1.00 68.44 655 ALA C N 1
ATOM 9725 C CA . ALA C 3 371 ? -8.740 -9.690 -61.595 1.00 70.19 655 ALA C CA 1
ATOM 9726 C C . ALA C 3 371 ? -9.651 -9.474 -62.798 1.00 71.99 655 ALA C C 1
ATOM 9727 O O . ALA C 3 371 ? -9.496 -10.139 -63.829 1.00 75.95 655 ALA C O 1
ATOM 9729 N N . GLU C 3 372 ? -10.599 -8.540 -62.690 1.00 70.45 656 GLU C N 1
ATOM 9730 C CA . GLU C 3 372 ? -11.557 -8.297 -63.761 1.00 72.09 656 GLU C CA 1
ATOM 9731 C C . GLU C 3 372 ? -10.921 -7.668 -64.991 1.00 77.50 656 GLU C C 1
ATOM 9732 O O . GLU C 3 372 ? -11.562 -7.642 -66.048 1.00 81.73 656 GLU C O 1
ATOM 9738 N N . GLU C 3 373 ? -9.688 -7.167 -64.890 1.00 78.65 657 GLU C N 1
ATOM 9739 C CA . GLU C 3 373 ? -8.979 -6.776 -66.105 1.00 81.91 657 GLU C CA 1
ATOM 9740 C C . GLU C 3 373 ? -8.673 -7.958 -67.020 1.00 86.95 657 GLU C C 1
ATOM 9741 O O . GLU C 3 373 ? -8.308 -7.741 -68.180 1.00 89.77 657 GLU C O 1
ATOM 9747 N N . SER C 3 374 ? -8.810 -9.191 -66.535 1.00 88.60 658 SER C N 1
ATOM 9748 C CA . SER C 3 374 ? -8.631 -10.383 -67.353 1.00 91.12 658 SER C CA 1
ATOM 9749 C C . SER C 3 374 ? -9.935 -10.892 -67.957 1.00 92.95 658 SER C C 1
ATOM 9750 O O . SER C 3 374 ? -9.916 -11.891 -68.684 1.00 93.61 658 SER C O 1
ATOM 9753 N N . GLY C 3 375 ? -11.055 -10.229 -67.682 1.00 92.74 659 GLY C N 1
ATOM 9754 C CA . GLY C 3 375 ? -12.351 -10.704 -68.102 1.00 94.41 659 GLY C CA 1
ATOM 9755 C C . GLY C 3 375 ? -13.280 -10.867 -66.917 1.00 95.11 659 GLY C C 1
ATOM 9756 O O . GLY C 3 375 ? -12.840 -10.962 -65.766 1.00 92.33 659 GLY C O 1
ATOM 9757 N N . PRO C 3 376 ? -14.591 -10.902 -67.174 1.00 97.27 660 PRO C N 1
ATOM 9758 C CA . PRO C 3 376 ? -15.542 -11.006 -66.056 1.00 94.84 660 PRO C CA 1
ATOM 9759 C C . PRO C 3 376 ? -15.478 -12.341 -65.335 1.00 91.19 660 PRO C C 1
ATOM 9760 O O . PRO C 3 376 ? -15.753 -12.392 -64.130 1.00 89.69 660 PRO C O 1
ATOM 9764 N N . GLU C 3 377 ? -15.124 -13.420 -66.032 1.00 90.56 661 GLU C N 1
ATOM 9765 C CA . GLU C 3 377 ? -15.000 -14.725 -65.396 1.00 89.16 661 GLU C CA 1
ATOM 9766 C C . GLU C 3 377 ? -13.763 -14.769 -64.509 1.00 84.00 661 GLU C C 1
ATOM 9767 O O . GLU C 3 377 ? -12.669 -15.111 -64.970 1.00 84.63 661 GLU C O 1
ATOM 9773 N N . VAL C 3 378 ? -13.926 -14.413 -63.240 1.00 79.14 662 VAL C N 1
ATOM 9774 C CA . VAL C 3 378 ? -12.837 -14.453 -62.269 1.00 73.97 662 VAL C CA 1
ATOM 9775 C C . VAL C 3 378 ? -12.763 -15.870 -61.712 1.00 71.42 662 VAL C C 1
ATOM 9776 O O . VAL C 3 378 ? -13.799 -16.435 -61.330 1.00 73.89 662 VAL C O 1
ATOM 9780 N N . PRO C 3 379 ? -11.583 -16.488 -61.661 1.00 68.62 663 PRO C N 1
ATOM 9781 C CA . PRO C 3 379 ? -11.494 -17.868 -61.171 1.00 68.31 663 PRO C CA 1
ATOM 9782 C C . PRO C 3 379 ? -11.911 -17.976 -59.712 1.00 65.25 663 PRO C C 1
ATOM 9783 O O . PRO C 3 379 ? -11.876 -17.006 -58.952 1.00 60.27 663 PRO C O 1
ATOM 9787 N N . ALA C 3 380 ? -12.310 -19.194 -59.329 1.00 65.91 664 ALA C N 1
ATOM 9788 C CA . ALA C 3 380 ? -12.832 -19.428 -57.986 1.00 63.27 664 ALA C CA 1
ATOM 9789 C C . ALA C 3 380 ? -11.840 -18.982 -56.918 1.00 61.39 664 ALA C C 1
ATOM 9790 O O . ALA C 3 380 ? -12.176 -18.174 -56.043 1.00 58.31 664 ALA C O 1
ATOM 9792 N N . HIS C 3 381 ? -10.608 -19.486 -56.989 1.00 62.61 665 HIS C N 1
ATOM 9793 C CA . HIS C 3 381 ? -9.573 -19.186 -56.001 1.00 60.66 665 HIS C CA 1
ATOM 9794 C C . HIS C 3 381 ? -9.490 -17.696 -55.697 1.00 56.55 665 HIS C C 1
ATOM 9795 O O . HIS C 3 381 ? -9.666 -17.282 -54.544 1.00 58.11 665 HIS C O 1
ATOM 9813 N N . LEU C 3 383 ? -11.607 -15.303 -56.414 1.00 57.19 667 LEU C N 1
ATOM 9814 C CA . LEU C 3 383 ? -12.860 -14.901 -55.784 1.00 54.72 667 LEU C CA 1
ATOM 9815 C C . LEU C 3 383 ? -12.786 -15.155 -54.290 1.00 55.92 667 LEU C C 1
ATOM 9816 O O . LEU C 3 383 ? -12.968 -14.233 -53.483 1.00 52.33 667 LEU C O 1
ATOM 9821 N N . ASN C 3 384 ? -12.460 -16.403 -53.936 1.00 58.65 668 ASN C N 1
ATOM 9822 C CA . ASN C 3 384 ? -12.385 -16.774 -52.530 1.00 57.06 668 ASN C CA 1
ATOM 9823 C C . ASN C 3 384 ? -11.478 -15.817 -51.770 1.00 50.51 668 ASN C C 1
ATOM 9824 O O . ASN C 3 384 ? -11.878 -15.244 -50.749 1.00 48.76 668 ASN C O 1
ATOM 9829 N N . VAL C 3 385 ? -10.272 -15.581 -52.294 1.00 48.20 669 VAL C N 1
ATOM 9830 C CA . VAL C 3 385 ? -9.351 -14.682 -51.609 1.00 47.08 669 VAL C CA 1
ATOM 9831 C C . VAL C 3 385 ? -9.999 -13.317 -51.439 1.00 46.73 669 VAL C C 1
ATOM 9832 O O . VAL C 3 385 ? -10.073 -12.779 -50.325 1.00 49.86 669 VAL C O 1
ATOM 9836 N N . ILE C 3 386 ? -10.543 -12.774 -52.533 1.00 42.32 670 ILE C N 1
ATOM 9837 C CA . ILE C 3 386 ? -11.234 -11.490 -52.463 1.00 43.86 670 ILE C CA 1
ATOM 9838 C C . ILE C 3 386 ? -12.307 -11.543 -51.387 1.00 44.15 670 ILE C C 1
ATOM 9839 O O . ILE C 3 386 ? -12.376 -10.677 -50.504 1.00 48.26 670 ILE C O 1
ATOM 9844 N N . SER C 3 387 ? -13.119 -12.605 -51.411 1.00 42.24 671 SER C N 1
ATOM 9845 C CA . SER C 3 387 ? -14.189 -12.742 -50.432 1.00 43.43 671 SER C CA 1
ATOM 9846 C C . SER C 3 387 ? -13.634 -12.666 -49.018 1.00 42.84 671 SER C C 1
ATOM 9847 O O . SER C 3 387 ? -14.147 -11.915 -48.176 1.00 41.11 671 SER C O 1
ATOM 9850 N N . ARG C 3 388 ? -12.545 -13.399 -48.759 1.00 40.47 672 ARG C N 1
ATOM 9851 C CA . ARG C 3 388 ? -11.931 -13.386 -47.437 1.00 38.35 672 ARG C CA 1
ATOM 9852 C C . ARG C 3 388 ? -11.714 -11.956 -46.962 1.00 37.51 672 ARG C C 1
ATOM 9853 O O . ARG C 3 388 ? -12.131 -11.582 -45.858 1.00 38.42 672 ARG C O 1
ATOM 9861 N N . HIS C 3 389 ? -11.133 -11.120 -47.826 1.00 37.39 673 HIS C N 1
ATOM 9862 C CA . HIS C 3 389 ? -10.882 -9.739 -47.437 1.00 36.19 673 HIS C CA 1
ATOM 9863 C C . HIS C 3 389 ? -12.185 -9.031 -47.103 1.00 38.89 673 HIS C C 1
ATOM 9864 O O . HIS C 3 389 ? -12.332 -8.463 -46.012 1.00 42.31 673 HIS C O 1
ATOM 9871 N N . PHE C 3 390 ? -13.167 -9.107 -48.008 1.00 38.34 674 PHE C N 1
ATOM 9872 C CA . PHE C 3 390 ? -14.468 -8.518 -47.717 1.00 43.82 674 PHE C CA 1
ATOM 9873 C C . PHE C 3 390 ? -14.983 -9.021 -46.376 1.00 44.35 674 PHE C C 1
ATOM 9874 O O . PHE C 3 390 ? -15.379 -8.227 -45.512 1.00 35.74 674 PHE C O 1
ATOM 9882 N N . GLU C 3 391 ? -14.887 -10.338 -46.151 1.00 40.09 675 GLU C N 1
ATOM 9883 C CA . GLU C 3 391 ? -15.404 -10.906 -44.912 1.00 38.41 675 GLU C CA 1
ATOM 9884 C C . GLU C 3 391 ? -14.704 -10.291 -43.712 1.00 36.79 675 GLU C C 1
ATOM 9885 O O . GLU C 3 391 ? -15.355 -9.879 -42.741 1.00 35.12 675 GLU C O 1
ATOM 9891 N N . ASP C 3 392 ? -13.374 -10.179 -43.786 1.00 35.81 676 ASP C N 1
ATOM 9892 C CA . ASP C 3 392 ? -12.635 -9.580 -42.683 1.00 36.64 676 ASP C CA 1
ATOM 9893 C C . ASP C 3 392 ? -13.151 -8.178 -42.404 1.00 38.59 676 ASP C C 1
ATOM 9894 O O . ASP C 3 392 ? -13.444 -7.830 -41.252 1.00 38.02 676 ASP C O 1
ATOM 9899 N N . ALA C 3 393 ? -13.342 -7.384 -43.464 1.00 38.65 677 ALA C N 1
ATOM 9900 C CA . ALA C 3 393 ? -13.911 -6.055 -43.288 1.00 37.74 677 ALA C CA 1
ATOM 9901 C C . ALA C 3 393 ? -15.224 -6.146 -42.528 1.00 35.25 677 ALA C C 1
ATOM 9902 O O . ALA C 3 393 ? -15.395 -5.515 -41.476 1.00 39.56 677 ALA C O 1
ATOM 9904 N N . TYR C 3 394 ? -16.133 -6.997 -43.015 1.00 36.26 678 TYR C N 1
ATOM 9905 C CA . TYR C 3 394 ? -17.420 -7.175 -42.356 1.00 37.01 678 TYR C CA 1
ATOM 9906 C C . TYR C 3 394 ? -17.215 -7.477 -40.881 1.00 37.71 678 TYR C C 1
ATOM 9907 O O . TYR C 3 394 ? -17.771 -6.792 -40.007 1.00 33.72 678 TYR C O 1
ATOM 9916 N N . ASN C 3 395 ? -16.333 -8.441 -40.592 1.00 36.04 679 ASN C N 1
ATOM 9917 C CA . ASN C 3 395 ? -16.171 -8.900 -39.220 1.00 36.24 679 ASN C CA 1
ATOM 9918 C C . ASN C 3 395 ? -15.777 -7.750 -38.312 1.00 33.15 679 ASN C C 1
ATOM 9919 O O . ASN C 3 395 ? -16.265 -7.645 -37.181 1.00 31.18 679 ASN C O 1
ATOM 9924 N N . LEU C 3 396 ? -14.928 -6.851 -38.804 1.00 34.37 680 LEU C N 1
ATOM 9925 C CA . LEU C 3 396 ? -14.495 -5.768 -37.935 1.00 33.75 680 LEU C CA 1
ATOM 9926 C C . LEU C 3 396 ? -15.581 -4.715 -37.809 1.00 32.84 680 LEU C C 1
ATOM 9927 O O . LEU C 3 396 ? -15.851 -4.225 -36.705 1.00 33.56 680 LEU C O 1
ATOM 9932 N N . LEU C 3 397 ? -16.254 -4.399 -38.919 1.00 29.43 681 LEU C N 1
ATOM 9933 C CA . LEU C 3 397 ? -17.281 -3.367 -38.858 1.00 32.89 681 LEU C CA 1
ATOM 9934 C C . LEU C 3 397 ? -18.441 -3.823 -37.989 1.00 35.31 681 LEU C C 1
ATOM 9935 O O . LEU C 3 397 ? -19.023 -3.019 -37.248 1.00 35.68 681 LEU C O 1
ATOM 9940 N N . TYR C 3 398 ? -18.762 -5.121 -38.046 1.00 38.10 682 TYR C N 1
ATOM 9941 C CA . TYR C 3 398 ? -19.770 -5.693 -37.160 1.00 38.09 682 TYR C CA 1
ATOM 9942 C C . TYR C 3 398 ? -19.478 -5.352 -35.710 1.00 37.11 682 TYR C C 1
ATOM 9943 O O . TYR C 3 398 ? -20.394 -5.053 -34.935 1.00 35.37 682 TYR C O 1
ATOM 9952 N N . ILE C 3 399 ? -18.203 -5.405 -35.322 1.00 35.16 683 ILE C N 1
ATOM 9953 C CA . ILE C 3 399 ? -17.847 -5.084 -33.948 1.00 34.56 683 ILE C CA 1
ATOM 9954 C C . ILE C 3 399 ? -17.970 -3.587 -33.712 1.00 31.11 683 ILE C C 1
ATOM 9955 O O . ILE C 3 399 ? -18.472 -3.147 -32.671 1.00 30.75 683 ILE C O 1
ATOM 9960 N N . LEU C 3 400 ? -17.549 -2.782 -34.689 1.00 31.00 684 LEU C N 1
ATOM 9961 C CA . LEU C 3 400 ? -17.397 -1.354 -34.444 1.00 31.32 684 LEU C CA 1
ATOM 9962 C C . LEU C 3 400 ? -18.736 -0.627 -34.428 1.00 31.80 684 LEU C C 1
ATOM 9963 O O . LEU C 3 400 ? -18.965 0.227 -33.566 1.00 28.36 684 LEU C O 1
ATOM 9968 N N . CYS C 3 401 ? -19.631 -0.949 -35.366 1.00 32.74 685 CYS C N 1
ATOM 9969 C CA . CYS C 3 401 ? -20.867 -0.186 -35.492 1.00 34.46 685 CYS C CA 1
ATOM 9970 C C . CYS C 3 401 ? -22.098 -1.056 -35.709 1.00 36.20 685 CYS C C 1
ATOM 9971 O O . CYS C 3 401 ? -23.163 -0.519 -36.041 1.00 37.60 685 CYS C O 1
ATOM 9974 N N . GLY C 3 402 ? -21.999 -2.368 -35.544 1.00 33.86 686 GLY C N 1
ATOM 9975 C CA . GLY C 3 402 ? -23.183 -3.196 -35.518 1.00 32.16 686 GLY C CA 1
ATOM 9976 C C . GLY C 3 402 ? -23.495 -3.833 -36.863 1.00 38.19 686 GLY C C 1
ATOM 9977 O O . GLY C 3 402 ? -23.020 -3.411 -37.921 1.00 42.57 686 GLY C O 1
ATOM 9978 N N . GLU C 3 403 ? -24.335 -4.866 -36.800 1.00 40.00 687 GLU C N 1
ATOM 9979 C CA . GLU C 3 403 ? -24.703 -5.639 -37.980 1.00 47.09 687 GLU C CA 1
ATOM 9980 C C . GLU C 3 403 ? -25.481 -4.809 -38.998 1.00 47.58 687 GLU C C 1
ATOM 9981 O O . GLU C 3 403 ? -25.331 -5.013 -40.209 1.00 45.31 687 GLU C O 1
ATOM 9987 N N . ASP C 3 404 ? -26.305 -3.873 -38.534 1.00 49.76 688 ASP C N 1
ATOM 9988 C CA . ASP C 3 404 ? -27.243 -3.154 -39.389 1.00 51.16 688 ASP C CA 1
ATOM 9989 C C . ASP C 3 404 ? -26.700 -1.831 -39.915 1.00 45.75 688 ASP C C 1
ATOM 9990 O O . ASP C 3 404 ? -27.424 -1.122 -40.621 1.00 43.37 688 ASP C O 1
ATOM 9995 N N . HIS C 3 405 ? -25.458 -1.481 -39.594 1.00 43.72 689 HIS C N 1
ATOM 9996 C CA . HIS C 3 405 ? -24.902 -0.210 -40.034 1.00 41.44 689 HIS C CA 1
ATOM 9997 C C . HIS C 3 405 ? -24.618 -0.230 -41.532 1.00 45.03 689 HIS C C 1
ATOM 9998 O O . HIS C 3 405 ? -24.366 -1.282 -42.126 1.00 46.83 689 HIS C O 1
ATOM 10005 N N . ASP C 3 406 ? -24.652 0.960 -42.140 1.00 48.20 690 ASP C N 1
ATOM 10006 C CA . ASP C 3 406 ? -24.412 1.075 -43.577 1.00 46.72 690 ASP C CA 1
ATOM 10007 C C . ASP C 3 406 ? -23.035 0.537 -43.964 1.00 39.64 690 ASP C C 1
ATOM 10008 O O . ASP C 3 406 ? -22.895 -0.140 -44.988 1.00 41.07 690 ASP C O 1
ATOM 10013 N N . TYR C 3 407 ? -22.005 0.833 -43.164 1.00 38.62 691 TYR C N 1
ATOM 10014 C CA . TYR C 3 407 ? -20.664 0.327 -43.463 1.00 41.37 691 TYR C CA 1
ATOM 10015 C C . TYR C 3 407 ? -20.649 -1.199 -43.481 1.00 42.89 691 TYR C C 1
ATOM 10016 O O . TYR C 3 407 ? -20.202 -1.828 -44.455 1.00 46.96 691 TYR C O 1
ATOM 10025 N N . THR C 3 408 ? -21.136 -1.808 -42.396 1.00 41.18 692 THR C N 1
ATOM 10026 C CA . THR C 3 408 ? -21.155 -3.262 -42.282 1.00 42.73 692 THR C CA 1
ATOM 10027 C C . THR C 3 408 ? -21.962 -3.892 -43.408 1.00 44.34 692 THR C C 1
ATOM 10028 O O . THR C 3 408 ? -21.535 -4.885 -44.009 1.00 48.62 692 THR C O 1
ATOM 10032 N N . VAL C 3 409 ? -23.129 -3.320 -43.711 1.00 44.11 693 VAL C N 1
ATOM 10033 C CA . VAL C 3 409 ? -23.966 -3.854 -44.781 1.00 43.44 693 VAL C CA 1
ATOM 10034 C C . VAL C 3 409 ? -23.247 -3.754 -46.119 1.00 41.26 693 VAL C C 1
ATOM 10035 O O . VAL C 3 409 ? -23.359 -4.645 -46.967 1.00 45.27 693 VAL C O 1
ATOM 10039 N N . ALA C 3 410 ? -22.485 -2.679 -46.329 1.00 42.02 694 ALA C N 1
ATOM 10040 C CA . ALA C 3 410 ? -21.758 -2.535 -47.587 1.00 47.77 694 ALA C CA 1
ATOM 10041 C C . ALA C 3 410 ? -20.705 -3.628 -47.736 1.00 47.39 694 ALA C C 1
ATOM 10042 O O . ALA C 3 410 ? -20.640 -4.314 -48.769 1.00 50.06 694 ALA C O 1
ATOM 10044 N N . ALA C 3 411 ? -19.883 -3.824 -46.699 1.00 43.31 695 ALA C N 1
ATOM 10045 C CA . ALA C 3 411 ? -18.863 -4.869 -46.766 1.00 41.63 695 ALA C CA 1
ATOM 10046 C C . ALA C 3 411 ? -19.495 -6.246 -46.962 1.00 42.05 695 ALA C C 1
ATOM 10047 O O . ALA C 3 411 ? -19.054 -7.033 -47.813 1.00 43.97 695 ALA C O 1
ATOM 10049 N N . GLY C 3 412 ? -20.542 -6.550 -46.188 1.00 42.51 696 GLY C N 1
ATOM 10050 C CA . GLY C 3 412 ? -21.223 -7.826 -46.348 1.00 44.69 696 GLY C CA 1
ATOM 10051 C C . GLY C 3 412 ? -21.829 -8.009 -47.725 1.00 45.86 696 GLY C C 1
ATOM 10052 O O . GLY C 3 412 ? -21.862 -9.126 -48.253 1.00 46.89 696 GLY C O 1
ATOM 10053 N N . THR C 3 413 ? -22.308 -6.920 -48.329 1.00 48.80 697 THR C N 1
ATOM 10054 C CA . THR C 3 413 ? -22.875 -6.994 -49.670 1.00 55.38 697 THR C CA 1
ATOM 10055 C C . THR C 3 413 ? -21.804 -7.351 -50.692 1.00 58.03 697 THR C C 1
ATOM 10056 O O . THR C 3 413 ? -22.015 -8.217 -51.554 1.00 65.97 697 THR C O 1
ATOM 10060 N N . LYS C 3 414 ? -20.644 -6.701 -50.610 1.00 53.29 698 LYS C N 1
ATOM 10061 C CA . LYS C 3 414 ? -19.542 -7.043 -51.509 1.00 53.03 698 LYS C CA 1
ATOM 10062 C C . LYS C 3 414 ? -19.134 -8.513 -51.344 1.00 51.44 698 LYS C C 1
ATOM 10063 O O . LYS C 3 414 ? -18.979 -9.248 -52.334 1.00 54.50 698 LYS C O 1
ATOM 10079 N N . THR C 3 416 ? -21.023 -11.128 -50.224 1.00 57.36 700 THR C N 1
ATOM 10080 C CA . THR C 3 416 ? -22.054 -12.017 -50.751 1.00 60.23 700 THR C CA 1
ATOM 10081 C C . THR C 3 416 ? -22.066 -12.023 -52.278 1.00 64.33 700 THR C C 1
ATOM 10082 O O . THR C 3 416 ? -22.247 -13.076 -52.894 1.00 71.50 700 THR C O 1
ATOM 10086 N N . ALA C 3 417 ? -21.870 -10.851 -52.891 1.00 61.86 701 ALA C N 1
ATOM 10087 C CA . ALA C 3 417 ? -21.739 -10.803 -54.346 1.00 65.29 701 ALA C CA 1
ATOM 10088 C C . ALA C 3 417 ? -20.591 -11.691 -54.814 1.00 66.57 701 ALA C C 1
ATOM 10089 O O . ALA C 3 417 ? -20.742 -12.493 -55.753 1.00 67.67 701 ALA C O 1
ATOM 10091 N N . CYS C 3 418 ? -19.435 -11.572 -54.150 1.00 63.49 702 CYS C N 1
ATOM 10092 C CA . CYS C 3 418 ? -18.301 -12.433 -54.466 1.00 63.34 702 CYS C CA 1
ATOM 10093 C C . CYS C 3 418 ? -18.690 -13.904 -54.435 1.00 62.52 702 CYS C C 1
ATOM 10094 O O . CYS C 3 418 ? -18.411 -14.651 -55.380 1.00 66.89 702 CYS C O 1
ATOM 10097 N N . GLU C 3 419 ? -19.345 -14.340 -53.355 1.00 61.68 703 GLU C N 1
ATOM 10098 C CA . GLU C 3 419 ? -19.703 -15.753 -53.251 1.00 65.43 703 GLU C CA 1
ATOM 10099 C C . GLU C 3 419 ? -20.706 -16.164 -54.325 1.00 69.81 703 GLU C C 1
ATOM 10100 O O . GLU C 3 419 ? -20.665 -17.298 -54.817 1.00 69.27 703 GLU C O 1
ATOM 10106 N N . GLU C 3 420 ? -21.614 -15.258 -54.705 1.00 72.95 704 GLU C N 1
ATOM 10107 C CA . GLU C 3 420 ? -22.567 -15.585 -55.762 1.00 77.15 704 GLU C CA 1
ATOM 10108 C C . GLU C 3 420 ? -21.878 -15.754 -57.108 1.00 78.14 704 GLU C C 1
ATOM 10109 O O . GLU C 3 420 ? -22.387 -16.472 -57.977 1.00 80.81 704 GLU C O 1
ATOM 10115 N N . ARG C 3 421 ? -20.730 -15.103 -57.311 1.00 74.03 705 ARG C N 1
ATOM 10116 C CA . ARG C 3 421 ? -20.007 -15.311 -58.563 1.00 69.78 705 ARG C CA 1
ATOM 10117 C C . ARG C 3 421 ? -19.222 -16.621 -58.610 1.00 69.56 705 ARG C C 1
ATOM 10118 O O . ARG C 3 421 ? -18.647 -16.933 -59.658 1.00 67.93 705 ARG C O 1
ATOM 10126 N N . LEU C 3 422 ? -19.184 -17.395 -57.527 1.00 73.20 706 LEU C N 1
ATOM 10127 C CA . LEU C 3 422 ? -18.408 -18.630 -57.528 1.00 76.04 706 LEU C CA 1
ATOM 10128 C C . LEU C 3 422 ? -19.064 -19.671 -58.434 1.00 85.72 706 LEU C C 1
ATOM 10129 O O . LEU C 3 422 ? -20.295 -19.737 -58.515 1.00 89.36 706 LEU C O 1
ATOM 10134 N N . PRO C 3 423 ? -18.275 -20.497 -59.125 1.00 88.56 707 PRO C N 1
ATOM 10135 C CA . PRO C 3 423 ? -18.866 -21.557 -59.950 1.00 91.24 707 PRO C CA 1
ATOM 10136 C C . PRO C 3 423 ? -19.588 -22.583 -59.090 1.00 92.19 707 PRO C C 1
ATOM 10137 O O . PRO C 3 423 ? -19.309 -22.744 -57.900 1.00 91.27 707 PRO C O 1
ATOM 10141 N N . ALA C 3 424 ? -20.534 -23.278 -59.720 1.00 95.05 708 ALA C N 1
ATOM 10142 C CA . ALA C 3 424 ? -21.445 -24.201 -59.038 1.00 95.37 708 ALA C CA 1
ATOM 10143 C C . ALA C 3 424 ? -20.735 -25.155 -58.082 1.00 96.68 708 ALA C C 1
ATOM 10144 O O . ALA C 3 424 ? -20.912 -25.069 -56.865 1.00 96.79 708 ALA C O 1
ATOM 10146 N N . MET D 4 4 ? 10.336 -50.278 8.617 1.00 107.91 288 MET D N 1
ATOM 10147 C CA . MET D 4 4 ? 10.570 -50.221 10.055 1.00 109.26 288 MET D CA 1
ATOM 10148 C C . MET D 4 4 ? 11.626 -51.233 10.483 1.00 110.58 288 MET D C 1
ATOM 10149 O O . MET D 4 4 ? 12.398 -50.976 11.411 1.00 110.16 288 MET D O 1
ATOM 10154 N N . ALA D 4 5 ? 11.648 -52.386 9.808 1.00 111.08 289 ALA D N 1
ATOM 10155 C CA . ALA D 4 5 ? 12.680 -53.387 10.059 1.00 108.26 289 ALA D CA 1
ATOM 10156 C C . ALA D 4 5 ? 14.067 -52.761 9.971 1.00 105.45 289 ALA D C 1
ATOM 10157 O O . ALA D 4 5 ? 14.858 -52.826 10.918 1.00 106.88 289 ALA D O 1
ATOM 10159 N N . ASN D 4 6 ? 14.368 -52.138 8.833 1.00 100.95 290 ASN D N 1
ATOM 10160 C CA . ASN D 4 6 ? 15.537 -51.283 8.683 1.00 97.75 290 ASN D CA 1
ATOM 10161 C C . ASN D 4 6 ? 15.371 -50.417 7.441 1.00 90.62 290 ASN D C 1
ATOM 10162 O O . ASN D 4 6 ? 15.663 -50.866 6.325 1.00 89.23 290 ASN D O 1
ATOM 10167 N N . PRO D 4 7 ? 14.902 -49.175 7.590 1.00 85.29 291 PRO D N 1
ATOM 10168 C CA . PRO D 4 7 ? 14.767 -48.301 6.416 1.00 82.23 291 PRO D CA 1
ATOM 10169 C C . PRO D 4 7 ? 16.100 -47.814 5.888 1.00 77.46 291 PRO D C 1
ATOM 10170 O O . PRO D 4 7 ? 16.180 -47.413 4.720 1.00 77.82 291 PRO D O 1
ATOM 10174 N N . LEU D 4 8 ? 17.144 -47.844 6.712 1.00 73.49 292 LEU D N 1
ATOM 10175 C CA . LEU D 4 8 ? 18.469 -47.369 6.343 1.00 70.30 292 LEU D CA 1
ATOM 10176 C C . LEU D 4 8 ? 19.273 -48.406 5.570 1.00 71.38 292 LEU D C 1
ATOM 10177 O O . LEU D 4 8 ? 20.422 -48.129 5.209 1.00 75.29 292 LEU D O 1
ATOM 10182 N N . ALA D 4 9 ? 18.705 -49.581 5.308 1.00 67.30 293 ALA D N 1
ATOM 10183 C CA . ALA D 4 9 ? 19.441 -50.625 4.613 1.00 65.60 293 ALA D CA 1
ATOM 10184 C C . ALA D 4 9 ? 19.746 -50.192 3.180 1.00 66.71 293 ALA D C 1
ATOM 10185 O O . ALA D 4 9 ? 18.898 -49.582 2.522 1.00 66.85 293 ALA D O 1
ATOM 10187 N N . PRO D 4 10 ? 20.944 -50.484 2.678 1.00 67.21 294 PRO D N 1
ATOM 10188 C CA . PRO D 4 10 ? 21.300 -50.061 1.319 1.00 64.64 294 PRO D CA 1
ATOM 10189 C C . PRO D 4 10 ? 20.373 -50.655 0.268 1.00 65.41 294 PRO D C 1
ATOM 10190 O O . PRO D 4 10 ? 19.935 -51.803 0.368 1.00 67.58 294 PRO D O 1
ATOM 10194 N N . TYR D 4 11 ? 20.084 -49.850 -0.750 1.00 63.80 295 TYR D N 1
ATOM 10195 C CA . TYR D 4 11 ? 19.247 -50.271 -1.861 1.00 65.03 295 TYR D CA 1
ATOM 10196 C C . TYR D 4 11 ? 20.061 -51.068 -2.872 1.00 72.02 295 TYR D C 1
ATOM 10197 O O . TYR D 4 11 ? 21.250 -50.813 -3.084 1.00 72.61 295 TYR D O 1
ATOM 10206 N N . THR D 4 12 ? 19.405 -52.032 -3.511 1.00 74.81 296 THR D N 1
ATOM 10207 C CA . THR D 4 12 ? 19.983 -52.624 -4.705 1.00 75.01 296 THR D CA 1
ATOM 10208 C C . THR D 4 12 ? 19.892 -51.633 -5.862 1.00 73.38 296 THR D C 1
ATOM 10209 O O . THR D 4 12 ? 19.128 -50.664 -5.824 1.00 71.26 296 THR D O 1
ATOM 10213 N N . LEU D 4 13 ? 20.695 -51.872 -6.895 1.00 72.66 297 LEU D N 1
ATOM 10214 C CA . LEU D 4 13 ? 20.666 -50.982 -8.052 1.00 72.20 297 LEU D CA 1
ATOM 10215 C C . LEU D 4 13 ? 19.319 -50.986 -8.769 1.00 71.73 297 LEU D C 1
ATOM 10216 O O . LEU D 4 13 ? 18.870 -49.899 -9.176 1.00 70.16 297 LEU D O 1
ATOM 10221 N N . PRO D 4 14 ? 18.637 -52.123 -8.968 1.00 72.17 298 PRO D N 1
ATOM 10222 C CA . PRO D 4 14 ? 17.241 -52.042 -9.432 1.00 68.94 298 PRO D CA 1
ATOM 10223 C C . PRO D 4 14 ? 16.363 -51.233 -8.498 1.00 62.73 298 PRO D C 1
ATOM 10224 O O . PRO D 4 14 ? 15.519 -50.456 -8.959 1.00 59.71 298 PRO D O 1
ATOM 10228 N N . GLN D 4 15 ? 16.550 -51.403 -7.187 1.00 61.06 299 GLN D N 1
ATOM 10229 C CA . GLN D 4 15 ? 15.809 -50.623 -6.202 1.00 60.79 299 GLN D CA 1
ATOM 10230 C C . GLN D 4 15 ? 16.059 -49.129 -6.377 1.00 59.53 299 GLN D C 1
ATOM 10231 O O . GLN D 4 15 ? 15.129 -48.320 -6.275 1.00 59.22 299 GLN D O 1
ATOM 10237 N N . ILE D 4 16 ? 17.311 -48.746 -6.638 1.00 55.12 300 ILE D N 1
ATOM 10238 C CA . ILE D 4 16 ? 17.631 -47.340 -6.862 1.00 54.93 300 ILE D CA 1
ATOM 10239 C C . ILE D 4 16 ? 16.981 -46.843 -8.146 1.00 53.55 300 ILE D C 1
ATOM 10240 O O . ILE D 4 16 ? 16.483 -45.712 -8.208 1.00 53.76 300 ILE D O 1
ATOM 10245 N N . ALA D 4 17 ? 16.965 -47.681 -9.188 1.00 50.89 301 ALA D N 1
ATOM 10246 C CA . ALA D 4 17 ? 16.399 -47.257 -10.465 1.00 52.18 301 ALA D CA 1
ATOM 10247 C C . ALA D 4 17 ? 14.901 -46.997 -10.363 1.00 54.67 301 ALA D C 1
ATOM 10248 O O . ALA D 4 17 ? 14.358 -46.198 -11.135 1.00 55.32 301 ALA D O 1
ATOM 10250 N N . THR D 4 18 ? 14.219 -47.655 -9.429 1.00 56.09 302 THR D N 1
ATOM 10251 C CA . THR D 4 18 ? 12.800 -47.404 -9.196 1.00 56.10 302 THR D CA 1
ATOM 10252 C C . THR D 4 18 ? 12.565 -45.976 -8.717 1.00 55.37 302 THR D C 1
ATOM 10253 O O . THR D 4 18 ? 11.538 -45.371 -9.018 1.00 55.05 302 THR D O 1
ATOM 10267 N N . VAL D 4 20 ? 14.896 -43.025 -8.891 1.00 51.11 304 VAL D N 1
ATOM 10268 C CA . VAL D 4 20 ? 15.478 -41.871 -9.560 1.00 50.09 304 VAL D CA 1
ATOM 10269 C C . VAL D 4 20 ? 15.683 -42.115 -11.048 1.00 52.54 304 VAL D C 1
ATOM 10270 O O . VAL D 4 20 ? 15.748 -43.257 -11.509 1.00 52.11 304 VAL D O 1
ATOM 10274 N N . GLN D 4 21 ? 15.790 -41.019 -11.793 1.00 50.56 305 GLN D N 1
ATOM 10275 C CA . GLN D 4 21 ? 15.997 -41.051 -13.234 1.00 52.40 305 GLN D CA 1
ATOM 10276 C C . GLN D 4 21 ? 17.233 -40.229 -13.556 1.00 52.62 305 GLN D C 1
ATOM 10277 O O . GLN D 4 21 ? 17.280 -39.032 -13.253 1.00 50.22 305 GLN D O 1
ATOM 10283 N N . VAL D 4 22 ? 18.237 -40.871 -14.145 1.00 52.87 306 VAL D N 1
ATOM 10284 C CA . VAL D 4 22 ? 19.416 -40.161 -14.617 1.00 55.22 306 VAL D CA 1
ATOM 10285 C C . VAL D 4 22 ? 19.108 -39.538 -15.966 1.00 55.20 306 VAL D C 1
ATOM 10286 O O . VAL D 4 22 ? 18.496 -40.173 -16.823 1.00 58.73 306 VAL D O 1
ATOM 10301 N N . HIS D 4 24 ? 21.004 -37.973 -19.256 1.00 53.81 308 HIS D N 1
ATOM 10302 C CA . HIS D 4 24 ? 22.231 -37.804 -20.015 1.00 57.70 308 HIS D CA 1
ATOM 10303 C C . HIS D 4 24 ? 22.378 -36.343 -20.427 1.00 54.33 308 HIS D C 1
ATOM 10304 O O . HIS D 4 24 ? 21.378 -35.636 -20.580 1.00 51.93 308 HIS D O 1
ATOM 10311 N N . VAL D 4 25 ? 23.618 -35.886 -20.587 1.00 52.83 309 VAL D N 1
ATOM 10312 C CA . VAL D 4 25 ? 23.815 -34.501 -21.027 1.00 51.20 309 VAL D CA 1
ATOM 10313 C C . VAL D 4 25 ? 23.119 -34.304 -22.367 1.00 42.99 309 VAL D C 1
ATOM 10314 O O . VAL D 4 25 ? 23.158 -35.210 -23.226 1.00 41.57 309 VAL D O 1
ATOM 10318 N N . PRO D 4 26 ? 22.405 -33.200 -22.576 1.00 39.66 310 PRO D N 1
ATOM 10319 C CA . PRO D 4 26 ? 21.769 -32.977 -23.879 1.00 37.33 310 PRO D CA 1
ATOM 10320 C C . PRO D 4 26 ? 22.809 -32.912 -24.986 1.00 34.00 310 PRO D C 1
ATOM 10321 O O . PRO D 4 26 ? 23.882 -32.330 -24.820 1.00 37.10 310 PRO D O 1
ATOM 10325 N N . GLY D 4 27 ? 22.486 -33.530 -26.117 1.00 32.52 311 GLY D N 1
ATOM 10326 C CA . GLY D 4 27 ? 23.319 -33.429 -27.301 1.00 34.16 311 GLY D CA 1
ATOM 10327 C C . GLY D 4 27 ? 23.441 -31.995 -27.790 1.00 34.37 311 GLY D C 1
ATOM 10328 O O . GLY D 4 27 ? 22.516 -31.202 -27.610 1.00 39.70 311 GLY D O 1
ATOM 10340 N N . GLY D 4 29 ? 26.250 -32.150 -26.309 1.00 38.75 313 GLY D N 1
ATOM 10341 C CA . GLY D 4 29 ? 27.075 -32.282 -25.125 1.00 43.50 313 GLY D CA 1
ATOM 10342 C C . GLY D 4 29 ? 27.805 -31.058 -24.604 1.00 46.45 313 GLY D C 1
ATOM 10343 O O . GLY D 4 29 ? 28.112 -31.001 -23.417 1.00 48.49 313 GLY D O 1
ATOM 10344 N N . ARG D 4 30 ? 28.096 -30.078 -25.461 1.00 42.95 314 ARG D N 1
ATOM 10345 C CA . ARG D 4 30 ? 28.933 -28.958 -25.052 1.00 42.28 314 ARG D CA 1
ATOM 10346 C C . ARG D 4 30 ? 28.435 -27.659 -25.675 1.00 40.36 314 ARG D C 1
ATOM 10347 O O . ARG D 4 30 ? 27.546 -27.648 -26.531 1.00 39.43 314 ARG D O 1
ATOM 10355 N N . CYS D 4 31 ? 29.015 -26.554 -25.211 1.00 37.49 315 CYS D N 1
ATOM 10356 C CA . CYS D 4 31 ? 28.694 -25.213 -25.676 1.00 38.22 315 CYS D CA 1
ATOM 10357 C C . CYS D 4 31 ? 29.956 -24.522 -26.177 1.00 36.44 315 CYS D C 1
ATOM 10358 O O . CYS D 4 31 ? 31.076 -24.874 -25.797 1.00 35.57 315 CYS D O 1
ATOM 10361 N N . LEU D 4 32 ? 29.760 -23.520 -27.036 1.00 35.27 316 LEU D N 1
ATOM 10362 C CA . LEU D 4 32 ? 30.852 -22.786 -27.662 1.00 34.59 316 LEU D CA 1
ATOM 10363 C C . LEU D 4 32 ? 30.580 -21.290 -27.587 1.00 32.88 316 LEU D C 1
ATOM 10364 O O . LEU D 4 32 ? 29.446 -20.847 -27.794 1.00 32.01 316 LEU D O 1
ATOM 10369 N N . TYR D 4 33 ? 31.629 -20.514 -27.314 1.00 30.55 317 TYR D N 1
ATOM 10370 C CA . TYR D 4 33 ? 31.517 -19.075 -27.111 1.00 30.20 317 TYR D CA 1
ATOM 10371 C C . TYR D 4 33 ? 32.578 -18.357 -27.927 1.00 34.48 317 TYR D C 1
ATOM 10372 O O . TYR D 4 33 ? 33.693 -18.861 -28.082 1.00 29.09 317 TYR D O 1
ATOM 10381 N N . THR D 4 34 ? 32.236 -17.178 -28.441 1.00 32.15 318 THR D N 1
ATOM 10382 C CA . THR D 4 34 ? 33.219 -16.371 -29.153 1.00 32.68 318 THR D CA 1
ATOM 10383 C C . THR D 4 34 ? 34.071 -15.602 -28.153 1.00 36.26 318 THR D C 1
ATOM 10384 O O . THR D 4 34 ? 33.574 -15.145 -27.123 1.00 37.75 318 THR D O 1
ATOM 10399 N N . HIS D 4 36 ? 35.762 -12.967 -29.142 1.00 40.00 320 HIS D N 1
ATOM 10400 C CA . HIS D 4 36 ? 35.859 -11.630 -29.715 1.00 40.25 320 HIS D CA 1
ATOM 10401 C C . HIS D 4 36 ? 34.499 -11.085 -30.135 1.00 40.12 320 HIS D C 1
ATOM 10402 O O . HIS D 4 36 ? 33.570 -11.848 -30.402 1.00 37.06 320 HIS D O 1
ATOM 10409 N N . ASP D 4 37 ? 34.394 -9.758 -30.189 1.00 40.19 321 ASP D N 1
ATOM 10410 C CA . ASP D 4 37 ? 33.256 -9.129 -30.844 1.00 40.92 321 ASP D CA 1
ATOM 10411 C C . ASP D 4 37 ? 33.206 -9.566 -32.302 1.00 39.89 321 ASP D C 1
ATOM 10412 O O . ASP D 4 37 ? 34.242 -9.747 -32.949 1.00 39.88 321 ASP D O 1
ATOM 10417 N N . LEU D 4 38 ? 31.994 -9.746 -32.818 1.00 34.87 322 LEU D N 1
ATOM 10418 C CA . LEU D 4 38 ? 31.789 -10.197 -34.187 1.00 31.26 322 LEU D CA 1
ATOM 10419 C C . LEU D 4 38 ? 30.730 -9.334 -34.854 1.00 33.61 322 LEU D C 1
ATOM 10420 O O . LEU D 4 38 ? 29.670 -9.084 -34.271 1.00 36.74 322 LEU D O 1
ATOM 10425 N N . GLU D 4 39 ? 31.022 -8.885 -36.069 1.00 32.38 323 GLU D N 1
ATOM 10426 C CA . GLU D 4 39 ? 30.034 -8.240 -36.912 1.00 34.62 323 GLU D CA 1
ATOM 10427 C C . GLU D 4 39 ? 29.172 -9.298 -37.596 1.00 37.05 323 GLU D C 1
ATOM 10428 O O . GLU D 4 39 ? 29.619 -10.429 -37.804 1.00 33.17 323 GLU D O 1
ATOM 10434 N N . PRO D 4 40 ? 27.928 -8.963 -37.940 1.00 37.46 324 PRO D N 1
ATOM 10435 C CA . PRO D 4 40 ? 27.099 -9.913 -38.691 1.00 37.24 324 PRO D CA 1
ATOM 10436 C C . PRO D 4 40 ? 27.763 -10.272 -40.012 1.00 37.76 324 PRO D C 1
ATOM 10437 O O . PRO D 4 40 ? 28.222 -9.399 -40.752 1.00 35.72 324 PRO D O 1
ATOM 10441 N N . GLY D 4 41 ? 27.828 -11.572 -40.295 1.00 34.89 325 GLY D N 1
ATOM 10442 C CA . GLY D 4 41 ? 28.444 -12.066 -41.506 1.00 35.64 325 GLY D CA 1
ATOM 10443 C C . GLY D 4 41 ? 29.926 -12.362 -41.409 1.00 36.52 325 GLY D C 1
ATOM 10444 O O . GLY D 4 41 ? 30.494 -12.908 -42.363 1.00 42.63 325 GLY D O 1
ATOM 10445 N N . SER D 4 42 ? 30.573 -12.023 -40.300 1.00 35.03 326 SER D N 1
ATOM 10446 C CA . SER D 4 42 ? 31.999 -12.275 -40.166 1.00 39.05 326 SER D CA 1
ATOM 10447 C C . SER D 4 42 ? 32.278 -13.765 -40.011 1.00 35.92 326 SER D C 1
ATOM 10448 O O . SER D 4 42 ? 31.510 -14.501 -39.388 1.00 35.14 326 SER D O 1
ATOM 10451 N N . ILE D 4 43 ? 33.400 -14.202 -40.583 1.00 33.12 327 ILE D N 1
ATOM 10452 C CA . ILE D 4 43 ? 33.841 -15.582 -40.417 1.00 37.49 327 ILE D CA 1
ATOM 10453 C C . ILE D 4 43 ? 34.389 -15.773 -39.012 1.00 40.09 327 ILE D C 1
ATOM 10454 O O . ILE D 4 43 ? 35.285 -15.040 -38.571 1.00 41.19 327 ILE D O 1
ATOM 10459 N N . ILE D 4 44 ? 33.856 -16.762 -38.304 1.00 38.05 328 ILE D N 1
ATOM 10460 C CA . ILE D 4 44 ? 34.379 -17.137 -36.996 1.00 34.35 328 ILE D CA 1
ATOM 10461 C C . ILE D 4 44 ? 35.550 -18.101 -37.137 1.00 37.19 328 ILE D C 1
ATOM 10462 O O . ILE D 4 44 ? 36.634 -17.862 -36.596 1.00 36.84 328 ILE D O 1
ATOM 10467 N N . PHE D 4 45 ? 35.349 -19.197 -37.871 1.00 36.35 329 PHE D N 1
ATOM 10468 C CA . PHE D 4 45 ? 36.452 -20.042 -38.308 1.00 36.49 329 PHE D CA 1
ATOM 10469 C C . PHE D 4 45 ? 35.973 -20.926 -39.452 1.00 34.56 329 PHE D C 1
ATOM 10470 O O . PHE D 4 45 ? 34.783 -20.966 -39.791 1.00 32.42 329 PHE D O 1
ATOM 10478 N N . VAL D 4 46 ? 36.936 -21.616 -40.056 1.00 34.45 330 VAL D N 1
ATOM 10479 C CA . VAL D 4 46 ? 36.710 -22.589 -41.118 1.00 38.49 330 VAL D CA 1
ATOM 10480 C C . VAL D 4 46 ? 37.355 -23.895 -40.679 1.00 39.20 330 VAL D C 1
ATOM 10481 O O . VAL D 4 46 ? 38.497 -23.893 -40.206 1.00 39.13 330 VAL D O 1
ATOM 10485 N N . GLU D 4 47 ? 36.635 -25.007 -40.833 1.00 38.25 331 GLU D N 1
ATOM 10486 C CA . GLU D 4 47 ? 37.117 -26.293 -40.343 1.00 40.14 331 GLU D CA 1
ATOM 10487 C C . GLU D 4 47 ? 37.072 -27.353 -41.434 1.00 40.50 331 GLU D C 1
ATOM 10488 O O . GLU D 4 47 ? 36.097 -27.449 -42.185 1.00 44.17 331 GLU D O 1
ATOM 10494 N N . THR D 4 48 ? 38.139 -28.162 -41.497 1.00 38.36 332 THR D N 1
ATOM 10495 C CA . THR D 4 48 ? 38.275 -29.341 -42.346 1.00 43.52 332 THR D CA 1
ATOM 10496 C C . THR D 4 48 ? 37.527 -30.518 -41.722 1.00 41.60 332 THR D C 1
ATOM 10497 O O . THR D 4 48 ? 37.500 -30.651 -40.496 1.00 39.76 332 THR D O 1
ATOM 10501 N N . PRO D 4 49 ? 36.898 -31.372 -42.531 1.00 42.28 333 PRO D N 1
ATOM 10502 C CA . PRO D 4 49 ? 36.217 -32.542 -41.965 1.00 44.33 333 PRO D CA 1
ATOM 10503 C C . PRO D 4 49 ? 37.197 -33.507 -41.318 1.00 45.24 333 PRO D C 1
ATOM 10504 O O . PRO D 4 49 ? 38.348 -33.641 -41.739 1.00 45.82 333 PRO D O 1
ATOM 10508 N N . VAL D 4 50 ? 36.727 -34.176 -40.263 1.00 48.36 334 VAL D N 1
ATOM 10509 C CA . VAL D 4 50 ? 37.420 -35.371 -39.793 1.00 47.10 334 VAL D CA 1
ATOM 10510 C C . VAL D 4 50 ? 37.351 -36.454 -40.859 1.00 46.88 334 VAL D C 1
ATOM 10511 O O . VAL D 4 50 ? 38.347 -37.127 -41.153 1.00 48.13 334 VAL D O 1
ATOM 10515 N N . LEU D 4 51 ? 36.178 -36.627 -41.465 1.00 50.74 335 LEU D N 1
ATOM 10516 C CA . LEU D 4 51 ? 36.004 -37.590 -42.541 1.00 50.56 335 LEU D CA 1
ATOM 10517 C C . LEU D 4 51 ? 34.804 -37.192 -43.389 1.00 48.21 335 LEU D C 1
ATOM 10518 O O . LEU D 4 51 ? 33.794 -36.690 -42.867 1.00 46.23 335 LEU D O 1
ATOM 10523 N N . VAL D 4 52 ? 34.942 -37.410 -44.698 1.00 46.97 336 VAL D N 1
ATOM 10524 C CA . VAL D 4 52 ? 33.876 -37.256 -45.680 1.00 47.33 336 VAL D CA 1
ATOM 10525 C C . VAL D 4 52 ? 33.486 -38.656 -46.137 1.00 46.37 336 VAL D C 1
ATOM 10526 O O . VAL D 4 52 ? 34.248 -39.324 -46.847 1.00 46.45 336 VAL D O 1
ATOM 10530 N N . ALA D 4 53 ? 32.304 -39.105 -45.727 1.00 47.33 337 ALA D N 1
ATOM 10531 C CA . ALA D 4 53 ? 31.806 -40.446 -46.021 1.00 49.19 337 ALA D CA 1
ATOM 10532 C C . ALA D 4 53 ? 30.909 -40.383 -47.252 1.00 50.17 337 ALA D C 1
ATOM 10533 O O . ALA D 4 53 ? 29.763 -39.928 -47.182 1.00 49.12 337 ALA D O 1
ATOM 10535 N N . ILE D 4 54 ? 31.443 -40.848 -48.377 1.00 51.81 338 ILE D N 1
ATOM 10536 C CA . ILE D 4 54 ? 30.707 -40.985 -49.633 1.00 55.26 338 ILE D CA 1
ATOM 10537 C C . ILE D 4 54 ? 31.086 -42.317 -50.264 1.00 58.09 338 ILE D C 1
ATOM 10538 O O . ILE D 4 54 ? 32.115 -42.910 -49.915 1.00 58.25 338 ILE D O 1
ATOM 10543 N N . PRO D 4 55 ? 30.255 -42.828 -51.185 1.00 60.49 339 PRO D N 1
ATOM 10544 C CA . PRO D 4 55 ? 30.530 -44.163 -51.756 1.00 65.19 339 PRO D CA 1
ATOM 10545 C C . PRO D 4 55 ? 31.937 -44.350 -52.313 1.00 65.20 339 PRO D C 1
ATOM 10546 O O . PRO D 4 55 ? 32.494 -45.449 -52.191 1.00 67.13 339 PRO D O 1
ATOM 10550 N N . SER D 4 56 ? 32.534 -43.316 -52.911 1.00 62.27 340 SER D N 1
ATOM 10551 C CA . SER D 4 56 ? 33.873 -43.458 -53.474 1.00 64.54 340 SER D CA 1
ATOM 10552 C C . SER D 4 56 ? 34.950 -43.634 -52.411 1.00 62.95 340 SER D C 1
ATOM 10553 O O . SER D 4 56 ? 36.099 -43.919 -52.762 1.00 60.06 340 SER D O 1
ATOM 10556 N N . LEU D 4 57 ? 34.615 -43.466 -51.129 1.00 63.54 341 LEU D N 1
ATOM 10557 C CA . LEU D 4 57 ? 35.598 -43.706 -50.079 1.00 62.89 341 LEU D CA 1
ATOM 10558 C C . LEU D 4 57 ? 35.973 -45.181 -49.994 1.00 63.85 341 LEU D C 1
ATOM 10559 O O . LEU D 4 57 ? 37.112 -45.511 -49.644 1.00 63.56 341 LEU D O 1
ATOM 10564 N N . ASP D 4 58 ? 35.035 -46.075 -50.318 1.00 66.22 342 ASP D N 1
ATOM 10565 C CA . ASP D 4 58 ? 35.311 -47.514 -50.357 1.00 69.77 342 ASP D CA 1
ATOM 10566 C C . ASP D 4 58 ? 34.176 -48.151 -51.167 1.00 68.82 342 ASP D C 1
ATOM 10567 O O . ASP D 4 58 ? 33.167 -48.575 -50.604 1.00 66.44 342 ASP D O 1
ATOM 10572 N N . GLU D 4 59 ? 34.365 -48.208 -52.487 1.00 72.62 343 GLU D N 1
ATOM 10573 C CA . GLU D 4 59 ? 33.302 -48.684 -53.368 1.00 77.06 343 GLU D CA 1
ATOM 10574 C C . GLU D 4 59 ? 32.959 -50.145 -53.112 1.00 76.35 343 GLU D C 1
ATOM 10575 O O . GLU D 4 59 ? 31.793 -50.539 -53.232 1.00 74.39 343 GLU D O 1
ATOM 10581 N N . GLU D 4 60 ? 33.955 -50.961 -52.767 1.00 76.95 344 GLU D N 1
ATOM 10582 C CA . GLU D 4 60 ? 33.701 -52.377 -52.525 1.00 78.94 344 GLU D CA 1
ATOM 10583 C C . GLU D 4 60 ? 32.790 -52.569 -51.314 1.00 77.27 344 GLU D C 1
ATOM 10584 O O . GLU D 4 60 ? 31.807 -53.327 -51.368 1.00 76.83 344 GLU D O 1
ATOM 10590 N N . LEU D 4 61 ? 33.077 -51.856 -50.215 1.00 73.71 345 LEU D N 1
ATOM 10591 C CA . LEU D 4 61 ? 32.210 -51.957 -49.045 1.00 70.12 345 LEU D CA 1
ATOM 10592 C C . LEU D 4 61 ? 30.885 -51.241 -49.284 1.00 70.21 345 LEU D C 1
ATOM 10593 O O . LEU D 4 61 ? 29.865 -51.600 -48.679 1.00 69.15 345 LEU D O 1
ATOM 10598 N N . TRP D 4 62 ? 30.865 -50.243 -50.174 1.00 71.86 346 TRP D N 1
ATOM 10599 C CA . TRP D 4 62 ? 29.587 -49.646 -50.544 1.00 70.88 346 TRP D CA 1
ATOM 10600 C C . TRP D 4 62 ? 28.697 -50.669 -51.237 1.00 74.46 346 TRP D C 1
ATOM 10601 O O . TRP D 4 62 ? 27.492 -50.741 -50.964 1.00 71.87 346 TRP D O 1
ATOM 10612 N N . SER D 4 63 ? 29.281 -51.492 -52.113 1.00 79.43 347 SER D N 1
ATOM 10613 C CA . SER D 4 63 ? 28.495 -52.515 -52.791 1.00 85.61 347 SER D CA 1
ATOM 10614 C C . SER D 4 63 ? 28.033 -53.598 -51.824 1.00 87.68 347 SER D C 1
ATOM 10615 O O . SER D 4 63 ? 26.864 -54.003 -51.858 1.00 88.35 347 SER D O 1
ATOM 10618 N N . VAL D 4 64 ? 28.919 -54.088 -50.950 1.00 86.79 348 VAL D N 1
ATOM 10619 C CA . VAL D 4 64 ? 28.445 -55.108 -50.014 1.00 85.25 348 VAL D CA 1
ATOM 10620 C C . VAL D 4 64 ? 27.347 -54.544 -49.122 1.00 81.70 348 VAL D C 1
ATOM 10621 O O . VAL D 4 64 ? 26.355 -55.227 -48.837 1.00 80.48 348 VAL D O 1
ATOM 10625 N N . LEU D 4 65 ? 27.478 -53.284 -48.703 1.00 79.10 349 LEU D N 1
ATOM 10626 C CA . LEU D 4 65 ? 26.452 -52.698 -47.845 1.00 76.02 349 LEU D CA 1
ATOM 10627 C C . LEU D 4 65 ? 25.122 -52.543 -48.577 1.00 75.86 349 LEU D C 1
ATOM 10628 O O . LEU D 4 65 ? 24.058 -52.824 -48.008 1.00 74.38 349 LEU D O 1
ATOM 10633 N N . THR D 4 66 ? 25.155 -52.098 -49.835 1.00 78.12 350 THR D N 1
ATOM 10634 C CA . THR D 4 66 ? 23.910 -51.935 -50.579 1.00 80.07 350 THR D CA 1
ATOM 10635 C C . THR D 4 66 ? 23.234 -53.279 -50.827 1.00 84.94 350 THR D C 1
ATOM 10636 O O . THR D 4 66 ? 22.002 -53.377 -50.782 1.00 86.33 350 THR D O 1
ATOM 10640 N N . GLU D 4 67 ? 24.019 -54.329 -51.080 1.00 88.10 351 GLU D N 1
ATOM 10641 C CA . GLU D 4 67 ? 23.419 -55.648 -51.269 1.00 94.21 351 GLU D CA 1
ATOM 10642 C C . GLU D 4 67 ? 22.835 -56.183 -49.964 1.00 95.68 351 GLU D C 1
ATOM 10643 O O . GLU D 4 67 ? 21.726 -56.737 -49.954 1.00 95.87 351 GLU D O 1
ATOM 10649 N N . ILE D 4 68 ? 23.566 -56.027 -48.855 1.00 95.68 352 ILE D N 1
ATOM 10650 C CA . ILE D 4 68 ? 23.029 -56.388 -47.544 1.00 93.02 352 ILE D CA 1
ATOM 10651 C C . ILE D 4 68 ? 21.715 -55.661 -47.295 1.00 91.06 352 ILE D C 1
ATOM 10652 O O . ILE D 4 68 ? 20.755 -56.238 -46.770 1.00 89.25 352 ILE D O 1
ATOM 10657 N N . ASN D 4 69 ? 21.649 -54.385 -47.682 1.00 90.98 353 ASN D N 1
ATOM 10658 C CA . ASN D 4 69 ? 20.426 -53.610 -47.510 1.00 89.20 353 ASN D CA 1
ATOM 10659 C C . ASN D 4 69 ? 19.299 -54.153 -48.379 1.00 93.41 353 ASN D C 1
ATOM 10660 O O . ASN D 4 69 ? 18.143 -54.207 -47.944 1.00 94.02 353 ASN D O 1
ATOM 10665 N N . ASP D 4 70 ? 19.616 -54.563 -49.610 1.00 96.47 354 ASP D N 1
ATOM 10666 C CA . ASP D 4 70 ? 18.579 -55.059 -50.507 1.00 100.34 354 ASP D CA 1
ATOM 10667 C C . ASP D 4 70 ? 18.025 -56.402 -50.047 1.00 100.56 354 ASP D C 1
ATOM 10668 O O . ASP D 4 70 ? 16.837 -56.677 -50.248 1.00 100.58 354 ASP D O 1
ATOM 10673 N N . GLU D 4 71 ? 18.857 -57.249 -49.434 1.00 100.40 355 GLU D N 1
ATOM 10674 C CA . GLU D 4 71 ? 18.343 -58.518 -48.922 1.00 101.68 355 GLU D CA 1
ATOM 10675 C C . GLU D 4 71 ? 17.401 -58.290 -47.744 1.00 100.66 355 GLU D C 1
ATOM 10676 O O . GLU D 4 71 ? 16.256 -58.756 -47.751 1.00 99.62 355 GLU D O 1
ATOM 10682 N N . GLU D 4 72 ? 17.867 -57.569 -46.725 1.00 100.20 356 GLU D N 1
ATOM 10683 C CA . GLU D 4 72 ? 17.051 -57.214 -45.568 1.00 97.99 356 GLU D CA 1
ATOM 10684 C C . GLU D 4 72 ? 17.396 -55.784 -45.188 1.00 95.02 356 GLU D C 1
ATOM 10685 O O . GLU D 4 72 ? 18.554 -55.488 -44.877 1.00 93.42 356 GLU D O 1
ATOM 10691 N N . ALA D 4 73 ? 16.396 -54.904 -45.221 1.00 92.97 357 ALA D N 1
ATOM 10692 C CA . ALA D 4 73 ? 16.646 -53.477 -45.070 1.00 90.01 357 ALA D CA 1
ATOM 10693 C C . ALA D 4 73 ? 17.309 -53.168 -43.734 1.00 88.65 357 ALA D C 1
ATOM 10694 O O . ALA D 4 73 ? 16.970 -53.748 -42.699 1.00 86.52 357 ALA D O 1
ATOM 10696 N N . LEU D 4 74 ? 18.274 -52.254 -43.768 1.00 89.70 358 LEU D N 1
ATOM 10697 C CA . LEU D 4 74 ? 18.929 -51.766 -42.565 1.00 86.61 358 LEU D CA 1
ATOM 10698 C C . LEU D 4 74 ? 18.136 -50.600 -41.993 1.00 82.63 358 LEU D C 1
ATOM 10699 O O . LEU D 4 74 ? 17.602 -49.774 -42.741 1.00 81.17 358 LEU D O 1
ATOM 10704 N N . GLU D 4 75 ? 18.053 -50.541 -40.661 1.00 80.65 359 GLU D N 1
ATOM 10705 C CA . GLU D 4 75 ? 17.314 -49.459 -40.015 1.00 81.46 359 GLU D CA 1
ATOM 10706 C C . GLU D 4 75 ? 17.908 -48.104 -40.381 1.00 78.48 359 GLU D C 1
ATOM 10707 O O . GLU D 4 75 ? 17.191 -47.192 -40.809 1.00 79.22 359 GLU D O 1
ATOM 10713 N N . LEU D 4 76 ? 19.217 -47.953 -40.213 1.00 74.27 360 LEU D N 1
ATOM 10714 C CA . LEU D 4 76 ? 19.867 -46.787 -40.796 1.00 70.98 360 LEU D CA 1
ATOM 10715 C C . LEU D 4 76 ? 20.378 -47.129 -42.194 1.00 72.02 360 LEU D C 1
ATOM 10716 O O . LEU D 4 76 ? 20.934 -48.212 -42.400 1.00 72.45 360 LEU D O 1
ATOM 10721 N N . PRO D 4 77 ? 20.188 -46.233 -43.159 1.00 72.52 361 PRO D N 1
ATOM 10722 C CA . PRO D 4 77 ? 20.616 -46.506 -44.542 1.00 75.72 361 PRO D CA 1
ATOM 10723 C C . PRO D 4 77 ? 22.103 -46.803 -44.627 1.00 74.82 361 PRO D C 1
ATOM 10724 O O . PRO D 4 77 ? 22.859 -46.523 -43.683 1.00 74.30 361 PRO D O 1
ATOM 10728 N N . PRO D 4 78 ? 22.559 -47.371 -45.750 1.00 75.23 362 PRO D N 1
ATOM 10729 C CA . PRO D 4 78 ? 23.961 -47.819 -45.843 1.00 74.69 362 PRO D CA 1
ATOM 10730 C C . PRO D 4 78 ? 25.012 -46.751 -45.567 1.00 70.76 362 PRO D C 1
ATOM 10731 O O . PRO D 4 78 ? 26.073 -47.091 -45.030 1.00 69.73 362 PRO D O 1
ATOM 10735 N N . VAL D 4 79 ? 24.771 -45.483 -45.919 1.00 65.66 363 VAL D N 1
ATOM 10736 C CA . VAL D 4 79 ? 25.826 -44.472 -45.803 1.00 59.15 363 VAL D CA 1
ATOM 10737 C C . VAL D 4 79 ? 26.264 -44.291 -44.352 1.00 53.33 363 VAL D C 1
ATOM 10738 O O . VAL D 4 79 ? 27.437 -44.004 -44.082 1.00 51.85 363 VAL D O 1
ATOM 10742 N N . TRP D 4 80 ? 25.346 -44.462 -43.400 1.00 50.63 364 TRP D N 1
ATOM 10743 C CA . TRP D 4 80 ? 25.718 -44.371 -41.992 1.00 49.17 364 TRP D CA 1
ATOM 10744 C C . TRP D 4 80 ? 26.693 -45.481 -41.612 1.00 48.88 364 TRP D C 1
ATOM 10745 O O . TRP D 4 80 ? 27.669 -45.245 -40.887 1.00 49.21 364 TRP D O 1
ATOM 10756 N N . HIS D 4 81 ? 26.456 -46.695 -42.113 1.00 49.56 365 HIS D N 1
ATOM 10757 C CA . HIS D 4 81 ? 27.369 -47.799 -41.837 1.00 55.50 365 HIS D CA 1
ATOM 10758 C C . HIS D 4 81 ? 28.702 -47.607 -42.550 1.00 54.28 365 HIS D C 1
ATOM 10759 O O . HIS D 4 81 ? 29.760 -47.898 -41.982 1.00 56.48 365 HIS D O 1
ATOM 10766 N N . LEU D 4 82 ? 28.668 -47.128 -43.798 1.00 52.41 366 LEU D N 1
ATOM 10767 C CA . LEU D 4 82 ? 29.892 -46.749 -44.496 1.00 56.31 366 LEU D CA 1
ATOM 10768 C C . LEU D 4 82 ? 30.714 -45.788 -43.648 1.00 55.93 366 LEU D C 1
ATOM 10769 O O . LEU D 4 82 ? 31.917 -45.988 -43.440 1.00 56.04 366 LEU D O 1
ATOM 10774 N N . ALA D 4 83 ? 30.062 -44.744 -43.134 1.00 48.57 367 ALA D N 1
ATOM 10775 C CA . ALA D 4 83 ? 30.749 -43.742 -42.328 1.00 49.85 367 ALA D CA 1
ATOM 10776 C C . ALA D 4 83 ? 31.348 -44.356 -41.070 1.00 45.70 367 ALA D C 1
ATOM 10777 O O . ALA D 4 83 ? 32.515 -44.115 -40.743 1.00 51.18 367 ALA D O 1
ATOM 10779 N N . ALA D 4 84 ? 30.560 -45.152 -40.345 1.00 45.78 368 ALA D N 1
ATOM 10780 C CA . ALA D 4 84 ? 31.046 -45.723 -39.091 1.00 52.41 368 ALA D CA 1
ATOM 10781 C C . ALA D 4 84 ? 32.224 -46.665 -39.329 1.00 52.04 368 ALA D C 1
ATOM 10782 O O . ALA D 4 84 ? 33.304 -46.501 -38.739 1.00 52.96 368 ALA D O 1
ATOM 10784 N N . ILE D 4 85 ? 32.032 -47.655 -40.206 1.00 49.11 369 ILE D N 1
ATOM 10785 C CA . ILE D 4 85 ? 33.080 -48.635 -40.483 1.00 54.27 369 ILE D CA 1
ATOM 10786 C C . ILE D 4 85 ? 34.342 -47.943 -40.982 1.00 55.70 369 ILE D C 1
ATOM 10787 O O . ILE D 4 85 ? 35.452 -48.225 -40.515 1.00 57.75 369 ILE D O 1
ATOM 10792 N N . CYS D 4 86 ? 34.191 -47.022 -41.938 1.00 56.97 370 CYS D N 1
ATOM 10793 C CA . CYS D 4 86 ? 35.358 -46.317 -42.459 1.00 60.69 370 CYS D CA 1
ATOM 10794 C C . CYS D 4 86 ? 36.022 -45.465 -41.386 1.00 59.47 370 CYS D C 1
ATOM 10795 O O . CYS D 4 86 ? 37.238 -45.251 -41.430 1.00 60.15 370 CYS D O 1
ATOM 10798 N N . SER D 4 87 ? 35.248 -44.973 -40.417 1.00 55.31 371 SER D N 1
ATOM 10799 C CA . SER D 4 87 ? 35.849 -44.255 -39.299 1.00 53.56 371 SER D CA 1
ATOM 10800 C C . SER D 4 87 ? 36.695 -45.186 -38.444 1.00 55.36 371 SER D C 1
ATOM 10801 O O . SER D 4 87 ? 37.734 -44.778 -37.912 1.00 55.35 371 SER D O 1
ATOM 10804 N N . LEU D 4 88 ? 36.275 -46.443 -38.301 1.00 54.68 372 LEU D N 1
ATOM 10805 C CA . LEU D 4 88 ? 37.057 -47.364 -37.487 1.00 56.73 372 LEU D CA 1
ATOM 10806 C C . LEU D 4 88 ? 38.201 -48.020 -38.253 1.00 63.92 372 LEU D C 1
ATOM 10807 O O . LEU D 4 88 ? 39.112 -48.570 -37.623 1.00 67.72 372 LEU D O 1
ATOM 10812 N N . THR D 4 89 ? 38.190 -47.965 -39.585 1.00 65.16 373 THR D N 1
ATOM 10813 C CA . THR D 4 89 ? 39.206 -48.623 -40.401 1.00 65.28 373 THR D CA 1
ATOM 10814 C C . THR D 4 89 ? 40.250 -47.665 -40.959 1.00 65.87 373 THR D C 1
ATOM 10815 O O . THR D 4 89 ? 41.434 -48.010 -41.010 1.00 65.92 373 THR D O 1
ATOM 10819 N N . MET D 4 90 ? 39.839 -46.470 -41.382 1.00 66.55 374 MET D N 1
ATOM 10820 C CA . MET D 4 90 ? 40.681 -45.593 -42.183 1.00 65.90 374 MET D CA 1
ATOM 10821 C C . MET D 4 90 ? 41.303 -44.438 -41.410 1.00 65.34 374 MET D C 1
ATOM 10822 O O . MET D 4 90 ? 42.211 -43.788 -41.937 1.00 71.39 374 MET D O 1
ATOM 10827 N N . LEU D 4 91 ? 40.850 -44.156 -40.194 1.00 62.51 375 LEU D N 1
ATOM 10828 C CA . LEU D 4 91 ? 41.370 -43.023 -39.444 1.00 62.66 375 LEU D CA 1
ATOM 10829 C C . LEU D 4 91 ? 42.523 -43.454 -38.545 1.00 64.96 375 LEU D C 1
ATOM 10830 O O . LEU D 4 91 ? 42.563 -44.584 -38.051 1.00 64.56 375 LEU D O 1
ATOM 10835 N N . ASP D 4 92 ? 43.465 -42.536 -38.335 1.00 66.11 376 ASP D N 1
ATOM 10836 C CA . ASP D 4 92 ? 44.533 -42.788 -37.381 1.00 66.61 376 ASP D CA 1
ATOM 10837 C C . ASP D 4 92 ? 43.963 -42.841 -35.964 1.00 66.73 376 ASP D C 1
ATOM 10838 O O . ASP D 4 92 ? 42.788 -42.549 -35.726 1.00 61.78 376 ASP D O 1
ATOM 10843 N N . ASP D 4 93 ? 44.819 -43.219 -35.012 1.00 71.19 377 ASP D N 1
ATOM 10844 C CA . ASP D 4 93 ? 44.357 -43.409 -33.641 1.00 71.74 377 ASP D CA 1
ATOM 10845 C C . ASP D 4 93 ? 43.803 -42.123 -33.039 1.00 68.53 377 ASP D C 1
ATOM 10846 O O . ASP D 4 93 ? 42.862 -42.170 -32.238 1.00 67.59 377 ASP D O 1
ATOM 10851 N N . GLU D 4 94 ? 44.358 -40.973 -33.410 1.00 67.62 378 GLU D N 1
ATOM 10852 C CA . GLU D 4 94 ? 43.941 -39.707 -32.814 1.00 69.02 378 GLU D CA 1
ATOM 10853 C C . GLU D 4 94 ? 42.592 -39.237 -33.356 1.00 65.35 378 GLU D C 1
ATOM 10854 O O . GLU D 4 94 ? 41.741 -38.782 -32.594 1.00 63.56 378 GLU D O 1
ATOM 10881 N N . LYS D 4 97 ? 39.824 -41.425 -32.034 1.00 64.21 381 LYS D N 1
ATOM 10882 C CA . LYS D 4 97 ? 39.425 -41.033 -30.691 1.00 65.01 381 LYS D CA 1
ATOM 10883 C C . LYS D 4 97 ? 38.510 -39.812 -30.730 1.00 62.16 381 LYS D C 1
ATOM 10884 O O . LYS D 4 97 ? 37.563 -39.716 -29.948 1.00 63.27 381 LYS D O 1
ATOM 10890 N N . ILE D 4 98 ? 38.801 -38.881 -31.644 1.00 58.58 382 ILE D N 1
ATOM 10891 C CA . ILE D 4 98 ? 37.959 -37.695 -31.798 1.00 61.04 382 ILE D CA 1
ATOM 10892 C C . ILE D 4 98 ? 36.514 -38.100 -32.056 1.00 57.89 382 ILE D C 1
ATOM 10893 O O . ILE D 4 98 ? 35.578 -37.517 -31.494 1.00 57.24 382 ILE D O 1
ATOM 10898 N N . CYS D 4 99 ? 36.312 -39.119 -32.894 1.00 54.88 383 CYS D N 1
ATOM 10899 C CA . CYS D 4 99 ? 34.960 -39.575 -33.201 1.00 50.83 383 CYS D CA 1
ATOM 10900 C C . CYS D 4 99 ? 34.340 -40.309 -32.016 1.00 46.62 383 CYS D C 1
ATOM 10901 O O . CYS D 4 99 ? 33.196 -40.036 -31.635 1.00 46.32 383 CYS D O 1
ATOM 10904 N N . LEU D 4 100 ? 35.080 -41.248 -31.421 1.00 43.64 384 LEU D N 1
ATOM 10905 C CA . LEU D 4 100 ? 34.528 -42.057 -30.339 1.00 44.66 384 LEU D CA 1
ATOM 10906 C C . LEU D 4 100 ? 34.192 -41.235 -29.102 1.00 44.37 384 LEU D C 1
ATOM 10907 O O . LEU D 4 100 ? 33.339 -41.651 -28.311 1.00 43.98 384 LEU D O 1
ATOM 10912 N N . ASP D 4 101 ? 34.834 -40.083 -28.918 1.00 49.30 385 ASP D N 1
ATOM 10913 C CA . ASP D 4 101 ? 34.560 -39.225 -27.773 1.00 55.02 385 ASP D CA 1
ATOM 10914 C C . ASP D 4 101 ? 33.338 -38.338 -27.972 1.00 51.69 385 ASP D C 1
ATOM 10915 O O . ASP D 4 101 ? 32.953 -37.628 -27.037 1.00 51.18 385 ASP D O 1
ATOM 10920 N N . LYS D 4 102 ? 32.730 -38.350 -29.154 1.00 49.00 386 LYS D N 1
ATOM 10921 C CA . LYS D 4 102 ? 31.621 -37.452 -29.434 1.00 47.72 386 LYS D CA 1
ATOM 10922 C C . LYS D 4 102 ? 30.343 -37.941 -28.759 1.00 45.65 386 LYS D C 1
ATOM 10923 O O . LYS D 4 102 ? 30.227 -39.094 -28.335 1.00 45.59 386 LYS D O 1
ATOM 10929 N N . TRP D 4 103 ? 29.372 -37.038 -28.674 1.00 44.46 387 TRP D N 1
ATOM 10930 C CA . TRP D 4 103 ? 28.149 -37.310 -27.935 1.00 40.28 387 TRP D CA 1
ATOM 10931 C C . TRP D 4 103 ? 27.331 -38.404 -28.606 1.00 41.05 387 TRP D C 1
ATOM 10932 O O . TRP D 4 103 ? 27.179 -38.433 -29.830 1.00 34.13 387 TRP D O 1
ATOM 10943 N N . VAL D 4 104 ? 26.800 -39.307 -27.790 1.00 42.35 388 VAL D N 1
ATOM 10944 C CA . VAL D 4 104 ? 25.859 -40.325 -28.247 1.00 41.44 388 VAL D CA 1
ATOM 10945 C C . VAL D 4 104 ? 24.699 -40.351 -27.259 1.00 40.89 388 VAL D C 1
ATOM 10946 O O . VAL D 4 104 ? 24.879 -39.978 -26.091 1.00 43.12 388 VAL D O 1
ATOM 10950 N N . PRO D 4 105 ? 23.499 -40.767 -27.671 1.00 41.56 389 PRO D N 1
ATOM 10951 C CA . PRO D 4 105 ? 22.387 -40.815 -26.711 1.00 45.70 389 PRO D CA 1
ATOM 10952 C C . PRO D 4 105 ? 22.490 -41.970 -25.733 1.00 49.27 389 PRO D C 1
ATOM 10953 O O . PRO D 4 105 ? 21.950 -41.876 -24.624 1.00 48.59 389 PRO D O 1
ATOM 10957 N N . ASP D 4 106 ? 23.172 -43.053 -26.107 1.00 51.87 390 ASP D N 1
ATOM 10958 C CA . ASP D 4 106 ? 23.202 -44.279 -25.311 1.00 53.57 390 ASP D CA 1
ATOM 10959 C C . ASP D 4 106 ? 24.627 -44.813 -25.280 1.00 50.25 390 ASP D C 1
ATOM 10960 O O . ASP D 4 106 ? 25.011 -45.646 -26.111 1.00 48.99 390 ASP D O 1
ATOM 10965 N N . PRO D 4 107 ? 25.441 -44.360 -24.322 1.00 54.79 391 PRO D N 1
ATOM 10966 C CA . PRO D 4 107 ? 26.863 -44.752 -24.328 1.00 57.63 391 PRO D CA 1
ATOM 10967 C C . PRO D 4 107 ? 27.095 -46.249 -24.204 1.00 63.09 391 PRO D C 1
ATOM 10968 O O . PRO D 4 107 ? 28.042 -46.773 -24.803 1.00 67.69 391 PRO D O 1
ATOM 10972 N N . ASP D 4 108 ? 26.257 -46.959 -23.449 1.00 66.27 392 ASP D N 1
ATOM 10973 C CA . ASP D 4 108 ? 26.467 -48.374 -23.172 1.00 69.90 392 ASP D CA 1
ATOM 10974 C C . ASP D 4 108 ? 25.629 -49.283 -24.065 1.00 71.98 392 ASP D C 1
ATOM 10975 O O . ASP D 4 108 ? 25.391 -50.441 -23.703 1.00 72.91 392 ASP D O 1
ATOM 10980 N N . ARG D 4 109 ? 25.188 -48.792 -25.221 1.00 71.80 393 ARG D N 1
ATOM 10981 C CA . ARG D 4 109 ? 24.266 -49.557 -26.051 1.00 69.35 393 ARG D CA 1
ATOM 10982 C C . ARG D 4 109 ? 24.933 -50.814 -26.598 1.00 69.15 393 ARG D C 1
ATOM 10983 O O . ARG D 4 109 ? 26.057 -50.766 -27.109 1.00 69.35 393 ARG D O 1
ATOM 10991 N N . ALA D 4 110 ? 24.229 -51.938 -26.490 1.00 67.86 394 ALA D N 1
ATOM 10992 C CA . ALA D 4 110 ? 24.713 -53.196 -27.026 1.00 72.09 394 ALA D CA 1
ATOM 10993 C C . ALA D 4 110 ? 24.659 -53.179 -28.553 1.00 71.77 394 ALA D C 1
ATOM 10994 O O . ALA D 4 110 ? 23.885 -52.425 -29.149 1.00 68.12 394 ALA D O 1
ATOM 10996 N N . PRO D 4 111 ? 25.483 -53.996 -29.209 1.00 72.29 395 PRO D N 1
ATOM 10997 C CA . PRO D 4 111 ? 25.468 -54.039 -30.678 1.00 72.52 395 PRO D CA 1
ATOM 10998 C C . PRO D 4 111 ? 24.098 -54.425 -31.213 1.00 75.69 395 PRO D C 1
ATOM 10999 O O . PRO D 4 111 ? 23.514 -55.432 -30.807 1.00 78.09 395 PRO D O 1
ATOM 11003 N N . SER D 4 112 ? 23.586 -53.609 -32.131 1.00 75.76 396 SER D N 1
ATOM 11004 C CA . SER D 4 112 ? 22.319 -53.912 -32.772 1.00 76.21 396 SER D CA 1
ATOM 11005 C C . SER D 4 112 ? 22.460 -55.152 -33.654 1.00 77.24 396 SER D C 1
ATOM 11006 O O . SER D 4 112 ? 23.562 -55.618 -33.956 1.00 75.53 396 SER D O 1
ATOM 11009 N N . ASP D 4 113 ? 21.314 -55.699 -34.062 1.00 79.65 397 ASP D N 1
ATOM 11010 C CA . ASP D 4 113 ? 21.348 -56.877 -34.921 1.00 83.65 397 ASP D CA 1
ATOM 11011 C C . ASP D 4 113 ? 21.820 -56.523 -36.325 1.00 83.29 397 ASP D C 1
ATOM 11012 O O . ASP D 4 113 ? 22.472 -57.343 -36.983 1.00 86.85 397 ASP D O 1
ATOM 11017 N N . ASP D 4 114 ? 21.514 -55.310 -36.798 1.00 80.51 398 ASP D N 1
ATOM 11018 C CA . ASP D 4 114 ? 22.081 -54.845 -38.060 1.00 78.62 398 ASP D CA 1
ATOM 11019 C C . ASP D 4 114 ? 23.602 -54.882 -38.017 1.00 76.08 398 ASP D C 1
ATOM 11020 O O . ASP D 4 114 ? 24.252 -55.288 -38.986 1.00 78.21 398 ASP D O 1
ATOM 11025 N N . VAL D 4 115 ? 24.183 -54.474 -36.888 1.00 71.44 399 VAL D N 1
ATOM 11026 C CA . VAL D 4 115 ? 25.634 -54.384 -36.780 1.00 71.54 399 VAL D CA 1
ATOM 11027 C C . VAL D 4 115 ? 26.260 -55.772 -36.817 1.00 75.78 399 VAL D C 1
ATOM 11028 O O . VAL D 4 115 ? 27.207 -56.022 -37.571 1.00 77.88 399 VAL D O 1
ATOM 11032 N N . LEU D 4 116 ? 25.744 -56.695 -36.001 1.00 77.95 400 LEU D N 1
ATOM 11033 C CA . LEU D 4 116 ? 26.275 -58.054 -36.002 1.00 80.42 400 LEU D CA 1
ATOM 11034 C C . LEU D 4 116 ? 26.098 -58.708 -37.368 1.00 82.71 400 LEU D C 1
ATOM 11035 O O . LEU D 4 116 ? 26.987 -59.430 -37.843 1.00 84.95 400 LEU D O 1
ATOM 11040 N N . ARG D 4 117 ? 24.965 -58.446 -38.026 1.00 81.03 401 ARG D N 1
ATOM 11041 C CA . ARG D 4 117 ? 24.735 -59.015 -39.349 1.00 80.49 401 ARG D CA 1
ATOM 11042 C C . ARG D 4 117 ? 25.724 -58.468 -40.371 1.00 78.72 401 ARG D C 1
ATOM 11043 O O . ARG D 4 117 ? 26.222 -59.216 -41.217 1.00 81.28 401 ARG D O 1
ATOM 11051 N N . VAL D 4 118 ? 26.017 -57.167 -40.316 1.00 73.55 402 VAL D N 1
ATOM 11052 C CA . VAL D 4 118 ? 26.959 -56.589 -41.270 1.00 72.59 402 VAL D CA 1
ATOM 11053 C C . VAL D 4 118 ? 28.371 -57.094 -40.998 1.00 73.17 402 VAL D C 1
ATOM 11054 O O . VAL D 4 118 ? 29.124 -57.403 -41.930 1.00 75.45 402 VAL D O 1
ATOM 11058 N N . ILE D 4 119 ? 28.751 -57.190 -39.722 1.00 71.37 403 ILE D N 1
ATOM 11059 C CA . ILE D 4 119 ? 30.055 -57.745 -39.370 1.00 74.74 403 ILE D CA 1
ATOM 11060 C C . ILE D 4 119 ? 30.192 -59.162 -39.909 1.00 79.73 403 ILE D C 1
ATOM 11061 O O . ILE D 4 119 ? 31.244 -59.543 -40.437 1.00 81.35 403 ILE D O 1
ATOM 11066 N N . ASN D 4 120 ? 29.130 -59.964 -39.794 1.00 82.16 404 ASN D N 1
ATOM 11067 C CA . ASN D 4 120 ? 29.216 -61.357 -40.221 1.00 83.83 404 ASN D CA 1
ATOM 11068 C C . ASN D 4 120 ? 29.203 -61.484 -41.742 1.00 84.30 404 ASN D C 1
ATOM 11069 O O . ASN D 4 120 ? 29.983 -62.256 -42.312 1.00 84.44 404 ASN D O 1
ATOM 11074 N N . ARG D 4 121 ? 28.330 -60.733 -42.415 1.00 83.37 405 ARG D N 1
ATOM 11075 C CA . ARG D 4 121 ? 28.142 -60.900 -43.853 1.00 85.29 405 ARG D CA 1
ATOM 11076 C C . ARG D 4 121 ? 29.256 -60.236 -44.653 1.00 84.60 405 ARG D C 1
ATOM 11077 O O . ARG D 4 121 ? 29.668 -60.758 -45.695 1.00 86.53 405 ARG D O 1
ATOM 11085 N N . ALA D 4 122 ? 29.749 -59.088 -44.195 1.00 83.21 406 ALA D N 1
ATOM 11086 C CA . ALA D 4 122 ? 30.876 -58.434 -44.845 1.00 81.01 406 ALA D CA 1
ATOM 11087 C C . ALA D 4 122 ? 32.218 -58.843 -44.251 1.00 81.16 406 ALA D C 1
ATOM 11088 O O . ALA D 4 122 ? 33.260 -58.433 -44.775 1.00 80.67 406 ALA D O 1
ATOM 11090 N N . GLY D 4 123 ? 32.213 -59.633 -43.178 1.00 79.95 407 GLY D N 1
ATOM 11091 C CA . GLY D 4 123 ? 33.420 -60.213 -42.617 1.00 79.23 407 GLY D CA 1
ATOM 11092 C C . GLY D 4 123 ? 34.471 -59.224 -42.159 1.00 80.49 407 GLY D C 1
ATOM 11093 O O . GLY D 4 123 ? 35.638 -59.341 -42.542 1.00 82.09 407 GLY D O 1
ATOM 11094 N N . LEU D 4 124 ? 34.086 -58.258 -41.331 1.00 81.48 408 LEU D N 1
ATOM 11095 C CA . LEU D 4 124 ? 35.004 -57.221 -40.885 1.00 80.02 408 LEU D CA 1
ATOM 11096 C C . LEU D 4 124 ? 35.571 -57.533 -39.504 1.00 75.36 408 LEU D C 1
ATOM 11097 O O . LEU D 4 124 ? 34.982 -58.268 -38.707 1.00 72.76 408 LEU D O 1
ATOM 11102 N N . GLN D 4 125 ? 36.731 -56.938 -39.229 1.00 74.22 409 GLN D N 1
ATOM 11103 C CA . GLN D 4 125 ? 37.485 -57.154 -38.003 1.00 76.21 409 GLN D CA 1
ATOM 11104 C C . GLN D 4 125 ? 37.166 -56.140 -36.916 1.00 71.59 409 GLN D C 1
ATOM 11105 O O . GLN D 4 125 ? 37.923 -56.033 -35.946 1.00 69.57 409 GLN D O 1
ATOM 11111 N N . VAL D 4 126 ? 36.091 -55.399 -37.048 1.00 70.06 410 VAL D N 1
ATOM 11112 C CA . VAL D 4 126 ? 35.835 -54.281 -36.152 1.00 67.18 410 VAL D CA 1
ATOM 11113 C C . VAL D 4 126 ? 35.045 -54.756 -34.940 1.00 70.84 410 VAL D C 1
ATOM 11114 O O . VAL D 4 126 ? 34.226 -55.680 -35.016 1.00 73.56 410 VAL D O 1
ATOM 11118 N N . HIS D 4 127 ? 35.315 -54.130 -33.802 1.00 69.32 411 HIS D N 1
ATOM 11119 C CA . HIS D 4 127 ? 34.614 -54.466 -32.571 1.00 68.61 411 HIS D CA 1
ATOM 11120 C C . HIS D 4 127 ? 33.165 -54.011 -32.678 1.00 68.55 411 HIS D C 1
ATOM 11121 O O . HIS D 4 127 ? 32.917 -52.829 -32.951 1.00 70.13 411 HIS D O 1
ATOM 11128 N N . PRO D 4 128 ? 32.181 -54.905 -32.486 1.00 68.52 412 PRO D N 1
ATOM 11129 C CA . PRO D 4 128 ? 30.751 -54.611 -32.626 1.00 66.66 412 PRO D CA 1
ATOM 11130 C C . PRO D 4 128 ? 30.314 -53.347 -31.894 1.00 64.05 412 PRO D C 1
ATOM 11131 O O . PRO D 4 128 ? 29.770 -52.444 -32.540 1.00 65.38 412 PRO D O 1
ATOM 11146 N N . LEU D 4 130 ? 31.957 -50.747 -30.580 1.00 63.63 414 LEU D N 1
ATOM 11147 C CA . LEU D 4 130 ? 32.532 -49.576 -31.236 1.00 61.89 414 LEU D CA 1
ATOM 11148 C C . LEU D 4 130 ? 31.755 -49.237 -32.507 1.00 61.24 414 LEU D C 1
ATOM 11149 O O . LEU D 4 130 ? 31.317 -48.092 -32.678 1.00 59.30 414 LEU D O 1
ATOM 11154 N N . TYR D 4 131 ? 31.572 -50.239 -33.376 1.00 59.61 415 TYR D N 1
ATOM 11155 C CA . TYR D 4 131 ? 30.723 -50.072 -34.552 1.00 54.78 415 TYR D CA 1
ATOM 11156 C C . TYR D 4 131 ? 29.417 -49.395 -34.158 1.00 55.32 415 TYR D C 1
ATOM 11157 O O . TYR D 4 131 ? 29.102 -48.294 -34.630 1.00 45.37 415 TYR D O 1
ATOM 11166 N N . GLU D 4 132 ? 28.680 -50.020 -33.233 1.00 55.13 416 GLU D N 1
ATOM 11167 C CA . GLU D 4 132 ? 27.437 -49.433 -32.749 1.00 54.33 416 GLU D CA 1
ATOM 11168 C C . GLU D 4 132 ? 27.654 -47.986 -32.334 1.00 50.73 416 GLU D C 1
ATOM 11169 O O . GLU D 4 132 ? 26.997 -47.073 -32.854 1.00 51.19 416 GLU D O 1
ATOM 11175 N N . ARG D 4 133 ? 28.628 -47.754 -31.448 1.00 46.91 417 ARG D N 1
ATOM 11176 C CA . ARG D 4 133 ? 28.875 -46.399 -30.971 1.00 48.36 417 ARG D CA 1
ATOM 11177 C C . ARG D 4 133 ? 29.120 -45.459 -32.139 1.00 45.20 417 ARG D C 1
ATOM 11178 O O . ARG D 4 133 ? 28.502 -44.390 -32.232 1.00 41.20 417 ARG D O 1
ATOM 11186 N N . MET D 4 134 ? 29.976 -45.875 -33.078 1.00 45.33 418 MET D N 1
ATOM 11187 C CA . MET D 4 134 ? 30.315 -44.989 -34.183 1.00 44.55 418 MET D CA 1
ATOM 11188 C C . MET D 4 134 ? 29.066 -44.609 -34.962 1.00 47.17 418 MET D C 1
ATOM 11189 O O . MET D 4 134 ? 28.882 -43.436 -35.316 1.00 45.88 418 MET D O 1
ATOM 11194 N N . LEU D 4 135 ? 28.166 -45.577 -35.176 1.00 48.40 419 LEU D N 1
ATOM 11195 C CA . LEU D 4 135 ? 26.900 -45.282 -35.838 1.00 47.36 419 LEU D CA 1
ATOM 11196 C C . LEU D 4 135 ? 26.209 -44.115 -35.151 1.00 46.35 419 LEU D C 1
ATOM 11197 O O . LEU D 4 135 ? 25.921 -43.083 -35.774 1.00 51.11 419 LEU D O 1
ATOM 11202 N N . MET D 4 136 ? 25.995 -44.245 -33.838 1.00 41.68 420 MET D N 1
ATOM 11203 C CA . MET D 4 136 ? 25.348 -43.179 -33.088 1.00 41.74 420 MET D CA 1
ATOM 11204 C C . MET D 4 136 ? 26.085 -41.868 -33.293 1.00 41.15 420 MET D C 1
ATOM 11205 O O . MET D 4 136 ? 25.469 -40.835 -33.579 1.00 41.40 420 MET D O 1
ATOM 11210 N N . VAL D 4 137 ? 27.418 -41.909 -33.209 1.00 42.21 421 VAL D N 1
ATOM 11211 C CA . VAL D 4 137 ? 28.220 -40.712 -33.449 1.00 40.45 421 VAL D CA 1
ATOM 11212 C C . VAL D 4 137 ? 27.757 -40.038 -34.729 1.00 39.48 421 VAL D C 1
ATOM 11213 O O . VAL D 4 137 ? 27.244 -38.910 -34.716 1.00 38.50 421 VAL D O 1
ATOM 11217 N N . TRP D 4 138 ? 27.827 -40.771 -35.839 1.00 37.76 422 TRP D N 1
ATOM 11218 C CA . TRP D 4 138 ? 27.502 -40.159 -37.118 1.00 38.97 422 TRP D CA 1
ATOM 11219 C C . TRP D 4 138 ? 26.028 -39.791 -37.207 1.00 42.60 422 TRP D C 1
ATOM 11220 O O . TRP D 4 138 ? 25.674 -38.819 -37.884 1.00 41.68 422 TRP D O 1
ATOM 11231 N N . ARG D 4 139 ? 25.159 -40.529 -36.514 1.00 44.59 423 ARG D N 1
ATOM 11232 C CA . ARG D 4 139 ? 23.750 -40.172 -36.565 1.00 45.59 423 ARG D CA 1
ATOM 11233 C C . ARG D 4 139 ? 23.498 -38.832 -35.893 1.00 43.70 423 ARG D C 1
ATOM 11234 O O . ARG D 4 139 ? 22.640 -38.066 -36.347 1.00 42.08 423 ARG D O 1
ATOM 11242 N N . TYR D 4 140 ? 24.258 -38.502 -34.849 1.00 41.34 424 TYR D N 1
ATOM 11243 C CA . TYR D 4 140 ? 23.905 -37.358 -34.025 1.00 38.13 424 TYR D CA 1
ATOM 11244 C C . TYR D 4 140 ? 24.915 -36.221 -34.085 1.00 38.42 424 TYR D C 1
ATOM 11245 O O . TYR D 4 140 ? 24.739 -35.220 -33.379 1.00 39.45 424 TYR D O 1
ATOM 11254 N N . ASN D 4 141 ? 25.947 -36.326 -34.925 1.00 37.98 425 ASN D N 1
ATOM 11255 C CA . ASN D 4 141 ? 26.969 -35.293 -35.016 1.00 38.13 425 ASN D CA 1
ATOM 11256 C C . ASN D 4 141 ? 27.372 -34.931 -36.437 1.00 37.88 425 ASN D C 1
ATOM 11257 O O . ASN D 4 141 ? 28.127 -33.969 -36.610 1.00 42.87 425 ASN D O 1
ATOM 11262 N N . SER D 4 142 ? 26.903 -35.651 -37.449 1.00 35.13 426 SER D N 1
ATOM 11263 C CA . SER D 4 142 ? 27.333 -35.422 -38.820 1.00 36.11 426 SER D CA 1
ATOM 11264 C C . SER D 4 142 ? 26.320 -34.571 -39.581 1.00 36.73 426 SER D C 1
ATOM 11265 O O . SER D 4 142 ? 25.178 -34.377 -39.157 1.00 33.59 426 SER D O 1
ATOM 11268 N N . PHE D 4 143 ? 26.766 -34.059 -40.725 1.00 38.49 427 PHE D N 1
ATOM 11269 C CA . PHE D 4 143 ? 25.946 -33.268 -41.627 1.00 38.41 427 PHE D CA 1
ATOM 11270 C C . PHE D 4 143 ? 25.794 -33.997 -42.954 1.00 42.71 427 PHE D C 1
ATOM 11271 O O . PHE D 4 143 ? 26.629 -34.825 -43.331 1.00 39.85 427 PHE D O 1
ATOM 11279 N N . GLY D 4 144 ? 24.722 -33.670 -43.670 1.00 41.99 428 GLY D N 1
ATOM 11280 C CA . GLY D 4 144 ? 24.550 -34.203 -45.009 1.00 43.39 428 GLY D CA 1
ATOM 11281 C C . GLY D 4 144 ? 25.520 -33.557 -45.985 1.00 46.23 428 GLY D C 1
ATOM 11282 O O . GLY D 4 144 ? 25.780 -32.354 -45.933 1.00 47.15 428 GLY D O 1
ATOM 11283 N N . HIS D 4 145 ? 26.072 -34.377 -46.877 1.00 47.31 429 HIS D N 1
ATOM 11284 C CA . HIS D 4 145 ? 26.992 -33.866 -47.884 1.00 49.51 429 HIS D CA 1
ATOM 11285 C C . HIS D 4 145 ? 26.273 -32.888 -48.808 1.00 52.09 429 HIS D C 1
ATOM 11286 O O . HIS D 4 145 ? 25.069 -32.999 -49.051 1.00 52.75 429 HIS D O 1
ATOM 11293 N N . HIS D 4 146 ? 27.031 -31.917 -49.325 1.00 55.77 430 HIS D N 1
ATOM 11294 C CA . HIS D 4 146 ? 26.423 -30.828 -50.086 1.00 59.07 430 HIS D CA 1
ATOM 11295 C C . HIS D 4 146 ? 25.797 -31.323 -51.385 1.00 59.55 430 HIS D C 1
ATOM 11296 O O . HIS D 4 146 ? 24.693 -30.900 -51.746 1.00 60.38 430 HIS D O 1
ATOM 11303 N N . THR D 4 147 ? 26.480 -32.209 -52.103 1.00 58.64 431 THR D N 1
ATOM 11304 C CA . THR D 4 147 ? 26.003 -32.668 -53.403 1.00 61.45 431 THR D CA 1
ATOM 11305 C C . THR D 4 147 ? 25.671 -34.151 -53.440 1.00 67.01 431 THR D C 1
ATOM 11306 O O . THR D 4 147 ? 24.657 -34.532 -54.031 1.00 70.60 431 THR D O 1
ATOM 11310 N N . GLU D 4 148 ? 26.494 -35.001 -52.828 1.00 66.62 432 GLU D N 1
ATOM 11311 C CA . GLU D 4 148 ? 26.267 -36.440 -52.878 1.00 66.17 432 GLU D CA 1
ATOM 11312 C C . GLU D 4 148 ? 25.044 -36.805 -52.045 1.00 66.55 432 GLU D C 1
ATOM 11313 O O . GLU D 4 148 ? 24.996 -36.522 -50.844 1.00 69.82 432 GLU D O 1
ATOM 11319 N N . GLN D 4 149 ? 24.054 -37.434 -52.685 1.00 65.96 433 GLN D N 1
ATOM 11320 C CA . GLN D 4 149 ? 22.828 -37.796 -51.980 1.00 66.71 433 GLN D CA 1
ATOM 11321 C C . GLN D 4 149 ? 23.111 -38.788 -50.857 1.00 65.96 433 GLN D C 1
ATOM 11322 O O . GLN D 4 149 ? 22.510 -38.707 -49.778 1.00 64.92 433 GLN D O 1
ATOM 11328 N N . HIS D 4 150 ? 24.032 -39.722 -51.085 1.00 65.05 434 HIS D N 1
ATOM 11329 C CA . HIS D 4 150 ? 24.424 -40.700 -50.075 1.00 66.17 434 HIS D CA 1
ATOM 11330 C C . HIS D 4 150 ? 25.776 -40.296 -49.487 1.00 62.28 434 HIS D C 1
ATOM 11331 O O . HIS D 4 150 ? 26.808 -40.926 -49.715 1.00 60.74 434 HIS D O 1
ATOM 11338 N N . GLY D 4 151 ? 25.752 -39.210 -48.721 1.00 59.30 435 GLY D N 1
ATOM 11339 C CA . GLY D 4 151 ? 26.980 -38.670 -48.175 1.00 56.45 435 GLY D CA 1
ATOM 11340 C C . GLY D 4 151 ? 26.811 -37.968 -46.845 1.00 53.80 435 GLY D C 1
ATOM 11341 O O . GLY D 4 151 ? 25.800 -37.302 -46.604 1.00 53.19 435 GLY D O 1
ATOM 11342 N N . LEU D 4 152 ? 27.804 -38.118 -45.971 1.00 49.98 436 LEU D N 1
ATOM 11343 C CA . LEU D 4 152 ? 27.800 -37.478 -44.665 1.00 45.27 436 LEU D CA 1
ATOM 11344 C C . LEU D 4 152 ? 29.188 -36.926 -44.382 1.00 44.83 436 LEU D C 1
ATOM 11345 O O . LEU D 4 152 ? 30.181 -37.422 -44.911 1.00 45.65 436 LEU D O 1
ATOM 11350 N N . VAL D 4 153 ? 29.252 -35.885 -43.554 1.00 41.26 437 VAL D N 1
ATOM 11351 C CA . VAL D 4 153 ? 30.512 -35.219 -43.233 1.00 43.34 437 VAL D CA 1
ATOM 11352 C C . VAL D 4 153 ? 30.577 -35.021 -41.725 1.00 45.09 437 VAL D C 1
ATOM 11353 O O . VAL D 4 153 ? 29.591 -34.597 -41.114 1.00 44.18 437 VAL D O 1
ATOM 11357 N N . LEU D 4 154 ? 31.729 -35.322 -41.119 1.00 43.59 438 LEU D N 1
ATOM 11358 C CA . LEU D 4 154 ? 31.879 -35.186 -39.672 1.00 40.43 438 LEU D CA 1
ATOM 11359 C C . LEU D 4 154 ? 32.977 -34.185 -39.338 1.00 40.83 438 LEU D C 1
ATOM 11360 O O . LEU D 4 154 ? 34.075 -34.249 -39.902 1.00 43.88 438 LEU D O 1
ATOM 11365 N N . TYR D 4 155 ? 32.683 -33.272 -38.410 1.00 37.34 439 TYR D N 1
ATOM 11366 C CA . TYR D 4 155 ? 33.621 -32.245 -37.978 1.00 38.04 439 TYR D CA 1
ATOM 11367 C C . TYR D 4 155 ? 33.860 -32.327 -36.478 1.00 49.35 439 TYR D C 1
ATOM 11368 O O . TYR D 4 155 ? 33.006 -32.792 -35.716 1.00 56.14 439 TYR D O 1
ATOM 11377 N N . ASN D 4 156 ? 35.025 -31.831 -36.061 1.00 49.33 440 ASN D N 1
ATOM 11378 C CA . ASN D 4 156 ? 35.405 -31.859 -34.649 1.00 46.08 440 ASN D CA 1
ATOM 11379 C C . ASN D 4 156 ? 34.788 -30.689 -33.887 1.00 43.50 440 ASN D C 1
ATOM 11380 O O . ASN D 4 156 ? 33.908 -30.877 -33.042 1.00 46.83 440 ASN D O 1
ATOM 11385 N N . ARG D 4 157 ? 35.251 -29.469 -34.172 1.00 41.92 441 ARG D N 1
ATOM 11386 C CA . ARG D 4 157 ? 34.849 -28.320 -33.367 1.00 43.38 441 ARG D CA 1
ATOM 11387 C C . ARG D 4 157 ? 33.379 -27.969 -33.558 1.00 41.50 441 ARG D C 1
ATOM 11388 O O . ARG D 4 157 ? 32.740 -27.474 -32.622 1.00 39.99 441 ARG D O 1
ATOM 11396 N N . ILE D 4 158 ? 32.827 -28.220 -34.749 1.00 41.16 442 ILE D N 1
ATOM 11397 C CA . ILE D 4 158 ? 31.444 -27.839 -35.027 1.00 39.55 442 ILE D CA 1
ATOM 11398 C C . ILE D 4 158 ? 30.488 -28.533 -34.064 1.00 40.97 442 ILE D C 1
ATOM 11399 O O . ILE D 4 158 ? 29.485 -27.949 -33.635 1.00 38.62 442 ILE D O 1
ATOM 11404 N N . SER D 4 159 ? 30.793 -29.779 -33.694 1.00 36.87 443 SER D N 1
ATOM 11405 C CA . SER D 4 159 ? 29.949 -30.529 -32.771 1.00 40.24 443 SER D CA 1
ATOM 11406 C C . SER D 4 159 ? 29.923 -29.934 -31.372 1.00 37.51 443 SER D C 1
ATOM 11407 O O . SER D 4 159 ? 29.122 -30.382 -30.546 1.00 42.22 443 SER D O 1
ATOM 11410 N N . MET D 4 160 ? 30.772 -28.948 -31.083 1.00 36.40 444 MET D N 1
ATOM 11411 C CA . MET D 4 160 ? 30.808 -28.330 -29.765 1.00 39.45 444 MET D CA 1
ATOM 11412 C C . MET D 4 160 ? 29.740 -27.264 -29.571 1.00 37.60 444 MET D C 1
ATOM 11413 O O . MET D 4 160 ? 29.592 -26.758 -28.454 1.00 37.75 444 MET D O 1
ATOM 11418 N N . MET D 4 161 ? 29.007 -26.904 -30.617 1.00 36.27 445 MET D N 1
ATOM 11419 C CA . MET D 4 161 ? 27.987 -25.871 -30.517 1.00 35.73 445 MET D CA 1
ATOM 11420 C C . MET D 4 161 ? 26.663 -26.486 -30.091 1.00 34.33 445 MET D C 1
ATOM 11421 O O . MET D 4 161 ? 26.247 -27.518 -30.629 1.00 33.84 445 MET D O 1
ATOM 11426 N N . ALA D 4 162 ? 26.009 -25.853 -29.124 1.00 33.47 446 ALA D N 1
ATOM 11427 C CA . ALA D 4 162 ? 24.691 -26.285 -28.697 1.00 35.77 446 ALA D CA 1
ATOM 11428 C C . ALA D 4 162 ? 23.632 -25.828 -29.699 1.00 36.87 446 ALA D C 1
ATOM 11429 O O . ALA D 4 162 ? 23.867 -24.956 -30.541 1.00 33.41 446 ALA D O 1
ATOM 11431 N N . HIS D 4 163 ? 22.452 -26.434 -29.598 1.00 35.67 447 HIS D N 1
ATOM 11432 C CA . HIS D 4 163 ? 21.361 -26.130 -30.511 1.00 36.34 447 HIS D CA 1
ATOM 11433 C C . HIS D 4 163 ? 20.595 -24.892 -30.066 1.00 35.89 447 HIS D C 1
ATOM 11434 O O . HIS D 4 163 ? 20.440 -24.625 -28.872 1.00 36.35 447 HIS D O 1
ATOM 11441 N N . SER D 4 164 ? 20.103 -24.141 -31.049 1.00 35.07 448 SER D N 1
ATOM 11442 C CA . SER D 4 164 ? 19.086 -23.128 -30.806 1.00 35.20 448 SER D CA 1
ATOM 11443 C C . SER D 4 164 ? 18.204 -23.008 -32.039 1.00 31.11 448 SER D C 1
ATOM 11444 O O . SER D 4 164 ? 18.694 -23.080 -33.168 1.00 29.61 448 SER D O 1
ATOM 11447 N N . CYS D 4 165 ? 16.902 -22.832 -31.819 1.00 32.60 449 CYS D N 1
ATOM 11448 C CA . CYS D 4 165 ? 16.003 -22.531 -32.925 1.00 32.83 449 CYS D CA 1
ATOM 11449 C C . CYS D 4 165 ? 16.152 -21.097 -33.417 1.00 35.66 449 CYS D C 1
ATOM 11450 O O . CYS D 4 165 ? 15.613 -20.761 -34.479 1.00 35.70 449 CYS D O 1
ATOM 11453 N N . ARG D 4 166 ? 16.869 -20.250 -32.671 1.00 37.25 450 ARG D N 1
ATOM 11454 C CA . ARG D 4 166 ? 17.268 -18.907 -33.103 1.00 36.02 450 ARG D CA 1
ATOM 11455 C C . ARG D 4 166 ? 18.786 -18.854 -32.944 1.00 33.91 450 ARG D C 1
ATOM 11456 O O . ARG D 4 166 ? 19.312 -18.266 -31.996 1.00 34.87 450 ARG D O 1
ATOM 11464 N N . ALA D 4 167 ? 19.487 -19.489 -33.877 1.00 34.20 451 ALA D N 1
ATOM 11465 C CA . ALA D 4 167 ? 20.934 -19.627 -33.779 1.00 33.70 451 ALA D CA 1
ATOM 11466 C C . ALA D 4 167 ? 21.636 -18.285 -33.960 1.00 34.87 451 ALA D C 1
ATOM 11467 O O . ALA D 4 167 ? 21.205 -17.440 -34.749 1.00 32.51 451 ALA D O 1
ATOM 11469 N N . THR D 4 168 ? 22.731 -18.095 -33.223 1.00 33.14 452 THR D N 1
ATOM 11470 C CA . THR D 4 168 ? 23.569 -16.913 -33.377 1.00 30.50 452 THR D CA 1
ATOM 11471 C C . THR D 4 168 ? 24.635 -17.077 -34.451 1.00 31.68 452 THR D C 1
ATOM 11472 O O . THR D 4 168 ? 25.275 -16.088 -34.826 1.00 33.16 452 THR D O 1
ATOM 11476 N N . ALA D 4 169 ? 24.849 -18.291 -34.951 1.00 30.38 453 ALA D N 1
ATOM 11477 C CA . ALA D 4 169 ? 25.800 -18.531 -36.022 1.00 32.55 453 ALA D CA 1
ATOM 11478 C C . ALA D 4 169 ? 25.096 -19.194 -37.196 1.00 28.27 453 ALA D C 1
ATOM 11479 O O . ALA D 4 169 ? 24.066 -19.852 -37.035 1.00 39.63 453 ALA D O 1
ATOM 11481 N N . CYS D 4 170 ? 25.660 -19.001 -38.383 1.00 29.67 454 CYS D N 1
ATOM 11482 C CA . CYS D 4 170 ? 25.203 -19.647 -39.603 1.00 28.98 454 CYS D CA 1
ATOM 11483 C C . CYS D 4 170 ? 26.414 -20.284 -40.267 1.00 39.61 454 CYS D C 1
ATOM 11484 O O . CYS D 4 170 ? 27.557 -20.017 -39.897 1.00 40.71 454 CYS D O 1
ATOM 11487 N N . TRP D 4 171 ? 26.174 -21.140 -41.254 1.00 32.47 455 TRP D N 1
ATOM 11488 C CA . TRP D 4 171 ? 27.286 -21.870 -41.835 1.00 34.39 455 TRP D CA 1
ATOM 11489 C C . TRP D 4 171 ? 26.984 -22.223 -43.278 1.00 35.38 455 TRP D C 1
ATOM 11490 O O . TRP D 4 171 ? 25.827 -22.257 -43.704 1.00 40.05 455 TRP D O 1
ATOM 11501 N N . HIS D 4 172 ? 28.050 -22.493 -44.024 1.00 34.50 456 HIS D N 1
ATOM 11502 C CA . HIS D 4 172 ? 27.890 -23.042 -45.362 1.00 37.80 456 HIS D CA 1
ATOM 11503 C C . HIS D 4 172 ? 29.169 -23.766 -45.745 1.00 41.86 456 HIS D C 1
ATOM 11504 O O . HIS D 4 172 ? 30.225 -23.565 -45.139 1.00 41.02 456 HIS D O 1
ATOM 11511 N N . TYR D 4 173 ? 29.052 -24.622 -46.756 1.00 46.79 457 TYR D N 1
ATOM 11512 C CA . TYR D 4 173 ? 30.194 -25.373 -47.251 1.00 49.02 457 TYR D CA 1
ATOM 11513 C C . TYR D 4 173 ? 31.053 -24.504 -48.158 1.00 51.25 457 TYR D C 1
ATOM 11514 O O . TYR D 4 173 ? 30.538 -23.753 -48.992 1.00 50.08 457 TYR D O 1
ATOM 11523 N N . GLY D 4 174 ? 32.366 -24.607 -47.983 1.00 48.92 458 GLY D N 1
ATOM 11524 C CA . GLY D 4 174 ? 33.326 -24.064 -48.915 1.00 47.79 458 GLY D CA 1
ATOM 11525 C C . GLY D 4 174 ? 33.873 -25.135 -49.836 1.00 53.40 458 GLY D C 1
ATOM 11526 O O . GLY D 4 174 ? 33.311 -26.229 -49.968 1.00 54.22 458 GLY D O 1
ATOM 11527 N N . GLU D 4 175 ? 34.992 -24.821 -50.481 1.00 57.56 459 GLU D N 1
ATOM 11528 C CA . GLU D 4 175 ? 35.626 -25.797 -51.355 1.00 61.78 459 GLU D CA 1
ATOM 11529 C C . GLU D 4 175 ? 36.223 -26.930 -50.528 1.00 59.79 459 GLU D C 1
ATOM 11530 O O . GLU D 4 175 ? 36.695 -26.719 -49.406 1.00 56.38 459 GLU D O 1
ATOM 11536 N N . ASP D 4 176 ? 36.161 -28.144 -51.078 1.00 59.79 460 ASP D N 1
ATOM 11537 C CA . ASP D 4 176 ? 36.689 -29.343 -50.424 1.00 61.46 460 ASP D CA 1
ATOM 11538 C C . ASP D 4 176 ? 36.011 -29.597 -49.080 1.00 57.49 460 ASP D C 1
ATOM 11539 O O . ASP D 4 176 ? 36.661 -29.952 -48.094 1.00 58.72 460 ASP D O 1
ATOM 11544 N N . ASP D 4 177 ? 34.690 -29.408 -49.044 1.00 52.42 461 ASP D N 1
ATOM 11545 C CA . ASP D 4 177 ? 33.862 -29.733 -47.881 1.00 49.62 461 ASP D CA 1
ATOM 11546 C C . ASP D 4 177 ? 34.307 -28.981 -46.631 1.00 45.50 461 ASP D C 1
ATOM 11547 O O . ASP D 4 177 ? 34.078 -29.433 -45.506 1.00 46.14 461 ASP D O 1
ATOM 11552 N N . ALA D 4 178 ? 34.946 -27.829 -46.819 1.00 43.62 462 ALA D N 1
ATOM 11553 C CA . ALA D 4 178 ? 35.253 -26.962 -45.693 1.00 44.61 462 ALA D CA 1
ATOM 11554 C C . ALA D 4 178 ? 33.963 -26.430 -45.081 1.00 43.81 462 ALA D C 1
ATOM 11555 O O . ALA D 4 178 ? 33.008 -26.102 -45.790 1.00 43.86 462 ALA D O 1
ATOM 11557 N N . PHE D 4 179 ? 33.936 -26.367 -43.753 1.00 43.09 463 PHE D N 1
ATOM 11558 C CA . PHE D 4 179 ? 32.799 -25.858 -42.992 1.00 40.03 463 PHE D CA 1
ATOM 11559 C C . PHE D 4 179 ? 33.112 -24.418 -42.608 1.00 40.77 463 PHE D C 1
ATOM 11560 O O . PHE D 4 179 ? 34.005 -24.167 -41.790 1.00 42.90 463 PHE D O 1
ATOM 11568 N N . ILE D 4 180 ? 32.397 -23.474 -43.211 1.00 35.41 464 ILE D N 1
ATOM 11569 C CA . ILE D 4 180 ? 32.602 -22.055 -42.951 1.00 37.08 464 ILE D CA 1
ATOM 11570 C C . ILE D 4 180 ? 31.540 -21.600 -41.962 1.00 38.26 464 ILE D C 1
ATOM 11571 O O . ILE D 4 180 ? 30.336 -21.643 -42.261 1.00 39.54 464 ILE D O 1
ATOM 11576 N N . LEU D 4 181 ? 31.993 -21.181 -40.781 1.00 35.60 465 LEU D N 1
ATOM 11577 C CA . LEU D 4 181 ? 31.119 -20.722 -39.712 1.00 34.62 465 LEU D CA 1
ATOM 11578 C C . LEU D 4 181 ? 31.168 -19.200 -39.662 1.00 35.01 465 LEU D C 1
ATOM 11579 O O . LEU D 4 181 ? 32.252 -18.612 -39.592 1.00 34.13 465 LEU D O 1
ATOM 11584 N N . ARG D 4 182 ? 29.998 -18.571 -39.702 1.00 32.27 466 ARG D N 1
ATOM 11585 C CA . ARG D 4 182 ? 29.876 -17.124 -39.668 1.00 33.31 466 ARG D CA 1
ATOM 11586 C C . ARG D 4 182 ? 28.954 -16.696 -38.534 1.00 34.87 466 ARG D C 1
ATOM 11587 O O . ARG D 4 182 ? 28.113 -17.465 -38.056 1.00 32.35 466 ARG D O 1
ATOM 11595 N N . ALA D 4 183 ? 29.128 -15.448 -38.109 1.00 36.60 467 ALA D N 1
ATOM 11596 C CA . ALA D 4 183 ? 28.201 -14.823 -37.179 1.00 32.25 467 ALA D CA 1
ATOM 11597 C C . ALA D 4 183 ? 26.940 -14.414 -37.926 1.00 33.84 467 ALA D C 1
ATOM 11598 O O . ALA D 4 183 ? 27.008 -13.726 -38.951 1.00 35.68 467 ALA D O 1
ATOM 11600 N N . ARG D 4 184 ? 25.794 -14.858 -37.422 1.00 35.12 468 ARG D N 1
ATOM 11601 C CA . ARG D 4 184 ? 24.501 -14.522 -37.997 1.00 34.75 468 ARG D CA 1
ATOM 11602 C C . ARG D 4 184 ? 23.958 -13.201 -37.472 1.00 38.15 468 ARG D C 1
ATOM 11603 O O . ARG D 4 184 ? 23.144 -12.561 -38.147 1.00 35.09 468 ARG D O 1
ATOM 11611 N N . VAL D 4 185 ? 24.394 -12.788 -36.288 1.00 39.04 469 VAL D N 1
ATOM 11612 C CA . VAL D 4 185 ? 23.980 -11.538 -35.676 1.00 34.88 469 VAL D CA 1
ATOM 11613 C C . VAL D 4 185 ? 25.219 -10.845 -35.134 1.00 34.38 469 VAL D C 1
ATOM 11614 O O . VAL D 4 185 ? 26.312 -11.415 -35.156 1.00 28.82 469 VAL D O 1
ATOM 11629 N N . LEU D 4 187 ? 27.633 -9.893 -32.342 1.00 38.16 471 LEU D N 1
ATOM 11630 C CA . LEU D 4 187 ? 27.955 -10.601 -31.112 1.00 38.69 471 LEU D CA 1
ATOM 11631 C C . LEU D 4 187 ? 29.044 -9.906 -30.308 1.00 40.30 471 LEU D C 1
ATOM 11632 O O . LEU D 4 187 ? 29.933 -9.259 -30.858 1.00 39.99 471 LEU D O 1
ATOM 11637 N N . GLN D 4 188 ? 28.947 -10.059 -28.994 1.00 42.00 472 GLN D N 1
ATOM 11638 C CA . GLN D 4 188 ? 29.896 -9.529 -28.030 1.00 41.52 472 GLN D CA 1
ATOM 11639 C C . GLN D 4 188 ? 30.819 -10.647 -27.561 1.00 35.94 472 GLN D C 1
ATOM 11640 O O . GLN D 4 188 ? 30.420 -11.813 -27.500 1.00 31.68 472 GLN D O 1
ATOM 11646 N N . ALA D 4 189 ? 32.064 -10.287 -27.249 1.00 33.88 473 ALA D N 1
ATOM 11647 C CA . ALA D 4 189 ? 33.002 -11.249 -26.684 1.00 37.96 473 ALA D CA 1
ATOM 11648 C C . ALA D 4 189 ? 32.386 -11.923 -25.466 1.00 35.76 473 ALA D C 1
ATOM 11649 O O . ALA D 4 189 ? 31.918 -11.254 -24.541 1.00 38.07 473 ALA D O 1
ATOM 11651 N N . GLY D 4 190 ? 32.362 -13.252 -25.486 1.00 33.86 474 GLY D N 1
ATOM 11652 C CA . GLY D 4 190 ? 31.725 -14.029 -24.447 1.00 35.48 474 GLY D CA 1
ATOM 11653 C C . GLY D 4 190 ? 30.367 -14.593 -24.812 1.00 36.95 474 GLY D C 1
ATOM 11654 O O . GLY D 4 190 ? 29.882 -15.487 -24.109 1.00 35.85 474 GLY D O 1
ATOM 11655 N N . ASP D 4 191 ? 29.741 -14.102 -25.882 1.00 36.71 475 ASP D N 1
ATOM 11656 C CA . ASP D 4 191 ? 28.434 -14.597 -26.295 1.00 35.80 475 ASP D CA 1
ATOM 11657 C C . ASP D 4 191 ? 28.531 -16.025 -26.820 1.00 38.81 475 ASP D C 1
ATOM 11658 O O . ASP D 4 191 ? 29.545 -16.434 -27.392 1.00 41.36 475 ASP D O 1
ATOM 11663 N N . GLU D 4 192 ? 27.448 -16.778 -26.644 1.00 35.84 476 GLU D N 1
ATOM 11664 C CA . GLU D 4 192 ? 27.418 -18.170 -27.068 1.00 35.39 476 GLU D CA 1
ATOM 11665 C C . GLU D 4 192 ? 27.160 -18.280 -28.566 1.00 30.20 476 GLU D C 1
ATOM 11666 O O . GLU D 4 192 ? 26.382 -17.512 -29.138 1.00 28.75 476 GLU D O 1
ATOM 11672 N N . LEU D 4 193 ? 27.824 -19.244 -29.195 1.00 28.87 477 LEU D N 1
ATOM 11673 C CA . LEU D 4 193 ? 27.651 -19.548 -30.607 1.00 27.16 477 LEU D CA 1
ATOM 11674 C C . LEU D 4 193 ? 26.792 -20.798 -30.727 1.00 33.86 477 LEU D C 1
ATOM 11675 O O . LEU D 4 193 ? 27.196 -21.879 -30.286 1.00 33.12 477 LEU D O 1
ATOM 11680 N N . THR D 4 194 ? 25.607 -20.647 -31.306 1.00 33.45 478 THR D N 1
ATOM 11681 C CA . THR D 4 194 ? 24.688 -21.755 -31.491 1.00 30.06 478 THR D CA 1
ATOM 11682 C C . THR D 4 194 ? 24.379 -21.925 -32.970 1.00 31.67 478 THR D C 1
ATOM 11683 O O . THR D 4 194 ? 24.425 -20.965 -33.747 1.00 32.48 478 THR D O 1
ATOM 11687 N N . ILE D 4 195 ? 24.080 -23.165 -33.356 1.00 31.11 479 ILE D N 1
ATOM 11688 C CA . ILE D 4 195 ? 23.560 -23.477 -34.678 1.00 34.45 479 ILE D CA 1
ATOM 11689 C C . ILE D 4 195 ? 22.286 -24.289 -34.502 1.00 36.26 479 ILE D C 1
ATOM 11690 O O . ILE D 4 195 ? 22.004 -24.821 -33.427 1.00 38.74 479 ILE D O 1
ATOM 11695 N N . SER D 4 196 ? 21.513 -24.381 -35.577 1.00 36.30 480 SER D N 1
ATOM 11696 C CA . SER D 4 196 ? 20.286 -25.164 -35.569 1.00 38.03 480 SER D CA 1
ATOM 11697 C C . SER D 4 196 ? 20.610 -26.614 -35.905 1.00 36.16 480 SER D C 1
ATOM 11698 O O . SER D 4 196 ? 21.191 -26.896 -36.959 1.00 37.44 480 SER D O 1
ATOM 11701 N N . TYR D 4 197 ? 20.235 -27.528 -35.007 1.00 31.56 481 TYR D N 1
ATOM 11702 C CA . TYR D 4 197 ? 20.363 -28.952 -35.293 1.00 38.01 481 TYR D CA 1
ATOM 11703 C C . TYR D 4 197 ? 19.321 -29.429 -36.296 1.00 40.39 481 TYR D C 1
ATOM 11704 O O . TYR D 4 197 ? 19.464 -30.529 -36.841 1.00 41.84 481 TYR D O 1
ATOM 11713 N N . ILE D 4 198 ? 18.275 -28.641 -36.537 1.00 38.65 482 ILE D N 1
ATOM 11714 C CA . ILE D 4 198 ? 17.184 -29.033 -37.421 1.00 37.17 482 ILE D CA 1
ATOM 11715 C C . ILE D 4 198 ? 17.254 -28.209 -38.697 1.00 34.01 482 ILE D C 1
ATOM 11716 O O . ILE D 4 198 ? 17.688 -27.052 -38.695 1.00 37.63 482 ILE D O 1
ATOM 11721 N N . GLY D 4 199 ? 16.812 -28.818 -39.795 1.00 34.60 483 GLY D N 1
ATOM 11722 C CA . GLY D 4 199 ? 16.919 -28.177 -41.088 1.00 40.34 483 GLY D CA 1
ATOM 11723 C C . GLY D 4 199 ? 15.978 -26.998 -41.244 1.00 45.47 483 GLY D C 1
ATOM 11724 O O . GLY D 4 199 ? 15.030 -26.804 -40.482 1.00 47.24 483 GLY D O 1
ATOM 11725 N N . ASP D 4 200 ? 16.258 -26.192 -42.271 1.00 45.40 484 ASP D N 1
ATOM 11726 C CA . ASP D 4 200 ? 15.444 -25.013 -42.542 1.00 50.50 484 ASP D CA 1
ATOM 11727 C C . ASP D 4 200 ? 14.021 -25.374 -42.938 1.00 48.55 484 ASP D C 1
ATOM 11728 O O . ASP D 4 200 ? 13.113 -24.557 -42.756 1.00 47.15 484 ASP D O 1
ATOM 11733 N N . ASP D 4 201 ? 13.804 -26.579 -43.469 1.00 47.93 485 ASP D N 1
ATOM 11734 C CA . ASP D 4 201 ? 12.458 -27.021 -43.807 1.00 50.13 485 ASP D CA 1
ATOM 11735 C C . ASP D 4 201 ? 11.570 -27.197 -42.581 1.00 44.55 485 ASP D C 1
ATOM 11736 O O . ASP D 4 201 ? 10.356 -27.353 -42.738 1.00 44.52 485 ASP D O 1
ATOM 11741 N N . ASP D 4 202 ? 12.141 -27.172 -41.374 1.00 38.60 486 ASP D N 1
ATOM 11742 C CA . ASP D 4 202 ? 11.374 -27.279 -40.143 1.00 39.04 486 ASP D CA 1
ATOM 11743 C C . ASP D 4 202 ? 11.504 -26.067 -39.231 1.00 39.67 486 ASP D C 1
ATOM 11744 O O . ASP D 4 202 ? 10.698 -25.926 -38.304 1.00 40.37 486 ASP D O 1
ATOM 11749 N N . LEU D 4 203 ? 12.482 -25.188 -39.466 1.00 36.03 487 LEU D N 1
ATOM 11750 C CA . LEU D 4 203 ? 12.736 -24.097 -38.529 1.00 36.21 487 LEU D CA 1
ATOM 11751 C C . LEU D 4 203 ? 11.593 -23.089 -38.490 1.00 31.81 487 LEU D C 1
ATOM 11752 O O . LEU D 4 203 ? 11.401 -22.419 -37.469 1.00 34.92 487 LEU D O 1
ATOM 11757 N N . PHE D 4 204 ? 10.827 -22.964 -39.571 1.00 29.63 488 PHE D N 1
ATOM 11758 C CA . PHE D 4 204 ? 9.753 -21.970 -39.623 1.00 30.51 488 PHE D CA 1
ATOM 11759 C C . PHE D 4 204 ? 8.457 -22.504 -39.013 1.00 35.17 488 PHE D C 1
ATOM 11760 O O . PHE D 4 204 ? 7.449 -21.794 -38.951 1.00 35.15 488 PHE D O 1
ATOM 11779 N N . SER D 4 206 ? 6.082 -24.509 -35.890 1.00 32.51 490 SER D N 1
ATOM 11780 C CA . SER D 4 206 ? 5.782 -24.139 -34.506 1.00 35.23 490 SER D CA 1
ATOM 11781 C C . SER D 4 206 ? 6.645 -24.880 -33.477 1.00 34.88 490 SER D C 1
ATOM 11782 O O . SER D 4 206 ? 7.386 -25.806 -33.812 1.00 33.09 490 SER D O 1
ATOM 11785 N N . THR D 4 207 ? 6.517 -24.459 -32.215 1.00 35.30 491 THR D N 1
ATOM 11786 C CA . THR D 4 207 ? 7.415 -24.927 -31.161 1.00 38.39 491 THR D CA 1
ATOM 11787 C C . THR D 4 207 ? 7.282 -26.429 -30.927 1.00 39.76 491 THR D C 1
ATOM 11788 O O . THR D 4 207 ? 8.287 -27.125 -30.733 1.00 41.92 491 THR D O 1
ATOM 11792 N N . ASN D 4 208 ? 6.051 -26.947 -30.939 1.00 36.19 492 ASN D N 1
ATOM 11793 C CA . ASN D 4 208 ? 5.852 -28.383 -30.763 1.00 34.12 492 ASN D CA 1
ATOM 11794 C C . ASN D 4 208 ? 6.599 -29.179 -31.826 1.00 35.99 492 ASN D C 1
ATOM 11795 O O . ASN D 4 208 ? 7.229 -30.201 -31.523 1.00 42.64 492 ASN D O 1
ATOM 11800 N N . VAL D 4 209 ? 6.564 -28.708 -33.073 1.00 36.48 493 VAL D N 1
ATOM 11801 C CA . VAL D 4 209 ? 7.190 -29.444 -34.169 1.00 36.88 493 VAL D CA 1
ATOM 11802 C C . VAL D 4 209 ? 8.710 -29.403 -34.045 1.00 34.22 493 VAL D C 1
ATOM 11803 O O . VAL D 4 209 ? 9.385 -30.433 -34.167 1.00 34.41 493 VAL D O 1
ATOM 11807 N N . ARG D 4 210 ? 9.273 -28.212 -33.811 1.00 29.97 494 ARG D N 1
ATOM 11808 C CA . ARG D 4 210 ? 10.721 -28.092 -33.652 1.00 32.10 494 ARG D CA 1
ATOM 11809 C C . ARG D 4 210 ? 11.217 -28.962 -32.502 1.00 34.64 494 ARG D C 1
ATOM 11810 O O . ARG D 4 210 ? 12.218 -29.685 -32.633 1.00 37.02 494 ARG D O 1
ATOM 11818 N N . ARG D 4 211 ? 10.518 -28.907 -31.364 1.00 31.57 495 ARG D N 1
ATOM 11819 C CA . ARG D 4 211 ? 10.889 -29.744 -30.229 1.00 36.13 495 ARG D CA 1
ATOM 11820 C C . ARG D 4 211 ? 10.849 -31.219 -30.603 1.00 36.09 495 ARG D C 1
ATOM 11821 O O . ARG D 4 211 ? 11.763 -31.980 -30.258 1.00 34.30 495 ARG D O 1
ATOM 11829 N N . GLU D 4 212 ? 9.811 -31.634 -31.327 1.00 34.59 496 GLU D N 1
ATOM 11830 C CA . GLU D 4 212 ? 9.749 -32.999 -31.838 1.00 42.16 496 GLU D CA 1
ATOM 11831 C C . GLU D 4 212 ? 10.990 -33.334 -32.662 1.00 42.95 496 GLU D C 1
ATOM 11832 O O . GLU D 4 212 ? 11.514 -34.444 -32.582 1.00 41.66 496 GLU D O 1
ATOM 11849 N N . VAL D 4 214 ? 14.025 -32.060 -32.385 1.00 40.29 498 VAL D N 1
ATOM 11850 C CA . VAL D 4 214 ? 15.271 -32.169 -31.618 1.00 41.16 498 VAL D CA 1
ATOM 11851 C C . VAL D 4 214 ? 15.196 -33.139 -30.435 1.00 40.56 498 VAL D C 1
ATOM 11852 O O . VAL D 4 214 ? 16.172 -33.266 -29.694 1.00 42.10 498 VAL D O 1
ATOM 11856 N N . TYR D 4 215 ? 14.054 -33.815 -30.251 1.00 37.21 499 TYR D N 1
ATOM 11857 C CA . TYR D 4 215 ? 13.931 -34.773 -29.152 1.00 40.47 499 TYR D CA 1
ATOM 11858 C C . TYR D 4 215 ? 15.035 -35.823 -29.179 1.00 40.17 499 TYR D C 1
ATOM 11859 O O . TYR D 4 215 ? 15.440 -36.323 -28.123 1.00 39.65 499 TYR D O 1
ATOM 11868 N N . GLY D 4 216 ? 15.534 -36.165 -30.372 1.00 40.80 500 GLY D N 1
ATOM 11869 C CA . GLY D 4 216 ? 16.540 -37.208 -30.485 1.00 39.10 500 GLY D CA 1
ATOM 11870 C C . GLY D 4 216 ? 17.814 -36.906 -29.722 1.00 41.54 500 GLY D C 1
ATOM 11871 O O . GLY D 4 216 ? 18.498 -37.823 -29.262 1.00 40.52 500 GLY D O 1
ATOM 11872 N N . TRP D 4 217 ? 18.150 -35.629 -29.572 1.00 38.84 501 TRP D N 1
ATOM 11873 C CA . TRP D 4 217 ? 19.327 -35.239 -28.808 1.00 38.97 501 TRP D CA 1
ATOM 11874 C C . TRP D 4 217 ? 19.052 -35.154 -27.307 1.00 39.96 501 TRP D C 1
ATOM 11875 O O . TRP D 4 217 ? 19.875 -34.597 -26.572 1.00 40.84 501 TRP D O 1
ATOM 11886 N N . LEU D 4 218 ? 17.905 -35.678 -26.858 1.00 40.38 502 LEU D N 1
ATOM 11887 C CA . LEU D 4 218 ? 17.608 -35.916 -25.441 1.00 42.65 502 LEU D CA 1
ATOM 11888 C C . LEU D 4 218 ? 17.415 -34.619 -24.655 1.00 44.42 502 LEU D C 1
ATOM 11889 O O . LEU D 4 218 ? 17.906 -34.484 -23.533 1.00 47.62 502 LEU D O 1
ATOM 11894 N N . PHE D 4 219 ? 16.685 -33.666 -25.226 1.00 39.29 503 PHE D N 1
ATOM 11895 C CA . PHE D 4 219 ? 16.302 -32.492 -24.458 1.00 36.63 503 PHE D CA 1
ATOM 11896 C C . PHE D 4 219 ? 15.037 -31.891 -25.050 1.00 36.44 503 PHE D C 1
ATOM 11897 O O . PHE D 4 219 ? 14.749 -32.048 -26.240 1.00 37.38 503 PHE D O 1
ATOM 11905 N N . THR D 4 220 ? 14.274 -31.221 -24.194 1.00 38.75 504 THR D N 1
ATOM 11906 C CA . THR D 4 220 ? 13.137 -30.419 -24.621 1.00 37.27 504 THR D CA 1
ATOM 11907 C C . THR D 4 220 ? 13.628 -28.993 -24.826 1.00 35.49 504 THR D C 1
ATOM 11908 O O . THR D 4 220 ? 14.079 -28.350 -23.872 1.00 35.20 504 THR D O 1
ATOM 11912 N N . CYS D 4 221 ? 13.560 -28.507 -26.064 1.00 37.17 505 CYS D N 1
ATOM 11913 C CA . CYS D 4 221 ? 14.174 -27.224 -26.380 1.00 37.09 505 CYS D CA 1
ATOM 11914 C C . CYS D 4 221 ? 13.553 -26.101 -25.563 1.00 39.37 505 CYS D C 1
ATOM 11915 O O . CYS D 4 221 ? 12.327 -25.980 -25.471 1.00 36.04 505 CYS D O 1
ATOM 11918 N N . GLN D 4 222 ? 14.416 -25.283 -24.964 1.00 40.49 506 GLN D N 1
ATOM 11919 C CA . GLN D 4 222 ? 14.013 -24.105 -24.209 1.00 39.27 506 GLN D CA 1
ATOM 11920 C C . GLN D 4 222 ? 14.738 -22.861 -24.706 1.00 41.75 506 GLN D C 1
ATOM 11921 O O . GLN D 4 222 ? 15.023 -21.948 -23.928 1.00 43.31 506 GLN D O 1
ATOM 11927 N N . CYS D 4 223 ? 15.049 -22.817 -26.000 1.00 38.67 507 CYS D N 1
ATOM 11928 C CA . CYS D 4 223 ? 15.689 -21.648 -26.579 1.00 38.28 507 CYS D CA 1
ATOM 11929 C C . CYS D 4 223 ? 14.721 -20.466 -26.565 1.00 38.30 507 CYS D C 1
ATOM 11930 O O . CYS D 4 223 ? 13.554 -20.581 -26.175 1.00 35.33 507 CYS D O 1
ATOM 11933 N N . VAL D 4 224 ? 15.217 -19.307 -27.005 1.00 37.24 508 VAL D N 1
ATOM 11934 C CA . VAL D 4 224 ? 14.428 -18.084 -26.888 1.00 40.98 508 VAL D CA 1
ATOM 11935 C C . VAL D 4 224 ? 13.127 -18.194 -27.675 1.00 36.57 508 VAL D C 1
ATOM 11936 O O . VAL D 4 224 ? 12.107 -17.610 -27.285 1.00 33.69 508 VAL D O 1
ATOM 11940 N N . ARG D 4 225 ? 13.124 -18.961 -28.767 1.00 32.71 509 ARG D N 1
ATOM 11941 C CA . ARG D 4 225 ? 11.895 -19.159 -29.528 1.00 32.52 509 ARG D CA 1
ATOM 11942 C C . ARG D 4 225 ? 10.964 -20.150 -28.838 1.00 35.02 509 ARG D C 1
ATOM 11943 O O . ARG D 4 225 ? 9.762 -19.894 -28.703 1.00 34.47 509 ARG D O 1
ATOM 11951 N N . CYS D 4 226 ? 11.501 -21.290 -28.395 1.00 33.60 510 CYS D N 1
ATOM 11952 C CA . CYS D 4 226 ? 10.649 -22.316 -27.806 1.00 32.20 510 CYS D CA 1
ATOM 11953 C C . CYS D 4 226 ? 10.100 -21.889 -26.451 1.00 32.32 510 CYS D C 1
ATOM 11954 O O . CYS D 4 226 ? 8.996 -22.296 -26.077 1.00 29.79 510 CYS D O 1
ATOM 11957 N N . ALA D 4 227 ? 10.847 -21.080 -25.706 1.00 31.08 511 ALA D N 1
ATOM 11958 C CA . ALA D 4 227 ? 10.417 -20.619 -24.395 1.00 34.76 511 ALA D CA 1
ATOM 11959 C C . ALA D 4 227 ? 9.629 -19.319 -24.451 1.00 35.03 511 ALA D C 1
ATOM 11960 O O . ALA D 4 227 ? 9.266 -18.790 -23.397 1.00 41.06 511 ALA D O 1
ATOM 11962 N N . ALA D 4 228 ? 9.367 -18.789 -25.642 1.00 34.94 512 ALA D N 1
ATOM 11963 C CA . ALA D 4 228 ? 8.623 -17.546 -25.753 1.00 36.95 512 ALA D CA 1
ATOM 11964 C C . ALA D 4 228 ? 7.189 -17.739 -25.258 1.00 38.18 512 ALA D C 1
ATOM 11965 O O . ALA D 4 228 ? 6.599 -18.807 -25.442 1.00 39.62 512 ALA D O 1
ATOM 11967 N N . PRO D 4 229 ? 6.610 -16.722 -24.617 1.00 43.37 513 PRO D N 1
ATOM 11968 C CA . PRO D 4 229 ? 5.232 -16.869 -24.118 1.00 45.54 513 PRO D CA 1
ATOM 11969 C C . PRO D 4 229 ? 4.226 -17.131 -25.221 1.00 43.74 513 PRO D C 1
ATOM 11970 O O . PRO D 4 229 ? 3.271 -17.889 -25.012 1.00 45.58 513 PRO D O 1
ATOM 11974 N N . VAL D 4 230 ? 4.417 -16.538 -26.395 1.00 40.63 514 VAL D N 1
ATOM 11975 C CA . VAL D 4 230 ? 3.499 -16.686 -27.517 1.00 41.92 514 VAL D CA 1
ATOM 11976 C C . VAL D 4 230 ? 4.227 -17.412 -28.639 1.00 42.82 514 VAL D C 1
ATOM 11977 O O . VAL D 4 230 ? 5.307 -16.986 -29.068 1.00 45.13 514 VAL D O 1
ATOM 11981 N N . ASP D 4 231 ? 3.637 -18.509 -29.115 1.00 36.56 515 ASP D N 1
ATOM 11982 C CA . ASP D 4 231 ? 4.126 -19.208 -30.302 1.00 33.98 515 ASP D CA 1
ATOM 11983 C C . ASP D 4 231 ? 3.379 -18.630 -31.497 1.00 33.48 515 ASP D C 1
ATOM 11984 O O . ASP D 4 231 ? 2.294 -19.086 -31.858 1.00 31.08 515 ASP D O 1
ATOM 11989 N N . ASN D 4 232 ? 3.972 -17.615 -32.124 1.00 34.15 516 ASN D N 1
ATOM 11990 C CA . ASN D 4 232 ? 3.322 -16.936 -33.236 1.00 33.64 516 ASN D CA 1
ATOM 11991 C C . ASN D 4 232 ? 3.476 -17.678 -34.558 1.00 32.38 516 ASN D C 1
ATOM 11992 O O . ASN D 4 232 ? 3.174 -17.112 -35.612 1.00 33.57 516 ASN D O 1
ATOM 11997 N N . ALA D 4 233 ? 3.924 -18.929 -34.529 1.00 31.24 517 ALA D N 1
ATOM 11998 C CA . ALA D 4 233 ? 3.863 -19.800 -35.691 1.00 31.10 517 ALA D CA 1
ATOM 11999 C C . ALA D 4 233 ? 2.684 -20.760 -35.629 1.00 33.34 517 ALA D C 1
ATOM 12000 O O . ALA D 4 233 ? 2.540 -21.604 -36.518 1.00 36.21 517 ALA D O 1
ATOM 12002 N N . ARG D 4 234 ? 1.832 -20.643 -34.610 1.00 32.56 518 ARG D N 1
ATOM 12003 C CA . ARG D 4 234 ? 0.773 -21.614 -34.353 1.00 31.19 518 ARG D CA 1
ATOM 12004 C C . ARG D 4 234 ? -0.551 -20.886 -34.107 1.00 36.07 518 ARG D C 1
ATOM 12005 O O . ARG D 4 234 ? -1.231 -21.085 -33.101 1.00 31.19 518 ARG D O 1
ATOM 12013 N N . GLY D 4 235 ? -0.927 -20.030 -35.058 1.00 35.31 519 GLY D N 1
ATOM 12014 C CA . GLY D 4 235 ? -2.098 -19.188 -34.916 1.00 36.04 519 GLY D CA 1
ATOM 12015 C C . GLY D 4 235 ? -3.310 -19.765 -35.640 1.00 35.78 519 GLY D C 1
ATOM 12016 O O . GLY D 4 235 ? -3.245 -20.078 -36.829 1.00 39.32 519 GLY D O 1
ATOM 12017 N N . PHE D 4 236 ? -4.402 -19.883 -34.900 1.00 31.73 520 PHE D N 1
ATOM 12018 C CA . PHE D 4 236 ? -5.679 -20.311 -35.447 1.00 31.91 520 PHE D CA 1
ATOM 12019 C C . PHE D 4 236 ? -6.602 -19.107 -35.573 1.00 30.23 520 PHE D C 1
ATOM 12020 O O . PHE D 4 236 ? -6.435 -18.105 -34.874 1.00 31.64 520 PHE D O 1
ATOM 12028 N N . ARG D 4 237 ? -7.567 -19.203 -36.483 1.00 32.81 521 ARG D N 1
ATOM 12029 C CA . ARG D 4 237 ? -8.524 -18.120 -36.683 1.00 35.14 521 ARG D CA 1
ATOM 12030 C C . ARG D 4 237 ? -9.534 -18.123 -35.542 1.00 33.92 521 ARG D C 1
ATOM 12031 O O . ARG D 4 237 ? -10.163 -19.150 -35.263 1.00 34.36 521 ARG D O 1
ATOM 12039 N N . CYS D 4 238 ? -9.674 -16.981 -34.878 1.00 34.64 522 CYS D N 1
ATOM 12040 C CA . CYS D 4 238 ? -10.595 -16.868 -33.757 1.00 38.37 522 CYS D CA 1
ATOM 12041 C C . CYS D 4 238 ? -12.025 -17.125 -34.228 1.00 36.63 522 CYS D C 1
ATOM 12042 O O . CYS D 4 238 ? -12.483 -16.479 -35.179 1.00 36.51 522 CYS D O 1
ATOM 12045 N N . PRO D 4 239 ? -12.754 -18.058 -33.608 1.00 34.17 523 PRO D N 1
ATOM 12046 C CA . PRO D 4 239 ? -14.139 -18.295 -34.033 1.00 34.09 523 PRO D CA 1
ATOM 12047 C C . PRO D 4 239 ? -15.103 -17.208 -33.595 1.00 38.27 523 PRO D C 1
ATOM 12048 O O . PRO D 4 239 ? -16.195 -17.111 -34.171 1.00 40.40 523 PRO D O 1
ATOM 12052 N N . LEU D 4 240 ? -14.736 -16.385 -32.609 1.00 42.54 524 LEU D N 1
ATOM 12053 C CA . LEU D 4 240 ? -15.645 -15.359 -32.105 1.00 42.13 524 LEU D CA 1
ATOM 12054 C C . LEU D 4 240 ? -15.716 -14.168 -33.055 1.00 43.24 524 LEU D C 1
ATOM 12055 O O . LEU D 4 240 ? -16.795 -13.813 -33.542 1.00 40.29 524 LEU D O 1
ATOM 12060 N N . CYS D 4 241 ? -14.573 -13.534 -33.332 1.00 38.39 525 CYS D N 1
ATOM 12061 C CA . CYS D 4 241 ? -14.559 -12.393 -34.238 1.00 37.32 525 CYS D CA 1
ATOM 12062 C C . CYS D 4 241 ? -14.340 -12.792 -35.693 1.00 40.04 525 CYS D C 1
ATOM 12063 O O . CYS D 4 241 ? -14.685 -12.013 -36.591 1.00 34.38 525 CYS D O 1
ATOM 12066 N N . GLY D 4 242 ? -13.794 -13.982 -35.948 1.00 36.59 526 GLY D N 1
ATOM 12067 C CA . GLY D 4 242 ? -13.618 -14.481 -37.297 1.00 32.88 526 GLY D CA 1
ATOM 12068 C C . GLY D 4 242 ? -12.419 -13.943 -38.046 1.00 32.30 526 GLY D C 1
ATOM 12069 O O . GLY D 4 242 ? -12.215 -14.325 -39.204 1.00 32.97 526 GLY D O 1
ATOM 12070 N N . THR D 4 243 ? -11.613 -13.082 -37.429 1.00 33.90 527 THR D N 1
ATOM 12071 C CA . THR D 4 243 ? -10.502 -12.445 -38.133 1.00 37.05 527 THR D CA 1
ATOM 12072 C C . THR D 4 243 ? -9.187 -12.449 -37.361 1.00 34.90 527 THR D C 1
ATOM 12073 O O . THR D 4 243 ? -8.128 -12.531 -37.994 1.00 34.30 527 THR D O 1
ATOM 12077 N N . GLY D 4 244 ? -9.200 -12.392 -36.030 1.00 34.14 528 GLY D N 1
ATOM 12078 C CA . GLY D 4 244 ? -7.976 -12.400 -35.259 1.00 29.81 528 GLY D CA 1
ATOM 12079 C C . GLY D 4 244 ? -7.352 -13.780 -35.153 1.00 31.55 528 GLY D C 1
ATOM 12080 O O . GLY D 4 244 ? -7.876 -14.781 -35.642 1.00 34.31 528 GLY D O 1
ATOM 12081 N N . ALA D 4 245 ? -6.203 -13.826 -34.482 1.00 31.55 529 ALA D N 1
ATOM 12082 C CA . ALA D 4 245 ? -5.440 -15.056 -34.313 1.00 31.76 529 ALA D CA 1
ATOM 12083 C C . ALA D 4 245 ? -5.325 -15.414 -32.837 1.00 32.43 529 ALA D C 1
ATOM 12084 O O . ALA D 4 245 ? -5.090 -14.543 -31.993 1.00 31.42 529 ALA D O 1
ATOM 12086 N N . MET D 4 246 ? -5.503 -16.700 -32.535 1.00 25.58 530 MET D N 1
ATOM 12087 C CA . MET D 4 246 ? -5.230 -17.265 -31.219 1.00 26.01 530 MET D CA 1
ATOM 12088 C C . MET D 4 246 ? -4.048 -18.214 -31.355 1.00 28.53 530 MET D C 1
ATOM 12089 O O . MET D 4 246 ? -4.118 -19.194 -32.103 1.00 29.41 530 MET D O 1
ATOM 12094 N N . PHE D 4 247 ? -2.975 -17.931 -30.632 1.00 29.34 531 PHE D N 1
ATOM 12095 C CA . PHE D 4 247 ? -1.740 -18.692 -30.748 1.00 30.11 531 PHE D CA 1
ATOM 12096 C C . PHE D 4 247 ? -1.713 -19.771 -29.673 1.00 32.83 531 PHE D C 1
ATOM 12097 O O . PHE D 4 247 ? -1.811 -19.467 -28.479 1.00 32.57 531 PHE D O 1
ATOM 12105 N N . PHE D 4 248 ? -1.601 -21.026 -30.099 1.00 27.65 532 PHE D N 1
ATOM 12106 C CA . PHE D 4 248 ? -1.610 -22.148 -29.167 1.00 38.88 532 PHE D CA 1
ATOM 12107 C C . PHE D 4 248 ? -0.201 -22.441 -28.666 1.00 39.51 532 PHE D C 1
ATOM 12108 O O . PHE D 4 248 ? 0.783 -22.290 -29.396 1.00 38.32 532 PHE D O 1
ATOM 12126 N N . THR D 4 250 ? 1.932 -25.492 -26.210 1.00 43.33 534 THR D N 1
ATOM 12127 C CA . THR D 4 250 ? 1.907 -26.751 -25.476 1.00 45.64 534 THR D CA 1
ATOM 12128 C C . THR D 4 250 ? 3.112 -26.873 -24.551 1.00 45.77 534 THR D C 1
ATOM 12129 O O . THR D 4 250 ? 4.255 -26.768 -24.994 1.00 42.42 534 THR D O 1
ATOM 12133 N N . GLU D 4 251 ? 2.845 -27.078 -23.262 1.00 48.01 535 GLU D N 1
ATOM 12134 C CA . GLU D 4 251 ? 3.883 -27.330 -22.272 1.00 55.51 535 GLU D CA 1
ATOM 12135 C C . GLU D 4 251 ? 3.413 -28.452 -21.362 1.00 57.97 535 GLU D C 1
ATOM 12136 O O . GLU D 4 251 ? 2.285 -28.410 -20.861 1.00 56.00 535 GLU D O 1
ATOM 12142 N N . ASP D 4 252 ? 4.276 -29.450 -21.162 1.00 61.34 536 ASP D N 1
ATOM 12143 C CA . ASP D 4 252 ? 3.985 -30.593 -20.295 1.00 66.26 536 ASP D CA 1
ATOM 12144 C C . ASP D 4 252 ? 2.697 -31.297 -20.719 1.00 64.24 536 ASP D C 1
ATOM 12145 O O . ASP D 4 252 ? 1.865 -31.674 -19.892 1.00 61.25 536 ASP D O 1
ATOM 12150 N N . GLY D 4 253 ? 2.530 -31.468 -22.030 1.00 65.82 537 GLY D N 1
ATOM 12151 C CA . GLY D 4 253 ? 1.372 -32.144 -22.574 1.00 67.23 537 GLY D CA 1
ATOM 12152 C C . GLY D 4 253 ? 0.083 -31.347 -22.579 1.00 66.53 537 GLY D C 1
ATOM 12153 O O . GLY D 4 253 ? -0.916 -31.827 -23.131 1.00 70.73 537 GLY D O 1
ATOM 12154 N N . GLU D 4 254 ? 0.060 -30.153 -21.990 1.00 59.90 538 GLU D N 1
ATOM 12155 C CA . GLU D 4 254 ? -1.141 -29.333 -21.915 1.00 57.53 538 GLU D CA 1
ATOM 12156 C C . GLU D 4 254 ? -1.053 -28.186 -22.912 1.00 47.02 538 GLU D C 1
ATOM 12157 O O . GLU D 4 254 ? -0.026 -27.508 -23.001 1.00 41.88 538 GLU D O 1
ATOM 12163 N N . THR D 4 255 ? -2.139 -27.957 -23.644 1.00 46.58 539 THR D N 1
ATOM 12164 C CA . THR D 4 255 ? -2.201 -26.892 -24.635 1.00 43.23 539 THR D CA 1
ATOM 12165 C C . THR D 4 255 ? -3.077 -25.758 -24.127 1.00 42.45 539 THR D C 1
ATOM 12166 O O . THR D 4 255 ? -4.222 -25.982 -23.719 1.00 43.40 539 THR D O 1
ATOM 12170 N N . THR D 4 256 ? -2.533 -24.548 -24.154 1.00 39.64 540 THR D N 1
ATOM 12171 C CA . THR D 4 256 ? -3.251 -23.328 -23.835 1.00 37.54 540 THR D CA 1
ATOM 12172 C C . THR D 4 256 ? -3.177 -22.392 -25.034 1.00 38.20 540 THR D C 1
ATOM 12173 O O . THR D 4 256 ? -2.492 -22.665 -26.023 1.00 39.46 540 THR D O 1
ATOM 12177 N N . SER D 4 257 ? -3.890 -21.276 -24.947 1.00 37.16 541 SER D N 1
ATOM 12178 C CA . SER D 4 257 ? -3.957 -20.326 -26.045 1.00 38.77 541 SER D CA 1
ATOM 12179 C C . SER D 4 257 ? -3.771 -18.909 -25.529 1.00 36.44 541 SER D C 1
ATOM 12180 O O . SER D 4 257 ? -4.169 -18.577 -24.409 1.00 36.55 541 SER D O 1
ATOM 12183 N N . SER D 4 258 ? -3.152 -18.078 -26.359 1.00 34.76 542 SER D N 1
ATOM 12184 C CA . SER D 4 258 ? -3.182 -16.647 -26.118 1.00 36.04 542 SER D CA 1
ATOM 12185 C C . SER D 4 258 ? -4.584 -16.109 -26.389 1.00 36.15 542 SER D C 1
ATOM 12186 O O . SER D 4 258 ? -5.412 -16.755 -27.038 1.00 31.29 542 SER D O 1
ATOM 12189 N N . ALA D 4 259 ? -4.852 -14.914 -25.871 1.00 36.12 543 ALA D N 1
ATOM 12190 C CA . ALA D 4 259 ? -6.084 -14.230 -26.228 1.00 36.99 543 ALA D CA 1
ATOM 12191 C C . ALA D 4 259 ? -6.030 -13.805 -27.690 1.00 34.25 543 ALA D C 1
ATOM 12192 O O . ALA D 4 259 ? -4.958 -13.546 -28.242 1.00 35.27 543 ALA D O 1
ATOM 12194 N N . CYS D 4 260 ? -7.201 -13.750 -28.322 1.00 32.19 544 CYS D N 1
ATOM 12195 C CA . CYS D 4 260 ? -7.268 -13.339 -29.718 1.00 30.29 544 CYS D CA 1
ATOM 12196 C C . CYS D 4 260 ? -6.625 -11.970 -29.904 1.00 31.90 544 CYS D C 1
ATOM 12197 O O . CYS D 4 260 ? -6.808 -11.061 -29.089 1.00 29.66 544 CYS D O 1
ATOM 12200 N N . THR D 4 261 ? -5.861 -11.833 -30.989 1.00 31.06 545 THR D N 1
ATOM 12201 C CA . THR D 4 261 ? -5.146 -10.592 -31.257 1.00 30.31 545 THR D CA 1
ATOM 12202 C C . THR D 4 261 ? -6.080 -9.407 -31.456 1.00 32.90 545 THR D C 1
ATOM 12203 O O . THR D 4 261 ? -5.663 -8.264 -31.237 1.00 33.42 545 THR D O 1
ATOM 12207 N N . ILE D 4 262 ? -7.329 -9.644 -31.852 1.00 32.74 546 ILE D N 1
ATOM 12208 C CA . ILE D 4 262 ? -8.267 -8.574 -32.186 1.00 31.99 546 ILE D CA 1
ATOM 12209 C C . ILE D 4 262 ? -9.315 -8.381 -31.090 1.00 32.49 546 ILE D C 1
ATOM 12210 O O . ILE D 4 262 ? -9.454 -7.285 -30.543 1.00 36.00 546 ILE D O 1
ATOM 12215 N N . CYS D 4 263 ? -10.060 -9.435 -30.750 1.00 31.66 547 CYS D N 1
ATOM 12216 C CA . CYS D 4 263 ? -11.155 -9.306 -29.793 1.00 30.75 547 CYS D CA 1
ATOM 12217 C C . CYS D 4 263 ? -10.775 -9.704 -28.370 1.00 31.32 547 CYS D C 1
ATOM 12218 O O . CYS D 4 263 ? -11.591 -9.525 -27.457 1.00 29.27 547 CYS D O 1
ATOM 12221 N N . GLN D 4 264 ? -9.570 -10.242 -28.165 1.00 29.88 548 GLN D N 1
ATOM 12222 C CA . GLN D 4 264 ? -9.003 -10.534 -26.850 1.00 27.35 548 GLN D CA 1
ATOM 12223 C C . GLN D 4 264 ? -9.747 -11.636 -26.107 1.00 31.61 548 GLN D C 1
ATOM 12224 O O . GLN D 4 264 ? -9.579 -11.788 -24.893 1.00 34.49 548 GLN D O 1
ATOM 12230 N N . ALA D 4 265 ? -10.556 -12.426 -26.802 1.00 32.05 549 ALA D N 1
ATOM 12231 C CA . ALA D 4 265 ? -11.215 -13.549 -26.158 1.00 31.89 549 ALA D CA 1
ATOM 12232 C C . ALA D 4 265 ? -10.288 -14.757 -26.118 1.00 37.11 549 ALA D C 1
ATOM 12233 O O . ALA D 4 265 ? -9.460 -14.967 -27.011 1.00 33.09 549 ALA D O 1
ATOM 12235 N N . PHE D 4 266 ? -10.426 -15.545 -25.058 1.00 37.66 550 PHE D N 1
ATOM 12236 C CA . PHE D 4 266 ? -9.743 -16.823 -24.908 1.00 36.85 550 PHE D CA 1
ATOM 12237 C C . PHE D 4 266 ? -10.650 -17.949 -25.390 1.00 36.88 550 PHE D C 1
ATOM 12238 O O . PHE D 4 266 ? -11.847 -17.946 -25.098 1.00 38.01 550 PHE D O 1
ATOM 12246 N N . PRO D 4 267 ? -10.135 -18.920 -26.133 1.00 39.87 551 PRO D N 1
ATOM 12247 C CA . PRO D 4 267 ? -10.947 -20.092 -26.461 1.00 43.89 551 PRO D CA 1
ATOM 12248 C C . PRO D 4 267 ? -11.097 -21.005 -25.255 1.00 42.12 551 PRO D C 1
ATOM 12249 O O . PRO D 4 267 ? -10.243 -21.049 -24.366 1.00 42.58 551 PRO D O 1
ATOM 12253 N N . THR D 4 268 ? -12.214 -21.725 -25.224 1.00 40.90 552 THR D N 1
ATOM 12254 C CA . THR D 4 268 ? -12.405 -22.753 -24.214 1.00 45.49 552 THR D CA 1
ATOM 12255 C C . THR D 4 268 ? -11.496 -23.944 -24.505 1.00 51.72 552 THR D C 1
ATOM 12256 O O . THR D 4 268 ? -10.958 -24.094 -25.606 1.00 46.78 552 THR D O 1
ATOM 12260 N N . GLN D 4 269 ? -11.331 -24.806 -23.498 1.00 58.93 553 GLN D N 1
ATOM 12261 C CA . GLN D 4 269 ? -10.505 -25.992 -23.696 1.00 62.31 553 GLN D CA 1
ATOM 12262 C C . GLN D 4 269 ? -11.088 -26.909 -24.764 1.00 59.61 553 GLN D C 1
ATOM 12263 O O . GLN D 4 269 ? -10.337 -27.591 -25.472 1.00 61.11 553 GLN D O 1
ATOM 12269 N N . GLU D 4 270 ? -12.417 -26.930 -24.911 1.00 56.74 554 GLU D N 1
ATOM 12270 C CA . GLU D 4 270 ? -13.028 -27.765 -25.942 1.00 58.94 554 GLU D CA 1
ATOM 12271 C C . GLU D 4 270 ? -12.799 -27.185 -27.334 1.00 52.97 554 GLU D C 1
ATOM 12272 O O . GLU D 4 270 ? -12.579 -27.933 -28.296 1.00 54.17 554 GLU D O 1
ATOM 12278 N N . THR D 4 271 ? -12.861 -25.855 -27.467 1.00 48.14 555 THR D N 1
ATOM 12279 C CA . THR D 4 271 ? -12.450 -25.220 -28.715 1.00 45.54 555 THR D CA 1
ATOM 12280 C C . THR D 4 271 ? -10.994 -25.540 -29.026 1.00 40.25 555 THR D C 1
ATOM 12281 O O . THR D 4 271 ? -10.641 -25.821 -30.179 1.00 41.65 555 THR D O 1
ATOM 12285 N N . ILE D 4 272 ? -10.136 -25.509 -28.001 1.00 34.04 556 ILE D N 1
ATOM 12286 C CA . ILE D 4 272 ? -8.726 -25.834 -28.192 1.00 33.78 556 ILE D CA 1
ATOM 12287 C C . ILE D 4 272 ? -8.579 -27.251 -28.730 1.00 39.85 556 ILE D C 1
ATOM 12288 O O . ILE D 4 272 ? -7.873 -27.486 -29.716 1.00 42.47 556 ILE D O 1
ATOM 12293 N N . GLN D 4 273 ? -9.266 -28.213 -28.108 1.00 45.65 557 GLN D N 1
ATOM 12294 C CA . GLN D 4 273 ? -9.168 -29.598 -28.563 1.00 48.12 557 GLN D CA 1
ATOM 12295 C C . GLN D 4 273 ? -9.681 -29.749 -29.992 1.00 47.75 557 GLN D C 1
ATOM 12296 O O . GLN D 4 273 ? -9.070 -30.450 -30.812 1.00 49.04 557 GLN D O 1
ATOM 12302 N N . GLU D 4 274 ? -10.797 -29.088 -30.311 1.00 45.80 558 GLU D N 1
ATOM 12303 C CA . GLU D 4 274 ? -11.334 -29.146 -31.668 1.00 50.14 558 GLU D CA 1
ATOM 12304 C C . GLU D 4 274 ? -10.321 -28.629 -32.684 1.00 45.10 558 GLU D C 1
ATOM 12305 O O . GLU D 4 274 ? -10.086 -29.257 -33.726 1.00 47.18 558 GLU D O 1
ATOM 12311 N N . TYR D 4 275 ? -9.694 -27.488 -32.392 1.00 40.86 559 TYR D N 1
ATOM 12312 C CA . TYR D 4 275 ? -8.722 -26.943 -33.329 1.00 43.17 559 TYR D CA 1
ATOM 12313 C C . TYR D 4 275 ? -7.431 -27.753 -33.364 1.00 44.32 559 TYR D C 1
ATOM 12314 O O . TYR D 4 275 ? -6.725 -27.717 -34.374 1.00 44.94 559 TYR D O 1
ATOM 12323 N N . LEU D 4 276 ? -7.105 -28.484 -32.296 1.00 44.13 560 LEU D N 1
ATOM 12324 C CA . LEU D 4 276 ? -5.979 -29.410 -32.370 1.00 43.55 560 LEU D CA 1
ATOM 12325 C C . LEU D 4 276 ? -6.294 -30.563 -33.312 1.00 43.56 560 LEU D C 1
ATOM 12326 O O . LEU D 4 276 ? -5.429 -31.000 -34.085 1.00 43.49 560 LEU D O 1
ATOM 12331 N N . ASP D 4 277 ? -7.535 -31.060 -33.268 1.00 42.15 561 ASP D N 1
ATOM 12332 C CA . ASP D 4 277 ? -7.961 -32.081 -34.220 1.00 45.89 561 ASP D CA 1
ATOM 12333 C C . ASP D 4 277 ? -7.881 -31.563 -35.653 1.00 46.85 561 ASP D C 1
ATOM 12334 O O . ASP D 4 277 ? -7.364 -32.248 -36.546 1.00 50.95 561 ASP D O 1
ATOM 12339 N N . PHE D 4 278 ? -8.397 -30.351 -35.890 1.00 44.73 562 PHE D N 1
ATOM 12340 C CA . PHE D 4 278 ? -8.261 -29.731 -37.206 1.00 46.52 562 PHE D CA 1
ATOM 12341 C C . PHE D 4 278 ? -6.797 -29.647 -37.621 1.00 44.65 562 PHE D C 1
ATOM 12342 O O . PHE D 4 278 ? -6.436 -29.973 -38.759 1.00 46.41 562 PHE D O 1
ATOM 12350 N N . GLU D 4 279 ? -5.940 -29.204 -36.697 1.00 41.08 563 GLU D N 1
ATOM 12351 C CA . GLU D 4 279 ? -4.519 -29.049 -36.990 1.00 40.36 563 GLU D CA 1
ATOM 12352 C C . GLU D 4 279 ? -3.909 -30.364 -37.452 1.00 40.09 563 GLU D C 1
ATOM 12353 O O . GLU D 4 279 ? -3.234 -30.419 -38.487 1.00 40.31 563 GLU D O 1
ATOM 12359 N N . GLN D 4 280 ? -4.145 -31.442 -36.700 1.00 40.61 564 GLN D N 1
ATOM 12360 C CA . GLN D 4 280 ? -3.605 -32.738 -37.100 1.00 43.44 564 GLN D CA 1
ATOM 12361 C C . GLN D 4 280 ? -4.155 -33.169 -38.455 1.00 46.31 564 GLN D C 1
ATOM 12362 O O . GLN D 4 280 ? -3.413 -33.696 -39.294 1.00 48.70 564 GLN D O 1
ATOM 12368 N N . ALA D 4 281 ? -5.451 -32.938 -38.695 1.00 44.31 565 ALA D N 1
ATOM 12369 C CA . ALA D 4 281 ? -6.039 -33.323 -39.977 1.00 46.10 565 ALA D CA 1
ATOM 12370 C C . ALA D 4 281 ? -5.366 -32.602 -41.141 1.00 49.71 565 ALA D C 1
ATOM 12371 O O . ALA D 4 281 ? -5.099 -33.208 -42.187 1.00 56.46 565 ALA D O 1
ATOM 12373 N N . TYR D 4 282 ? -5.076 -31.308 -40.980 1.00 48.63 566 TYR D N 1
ATOM 12374 C CA . TYR D 4 282 ? -4.441 -30.576 -42.071 1.00 47.38 566 TYR D CA 1
ATOM 12375 C C . TYR D 4 282 ? -2.973 -30.952 -42.221 1.00 48.98 566 TYR D C 1
ATOM 12376 O O . TYR D 4 282 ? -2.456 -30.985 -43.345 1.00 47.45 566 TYR D O 1
ATOM 12385 N N . VAL D 4 283 ? -2.288 -31.243 -41.112 1.00 53.77 567 VAL D N 1
ATOM 12386 C CA . VAL D 4 283 ? -0.926 -31.763 -41.204 1.00 53.66 567 VAL D CA 1
ATOM 12387 C C . VAL D 4 283 ? -0.910 -33.055 -42.009 1.00 55.98 567 VAL D C 1
ATOM 12388 O O . VAL D 4 283 ? -0.027 -33.274 -42.848 1.00 54.11 567 VAL D O 1
ATOM 12392 N N . ASP D 4 284 ? -1.900 -33.924 -41.783 1.00 59.64 568 ASP D N 1
ATOM 12393 C CA . ASP D 4 284 ? -2.010 -35.140 -42.583 1.00 63.48 568 ASP D CA 1
ATOM 12394 C C . ASP D 4 284 ? -2.280 -34.815 -44.046 1.00 64.20 568 ASP D C 1
ATOM 12395 O O . ASP D 4 284 ? -1.685 -35.423 -44.944 1.00 66.51 568 ASP D O 1
ATOM 12400 N N . ARG D 4 285 ? -3.177 -33.859 -44.307 1.00 61.01 569 ARG D N 1
ATOM 12401 C CA . ARG D 4 285 ? -3.516 -33.527 -45.688 1.00 59.93 569 ARG D CA 1
ATOM 12402 C C . ARG D 4 285 ? -2.321 -32.957 -46.445 1.00 57.81 569 ARG D C 1
ATOM 12403 O O . ARG D 4 285 ? -2.218 -33.138 -47.664 1.00 54.39 569 ARG D O 1
ATOM 12411 N N . LEU D 4 286 ? -1.407 -32.280 -45.744 1.00 59.17 570 LEU D N 1
ATOM 12412 C CA . LEU D 4 286 ? -0.247 -31.689 -46.408 1.00 59.65 570 LEU D CA 1
ATOM 12413 C C . LEU D 4 286 ? 0.591 -32.734 -47.134 1.00 64.32 570 LEU D C 1
ATOM 12414 O O . LEU D 4 286 ? 1.206 -32.428 -48.163 1.00 68.45 570 LEU D O 1
ATOM 12419 N N . ALA D 4 287 ? 0.635 -33.966 -46.621 1.00 63.45 571 ALA D N 1
ATOM 12420 C CA . ALA D 4 287 ? 1.428 -35.003 -47.271 1.00 64.38 571 ALA D CA 1
ATOM 12421 C C . ALA D 4 287 ? 0.856 -35.380 -48.630 1.00 65.71 571 ALA D C 1
ATOM 12422 O O . ALA D 4 287 ? 1.591 -35.857 -49.502 1.00 64.51 571 ALA D O 1
ATOM 12424 N N . GLU D 4 288 ? -0.445 -35.175 -48.831 1.00 68.16 572 GLU D N 1
ATOM 12425 C CA . GLU D 4 288 ? -1.103 -35.461 -50.099 1.00 69.91 572 GLU D CA 1
ATOM 12426 C C . GLU D 4 288 ? -1.373 -34.206 -50.922 1.00 64.30 572 GLU D C 1
ATOM 12427 O O . GLU D 4 288 ? -2.143 -34.263 -51.886 1.00 66.27 572 GLU D O 1
ATOM 12433 N N . THR D 4 289 ? -0.763 -33.079 -50.566 1.00 68.43 573 THR D N 1
ATOM 12434 C CA . THR D 4 289 ? -0.943 -31.816 -51.271 1.00 66.15 573 THR D CA 1
ATOM 12435 C C . THR D 4 289 ? 0.405 -31.368 -51.820 1.00 64.33 573 THR D C 1
ATOM 12436 O O . THR D 4 289 ? 1.408 -31.404 -51.100 1.00 64.15 573 THR D O 1
ATOM 12440 N N . ASP D 4 290 ? 0.436 -30.950 -53.085 1.00 64.74 574 ASP D N 1
ATOM 12441 C CA . ASP D 4 290 ? 1.700 -30.531 -53.678 1.00 66.15 574 ASP D CA 1
ATOM 12442 C C . ASP D 4 290 ? 1.444 -29.713 -54.937 1.00 65.17 574 ASP D C 1
ATOM 12443 O O . ASP D 4 290 ? 0.315 -29.590 -55.414 1.00 65.19 574 ASP D O 1
ATOM 12448 N N . LYS D 4 291 ? 2.536 -29.174 -55.482 1.00 64.92 575 LYS D N 1
ATOM 12449 C CA . LYS D 4 291 ? 2.472 -28.178 -56.545 1.00 65.66 575 LYS D CA 1
ATOM 12450 C C . LYS D 4 291 ? 1.969 -28.741 -57.870 1.00 70.99 575 LYS D C 1
ATOM 12451 O O . LYS D 4 291 ? 1.537 -27.964 -58.728 1.00 71.73 575 LYS D O 1
ATOM 12457 N N . SER D 4 292 ? 2.008 -30.060 -58.063 1.00 73.27 576 SER D N 1
ATOM 12458 C CA . SER D 4 292 ? 1.602 -30.637 -59.340 1.00 74.32 576 SER D CA 1
ATOM 12459 C C . SER D 4 292 ? 0.092 -30.681 -59.520 1.00 74.22 576 SER D C 1
ATOM 12460 O O . SER D 4 292 ? -0.373 -30.957 -60.631 1.00 76.31 576 SER D O 1
ATOM 12463 N N . ASP D 4 293 ? -0.678 -30.419 -58.465 1.00 71.58 577 ASP D N 1
ATOM 12464 C CA . ASP D 4 293 ? -2.138 -30.348 -58.532 1.00 70.54 577 ASP D CA 1
ATOM 12465 C C . ASP D 4 293 ? -2.549 -29.045 -57.852 1.00 65.65 577 ASP D C 1
ATOM 12466 O O . ASP D 4 293 ? -2.831 -29.020 -56.652 1.00 62.02 577 ASP D O 1
ATOM 12471 N N . VAL D 4 294 ? -2.580 -27.965 -58.626 1.00 63.14 578 VAL D N 1
ATOM 12472 C CA . VAL D 4 294 ? -2.921 -26.642 -58.108 1.00 62.18 578 VAL D CA 1
ATOM 12473 C C . VAL D 4 294 ? -4.396 -26.555 -57.720 1.00 64.49 578 VAL D C 1
ATOM 12474 O O . VAL D 4 294 ? -4.701 -25.976 -56.670 1.00 62.86 578 VAL D O 1
ATOM 12478 N N . PRO D 4 295 ? -5.350 -27.080 -58.508 1.00 69.23 579 PRO D N 1
ATOM 12479 C CA . PRO D 4 295 ? -6.752 -27.043 -58.047 1.00 70.90 579 PRO D CA 1
ATOM 12480 C C . PRO D 4 295 ? -6.959 -27.671 -56.675 1.00 69.88 579 PRO D C 1
ATOM 12481 O O . PRO D 4 295 ? -7.658 -27.101 -55.823 1.00 67.93 579 PRO D O 1
ATOM 12485 N N . ASP D 4 296 ? -6.349 -28.834 -56.440 1.00 68.36 580 ASP D N 1
ATOM 12486 C CA . ASP D 4 296 ? -6.446 -29.488 -55.139 1.00 63.74 580 ASP D CA 1
ATOM 12487 C C . ASP D 4 296 ? -5.885 -28.600 -54.033 1.00 59.40 580 ASP D C 1
ATOM 12488 O O . ASP D 4 296 ? -6.515 -28.417 -52.982 1.00 60.38 580 ASP D O 1
ATOM 12493 N N . ALA D 4 297 ? -4.696 -28.032 -54.258 1.00 57.32 581 ALA D N 1
ATOM 12494 C CA . ALA D 4 297 ? -4.101 -27.144 -53.266 1.00 56.79 581 ALA D CA 1
ATOM 12495 C C . ALA D 4 297 ? -4.967 -25.916 -53.021 1.00 55.13 581 ALA D C 1
ATOM 12496 O O . ALA D 4 297 ? -4.981 -25.380 -51.909 1.00 56.27 581 ALA D O 1
ATOM 12498 N N . GLU D 4 298 ? -5.691 -25.457 -54.044 1.00 53.44 582 GLU D N 1
ATOM 12499 C CA . GLU D 4 298 ? -6.610 -24.339 -53.865 1.00 52.38 582 GLU D CA 1
ATOM 12500 C C . GLU D 4 298 ? -7.774 -24.732 -52.967 1.00 52.89 582 GLU D C 1
ATOM 12501 O O . GLU D 4 298 ? -8.171 -23.965 -52.081 1.00 47.41 582 GLU D O 1
ATOM 12507 N N . LEU D 4 299 ? -8.336 -25.923 -53.188 1.00 54.98 583 LEU D N 1
ATOM 12508 C CA . LEU D 4 299 ? -9.354 -26.457 -52.289 1.00 53.63 583 LEU D CA 1
ATOM 12509 C C . LEU D 4 299 ? -8.855 -26.460 -50.846 1.00 54.83 583 LEU D C 1
ATOM 12510 O O . LEU D 4 299 ? -9.478 -25.873 -49.946 1.00 57.23 583 LEU D O 1
ATOM 12515 N N . VAL D 4 300 ? -7.707 -27.107 -50.620 1.00 54.89 584 VAL D N 1
ATOM 12516 C CA . VAL D 4 300 ? -7.185 -27.273 -49.266 1.00 52.68 584 VAL D CA 1
ATOM 12517 C C . VAL D 4 300 ? -6.892 -25.921 -48.628 1.00 51.71 584 VAL D C 1
ATOM 12518 O O . VAL D 4 300 ? -7.155 -25.711 -47.438 1.00 51.53 584 VAL D O 1
ATOM 12522 N N . TYR D 4 301 ? -6.337 -24.988 -49.404 1.00 50.79 585 TYR D N 1
ATOM 12523 C CA . TYR D 4 301 ? -6.069 -23.651 -48.884 1.00 48.20 585 TYR D CA 1
ATOM 12524 C C . TYR D 4 301 ? -7.359 -22.960 -48.465 1.00 46.29 585 TYR D C 1
ATOM 12525 O O . TYR D 4 301 ? -7.449 -22.393 -47.368 1.00 40.92 585 TYR D O 1
ATOM 12534 N N . ASN D 4 302 ? -8.377 -23.003 -49.330 1.00 50.61 586 ASN D N 1
ATOM 12535 C CA . ASN D 4 302 ? -9.628 -22.323 -49.016 1.00 52.51 586 ASN D CA 1
ATOM 12536 C C . ASN D 4 302 ? -10.252 -22.871 -47.743 1.00 50.27 586 ASN D C 1
ATOM 12537 O O . ASN D 4 302 ? -10.724 -22.103 -46.896 1.00 49.47 586 ASN D O 1
ATOM 12542 N N . GLN D 4 303 ? -10.256 -24.196 -47.577 1.00 50.77 587 GLN D N 1
ATOM 12543 C CA . GLN D 4 303 ? -10.777 -24.740 -46.327 1.00 51.97 587 GLN D CA 1
ATOM 12544 C C . GLN D 4 303 ? -9.870 -24.408 -45.146 1.00 50.45 587 GLN D C 1
ATOM 12545 O O . GLN D 4 303 ? -10.351 -24.273 -44.015 1.00 49.05 587 GLN D O 1
ATOM 12551 N N . ALA D 4 304 ? -8.567 -24.249 -45.387 1.00 48.69 588 ALA D N 1
ATOM 12552 C CA . ALA D 4 304 ? -7.634 -24.018 -44.289 1.00 45.62 588 ALA D CA 1
ATOM 12553 C C . ALA D 4 304 ? -7.718 -22.594 -43.755 1.00 45.45 588 ALA D C 1
ATOM 12554 O O . ALA D 4 304 ? -7.434 -22.364 -42.574 1.00 44.43 588 ALA D O 1
ATOM 12556 N N . THR D 4 305 ? -8.099 -21.629 -44.597 1.00 46.53 589 THR D N 1
ATOM 12557 C CA . THR D 4 305 ? -8.192 -20.248 -44.131 1.00 46.09 589 THR D CA 1
ATOM 12558 C C . THR D 4 305 ? -9.243 -20.062 -43.040 1.00 46.84 589 THR D C 1
ATOM 12559 O O . THR D 4 305 ? -9.144 -19.109 -42.260 1.00 47.91 589 THR D O 1
ATOM 12563 N N . ARG D 4 306 ? -10.248 -20.939 -42.965 1.00 46.09 590 ARG D N 1
ATOM 12564 C CA . ARG D 4 306 ? -11.233 -20.824 -41.895 1.00 48.85 590 ARG D CA 1
ATOM 12565 C C . ARG D 4 306 ? -10.700 -21.332 -40.561 1.00 43.89 590 ARG D C 1
ATOM 12566 O O . ARG D 4 306 ? -11.260 -20.991 -39.513 1.00 40.89 590 ARG D O 1
ATOM 12574 N N . VAL D 4 307 ? -9.638 -22.132 -40.577 1.00 37.44 591 VAL D N 1
ATOM 12575 C CA . VAL D 4 307 ? -9.070 -22.706 -39.367 1.00 38.65 591 VAL D CA 1
ATOM 12576 C C . VAL D 4 307 ? -7.848 -21.928 -38.895 1.00 38.68 591 VAL D C 1
ATOM 12577 O O . VAL D 4 307 ? -7.683 -21.694 -37.697 1.00 39.25 591 VAL D O 1
ATOM 12581 N N . PHE D 4 308 ? -6.997 -21.504 -39.822 1.00 38.18 592 PHE D N 1
ATOM 12582 C CA . PHE D 4 308 ? -5.688 -20.966 -39.490 1.00 39.55 592 PHE D CA 1
ATOM 12583 C C . PHE D 4 308 ? -5.622 -19.462 -39.717 1.00 38.85 592 PHE D C 1
ATOM 12584 O O . PHE D 4 308 ? -6.260 -18.916 -40.622 1.00 39.07 592 PHE D O 1
ATOM 12592 N N . ALA D 4 309 ? -4.829 -18.807 -38.874 1.00 39.34 593 ALA D N 1
ATOM 12593 C CA . ALA D 4 309 ? -4.443 -17.410 -39.047 1.00 43.44 593 ALA D CA 1
ATOM 12594 C C . ALA D 4 309 ? -3.007 -17.298 -38.553 1.00 46.99 593 ALA D C 1
ATOM 12595 O O . ALA D 4 309 ? -2.764 -17.342 -37.344 1.00 54.75 593 ALA D O 1
ATOM 12597 N N . GLN D 4 310 ? -2.062 -17.172 -39.485 1.00 42.42 594 GLN D N 1
ATOM 12598 C CA . GLN D 4 310 ? -0.630 -17.183 -39.189 1.00 39.03 594 GLN D CA 1
ATOM 12599 C C . GLN D 4 310 ? -0.214 -18.505 -38.551 1.00 35.10 594 GLN D C 1
ATOM 12600 O O . GLN D 4 310 ? 0.027 -18.585 -37.342 1.00 31.90 594 GLN D O 1
ATOM 12606 N N . HIS D 4 311 ? -0.123 -19.546 -39.370 1.00 34.46 595 HIS D N 1
ATOM 12607 C CA . HIS D 4 311 ? 0.214 -20.885 -38.919 1.00 36.08 595 HIS D CA 1
ATOM 12608 C C . HIS D 4 311 ? 1.107 -21.521 -39.971 1.00 37.56 595 HIS D C 1
ATOM 12609 O O . HIS D 4 311 ? 0.953 -21.260 -41.167 1.00 37.60 595 HIS D O 1
ATOM 12616 N N . TRP D 4 312 ? 2.053 -22.351 -39.522 1.00 34.14 596 TRP D N 1
ATOM 12617 C CA . TRP D 4 312 ? 3.018 -22.904 -40.465 1.00 33.87 596 TRP D CA 1
ATOM 12618 C C . TRP D 4 312 ? 2.350 -23.786 -41.513 1.00 33.44 596 TRP D C 1
ATOM 12619 O O . TRP D 4 312 ? 2.868 -23.911 -42.627 1.00 37.66 596 TRP D O 1
ATOM 12630 N N . VAL D 4 313 ? 1.204 -24.393 -41.190 1.00 32.10 597 VAL D N 1
ATOM 12631 C CA . VAL D 4 313 ? 0.469 -25.165 -42.192 1.00 35.38 597 VAL D CA 1
ATOM 12632 C C . VAL D 4 313 ? -0.021 -24.245 -43.304 1.00 38.25 597 VAL D C 1
ATOM 12633 O O . VAL D 4 313 ? 0.086 -24.557 -44.501 1.00 40.08 597 VAL D O 1
ATOM 12637 N N . LEU D 4 314 ? -0.559 -23.087 -42.918 1.00 37.17 598 LEU D N 1
ATOM 12638 C CA . LEU D 4 314 ? -0.973 -22.099 -43.906 1.00 38.86 598 LEU D CA 1
ATOM 12639 C C . LEU D 4 314 ? 0.218 -21.623 -44.729 1.00 36.16 598 LEU D C 1
ATOM 12640 O O . LEU D 4 314 ? 0.109 -21.449 -45.948 1.00 35.31 598 LEU D O 1
ATOM 12645 N N . TYR D 4 315 ? 1.369 -21.422 -44.081 1.00 35.35 599 TYR D N 1
ATOM 12646 C CA . TYR D 4 315 ? 2.574 -21.063 -44.822 1.00 39.56 599 TYR D CA 1
ATOM 12647 C C . TYR D 4 315 ? 2.935 -22.134 -45.845 1.00 39.52 599 TYR D C 1
ATOM 12648 O O . TYR D 4 315 ? 3.337 -21.816 -46.970 1.00 39.42 599 TYR D O 1
ATOM 12657 N N . GLN D 4 316 ? 2.809 -23.409 -45.470 1.00 37.10 600 GLN D N 1
ATOM 12658 C CA . GLN D 4 316 ? 3.112 -24.483 -46.409 1.00 41.58 600 GLN D CA 1
ATOM 12659 C C . GLN D 4 316 ? 2.169 -24.445 -47.602 1.00 42.88 600 GLN D C 1
ATOM 12660 O O . GLN D 4 316 ? 2.591 -24.660 -48.746 1.00 48.42 600 GLN D O 1
ATOM 12666 N N . LEU D 4 317 ? 0.887 -24.161 -47.356 1.00 42.85 601 LEU D N 1
ATOM 12667 C CA . LEU D 4 317 ? -0.050 -24.047 -48.470 1.00 40.79 601 LEU D CA 1
ATOM 12668 C C . LEU D 4 317 ? 0.284 -22.853 -49.358 1.00 39.26 601 LEU D C 1
ATOM 12669 O O . LEU D 4 317 ? 0.218 -22.952 -50.589 1.00 43.05 601 LEU D O 1
ATOM 12674 N N . HIS D 4 318 ? 0.654 -21.719 -48.753 1.00 39.25 602 HIS D N 1
ATOM 12675 C CA . HIS D 4 318 ? 1.114 -20.570 -49.529 1.00 38.71 602 HIS D CA 1
ATOM 12676 C C . HIS D 4 318 ? 2.314 -20.937 -50.391 1.00 43.28 602 HIS D C 1
ATOM 12677 O O . HIS D 4 318 ? 2.447 -20.462 -51.525 1.00 46.53 602 HIS D O 1
ATOM 12684 N N . THR D 4 319 ? 3.206 -21.771 -49.860 1.00 42.52 603 THR D N 1
ATOM 12685 C CA . THR D 4 319 ? 4.389 -22.182 -50.607 1.00 43.20 603 THR D CA 1
ATOM 12686 C C . THR D 4 319 ? 4.005 -23.048 -51.798 1.00 48.59 603 THR D C 1
ATOM 12687 O O . THR D 4 319 ? 4.454 -22.808 -52.929 1.00 50.92 603 THR D O 1
ATOM 12691 N N . ILE D 4 320 ? 3.167 -24.060 -51.558 1.00 49.56 604 ILE D N 1
ATOM 12692 C CA . ILE D 4 320 ? 2.714 -24.936 -52.636 1.00 50.98 604 ILE D CA 1
ATOM 12693 C C . ILE D 4 320 ? 2.049 -24.120 -53.736 1.00 51.31 604 ILE D C 1
ATOM 12694 O O . ILE D 4 320 ? 2.326 -24.301 -54.929 1.00 51.04 604 ILE D O 1
ATOM 12699 N N . LEU D 4 321 ? 1.171 -23.193 -53.346 1.00 48.22 605 LEU D N 1
ATOM 12700 C CA . LEU D 4 321 ? 0.459 -22.399 -54.337 1.00 49.79 605 LEU D CA 1
ATOM 12701 C C . LEU D 4 321 ? 1.399 -21.455 -55.076 1.00 51.48 605 LEU D C 1
ATOM 12702 O O . LEU D 4 321 ? 1.255 -21.259 -56.286 1.00 50.33 605 LEU D O 1
ATOM 12707 N N . PHE D 4 322 ? 2.373 -20.867 -54.374 1.00 52.06 606 PHE D N 1
ATOM 12708 C CA . PHE D 4 322 ? 3.319 -19.980 -55.046 1.00 50.72 606 PHE D CA 1
ATOM 12709 C C . PHE D 4 322 ? 4.118 -20.733 -56.097 1.00 50.54 606 PHE D C 1
ATOM 12710 O O . PHE D 4 322 ? 4.314 -20.241 -57.214 1.00 51.88 606 PHE D O 1
ATOM 12718 N N . GLU D 4 323 ? 4.603 -21.927 -55.754 1.00 51.65 607 GLU D N 1
ATOM 12719 C CA . GLU D 4 323 ? 5.396 -22.681 -56.719 1.00 57.48 607 GLU D CA 1
ATOM 12720 C C . GLU D 4 323 ? 4.533 -23.172 -57.878 1.00 61.45 607 GLU D C 1
ATOM 12721 O O . GLU D 4 323 ? 4.981 -23.183 -59.033 1.00 60.10 607 GLU D O 1
ATOM 12727 N N . GLY D 4 324 ? 3.283 -23.549 -57.595 1.00 63.44 608 GLY D N 1
ATOM 12728 C CA . GLY D 4 324 ? 2.392 -23.973 -58.666 1.00 62.45 608 GLY D CA 1
ATOM 12729 C C . GLY D 4 324 ? 2.059 -22.850 -59.630 1.00 60.93 608 GLY D C 1
ATOM 12730 O O . GLY D 4 324 ? 2.090 -23.029 -60.850 1.00 64.99 608 GLY D O 1
ATOM 12731 N N . TYR D 4 325 ? 1.738 -21.671 -59.094 1.00 57.24 609 TYR D N 1
ATOM 12732 C CA . TYR D 4 325 ? 1.407 -20.534 -59.948 1.00 59.11 609 TYR D CA 1
ATOM 12733 C C . TYR D 4 325 ? 2.633 -20.036 -60.703 1.00 60.41 609 TYR D C 1
ATOM 12734 O O . TYR D 4 325 ? 2.537 -19.669 -61.881 1.00 61.43 609 TYR D O 1
ATOM 12743 N N . ARG D 4 326 ? 3.790 -20.011 -60.039 1.00 60.18 610 ARG D N 1
ATOM 12744 C CA . ARG D 4 326 ? 5.020 -19.581 -60.697 1.00 62.50 610 ARG D CA 1
ATOM 12745 C C . ARG D 4 326 ? 5.369 -20.508 -61.853 1.00 66.44 610 ARG D C 1
ATOM 12746 O O . ARG D 4 326 ? 5.721 -20.052 -62.947 1.00 66.11 610 ARG D O 1
ATOM 12754 N N . ASP D 4 327 ? 5.267 -21.821 -61.629 1.00 68.61 611 ASP D N 1
ATOM 12755 C CA . ASP D 4 327 ? 5.544 -22.771 -62.701 1.00 69.01 611 ASP D CA 1
ATOM 12756 C C . ASP D 4 327 ? 4.564 -22.622 -63.853 1.00 69.65 611 ASP D C 1
ATOM 12757 O O . ASP D 4 327 ? 4.926 -22.865 -65.009 1.00 72.35 611 ASP D O 1
ATOM 12762 N N . ALA D 4 328 ? 3.326 -22.240 -63.560 1.00 68.42 612 ALA D N 1
ATOM 12763 C CA . ALA D 4 328 ? 2.306 -22.070 -64.584 1.00 68.02 612 ALA D CA 1
ATOM 12764 C C . ALA D 4 328 ? 2.321 -20.683 -65.210 1.00 69.88 612 ALA D C 1
ATOM 12765 O O . ALA D 4 328 ? 1.494 -20.405 -66.084 1.00 72.24 612 ALA D O 1
ATOM 12767 N N . GLY D 4 329 ? 3.234 -19.810 -64.791 1.00 68.55 613 GLY D N 1
ATOM 12768 C CA . GLY D 4 329 ? 3.304 -18.480 -65.360 1.00 69.85 613 GLY D CA 1
ATOM 12769 C C . GLY D 4 329 ? 2.238 -17.524 -64.883 1.00 73.00 613 GLY D C 1
ATOM 12770 O O . GLY D 4 329 ? 2.041 -16.474 -65.503 1.00 75.41 613 GLY D O 1
ATOM 12771 N N . ASN D 4 330 ? 1.539 -17.853 -63.798 1.00 70.37 614 ASN D N 1
ATOM 12772 C CA . ASN D 4 330 ? 0.510 -16.984 -63.230 1.00 65.86 614 ASN D CA 1
ATOM 12773 C C . ASN D 4 330 ? 1.168 -16.116 -62.165 1.00 65.72 614 ASN D C 1
ATOM 12774 O O . ASN D 4 330 ? 1.140 -16.424 -60.973 1.00 66.14 614 ASN D O 1
ATOM 12779 N N . SER D 4 331 ? 1.770 -15.008 -62.605 1.00 62.76 615 SER D N 1
ATOM 12780 C CA . SER D 4 331 ? 2.459 -14.121 -61.674 1.00 63.90 615 SER D CA 1
ATOM 12781 C C . SER D 4 331 ? 1.489 -13.438 -60.720 1.00 62.52 615 SER D C 1
ATOM 12782 O O . SER D 4 331 ? 1.870 -13.081 -59.599 1.00 60.39 615 SER D O 1
ATOM 12785 N N . GLU D 4 332 ? 0.237 -13.262 -61.142 1.00 65.62 616 GLU D N 1
ATOM 12786 C CA . GLU D 4 332 ? -0.713 -12.471 -60.366 1.00 67.68 616 GLU D CA 1
ATOM 12787 C C . GLU D 4 332 ? -1.043 -13.143 -59.032 1.00 63.72 616 GLU D C 1
ATOM 12788 O O . GLU D 4 332 ? -0.980 -12.507 -57.973 1.00 65.00 616 GLU D O 1
ATOM 12794 N N . SER D 4 333 ? -1.373 -14.438 -59.055 1.00 59.44 617 SER D N 1
ATOM 12795 C CA . SER D 4 333 ? -1.686 -15.143 -57.812 1.00 58.71 617 SER D CA 1
ATOM 12796 C C . SER D 4 333 ? -0.423 -15.482 -57.023 1.00 56.44 617 SER D C 1
ATOM 12797 O O . SER D 4 333 ? -0.393 -15.357 -55.782 1.00 57.59 617 SER D O 1
ATOM 12800 N N . ALA D 4 334 ? 0.623 -15.919 -57.733 1.00 52.46 618 ALA D N 1
ATOM 12801 C CA . ALA D 4 334 ? 1.911 -16.181 -57.100 1.00 49.52 618 ALA D CA 1
ATOM 12802 C C . ALA D 4 334 ? 2.376 -14.983 -56.283 1.00 48.88 618 ALA D C 1
ATOM 12803 O O . ALA D 4 334 ? 2.958 -15.145 -55.205 1.00 47.21 618 ALA D O 1
ATOM 12805 N N . SER D 4 335 ? 2.113 -13.771 -56.778 1.00 50.02 619 SER D N 1
ATOM 12806 C CA . SER D 4 335 ? 2.515 -12.566 -56.059 1.00 48.25 619 SER D CA 1
ATOM 12807 C C . SER D 4 335 ? 1.847 -12.492 -54.689 1.00 44.81 619 SER D C 1
ATOM 12808 O O . SER D 4 335 ? 2.517 -12.281 -53.669 1.00 45.00 619 SER D O 1
ATOM 12811 N N . PHE D 4 336 ? 0.523 -12.672 -54.647 1.00 42.43 620 PHE D N 1
ATOM 12812 C CA . PHE D 4 336 ? -0.195 -12.635 -53.375 1.00 41.88 620 PHE D CA 1
ATOM 12813 C C . PHE D 4 336 ? 0.359 -13.667 -52.403 1.00 39.49 620 PHE D C 1
ATOM 12814 O O . PHE D 4 336 ? 0.682 -13.348 -51.246 1.00 35.94 620 PHE D O 1
ATOM 12822 N N . HIS D 4 337 ? 0.492 -14.916 -52.860 1.00 39.27 621 HIS D N 1
ATOM 12823 C CA . HIS D 4 337 ? 0.945 -15.944 -51.929 1.00 40.72 621 HIS D CA 1
ATOM 12824 C C . HIS D 4 337 ? 2.381 -15.704 -51.471 1.00 44.59 621 HIS D C 1
ATOM 12825 O O . HIS D 4 337 ? 2.723 -16.013 -50.321 1.00 46.62 621 HIS D O 1
ATOM 12832 N N . GLN D 4 338 ? 3.222 -15.123 -52.328 1.00 46.60 622 GLN D N 1
ATOM 12833 C CA . GLN D 4 338 ? 4.589 -14.820 -51.914 1.00 43.15 622 GLN D CA 1
ATOM 12834 C C . GLN D 4 338 ? 4.618 -13.706 -50.876 1.00 41.58 622 GLN D C 1
ATOM 12835 O O . GLN D 4 338 ? 5.407 -13.759 -49.923 1.00 40.80 622 GLN D O 1
ATOM 12841 N N . MET D 4 339 ? 3.772 -12.685 -51.045 1.00 39.37 623 MET D N 1
ATOM 12842 C CA . MET D 4 339 ? 3.673 -11.649 -50.022 1.00 41.67 623 MET D CA 1
ATOM 12843 C C . MET D 4 339 ? 3.268 -12.250 -48.684 1.00 39.82 623 MET D C 1
ATOM 12844 O O . MET D 4 339 ? 3.839 -11.904 -47.639 1.00 39.00 623 MET D O 1
ATOM 12849 N N . GLU D 4 340 ? 2.295 -13.168 -48.698 1.00 37.91 624 GLU D N 1
ATOM 12850 C CA . GLU D 4 340 ? 1.903 -13.831 -47.458 1.00 36.10 624 GLU D CA 1
ATOM 12851 C C . GLU D 4 340 ? 3.057 -14.639 -46.866 1.00 35.35 624 GLU D C 1
ATOM 12852 O O . GLU D 4 340 ? 3.236 -14.677 -45.641 1.00 32.44 624 GLU D O 1
ATOM 12858 N N . ARG D 4 341 ? 3.860 -15.282 -47.718 1.00 35.53 625 ARG D N 1
ATOM 12859 C CA . ARG D 4 341 ? 5.004 -16.035 -47.209 1.00 35.91 625 ARG D CA 1
ATOM 12860 C C . ARG D 4 341 ? 6.011 -15.118 -46.522 1.00 36.65 625 ARG D C 1
ATOM 12861 O O . ARG D 4 341 ? 6.515 -15.439 -45.437 1.00 35.30 625 ARG D O 1
ATOM 12869 N N . ILE D 4 342 ? 6.311 -13.973 -47.133 1.00 35.30 626 ILE D N 1
ATOM 12870 C CA . ILE D 4 342 ? 7.245 -13.017 -46.543 1.00 33.54 626 ILE D CA 1
ATOM 12871 C C . ILE D 4 342 ? 6.723 -12.524 -45.198 1.00 35.31 626 ILE D C 1
ATOM 12872 O O . ILE D 4 342 ? 7.485 -12.432 -44.226 1.00 33.42 626 ILE D O 1
ATOM 12888 N N . TYR D 4 344 ? 4.538 -14.030 -43.088 1.00 32.99 628 TYR D N 1
ATOM 12889 C CA . TYR D 4 344 ? 4.697 -15.110 -42.123 1.00 33.15 628 TYR D CA 1
ATOM 12890 C C . TYR D 4 344 ? 6.141 -15.245 -41.631 1.00 33.95 628 TYR D C 1
ATOM 12891 O O . TYR D 4 344 ? 6.389 -15.201 -40.430 1.00 34.24 628 TYR D O 1
ATOM 12900 N N . VAL D 4 345 ? 7.093 -15.414 -42.553 1.00 34.41 629 VAL D N 1
ATOM 12901 C CA . VAL D 4 345 ? 8.456 -15.730 -42.130 1.00 31.71 629 VAL D CA 1
ATOM 12902 C C . VAL D 4 345 ? 9.064 -14.571 -41.348 1.00 34.48 629 VAL D C 1
ATOM 12903 O O . VAL D 4 345 ? 9.690 -14.775 -40.301 1.00 34.08 629 VAL D O 1
ATOM 12907 N N . SER D 4 346 ? 8.881 -13.339 -41.827 1.00 36.37 630 SER D N 1
ATOM 12908 C CA . SER D 4 346 ? 9.430 -12.203 -41.097 1.00 36.04 630 SER D CA 1
ATOM 12909 C C . SER D 4 346 ? 8.755 -12.006 -39.745 1.00 36.06 630 SER D C 1
ATOM 12910 O O . SER D 4 346 ? 9.347 -11.377 -38.862 1.00 39.94 630 SER D O 1
ATOM 12913 N N . GLN D 4 347 ? 7.543 -12.536 -39.550 1.00 35.32 631 GLN D N 1
ATOM 12914 C CA . GLN D 4 347 ? 6.985 -12.516 -38.198 1.00 35.14 631 GLN D CA 1
ATOM 12915 C C . GLN D 4 347 ? 7.557 -13.635 -37.331 1.00 34.35 631 GLN D C 1
ATOM 12916 O O . GLN D 4 347 ? 7.921 -13.406 -36.173 1.00 35.05 631 GLN D O 1
ATOM 12922 N N . VAL D 4 348 ? 7.651 -14.841 -37.876 1.00 32.14 632 VAL D N 1
ATOM 12923 C CA . VAL D 4 348 ? 7.978 -16.025 -37.089 1.00 34.91 632 VAL D CA 1
ATOM 12924 C C . VAL D 4 348 ? 9.483 -16.197 -36.930 1.00 39.46 632 VAL D C 1
ATOM 12925 O O . VAL D 4 348 ? 9.961 -16.586 -35.860 1.00 38.16 632 VAL D O 1
ATOM 12929 N N . MET D 4 349 ? 10.243 -15.886 -37.977 1.00 38.90 633 MET D N 1
ATOM 12930 C CA . MET D 4 349 ? 11.667 -16.212 -38.056 1.00 36.04 633 MET D CA 1
ATOM 12931 C C . MET D 4 349 ? 12.394 -15.025 -38.675 1.00 33.32 633 MET D C 1
ATOM 12932 O O . MET D 4 349 ? 12.827 -15.070 -39.833 1.00 31.13 633 MET D O 1
ATOM 12937 N N . PRO D 4 350 ? 12.545 -13.928 -37.921 1.00 33.52 634 PRO D N 1
ATOM 12938 C CA . PRO D 4 350 ? 13.010 -12.675 -38.540 1.00 33.82 634 PRO D CA 1
ATOM 12939 C C . PRO D 4 350 ? 14.502 -12.615 -38.823 1.00 34.86 634 PRO D C 1
ATOM 12940 O O . PRO D 4 350 ? 14.918 -11.777 -39.635 1.00 29.08 634 PRO D O 1
ATOM 12944 N N . LEU D 4 351 ? 15.320 -13.453 -38.190 1.00 32.64 635 LEU D N 1
ATOM 12945 C CA . LEU D 4 351 ? 16.753 -13.396 -38.436 1.00 33.04 635 LEU D CA 1
ATOM 12946 C C . LEU D 4 351 ? 17.063 -13.875 -39.855 1.00 33.97 635 LEU D C 1
ATOM 12947 O O . LEU D 4 351 ? 16.230 -14.483 -40.533 1.00 40.18 635 LEU D O 1
ATOM 12952 N N . ALA D 4 352 ? 18.282 -13.585 -40.305 1.00 29.91 636 ALA D N 1
ATOM 12953 C CA . ALA D 4 352 ? 18.676 -13.934 -41.663 1.00 30.93 636 ALA D CA 1
ATOM 12954 C C . ALA D 4 352 ? 18.601 -15.440 -41.878 1.00 34.53 636 ALA D C 1
ATOM 12955 O O . ALA D 4 352 ? 19.098 -16.224 -41.064 1.00 31.42 636 ALA D O 1
ATOM 12957 N N . SER D 4 353 ? 17.962 -15.841 -42.975 1.00 38.33 637 SER D N 1
ATOM 12958 C CA . SER D 4 353 ? 17.905 -17.238 -43.372 1.00 40.63 637 SER D CA 1
ATOM 12959 C C . SER D 4 353 ? 17.851 -17.306 -44.889 1.00 38.87 637 SER D C 1
ATOM 12960 O O . SER D 4 353 ? 17.502 -16.331 -45.561 1.00 39.21 637 SER D O 1
ATOM 12963 N N . TYR D 4 354 ? 18.222 -18.467 -45.429 1.00 37.34 638 TYR D N 1
ATOM 12964 C CA . TYR D 4 354 ? 18.118 -18.660 -46.870 1.00 37.80 638 TYR D CA 1
ATOM 12965 C C . TYR D 4 354 ? 16.666 -18.599 -47.320 1.00 38.68 638 TYR D C 1
ATOM 12966 O O . TYR D 4 354 ? 16.361 -18.074 -48.400 1.00 39.76 638 TYR D O 1
ATOM 12975 N N . THR D 4 355 ? 15.755 -19.116 -46.492 1.00 37.69 639 THR D N 1
ATOM 12976 C CA . THR D 4 355 ? 14.334 -19.065 -46.812 1.00 39.69 639 THR D CA 1
ATOM 12977 C C . THR D 4 355 ? 13.868 -17.627 -47.005 1.00 37.27 639 THR D C 1
ATOM 12978 O O . THR D 4 355 ? 13.226 -17.305 -48.009 1.00 38.93 639 THR D O 1
ATOM 12982 N N . LEU D 4 356 ? 14.202 -16.742 -46.062 1.00 36.21 640 LEU D N 1
ATOM 12983 C CA . LEU D 4 356 ? 13.748 -15.355 -46.144 1.00 39.44 640 LEU D CA 1
ATOM 12984 C C . LEU D 4 356 ? 14.410 -14.623 -47.309 1.00 42.69 640 LEU D C 1
ATOM 12985 O O . LEU D 4 356 ? 13.737 -13.926 -48.086 1.00 35.70 640 LEU D O 1
ATOM 12990 N N . ALA D 4 357 ? 15.731 -14.780 -47.450 1.00 30.46 641 ALA D N 1
ATOM 12991 C CA . ALA D 4 357 ? 16.449 -14.127 -48.541 1.00 31.76 641 ALA D CA 1
ATOM 12992 C C . ALA D 4 357 ? 15.858 -14.506 -49.892 1.00 38.05 641 ALA D C 1
ATOM 12993 O O . ALA D 4 357 ? 15.605 -13.640 -50.741 1.00 42.56 641 ALA D O 1
ATOM 12995 N N . TRP D 4 358 ? 15.618 -15.799 -50.107 1.00 37.38 642 TRP D N 1
ATOM 12996 C CA . TRP D 4 358 ? 15.072 -16.235 -51.384 1.00 35.48 642 TRP D CA 1
ATOM 12997 C C . TRP D 4 358 ? 13.581 -15.953 -51.507 1.00 36.99 642 TRP D C 1
ATOM 12998 O O . TRP D 4 358 ? 13.056 -15.939 -52.625 1.00 43.91 642 TRP D O 1
ATOM 13009 N N . LEU D 4 359 ? 12.888 -15.721 -50.391 1.00 36.38 643 LEU D N 1
ATOM 13010 C CA . LEU D 4 359 ? 11.545 -15.161 -50.475 1.00 39.50 643 LEU D CA 1
ATOM 13011 C C . LEU D 4 359 ? 11.592 -13.772 -51.096 1.00 38.90 643 LEU D C 1
ATOM 13012 O O . LEU D 4 359 ? 10.827 -13.462 -52.017 1.00 37.44 643 LEU D O 1
ATOM 13017 N N . TYR D 4 360 ? 12.514 -12.929 -50.619 1.00 37.15 644 TYR D N 1
ATOM 13018 C CA . TYR D 4 360 ? 12.652 -11.593 -51.193 1.00 36.19 644 TYR D CA 1
ATOM 13019 C C . TYR D 4 360 ? 13.089 -11.657 -52.653 1.00 38.52 644 TYR D C 1
ATOM 13020 O O . TYR D 4 360 ? 12.542 -10.940 -53.506 1.00 38.60 644 TYR D O 1
ATOM 13029 N N . GLU D 4 361 ? 14.068 -12.511 -52.965 1.00 37.70 645 GLU D N 1
ATOM 13030 C CA . GLU D 4 361 ? 14.549 -12.604 -54.342 1.00 39.19 645 GLU D CA 1
ATOM 13031 C C . GLU D 4 361 ? 13.448 -13.085 -55.281 1.00 42.20 645 GLU D C 1
ATOM 13032 O O . GLU D 4 361 ? 13.251 -12.524 -56.368 1.00 44.74 645 GLU D O 1
ATOM 13038 N N . GLU D 4 362 ? 12.715 -14.127 -54.879 1.00 42.84 646 GLU D N 1
ATOM 13039 C CA . GLU D 4 362 ? 11.688 -14.668 -55.763 1.00 47.08 646 GLU D CA 1
ATOM 13040 C C . GLU D 4 362 ? 10.486 -13.739 -55.866 1.00 49.47 646 GLU D C 1
ATOM 13041 O O . GLU D 4 362 ? 9.798 -13.732 -56.895 1.00 50.44 646 GLU D O 1
ATOM 13047 N N . MET D 4 363 ? 10.212 -12.954 -54.820 1.00 50.12 647 MET D N 1
ATOM 13048 C CA . MET D 4 363 ? 9.233 -11.881 -54.957 1.00 46.43 647 MET D CA 1
ATOM 13049 C C . MET D 4 363 ? 9.693 -10.868 -55.996 1.00 49.49 647 MET D C 1
ATOM 13050 O O . MET D 4 363 ? 8.890 -10.381 -56.804 1.00 49.03 647 MET D O 1
ATOM 13055 N N . GLY D 4 364 ? 10.991 -10.549 -55.997 1.00 49.99 648 GLY D N 1
ATOM 13056 C CA . GLY D 4 364 ? 11.529 -9.706 -57.053 1.00 47.98 648 GLY D CA 1
ATOM 13057 C C . GLY D 4 364 ? 11.299 -10.286 -58.435 1.00 48.14 648 GLY D C 1
ATOM 13058 O O . GLY D 4 364 ? 10.859 -9.584 -59.352 1.00 48.67 648 GLY D O 1
ATOM 13059 N N . ASP D 4 365 ? 11.587 -11.582 -58.604 1.00 47.81 649 ASP D N 1
ATOM 13060 C CA . ASP D 4 365 ? 11.397 -12.213 -59.909 1.00 49.72 649 ASP D CA 1
ATOM 13061 C C . ASP D 4 365 ? 9.935 -12.169 -60.336 1.00 50.97 649 ASP D C 1
ATOM 13062 O O . ASP D 4 365 ? 9.621 -11.856 -61.491 1.00 53.46 649 ASP D O 1
ATOM 13067 N N . THR D 4 366 ? 9.025 -12.493 -59.416 1.00 47.91 650 THR D N 1
ATOM 13068 C CA . THR D 4 366 ? 7.604 -12.506 -59.750 1.00 49.78 650 THR D CA 1
ATOM 13069 C C . THR D 4 366 ? 7.130 -11.119 -60.166 1.00 48.20 650 THR D C 1
ATOM 13070 O O . THR D 4 366 ? 6.459 -10.957 -61.197 1.00 53.32 650 THR D O 1
ATOM 13074 N N . MET D 4 367 ? 7.485 -10.099 -59.380 1.00 47.12 651 MET D N 1
ATOM 13075 C CA . MET D 4 367 ? 7.096 -8.735 -59.719 1.00 49.92 651 MET D CA 1
ATOM 13076 C C . MET D 4 367 ? 7.659 -8.320 -61.071 1.00 54.52 651 MET D C 1
ATOM 13077 O O . MET D 4 367 ? 6.967 -7.673 -61.868 1.00 58.73 651 MET D O 1
ATOM 13082 N N . LEU D 4 368 ? 8.912 -8.689 -61.352 1.00 53.40 652 LEU D N 1
ATOM 13083 C CA . LEU D 4 368 ? 9.522 -8.298 -62.618 1.00 52.72 652 LEU D CA 1
ATOM 13084 C C . LEU D 4 368 ? 8.842 -8.980 -63.800 1.00 54.70 652 LEU D C 1
ATOM 13085 O O . LEU D 4 368 ? 8.596 -8.340 -64.828 1.00 50.50 652 LEU D O 1
ATOM 13090 N N . ASN D 4 369 ? 8.534 -10.274 -63.679 1.00 57.32 653 ASN D N 1
ATOM 13091 C CA . ASN D 4 369 ? 7.788 -10.966 -64.728 1.00 59.36 653 ASN D CA 1
ATOM 13092 C C . ASN D 4 369 ? 6.458 -10.271 -64.992 1.00 58.91 653 ASN D C 1
ATOM 13093 O O . ASN D 4 369 ? 6.145 -9.887 -66.132 1.00 63.18 653 ASN D O 1
ATOM 13098 N N . LYS D 4 370 ? 5.663 -10.099 -63.931 1.00 58.18 654 LYS D N 1
ATOM 13099 C CA . LYS D 4 370 ? 4.356 -9.467 -64.060 1.00 64.28 654 LYS D CA 1
ATOM 13100 C C . LYS D 4 370 ? 4.458 -8.103 -64.728 1.00 68.34 654 LYS D C 1
ATOM 13101 O O . LYS D 4 370 ? 3.647 -7.768 -65.600 1.00 73.27 654 LYS D O 1
ATOM 13107 N N . ALA D 4 371 ? 5.455 -7.304 -64.338 1.00 65.80 655 ALA D N 1
ATOM 13108 C CA . ALA D 4 371 ? 5.625 -5.992 -64.952 1.00 65.58 655 ALA D CA 1
ATOM 13109 C C . ALA D 4 371 ? 5.999 -6.112 -66.424 1.00 71.22 655 ALA D C 1
ATOM 13110 O O . ALA D 4 371 ? 5.481 -5.367 -67.265 1.00 74.34 655 ALA D O 1
ATOM 13112 N N . GLU D 4 372 ? 6.889 -7.050 -66.755 1.00 69.89 656 GLU D N 1
ATOM 13113 C CA . GLU D 4 372 ? 7.340 -7.219 -68.130 1.00 70.72 656 GLU D CA 1
ATOM 13114 C C . GLU D 4 372 ? 6.257 -7.769 -69.044 1.00 78.13 656 GLU D C 1
ATOM 13115 O O . GLU D 4 372 ? 6.432 -7.731 -70.267 1.00 79.20 656 GLU D O 1
ATOM 13121 N N . GLU D 4 373 ? 5.151 -8.281 -68.495 1.00 84.55 657 GLU D N 1
ATOM 13122 C CA . GLU D 4 373 ? 4.024 -8.619 -69.360 1.00 88.99 657 GLU D CA 1
ATOM 13123 C C . GLU D 4 373 ? 3.388 -7.390 -70.005 1.00 92.48 657 GLU D C 1
ATOM 13124 O O . GLU D 4 373 ? 2.639 -7.536 -70.977 1.00 94.58 657 GLU D O 1
ATOM 13130 N N . SER D 4 374 ? 3.659 -6.191 -69.491 1.00 92.63 658 SER D N 1
ATOM 13131 C CA . SER D 4 374 ? 3.259 -4.957 -70.156 1.00 91.39 658 SER D CA 1
ATOM 13132 C C . SER D 4 374 ? 4.287 -4.488 -71.178 1.00 92.56 658 SER D C 1
ATOM 13133 O O . SER D 4 374 ? 4.108 -3.421 -71.776 1.00 94.57 658 SER D O 1
ATOM 13136 N N . GLY D 4 375 ? 5.347 -5.265 -71.392 1.00 84.71 659 GLY D N 1
ATOM 13137 C CA . GLY D 4 375 ? 6.414 -4.902 -72.292 1.00 83.25 659 GLY D CA 1
ATOM 13138 C C . GLY D 4 375 ? 7.663 -4.506 -71.535 1.00 83.46 659 GLY D C 1
ATOM 13139 O O . GLY D 4 375 ? 7.633 -4.281 -70.320 1.00 83.90 659 GLY D O 1
ATOM 13140 N N . PRO D 4 376 ? 8.798 -4.413 -72.235 1.00 84.84 660 PRO D N 1
ATOM 13141 C CA . PRO D 4 376 ? 9.971 -3.772 -71.627 1.00 86.28 660 PRO D CA 1
ATOM 13142 C C . PRO D 4 376 ? 9.676 -2.300 -71.387 1.00 87.72 660 PRO D C 1
ATOM 13143 O O . PRO D 4 376 ? 8.585 -1.834 -71.730 1.00 91.70 660 PRO D O 1
ATOM 13147 N N . GLU D 4 377 ? 10.624 -1.559 -70.814 1.00 84.14 661 GLU D N 1
ATOM 13148 C CA . GLU D 4 377 ? 10.369 -0.217 -70.288 1.00 81.54 661 GLU D CA 1
ATOM 13149 C C . GLU D 4 377 ? 9.358 -0.289 -69.137 1.00 76.94 661 GLU D C 1
ATOM 13150 O O . GLU D 4 377 ? 8.209 0.150 -69.234 1.00 79.46 661 GLU D O 1
ATOM 13156 N N . VAL D 4 378 ? 9.823 -0.888 -68.051 1.00 69.43 662 VAL D N 1
ATOM 13157 C CA . VAL D 4 378 ? 9.040 -0.960 -66.817 1.00 61.32 662 VAL D CA 1
ATOM 13158 C C . VAL D 4 378 ? 9.172 0.373 -66.083 1.00 58.22 662 VAL D C 1
ATOM 13159 O O . VAL D 4 378 ? 10.287 0.910 -66.000 1.00 54.58 662 VAL D O 1
ATOM 13163 N N . PRO D 4 379 ? 8.080 0.948 -65.570 1.00 58.11 663 PRO D N 1
ATOM 13164 C CA . PRO D 4 379 ? 8.171 2.284 -64.962 1.00 56.33 663 PRO D CA 1
ATOM 13165 C C . PRO D 4 379 ? 9.127 2.313 -63.777 1.00 52.43 663 PRO D C 1
ATOM 13166 O O . PRO D 4 379 ? 9.403 1.294 -63.140 1.00 48.60 663 PRO D O 1
ATOM 13170 N N . ALA D 4 380 ? 9.637 3.517 -63.493 1.00 51.56 664 ALA D N 1
ATOM 13171 C CA . ALA D 4 380 ? 10.658 3.684 -62.460 1.00 53.07 664 ALA D CA 1
ATOM 13172 C C . ALA D 4 380 ? 10.197 3.120 -61.123 1.00 51.71 664 ALA D C 1
ATOM 13173 O O . ALA D 4 380 ? 10.876 2.272 -60.526 1.00 48.07 664 ALA D O 1
ATOM 13175 N N . HIS D 4 381 ? 9.041 3.577 -60.642 1.00 48.37 665 HIS D N 1
ATOM 13176 C CA . HIS D 4 381 ? 8.499 3.153 -59.356 1.00 50.81 665 HIS D CA 1
ATOM 13177 C C . HIS D 4 381 ? 8.582 1.643 -59.190 1.00 53.75 665 HIS D C 1
ATOM 13178 O O . HIS D 4 381 ? 9.266 1.144 -58.289 1.00 62.09 665 HIS D O 1
ATOM 13195 N N . LEU D 4 383 ? 10.290 -0.608 -60.862 1.00 47.84 667 LEU D N 1
ATOM 13196 C CA . LEU D 4 383 ? 11.673 -1.063 -60.854 1.00 48.88 667 LEU D CA 1
ATOM 13197 C C . LEU D 4 383 ? 12.242 -0.898 -59.461 1.00 47.56 667 LEU D C 1
ATOM 13198 O O . LEU D 4 383 ? 12.778 -1.850 -58.881 1.00 44.33 667 LEU D O 1
ATOM 13203 N N . ASN D 4 384 ? 12.054 0.302 -58.903 1.00 48.15 668 ASN D N 1
ATOM 13204 C CA . ASN D 4 384 ? 12.584 0.579 -57.575 1.00 45.70 668 ASN D CA 1
ATOM 13205 C C . ASN D 4 384 ? 12.075 -0.444 -56.571 1.00 44.56 668 ASN D C 1
ATOM 13206 O O . ASN D 4 384 ? 12.869 -1.084 -55.868 1.00 45.78 668 ASN D O 1
ATOM 13211 N N . VAL D 4 385 ? 10.759 -0.669 -56.544 1.00 43.76 669 VAL D N 1
ATOM 13212 C CA . VAL D 4 385 ? 10.212 -1.655 -55.617 1.00 45.03 669 VAL D CA 1
ATOM 13213 C C . VAL D 4 385 ? 10.871 -3.006 -55.853 1.00 46.24 669 VAL D C 1
ATOM 13214 O O . VAL D 4 385 ? 11.385 -3.637 -54.919 1.00 45.18 669 VAL D O 1
ATOM 13218 N N . ILE D 4 386 ? 10.932 -3.432 -57.120 1.00 46.13 670 ILE D N 1
ATOM 13219 C CA . ILE D 4 386 ? 11.564 -4.711 -57.433 1.00 44.42 670 ILE D CA 1
ATOM 13220 C C . ILE D 4 386 ? 12.994 -4.706 -56.921 1.00 48.10 670 ILE D C 1
ATOM 13221 O O . ILE D 4 386 ? 13.431 -5.628 -56.218 1.00 49.30 670 ILE D O 1
ATOM 13226 N N . SER D 4 387 ? 13.721 -3.624 -57.215 1.00 50.38 671 SER D N 1
ATOM 13227 C CA . SER D 4 387 ? 15.101 -3.516 -56.766 1.00 50.14 671 SER D CA 1
ATOM 13228 C C . SER D 4 387 ? 15.184 -3.698 -55.260 1.00 47.32 671 SER D C 1
ATOM 13229 O O . SER D 4 387 ? 16.005 -4.482 -54.762 1.00 45.92 671 SER D O 1
ATOM 13232 N N . ARG D 4 388 ? 14.292 -3.026 -54.523 1.00 42.21 672 ARG D N 1
ATOM 13233 C CA . ARG D 4 388 ? 14.307 -3.131 -53.069 1.00 40.57 672 ARG D CA 1
ATOM 13234 C C . ARG D 4 388 ? 14.318 -4.593 -52.648 1.00 43.52 672 ARG D C 1
ATOM 13235 O O . ARG D 4 388 ? 15.181 -5.025 -51.871 1.00 44.98 672 ARG D O 1
ATOM 13243 N N . HIS D 4 389 ? 13.422 -5.391 -53.234 1.00 40.35 673 HIS D N 1
ATOM 13244 C CA . HIS D 4 389 ? 13.362 -6.802 -52.879 1.00 40.75 673 HIS D CA 1
ATOM 13245 C C . HIS D 4 389 ? 14.693 -7.485 -53.157 1.00 43.26 673 HIS D C 1
ATOM 13246 O O . HIS D 4 389 ? 15.283 -8.103 -52.260 1.00 43.98 673 HIS D O 1
ATOM 13253 N N . PHE D 4 390 ? 15.212 -7.331 -54.380 1.00 40.64 674 PHE D N 1
ATOM 13254 C CA . PHE D 4 390 ? 16.508 -7.916 -54.701 1.00 41.35 674 PHE D CA 1
ATOM 13255 C C . PHE D 4 390 ? 17.546 -7.486 -53.677 1.00 43.64 674 PHE D C 1
ATOM 13256 O O . PHE D 4 390 ? 18.282 -8.319 -53.128 1.00 44.34 674 PHE D O 1
ATOM 13264 N N . GLU D 4 391 ? 17.556 -6.191 -53.341 1.00 38.24 675 GLU 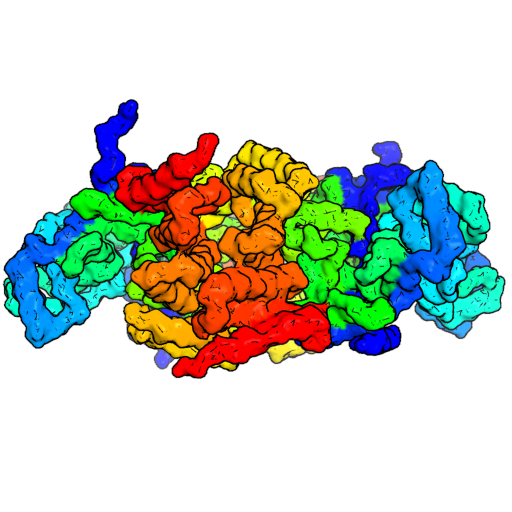D N 1
ATOM 13265 C CA . GLU D 4 391 ? 18.554 -5.700 -52.400 1.00 36.99 675 GLU D CA 1
ATOM 13266 C C . GLU D 4 391 ? 18.409 -6.403 -51.060 1.00 37.57 675 GLU D C 1
ATOM 13267 O O . GLU D 4 391 ? 19.397 -6.884 -50.487 1.00 37.42 675 GLU D O 1
ATOM 13273 N N . ASP D 4 392 ? 17.172 -6.518 -50.571 1.00 37.23 676 ASP D N 1
ATOM 13274 C CA . ASP D 4 392 ? 16.958 -7.203 -49.303 1.00 39.45 676 ASP D CA 1
ATOM 13275 C C . ASP D 4 392 ? 17.534 -8.609 -49.363 1.00 40.93 676 ASP D C 1
ATOM 13276 O O . ASP D 4 392 ? 18.276 -9.026 -48.462 1.00 40.88 676 ASP D O 1
ATOM 13281 N N . ALA D 4 393 ? 17.268 -9.324 -50.461 1.00 39.39 677 ALA D N 1
ATOM 13282 C CA . ALA D 4 393 ? 17.834 -10.657 -50.621 1.00 39.74 677 ALA D CA 1
ATOM 13283 C C . ALA D 4 393 ? 19.348 -10.597 -50.479 1.00 38.30 677 ALA D C 1
ATOM 13284 O O . ALA D 4 393 ? 19.941 -11.279 -49.631 1.00 36.75 677 ALA D O 1
ATOM 13286 N N . TYR D 4 394 ? 19.973 -9.715 -51.263 1.00 35.34 678 TYR D N 1
ATOM 13287 C CA . TYR D 4 394 ? 21.415 -9.518 -51.183 1.00 37.80 678 TYR D CA 1
ATOM 13288 C C . TYR D 4 394 ? 21.839 -9.292 -49.742 1.00 39.55 678 TYR D C 1
ATOM 13289 O O . TYR D 4 394 ? 22.716 -9.996 -49.220 1.00 38.24 678 TYR D O 1
ATOM 13298 N N . ASN D 4 395 ? 21.154 -8.369 -49.055 1.00 36.48 679 ASN D N 1
ATOM 13299 C CA . ASN D 4 395 ? 21.574 -7.989 -47.712 1.00 34.75 679 ASN D CA 1
ATOM 13300 C C . ASN D 4 395 ? 21.596 -9.194 -46.788 1.00 36.07 679 ASN D C 1
ATOM 13301 O O . ASN D 4 395 ? 22.489 -9.322 -45.941 1.00 35.41 679 ASN D O 1
ATOM 13306 N N . LEU D 4 396 ? 20.634 -10.101 -46.948 1.00 35.52 680 LEU D N 1
ATOM 13307 C CA . LEU D 4 396 ? 20.612 -11.248 -46.055 1.00 35.94 680 LEU D CA 1
ATOM 13308 C C . LEU D 4 396 ? 21.658 -12.270 -46.467 1.00 37.08 680 LEU D C 1
ATOM 13309 O O . LEU D 4 396 ? 22.365 -12.816 -45.611 1.00 35.42 680 LEU D O 1
ATOM 13314 N N . LEU D 4 397 ? 21.812 -12.495 -47.775 1.00 39.79 681 LEU D N 1
ATOM 13315 C CA . LEU D 4 397 ? 22.775 -13.494 -48.222 1.00 42.31 681 LEU D CA 1
ATOM 13316 C C . LEU D 4 397 ? 24.193 -13.056 -47.893 1.00 41.44 681 LEU D C 1
ATOM 13317 O O . LEU D 4 397 ? 25.036 -13.881 -47.516 1.00 39.38 681 LEU D O 1
ATOM 13322 N N . TYR D 4 398 ? 24.455 -11.750 -48.009 1.00 36.69 682 TYR D N 1
ATOM 13323 C CA . TYR D 4 398 ? 25.722 -11.176 -47.568 1.00 40.09 682 TYR D CA 1
ATOM 13324 C C . TYR D 4 398 ? 26.080 -11.638 -46.162 1.00 41.48 682 TYR D C 1
ATOM 13325 O O . TYR D 4 398 ? 27.240 -11.963 -45.884 1.00 49.69 682 TYR D O 1
ATOM 13334 N N . ILE D 4 399 ? 25.094 -11.681 -45.261 1.00 35.58 683 ILE D N 1
ATOM 13335 C CA . ILE D 4 399 ? 25.379 -12.107 -43.895 1.00 34.08 683 ILE D CA 1
ATOM 13336 C C . ILE D 4 399 ? 25.564 -13.616 -43.842 1.00 36.02 683 ILE D C 1
ATOM 13337 O O . ILE D 4 399 ? 26.451 -14.126 -43.147 1.00 34.97 683 ILE D O 1
ATOM 13342 N N . LEU D 4 400 ? 24.760 -14.351 -44.610 1.00 36.89 684 LEU D N 1
ATOM 13343 C CA . LEU D 4 400 ? 24.729 -15.800 -44.461 1.00 39.10 684 LEU D CA 1
ATOM 13344 C C . LEU D 4 400 ? 25.952 -16.468 -45.074 1.00 41.00 684 LEU D C 1
ATOM 13345 O O . LEU D 4 400 ? 26.498 -17.413 -44.492 1.00 37.71 684 LEU D O 1
ATOM 13350 N N . CYS D 4 401 ? 26.397 -16.002 -46.241 1.00 37.92 685 CYS D N 1
ATOM 13351 C CA . CYS D 4 401 ? 27.440 -16.719 -46.961 1.00 39.32 685 CYS D CA 1
ATOM 13352 C C . CYS D 4 401 ? 28.475 -15.807 -47.611 1.00 38.30 685 CYS D C 1
ATOM 13353 O O . CYS D 4 401 ? 29.275 -16.290 -48.421 1.00 36.55 685 CYS D O 1
ATOM 13356 N N . GLY D 4 402 ? 28.486 -14.518 -47.301 1.00 43.25 686 GLY D N 1
ATOM 13357 C CA . GLY D 4 402 ? 29.575 -13.671 -47.732 1.00 41.35 686 GLY D CA 1
ATOM 13358 C C . GLY D 4 402 ? 29.246 -12.869 -48.982 1.00 45.01 686 GLY D C 1
ATOM 13359 O O . GLY D 4 402 ? 28.343 -13.195 -49.757 1.00 45.95 686 GLY D O 1
ATOM 13360 N N . GLU D 4 403 ? 30.024 -11.803 -49.177 1.00 49.39 687 GLU D N 1
ATOM 13361 C CA . GLU D 4 403 ? 29.791 -10.885 -50.287 1.00 52.93 687 GLU D CA 1
ATOM 13362 C C . GLU D 4 403 ? 30.014 -11.563 -51.634 1.00 51.97 687 GLU D C 1
ATOM 13363 O O . GLU D 4 403 ? 29.304 -11.278 -52.606 1.00 51.47 687 GLU D O 1
ATOM 13369 N N . ASP D 4 404 ? 30.983 -12.472 -51.711 1.00 54.69 688 ASP D N 1
ATOM 13370 C CA . ASP D 4 404 ? 31.420 -13.043 -52.979 1.00 58.25 688 ASP D CA 1
ATOM 13371 C C . ASP D 4 404 ? 30.793 -14.399 -53.282 1.00 53.85 688 ASP D C 1
ATOM 13372 O O . ASP D 4 404 ? 31.154 -15.023 -54.284 1.00 55.50 688 ASP D O 1
ATOM 13377 N N . HIS D 4 405 ? 29.865 -14.867 -52.454 1.00 52.69 689 HIS D N 1
ATOM 13378 C CA . HIS D 4 405 ? 29.223 -16.149 -52.705 1.00 51.22 689 HIS D CA 1
ATOM 13379 C C . HIS D 4 405 ? 28.305 -16.064 -53.920 1.00 52.63 689 HIS D C 1
ATOM 13380 O O . HIS D 4 405 ? 27.770 -15.001 -54.248 1.00 50.05 689 HIS D O 1
ATOM 13387 N N . ASP D 4 406 ? 28.119 -17.210 -54.584 1.00 51.44 690 ASP D N 1
ATOM 13388 C CA . ASP D 4 406 ? 27.299 -17.258 -55.793 1.00 51.98 690 ASP D CA 1
ATOM 13389 C C . ASP D 4 406 ? 25.879 -16.754 -55.539 1.00 48.01 690 ASP D C 1
ATOM 13390 O O . ASP D 4 406 ? 25.319 -16.023 -56.364 1.00 51.43 690 ASP D O 1
ATOM 13395 N N . TYR D 4 407 ? 25.278 -17.139 -54.409 1.00 44.99 691 TYR D N 1
ATOM 13396 C CA . TYR D 4 407 ? 23.927 -16.679 -54.086 1.00 47.13 691 TYR D CA 1
ATOM 13397 C C . TYR D 4 407 ? 23.877 -15.157 -53.972 1.00 46.04 691 TYR D C 1
ATOM 13398 O O . TYR D 4 407 ? 23.040 -14.490 -54.603 1.00 50.17 691 TYR D O 1
ATOM 13407 N N . THR D 4 408 ? 24.769 -14.597 -53.152 1.00 43.80 692 THR D N 1
ATOM 13408 C CA . THR D 4 408 ? 24.817 -13.155 -52.942 1.00 44.74 692 THR D CA 1
ATOM 13409 C C . THR D 4 408 ? 25.052 -12.419 -54.252 1.00 49.47 692 THR D C 1
ATOM 13410 O O . THR D 4 408 ? 24.388 -11.417 -54.545 1.00 46.83 692 THR D O 1
ATOM 13414 N N . VAL D 4 409 ? 26.002 -12.904 -55.054 1.00 51.24 693 VAL D N 1
ATOM 13415 C CA . VAL D 4 409 ? 26.311 -12.250 -56.322 1.00 52.11 693 VAL D CA 1
ATOM 13416 C C . VAL D 4 409 ? 25.115 -12.322 -57.260 1.00 49.14 693 VAL D C 1
ATOM 13417 O O . VAL D 4 409 ? 24.857 -11.392 -58.033 1.00 48.11 693 VAL D O 1
ATOM 13421 N N . ALA D 4 410 ? 24.357 -13.419 -57.199 1.00 46.84 694 ALA D N 1
ATOM 13422 C CA . ALA D 4 410 ? 23.168 -13.539 -58.036 1.00 48.32 694 ALA D CA 1
ATOM 13423 C C . ALA D 4 410 ? 22.134 -12.480 -57.670 1.00 45.95 694 ALA D C 1
ATOM 13424 O O . ALA D 4 410 ? 21.634 -11.750 -58.541 1.00 45.85 694 ALA D O 1
ATOM 13426 N N . ALA D 4 411 ? 21.812 -12.368 -56.376 1.00 41.91 695 ALA D N 1
ATOM 13427 C CA . ALA D 4 411 ? 20.839 -11.361 -55.955 1.00 43.34 695 ALA D CA 1
ATOM 13428 C C . ALA D 4 411 ? 21.321 -9.952 -56.293 1.00 45.54 695 ALA D C 1
ATOM 13429 O O . ALA D 4 411 ? 20.567 -9.135 -56.845 1.00 44.22 695 ALA D O 1
ATOM 13431 N N . GLY D 4 412 ? 22.585 -9.652 -55.978 1.00 43.81 696 GLY D N 1
ATOM 13432 C CA . GLY D 4 412 ? 23.124 -8.336 -56.281 1.00 45.41 696 GLY D CA 1
ATOM 13433 C C . GLY D 4 412 ? 23.108 -8.017 -57.762 1.00 46.60 696 GLY D C 1
ATOM 13434 O O . GLY D 4 412 ? 22.866 -6.871 -58.153 1.00 49.51 696 GLY D O 1
ATOM 13435 N N . THR D 4 413 ? 23.350 -9.019 -58.600 1.00 44.28 697 THR D N 1
ATOM 13436 C CA . THR D 4 413 ? 23.317 -8.858 -60.046 1.00 48.06 697 THR D CA 1
ATOM 13437 C C . THR D 4 413 ? 21.909 -8.499 -60.509 1.00 50.74 697 THR D C 1
ATOM 13438 O O . THR D 4 413 ? 21.730 -7.572 -61.310 1.00 54.92 697 THR D O 1
ATOM 13452 N N . LYS D 4 415 ? 19.580 -7.031 -58.698 1.00 43.08 699 LYS D N 1
ATOM 13453 C CA . LYS D 4 415 ? 19.408 -5.665 -58.202 1.00 44.12 699 LYS D CA 1
ATOM 13454 C C . LYS D 4 415 ? 20.009 -4.618 -59.155 1.00 47.51 699 LYS D C 1
ATOM 13455 O O . LYS D 4 415 ? 19.322 -3.685 -59.600 1.00 43.22 699 LYS D O 1
ATOM 13461 N N . THR D 4 416 ? 21.295 -4.785 -59.475 1.00 48.33 700 THR D N 1
ATOM 13462 C CA . THR D 4 416 ? 21.980 -3.796 -60.302 1.00 54.65 700 THR D CA 1
ATOM 13463 C C . THR D 4 416 ? 21.422 -3.748 -61.722 1.00 56.09 700 THR D C 1
ATOM 13464 O O . THR D 4 416 ? 21.378 -2.670 -62.330 1.00 58.71 700 THR D O 1
ATOM 13468 N N . ALA D 4 417 ? 20.989 -4.889 -62.266 1.00 53.02 701 ALA D N 1
ATOM 13469 C CA . ALA D 4 417 ? 20.302 -4.868 -63.557 1.00 54.84 701 ALA D CA 1
ATOM 13470 C C . ALA D 4 417 ? 19.038 -4.018 -63.483 1.00 54.87 701 ALA D C 1
ATOM 13471 O O . ALA D 4 417 ? 18.779 -3.173 -64.359 1.00 53.60 701 ALA D O 1
ATOM 13473 N N . CYS D 4 418 ? 18.244 -4.221 -62.425 1.00 52.92 702 CYS D N 1
ATOM 13474 C CA . CYS D 4 418 ? 17.076 -3.377 -62.193 1.00 51.54 702 CYS D CA 1
ATOM 13475 C C . CYS D 4 418 ? 17.447 -1.900 -62.205 1.00 46.15 702 CYS D C 1
ATOM 13476 O O . CYS D 4 418 ? 16.787 -1.089 -62.864 1.00 45.32 702 CYS D O 1
ATOM 13479 N N . GLU D 4 419 ? 18.508 -1.530 -61.478 1.00 48.44 703 GLU D N 1
ATOM 13480 C CA . GLU D 4 419 ? 18.911 -0.124 -61.440 1.00 54.18 703 GLU D CA 1
ATOM 13481 C C . GLU D 4 419 ? 19.289 0.384 -62.826 1.00 55.21 703 GLU D C 1
ATOM 13482 O O . GLU D 4 419 ? 18.977 1.528 -63.184 1.00 53.85 703 GLU D O 1
ATOM 13488 N N . GLU D 4 420 ? 19.962 -0.453 -63.621 1.00 54.63 704 GLU D N 1
ATOM 13489 C CA . GLU D 4 420 ? 20.379 -0.045 -64.959 1.00 55.64 704 GLU D CA 1
ATOM 13490 C C . GLU D 4 420 ? 19.191 0.177 -65.885 1.00 48.46 704 GLU D C 1
ATOM 13491 O O . GLU D 4 420 ? 19.290 0.955 -66.843 1.00 44.34 704 GLU D O 1
ATOM 13497 N N . ARG D 4 421 ? 18.066 -0.497 -65.630 1.00 48.28 705 ARG D N 1
ATOM 13498 C CA . ARG D 4 421 ? 16.886 -0.276 -66.460 1.00 51.25 705 ARG D CA 1
ATOM 13499 C C . ARG D 4 421 ? 16.094 0.976 -66.086 1.00 50.27 705 ARG D C 1
ATOM 13500 O O . ARG D 4 421 ? 15.093 1.267 -66.750 1.00 52.01 705 ARG D O 1
ATOM 13508 N N . LEU D 4 422 ? 16.499 1.722 -65.061 1.00 44.50 706 LEU D N 1
ATOM 13509 C CA . LEU D 4 422 ? 15.721 2.880 -64.640 1.00 42.30 706 LEU D CA 1
ATOM 13510 C C . LEU D 4 422 ? 15.782 3.976 -65.703 1.00 44.87 706 LEU D C 1
ATOM 13511 O O . LEU D 4 422 ? 16.841 4.217 -66.288 1.00 44.77 706 LEU D O 1
ATOM 13516 N N . PRO D 4 423 ? 14.669 4.650 -65.983 1.00 46.13 707 PRO D N 1
ATOM 13517 C CA . PRO D 4 423 ? 14.700 5.738 -66.963 1.00 44.36 707 PRO D CA 1
ATOM 13518 C C . PRO D 4 423 ? 15.465 6.939 -66.428 1.00 41.41 707 PRO D C 1
ATOM 13519 O O . PRO D 4 423 ? 15.741 7.058 -65.233 1.00 41.26 707 PRO D O 1
ATOM 13523 N N . ALA D 4 424 ? 15.813 7.837 -67.351 1.00 42.28 708 ALA D N 1
ATOM 13524 C CA . ALA D 4 424 ? 16.541 9.046 -66.979 1.00 45.77 708 ALA D CA 1
ATOM 13525 C C . ALA D 4 424 ? 15.745 9.879 -65.982 1.00 52.95 708 ALA D C 1
ATOM 13526 O O . ALA D 4 424 ? 16.259 10.251 -64.922 1.00 54.16 708 ALA D O 1
ATOM 13528 N N . SER D 4 425 ? 14.491 10.180 -66.319 1.00 59.07 709 SER D N 1
ATOM 13529 C CA . SER D 4 425 ? 13.526 10.906 -65.481 1.00 63.73 709 SER D CA 1
ATOM 13530 C C . SER D 4 425 ? 14.078 12.055 -64.635 1.00 70.18 709 SER D C 1
ATOM 13531 O O . SER D 4 425 ? 13.848 13.217 -64.961 1.00 72.19 709 SER D O 1
#

Organism: Toxoplasma gondii (strain ATCC 50861 / VEG) (NCBI:txid432359)

Radius of gyration: 40.23 Å; Cα contacts (8 Å, |Δi|>4): 2867; chains: 4; bounding box: 100×105×112 Å

InterPro domains:
  IPR001214 SET domain [PF00856] (313-481)
  IPR001214 SET domain [PS50280] (302-482)
  IPR001214 SET domain [SM00317] (302-488)
  IPR011990 Tetratricopeptide-like helical domain superfamily [G3DSA:1.25.40.10] (486-706)
  IPR046341 SET domain superfamily [G3DSA:2.170.270.10] (400-481)
  IPR046341 SET domain superfamily [SSF82199] (301-507)
  IPR050869 Histone-lysine N-methyltransferase [PTHR12197] (417-636)

CATH classification: 1.25.40.10